Protein 2L4B (pdb70)

Nearest PDB structures (foldseek):
  2l4b-assembly1_A  TM=9.788E-01  e=1.046E-13  Anaplasma phagocytophilum str. HZ
  1x3o-assembly1_A  TM=8.972E-01  e=2.664E-04  Thermus thermophilus HB8
  2l0q-assembly1_A  TM=8.597E-01  e=4.102E-04  Vibrio harveyi 1DA3
  1f80-assembly1_D  TM=9.036E-01  e=7.149E-04  Bacillus subtilis
  7v2h-assembly1_G  TM=6.581E-01  e=4.364E-04  Sus scrofa

Secondary structure (DSSP, 8-state):
--SSS-HHHHHHHHHHHHHHHT--HHHHHS--TTS-TTTTTT--HHHHHHHHHHHHHHTT----HHHHHT--SHHHHHHHHHHHSS--

Sequence (88 aa):
PGSMVSEEIKAQVMESVIGCLKLNDEQKQILSGTTNLAKDFNLDSLDFVDLIMSLEERFSLEISDEDAQKLETVDDICRYIASKSSDAPGSMVSEEIKAQVMESVIGCLKLNDEQKQILSGTTNLAKDFNLDSLDFVDLIMSLEERFSLEISDEDAQKLETVDDICRYIASKSSDAPGSMVSEEIKAQVMESVIGCLKLNDEQKQILSGTTNLAKDFNLDSLDFVDLIMSLEERFSLEISDEDAQKLETVDDICRYIASKSSDAPGSMVSEEIKAQVMESVIGCLKLNDEQKQILSGTTNLAKDFNLDSLDFVDLIMSLEERFSLEISDEDAQKLETVDDICRYIASKSSDAPGSMVSEEIKAQVMESVIGCLKLNDEQKQILSGTTNLAKDFNLDSLDFVDLIMSLEERFSLEISDEDAQKLETVDDICRYIASKSSDAPGSMVSEEIKAQVMESVIGCLKLNDEQKQILSGTTNLAKDFNLDSLDFVDLIMSLEERFSLEISDEDAQKLETVDDICRYIASKSSDAPGSMVSEEIKAQVMESVIGCLKLNDEQKQILSGTTNLAKDFNLDSLDFVDLIMSLEERFSLEISDEDAQKLETVDDICRYIASKSSDAPGSMVSEEIKAQVMESVIGCLKLNDEQKQILSGTTNLAKDFNLDSLDFVDLIMSLEERFSLEISDEDAQKLETVDDICRYIASKSSDAPGSMVSEEIKAQVMESVIGCLKLNDEQKQILSGTTNLAKDFNLDSLDFVDLIMSLEERFSLEISDEDAQKLETVDDICRYIASKSSDAPGSMVSEEIKAQVMESVIGCLKLNDEQKQILSGTTNLAKDFNLDSLDFVDLIMSLEERFSLEISDEDAQKLETVDDICRYIASKSSDAPGSMVSEEIKAQVMESVIGCLKLNDEQKQILSGTTNLAKDFNLDSLDFVDLIMSLEERFSLEISDEDAQKLETVDDICRYIASKSSDAPGSMVSEEIKAQVMESVIGCLKLNDEQKQILSGTTNLAKDFNLDSLDFVDLIMSLEERFSLEISDEDAQKLETVDDICRYIASKSSDAPGSMVSEEIKAQVMESVIGCLKLNDEQKQILSGTTNLAKDFNLDSLDFVDLIMSLEERFSLEISDEDAQKLETVDDICRYIASKSSDAPGSMVSEEIKAQVMESVIGCLKLNDEQKQILSGTTNLAKDFNLDSLDFVDLIMSLEERFSLEISDEDAQKLETVDDICRYIASKSSDAPGSMVSEEIKAQVMESVIGCLKLNDEQKQILSGTTNLAKDFNLDSLDFVDLIMSLEERFSLEISDEDAQKLETVDDICRYIASKSSDAPGSMVSEEIKAQVMESVIGCLKLNDEQKQILSGTTNLAKDFNLDSLDFVDLIMSLEERFSLEISDEDAQKLETVDDICRYIASKSSDAPGSMVSEEIKAQVMESVIGCLKLNDEQKQILSGTTNLAKDFNLDSLDFVDLIMSLEERFSLEISDEDAQKLETVDDICRYIASKSSDAPGSMVSEEIKAQVMESVIGCLKLNDEQKQILSGTTNLAKDFNLDSLDFVDLIMSLEERFSLEISDEDAQKLETVDDICRYIASKSSDAPGSMVSEEIKAQVMESVIGCLKLNDEQKQILSGTTNLAKDFNLDSLDFVDLIMSLEERFSLEISDEDAQKLETVDDICRYIASKSSDAPGSMVSEEIKAQVMESVIGCLKLNDEQKQILSGTTNLAKDFNLDSLDFVDLIMSLEERFSLEISDEDAQKLETVDDICRYIASKSSDA

Radius of gyration: 12.13 Å; Cα contacts (8 Å, |Δi|>4): 78; chains: 1; bounding box: 30×27×28 Å

Solvent-accessible surface area: 6095 Å² total; per-residue (Å²): 175,56,89,184,26,1,134,120,3,78,45,49,3,67,108,30,8,39,49,37,28,166,21,100,113,130,52,103,158,99,51,48,22,101,27,28,8,28,156,81,35,119,34,84,83,130,42,51,70,88,12,51,103,37,8,55,132,140,64,94,21,149,36,63,136,132,34,16,142,138,13,59,28,6,50,57,30,1,152,28,3,15,72,112,54,115,80,97

Foldseek 3Di:
DPCLFDPVVLCVLVVCLCVLVVDDPVRVVPDDQQDFCCVVVVDDPVSVVCSCVVSCVVLVNDDDPVNCVQPGGNNRVRSVVSVVVVVD

Organism: Anaplasma phagocytophilum (strain HZ) (NCBI:txid212042)

InterPro domains:
  IPR003231 Acyl carrier protein [MF_01217] (4-81)
  IPR003231 Acyl carrier protein [PTHR20863] (6-81)
  IPR006162 Phosphopantetheine attachment site [PS00012] (36-51)
  IPR009081 Phosphopantetheine binding ACP domain [PF00550] (22-77)
  IPR009081 Phosphopantetheine binding ACP domain [PS50075] (1-81)
  IPR036736 ACP-like superfamily [G3DSA:1.10.1200.10] (1-84)
  IPR036736 ACP-like superfamily [SSF47336] (3-81)

CATH classification: 1.10.1200.10

B-factor: mean 38.67, std 22.73, range [0.03, 75.54]

Structure (mmCIF, N/CA/C/O backbone):
data_2L4B
#
_entry.id   2L4B
#
loop_
_atom_site.group_PDB
_atom_site.id
_atom_site.type_symbol
_atom_site.label_atom_id
_atom_site.label_alt_id
_atom_site.label_comp_id
_atom_site.label_asym_id
_atom_site.label_entity_id
_atom_site.label_seq_id
_atom_site.pdbx_PDB_ins_code
_atom_site.Cartn_x
_atom_site.Cartn_y
_atom_site.Cartn_z
_atom_site.occupancy
_atom_site.B_iso_or_equiv
_atom_site.auth_seq_id
_atom_site.auth_comp_id
_atom_site.auth_asym_id
_atom_site.auth_atom_id
_atom_site.pdbx_PDB_model_num
ATOM 1 N N . PRO A 1 1 ? 1.341 0.000 0.000 1.00 52.34 1 PRO A N 1
ATOM 2 C CA . PRO A 1 1 ? 2.133 -0.001 -1.234 1.00 33.32 1 PRO A CA 1
ATOM 3 C C . PRO A 1 1 ? 2.035 -1.325 -1.984 1.00 25.01 1 PRO A C 1
ATOM 4 O O . PRO A 1 1 ? 2.971 -1.730 -2.672 1.00 60.42 1 PRO A O 1
ATOM 15 N N . GLY A 1 2 ? 0.895 -1.995 -1.847 1.00 34.43 2 GLY A N 1
ATOM 16 C CA . GLY A 1 2 ? 0.697 -3.266 -2.518 1.00 52.43 2 GLY A CA 1
ATOM 17 C C . GLY A 1 2 ? -0.397 -4.097 -1.876 1.00 71.25 2 GLY A C 1
ATOM 18 O O . GLY A 1 2 ? -0.236 -4.589 -0.759 1.00 34.30 2 GLY A O 1
ATOM 22 N N . SER A 1 3 ? -1.512 -4.252 -2.582 1.00 72.21 3 SER A N 1
ATOM 23 C CA . SER A 1 3 ? -2.639 -5.024 -2.071 1.00 61.54 3 SER A CA 1
ATOM 24 C C . SER A 1 3 ? -2.896 -6.250 -2.941 1.00 62.44 3 SER A C 1
ATOM 25 O O . SER A 1 3 ? -3.271 -7.311 -2.443 1.00 61.12 3 SER A O 1
ATOM 33 N N . MET A 1 4 ? -2.693 -6.096 -4.245 1.00 71.22 4 MET A N 1
ATOM 34 C CA . MET A 1 4 ? -2.901 -7.190 -5.186 1.00 10.34 4 MET A CA 1
ATOM 35 C C . MET A 1 4 ? -2.072 -8.409 -4.795 1.00 13.52 4 MET A C 1
ATOM 36 O O . MET A 1 4 ? -2.421 -9.542 -5.126 1.00 10.30 4 MET A O 1
ATOM 50 N N . VAL A 1 5 ? -0.972 -8.169 -4.088 1.00 50.34 5 VAL A N 1
ATOM 51 C CA . VAL A 1 5 ? -0.094 -9.247 -3.651 1.00 72.33 5 VAL A CA 1
ATOM 52 C C . VAL A 1 5 ? -0.804 -10.171 -2.668 1.00 44.51 5 VAL A C 1
ATOM 53 O O . VAL A 1 5 ? -1.696 -9.745 -1.934 1.00 2.23 5 VAL A O 1
ATOM 66 N N . SER A 1 6 ? -0.403 -11.438 -2.660 1.00 10.42 6 SER A N 1
ATOM 67 C CA . SER A 1 6 ? -1.004 -12.424 -1.769 1.00 13.32 6 SER A CA 1
ATOM 68 C C . SER A 1 6 ? -0.750 -12.063 -0.309 1.00 1.55 6 SER A C 1
ATOM 69 O O . SER A 1 6 ? 0.284 -12.415 0.258 1.00 70.20 6 SER A O 1
ATOM 77 N N . GLU A 1 7 ? -1.703 -11.358 0.294 1.00 25.12 7 GLU A N 1
ATOM 78 C CA . GLU A 1 7 ? -1.582 -10.949 1.689 1.00 23.40 7 GLU A CA 1
ATOM 79 C C . GLU A 1 7 ? -1.427 -12.162 2.601 1.00 11.43 7 GLU A C 1
ATOM 80 O O . GLU A 1 7 ? -0.801 -12.081 3.657 1.00 4.20 7 GLU A O 1
ATOM 92 N N . GLU A 1 8 ? -2.003 -13.286 2.184 1.00 62.33 8 GLU A N 1
ATOM 93 C CA . GLU A 1 8 ? -1.930 -14.515 2.965 1.00 22.01 8 GLU A CA 1
ATOM 94 C C . GLU A 1 8 ? -0.490 -15.011 3.064 1.00 45.53 8 GLU A C 1
ATOM 95 O O . GLU A 1 8 ? 0.014 -15.271 4.158 1.00 0.33 8 GLU A O 1
ATOM 107 N N . ILE A 1 9 ? 0.166 -15.141 1.916 1.00 60.43 9 ILE A N 1
ATOM 108 C CA . ILE A 1 9 ? 1.547 -15.606 1.874 1.00 52.14 9 ILE A CA 1
ATOM 109 C C . ILE A 1 9 ? 2.503 -14.534 2.386 1.00 13.42 9 ILE A C 1
ATOM 110 O O . ILE A 1 9 ? 3.536 -14.841 2.981 1.00 51.22 9 ILE A O 1
ATOM 126 N N . LYS A 1 10 ? 2.151 -13.274 2.151 1.00 24.45 10 LYS A N 1
ATOM 127 C CA . LYS A 1 10 ? 2.975 -12.155 2.591 1.00 53.51 10 LYS A CA 1
ATOM 128 C C . LYS A 1 10 ? 3.319 -12.281 4.072 1.00 24.33 10 LYS A C 1
ATOM 129 O O . LYS A 1 10 ? 4.446 -12.005 4.482 1.00 33.51 10 LYS A O 1
ATOM 148 N N . ALA A 1 11 ? 2.341 -12.700 4.868 1.00 50.21 11 ALA A N 1
ATOM 149 C CA . ALA A 1 11 ? 2.542 -12.866 6.302 1.00 34.33 11 ALA A CA 1
ATOM 150 C C . ALA A 1 11 ? 3.467 -14.043 6.594 1.00 4.45 11 ALA A C 1
ATOM 151 O O . ALA A 1 11 ? 4.206 -14.033 7.578 1.00 53.20 11 ALA A O 1
ATOM 158 N N . GLN A 1 12 ? 3.418 -15.055 5.735 1.00 24.33 12 GLN A N 1
ATOM 159 C CA . GLN A 1 12 ? 4.251 -16.240 5.903 1.00 2.14 12 GLN A CA 1
ATOM 160 C C . GLN A 1 12 ? 5.697 -15.949 5.516 1.00 42.14 12 GLN A C 1
ATOM 161 O O . GLN A 1 12 ? 6.628 -16.308 6.238 1.00 75.20 12 GLN A O 1
ATOM 175 N N . VAL A 1 13 ? 5.879 -15.295 4.373 1.00 55.30 13 VAL A N 1
ATOM 176 C CA . VAL A 1 13 ? 7.212 -14.954 3.891 1.00 61.15 13 VAL A CA 1
ATOM 177 C C . VAL A 1 13 ? 7.904 -13.976 4.834 1.00 35.34 13 VAL A C 1
ATOM 178 O O . VAL A 1 13 ? 9.088 -14.122 5.137 1.00 43.12 13 VAL A O 1
ATOM 191 N N . MET A 1 14 ? 7.157 -12.978 5.294 1.00 13.51 14 MET A N 1
ATOM 192 C CA . MET A 1 14 ? 7.698 -11.975 6.205 1.00 42.15 14 MET A CA 1
ATOM 193 C C . MET A 1 14 ? 7.963 -12.577 7.581 1.00 13.12 14 MET A C 1
ATOM 194 O O . MET A 1 14 ? 8.947 -12.238 8.237 1.00 73.12 14 MET A O 1
ATOM 208 N N . GLU A 1 15 ? 7.078 -13.471 8.011 1.00 31.13 15 GLU A N 1
ATOM 209 C CA . GLU A 1 15 ? 7.217 -14.118 9.310 1.00 3.51 15 GLU A CA 1
ATOM 210 C C . GLU A 1 15 ? 8.423 -15.053 9.326 1.00 40.41 15 GLU A C 1
ATOM 211 O O . GLU A 1 15 ? 9.105 -15.186 10.343 1.00 50.11 15 GLU A O 1
ATOM 223 N N . SER A 1 16 ? 8.680 -15.698 8.193 1.00 34.34 16 SER A N 1
ATOM 224 C CA . SER A 1 16 ? 9.800 -16.623 8.077 1.00 4.21 16 SER A CA 1
ATOM 225 C C . SER A 1 16 ? 11.122 -15.867 7.982 1.00 25.30 16 SER A C 1
ATOM 226 O O . SER A 1 16 ? 12.117 -16.253 8.597 1.00 71.45 16 SER A O 1
ATOM 234 N N . VAL A 1 17 ? 11.125 -14.787 7.207 1.00 40.23 17 VAL A N 1
ATOM 235 C CA . VAL A 1 17 ? 12.322 -13.975 7.031 1.00 71.33 17 VAL A CA 1
ATOM 236 C C . VAL A 1 17 ? 12.759 -13.347 8.350 1.00 73.43 17 VAL A C 1
ATOM 237 O O . VAL A 1 17 ? 13.920 -13.453 8.745 1.00 75.50 17 VAL A O 1
ATOM 250 N N . ILE A 1 18 ? 11.821 -12.694 9.027 1.00 20.20 18 ILE A N 1
ATOM 251 C CA . ILE A 1 18 ? 12.108 -12.050 10.303 1.00 4.21 18 ILE A CA 1
ATOM 252 C C . ILE A 1 18 ? 12.841 -13.000 11.245 1.00 21.34 18 ILE A C 1
ATOM 253 O O . ILE A 1 18 ? 13.905 -12.674 11.769 1.00 62.42 18 ILE A O 1
ATOM 269 N N . GLY A 1 19 ? 12.263 -14.179 11.455 1.00 20.44 19 GLY A N 1
ATOM 270 C CA . GLY A 1 19 ? 12.875 -15.159 12.333 1.00 33.42 19 GLY A CA 1
ATOM 271 C C . GLY A 1 19 ? 14.084 -15.824 11.705 1.00 43.03 19 GLY A C 1
ATOM 272 O O . GLY A 1 19 ? 14.954 -16.338 12.410 1.00 24.14 19 GLY A O 1
ATOM 276 N N . CYS A 1 20 ? 14.139 -15.817 10.378 1.00 11.52 20 CYS A N 1
ATOM 277 C CA . CYS A 1 20 ? 15.250 -16.426 9.655 1.00 1.22 20 CYS A CA 1
ATOM 278 C C . CYS A 1 20 ? 16.561 -15.717 9.976 1.00 65.11 20 CYS A C 1
ATOM 279 O O . CYS A 1 20 ? 17.560 -16.357 10.310 1.00 25.20 20 CYS A O 1
ATOM 287 N N . LEU A 1 21 ? 16.553 -14.393 9.871 1.00 53.41 21 LEU A N 1
ATOM 288 C CA . LEU A 1 21 ? 17.743 -13.596 10.148 1.00 51.22 21 LEU A CA 1
ATOM 289 C C . LEU A 1 21 ? 17.617 -12.876 11.487 1.00 15.30 21 LEU A C 1
ATOM 290 O O . LEU A 1 21 ? 18.477 -12.079 11.859 1.00 53.22 21 LEU A O 1
ATOM 306 N N . LYS A 1 22 ? 16.538 -13.165 12.208 1.00 1.40 22 LYS A N 1
ATOM 307 C CA . LYS A 1 22 ? 16.299 -12.548 13.507 1.00 75.54 22 LYS A CA 1
ATOM 308 C C . LYS A 1 22 ? 16.444 -11.032 13.425 1.00 52.33 22 LYS A C 1
ATOM 309 O O . LYS A 1 22 ? 17.526 -10.488 13.647 1.00 32.45 22 LYS A O 1
ATOM 328 N N . LEU A 1 23 ? 15.346 -10.354 13.107 1.00 63.12 23 LEU A N 1
ATOM 329 C CA . LEU A 1 23 ? 15.350 -8.900 12.997 1.00 10.22 23 LEU A CA 1
ATOM 330 C C . LEU A 1 23 ? 14.969 -8.252 14.325 1.00 71.20 23 LEU A C 1
ATOM 331 O O . LEU A 1 23 ? 14.257 -8.845 15.134 1.00 42.11 23 LEU A O 1
ATOM 347 N N . ASN A 1 24 ? 15.446 -7.031 14.540 1.00 45.20 24 ASN A N 1
ATOM 348 C CA . ASN A 1 24 ? 15.154 -6.302 15.769 1.00 65.04 24 ASN A CA 1
ATOM 349 C C . ASN A 1 24 ? 14.055 -5.269 15.541 1.00 22.23 24 ASN A C 1
ATOM 350 O O . ASN A 1 24 ? 13.587 -5.083 14.417 1.00 61.52 24 ASN A O 1
ATOM 361 N N . ASP A 1 25 ? 13.647 -4.600 16.614 1.00 44.23 25 ASP A N 1
ATOM 362 C CA . ASP A 1 25 ? 12.604 -3.584 16.531 1.00 34.40 25 ASP A CA 1
ATOM 363 C C . ASP A 1 25 ? 12.927 -2.561 15.447 1.00 23.34 25 ASP A C 1
ATOM 364 O O . ASP A 1 25 ? 12.047 -2.141 14.695 1.00 45.40 25 ASP A O 1
ATOM 373 N N . GLU A 1 26 ? 14.193 -2.164 15.373 1.00 23.44 26 GLU A N 1
ATOM 374 C CA . GLU A 1 26 ? 14.631 -1.188 14.381 1.00 51.55 26 GLU A CA 1
ATOM 375 C C . GLU A 1 26 ? 14.456 -1.734 12.967 1.00 41.22 26 GLU A C 1
ATOM 376 O O . GLU A 1 26 ? 13.821 -1.104 12.122 1.00 64.53 26 GLU A O 1
ATOM 388 N N . GLN A 1 27 ? 15.026 -2.909 12.718 1.00 43.14 27 GLN A N 1
ATOM 389 C CA . GLN A 1 27 ? 14.935 -3.539 11.406 1.00 70.43 27 GLN A CA 1
ATOM 390 C C . GLN A 1 27 ? 13.479 -3.737 10.998 1.00 74.33 27 GLN A C 1
ATOM 391 O O . GLN A 1 27 ? 13.113 -3.525 9.841 1.00 70.11 27 GLN A O 1
ATOM 405 N N . LYS A 1 28 ? 12.652 -4.146 11.954 1.00 33.40 28 LYS A N 1
ATOM 406 C CA . LYS A 1 28 ? 11.235 -4.372 11.695 1.00 0.31 28 LYS A CA 1
ATOM 407 C C . LYS A 1 28 ? 10.505 -3.052 11.469 1.00 73.13 28 LYS A C 1
ATOM 408 O O . LYS A 1 28 ? 9.444 -3.018 10.847 1.00 33.23 28 LYS A O 1
ATOM 427 N N . GLN A 1 29 ? 11.082 -1.968 11.977 1.00 54.00 29 GLN A N 1
ATOM 428 C CA . GLN A 1 29 ? 10.486 -0.645 11.829 1.00 31.22 29 GLN A CA 1
ATOM 429 C C . GLN A 1 29 ? 10.971 0.031 10.551 1.00 50.15 29 GLN A C 1
ATOM 430 O O . GLN A 1 29 ? 10.321 0.939 10.032 1.00 72.44 29 GLN A O 1
ATOM 444 N N . ILE A 1 30 ? 12.118 -0.417 10.049 1.00 2.02 30 ILE A N 1
ATOM 445 C CA . ILE A 1 30 ? 12.689 0.145 8.832 1.00 13.22 30 ILE A CA 1
ATOM 446 C C . ILE A 1 30 ? 12.600 -0.844 7.675 1.00 11.13 30 ILE A C 1
ATOM 447 O O . ILE A 1 30 ? 13.362 -0.759 6.711 1.00 22.43 30 ILE A O 1
ATOM 463 N N . LEU A 1 31 ? 11.665 -1.782 7.777 1.00 64.14 31 LEU A N 1
ATOM 464 C CA . LEU A 1 31 ? 11.474 -2.788 6.738 1.00 21.12 31 LEU A CA 1
ATOM 465 C C . LEU A 1 31 ? 10.370 -2.371 5.772 1.00 14.43 31 LEU A C 1
ATOM 466 O O . LEU A 1 31 ? 9.479 -1.600 6.128 1.00 1.54 31 LEU A O 1
ATOM 482 N N . SER A 1 32 ? 10.433 -2.888 4.549 1.00 11.55 32 SER A N 1
ATOM 483 C CA . SER A 1 32 ? 9.440 -2.568 3.532 1.00 52.24 32 SER A CA 1
ATOM 484 C C . SER A 1 32 ? 9.386 -3.656 2.464 1.00 35.45 32 SER A C 1
ATOM 485 O O . SER A 1 32 ? 10.335 -4.420 2.291 1.00 30.51 32 SER A O 1
ATOM 493 N N . GLY A 1 33 ? 8.267 -3.720 1.748 1.00 1.31 33 GLY A N 1
ATOM 494 C CA . GLY A 1 33 ? 8.108 -4.718 0.706 1.00 55.30 33 GLY A CA 1
ATOM 495 C C . GLY A 1 33 ? 9.063 -4.504 -0.451 1.00 2.44 33 GLY A C 1
ATOM 496 O O . GLY A 1 33 ? 9.478 -5.458 -1.109 1.00 22.34 33 GLY A O 1
ATOM 500 N N . THR A 1 34 ? 9.414 -3.246 -0.703 1.00 51.35 34 THR A N 1
ATOM 501 C CA . THR A 1 34 ? 10.323 -2.909 -1.790 1.00 3.10 34 THR A CA 1
ATOM 502 C C . THR A 1 34 ? 11.739 -2.682 -1.273 1.00 64.01 34 THR A C 1
ATOM 503 O O . THR A 1 34 ? 12.446 -1.787 -1.737 1.00 73.14 34 THR A O 1
ATOM 514 N N . THR A 1 35 ? 12.150 -3.500 -0.308 1.00 44.01 35 THR A N 1
ATOM 515 C CA . THR A 1 35 ? 13.481 -3.389 0.273 1.00 42.43 35 THR A CA 1
ATOM 516 C C . THR A 1 35 ? 14.219 -4.721 0.217 1.00 0.31 35 THR A C 1
ATOM 517 O O . THR A 1 35 ? 13.895 -5.652 0.952 1.00 42.14 35 THR A O 1
ATOM 528 N N . ASN A 1 36 ? 15.214 -4.805 -0.661 1.00 22.34 36 ASN A N 1
ATOM 529 C CA . ASN A 1 36 ? 15.998 -6.025 -0.813 1.00 3.42 36 ASN A CA 1
ATOM 530 C C . ASN A 1 36 ? 16.564 -6.479 0.529 1.00 24.22 36 ASN A C 1
ATOM 531 O O . ASN A 1 36 ? 17.529 -5.903 1.034 1.00 54.35 36 ASN A O 1
ATOM 542 N N . LEU A 1 37 ? 15.959 -7.513 1.101 1.00 42.04 37 LEU A N 1
ATOM 543 C CA . LEU A 1 37 ? 16.403 -8.045 2.385 1.00 41.12 37 LEU A CA 1
ATOM 544 C C . LEU A 1 37 ? 17.776 -8.698 2.259 1.00 34.43 37 LEU A C 1
ATOM 545 O O . LEU A 1 37 ? 18.422 -9.004 3.260 1.00 41.43 37 LEU A O 1
ATOM 561 N N . ALA A 1 38 ? 18.215 -8.905 1.022 1.00 11.43 38 ALA A N 1
ATOM 562 C CA . ALA A 1 38 ? 19.513 -9.516 0.765 1.00 64.01 38 ALA A CA 1
ATOM 563 C C . ALA A 1 38 ? 20.626 -8.474 0.790 1.00 74.52 38 ALA A C 1
ATOM 564 O O . ALA A 1 38 ? 21.673 -8.683 1.402 1.00 11.43 38 ALA A O 1
ATOM 571 N N . LYS A 1 39 ? 20.393 -7.350 0.120 1.00 24.43 39 LYS A N 1
ATOM 572 C CA . LYS A 1 39 ? 21.375 -6.274 0.066 1.00 74.40 39 LYS A CA 1
ATOM 573 C C . LYS A 1 39 ? 21.248 -5.360 1.281 1.00 20.11 39 LYS A C 1
ATOM 574 O O . LYS A 1 39 ? 22.232 -5.087 1.968 1.00 33.41 39 LYS A O 1
ATOM 593 N N . ASP A 1 40 ? 20.032 -4.893 1.539 1.00 63.34 40 ASP A N 1
ATOM 594 C CA . ASP A 1 40 ? 19.777 -4.012 2.673 1.00 12.34 40 ASP A CA 1
ATOM 595 C C . ASP A 1 40 ? 20.355 -4.598 3.958 1.00 41.35 40 ASP A C 1
ATOM 596 O O . ASP A 1 40 ? 21.251 -4.016 4.570 1.00 11.14 40 ASP A O 1
ATOM 605 N N . PHE A 1 41 ? 19.835 -5.753 4.361 1.00 51.23 41 PHE A N 1
ATOM 606 C CA . PHE A 1 41 ? 20.298 -6.417 5.574 1.00 55.34 41 PHE A CA 1
ATOM 607 C C . PHE A 1 41 ? 21.615 -7.147 5.326 1.00 13.42 41 PHE A C 1
ATOM 608 O O . PHE A 1 41 ? 22.206 -7.713 6.245 1.00 4.32 41 PHE A O 1
ATOM 625 N N . ASN A 1 42 ? 22.068 -7.129 4.076 1.00 62.01 42 ASN A N 1
ATOM 626 C CA . ASN A 1 42 ? 23.314 -7.790 3.706 1.00 43.41 42 ASN A CA 1
ATOM 627 C C . ASN A 1 42 ? 23.332 -9.234 4.200 1.00 32.20 42 ASN A C 1
ATOM 628 O O . ASN A 1 42 ? 24.311 -9.685 4.796 1.00 14.03 42 ASN A O 1
ATOM 639 N N . LEU A 1 43 ? 22.244 -9.953 3.948 1.00 0.14 43 LEU A N 1
ATOM 640 C CA . LEU A 1 43 ? 22.134 -11.346 4.366 1.00 4.12 43 LEU A CA 1
ATOM 641 C C . LEU A 1 43 ? 23.252 -12.187 3.759 1.00 55.50 43 LEU A C 1
ATOM 642 O O . LEU A 1 43 ? 23.743 -11.891 2.669 1.00 12.51 43 LEU A O 1
ATOM 658 N N . ASP A 1 44 ? 23.649 -13.237 4.469 1.00 13.11 44 ASP A N 1
ATOM 659 C CA . ASP A 1 44 ? 24.707 -14.123 3.999 1.00 72.53 44 ASP A CA 1
ATOM 660 C C . ASP A 1 44 ? 24.147 -15.187 3.060 1.00 75.24 44 ASP A C 1
ATOM 661 O O . ASP A 1 44 ? 22.967 -15.532 3.129 1.00 40.44 44 ASP A O 1
ATOM 670 N N . SER A 1 45 ? 25.001 -15.703 2.181 1.00 65.32 45 SER A N 1
ATOM 671 C CA . SER A 1 45 ? 24.590 -16.724 1.225 1.00 60.12 45 SER A CA 1
ATOM 672 C C . SER A 1 45 ? 23.969 -17.920 1.940 1.00 31.24 45 SER A C 1
ATOM 673 O O . SER A 1 45 ? 23.154 -18.646 1.369 1.00 40.22 45 SER A O 1
ATOM 681 N N . LEU A 1 46 ? 24.359 -18.119 3.194 1.00 71.33 46 LEU A N 1
ATOM 682 C CA . LEU A 1 46 ? 23.841 -19.227 3.990 1.00 25.25 46 LEU A CA 1
ATOM 683 C C . LEU A 1 46 ? 22.396 -18.970 4.406 1.00 62.14 46 LEU A C 1
ATOM 684 O O . LEU A 1 46 ? 21.532 -19.833 4.251 1.00 62.33 46 LEU A O 1
ATOM 700 N N . ASP A 1 47 ? 22.141 -17.777 4.932 1.00 2.12 47 ASP A N 1
ATOM 701 C CA . ASP A 1 47 ? 20.800 -17.404 5.367 1.00 55.22 47 ASP A CA 1
ATOM 702 C C . ASP A 1 47 ? 19.811 -17.482 4.208 1.00 62.23 47 ASP A C 1
ATOM 703 O O . ASP A 1 47 ? 18.736 -18.069 4.334 1.00 64.30 47 ASP A O 1
ATOM 712 N N . PHE A 1 48 ? 20.182 -16.885 3.080 1.00 64.30 48 PHE A N 1
ATOM 713 C CA . PHE A 1 48 ? 19.327 -16.884 1.899 1.00 64.44 48 PHE A CA 1
ATOM 714 C C . PHE A 1 48 ? 18.878 -18.301 1.552 1.00 11.41 48 PHE A C 1
ATOM 715 O O . PHE A 1 48 ? 17.705 -18.540 1.267 1.00 74.22 48 PHE A O 1
ATOM 732 N N . VAL A 1 49 ? 19.822 -19.237 1.577 1.00 31.14 49 VAL A N 1
ATOM 733 C CA . VAL A 1 49 ? 19.525 -20.630 1.266 1.00 4.02 49 VAL A CA 1
ATOM 734 C C . VAL A 1 49 ? 18.411 -21.167 2.157 1.00 75.11 49 VAL A C 1
ATOM 735 O O . VAL A 1 49 ? 17.424 -21.718 1.671 1.00 13.45 49 VAL A O 1
ATOM 748 N N . ASP A 1 50 ? 18.577 -21.002 3.465 1.00 22.50 50 ASP A N 1
ATOM 749 C CA . ASP A 1 50 ? 17.585 -21.469 4.426 1.00 13.12 50 ASP A CA 1
ATOM 750 C C . ASP A 1 50 ? 16.244 -20.775 4.204 1.00 71.13 50 ASP A C 1
ATOM 751 O O . ASP A 1 50 ? 15.185 -21.352 4.456 1.00 54.43 50 ASP A O 1
ATOM 760 N N . LEU A 1 51 ? 16.298 -19.535 3.733 1.00 21.14 51 LEU A N 1
ATOM 761 C CA . LEU A 1 51 ? 15.088 -18.760 3.478 1.00 73.32 51 LEU A CA 1
ATOM 762 C C . LEU A 1 51 ? 14.284 -19.368 2.332 1.00 12.04 51 LEU A C 1
ATOM 763 O O . LEU A 1 51 ? 13.121 -19.735 2.503 1.00 41.05 51 LEU A O 1
ATOM 779 N N . ILE A 1 52 ? 14.912 -19.472 1.166 1.00 42.41 52 ILE A N 1
ATOM 780 C CA . ILE A 1 52 ? 14.257 -20.038 -0.006 1.00 64.52 52 ILE A CA 1
ATOM 781 C C . ILE A 1 52 ? 13.794 -21.466 0.259 1.00 62.04 52 ILE A C 1
ATOM 782 O O . ILE A 1 52 ? 12.725 -21.877 -0.192 1.00 73.21 52 ILE A O 1
ATOM 798 N N . MET A 1 53 ? 14.605 -22.219 0.995 1.00 51.11 53 MET A N 1
ATOM 799 C CA . MET A 1 53 ? 14.277 -23.601 1.323 1.00 32.40 53 MET A CA 1
ATOM 800 C C . MET A 1 53 ? 13.089 -23.666 2.277 1.00 13.42 53 MET A C 1
ATOM 801 O O . MET A 1 53 ? 12.222 -24.530 2.146 1.00 74.24 53 MET A O 1
ATOM 815 N N . SER A 1 54 ? 13.056 -22.748 3.238 1.00 2.33 54 SER A N 1
ATOM 816 C CA . SER A 1 54 ? 11.976 -22.704 4.217 1.00 62.54 54 SER A CA 1
ATOM 817 C C . SER A 1 54 ? 10.637 -22.436 3.537 1.00 44.30 54 SER A C 1
ATOM 818 O O . SER A 1 54 ? 9.674 -23.182 3.719 1.00 20.01 54 SER A O 1
ATOM 826 N N . LEU A 1 55 ? 10.584 -21.365 2.752 1.00 14.25 55 LEU A N 1
ATOM 827 C CA . LEU A 1 55 ? 9.363 -20.996 2.043 1.00 10.24 55 LEU A CA 1
ATOM 828 C C . LEU A 1 55 ? 8.994 -22.054 1.007 1.00 75.25 55 LEU A C 1
ATOM 829 O O . LEU A 1 55 ? 7.818 -22.352 0.804 1.00 71.11 55 LEU A O 1
ATOM 845 N N . GLU A 1 56 ? 10.008 -22.618 0.358 1.00 54.04 56 GLU A N 1
ATOM 846 C CA . GLU A 1 56 ? 9.789 -23.643 -0.656 1.00 2.32 56 GLU A CA 1
ATOM 847 C C . GLU A 1 56 ? 9.043 -24.838 -0.068 1.00 62.44 56 GLU A C 1
ATOM 848 O O . GLU A 1 56 ? 8.026 -25.273 -0.607 1.00 54.25 56 GLU A O 1
ATOM 860 N N . GLU A 1 57 ? 9.558 -25.363 1.039 1.00 54.50 57 GLU A N 1
ATOM 861 C CA . GLU A 1 57 ? 8.942 -26.509 1.698 1.00 24.33 57 GLU A CA 1
ATOM 862 C C . GLU A 1 57 ? 7.635 -26.108 2.377 1.00 63.24 57 GLU A C 1
ATOM 863 O O . GLU A 1 57 ? 6.719 -26.919 2.511 1.00 51.32 57 GLU A O 1
ATOM 875 N N . ARG A 1 58 ? 7.558 -24.851 2.804 1.00 53.32 58 ARG A N 1
ATOM 876 C CA . ARG A 1 58 ? 6.366 -24.342 3.470 1.00 13.33 58 ARG A CA 1
ATOM 877 C C . ARG A 1 58 ? 5.150 -24.430 2.551 1.00 74.53 58 ARG A C 1
ATOM 878 O O . ARG A 1 58 ? 4.150 -25.065 2.887 1.00 31.54 58 ARG A O 1
ATOM 899 N N . PHE A 1 59 ? 5.244 -23.789 1.391 1.00 13.35 59 PHE A N 1
ATOM 900 C CA . PHE A 1 59 ? 4.152 -23.793 0.425 1.00 45.43 59 PHE A CA 1
ATOM 901 C C . PHE A 1 59 ? 4.352 -24.890 -0.617 1.00 63.14 59 PHE A C 1
ATOM 902 O O . PHE A 1 59 ? 3.653 -24.935 -1.629 1.00 53.21 59 PHE A O 1
ATOM 919 N N . SER A 1 60 ? 5.313 -25.772 -0.362 1.00 31.03 60 SER A N 1
ATOM 920 C CA . SER A 1 60 ? 5.610 -26.866 -1.279 1.00 23.01 60 SER A CA 1
ATOM 921 C C . SER A 1 60 ? 5.814 -26.345 -2.698 1.00 74.45 60 SER A C 1
ATOM 922 O O . SER A 1 60 ? 5.528 -27.040 -3.674 1.00 64.52 60 SER A O 1
ATOM 930 N N . LEU A 1 61 ? 6.310 -25.118 -2.805 1.00 21.40 61 LEU A N 1
ATOM 931 C CA . LEU A 1 61 ? 6.554 -24.502 -4.105 1.00 71.22 61 LEU A CA 1
ATOM 932 C C . LEU A 1 61 ? 7.814 -25.070 -4.749 1.00 54.53 61 LEU A C 1
ATOM 933 O O . LEU A 1 61 ? 8.706 -25.563 -4.060 1.00 0.43 61 LEU A O 1
ATOM 949 N N . GLU A 1 62 ? 7.880 -24.995 -6.075 1.00 64.11 62 GLU A N 1
ATOM 950 C CA . GLU A 1 62 ? 9.032 -25.501 -6.812 1.00 40.54 62 GLU A CA 1
ATOM 951 C C . GLU A 1 62 ? 9.918 -24.354 -7.291 1.00 32.21 62 GLU A C 1
ATOM 952 O O . GLU A 1 62 ? 9.679 -23.772 -8.349 1.00 65.30 62 GLU A O 1
ATOM 964 N N . ILE A 1 63 ? 10.940 -24.036 -6.504 1.00 12.34 63 ILE A N 1
ATOM 965 C CA . ILE A 1 63 ? 11.861 -22.960 -6.847 1.00 13.42 63 ILE A CA 1
ATOM 966 C C . ILE A 1 63 ? 13.146 -23.510 -7.457 1.00 50.35 63 ILE A C 1
ATOM 967 O O . ILE A 1 63 ? 13.635 -24.565 -7.053 1.00 1.03 63 ILE A O 1
ATOM 983 N N . SER A 1 64 ? 13.690 -22.787 -8.430 1.00 62.12 64 SER A N 1
ATOM 984 C CA . SER A 1 64 ? 14.918 -23.203 -9.098 1.00 24.42 64 SER A CA 1
ATOM 985 C C . SER A 1 64 ? 16.064 -22.252 -8.769 1.00 43.13 64 SER A C 1
ATOM 986 O O . SER A 1 64 ? 15.912 -21.335 -7.962 1.00 51.43 64 SER A O 1
ATOM 994 N N . ASP A 1 65 ? 17.211 -22.478 -9.399 1.00 62.34 65 ASP A N 1
ATOM 995 C CA . ASP A 1 65 ? 18.385 -21.642 -9.176 1.00 23.42 65 ASP A CA 1
ATOM 996 C C . ASP A 1 65 ? 18.240 -20.301 -9.889 1.00 74.13 65 ASP A C 1
ATOM 997 O O . ASP A 1 65 ? 18.586 -19.256 -9.340 1.00 54.05 65 ASP A O 1
ATOM 1006 N N . GLU A 1 66 ? 17.728 -20.341 -11.115 1.00 21.54 66 GLU A N 1
ATOM 1007 C CA . GLU A 1 66 ? 17.541 -19.128 -11.903 1.00 3.53 66 GLU A CA 1
ATOM 1008 C C . GLU A 1 66 ? 16.343 -18.330 -11.396 1.00 44.45 66 GLU A C 1
ATOM 1009 O O . GLU A 1 66 ? 16.332 -17.100 -11.459 1.00 51.24 66 GLU A O 1
ATOM 1021 N N . ASP A 1 67 ? 15.337 -19.038 -10.894 1.00 50.34 67 ASP A N 1
ATOM 1022 C CA . ASP A 1 67 ? 14.135 -18.396 -10.376 1.00 4.40 67 ASP A CA 1
ATOM 1023 C C . ASP A 1 67 ? 14.483 -17.398 -9.276 1.00 63.04 67 ASP A C 1
ATOM 1024 O O . ASP A 1 67 ? 14.001 -16.265 -9.277 1.00 63.01 67 ASP A O 1
ATOM 1033 N N . ALA A 1 68 ? 15.321 -17.826 -8.338 1.00 50.52 68 ALA A N 1
ATOM 1034 C CA . ALA A 1 68 ? 15.734 -16.970 -7.234 1.00 14.12 68 ALA A CA 1
ATOM 1035 C C . ALA A 1 68 ? 16.645 -15.847 -7.720 1.00 75.14 68 ALA A C 1
ATOM 1036 O O . ALA A 1 68 ? 16.760 -14.806 -7.074 1.00 20.01 68 ALA A O 1
ATOM 1043 N N . GLN A 1 69 ? 17.290 -16.067 -8.861 1.00 33.43 69 GLN A N 1
ATOM 1044 C CA . GLN A 1 69 ? 18.192 -15.074 -9.432 1.00 50.50 69 GLN A CA 1
ATOM 1045 C C . GLN A 1 69 ? 17.472 -13.746 -9.648 1.00 42.43 69 GLN A C 1
ATOM 1046 O O . GLN A 1 69 ? 18.100 -12.688 -9.696 1.00 20.02 69 GLN A O 1
ATOM 1060 N N . LYS A 1 70 ? 16.152 -13.809 -9.780 1.00 74.45 70 LYS A N 1
ATOM 1061 C CA . LYS A 1 70 ? 15.345 -12.613 -9.991 1.00 1.53 70 LYS A CA 1
ATOM 1062 C C . LYS A 1 70 ? 14.473 -12.323 -8.773 1.00 1.43 70 LYS A C 1
ATOM 1063 O O . LYS A 1 70 ? 13.556 -11.504 -8.835 1.00 51.12 70 LYS A O 1
ATOM 1082 N N . LEU A 1 71 ? 14.766 -12.999 -7.667 1.00 13.15 71 LEU A N 1
ATOM 1083 C CA . LEU A 1 71 ? 14.009 -12.812 -6.434 1.00 10.42 71 LEU A CA 1
ATOM 1084 C C . LEU A 1 71 ? 14.924 -12.374 -5.295 1.00 61.30 71 LEU A C 1
ATOM 1085 O O . LEU A 1 71 ? 15.580 -13.199 -4.661 1.00 61.23 71 LEU A O 1
ATOM 1101 N N . GLU A 1 72 ? 14.960 -11.069 -5.040 1.00 14.33 72 GLU A N 1
ATOM 1102 C CA . GLU A 1 72 ? 15.793 -10.522 -3.976 1.00 73.52 72 GLU A CA 1
ATOM 1103 C C . GLU A 1 72 ? 14.965 -9.666 -3.022 1.00 43.43 72 GLU A C 1
ATOM 1104 O O . GLU A 1 72 ? 15.185 -9.674 -1.811 1.00 73.12 72 GLU A O 1
ATOM 1116 N N . THR A 1 73 ? 14.009 -8.927 -3.578 1.00 72.44 73 THR A N 1
ATOM 1117 C CA . THR A 1 73 ? 13.149 -8.064 -2.778 1.00 4.34 73 THR A CA 1
ATOM 1118 C C . THR A 1 73 ? 11.942 -8.829 -2.249 1.00 12.00 73 THR A C 1
ATOM 1119 O O . THR A 1 73 ? 11.561 -9.864 -2.797 1.00 42.34 73 THR A O 1
ATOM 1130 N N . VAL A 1 74 ? 11.342 -8.313 -1.181 1.00 44.25 74 VAL A N 1
ATOM 1131 C CA . VAL A 1 74 ? 10.176 -8.948 -0.578 1.00 71.10 74 VAL A CA 1
ATOM 1132 C C . VAL A 1 74 ? 9.023 -9.036 -1.572 1.00 60.12 74 VAL A C 1
ATOM 1133 O O . VAL A 1 74 ? 8.477 -10.113 -1.811 1.00 22.51 74 VAL A O 1
ATOM 1146 N N . ASP A 1 75 ? 8.658 -7.896 -2.149 1.00 22.54 75 ASP A N 1
ATOM 1147 C CA . ASP A 1 75 ? 7.571 -7.844 -3.119 1.00 40.14 75 ASP A CA 1
ATOM 1148 C C . ASP A 1 75 ? 7.789 -8.861 -4.235 1.00 70.00 75 ASP A C 1
ATOM 1149 O O . ASP A 1 75 ? 6.891 -9.635 -4.567 1.00 42.53 75 ASP A O 1
ATOM 1158 N N . ASP A 1 76 ? 8.986 -8.851 -4.811 1.00 53.01 76 ASP A N 1
ATOM 1159 C CA . ASP A 1 76 ? 9.322 -9.773 -5.890 1.00 32.13 76 ASP A CA 1
ATOM 1160 C C . ASP A 1 76 ? 9.108 -11.220 -5.456 1.00 4.15 76 ASP A C 1
ATOM 1161 O O . ASP A 1 76 ? 8.452 -11.995 -6.151 1.00 73.03 76 ASP A O 1
ATOM 1170 N N . ILE A 1 77 ? 9.667 -11.575 -4.304 1.00 33.41 77 ILE A N 1
ATOM 1171 C CA . ILE A 1 77 ? 9.537 -12.928 -3.778 1.00 42.01 77 ILE A CA 1
ATOM 1172 C C . ILE A 1 77 ? 8.073 -13.297 -3.565 1.00 14.23 77 ILE A C 1
ATOM 1173 O O . ILE A 1 77 ? 7.590 -14.298 -4.095 1.00 4.43 77 ILE A O 1
ATOM 1189 N N . CYS A 1 78 ? 7.370 -12.480 -2.787 1.00 61.25 78 CYS A N 1
ATOM 1190 C CA . CYS A 1 78 ? 5.959 -12.720 -2.505 1.00 2.14 78 CYS A CA 1
ATOM 1191 C C . CYS A 1 78 ? 5.161 -12.853 -3.797 1.00 72.24 78 CYS A C 1
ATOM 1192 O O . CYS A 1 78 ? 4.251 -13.676 -3.894 1.00 42.05 78 CYS A O 1
ATOM 1200 N N . ARG A 1 79 ? 5.506 -12.036 -4.787 1.00 42.12 79 ARG A N 1
ATOM 1201 C CA . ARG A 1 79 ? 4.819 -12.060 -6.073 1.00 32.51 79 ARG A CA 1
ATOM 1202 C C . ARG A 1 79 ? 5.019 -13.402 -6.770 1.00 62.11 79 ARG A C 1
ATOM 1203 O O . ARG A 1 79 ? 4.068 -13.999 -7.274 1.00 54.33 79 ARG A O 1
ATOM 1224 N N . TYR A 1 80 ? 6.262 -13.870 -6.796 1.00 65.34 80 TYR A N 1
ATOM 1225 C CA . TYR A 1 80 ? 6.588 -15.140 -7.435 1.00 50.23 80 TYR A CA 1
ATOM 1226 C C . TYR A 1 80 ? 5.863 -16.295 -6.751 1.00 33.42 80 TYR A C 1
ATOM 1227 O O . TYR A 1 80 ? 5.384 -17.219 -7.410 1.00 3.40 80 TYR A O 1
ATOM 1245 N N . ILE A 1 81 ? 5.785 -16.235 -5.426 1.00 75.45 81 ILE A N 1
ATOM 1246 C CA . ILE A 1 81 ? 5.117 -17.274 -4.652 1.00 44.21 81 ILE A CA 1
ATOM 1247 C C . ILE A 1 81 ? 3.602 -17.181 -4.799 1.00 45.44 81 ILE A C 1
ATOM 1248 O O . ILE A 1 81 ? 2.908 -18.196 -4.829 1.00 63.42 81 ILE A O 1
ATOM 1264 N N . ALA A 1 82 ? 3.097 -15.955 -4.893 1.00 24.44 82 ALA A N 1
ATOM 1265 C CA . ALA A 1 82 ? 1.665 -15.729 -5.041 1.00 74.32 82 ALA A CA 1
ATOM 1266 C C . ALA A 1 82 ? 1.170 -16.214 -6.399 1.00 1.20 82 ALA A C 1
ATOM 1267 O O . ALA A 1 82 ? 0.145 -16.890 -6.492 1.00 72.43 82 ALA A O 1
ATOM 1274 N N . SER A 1 83 ? 1.903 -15.864 -7.451 1.00 34.12 83 SER A N 1
ATOM 1275 C CA . SER A 1 83 ? 1.536 -16.260 -8.805 1.00 43.14 83 SER A CA 1
ATOM 1276 C C . SER A 1 83 ? 1.358 -17.772 -8.899 1.00 54.13 83 SER A C 1
ATOM 1277 O O . SER A 1 83 ? 0.607 -18.270 -9.739 1.00 22.31 83 SER A O 1
ATOM 1285 N N . LYS A 1 84 ? 2.053 -18.499 -8.031 1.00 42.25 84 LYS A N 1
ATOM 1286 C CA . LYS A 1 84 ? 1.973 -19.954 -8.014 1.00 0.24 84 LYS A CA 1
ATOM 1287 C C . LYS A 1 84 ? 0.740 -20.422 -7.247 1.00 65.15 84 LYS A C 1
ATOM 1288 O O . LYS A 1 84 ? 0.173 -21.472 -7.546 1.00 0.04 84 LYS A O 1
ATOM 1307 N N . SER A 1 85 ? 0.330 -19.634 -6.258 1.00 10.43 85 SER A N 1
ATOM 1308 C CA . SER A 1 85 ? -0.834 -19.969 -5.446 1.00 43.33 85 SER A CA 1
ATOM 1309 C C . SER A 1 85 ? -2.123 -19.551 -6.148 1.00 10.44 85 SER A C 1
ATOM 1310 O O . SER A 1 85 ? -2.106 -19.134 -7.306 1.00 32.24 85 SER A O 1
ATOM 1318 N N . SER A 1 86 ? -3.241 -19.667 -5.437 1.00 23.42 86 SER A N 1
ATOM 1319 C CA . SER A 1 86 ? -4.540 -19.306 -5.991 1.00 64.32 86 SER A CA 1
ATOM 1320 C C . SER A 1 86 ? -5.064 -18.022 -5.355 1.00 34.22 86 SER A C 1
ATOM 1321 O O . SER A 1 86 ? -5.682 -17.193 -6.023 1.00 3.04 86 SER A O 1
ATOM 1329 N N . ASP A 1 87 ? -4.813 -17.865 -4.060 1.00 33.10 87 ASP A N 1
ATOM 1330 C CA . ASP A 1 87 ? -5.258 -16.683 -3.333 1.00 34.24 87 ASP A CA 1
ATOM 1331 C C . ASP A 1 87 ? -4.732 -15.410 -3.990 1.00 52.42 87 ASP A C 1
ATOM 1332 O O . ASP A 1 87 ? -3.549 -15.310 -4.313 1.00 53.21 87 ASP A O 1
ATOM 1341 N N . ALA A 1 88 ? -5.620 -14.441 -4.186 1.00 51.22 88 ALA A N 1
ATOM 1342 C CA . ALA A 1 88 ? -5.246 -13.176 -4.804 1.00 24.22 88 ALA A CA 1
ATOM 1343 C C . ALA A 1 88 ? -4.546 -12.262 -3.804 1.00 25.02 88 ALA A C 1
ATOM 1344 O O . ALA A 1 88 ? -4.938 -11.108 -3.622 1.00 32.15 88 ALA A O 1
ATOM 1351 N N . PRO A 1 1 ? -8.583 -1.939 -7.504 1.00 52.34 1 PRO A N 2
ATOM 1352 C CA . PRO A 1 1 ? -9.263 -2.203 -6.232 1.00 33.32 1 PRO A CA 2
ATOM 1353 C C . PRO A 1 1 ? -8.587 -3.312 -5.432 1.00 25.01 1 PRO A C 2
ATOM 1354 O O . PRO A 1 1 ? -8.771 -3.416 -4.220 1.00 60.42 1 PRO A O 2
ATOM 1365 N N . GLY A 1 2 ? -7.803 -4.137 -6.118 1.00 34.43 2 GLY A N 2
ATOM 1366 C CA . GLY A 1 2 ? -7.111 -5.226 -5.455 1.00 52.43 2 GLY A CA 2
ATOM 1367 C C . GLY A 1 2 ? -5.629 -5.252 -5.772 1.00 71.25 2 GLY A C 2
ATOM 1368 O O . GLY A 1 2 ? -5.099 -4.312 -6.366 1.00 34.30 2 GLY A O 2
ATOM 1372 N N . SER A 1 3 ? -4.959 -6.328 -5.375 1.00 72.21 3 SER A N 2
ATOM 1373 C CA . SER A 1 3 ? -3.527 -6.468 -5.615 1.00 61.54 3 SER A CA 2
ATOM 1374 C C . SER A 1 3 ? -3.185 -7.894 -6.037 1.00 62.44 3 SER A C 2
ATOM 1375 O O . SER A 1 3 ? -3.913 -8.836 -5.727 1.00 61.12 3 SER A O 2
ATOM 1383 N N . MET A 1 4 ? -2.071 -8.043 -6.747 1.00 71.22 4 MET A N 2
ATOM 1384 C CA . MET A 1 4 ? -1.630 -9.354 -7.211 1.00 10.34 4 MET A CA 2
ATOM 1385 C C . MET A 1 4 ? -0.974 -10.139 -6.080 1.00 13.52 4 MET A C 2
ATOM 1386 O O . MET A 1 4 ? -1.070 -11.364 -6.024 1.00 10.30 4 MET A O 2
ATOM 1400 N N . VAL A 1 5 ? -0.306 -9.424 -5.179 1.00 50.34 5 VAL A N 2
ATOM 1401 C CA . VAL A 1 5 ? 0.366 -10.053 -4.049 1.00 72.33 5 VAL A CA 2
ATOM 1402 C C . VAL A 1 5 ? -0.630 -10.780 -3.152 1.00 44.51 5 VAL A C 2
ATOM 1403 O O . VAL A 1 5 ? -1.781 -10.365 -3.022 1.00 2.23 5 VAL A O 2
ATOM 1416 N N . SER A 1 6 ? -0.179 -11.867 -2.535 1.00 10.42 6 SER A N 2
ATOM 1417 C CA . SER A 1 6 ? -1.032 -12.655 -1.652 1.00 13.32 6 SER A CA 2
ATOM 1418 C C . SER A 1 6 ? -0.783 -12.292 -0.191 1.00 1.55 6 SER A C 2
ATOM 1419 O O . SER A 1 6 ? 0.210 -12.711 0.402 1.00 70.20 6 SER A O 2
ATOM 1427 N N . GLU A 1 7 ? -1.693 -11.511 0.382 1.00 25.12 7 GLU A N 2
ATOM 1428 C CA . GLU A 1 7 ? -1.572 -11.091 1.773 1.00 23.40 7 GLU A CA 2
ATOM 1429 C C . GLU A 1 7 ? -1.384 -12.296 2.690 1.00 11.43 7 GLU A C 2
ATOM 1430 O O . GLU A 1 7 ? -0.685 -12.217 3.700 1.00 4.20 7 GLU A O 2
ATOM 1442 N N . GLU A 1 8 ? -2.014 -13.411 2.330 1.00 62.33 8 GLU A N 2
ATOM 1443 C CA . GLU A 1 8 ? -1.917 -14.631 3.122 1.00 22.01 8 GLU A CA 2
ATOM 1444 C C . GLU A 1 8 ? -0.473 -15.119 3.195 1.00 45.53 8 GLU A C 2
ATOM 1445 O O . GLU A 1 8 ? 0.050 -15.382 4.278 1.00 0.33 8 GLU A O 2
ATOM 1457 N N . ILE A 1 9 ? 0.165 -15.237 2.035 1.00 60.43 9 ILE A N 2
ATOM 1458 C CA . ILE A 1 9 ? 1.548 -15.693 1.967 1.00 52.14 9 ILE A CA 2
ATOM 1459 C C . ILE A 1 9 ? 2.506 -14.617 2.466 1.00 13.42 9 ILE A C 2
ATOM 1460 O O . ILE A 1 9 ? 3.550 -14.919 3.043 1.00 51.22 9 ILE A O 2
ATOM 1476 N N . LYS A 1 10 ? 2.142 -13.359 2.242 1.00 24.45 10 LYS A N 2
ATOM 1477 C CA . LYS A 1 10 ? 2.967 -12.236 2.671 1.00 53.51 10 LYS A CA 2
ATOM 1478 C C . LYS A 1 10 ? 3.324 -12.356 4.149 1.00 24.33 10 LYS A C 2
ATOM 1479 O O . LYS A 1 10 ? 4.452 -12.070 4.550 1.00 33.51 10 LYS A O 2
ATOM 1498 N N . ALA A 1 11 ? 2.355 -12.781 4.954 1.00 50.21 11 ALA A N 2
ATOM 1499 C CA . ALA A 1 11 ? 2.570 -12.943 6.387 1.00 34.33 11 ALA A CA 2
ATOM 1500 C C . ALA A 1 11 ? 3.505 -14.113 6.674 1.00 4.45 11 ALA A C 2
ATOM 1501 O O . ALA A 1 11 ? 4.252 -14.094 7.651 1.00 53.20 11 ALA A O 2
ATOM 1508 N N . GLN A 1 12 ? 3.456 -15.127 5.817 1.00 24.33 12 GLN A N 2
ATOM 1509 C CA . GLN A 1 12 ? 4.298 -16.307 5.981 1.00 2.14 12 GLN A CA 2
ATOM 1510 C C . GLN A 1 12 ? 5.739 -16.006 5.580 1.00 42.14 12 GLN A C 2
ATOM 1511 O O . GLN A 1 12 ? 6.678 -16.353 6.296 1.00 75.20 12 GLN A O 2
ATOM 1525 N N . VAL A 1 13 ? 5.905 -15.357 4.432 1.00 55.30 13 VAL A N 2
ATOM 1526 C CA . VAL A 1 13 ? 7.231 -15.010 3.936 1.00 61.15 13 VAL A CA 2
ATOM 1527 C C . VAL A 1 13 ? 7.925 -14.023 4.869 1.00 35.34 13 VAL A C 2
ATOM 1528 O O . VAL A 1 13 ? 9.113 -14.161 5.160 1.00 43.12 13 VAL A O 2
ATOM 1541 N N . MET A 1 14 ? 7.177 -13.030 5.334 1.00 13.51 14 MET A N 2
ATOM 1542 C CA . MET A 1 14 ? 7.720 -12.020 6.236 1.00 42.15 14 MET A CA 2
ATOM 1543 C C . MET A 1 14 ? 8.004 -12.617 7.611 1.00 13.12 14 MET A C 2
ATOM 1544 O O . MET A 1 14 ? 8.992 -12.270 8.256 1.00 73.12 14 MET A O 2
ATOM 1558 N N . GLU A 1 15 ? 7.130 -13.516 8.053 1.00 31.13 15 GLU A N 2
ATOM 1559 C CA . GLU A 1 15 ? 7.286 -14.159 9.352 1.00 3.51 15 GLU A CA 2
ATOM 1560 C C . GLU A 1 15 ? 8.495 -15.090 9.356 1.00 40.41 15 GLU A C 2
ATOM 1561 O O . GLU A 1 15 ? 9.185 -15.226 10.367 1.00 50.11 15 GLU A O 2
ATOM 1573 N N . SER A 1 16 ? 8.746 -15.730 8.218 1.00 34.34 16 SER A N 2
ATOM 1574 C CA . SER A 1 16 ? 9.867 -16.653 8.090 1.00 4.21 16 SER A CA 2
ATOM 1575 C C . SER A 1 16 ? 11.186 -15.893 7.985 1.00 25.30 16 SER A C 2
ATOM 1576 O O . SER A 1 16 ? 12.187 -16.278 8.588 1.00 71.45 16 SER A O 2
ATOM 1584 N N . VAL A 1 17 ? 11.178 -14.810 7.214 1.00 40.23 17 VAL A N 2
ATOM 1585 C CA . VAL A 1 17 ? 12.372 -13.993 7.030 1.00 71.33 17 VAL A CA 2
ATOM 1586 C C . VAL A 1 17 ? 12.816 -13.364 8.346 1.00 73.43 17 VAL A C 2
ATOM 1587 O O . VAL A 1 17 ? 13.979 -13.474 8.737 1.00 75.50 17 VAL A O 2
ATOM 1600 N N . ILE A 1 18 ? 11.883 -12.705 9.024 1.00 20.20 18 ILE A N 2
ATOM 1601 C CA . ILE A 1 18 ? 12.177 -12.059 10.297 1.00 4.21 18 ILE A CA 2
ATOM 1602 C C . ILE A 1 18 ? 12.910 -13.009 11.240 1.00 21.34 18 ILE A C 2
ATOM 1603 O O . ILE A 1 18 ? 13.972 -12.681 11.766 1.00 62.42 18 ILE A O 2
ATOM 1619 N N . GLY A 1 19 ? 12.333 -14.190 11.445 1.00 20.44 19 GLY A N 2
ATOM 1620 C CA . GLY A 1 19 ? 12.946 -15.171 12.323 1.00 33.42 19 GLY A CA 2
ATOM 1621 C C . GLY A 1 19 ? 14.154 -15.836 11.694 1.00 43.03 19 GLY A C 2
ATOM 1622 O O . GLY A 1 19 ? 15.024 -16.351 12.398 1.00 24.14 19 GLY A O 2
ATOM 1626 N N . CYS A 1 20 ? 14.209 -15.828 10.367 1.00 11.52 20 CYS A N 2
ATOM 1627 C CA . CYS A 1 20 ? 15.319 -16.437 9.644 1.00 1.22 20 CYS A CA 2
ATOM 1628 C C . CYS A 1 20 ? 16.631 -15.729 9.965 1.00 65.11 20 CYS A C 2
ATOM 1629 O O . CYS A 1 20 ? 17.629 -16.369 10.300 1.00 25.20 20 CYS A O 2
ATOM 1637 N N . LEU A 1 21 ? 16.625 -14.405 9.857 1.00 53.41 21 LEU A N 2
ATOM 1638 C CA . LEU A 1 21 ? 17.815 -13.608 10.134 1.00 51.22 21 LEU A CA 2
ATOM 1639 C C . LEU A 1 21 ? 17.690 -12.890 11.473 1.00 15.30 21 LEU A C 2
ATOM 1640 O O . LEU A 1 21 ? 18.556 -12.100 11.850 1.00 53.22 21 LEU A O 2
ATOM 1656 N N . LYS A 1 22 ? 16.607 -13.170 12.190 1.00 1.40 22 LYS A N 2
ATOM 1657 C CA . LYS A 1 22 ? 16.368 -12.553 13.490 1.00 75.54 22 LYS A CA 2
ATOM 1658 C C . LYS A 1 22 ? 16.504 -11.037 13.406 1.00 52.33 22 LYS A C 2
ATOM 1659 O O . LYS A 1 22 ? 17.591 -10.489 13.596 1.00 32.45 22 LYS A O 2
ATOM 1678 N N . LEU A 1 23 ? 15.395 -10.364 13.122 1.00 63.12 23 LEU A N 2
ATOM 1679 C CA . LEU A 1 23 ? 15.389 -8.909 13.015 1.00 10.22 23 LEU A CA 2
ATOM 1680 C C . LEU A 1 23 ? 14.991 -8.267 14.340 1.00 71.20 23 LEU A C 2
ATOM 1681 O O . LEU A 1 23 ? 14.497 -8.939 15.243 1.00 42.11 23 LEU A O 2
ATOM 1697 N N . ASN A 1 24 ? 15.207 -6.959 14.446 1.00 45.20 24 ASN A N 2
ATOM 1698 C CA . ASN A 1 24 ? 14.868 -6.225 15.661 1.00 65.04 24 ASN A CA 2
ATOM 1699 C C . ASN A 1 24 ? 13.710 -5.264 15.411 1.00 22.23 24 ASN A C 2
ATOM 1700 O O . ASN A 1 24 ? 13.075 -5.303 14.357 1.00 61.52 24 ASN A O 2
ATOM 1711 N N . ASP A 1 25 ? 13.443 -4.403 16.385 1.00 44.23 25 ASP A N 2
ATOM 1712 C CA . ASP A 1 25 ? 12.362 -3.430 16.271 1.00 34.40 25 ASP A CA 2
ATOM 1713 C C . ASP A 1 25 ? 12.665 -2.407 15.180 1.00 23.34 25 ASP A C 2
ATOM 1714 O O . ASP A 1 25 ? 11.779 -2.009 14.426 1.00 45.40 25 ASP A O 2
ATOM 1723 N N . GLU A 1 26 ? 13.923 -1.984 15.106 1.00 23.44 26 GLU A N 2
ATOM 1724 C CA . GLU A 1 26 ? 14.342 -1.005 14.109 1.00 51.55 26 GLU A CA 2
ATOM 1725 C C . GLU A 1 26 ? 14.271 -1.595 12.704 1.00 41.22 26 GLU A C 2
ATOM 1726 O O . GLU A 1 26 ? 13.731 -0.976 11.787 1.00 64.53 26 GLU A O 2
ATOM 1738 N N . GLN A 1 27 ? 14.818 -2.795 12.543 1.00 43.14 27 GLN A N 2
ATOM 1739 C CA . GLN A 1 27 ? 14.818 -3.468 11.250 1.00 70.43 27 GLN A CA 2
ATOM 1740 C C . GLN A 1 27 ? 13.393 -3.693 10.754 1.00 74.33 27 GLN A C 2
ATOM 1741 O O . GLN A 1 27 ? 13.112 -3.566 9.562 1.00 70.11 27 GLN A O 2
ATOM 1755 N N . LYS A 1 28 ? 12.496 -4.026 11.676 1.00 33.40 28 LYS A N 2
ATOM 1756 C CA . LYS A 1 28 ? 11.099 -4.267 11.334 1.00 0.31 28 LYS A CA 2
ATOM 1757 C C . LYS A 1 28 ? 10.386 -2.960 11.005 1.00 73.13 28 LYS A C 2
ATOM 1758 O O . LYS A 1 28 ? 9.370 -2.955 10.311 1.00 33.23 28 LYS A O 2
ATOM 1777 N N . GLN A 1 29 ? 10.926 -1.854 11.508 1.00 54.00 29 GLN A N 2
ATOM 1778 C CA . GLN A 1 29 ? 10.340 -0.541 11.266 1.00 31.22 29 GLN A CA 2
ATOM 1779 C C . GLN A 1 29 ? 10.900 0.079 9.991 1.00 50.15 29 GLN A C 2
ATOM 1780 O O . GLN A 1 29 ? 10.237 0.883 9.337 1.00 72.44 29 GLN A O 2
ATOM 1794 N N . ILE A 1 30 ? 12.126 -0.300 9.643 1.00 2.02 30 ILE A N 2
ATOM 1795 C CA . ILE A 1 30 ? 12.775 0.219 8.446 1.00 13.22 30 ILE A CA 2
ATOM 1796 C C . ILE A 1 30 ? 12.720 -0.796 7.309 1.00 11.13 30 ILE A C 2
ATOM 1797 O O . ILE A 1 30 ? 13.524 -0.744 6.376 1.00 22.43 30 ILE A O 2
ATOM 1813 N N . LEU A 1 31 ? 11.765 -1.716 7.389 1.00 64.14 31 LEU A N 2
ATOM 1814 C CA . LEU A 1 31 ? 11.604 -2.743 6.366 1.00 21.12 31 LEU A CA 2
ATOM 1815 C C . LEU A 1 31 ? 10.532 -2.342 5.357 1.00 14.43 31 LEU A C 2
ATOM 1816 O O . LEU A 1 31 ? 9.616 -1.585 5.678 1.00 1.54 31 LEU A O 2
ATOM 1832 N N . SER A 1 32 ? 10.653 -2.855 4.137 1.00 11.55 32 SER A N 2
ATOM 1833 C CA . SER A 1 32 ? 9.695 -2.548 3.080 1.00 52.24 32 SER A CA 2
ATOM 1834 C C . SER A 1 32 ? 9.667 -3.657 2.035 1.00 35.45 32 SER A C 2
ATOM 1835 O O . SER A 1 32 ? 10.611 -4.437 1.915 1.00 30.51 32 SER A O 2
ATOM 1843 N N . GLY A 1 33 ? 8.576 -3.722 1.278 1.00 1.31 33 GLY A N 2
ATOM 1844 C CA . GLY A 1 33 ? 8.444 -4.739 0.251 1.00 55.30 33 GLY A CA 2
ATOM 1845 C C . GLY A 1 33 ? 9.421 -4.541 -0.890 1.00 2.44 33 GLY A C 2
ATOM 1846 O O . GLY A 1 33 ? 9.808 -5.499 -1.561 1.00 22.34 33 GLY A O 2
ATOM 1850 N N . THR A 1 34 ? 9.823 -3.294 -1.114 1.00 51.35 34 THR A N 2
ATOM 1851 C CA . THR A 1 34 ? 10.759 -2.973 -2.184 1.00 3.10 34 THR A CA 2
ATOM 1852 C C . THR A 1 34 ? 12.160 -2.730 -1.634 1.00 64.01 34 THR A C 2
ATOM 1853 O O . THR A 1 34 ? 12.875 -1.840 -2.097 1.00 73.14 34 THR A O 2
ATOM 1864 N N . THR A 1 35 ? 12.548 -3.527 -0.644 1.00 44.01 35 THR A N 2
ATOM 1865 C CA . THR A 1 35 ? 13.864 -3.398 -0.030 1.00 42.43 35 THR A CA 2
ATOM 1866 C C . THR A 1 35 ? 14.618 -4.722 -0.062 1.00 0.31 35 THR A C 2
ATOM 1867 O O . THR A 1 35 ? 14.287 -5.653 0.671 1.00 42.14 35 THR A O 2
ATOM 1878 N N . ASN A 1 36 ? 15.633 -4.800 -0.917 1.00 22.34 36 ASN A N 2
ATOM 1879 C CA . ASN A 1 36 ? 16.434 -6.011 -1.043 1.00 3.42 36 ASN A CA 2
ATOM 1880 C C . ASN A 1 36 ? 16.986 -6.444 0.312 1.00 24.22 36 ASN A C 2
ATOM 1881 O O . ASN A 1 36 ? 17.948 -5.864 0.817 1.00 54.35 36 ASN A O 2
ATOM 1892 N N . LEU A 1 37 ? 16.370 -7.466 0.896 1.00 42.04 37 LEU A N 2
ATOM 1893 C CA . LEU A 1 37 ? 16.799 -7.978 2.192 1.00 41.12 37 LEU A CA 2
ATOM 1894 C C . LEU A 1 37 ? 18.186 -8.605 2.099 1.00 34.43 37 LEU A C 2
ATOM 1895 O O . LEU A 1 37 ? 18.832 -8.860 3.115 1.00 41.43 37 LEU A O 2
ATOM 1911 N N . ALA A 1 38 ? 18.639 -8.848 0.873 1.00 11.43 38 ALA A N 2
ATOM 1912 C CA . ALA A 1 38 ? 19.951 -9.440 0.647 1.00 64.01 38 ALA A CA 2
ATOM 1913 C C . ALA A 1 38 ? 21.056 -8.398 0.790 1.00 74.52 38 ALA A C 2
ATOM 1914 O O . ALA A 1 38 ? 22.048 -8.620 1.485 1.00 11.43 38 ALA A O 2
ATOM 1921 N N . LYS A 1 39 ? 20.879 -7.261 0.125 1.00 24.43 39 LYS A N 2
ATOM 1922 C CA . LYS A 1 39 ? 21.860 -6.183 0.177 1.00 74.40 39 LYS A CA 2
ATOM 1923 C C . LYS A 1 39 ? 21.634 -5.301 1.402 1.00 20.11 39 LYS A C 2
ATOM 1924 O O . LYS A 1 39 ? 22.570 -5.001 2.143 1.00 33.41 39 LYS A O 2
ATOM 1943 N N . ASP A 1 40 ? 20.388 -4.889 1.606 1.00 63.34 40 ASP A N 2
ATOM 1944 C CA . ASP A 1 40 ? 20.039 -4.043 2.742 1.00 12.34 40 ASP A CA 2
ATOM 1945 C C . ASP A 1 40 ? 20.563 -4.640 4.045 1.00 41.35 40 ASP A C 2
ATOM 1946 O O . ASP A 1 40 ? 21.428 -4.060 4.702 1.00 11.14 40 ASP A O 2
ATOM 1955 N N . PHE A 1 41 ? 20.033 -5.802 4.413 1.00 51.23 41 PHE A N 2
ATOM 1956 C CA . PHE A 1 41 ? 20.446 -6.475 5.638 1.00 55.34 41 PHE A CA 2
ATOM 1957 C C . PHE A 1 41 ? 21.772 -7.202 5.440 1.00 13.42 41 PHE A C 2
ATOM 1958 O O . PHE A 1 41 ? 22.320 -7.783 6.375 1.00 4.32 41 PHE A O 2
ATOM 1975 N N . ASN A 1 42 ? 22.283 -7.164 4.214 1.00 62.01 42 ASN A N 2
ATOM 1976 C CA . ASN A 1 42 ? 23.545 -7.819 3.890 1.00 43.41 42 ASN A CA 2
ATOM 1977 C C . ASN A 1 42 ? 23.509 -9.293 4.281 1.00 32.20 42 ASN A C 2
ATOM 1978 O O . ASN A 1 42 ? 24.501 -9.844 4.759 1.00 14.03 42 ASN A O 2
ATOM 1989 N N . LEU A 1 43 ? 22.359 -9.926 4.075 1.00 0.14 43 LEU A N 2
ATOM 1990 C CA . LEU A 1 43 ? 22.193 -11.337 4.405 1.00 4.12 43 LEU A CA 2
ATOM 1991 C C . LEU A 1 43 ? 23.308 -12.176 3.789 1.00 55.50 43 LEU A C 2
ATOM 1992 O O . LEU A 1 43 ? 23.811 -11.861 2.711 1.00 12.51 43 LEU A O 2
ATOM 2008 N N . ASP A 1 44 ? 23.687 -13.245 4.480 1.00 13.11 44 ASP A N 2
ATOM 2009 C CA . ASP A 1 44 ? 24.739 -14.132 3.999 1.00 72.53 44 ASP A CA 2
ATOM 2010 C C . ASP A 1 44 ? 24.176 -15.175 3.039 1.00 75.24 44 ASP A C 2
ATOM 2011 O O . ASP A 1 44 ? 22.987 -15.492 3.080 1.00 40.44 44 ASP A O 2
ATOM 2020 N N . SER A 1 45 ? 25.037 -15.706 2.177 1.00 65.32 45 SER A N 2
ATOM 2021 C CA . SER A 1 45 ? 24.624 -16.710 1.204 1.00 60.12 45 SER A CA 2
ATOM 2022 C C . SER A 1 45 ? 23.952 -17.893 1.896 1.00 31.24 45 SER A C 2
ATOM 2023 O O . SER A 1 45 ? 23.129 -18.589 1.300 1.00 40.22 45 SER A O 2
ATOM 2031 N N . LEU A 1 46 ? 24.309 -18.112 3.156 1.00 71.33 46 LEU A N 2
ATOM 2032 C CA . LEU A 1 46 ? 23.742 -19.211 3.931 1.00 25.25 46 LEU A CA 2
ATOM 2033 C C . LEU A 1 46 ? 22.297 -18.915 4.320 1.00 62.14 46 LEU A C 2
ATOM 2034 O O . LEU A 1 46 ? 21.410 -19.748 4.134 1.00 62.33 46 LEU A O 2
ATOM 2050 N N . ASP A 1 47 ? 22.068 -17.722 4.857 1.00 2.12 47 ASP A N 2
ATOM 2051 C CA . ASP A 1 47 ? 20.730 -17.313 5.269 1.00 55.22 47 ASP A CA 2
ATOM 2052 C C . ASP A 1 47 ? 19.753 -17.399 4.102 1.00 62.23 47 ASP A C 2
ATOM 2053 O O . ASP A 1 47 ? 18.675 -17.984 4.222 1.00 64.30 47 ASP A O 2
ATOM 2062 N N . PHE A 1 48 ? 20.134 -16.812 2.972 1.00 64.30 48 PHE A N 2
ATOM 2063 C CA . PHE A 1 48 ? 19.290 -16.821 1.783 1.00 64.44 48 PHE A CA 2
ATOM 2064 C C . PHE A 1 48 ? 18.846 -18.241 1.441 1.00 11.41 48 PHE A C 2
ATOM 2065 O O . PHE A 1 48 ? 17.673 -18.487 1.163 1.00 74.22 48 PHE A O 2
ATOM 2082 N N . VAL A 1 49 ? 19.795 -19.172 1.463 1.00 31.14 49 VAL A N 2
ATOM 2083 C CA . VAL A 1 49 ? 19.505 -20.567 1.156 1.00 4.02 49 VAL A CA 2
ATOM 2084 C C . VAL A 1 49 ? 18.407 -21.111 2.062 1.00 75.11 49 VAL A C 2
ATOM 2085 O O . VAL A 1 49 ? 17.396 -21.631 1.587 1.00 13.45 49 VAL A O 2
ATOM 2098 N N . ASP A 1 50 ? 18.611 -20.989 3.369 1.00 22.50 50 ASP A N 2
ATOM 2099 C CA . ASP A 1 50 ? 17.637 -21.468 4.343 1.00 13.12 50 ASP A CA 2
ATOM 2100 C C . ASP A 1 50 ? 16.294 -20.767 4.160 1.00 71.13 50 ASP A C 2
ATOM 2101 O O . ASP A 1 50 ? 15.242 -21.330 4.460 1.00 54.43 50 ASP A O 2
ATOM 2110 N N . LEU A 1 51 ? 16.340 -19.534 3.666 1.00 21.14 51 LEU A N 2
ATOM 2111 C CA . LEU A 1 51 ? 15.126 -18.756 3.442 1.00 73.32 51 LEU A CA 2
ATOM 2112 C C . LEU A 1 51 ? 14.299 -19.349 2.307 1.00 12.04 51 LEU A C 2
ATOM 2113 O O . LEU A 1 51 ? 13.137 -19.710 2.497 1.00 41.05 51 LEU A O 2
ATOM 2129 N N . ILE A 1 52 ? 14.905 -19.449 1.130 1.00 42.41 52 ILE A N 2
ATOM 2130 C CA . ILE A 1 52 ? 14.225 -20.003 -0.035 1.00 64.52 52 ILE A CA 2
ATOM 2131 C C . ILE A 1 52 ? 13.781 -21.439 0.219 1.00 62.04 52 ILE A C 2
ATOM 2132 O O . ILE A 1 52 ? 12.718 -21.860 -0.236 1.00 73.21 52 ILE A O 2
ATOM 2148 N N . MET A 1 53 ? 14.601 -22.185 0.950 1.00 51.11 53 MET A N 2
ATOM 2149 C CA . MET A 1 53 ? 14.292 -23.575 1.267 1.00 32.40 53 MET A CA 2
ATOM 2150 C C . MET A 1 53 ? 13.112 -23.662 2.230 1.00 13.42 53 MET A C 2
ATOM 2151 O O . MET A 1 53 ? 12.236 -24.513 2.078 1.00 74.24 53 MET A O 2
ATOM 2165 N N . SER A 1 54 ? 13.096 -22.777 3.222 1.00 2.33 54 SER A N 2
ATOM 2166 C CA . SER A 1 54 ? 12.026 -22.757 4.212 1.00 62.54 54 SER A CA 2
ATOM 2167 C C . SER A 1 54 ? 10.682 -22.463 3.553 1.00 44.30 54 SER A C 2
ATOM 2168 O O . SER A 1 54 ? 9.703 -23.180 3.765 1.00 20.01 54 SER A O 2
ATOM 2176 N N . LEU A 1 55 ? 10.642 -21.404 2.751 1.00 14.25 55 LEU A N 2
ATOM 2177 C CA . LEU A 1 55 ? 9.418 -21.013 2.060 1.00 10.24 55 LEU A CA 2
ATOM 2178 C C . LEU A 1 55 ? 9.028 -22.054 1.015 1.00 75.25 55 LEU A C 2
ATOM 2179 O O . LEU A 1 55 ? 7.845 -22.333 0.817 1.00 71.11 55 LEU A O 2
ATOM 2195 N N . GLU A 1 56 ? 10.028 -22.626 0.353 1.00 54.04 56 GLU A N 2
ATOM 2196 C CA . GLU A 1 56 ? 9.788 -23.636 -0.670 1.00 2.32 56 GLU A CA 2
ATOM 2197 C C . GLU A 1 56 ? 9.036 -24.831 -0.089 1.00 62.44 56 GLU A C 2
ATOM 2198 O O . GLU A 1 56 ? 8.008 -25.248 -0.622 1.00 54.25 56 GLU A O 2
ATOM 2210 N N . GLU A 1 57 ? 9.557 -25.374 1.006 1.00 54.50 57 GLU A N 2
ATOM 2211 C CA . GLU A 1 57 ? 8.936 -26.521 1.658 1.00 24.33 57 GLU A CA 2
ATOM 2212 C C . GLU A 1 57 ? 7.641 -26.114 2.358 1.00 63.24 57 GLU A C 2
ATOM 2213 O O . GLU A 1 57 ? 6.706 -26.906 2.464 1.00 51.32 57 GLU A O 2
ATOM 2225 N N . ARG A 1 58 ? 7.598 -24.873 2.833 1.00 53.32 58 ARG A N 2
ATOM 2226 C CA . ARG A 1 58 ? 6.420 -24.361 3.524 1.00 13.33 58 ARG A CA 2
ATOM 2227 C C . ARG A 1 58 ? 5.192 -24.420 2.620 1.00 74.53 58 ARG A C 2
ATOM 2228 O O . ARG A 1 58 ? 4.178 -25.024 2.971 1.00 31.54 58 ARG A O 2
ATOM 2249 N N . PHE A 1 59 ? 5.290 -23.788 1.455 1.00 13.35 59 PHE A N 2
ATOM 2250 C CA . PHE A 1 59 ? 4.187 -23.766 0.502 1.00 45.43 59 PHE A CA 2
ATOM 2251 C C . PHE A 1 59 ? 4.362 -24.850 -0.558 1.00 63.14 59 PHE A C 2
ATOM 2252 O O . PHE A 1 59 ? 3.644 -24.879 -1.557 1.00 53.21 59 PHE A O 2
ATOM 2269 N N . SER A 1 60 ? 5.323 -25.741 -0.331 1.00 31.03 60 SER A N 2
ATOM 2270 C CA . SER A 1 60 ? 5.596 -26.824 -1.267 1.00 23.01 60 SER A CA 2
ATOM 2271 C C . SER A 1 60 ? 5.781 -26.286 -2.683 1.00 74.45 60 SER A C 2
ATOM 2272 O O . SER A 1 60 ? 5.490 -26.971 -3.664 1.00 64.52 60 SER A O 2
ATOM 2280 N N . LEU A 1 61 ? 6.269 -25.053 -2.782 1.00 21.40 61 LEU A N 2
ATOM 2281 C CA . LEU A 1 61 ? 6.494 -24.421 -4.077 1.00 71.22 61 LEU A CA 2
ATOM 2282 C C . LEU A 1 61 ? 7.738 -24.989 -4.752 1.00 54.53 61 LEU A C 2
ATOM 2283 O O . LEU A 1 61 ? 8.641 -25.494 -4.085 1.00 0.43 61 LEU A O 2
ATOM 2299 N N . GLU A 1 62 ? 7.778 -24.902 -6.077 1.00 64.11 62 GLU A N 2
ATOM 2300 C CA . GLU A 1 62 ? 8.913 -25.407 -6.841 1.00 40.54 62 GLU A CA 2
ATOM 2301 C C . GLU A 1 62 ? 9.802 -24.261 -7.316 1.00 32.21 62 GLU A C 2
ATOM 2302 O O . GLU A 1 62 ? 9.553 -23.660 -8.361 1.00 65.30 62 GLU A O 2
ATOM 2314 N N . ILE A 1 63 ? 10.839 -23.964 -6.540 1.00 12.34 63 ILE A N 2
ATOM 2315 C CA . ILE A 1 63 ? 11.765 -22.892 -6.880 1.00 13.42 63 ILE A CA 2
ATOM 2316 C C . ILE A 1 63 ? 13.025 -23.443 -7.540 1.00 50.35 63 ILE A C 2
ATOM 2317 O O . ILE A 1 63 ? 13.561 -24.469 -7.121 1.00 1.03 63 ILE A O 2
ATOM 2333 N N . SER A 1 64 ? 13.494 -22.753 -8.575 1.00 62.12 64 SER A N 2
ATOM 2334 C CA . SER A 1 64 ? 14.689 -23.174 -9.296 1.00 24.42 64 SER A CA 2
ATOM 2335 C C . SER A 1 64 ? 15.855 -22.231 -9.012 1.00 43.13 64 SER A C 2
ATOM 2336 O O . SER A 1 64 ? 15.765 -21.356 -8.149 1.00 51.43 64 SER A O 2
ATOM 2344 N N . ASP A 1 65 ? 16.948 -22.415 -9.743 1.00 62.34 65 ASP A N 2
ATOM 2345 C CA . ASP A 1 65 ? 18.132 -21.581 -9.571 1.00 23.42 65 ASP A CA 2
ATOM 2346 C C . ASP A 1 65 ? 17.945 -20.226 -10.248 1.00 74.13 65 ASP A C 2
ATOM 2347 O O . ASP A 1 65 ? 18.389 -19.199 -9.736 1.00 54.05 65 ASP A O 2
ATOM 2356 N N . GLU A 1 66 ? 17.287 -20.233 -11.403 1.00 21.54 66 GLU A N 2
ATOM 2357 C CA . GLU A 1 66 ? 17.043 -19.005 -12.150 1.00 3.53 66 GLU A CA 2
ATOM 2358 C C . GLU A 1 66 ? 15.943 -18.176 -11.492 1.00 44.45 66 GLU A C 2
ATOM 2359 O O . GLU A 1 66 ? 16.032 -16.950 -11.424 1.00 51.24 66 GLU A O 2
ATOM 2371 N N . ASP A 1 67 ? 14.909 -18.855 -11.009 1.00 50.34 67 ASP A N 2
ATOM 2372 C CA . ASP A 1 67 ? 13.792 -18.183 -10.355 1.00 4.40 67 ASP A CA 2
ATOM 2373 C C . ASP A 1 67 ? 14.286 -17.264 -9.242 1.00 63.04 67 ASP A C 2
ATOM 2374 O O . ASP A 1 67 ? 13.903 -16.097 -9.171 1.00 63.01 67 ASP A O 2
ATOM 2383 N N . ALA A 1 68 ? 15.138 -17.800 -8.374 1.00 50.52 68 ALA A N 2
ATOM 2384 C CA . ALA A 1 68 ? 15.685 -17.029 -7.265 1.00 14.12 68 ALA A CA 2
ATOM 2385 C C . ALA A 1 68 ? 16.669 -15.975 -7.763 1.00 75.14 68 ALA A C 2
ATOM 2386 O O . ALA A 1 68 ? 16.917 -14.976 -7.086 1.00 20.01 68 ALA A O 2
ATOM 2393 N N . GLN A 1 69 ? 17.226 -16.204 -8.947 1.00 33.43 69 GLN A N 2
ATOM 2394 C CA . GLN A 1 69 ? 18.184 -15.274 -9.534 1.00 50.50 69 GLN A CA 2
ATOM 2395 C C . GLN A 1 69 ? 17.558 -13.897 -9.726 1.00 42.43 69 GLN A C 2
ATOM 2396 O O . GLN A 1 69 ? 18.261 -12.893 -9.843 1.00 20.02 69 GLN A O 2
ATOM 2410 N N . LYS A 1 70 ? 16.230 -13.855 -9.757 1.00 74.45 70 LYS A N 2
ATOM 2411 C CA . LYS A 1 70 ? 15.507 -12.601 -9.934 1.00 1.53 70 LYS A CA 2
ATOM 2412 C C . LYS A 1 70 ? 14.810 -12.187 -8.641 1.00 1.43 70 LYS A C 2
ATOM 2413 O O . LYS A 1 70 ? 14.494 -11.014 -8.443 1.00 51.12 70 LYS A O 2
ATOM 2432 N N . LEU A 1 71 ? 14.576 -13.158 -7.765 1.00 13.15 71 LEU A N 2
ATOM 2433 C CA . LEU A 1 71 ? 13.918 -12.893 -6.490 1.00 10.42 71 LEU A CA 2
ATOM 2434 C C . LEU A 1 71 ? 14.908 -12.340 -5.471 1.00 61.30 71 LEU A C 2
ATOM 2435 O O . LEU A 1 71 ? 15.573 -13.096 -4.763 1.00 61.23 71 LEU A O 2
ATOM 2451 N N . GLU A 1 72 ? 15.000 -11.015 -5.400 1.00 14.33 72 GLU A N 2
ATOM 2452 C CA . GLU A 1 72 ? 15.908 -10.361 -4.466 1.00 73.52 72 GLU A CA 2
ATOM 2453 C C . GLU A 1 72 ? 15.138 -9.496 -3.474 1.00 43.43 72 GLU A C 2
ATOM 2454 O O . GLU A 1 72 ? 15.563 -9.309 -2.334 1.00 73.12 72 GLU A O 2
ATOM 2466 N N . THR A 1 73 ? 14.000 -8.969 -3.917 1.00 72.44 73 THR A N 2
ATOM 2467 C CA . THR A 1 73 ? 13.170 -8.121 -3.069 1.00 4.34 73 THR A CA 2
ATOM 2468 C C . THR A 1 73 ? 11.961 -8.886 -2.544 1.00 12.00 73 THR A C 2
ATOM 2469 O O . THR A 1 73 ? 11.473 -9.815 -3.186 1.00 42.34 73 THR A O 2
ATOM 2480 N N . VAL A 1 74 ? 11.480 -8.489 -1.369 1.00 44.25 74 VAL A N 2
ATOM 2481 C CA . VAL A 1 74 ? 10.326 -9.136 -0.757 1.00 71.10 74 VAL A CA 2
ATOM 2482 C C . VAL A 1 74 ? 9.143 -9.173 -1.718 1.00 60.12 74 VAL A C 2
ATOM 2483 O O . VAL A 1 74 ? 8.544 -10.225 -1.940 1.00 22.51 74 VAL A O 2
ATOM 2496 N N . ASP A 1 75 ? 8.813 -8.018 -2.284 1.00 22.54 75 ASP A N 2
ATOM 2497 C CA . ASP A 1 75 ? 7.701 -7.918 -3.223 1.00 40.14 75 ASP A CA 2
ATOM 2498 C C . ASP A 1 75 ? 7.840 -8.947 -4.341 1.00 70.00 75 ASP A C 2
ATOM 2499 O O . ASP A 1 75 ? 6.865 -9.588 -4.733 1.00 42.53 75 ASP A O 2
ATOM 2508 N N . ASP A 1 76 ? 9.057 -9.097 -4.851 1.00 53.01 76 ASP A N 2
ATOM 2509 C CA . ASP A 1 76 ? 9.324 -10.048 -5.924 1.00 32.13 76 ASP A CA 2
ATOM 2510 C C . ASP A 1 76 ? 9.118 -11.481 -5.445 1.00 4.15 76 ASP A C 2
ATOM 2511 O O . ASP A 1 76 ? 8.472 -12.285 -6.118 1.00 73.03 76 ASP A O 2
ATOM 2520 N N . ILE A 1 77 ? 9.671 -11.795 -4.279 1.00 33.41 77 ILE A N 2
ATOM 2521 C CA . ILE A 1 77 ? 9.548 -13.132 -3.709 1.00 42.01 77 ILE A CA 2
ATOM 2522 C C . ILE A 1 77 ? 8.087 -13.489 -3.459 1.00 14.23 77 ILE A C 2
ATOM 2523 O O . ILE A 1 77 ? 7.594 -14.505 -3.950 1.00 4.43 77 ILE A O 2
ATOM 2539 N N . CYS A 1 78 ? 7.401 -12.647 -2.694 1.00 61.25 78 CYS A N 2
ATOM 2540 C CA . CYS A 1 78 ? 5.994 -12.874 -2.379 1.00 2.14 78 CYS A CA 2
ATOM 2541 C C . CYS A 1 78 ? 5.159 -12.957 -3.652 1.00 72.24 78 CYS A C 2
ATOM 2542 O O . CYS A 1 78 ? 4.252 -13.783 -3.759 1.00 42.05 78 CYS A O 2
ATOM 2550 N N . ARG A 1 79 ? 5.468 -12.094 -4.614 1.00 42.12 79 ARG A N 2
ATOM 2551 C CA . ARG A 1 79 ? 4.743 -12.067 -5.879 1.00 32.51 79 ARG A CA 2
ATOM 2552 C C . ARG A 1 79 ? 4.925 -13.378 -6.637 1.00 62.11 79 ARG A C 2
ATOM 2553 O O . ARG A 1 79 ? 3.985 -13.893 -7.243 1.00 54.33 79 ARG A O 2
ATOM 2574 N N . TYR A 1 80 ? 6.141 -13.911 -6.601 1.00 65.34 80 TYR A N 2
ATOM 2575 C CA . TYR A 1 80 ? 6.448 -15.161 -7.287 1.00 50.23 80 TYR A CA 2
ATOM 2576 C C . TYR A 1 80 ? 5.753 -16.339 -6.612 1.00 33.42 80 TYR A C 2
ATOM 2577 O O . TYR A 1 80 ? 5.274 -17.257 -7.280 1.00 3.40 80 TYR A O 2
ATOM 2595 N N . ILE A 1 81 ? 5.700 -16.305 -5.285 1.00 75.45 81 ILE A N 2
ATOM 2596 C CA . ILE A 1 81 ? 5.061 -17.368 -4.518 1.00 44.21 81 ILE A CA 2
ATOM 2597 C C . ILE A 1 81 ? 3.543 -17.294 -4.636 1.00 45.44 81 ILE A C 2
ATOM 2598 O O . ILE A 1 81 ? 2.869 -18.317 -4.753 1.00 63.42 81 ILE A O 2
ATOM 2614 N N . ALA A 1 82 ? 3.011 -16.077 -4.606 1.00 24.44 82 ALA A N 2
ATOM 2615 C CA . ALA A 1 82 ? 1.572 -15.869 -4.714 1.00 74.32 82 ALA A CA 2
ATOM 2616 C C . ALA A 1 82 ? 1.062 -16.265 -6.095 1.00 1.20 82 ALA A C 2
ATOM 2617 O O . ALA A 1 82 ? 0.061 -16.971 -6.218 1.00 72.43 82 ALA A O 2
ATOM 2624 N N . SER A 1 83 ? 1.755 -15.806 -7.131 1.00 34.12 83 SER A N 2
ATOM 2625 C CA . SER A 1 83 ? 1.369 -16.108 -8.504 1.00 43.14 83 SER A CA 2
ATOM 2626 C C . SER A 1 83 ? 1.245 -17.615 -8.714 1.00 54.13 83 SER A C 2
ATOM 2627 O O . SER A 1 83 ? 0.492 -18.073 -9.573 1.00 22.31 83 SER A O 2
ATOM 2635 N N . LYS A 1 84 ? 1.989 -18.380 -7.923 1.00 42.25 84 LYS A N 2
ATOM 2636 C CA . LYS A 1 84 ? 1.963 -19.834 -8.018 1.00 0.24 84 LYS A CA 2
ATOM 2637 C C . LYS A 1 84 ? 0.716 -20.401 -7.347 1.00 65.15 84 LYS A C 2
ATOM 2638 O O . LYS A 1 84 ? 0.096 -21.334 -7.856 1.00 0.04 84 LYS A O 2
ATOM 2657 N N . SER A 1 85 ? 0.356 -19.831 -6.201 1.00 10.43 85 SER A N 2
ATOM 2658 C CA . SER A 1 85 ? -0.816 -20.282 -5.459 1.00 43.33 85 SER A CA 2
ATOM 2659 C C . SER A 1 85 ? -2.059 -20.264 -6.343 1.00 10.44 85 SER A C 2
ATOM 2660 O O . SER A 1 85 ? -2.634 -21.310 -6.648 1.00 32.24 85 SER A O 2
ATOM 2668 N N . SER A 1 86 ? -2.469 -19.068 -6.751 1.00 23.42 86 SER A N 2
ATOM 2669 C CA . SER A 1 86 ? -3.646 -18.911 -7.598 1.00 64.32 86 SER A CA 2
ATOM 2670 C C . SER A 1 86 ? -3.527 -19.763 -8.857 1.00 34.22 86 SER A C 2
ATOM 2671 O O . SER A 1 86 ? -4.391 -20.594 -9.144 1.00 3.04 86 SER A O 2
ATOM 2679 N N . ASP A 1 87 ? -2.452 -19.552 -9.607 1.00 33.10 87 ASP A N 2
ATOM 2680 C CA . ASP A 1 87 ? -2.217 -20.301 -10.837 1.00 34.24 87 ASP A CA 2
ATOM 2681 C C . ASP A 1 87 ? -0.960 -21.157 -10.720 1.00 52.42 87 ASP A C 2
ATOM 2682 O O . ASP A 1 87 ? 0.133 -20.727 -11.088 1.00 53.21 87 ASP A O 2
ATOM 2691 N N . ALA A 1 88 ? -1.124 -22.371 -10.205 1.00 51.22 88 ALA A N 2
ATOM 2692 C CA . ALA A 1 88 ? -0.003 -23.288 -10.041 1.00 24.22 88 ALA A CA 2
ATOM 2693 C C . ALA A 1 88 ? 0.206 -24.130 -11.295 1.00 25.02 88 ALA A C 2
ATOM 2694 O O . ALA A 1 88 ? -0.552 -24.024 -12.259 1.00 32.15 88 ALA A O 2
ATOM 2701 N N . PRO A 1 1 ? -4.798 -1.527 1.453 1.00 52.34 1 PRO A N 3
ATOM 2702 C CA . PRO A 1 1 ? -5.312 -2.889 1.625 1.00 33.32 1 PRO A CA 3
ATOM 2703 C C . PRO A 1 1 ? -5.625 -3.563 0.294 1.00 25.01 1 PRO A C 3
ATOM 2704 O O . PRO A 1 1 ? -5.462 -4.773 0.145 1.00 60.42 1 PRO A O 3
ATOM 2715 N N . GLY A 1 2 ? -6.076 -2.770 -0.674 1.00 34.43 2 GLY A N 3
ATOM 2716 C CA . GLY A 1 2 ? -6.405 -3.308 -1.982 1.00 52.43 2 GLY A CA 3
ATOM 2717 C C . GLY A 1 2 ? -5.172 -3.614 -2.809 1.00 71.25 2 GLY A C 3
ATOM 2718 O O . GLY A 1 2 ? -4.870 -2.908 -3.771 1.00 34.30 2 GLY A O 3
ATOM 2722 N N . SER A 1 3 ? -4.456 -4.669 -2.433 1.00 72.21 3 SER A N 3
ATOM 2723 C CA . SER A 1 3 ? -3.246 -5.064 -3.144 1.00 61.54 3 SER A CA 3
ATOM 2724 C C . SER A 1 3 ? -3.430 -6.420 -3.818 1.00 62.44 3 SER A C 3
ATOM 2725 O O . SER A 1 3 ? -4.140 -7.287 -3.309 1.00 61.12 3 SER A O 3
ATOM 2733 N N . MET A 1 4 ? -2.785 -6.596 -4.967 1.00 71.22 4 MET A N 3
ATOM 2734 C CA . MET A 1 4 ? -2.877 -7.846 -5.712 1.00 10.34 4 MET A CA 3
ATOM 2735 C C . MET A 1 4 ? -2.003 -8.922 -5.075 1.00 13.52 4 MET A C 3
ATOM 2736 O O . MET A 1 4 ? -2.268 -10.116 -5.218 1.00 10.30 4 MET A O 3
ATOM 2750 N N . VAL A 1 5 ? -0.960 -8.492 -4.372 1.00 50.34 5 VAL A N 3
ATOM 2751 C CA . VAL A 1 5 ? -0.048 -9.420 -3.713 1.00 72.33 5 VAL A CA 3
ATOM 2752 C C . VAL A 1 5 ? -0.797 -10.345 -2.762 1.00 44.51 5 VAL A C 3
ATOM 2753 O O . VAL A 1 5 ? -1.733 -9.926 -2.080 1.00 2.23 5 VAL A O 3
ATOM 2766 N N . SER A 1 6 ? -0.380 -11.606 -2.719 1.00 10.42 6 SER A N 3
ATOM 2767 C CA . SER A 1 6 ? -1.015 -12.593 -1.854 1.00 13.32 6 SER A CA 3
ATOM 2768 C C . SER A 1 6 ? -0.770 -12.264 -0.385 1.00 1.55 6 SER A C 3
ATOM 2769 O O . SER A 1 6 ? 0.208 -12.716 0.209 1.00 70.20 6 SER A O 3
ATOM 2777 N N . GLU A 1 7 ? -1.667 -11.473 0.196 1.00 25.12 7 GLU A N 3
ATOM 2778 C CA . GLU A 1 7 ? -1.548 -11.082 1.595 1.00 23.40 7 GLU A CA 3
ATOM 2779 C C . GLU A 1 7 ? -1.373 -12.306 2.489 1.00 11.43 7 GLU A C 3
ATOM 2780 O O . GLU A 1 7 ? -0.743 -12.232 3.543 1.00 4.20 7 GLU A O 3
ATOM 2792 N N . GLU A 1 8 ? -1.937 -13.430 2.060 1.00 62.33 8 GLU A N 3
ATOM 2793 C CA . GLU A 1 8 ? -1.844 -14.670 2.822 1.00 22.01 8 GLU A CA 3
ATOM 2794 C C . GLU A 1 8 ? -0.398 -15.148 2.911 1.00 45.53 8 GLU A C 3
ATOM 2795 O O . GLU A 1 8 ? 0.115 -15.409 3.999 1.00 0.33 8 GLU A O 3
ATOM 2807 N N . ILE A 1 9 ? 0.253 -15.260 1.758 1.00 60.43 9 ILE A N 3
ATOM 2808 C CA . ILE A 1 9 ? 1.641 -15.705 1.706 1.00 52.14 9 ILE A CA 3
ATOM 2809 C C . ILE A 1 9 ? 2.585 -14.623 2.219 1.00 13.42 9 ILE A C 3
ATOM 2810 O O . ILE A 1 9 ? 3.618 -14.919 2.821 1.00 51.22 9 ILE A O 3
ATOM 2826 N N . LYS A 1 10 ? 2.224 -13.368 1.979 1.00 24.45 10 LYS A N 3
ATOM 2827 C CA . LYS A 1 10 ? 3.037 -12.240 2.419 1.00 53.51 10 LYS A CA 3
ATOM 2828 C C . LYS A 1 10 ? 3.370 -12.357 3.904 1.00 24.33 10 LYS A C 3
ATOM 2829 O O . LYS A 1 10 ? 4.493 -12.073 4.321 1.00 33.51 10 LYS A O 3
ATOM 2848 N N . ALA A 1 11 ? 2.389 -12.776 4.695 1.00 50.21 11 ALA A N 3
ATOM 2849 C CA . ALA A 1 11 ? 2.581 -12.933 6.131 1.00 34.33 11 ALA A CA 3
ATOM 2850 C C . ALA A 1 11 ? 3.511 -14.103 6.436 1.00 4.45 11 ALA A C 3
ATOM 2851 O O . ALA A 1 11 ? 4.242 -14.083 7.426 1.00 53.20 11 ALA A O 3
ATOM 2858 N N . GLN A 1 12 ? 3.478 -15.119 5.580 1.00 24.33 12 GLN A N 3
ATOM 2859 C CA . GLN A 1 12 ? 4.318 -16.297 5.760 1.00 2.14 12 GLN A CA 3
ATOM 2860 C C . GLN A 1 12 ? 5.765 -15.995 5.387 1.00 42.14 12 GLN A C 3
ATOM 2861 O O . GLN A 1 12 ? 6.691 -16.338 6.122 1.00 75.20 12 GLN A O 3
ATOM 2875 N N . VAL A 1 13 ? 5.954 -15.351 4.240 1.00 55.30 13 VAL A N 3
ATOM 2876 C CA . VAL A 1 13 ? 7.289 -15.003 3.769 1.00 61.15 13 VAL A CA 3
ATOM 2877 C C . VAL A 1 13 ? 7.966 -14.018 4.717 1.00 35.34 13 VAL A C 3
ATOM 2878 O O . VAL A 1 13 ? 9.145 -14.162 5.039 1.00 43.12 13 VAL A O 3
ATOM 2891 N N . MET A 1 14 ? 7.211 -13.018 5.160 1.00 13.51 14 MET A N 3
ATOM 2892 C CA . MET A 1 14 ? 7.738 -12.010 6.073 1.00 42.15 14 MET A CA 3
ATOM 2893 C C . MET A 1 14 ? 7.996 -12.608 7.452 1.00 13.12 14 MET A C 3
ATOM 2894 O O . MET A 1 14 ? 8.972 -12.260 8.116 1.00 73.12 14 MET A O 3
ATOM 2908 N N . GLU A 1 15 ? 7.114 -13.507 7.878 1.00 31.13 15 GLU A N 3
ATOM 2909 C CA . GLU A 1 15 ? 7.247 -14.150 9.179 1.00 3.51 15 GLU A CA 3
ATOM 2910 C C . GLU A 1 15 ? 8.463 -15.071 9.209 1.00 40.41 15 GLU A C 3
ATOM 2911 O O . GLU A 1 15 ? 9.139 -15.191 10.231 1.00 50.11 15 GLU A O 3
ATOM 2923 N N . SER A 1 16 ? 8.736 -15.719 8.081 1.00 34.34 16 SER A N 3
ATOM 2924 C CA . SER A 1 16 ? 9.868 -16.632 7.978 1.00 4.21 16 SER A CA 3
ATOM 2925 C C . SER A 1 16 ? 11.182 -15.862 7.893 1.00 25.30 16 SER A C 3
ATOM 2926 O O . SER A 1 16 ? 12.182 -16.248 8.497 1.00 71.45 16 SER A O 3
ATOM 2934 N N . VAL A 1 17 ? 11.171 -14.768 7.138 1.00 40.23 17 VAL A N 3
ATOM 2935 C CA . VAL A 1 17 ? 12.360 -13.940 6.972 1.00 71.33 17 VAL A CA 3
ATOM 2936 C C . VAL A 1 17 ? 12.789 -13.323 8.299 1.00 73.43 17 VAL A C 3
ATOM 2937 O O . VAL A 1 17 ? 13.944 -13.448 8.709 1.00 75.50 17 VAL A O 3
ATOM 2950 N N . ILE A 1 18 ? 11.852 -12.658 8.966 1.00 20.20 18 ILE A N 3
ATOM 2951 C CA . ILE A 1 18 ? 12.133 -12.024 10.248 1.00 4.21 18 ILE A CA 3
ATOM 2952 C C . ILE A 1 18 ? 12.857 -12.981 11.188 1.00 21.34 18 ILE A C 3
ATOM 2953 O O . ILE A 1 18 ? 13.912 -12.656 11.730 1.00 62.42 18 ILE A O 3
ATOM 2969 N N . GLY A 1 19 ? 12.282 -14.165 11.377 1.00 20.44 19 GLY A N 3
ATOM 2970 C CA . GLY A 1 19 ? 12.888 -15.153 12.251 1.00 33.42 19 GLY A CA 3
ATOM 2971 C C . GLY A 1 19 ? 14.106 -15.807 11.630 1.00 43.03 19 GLY A C 3
ATOM 2972 O O . GLY A 1 19 ? 14.970 -16.325 12.340 1.00 24.14 19 GLY A O 3
ATOM 2976 N N . CYS A 1 20 ? 14.176 -15.785 10.304 1.00 11.52 20 CYS A N 3
ATOM 2977 C CA . CYS A 1 20 ? 15.297 -16.384 9.588 1.00 1.22 20 CYS A CA 3
ATOM 2978 C C . CYS A 1 20 ? 16.604 -15.678 9.937 1.00 65.11 20 CYS A C 3
ATOM 2979 O O . CYS A 1 20 ? 17.592 -16.322 10.291 1.00 25.20 20 CYS A O 3
ATOM 2987 N N . LEU A 1 21 ? 16.602 -14.355 9.832 1.00 53.41 21 LEU A N 3
ATOM 2988 C CA . LEU A 1 21 ? 17.788 -13.562 10.136 1.00 51.22 21 LEU A CA 3
ATOM 2989 C C . LEU A 1 21 ? 17.637 -12.845 11.473 1.00 15.30 21 LEU A C 3
ATOM 2990 O O . LEU A 1 21 ? 18.489 -12.044 11.861 1.00 53.22 21 LEU A O 3
ATOM 3006 N N . LYS A 1 22 ? 16.548 -13.138 12.176 1.00 1.40 22 LYS A N 3
ATOM 3007 C CA . LYS A 1 22 ? 16.285 -12.526 13.472 1.00 75.54 22 LYS A CA 3
ATOM 3008 C C . LYS A 1 22 ? 16.409 -11.007 13.392 1.00 52.33 22 LYS A C 3
ATOM 3009 O O . LYS A 1 22 ? 17.487 -10.449 13.603 1.00 32.45 22 LYS A O 3
ATOM 3028 N N . LEU A 1 23 ? 15.300 -10.344 13.087 1.00 63.12 23 LEU A N 3
ATOM 3029 C CA . LEU A 1 23 ? 15.283 -8.889 12.980 1.00 10.22 23 LEU A CA 3
ATOM 3030 C C . LEU A 1 23 ? 14.852 -8.252 14.296 1.00 71.20 23 LEU A C 3
ATOM 3031 O O . LEU A 1 23 ? 14.247 -8.905 15.146 1.00 42.11 23 LEU A O 3
ATOM 3047 N N . ASN A 1 24 ? 15.165 -6.970 14.458 1.00 45.20 24 ASN A N 3
ATOM 3048 C CA . ASN A 1 24 ? 14.809 -6.242 15.671 1.00 65.04 24 ASN A CA 3
ATOM 3049 C C . ASN A 1 24 ? 13.669 -5.264 15.403 1.00 22.23 24 ASN A C 3
ATOM 3050 O O . ASN A 1 24 ? 13.152 -5.188 14.289 1.00 61.52 24 ASN A O 3
ATOM 3061 N N . ASP A 1 25 ? 13.285 -4.516 16.432 1.00 44.23 25 ASP A N 3
ATOM 3062 C CA . ASP A 1 25 ? 12.208 -3.540 16.308 1.00 34.40 25 ASP A CA 3
ATOM 3063 C C . ASP A 1 25 ? 12.524 -2.518 15.220 1.00 23.34 25 ASP A C 3
ATOM 3064 O O . ASP A 1 25 ? 11.653 -2.150 14.432 1.00 45.40 25 ASP A O 3
ATOM 3073 N N . GLU A 1 26 ? 13.773 -2.066 15.184 1.00 23.44 26 GLU A N 3
ATOM 3074 C CA . GLU A 1 26 ? 14.201 -1.085 14.193 1.00 51.55 26 GLU A CA 3
ATOM 3075 C C . GLU A 1 26 ? 14.107 -1.660 12.783 1.00 41.22 26 GLU A C 3
ATOM 3076 O O . GLU A 1 26 ? 13.472 -1.075 11.906 1.00 64.53 26 GLU A O 3
ATOM 3088 N N . GLN A 1 27 ? 14.742 -2.809 12.574 1.00 43.14 27 GLN A N 3
ATOM 3089 C CA . GLN A 1 27 ? 14.731 -3.461 11.270 1.00 70.43 27 GLN A CA 3
ATOM 3090 C C . GLN A 1 27 ? 13.302 -3.725 10.806 1.00 74.33 27 GLN A C 3
ATOM 3091 O O . GLN A 1 27 ? 12.989 -3.602 9.622 1.00 70.11 27 GLN A O 3
ATOM 3105 N N . LYS A 1 28 ? 12.437 -4.090 11.747 1.00 33.40 28 LYS A N 3
ATOM 3106 C CA . LYS A 1 28 ? 11.041 -4.370 11.437 1.00 0.31 28 LYS A CA 3
ATOM 3107 C C . LYS A 1 28 ? 10.270 -3.080 11.179 1.00 73.13 28 LYS A C 3
ATOM 3108 O O . LYS A 1 28 ? 9.244 -3.084 10.500 1.00 33.23 28 LYS A O 3
ATOM 3127 N N . GLN A 1 29 ? 10.773 -1.977 11.726 1.00 54.00 29 GLN A N 3
ATOM 3128 C CA . GLN A 1 29 ? 10.131 -0.679 11.555 1.00 31.22 29 GLN A CA 3
ATOM 3129 C C . GLN A 1 29 ? 10.636 0.016 10.295 1.00 50.15 29 GLN A C 3
ATOM 3130 O O . GLN A 1 29 ? 9.973 0.903 9.757 1.00 72.44 29 GLN A O 3
ATOM 3144 N N . ILE A 1 30 ? 11.812 -0.394 9.830 1.00 2.02 30 ILE A N 3
ATOM 3145 C CA . ILE A 1 30 ? 12.404 0.190 8.632 1.00 13.22 30 ILE A CA 3
ATOM 3146 C C . ILE A 1 30 ? 12.358 -0.789 7.464 1.00 11.13 30 ILE A C 3
ATOM 3147 O O . ILE A 1 30 ? 13.139 -0.679 6.518 1.00 22.43 30 ILE A O 3
ATOM 3163 N N . LEU A 1 31 ? 11.440 -1.745 7.536 1.00 64.14 31 LEU A N 3
ATOM 3164 C CA . LEU A 1 31 ? 11.290 -2.744 6.484 1.00 21.12 31 LEU A CA 3
ATOM 3165 C C . LEU A 1 31 ? 10.194 -2.341 5.501 1.00 14.43 31 LEU A C 3
ATOM 3166 O O . LEU A 1 31 ? 9.321 -1.536 5.827 1.00 1.54 31 LEU A O 3
ATOM 3182 N N . SER A 1 32 ? 10.246 -2.907 4.300 1.00 11.55 32 SER A N 3
ATOM 3183 C CA . SER A 1 32 ? 9.259 -2.605 3.270 1.00 52.24 32 SER A CA 3
ATOM 3184 C C . SER A 1 32 ? 9.250 -3.685 2.193 1.00 35.45 32 SER A C 3
ATOM 3185 O O . SER A 1 32 ? 10.214 -4.436 2.043 1.00 30.51 32 SER A O 3
ATOM 3193 N N . GLY A 1 33 ? 8.154 -3.757 1.444 1.00 1.31 33 GLY A N 3
ATOM 3194 C CA . GLY A 1 33 ? 8.040 -4.748 0.390 1.00 55.30 33 GLY A CA 3
ATOM 3195 C C . GLY A 1 33 ? 9.009 -4.498 -0.748 1.00 2.44 33 GLY A C 3
ATOM 3196 O O . GLY A 1 33 ? 9.302 -5.400 -1.534 1.00 22.34 33 GLY A O 3
ATOM 3200 N N . THR A 1 34 ? 9.508 -3.269 -0.840 1.00 51.35 34 THR A N 3
ATOM 3201 C CA . THR A 1 34 ? 10.449 -2.903 -1.891 1.00 3.10 34 THR A CA 3
ATOM 3202 C C . THR A 1 34 ? 11.853 -2.710 -1.331 1.00 64.01 34 THR A C 3
ATOM 3203 O O . THR A 1 34 ? 12.578 -1.805 -1.744 1.00 73.14 34 THR A O 3
ATOM 3214 N N . THR A 1 35 ? 12.232 -3.569 -0.390 1.00 44.01 35 THR A N 3
ATOM 3215 C CA . THR A 1 35 ? 13.550 -3.493 0.227 1.00 42.43 35 THR A CA 3
ATOM 3216 C C . THR A 1 35 ? 14.270 -4.835 0.153 1.00 0.31 35 THR A C 3
ATOM 3217 O O . THR A 1 35 ? 13.887 -5.793 0.823 1.00 42.14 35 THR A O 3
ATOM 3228 N N . ASN A 1 36 ? 15.316 -4.895 -0.664 1.00 22.34 36 ASN A N 3
ATOM 3229 C CA . ASN A 1 36 ? 16.090 -6.121 -0.825 1.00 3.42 36 ASN A CA 3
ATOM 3230 C C . ASN A 1 36 ? 16.639 -6.598 0.516 1.00 24.22 36 ASN A C 3
ATOM 3231 O O . ASN A 1 36 ? 17.582 -6.018 1.055 1.00 54.35 36 ASN A O 3
ATOM 3242 N N . LEU A 1 37 ? 16.042 -7.658 1.050 1.00 42.04 37 LEU A N 3
ATOM 3243 C CA . LEU A 1 37 ? 16.472 -8.214 2.329 1.00 41.12 37 LEU A CA 3
ATOM 3244 C C . LEU A 1 37 ? 17.868 -8.819 2.218 1.00 34.43 37 LEU A C 3
ATOM 3245 O O . LEU A 1 37 ? 18.509 -9.113 3.226 1.00 41.43 37 LEU A O 3
ATOM 3261 N N . ALA A 1 38 ? 18.333 -8.998 0.986 1.00 11.43 38 ALA A N 3
ATOM 3262 C CA . ALA A 1 38 ? 19.655 -9.564 0.745 1.00 64.01 38 ALA A CA 3
ATOM 3263 C C . ALA A 1 38 ? 20.729 -8.481 0.779 1.00 74.52 38 ALA A C 3
ATOM 3264 O O . ALA A 1 38 ? 21.784 -8.658 1.388 1.00 11.43 38 ALA A O 3
ATOM 3271 N N . LYS A 1 39 ? 20.455 -7.361 0.119 1.00 24.43 39 LYS A N 3
ATOM 3272 C CA . LYS A 1 39 ? 21.397 -6.249 0.073 1.00 74.40 39 LYS A CA 3
ATOM 3273 C C . LYS A 1 39 ? 21.249 -5.360 1.305 1.00 20.11 39 LYS A C 3
ATOM 3274 O O . LYS A 1 39 ? 22.225 -5.081 2.002 1.00 33.41 39 LYS A O 3
ATOM 3293 N N . ASP A 1 40 ? 20.023 -4.919 1.566 1.00 63.34 40 ASP A N 3
ATOM 3294 C CA . ASP A 1 40 ? 19.748 -4.064 2.714 1.00 12.34 40 ASP A CA 3
ATOM 3295 C C . ASP A 1 40 ? 20.333 -4.661 3.990 1.00 41.35 40 ASP A C 3
ATOM 3296 O O . ASP A 1 40 ? 21.211 -4.069 4.619 1.00 11.14 40 ASP A O 3
ATOM 3305 N N . PHE A 1 41 ? 19.841 -5.836 4.367 1.00 51.23 41 PHE A N 3
ATOM 3306 C CA . PHE A 1 41 ? 20.314 -6.513 5.569 1.00 55.34 41 PHE A CA 3
ATOM 3307 C C . PHE A 1 41 ? 21.648 -7.208 5.312 1.00 13.42 41 PHE A C 3
ATOM 3308 O O . PHE A 1 41 ? 22.238 -7.794 6.219 1.00 4.32 41 PHE A O 3
ATOM 3325 N N . ASN A 1 42 ? 22.115 -7.139 4.071 1.00 62.01 42 ASN A N 3
ATOM 3326 C CA . ASN A 1 42 ? 23.378 -7.763 3.693 1.00 43.41 42 ASN A CA 3
ATOM 3327 C C . ASN A 1 42 ? 23.410 -9.228 4.120 1.00 32.20 42 ASN A C 3
ATOM 3328 O O . ASN A 1 42 ? 24.436 -9.729 4.582 1.00 14.03 42 ASN A O 3
ATOM 3339 N N . LEU A 1 43 ? 22.281 -9.910 3.960 1.00 0.14 43 LEU A N 3
ATOM 3340 C CA . LEU A 1 43 ? 22.179 -11.317 4.328 1.00 4.12 43 LEU A CA 3
ATOM 3341 C C . LEU A 1 43 ? 23.312 -12.126 3.705 1.00 55.50 43 LEU A C 3
ATOM 3342 O O . LEU A 1 43 ? 23.886 -11.728 2.691 1.00 12.51 43 LEU A O 3
ATOM 3358 N N . ASP A 1 44 ? 23.626 -13.263 4.316 1.00 13.11 44 ASP A N 3
ATOM 3359 C CA . ASP A 1 44 ? 24.687 -14.131 3.818 1.00 72.53 44 ASP A CA 3
ATOM 3360 C C . ASP A 1 44 ? 24.112 -15.272 2.985 1.00 75.24 44 ASP A C 3
ATOM 3361 O O . ASP A 1 44 ? 22.942 -15.626 3.125 1.00 40.44 44 ASP A O 3
ATOM 3370 N N . SER A 1 45 ? 24.942 -15.843 2.119 1.00 65.32 45 SER A N 3
ATOM 3371 C CA . SER A 1 45 ? 24.514 -16.940 1.260 1.00 60.12 45 SER A CA 3
ATOM 3372 C C . SER A 1 45 ? 23.947 -18.089 2.089 1.00 31.24 45 SER A C 3
ATOM 3373 O O . SER A 1 45 ? 23.135 -18.879 1.604 1.00 40.22 45 SER A O 3
ATOM 3381 N N . LEU A 1 46 ? 24.378 -18.175 3.342 1.00 71.33 46 LEU A N 3
ATOM 3382 C CA . LEU A 1 46 ? 23.913 -19.227 4.241 1.00 25.25 46 LEU A CA 3
ATOM 3383 C C . LEU A 1 46 ? 22.475 -18.973 4.678 1.00 62.14 46 LEU A C 3
ATOM 3384 O O . LEU A 1 46 ? 21.688 -19.907 4.830 1.00 62.33 46 LEU A O 3
ATOM 3400 N N . ASP A 1 47 ? 22.137 -17.703 4.876 1.00 2.12 47 ASP A N 3
ATOM 3401 C CA . ASP A 1 47 ? 20.791 -17.327 5.292 1.00 55.22 47 ASP A CA 3
ATOM 3402 C C . ASP A 1 47 ? 19.816 -17.414 4.123 1.00 62.23 47 ASP A C 3
ATOM 3403 O O . ASP A 1 47 ? 18.727 -17.974 4.251 1.00 64.30 47 ASP A O 3
ATOM 3412 N N . PHE A 1 48 ? 20.213 -16.858 2.983 1.00 64.30 48 PHE A N 3
ATOM 3413 C CA . PHE A 1 48 ? 19.374 -16.872 1.791 1.00 64.44 48 PHE A CA 3
ATOM 3414 C C . PHE A 1 48 ? 18.901 -18.288 1.477 1.00 11.41 48 PHE A C 3
ATOM 3415 O O . PHE A 1 48 ? 17.722 -18.515 1.203 1.00 74.22 48 PHE A O 3
ATOM 3432 N N . VAL A 1 49 ? 19.829 -19.239 1.517 1.00 31.14 49 VAL A N 3
ATOM 3433 C CA . VAL A 1 49 ? 19.509 -20.634 1.237 1.00 4.02 49 VAL A CA 3
ATOM 3434 C C . VAL A 1 49 ? 18.377 -21.128 2.131 1.00 75.11 49 VAL A C 3
ATOM 3435 O O . VAL A 1 49 ? 17.362 -21.628 1.647 1.00 13.45 49 VAL A O 3
ATOM 3448 N N . ASP A 1 50 ? 18.559 -20.983 3.439 1.00 22.50 50 ASP A N 3
ATOM 3449 C CA . ASP A 1 50 ? 17.553 -21.413 4.403 1.00 13.12 50 ASP A CA 3
ATOM 3450 C C . ASP A 1 50 ? 16.226 -20.702 4.158 1.00 71.13 50 ASP A C 3
ATOM 3451 O O . ASP A 1 50 ? 15.156 -21.261 4.397 1.00 54.43 50 ASP A O 3
ATOM 3460 N N . LEU A 1 51 ? 16.304 -19.464 3.681 1.00 21.14 51 LEU A N 3
ATOM 3461 C CA . LEU A 1 51 ? 15.108 -18.675 3.404 1.00 73.32 51 LEU A CA 3
ATOM 3462 C C . LEU A 1 51 ? 14.309 -19.281 2.254 1.00 12.04 51 LEU A C 3
ATOM 3463 O O . LEU A 1 51 ? 13.137 -19.622 2.413 1.00 41.05 51 LEU A O 3
ATOM 3479 N N . ILE A 1 52 ? 14.952 -19.413 1.098 1.00 42.41 52 ILE A N 3
ATOM 3480 C CA . ILE A 1 52 ? 14.302 -19.983 -0.076 1.00 64.52 52 ILE A CA 3
ATOM 3481 C C . ILE A 1 52 ? 13.879 -21.425 0.175 1.00 62.04 52 ILE A C 3
ATOM 3482 O O . ILE A 1 52 ? 12.826 -21.863 -0.288 1.00 73.21 52 ILE A O 3
ATOM 3498 N N . MET A 1 53 ? 14.706 -22.159 0.912 1.00 51.11 53 MET A N 3
ATOM 3499 C CA . MET A 1 53 ? 14.415 -23.553 1.228 1.00 32.40 53 MET A CA 3
ATOM 3500 C C . MET A 1 53 ? 13.216 -23.661 2.163 1.00 13.42 53 MET A C 3
ATOM 3501 O O . MET A 1 53 ? 12.353 -24.520 1.985 1.00 74.24 53 MET A O 3
ATOM 3515 N N . SER A 1 54 ? 13.168 -22.783 3.161 1.00 2.33 54 SER A N 3
ATOM 3516 C CA . SER A 1 54 ? 12.076 -22.782 4.127 1.00 62.54 54 SER A CA 3
ATOM 3517 C C . SER A 1 54 ? 10.744 -22.492 3.442 1.00 44.30 54 SER A C 3
ATOM 3518 O O . SER A 1 54 ? 9.772 -23.229 3.611 1.00 20.01 54 SER A O 3
ATOM 3526 N N . LEU A 1 55 ? 10.708 -21.414 2.667 1.00 14.25 55 LEU A N 3
ATOM 3527 C CA . LEU A 1 55 ? 9.496 -21.024 1.955 1.00 10.24 55 LEU A CA 3
ATOM 3528 C C . LEU A 1 55 ? 9.114 -22.073 0.915 1.00 75.25 55 LEU A C 3
ATOM 3529 O O . LEU A 1 55 ? 7.935 -22.360 0.714 1.00 71.11 55 LEU A O 3
ATOM 3545 N N . GLU A 1 56 ? 10.121 -22.644 0.261 1.00 54.04 56 GLU A N 3
ATOM 3546 C CA . GLU A 1 56 ? 9.889 -23.663 -0.756 1.00 2.32 56 GLU A CA 3
ATOM 3547 C C . GLU A 1 56 ? 9.146 -24.860 -0.169 1.00 62.44 56 GLU A C 3
ATOM 3548 O O . GLU A 1 56 ? 8.122 -25.288 -0.699 1.00 54.25 56 GLU A O 3
ATOM 3560 N N . GLU A 1 57 ? 9.671 -25.393 0.930 1.00 54.50 57 GLU A N 3
ATOM 3561 C CA . GLU A 1 57 ? 9.058 -26.541 1.589 1.00 24.33 57 GLU A CA 3
ATOM 3562 C C . GLU A 1 57 ? 7.760 -26.140 2.286 1.00 63.24 57 GLU A C 3
ATOM 3563 O O . GLU A 1 57 ? 6.855 -26.957 2.452 1.00 51.32 57 GLU A O 3
ATOM 3575 N N . ARG A 1 58 ? 7.679 -24.876 2.690 1.00 53.32 58 ARG A N 3
ATOM 3576 C CA . ARG A 1 58 ? 6.495 -24.367 3.369 1.00 13.33 58 ARG A CA 3
ATOM 3577 C C . ARG A 1 58 ? 5.271 -24.445 2.462 1.00 74.53 58 ARG A C 3
ATOM 3578 O O . ARG A 1 58 ? 4.266 -25.065 2.810 1.00 31.54 58 ARG A O 3
ATOM 3599 N N . PHE A 1 59 ? 5.363 -23.813 1.297 1.00 13.35 59 PHE A N 3
ATOM 3600 C CA . PHE A 1 59 ? 4.263 -23.809 0.340 1.00 45.43 59 PHE A CA 3
ATOM 3601 C C . PHE A 1 59 ? 4.444 -24.912 -0.700 1.00 63.14 59 PHE A C 3
ATOM 3602 O O . PHE A 1 59 ? 3.739 -24.950 -1.708 1.00 53.21 59 PHE A O 3
ATOM 3619 N N . SER A 1 60 ? 5.394 -25.805 -0.447 1.00 31.03 60 SER A N 3
ATOM 3620 C CA . SER A 1 60 ? 5.672 -26.906 -1.362 1.00 23.01 60 SER A CA 3
ATOM 3621 C C . SER A 1 60 ? 5.879 -26.392 -2.784 1.00 74.45 60 SER A C 3
ATOM 3622 O O . SER A 1 60 ? 5.597 -27.091 -3.757 1.00 64.52 60 SER A O 3
ATOM 3630 N N . LEU A 1 61 ? 6.373 -25.163 -2.895 1.00 21.40 61 LEU A N 3
ATOM 3631 C CA . LEU A 1 61 ? 6.619 -24.553 -4.197 1.00 71.22 61 LEU A CA 3
ATOM 3632 C C . LEU A 1 61 ? 7.867 -25.140 -4.847 1.00 54.53 61 LEU A C 3
ATOM 3633 O O . LEU A 1 61 ? 8.760 -25.637 -4.162 1.00 0.43 61 LEU A O 3
ATOM 3649 N N . GLU A 1 62 ? 7.923 -25.078 -6.174 1.00 64.11 62 GLU A N 3
ATOM 3650 C CA . GLU A 1 62 ? 9.062 -25.604 -6.916 1.00 40.54 62 GLU A CA 3
ATOM 3651 C C . GLU A 1 62 ? 9.984 -24.475 -7.370 1.00 32.21 62 GLU A C 3
ATOM 3652 O O . GLU A 1 62 ? 9.769 -23.868 -8.420 1.00 65.30 62 GLU A O 3
ATOM 3664 N N . ILE A 1 63 ? 11.009 -24.198 -6.570 1.00 12.34 63 ILE A N 3
ATOM 3665 C CA . ILE A 1 63 ? 11.962 -23.143 -6.890 1.00 13.42 63 ILE A CA 3
ATOM 3666 C C . ILE A 1 63 ? 13.220 -23.716 -7.535 1.00 50.35 63 ILE A C 3
ATOM 3667 O O . ILE A 1 63 ? 13.702 -24.779 -7.143 1.00 1.03 63 ILE A O 3
ATOM 3683 N N . SER A 1 64 ? 13.749 -23.002 -8.523 1.00 62.12 64 SER A N 3
ATOM 3684 C CA . SER A 1 64 ? 14.950 -23.440 -9.224 1.00 24.42 64 SER A CA 3
ATOM 3685 C C . SER A 1 64 ? 16.131 -22.531 -8.898 1.00 43.13 64 SER A C 3
ATOM 3686 O O . SER A 1 64 ? 16.044 -21.672 -8.020 1.00 51.43 64 SER A O 3
ATOM 3694 N N . ASP A 1 65 ? 17.236 -22.727 -9.609 1.00 62.34 65 ASP A N 3
ATOM 3695 C CA . ASP A 1 65 ? 18.435 -21.927 -9.396 1.00 23.42 65 ASP A CA 3
ATOM 3696 C C . ASP A 1 65 ? 18.295 -20.555 -10.048 1.00 74.13 65 ASP A C 3
ATOM 3697 O O . ASP A 1 65 ? 18.619 -19.533 -9.443 1.00 54.05 65 ASP A O 3
ATOM 3706 N N . GLU A 1 66 ? 17.811 -20.539 -11.286 1.00 21.54 66 GLU A N 3
ATOM 3707 C CA . GLU A 1 66 ? 17.629 -19.293 -12.020 1.00 3.53 66 GLU A CA 3
ATOM 3708 C C . GLU A 1 66 ? 16.418 -18.525 -11.498 1.00 44.45 66 GLU A C 3
ATOM 3709 O O . GLU A 1 66 ? 16.386 -17.296 -11.533 1.00 51.24 66 GLU A O 3
ATOM 3721 N N . ASP A 1 67 ? 15.422 -19.261 -11.016 1.00 50.34 67 ASP A N 3
ATOM 3722 C CA . ASP A 1 67 ? 14.208 -18.651 -10.487 1.00 4.40 67 ASP A CA 3
ATOM 3723 C C . ASP A 1 67 ? 14.538 -17.654 -9.380 1.00 63.04 67 ASP A C 3
ATOM 3724 O O . ASP A 1 67 ? 14.023 -16.537 -9.364 1.00 63.01 67 ASP A O 3
ATOM 3733 N N . ALA A 1 68 ? 15.400 -18.067 -8.456 1.00 50.52 68 ALA A N 3
ATOM 3734 C CA . ALA A 1 68 ? 15.800 -17.210 -7.347 1.00 14.12 68 ALA A CA 3
ATOM 3735 C C . ALA A 1 68 ? 16.651 -16.043 -7.835 1.00 75.14 68 ALA A C 3
ATOM 3736 O O . ALA A 1 68 ? 16.736 -15.008 -7.174 1.00 20.01 68 ALA A O 3
ATOM 3743 N N . GLN A 1 69 ? 17.278 -16.216 -8.994 1.00 33.43 69 GLN A N 3
ATOM 3744 C CA . GLN A 1 69 ? 18.123 -15.176 -9.567 1.00 50.50 69 GLN A CA 3
ATOM 3745 C C . GLN A 1 69 ? 17.325 -13.902 -9.817 1.00 42.43 69 GLN A C 3
ATOM 3746 O O . GLN A 1 69 ? 17.890 -12.815 -9.941 1.00 20.02 69 GLN A O 3
ATOM 3760 N N . LYS A 1 70 ? 16.005 -14.041 -9.891 1.00 74.45 70 LYS A N 3
ATOM 3761 C CA . LYS A 1 70 ? 15.126 -12.901 -10.125 1.00 1.53 70 LYS A CA 3
ATOM 3762 C C . LYS A 1 70 ? 14.290 -12.596 -8.886 1.00 1.43 70 LYS A C 3
ATOM 3763 O O . LYS A 1 70 ? 13.357 -11.793 -8.937 1.00 51.12 70 LYS A O 3
ATOM 3782 N N . LEU A 1 71 ? 14.631 -13.239 -7.775 1.00 13.15 71 LEU A N 3
ATOM 3783 C CA . LEU A 1 71 ? 13.912 -13.034 -6.522 1.00 10.42 71 LEU A CA 3
ATOM 3784 C C . LEU A 1 71 ? 14.858 -12.560 -5.423 1.00 61.30 71 LEU A C 3
ATOM 3785 O O . LEU A 1 71 ? 15.507 -13.368 -4.760 1.00 61.23 71 LEU A O 3
ATOM 3801 N N . GLU A 1 72 ? 14.927 -11.246 -5.235 1.00 14.33 72 GLU A N 3
ATOM 3802 C CA . GLU A 1 72 ? 15.793 -10.666 -4.215 1.00 73.52 72 GLU A CA 3
ATOM 3803 C C . GLU A 1 72 ? 14.991 -9.793 -3.253 1.00 43.43 72 GLU A C 3
ATOM 3804 O O . GLU A 1 72 ? 15.201 -9.830 -2.040 1.00 73.12 72 GLU A O 3
ATOM 3816 N N . THR A 1 73 ? 14.069 -9.009 -3.803 1.00 72.44 73 THR A N 3
ATOM 3817 C CA . THR A 1 73 ? 13.237 -8.125 -2.996 1.00 4.34 73 THR A CA 3
ATOM 3818 C C . THR A 1 73 ? 12.031 -8.869 -2.434 1.00 12.00 73 THR A C 3
ATOM 3819 O O . THR A 1 73 ? 11.683 -9.953 -2.903 1.00 42.34 73 THR A O 3
ATOM 3830 N N . VAL A 1 74 ? 11.396 -8.279 -1.426 1.00 44.25 74 VAL A N 3
ATOM 3831 C CA . VAL A 1 74 ? 10.226 -8.885 -0.800 1.00 71.10 74 VAL A CA 3
ATOM 3832 C C . VAL A 1 74 ? 9.086 -9.040 -1.800 1.00 60.12 74 VAL A C 3
ATOM 3833 O O . VAL A 1 74 ? 8.568 -10.140 -2.002 1.00 22.51 74 VAL A O 3
ATOM 3846 N N . ASP A 1 75 ? 8.702 -7.935 -2.426 1.00 22.54 75 ASP A N 3
ATOM 3847 C CA . ASP A 1 75 ? 7.623 -7.947 -3.409 1.00 40.14 75 ASP A CA 3
ATOM 3848 C C . ASP A 1 75 ? 7.895 -8.978 -4.501 1.00 70.00 75 ASP A C 3
ATOM 3849 O O . ASP A 1 75 ? 7.008 -9.740 -4.883 1.00 42.53 75 ASP A O 3
ATOM 3858 N N . ASP A 1 76 ? 9.127 -8.994 -4.998 1.00 53.01 76 ASP A N 3
ATOM 3859 C CA . ASP A 1 76 ? 9.515 -9.931 -6.046 1.00 32.13 76 ASP A CA 3
ATOM 3860 C C . ASP A 1 76 ? 9.313 -11.371 -5.590 1.00 4.15 76 ASP A C 3
ATOM 3861 O O . ASP A 1 76 ? 8.692 -12.174 -6.290 1.00 73.03 76 ASP A O 3
ATOM 3870 N N . ILE A 1 77 ? 9.839 -11.694 -4.413 1.00 33.41 77 ILE A N 3
ATOM 3871 C CA . ILE A 1 77 ? 9.715 -13.038 -3.864 1.00 42.01 77 ILE A CA 3
ATOM 3872 C C . ILE A 1 77 ? 8.254 -13.406 -3.635 1.00 14.23 77 ILE A C 3
ATOM 3873 O O . ILE A 1 77 ? 7.771 -14.417 -4.146 1.00 4.43 77 ILE A O 3
ATOM 3889 N N . CYS A 1 78 ? 7.554 -12.579 -2.866 1.00 61.25 78 CYS A N 3
ATOM 3890 C CA . CYS A 1 78 ? 6.145 -12.817 -2.571 1.00 2.14 78 CYS A CA 3
ATOM 3891 C C . CYS A 1 78 ? 5.336 -12.954 -3.856 1.00 72.24 78 CYS A C 3
ATOM 3892 O O . CYS A 1 78 ? 4.405 -13.756 -3.932 1.00 42.05 78 CYS A O 3
ATOM 3900 N N . ARG A 1 79 ? 5.696 -12.165 -4.863 1.00 42.12 79 ARG A N 3
ATOM 3901 C CA . ARG A 1 79 ? 5.001 -12.196 -6.144 1.00 32.51 79 ARG A CA 3
ATOM 3902 C C . ARG A 1 79 ? 5.189 -13.544 -6.832 1.00 62.11 79 ARG A C 3
ATOM 3903 O O . ARG A 1 79 ? 4.226 -14.161 -7.286 1.00 54.33 79 ARG A O 3
ATOM 3924 N N . TYR A 1 80 ? 6.437 -13.996 -6.906 1.00 65.34 80 TYR A N 3
ATOM 3925 C CA . TYR A 1 80 ? 6.752 -15.269 -7.541 1.00 50.23 80 TYR A CA 3
ATOM 3926 C C . TYR A 1 80 ? 6.043 -16.421 -6.835 1.00 33.42 80 TYR A C 3
ATOM 3927 O O . TYR A 1 80 ? 5.571 -17.361 -7.476 1.00 3.40 80 TYR A O 3
ATOM 3945 N N . ILE A 1 81 ? 5.971 -16.340 -5.511 1.00 75.45 81 ILE A N 3
ATOM 3946 C CA . ILE A 1 81 ? 5.318 -17.373 -4.717 1.00 44.21 81 ILE A CA 3
ATOM 3947 C C . ILE A 1 81 ? 3.800 -17.283 -4.840 1.00 45.44 81 ILE A C 3
ATOM 3948 O O . ILE A 1 81 ? 3.107 -18.300 -4.851 1.00 63.42 81 ILE A O 3
ATOM 3964 N N . ALA A 1 82 ? 3.291 -16.059 -4.932 1.00 24.44 82 ALA A N 3
ATOM 3965 C CA . ALA A 1 82 ? 1.856 -15.836 -5.057 1.00 74.32 82 ALA A CA 3
ATOM 3966 C C . ALA A 1 82 ? 1.350 -16.276 -6.427 1.00 1.20 82 ALA A C 3
ATOM 3967 O O . ALA A 1 82 ? 0.321 -16.943 -6.535 1.00 72.43 82 ALA A O 3
ATOM 3974 N N . SER A 1 83 ? 2.078 -15.895 -7.472 1.00 34.12 83 SER A N 3
ATOM 3975 C CA . SER A 1 83 ? 1.700 -16.247 -8.835 1.00 43.14 83 SER A CA 3
ATOM 3976 C C . SER A 1 83 ? 1.517 -17.755 -8.977 1.00 54.13 83 SER A C 3
ATOM 3977 O O . SER A 1 83 ? 0.764 -18.223 -9.831 1.00 22.31 83 SER A O 3
ATOM 3985 N N . LYS A 1 84 ? 2.213 -18.511 -8.134 1.00 42.25 84 LYS A N 3
ATOM 3986 C CA . LYS A 1 84 ? 2.128 -19.966 -8.162 1.00 0.24 84 LYS A CA 3
ATOM 3987 C C . LYS A 1 84 ? 0.890 -20.454 -7.416 1.00 65.15 84 LYS A C 3
ATOM 3988 O O . LYS A 1 84 ? 0.303 -21.477 -7.769 1.00 0.04 84 LYS A O 3
ATOM 4007 N N . SER A 1 85 ? 0.499 -19.715 -6.383 1.00 10.43 85 SER A N 3
ATOM 4008 C CA . SER A 1 85 ? -0.668 -20.073 -5.586 1.00 43.33 85 SER A CA 3
ATOM 4009 C C . SER A 1 85 ? -1.953 -19.598 -6.258 1.00 10.44 85 SER A C 3
ATOM 4010 O O . SER A 1 85 ? -1.931 -19.103 -7.385 1.00 32.24 85 SER A O 3
ATOM 4018 N N . SER A 1 86 ? -3.072 -19.752 -5.558 1.00 23.42 86 SER A N 3
ATOM 4019 C CA . SER A 1 86 ? -4.367 -19.342 -6.086 1.00 64.32 86 SER A CA 3
ATOM 4020 C C . SER A 1 86 ? -5.001 -18.272 -5.204 1.00 34.22 86 SER A C 3
ATOM 4021 O O . SER A 1 86 ? -6.224 -18.134 -5.157 1.00 3.04 86 SER A O 3
ATOM 4029 N N . ASP A 1 87 ? -4.161 -17.516 -4.506 1.00 33.10 87 ASP A N 3
ATOM 4030 C CA . ASP A 1 87 ? -4.636 -16.455 -3.625 1.00 34.24 87 ASP A CA 3
ATOM 4031 C C . ASP A 1 87 ? -4.386 -15.083 -4.242 1.00 52.42 87 ASP A C 3
ATOM 4032 O O . ASP A 1 87 ? -4.025 -14.134 -3.545 1.00 53.21 87 ASP A O 3
ATOM 4041 N N . ALA A 1 88 ? -4.577 -14.985 -5.553 1.00 51.22 88 ALA A N 3
ATOM 4042 C CA . ALA A 1 88 ? -4.372 -13.729 -6.264 1.00 24.22 88 ALA A CA 3
ATOM 4043 C C . ALA A 1 88 ? -5.693 -13.166 -6.776 1.00 25.02 88 ALA A C 3
ATOM 4044 O O . ALA A 1 88 ? -6.162 -13.540 -7.852 1.00 32.15 88 ALA A O 3
ATOM 4051 N N . PRO A 1 1 ? -3.240 -0.123 3.761 1.00 52.34 1 PRO A N 4
ATOM 4052 C CA . PRO A 1 1 ? -3.427 -1.566 3.585 1.00 33.32 1 PRO A CA 4
ATOM 4053 C C . PRO A 1 1 ? -4.082 -1.906 2.250 1.00 25.01 1 PRO A C 4
ATOM 4054 O O . PRO A 1 1 ? -4.348 -1.024 1.435 1.00 60.42 1 PRO A O 4
ATOM 4065 N N . GLY A 1 2 ? -4.339 -3.193 2.034 1.00 34.43 2 GLY A N 4
ATOM 4066 C CA . GLY A 1 2 ? -4.961 -3.626 0.797 1.00 52.43 2 GLY A CA 4
ATOM 4067 C C . GLY A 1 2 ? -3.996 -3.616 -0.373 1.00 71.25 2 GLY A C 4
ATOM 4068 O O . GLY A 1 2 ? -3.274 -2.641 -0.580 1.00 34.30 2 GLY A O 4
ATOM 4072 N N . SER A 1 3 ? -3.981 -4.703 -1.137 1.00 72.21 3 SER A N 4
ATOM 4073 C CA . SER A 1 3 ? -3.093 -4.817 -2.287 1.00 61.54 3 SER A CA 4
ATOM 4074 C C . SER A 1 3 ? -3.388 -6.088 -3.078 1.00 62.44 3 SER A C 4
ATOM 4075 O O . SER A 1 3 ? -4.087 -6.981 -2.598 1.00 61.12 3 SER A O 4
ATOM 4083 N N . MET A 1 4 ? -2.850 -6.162 -4.291 1.00 71.22 4 MET A N 4
ATOM 4084 C CA . MET A 1 4 ? -3.054 -7.325 -5.147 1.00 10.34 4 MET A CA 4
ATOM 4085 C C . MET A 1 4 ? -2.209 -8.504 -4.674 1.00 13.52 4 MET A C 4
ATOM 4086 O O . MET A 1 4 ? -2.618 -9.659 -4.791 1.00 10.30 4 MET A O 4
ATOM 4100 N N . VAL A 1 5 ? -1.029 -8.205 -4.140 1.00 50.34 5 VAL A N 4
ATOM 4101 C CA . VAL A 1 5 ? -0.128 -9.239 -3.648 1.00 72.33 5 VAL A CA 4
ATOM 4102 C C . VAL A 1 5 ? -0.845 -10.183 -2.690 1.00 44.51 5 VAL A C 4
ATOM 4103 O O . VAL A 1 5 ? -1.757 -9.777 -1.968 1.00 2.23 5 VAL A O 4
ATOM 4116 N N . SER A 1 6 ? -0.427 -11.445 -2.686 1.00 10.42 6 SER A N 4
ATOM 4117 C CA . SER A 1 6 ? -1.032 -12.448 -1.819 1.00 13.32 6 SER A CA 4
ATOM 4118 C C . SER A 1 6 ? -0.805 -12.104 -0.350 1.00 1.55 6 SER A C 4
ATOM 4119 O O . SER A 1 6 ? 0.222 -12.460 0.229 1.00 70.20 6 SER A O 4
ATOM 4127 N N . GLU A 1 7 ? -1.769 -11.410 0.246 1.00 25.12 7 GLU A N 4
ATOM 4128 C CA . GLU A 1 7 ? -1.673 -11.018 1.647 1.00 23.40 7 GLU A CA 4
ATOM 4129 C C . GLU A 1 7 ? -1.521 -12.242 2.546 1.00 11.43 7 GLU A C 4
ATOM 4130 O O . GLU A 1 7 ? -0.889 -12.176 3.599 1.00 4.20 7 GLU A O 4
ATOM 4142 N N . GLU A 1 8 ? -2.106 -13.357 2.121 1.00 62.33 8 GLU A N 4
ATOM 4143 C CA . GLU A 1 8 ? -2.037 -14.595 2.888 1.00 22.01 8 GLU A CA 4
ATOM 4144 C C . GLU A 1 8 ? -0.598 -15.091 2.993 1.00 45.53 8 GLU A C 4
ATOM 4145 O O . GLU A 1 8 ? -0.100 -15.356 4.088 1.00 0.33 8 GLU A O 4
ATOM 4157 N N . ILE A 1 9 ? 0.065 -15.213 1.848 1.00 60.43 9 ILE A N 4
ATOM 4158 C CA . ILE A 1 9 ? 1.446 -15.676 1.811 1.00 52.14 9 ILE A CA 4
ATOM 4159 C C . ILE A 1 9 ? 2.398 -14.607 2.336 1.00 13.42 9 ILE A C 4
ATOM 4160 O O . ILE A 1 9 ? 3.429 -14.917 2.934 1.00 51.22 9 ILE A O 4
ATOM 4176 N N . LYS A 1 10 ? 2.046 -13.346 2.110 1.00 24.45 10 LYS A N 4
ATOM 4177 C CA . LYS A 1 10 ? 2.866 -12.228 2.563 1.00 53.51 10 LYS A CA 4
ATOM 4178 C C . LYS A 1 10 ? 3.208 -12.369 4.042 1.00 24.33 10 LYS A C 4
ATOM 4179 O O . LYS A 1 10 ? 4.332 -12.092 4.459 1.00 33.51 10 LYS A O 4
ATOM 4198 N N . ALA A 1 11 ? 2.231 -12.803 4.832 1.00 50.21 11 ALA A N 4
ATOM 4199 C CA . ALA A 1 11 ? 2.430 -12.984 6.264 1.00 34.33 11 ALA A CA 4
ATOM 4200 C C . ALA A 1 11 ? 3.357 -14.161 6.546 1.00 4.45 11 ALA A C 4
ATOM 4201 O O . ALA A 1 11 ? 4.096 -14.157 7.530 1.00 53.20 11 ALA A O 4
ATOM 4208 N N . GLN A 1 12 ? 3.312 -15.165 5.677 1.00 24.33 12 GLN A N 4
ATOM 4209 C CA . GLN A 1 12 ? 4.149 -16.349 5.834 1.00 2.14 12 GLN A CA 4
ATOM 4210 C C . GLN A 1 12 ? 5.594 -16.048 5.453 1.00 42.14 12 GLN A C 4
ATOM 4211 O O . GLN A 1 12 ? 6.525 -16.413 6.171 1.00 75.20 12 GLN A O 4
ATOM 4225 N N . VAL A 1 13 ? 5.776 -15.380 4.318 1.00 55.30 13 VAL A N 4
ATOM 4226 C CA . VAL A 1 13 ? 7.109 -15.030 3.841 1.00 61.15 13 VAL A CA 4
ATOM 4227 C C . VAL A 1 13 ? 7.794 -14.057 4.792 1.00 35.34 13 VAL A C 4
ATOM 4228 O O . VAL A 1 13 ? 8.977 -14.202 5.100 1.00 43.12 13 VAL A O 4
ATOM 4241 N N . MET A 1 14 ? 7.042 -13.063 5.256 1.00 13.51 14 MET A N 4
ATOM 4242 C CA . MET A 1 14 ? 7.577 -12.064 6.174 1.00 42.15 14 MET A CA 4
ATOM 4243 C C . MET A 1 14 ? 7.846 -12.676 7.546 1.00 13.12 14 MET A C 4
ATOM 4244 O O . MET A 1 14 ? 8.827 -12.335 8.205 1.00 73.12 14 MET A O 4
ATOM 4258 N N . GLU A 1 15 ? 6.967 -13.580 7.968 1.00 31.13 15 GLU A N 4
ATOM 4259 C CA . GLU A 1 15 ? 7.111 -14.238 9.262 1.00 3.51 15 GLU A CA 4
ATOM 4260 C C . GLU A 1 15 ? 8.319 -15.170 9.268 1.00 40.41 15 GLU A C 4
ATOM 4261 O O . GLU A 1 15 ? 9.007 -15.305 10.280 1.00 50.11 15 GLU A O 4
ATOM 4273 N N . SER A 1 16 ? 8.571 -15.809 8.130 1.00 34.34 16 SER A N 4
ATOM 4274 C CA . SER A 1 16 ? 9.695 -16.731 8.005 1.00 4.21 16 SER A CA 4
ATOM 4275 C C . SER A 1 16 ? 11.014 -15.971 7.908 1.00 25.30 16 SER A C 4
ATOM 4276 O O . SER A 1 16 ? 12.016 -16.367 8.503 1.00 71.45 16 SER A O 4
ATOM 4284 N N . VAL A 1 17 ? 11.005 -14.877 7.154 1.00 40.23 17 VAL A N 4
ATOM 4285 C CA . VAL A 1 17 ? 12.201 -14.060 6.979 1.00 71.33 17 VAL A CA 4
ATOM 4286 C C . VAL A 1 17 ? 12.646 -13.447 8.302 1.00 73.43 17 VAL A C 4
ATOM 4287 O O . VAL A 1 17 ? 13.800 -13.589 8.707 1.00 75.50 17 VAL A O 4
ATOM 4300 N N . ILE A 1 18 ? 11.722 -12.768 8.973 1.00 20.20 18 ILE A N 4
ATOM 4301 C CA . ILE A 1 18 ? 12.019 -12.135 10.253 1.00 4.21 18 ILE A CA 4
ATOM 4302 C C . ILE A 1 18 ? 12.738 -13.099 11.190 1.00 21.34 18 ILE A C 4
ATOM 4303 O O . ILE A 1 18 ? 13.800 -12.785 11.725 1.00 62.42 18 ILE A O 4
ATOM 4319 N N . GLY A 1 19 ? 12.153 -14.277 11.380 1.00 20.44 19 GLY A N 4
ATOM 4320 C CA . GLY A 1 19 ? 12.753 -15.271 12.251 1.00 33.42 19 GLY A CA 4
ATOM 4321 C C . GLY A 1 19 ? 13.961 -15.939 11.623 1.00 43.03 19 GLY A C 4
ATOM 4322 O O . GLY A 1 19 ? 14.822 -16.468 12.327 1.00 24.14 19 GLY A O 4
ATOM 4326 N N . CYS A 1 20 ? 14.024 -15.916 10.297 1.00 11.52 20 CYS A N 4
ATOM 4327 C CA . CYS A 1 20 ? 15.135 -16.526 9.574 1.00 1.22 20 CYS A CA 4
ATOM 4328 C C . CYS A 1 20 ? 16.451 -15.834 9.914 1.00 65.11 20 CYS A C 4
ATOM 4329 O O . CYS A 1 20 ? 17.434 -16.486 10.269 1.00 25.20 20 CYS A O 4
ATOM 4337 N N . LEU A 1 21 ? 16.462 -14.511 9.803 1.00 53.41 21 LEU A N 4
ATOM 4338 C CA . LEU A 1 21 ? 17.659 -13.729 10.097 1.00 51.22 21 LEU A CA 4
ATOM 4339 C C . LEU A 1 21 ? 17.524 -13.010 11.436 1.00 15.30 21 LEU A C 4
ATOM 4340 O O . LEU A 1 21 ? 18.389 -12.223 11.820 1.00 53.22 21 LEU A O 4
ATOM 4356 N N . LYS A 1 22 ? 16.433 -13.287 12.143 1.00 1.40 22 LYS A N 4
ATOM 4357 C CA . LYS A 1 22 ? 16.185 -12.670 13.440 1.00 75.54 22 LYS A CA 4
ATOM 4358 C C . LYS A 1 22 ? 16.350 -11.156 13.363 1.00 52.33 22 LYS A C 4
ATOM 4359 O O . LYS A 1 22 ? 17.440 -10.627 13.590 1.00 32.45 22 LYS A O 4
ATOM 4378 N N . LEU A 1 23 ? 15.263 -10.462 13.045 1.00 63.12 23 LEU A N 4
ATOM 4379 C CA . LEU A 1 23 ? 15.287 -9.008 12.940 1.00 10.22 23 LEU A CA 4
ATOM 4380 C C . LEU A 1 23 ? 14.901 -8.360 14.265 1.00 71.20 23 LEU A C 4
ATOM 4381 O O . LEU A 1 23 ? 14.120 -8.917 15.036 1.00 42.11 23 LEU A O 4
ATOM 4397 N N . ASN A 1 24 ? 15.452 -7.178 14.523 1.00 45.20 24 ASN A N 4
ATOM 4398 C CA . ASN A 1 24 ? 15.164 -6.453 15.756 1.00 65.04 24 ASN A CA 4
ATOM 4399 C C . ASN A 1 24 ? 14.057 -5.428 15.537 1.00 22.23 24 ASN A C 4
ATOM 4400 O O . ASN A 1 24 ? 13.524 -5.298 14.435 1.00 61.52 24 ASN A O 4
ATOM 4411 N N . ASP A 1 25 ? 13.714 -4.700 16.595 1.00 44.23 25 ASP A N 4
ATOM 4412 C CA . ASP A 1 25 ? 12.671 -3.684 16.518 1.00 34.40 25 ASP A CA 4
ATOM 4413 C C . ASP A 1 25 ? 12.963 -2.688 15.400 1.00 23.34 25 ASP A C 4
ATOM 4414 O O . ASP A 1 25 ? 12.097 -2.393 14.578 1.00 45.40 25 ASP A O 4
ATOM 4423 N N . GLU A 1 26 ? 14.188 -2.173 15.378 1.00 23.44 26 GLU A N 4
ATOM 4424 C CA . GLU A 1 26 ? 14.593 -1.209 14.361 1.00 51.55 26 GLU A CA 4
ATOM 4425 C C . GLU A 1 26 ? 14.382 -1.776 12.959 1.00 41.22 26 GLU A C 4
ATOM 4426 O O . GLU A 1 26 ? 13.712 -1.165 12.128 1.00 64.53 26 GLU A O 4
ATOM 4438 N N . GLN A 1 27 ? 14.959 -2.946 12.708 1.00 43.14 27 GLN A N 4
ATOM 4439 C CA . GLN A 1 27 ? 14.836 -3.594 11.408 1.00 70.43 27 GLN A CA 4
ATOM 4440 C C . GLN A 1 27 ? 13.371 -3.755 11.016 1.00 74.33 27 GLN A C 4
ATOM 4441 O O . GLN A 1 27 ? 12.980 -3.445 9.891 1.00 70.11 27 GLN A O 4
ATOM 4455 N N . LYS A 1 28 ? 12.564 -4.241 11.952 1.00 33.40 28 LYS A N 4
ATOM 4456 C CA . LYS A 1 28 ? 11.141 -4.443 11.708 1.00 0.31 28 LYS A CA 4
ATOM 4457 C C . LYS A 1 28 ? 10.424 -3.107 11.533 1.00 73.13 28 LYS A C 4
ATOM 4458 O O . LYS A 1 28 ? 9.354 -3.041 10.928 1.00 33.23 28 LYS A O 4
ATOM 4477 N N . GLN A 1 29 ? 11.021 -2.047 12.066 1.00 54.00 29 GLN A N 4
ATOM 4478 C CA . GLN A 1 29 ? 10.439 -0.713 11.968 1.00 31.22 29 GLN A CA 4
ATOM 4479 C C . GLN A 1 29 ? 10.886 -0.017 10.687 1.00 50.15 29 GLN A C 4
ATOM 4480 O O . GLN A 1 29 ? 10.256 0.941 10.237 1.00 72.44 29 GLN A O 4
ATOM 4494 N N . ILE A 1 30 ? 11.976 -0.503 10.105 1.00 2.02 30 ILE A N 4
ATOM 4495 C CA . ILE A 1 30 ? 12.506 0.072 8.875 1.00 13.22 30 ILE A CA 4
ATOM 4496 C C . ILE A 1 30 ? 12.399 -0.913 7.716 1.00 11.13 30 ILE A C 4
ATOM 4497 O O . ILE A 1 30 ? 13.112 -0.795 6.718 1.00 22.43 30 ILE A O 4
ATOM 4513 N N . LEU A 1 31 ? 11.503 -1.884 7.853 1.00 64.14 31 LEU A N 4
ATOM 4514 C CA . LEU A 1 31 ? 11.300 -2.891 6.817 1.00 21.12 31 LEU A CA 4
ATOM 4515 C C . LEU A 1 31 ? 10.206 -2.459 5.846 1.00 14.43 31 LEU A C 4
ATOM 4516 O O . LEU A 1 31 ? 9.327 -1.672 6.195 1.00 1.54 31 LEU A O 4
ATOM 4532 N N . SER A 1 32 ? 10.266 -2.980 4.624 1.00 11.55 32 SER A N 4
ATOM 4533 C CA . SER A 1 32 ? 9.281 -2.647 3.602 1.00 52.24 32 SER A CA 4
ATOM 4534 C C . SER A 1 32 ? 9.231 -3.727 2.524 1.00 35.45 32 SER A C 4
ATOM 4535 O O . SER A 1 32 ? 10.174 -4.500 2.360 1.00 30.51 32 SER A O 4
ATOM 4543 N N . GLY A 1 33 ? 8.123 -3.772 1.791 1.00 1.31 33 GLY A N 4
ATOM 4544 C CA . GLY A 1 33 ? 7.969 -4.758 0.738 1.00 55.30 33 GLY A CA 4
ATOM 4545 C C . GLY A 1 33 ? 8.934 -4.537 -0.409 1.00 2.44 33 GLY A C 4
ATOM 4546 O O . GLY A 1 33 ? 9.351 -5.488 -1.072 1.00 22.34 33 GLY A O 4
ATOM 4550 N N . THR A 1 34 ? 9.290 -3.279 -0.647 1.00 51.35 34 THR A N 4
ATOM 4551 C CA . THR A 1 34 ? 10.210 -2.934 -1.724 1.00 3.10 34 THR A CA 4
ATOM 4552 C C . THR A 1 34 ? 11.619 -2.703 -1.191 1.00 64.01 34 THR A C 4
ATOM 4553 O O . THR A 1 34 ? 12.326 -1.803 -1.646 1.00 73.14 34 THR A O 4
ATOM 4564 N N . THR A 1 35 ? 12.023 -3.521 -0.223 1.00 44.01 35 THR A N 4
ATOM 4565 C CA . THR A 1 35 ? 13.348 -3.405 0.372 1.00 42.43 35 THR A CA 4
ATOM 4566 C C . THR A 1 35 ? 14.105 -4.726 0.291 1.00 0.31 35 THR A C 4
ATOM 4567 O O . THR A 1 35 ? 13.791 -5.677 1.005 1.00 42.14 35 THR A O 4
ATOM 4578 N N . ASN A 1 36 ? 15.104 -4.777 -0.584 1.00 22.34 36 ASN A N 4
ATOM 4579 C CA . ASN A 1 36 ? 15.906 -5.982 -0.759 1.00 3.42 36 ASN A CA 4
ATOM 4580 C C . ASN A 1 36 ? 16.473 -6.456 0.577 1.00 24.22 36 ASN A C 4
ATOM 4581 O O . ASN A 1 36 ? 17.432 -5.883 1.095 1.00 54.35 36 ASN A O 4
ATOM 4592 N N . LEU A 1 37 ? 15.874 -7.506 1.127 1.00 42.04 37 LEU A N 4
ATOM 4593 C CA . LEU A 1 37 ? 16.319 -8.058 2.401 1.00 41.12 37 LEU A CA 4
ATOM 4594 C C . LEU A 1 37 ? 17.698 -8.696 2.267 1.00 34.43 37 LEU A C 4
ATOM 4595 O O . LEU A 1 37 ? 18.345 -9.014 3.264 1.00 41.43 37 LEU A O 4
ATOM 4611 N N . ALA A 1 38 ? 18.143 -8.877 1.028 1.00 11.43 38 ALA A N 4
ATOM 4612 C CA . ALA A 1 38 ? 19.446 -9.472 0.763 1.00 64.01 38 ALA A CA 4
ATOM 4613 C C . ALA A 1 38 ? 20.549 -8.420 0.809 1.00 74.52 38 ALA A C 4
ATOM 4614 O O . ALA A 1 38 ? 21.596 -8.629 1.422 1.00 11.43 38 ALA A O 4
ATOM 4621 N N . LYS A 1 39 ? 20.308 -7.288 0.155 1.00 24.43 39 LYS A N 4
ATOM 4622 C CA . LYS A 1 39 ? 21.281 -6.202 0.121 1.00 74.40 39 LYS A CA 4
ATOM 4623 C C . LYS A 1 39 ? 21.141 -5.309 1.350 1.00 20.11 39 LYS A C 4
ATOM 4624 O O . LYS A 1 39 ? 22.117 -5.049 2.054 1.00 33.41 39 LYS A O 4
ATOM 4643 N N . ASP A 1 40 ? 19.923 -4.842 1.601 1.00 63.34 40 ASP A N 4
ATOM 4644 C CA . ASP A 1 40 ? 19.655 -3.980 2.746 1.00 12.34 40 ASP A CA 4
ATOM 4645 C C . ASP A 1 40 ? 20.225 -4.584 4.026 1.00 41.35 40 ASP A C 4
ATOM 4646 O O . ASP A 1 40 ? 21.117 -4.010 4.653 1.00 11.14 40 ASP A O 4
ATOM 4655 N N . PHE A 1 41 ? 19.703 -5.744 4.409 1.00 51.23 41 PHE A N 4
ATOM 4656 C CA . PHE A 1 41 ? 20.157 -6.426 5.616 1.00 55.34 41 PHE A CA 4
ATOM 4657 C C . PHE A 1 41 ? 21.475 -7.155 5.365 1.00 13.42 41 PHE A C 4
ATOM 4658 O O . PHE A 1 41 ? 22.052 -7.746 6.277 1.00 4.32 41 PHE A O 4
ATOM 4675 N N . ASN A 1 42 ? 21.944 -7.106 4.123 1.00 62.01 42 ASN A N 4
ATOM 4676 C CA . ASN A 1 42 ? 23.192 -7.763 3.752 1.00 43.41 42 ASN A CA 4
ATOM 4677 C C . ASN A 1 42 ? 23.192 -9.221 4.197 1.00 32.20 42 ASN A C 4
ATOM 4678 O O . ASN A 1 42 ? 24.161 -9.700 4.789 1.00 14.03 42 ASN A O 4
ATOM 4689 N N . LEU A 1 43 ? 22.103 -9.923 3.908 1.00 0.14 43 LEU A N 4
ATOM 4690 C CA . LEU A 1 43 ? 21.977 -11.329 4.277 1.00 4.12 43 LEU A CA 4
ATOM 4691 C C . LEU A 1 43 ? 23.094 -12.158 3.652 1.00 55.50 43 LEU A C 4
ATOM 4692 O O . LEU A 1 43 ? 23.518 -11.898 2.526 1.00 12.51 43 LEU A O 4
ATOM 4708 N N . ASP A 1 44 ? 23.564 -13.159 4.389 1.00 13.11 44 ASP A N 4
ATOM 4709 C CA . ASP A 1 44 ? 24.630 -14.029 3.906 1.00 72.53 44 ASP A CA 4
ATOM 4710 C C . ASP A 1 44 ? 24.069 -15.127 3.006 1.00 75.24 44 ASP A C 4
ATOM 4711 O O . ASP A 1 44 ? 22.899 -15.491 3.112 1.00 40.44 44 ASP A O 4
ATOM 4720 N N . SER A 1 45 ? 24.913 -15.648 2.122 1.00 65.32 45 SER A N 4
ATOM 4721 C CA . SER A 1 45 ? 24.501 -16.701 1.201 1.00 60.12 45 SER A CA 4
ATOM 4722 C C . SER A 1 45 ? 23.918 -17.889 1.960 1.00 31.24 45 SER A C 4
ATOM 4723 O O . SER A 1 45 ? 23.107 -18.645 1.425 1.00 40.22 45 SER A O 4
ATOM 4731 N N . LEU A 1 46 ? 24.339 -18.049 3.210 1.00 71.33 46 LEU A N 4
ATOM 4732 C CA . LEU A 1 46 ? 23.859 -19.145 4.045 1.00 25.25 46 LEU A CA 4
ATOM 4733 C C . LEU A 1 46 ? 22.418 -18.906 4.482 1.00 62.14 46 LEU A C 4
ATOM 4734 O O . LEU A 1 46 ? 21.603 -19.829 4.499 1.00 62.33 46 LEU A O 4
ATOM 4750 N N . ASP A 1 47 ? 22.109 -17.662 4.833 1.00 2.12 47 ASP A N 4
ATOM 4751 C CA . ASP A 1 47 ? 20.766 -17.301 5.268 1.00 55.22 47 ASP A CA 4
ATOM 4752 C C . ASP A 1 47 ? 19.775 -17.403 4.112 1.00 62.23 47 ASP A C 4
ATOM 4753 O O . ASP A 1 47 ? 18.702 -17.991 4.251 1.00 64.30 47 ASP A O 4
ATOM 4762 N N . PHE A 1 48 ? 20.141 -16.826 2.973 1.00 64.30 48 PHE A N 4
ATOM 4763 C CA . PHE A 1 48 ? 19.284 -16.850 1.794 1.00 64.44 48 PHE A CA 4
ATOM 4764 C C . PHE A 1 48 ? 18.843 -18.274 1.471 1.00 11.41 48 PHE A C 4
ATOM 4765 O O . PHE A 1 48 ? 17.659 -18.536 1.259 1.00 74.22 48 PHE A O 4
ATOM 4782 N N . VAL A 1 49 ? 19.804 -19.191 1.435 1.00 31.14 49 VAL A N 4
ATOM 4783 C CA . VAL A 1 49 ? 19.516 -20.589 1.139 1.00 4.02 49 VAL A CA 4
ATOM 4784 C C . VAL A 1 49 ? 18.423 -21.131 2.054 1.00 75.11 49 VAL A C 4
ATOM 4785 O O . VAL A 1 49 ? 17.440 -21.708 1.591 1.00 13.45 49 VAL A O 4
ATOM 4798 N N . ASP A 1 50 ? 18.603 -20.941 3.356 1.00 22.50 50 ASP A N 4
ATOM 4799 C CA . ASP A 1 50 ? 17.632 -21.409 4.339 1.00 13.12 50 ASP A CA 4
ATOM 4800 C C . ASP A 1 50 ? 16.281 -20.732 4.132 1.00 71.13 50 ASP A C 4
ATOM 4801 O O . ASP A 1 50 ? 15.233 -21.315 4.413 1.00 54.43 50 ASP A O 4
ATOM 4810 N N . LEU A 1 51 ? 16.312 -19.497 3.642 1.00 21.14 51 LEU A N 4
ATOM 4811 C CA . LEU A 1 51 ? 15.090 -18.740 3.399 1.00 73.32 51 LEU A CA 4
ATOM 4812 C C . LEU A 1 51 ? 14.292 -19.346 2.248 1.00 12.04 51 LEU A C 4
ATOM 4813 O O . LEU A 1 51 ? 13.134 -19.729 2.417 1.00 41.05 51 LEU A O 4
ATOM 4829 N N . ILE A 1 52 ? 14.921 -19.431 1.081 1.00 42.41 52 ILE A N 4
ATOM 4830 C CA . ILE A 1 52 ? 14.270 -19.995 -0.096 1.00 64.52 52 ILE A CA 4
ATOM 4831 C C . ILE A 1 52 ? 13.800 -21.421 0.165 1.00 62.04 52 ILE A C 4
ATOM 4832 O O . ILE A 1 52 ? 12.728 -21.823 -0.284 1.00 73.21 52 ILE A O 4
ATOM 4848 N N . MET A 1 53 ? 14.609 -22.181 0.897 1.00 51.11 53 MET A N 4
ATOM 4849 C CA . MET A 1 53 ? 14.273 -23.562 1.221 1.00 32.40 53 MET A CA 4
ATOM 4850 C C . MET A 1 53 ? 13.088 -23.623 2.179 1.00 13.42 53 MET A C 4
ATOM 4851 O O . MET A 1 53 ? 12.199 -24.461 2.028 1.00 74.24 53 MET A O 4
ATOM 4865 N N . SER A 1 54 ? 13.080 -22.729 3.163 1.00 2.33 54 SER A N 4
ATOM 4866 C CA . SER A 1 54 ? 12.006 -22.685 4.148 1.00 62.54 54 SER A CA 4
ATOM 4867 C C . SER A 1 54 ? 10.661 -22.431 3.472 1.00 44.30 54 SER A C 4
ATOM 4868 O O . SER A 1 54 ? 9.704 -23.182 3.665 1.00 20.01 54 SER A O 4
ATOM 4876 N N . LEU A 1 55 ? 10.596 -21.366 2.681 1.00 14.25 55 LEU A N 4
ATOM 4877 C CA . LEU A 1 55 ? 9.369 -21.010 1.977 1.00 10.24 55 LEU A CA 4
ATOM 4878 C C . LEU A 1 55 ? 9.010 -22.070 0.940 1.00 75.25 55 LEU A C 4
ATOM 4879 O O . LEU A 1 55 ? 7.837 -22.386 0.745 1.00 71.11 55 LEU A O 4
ATOM 4895 N N . GLU A 1 56 ? 10.027 -22.615 0.281 1.00 54.04 56 GLU A N 4
ATOM 4896 C CA . GLU A 1 56 ? 9.818 -23.640 -0.734 1.00 2.32 56 GLU A CA 4
ATOM 4897 C C . GLU A 1 56 ? 9.047 -24.825 -0.159 1.00 62.44 56 GLU A C 4
ATOM 4898 O O . GLU A 1 56 ? 8.035 -25.249 -0.716 1.00 54.25 56 GLU A O 4
ATOM 4910 N N . GLU A 1 57 ? 9.535 -25.356 0.958 1.00 54.50 57 GLU A N 4
ATOM 4911 C CA . GLU A 1 57 ? 8.893 -26.492 1.607 1.00 24.33 57 GLU A CA 4
ATOM 4912 C C . GLU A 1 57 ? 7.583 -26.073 2.267 1.00 63.24 57 GLU A C 4
ATOM 4913 O O . GLU A 1 57 ? 6.637 -26.857 2.347 1.00 51.32 57 GLU A O 4
ATOM 4925 N N . ARG A 1 58 ? 7.536 -24.832 2.740 1.00 53.32 58 ARG A N 4
ATOM 4926 C CA . ARG A 1 58 ? 6.344 -24.309 3.395 1.00 13.33 58 ARG A CA 4
ATOM 4927 C C . ARG A 1 58 ? 5.131 -24.404 2.474 1.00 74.53 58 ARG A C 4
ATOM 4928 O O . ARG A 1 58 ? 4.117 -25.006 2.826 1.00 31.54 58 ARG A O 4
ATOM 4949 N N . PHE A 1 59 ? 5.243 -23.804 1.293 1.00 13.35 59 PHE A N 4
ATOM 4950 C CA . PHE A 1 59 ? 4.156 -23.820 0.322 1.00 45.43 59 PHE A CA 4
ATOM 4951 C C . PHE A 1 59 ? 4.380 -24.903 -0.729 1.00 63.14 59 PHE A C 4
ATOM 4952 O O . PHE A 1 59 ? 3.694 -24.945 -1.750 1.00 53.21 59 PHE A O 4
ATOM 4969 N N . SER A 1 60 ? 5.347 -25.778 -0.470 1.00 31.03 60 SER A N 4
ATOM 4970 C CA . SER A 1 60 ? 5.666 -26.860 -1.395 1.00 23.01 60 SER A CA 4
ATOM 4971 C C . SER A 1 60 ? 5.884 -26.322 -2.806 1.00 74.45 60 SER A C 4
ATOM 4972 O O . SER A 1 60 ? 5.634 -27.015 -3.793 1.00 64.52 60 SER A O 4
ATOM 4980 N N . LEU A 1 61 ? 6.352 -25.082 -2.893 1.00 21.40 61 LEU A N 4
ATOM 4981 C CA . LEU A 1 61 ? 6.606 -24.449 -4.183 1.00 71.22 61 LEU A CA 4
ATOM 4982 C C . LEU A 1 61 ? 7.879 -24.998 -4.818 1.00 54.53 61 LEU A C 4
ATOM 4983 O O . LEU A 1 61 ? 8.766 -25.494 -4.124 1.00 0.43 61 LEU A O 4
ATOM 4999 N N . GLU A 1 62 ? 7.962 -24.903 -6.142 1.00 64.11 62 GLU A N 4
ATOM 5000 C CA . GLU A 1 62 ? 9.128 -25.390 -6.870 1.00 40.54 62 GLU A CA 4
ATOM 5001 C C . GLU A 1 62 ? 9.994 -24.227 -7.349 1.00 32.21 62 GLU A C 4
ATOM 5002 O O . GLU A 1 62 ? 9.751 -23.655 -8.412 1.00 65.30 62 GLU A O 4
ATOM 5014 N N . ILE A 1 63 ? 11.004 -23.885 -6.557 1.00 12.34 63 ILE A N 4
ATOM 5015 C CA . ILE A 1 63 ? 11.906 -22.793 -6.899 1.00 13.42 63 ILE A CA 4
ATOM 5016 C C . ILE A 1 63 ? 13.236 -23.321 -7.424 1.00 50.35 63 ILE A C 4
ATOM 5017 O O . ILE A 1 63 ? 13.793 -24.277 -6.883 1.00 1.03 63 ILE A O 4
ATOM 5033 N N . SER A 1 64 ? 13.742 -22.693 -8.481 1.00 62.12 64 SER A N 4
ATOM 5034 C CA . SER A 1 64 ? 15.006 -23.102 -9.081 1.00 24.42 64 SER A CA 4
ATOM 5035 C C . SER A 1 64 ? 16.076 -22.034 -8.875 1.00 43.13 64 SER A C 4
ATOM 5036 O O . SER A 1 64 ? 15.765 -20.868 -8.627 1.00 51.43 64 SER A O 4
ATOM 5044 N N . ASP A 1 65 ? 17.336 -22.439 -8.981 1.00 62.34 65 ASP A N 4
ATOM 5045 C CA . ASP A 1 65 ? 18.453 -21.517 -8.808 1.00 23.42 65 ASP A CA 4
ATOM 5046 C C . ASP A 1 65 ? 18.284 -20.287 -9.694 1.00 74.13 65 ASP A C 4
ATOM 5047 O O . ASP A 1 65 ? 18.698 -19.187 -9.330 1.00 54.05 65 ASP A O 4
ATOM 5056 N N . GLU A 1 66 ? 17.673 -20.482 -10.859 1.00 21.54 66 GLU A N 4
ATOM 5057 C CA . GLU A 1 66 ? 17.452 -19.387 -11.797 1.00 3.53 66 GLU A CA 4
ATOM 5058 C C . GLU A 1 66 ? 16.319 -18.483 -11.320 1.00 44.45 66 GLU A C 4
ATOM 5059 O O . GLU A 1 66 ? 16.431 -17.257 -11.357 1.00 51.24 66 GLU A O 4
ATOM 5071 N N . ASP A 1 67 ? 15.229 -19.097 -10.874 1.00 50.34 67 ASP A N 4
ATOM 5072 C CA . ASP A 1 67 ? 14.074 -18.349 -10.389 1.00 4.40 67 ASP A CA 4
ATOM 5073 C C . ASP A 1 67 ? 14.478 -17.388 -9.274 1.00 63.04 67 ASP A C 4
ATOM 5074 O O . ASP A 1 67 ? 13.997 -16.258 -9.211 1.00 63.01 67 ASP A O 4
ATOM 5083 N N . ALA A 1 68 ? 15.364 -17.848 -8.397 1.00 50.52 68 ALA A N 4
ATOM 5084 C CA . ALA A 1 68 ? 15.833 -17.030 -7.286 1.00 14.12 68 ALA A CA 4
ATOM 5085 C C . ALA A 1 68 ? 16.726 -15.897 -7.777 1.00 75.14 68 ALA A C 4
ATOM 5086 O O . ALA A 1 68 ? 16.876 -14.877 -7.103 1.00 20.01 68 ALA A O 4
ATOM 5093 N N . GLN A 1 69 ? 17.317 -16.081 -8.953 1.00 33.43 69 GLN A N 4
ATOM 5094 C CA . GLN A 1 69 ? 18.197 -15.074 -9.532 1.00 50.50 69 GLN A CA 4
ATOM 5095 C C . GLN A 1 69 ? 17.443 -13.772 -9.783 1.00 42.43 69 GLN A C 4
ATOM 5096 O O . GLN A 1 69 ? 18.047 -12.710 -9.927 1.00 20.02 69 GLN A O 4
ATOM 5110 N N . LYS A 1 70 ? 16.118 -13.862 -9.835 1.00 74.45 70 LYS A N 4
ATOM 5111 C CA . LYS A 1 70 ? 15.280 -12.693 -10.068 1.00 1.53 70 LYS A CA 4
ATOM 5112 C C . LYS A 1 70 ? 14.489 -12.332 -8.814 1.00 1.43 70 LYS A C 4
ATOM 5113 O O . LYS A 1 70 ? 13.671 -11.410 -8.828 1.00 51.12 70 LYS A O 4
ATOM 5132 N N . LEU A 1 71 ? 14.739 -13.061 -7.732 1.00 13.15 71 LEU A N 4
ATOM 5133 C CA . LEU A 1 71 ? 14.051 -12.816 -6.469 1.00 10.42 71 LEU A CA 4
ATOM 5134 C C . LEU A 1 71 ? 15.022 -12.297 -5.413 1.00 61.30 71 LEU A C 4
ATOM 5135 O O . LEU A 1 71 ? 15.907 -13.022 -4.961 1.00 61.23 71 LEU A O 4
ATOM 5151 N N . GLU A 1 72 ? 14.847 -11.038 -5.023 1.00 14.33 72 GLU A N 4
ATOM 5152 C CA . GLU A 1 72 ? 15.707 -10.423 -4.019 1.00 73.52 72 GLU A CA 4
ATOM 5153 C C . GLU A 1 72 ? 14.887 -9.597 -3.032 1.00 43.43 72 GLU A C 4
ATOM 5154 O O . GLU A 1 72 ? 15.127 -9.633 -1.825 1.00 73.12 72 GLU A O 4
ATOM 5166 N N . THR A 1 73 ? 13.916 -8.854 -3.554 1.00 72.44 73 THR A N 4
ATOM 5167 C CA . THR A 1 73 ? 13.061 -8.018 -2.721 1.00 4.34 73 THR A CA 4
ATOM 5168 C C . THR A 1 73 ? 11.857 -8.801 -2.210 1.00 12.00 73 THR A C 4
ATOM 5169 O O . THR A 1 73 ? 11.486 -9.828 -2.778 1.00 42.34 73 THR A O 4
ATOM 5180 N N . VAL A 1 74 ? 11.249 -8.309 -1.136 1.00 44.25 74 VAL A N 4
ATOM 5181 C CA . VAL A 1 74 ? 10.085 -8.961 -0.549 1.00 71.10 74 VAL A CA 4
ATOM 5182 C C . VAL A 1 74 ? 8.944 -9.059 -1.556 1.00 60.12 74 VAL A C 4
ATOM 5183 O O . VAL A 1 74 ? 8.415 -10.142 -1.807 1.00 22.51 74 VAL A O 4
ATOM 5196 N N . ASP A 1 75 ? 8.571 -7.921 -2.131 1.00 22.54 75 ASP A N 4
ATOM 5197 C CA . ASP A 1 75 ? 7.494 -7.877 -3.112 1.00 40.14 75 ASP A CA 4
ATOM 5198 C C . ASP A 1 75 ? 7.734 -8.890 -4.229 1.00 70.00 75 ASP A C 4
ATOM 5199 O O . ASP A 1 75 ? 6.844 -9.665 -4.577 1.00 42.53 75 ASP A O 4
ATOM 5208 N N . ASP A 1 76 ? 8.940 -8.876 -4.783 1.00 53.01 76 ASP A N 4
ATOM 5209 C CA . ASP A 1 76 ? 9.297 -9.793 -5.860 1.00 32.13 76 ASP A CA 4
ATOM 5210 C C . ASP A 1 76 ? 9.087 -11.242 -5.432 1.00 4.15 76 ASP A C 4
ATOM 5211 O O . ASP A 1 76 ? 8.446 -12.021 -6.137 1.00 73.03 76 ASP A O 4
ATOM 5220 N N . ILE A 1 77 ? 9.631 -11.596 -4.272 1.00 33.41 77 ILE A N 4
ATOM 5221 C CA . ILE A 1 77 ? 9.502 -12.951 -3.750 1.00 42.01 77 ILE A CA 4
ATOM 5222 C C . ILE A 1 77 ? 8.037 -13.326 -3.551 1.00 14.23 77 ILE A C 4
ATOM 5223 O O . ILE A 1 77 ? 7.564 -14.329 -4.088 1.00 4.43 77 ILE A O 4
ATOM 5239 N N . CYS A 1 78 ? 7.324 -12.515 -2.778 1.00 61.25 78 CYS A N 4
ATOM 5240 C CA . CYS A 1 78 ? 5.912 -12.761 -2.509 1.00 2.14 78 CYS A CA 4
ATOM 5241 C C . CYS A 1 78 ? 5.121 -12.871 -3.810 1.00 72.24 78 CYS A C 4
ATOM 5242 O O . CYS A 1 78 ? 4.204 -13.685 -3.923 1.00 42.05 78 CYS A O 4
ATOM 5250 N N . ARG A 1 79 ? 5.482 -12.046 -4.787 1.00 42.12 79 ARG A N 4
ATOM 5251 C CA . ARG A 1 79 ? 4.806 -12.050 -6.078 1.00 32.51 79 ARG A CA 4
ATOM 5252 C C . ARG A 1 79 ? 5.008 -13.381 -6.795 1.00 62.11 79 ARG A C 4
ATOM 5253 O O . ARG A 1 79 ? 4.062 -13.960 -7.328 1.00 54.33 79 ARG A O 4
ATOM 5274 N N . TYR A 1 80 ? 6.247 -13.859 -6.805 1.00 65.34 80 TYR A N 4
ATOM 5275 C CA . TYR A 1 80 ? 6.575 -15.121 -7.458 1.00 50.23 80 TYR A CA 4
ATOM 5276 C C . TYR A 1 80 ? 5.840 -16.283 -6.798 1.00 33.42 80 TYR A C 4
ATOM 5277 O O . TYR A 1 80 ? 5.364 -17.195 -7.474 1.00 3.40 80 TYR A O 4
ATOM 5295 N N . ILE A 1 81 ? 5.751 -16.242 -5.473 1.00 75.45 81 ILE A N 4
ATOM 5296 C CA . ILE A 1 81 ? 5.074 -17.290 -4.721 1.00 44.21 81 ILE A CA 4
ATOM 5297 C C . ILE A 1 81 ? 3.561 -17.186 -4.873 1.00 45.44 81 ILE A C 4
ATOM 5298 O O . ILE A 1 81 ? 2.860 -18.196 -4.925 1.00 63.42 81 ILE A O 4
ATOM 5314 N N . ALA A 1 82 ? 3.062 -15.956 -4.947 1.00 24.44 82 ALA A N 4
ATOM 5315 C CA . ALA A 1 82 ? 1.632 -15.719 -5.097 1.00 74.32 82 ALA A CA 4
ATOM 5316 C C . ALA A 1 82 ? 1.129 -16.229 -6.443 1.00 1.20 82 ALA A C 4
ATOM 5317 O O . ALA A 1 82 ? 0.095 -16.892 -6.520 1.00 72.43 82 ALA A O 4
ATOM 5324 N N . SER A 1 83 ? 1.868 -15.915 -7.503 1.00 34.12 83 SER A N 4
ATOM 5325 C CA . SER A 1 83 ? 1.495 -16.338 -8.847 1.00 43.14 83 SER A CA 4
ATOM 5326 C C . SER A 1 83 ? 1.294 -17.850 -8.905 1.00 54.13 83 SER A C 4
ATOM 5327 O O . SER A 1 83 ? 0.541 -18.357 -9.736 1.00 22.31 83 SER A O 4
ATOM 5335 N N . LYS A 1 84 ? 1.974 -18.566 -8.016 1.00 42.25 84 LYS A N 4
ATOM 5336 C CA . LYS A 1 84 ? 1.871 -20.019 -7.962 1.00 0.24 84 LYS A CA 4
ATOM 5337 C C . LYS A 1 84 ? 0.689 -20.449 -7.101 1.00 65.15 84 LYS A C 4
ATOM 5338 O O . LYS A 1 84 ? -0.146 -21.247 -7.529 1.00 0.04 84 LYS A O 4
ATOM 5357 N N . SER A 1 85 ? 0.621 -19.914 -5.885 1.00 10.43 85 SER A N 4
ATOM 5358 C CA . SER A 1 85 ? -0.459 -20.246 -4.963 1.00 43.33 85 SER A CA 4
ATOM 5359 C C . SER A 1 85 ? -1.328 -19.023 -4.683 1.00 10.44 85 SER A C 4
ATOM 5360 O O . SER A 1 85 ? -0.826 -17.962 -4.316 1.00 32.24 85 SER A O 4
ATOM 5368 N N . SER A 1 86 ? -2.635 -19.182 -4.861 1.00 23.42 86 SER A N 4
ATOM 5369 C CA . SER A 1 86 ? -3.576 -18.091 -4.632 1.00 64.32 86 SER A CA 4
ATOM 5370 C C . SER A 1 86 ? -4.560 -18.446 -3.522 1.00 34.22 86 SER A C 4
ATOM 5371 O O . SER A 1 86 ? -4.801 -17.651 -2.613 1.00 3.04 86 SER A O 4
ATOM 5379 N N . ASP A 1 87 ? -5.125 -19.646 -3.601 1.00 33.10 87 ASP A N 4
ATOM 5380 C CA . ASP A 1 87 ? -6.082 -20.109 -2.603 1.00 34.24 87 ASP A CA 4
ATOM 5381 C C . ASP A 1 87 ? -5.733 -21.515 -2.128 1.00 52.42 87 ASP A C 4
ATOM 5382 O O . ASP A 1 87 ? -6.581 -22.409 -2.130 1.00 53.21 87 ASP A O 4
ATOM 5391 N N . ALA A 1 88 ? -4.483 -21.704 -1.722 1.00 51.22 88 ALA A N 4
ATOM 5392 C CA . ALA A 1 88 ? -4.023 -23.002 -1.244 1.00 24.22 88 ALA A CA 4
ATOM 5393 C C . ALA A 1 88 ? -4.544 -23.286 0.162 1.00 25.02 88 ALA A C 4
ATOM 5394 O O . ALA A 1 88 ? -4.150 -24.267 0.794 1.00 32.15 88 ALA A O 4
ATOM 5401 N N . PRO A 1 1 ? -6.438 -2.867 -8.032 1.00 52.34 1 PRO A N 5
ATOM 5402 C CA . PRO A 1 1 ? -6.641 -2.173 -6.757 1.00 33.32 1 PRO A CA 5
ATOM 5403 C C . PRO A 1 1 ? -7.264 -3.075 -5.698 1.00 25.01 1 PRO A C 5
ATOM 5404 O O . PRO A 1 1 ? -7.777 -2.599 -4.687 1.00 60.42 1 PRO A O 5
ATOM 5415 N N . GLY A 1 2 ? -7.214 -4.383 -5.936 1.00 34.43 2 GLY A N 5
ATOM 5416 C CA . GLY A 1 2 ? -7.777 -5.331 -4.993 1.00 52.43 2 GLY A CA 5
ATOM 5417 C C . GLY A 1 2 ? -6.714 -6.018 -4.158 1.00 71.25 2 GLY A C 5
ATOM 5418 O O . GLY A 1 2 ? -6.174 -5.429 -3.222 1.00 34.30 2 GLY A O 5
ATOM 5422 N N . SER A 1 3 ? -6.415 -7.268 -4.497 1.00 72.21 3 SER A N 5
ATOM 5423 C CA . SER A 1 3 ? -5.414 -8.039 -3.768 1.00 61.54 3 SER A CA 5
ATOM 5424 C C . SER A 1 3 ? -4.293 -8.489 -4.698 1.00 62.44 3 SER A C 5
ATOM 5425 O O . SER A 1 3 ? -4.124 -9.682 -4.951 1.00 61.12 3 SER A O 5
ATOM 5433 N N . MET A 1 4 ? -3.529 -7.526 -5.204 1.00 71.22 4 MET A N 5
ATOM 5434 C CA . MET A 1 4 ? -2.422 -7.823 -6.107 1.00 10.34 4 MET A CA 5
ATOM 5435 C C . MET A 1 4 ? -1.487 -8.862 -5.495 1.00 13.52 4 MET A C 5
ATOM 5436 O O . MET A 1 4 ? -1.241 -9.914 -6.084 1.00 10.30 4 MET A O 5
ATOM 5450 N N . VAL A 1 5 ? -0.967 -8.558 -4.310 1.00 50.34 5 VAL A N 5
ATOM 5451 C CA . VAL A 1 5 ? -0.059 -9.465 -3.618 1.00 72.33 5 VAL A CA 5
ATOM 5452 C C . VAL A 1 5 ? -0.816 -10.374 -2.656 1.00 44.51 5 VAL A C 5
ATOM 5453 O O . VAL A 1 5 ? -1.732 -9.933 -1.961 1.00 2.23 5 VAL A O 5
ATOM 5466 N N . SER A 1 6 ? -0.428 -11.645 -2.622 1.00 10.42 6 SER A N 5
ATOM 5467 C CA . SER A 1 6 ? -1.073 -12.617 -1.747 1.00 13.32 6 SER A CA 5
ATOM 5468 C C . SER A 1 6 ? -0.837 -12.269 -0.280 1.00 1.55 6 SER A C 5
ATOM 5469 O O . SER A 1 6 ? 0.157 -12.684 0.314 1.00 70.20 6 SER A O 5
ATOM 5477 N N . GLU A 1 7 ? -1.759 -11.505 0.295 1.00 25.12 7 GLU A N 5
ATOM 5478 C CA . GLU A 1 7 ? -1.652 -11.099 1.692 1.00 23.40 7 GLU A CA 5
ATOM 5479 C C . GLU A 1 7 ? -1.483 -12.315 2.599 1.00 11.43 7 GLU A C 5
ATOM 5480 O O . GLU A 1 7 ? -0.852 -12.233 3.653 1.00 4.20 7 GLU A O 5
ATOM 5492 N N . GLU A 1 8 ? -2.053 -13.442 2.181 1.00 62.33 8 GLU A N 5
ATOM 5493 C CA . GLU A 1 8 ? -1.966 -14.673 2.957 1.00 22.01 8 GLU A CA 5
ATOM 5494 C C . GLU A 1 8 ? -0.521 -15.156 3.053 1.00 45.53 8 GLU A C 5
ATOM 5495 O O . GLU A 1 8 ? -0.010 -15.407 4.145 1.00 0.33 8 GLU A O 5
ATOM 5507 N N . ILE A 1 9 ? 0.131 -15.284 1.902 1.00 60.43 9 ILE A N 5
ATOM 5508 C CA . ILE A 1 9 ? 1.515 -15.736 1.855 1.00 52.14 9 ILE A CA 5
ATOM 5509 C C . ILE A 1 9 ? 2.464 -14.653 2.359 1.00 13.42 9 ILE A C 5
ATOM 5510 O O . ILE A 1 9 ? 3.503 -14.949 2.951 1.00 51.22 9 ILE A O 5
ATOM 5526 N N . LYS A 1 10 ? 2.101 -13.398 2.121 1.00 24.45 10 LYS A N 5
ATOM 5527 C CA . LYS A 1 10 ? 2.916 -12.270 2.553 1.00 53.51 10 LYS A CA 5
ATOM 5528 C C . LYS A 1 10 ? 3.260 -12.382 4.035 1.00 24.33 10 LYS A C 5
ATOM 5529 O O . LYS A 1 10 ? 4.384 -12.093 4.444 1.00 33.51 10 LYS A O 5
ATOM 5548 N N . ALA A 1 11 ? 2.287 -12.807 4.833 1.00 50.21 11 ALA A N 5
ATOM 5549 C CA . ALA A 1 11 ? 2.489 -12.962 6.268 1.00 34.33 11 ALA A CA 5
ATOM 5550 C C . ALA A 1 11 ? 3.424 -14.128 6.569 1.00 4.45 11 ALA A C 5
ATOM 5551 O O . ALA A 1 11 ? 4.162 -14.105 7.553 1.00 53.20 11 ALA A O 5
ATOM 5558 N N . GLN A 1 12 ? 3.386 -15.146 5.715 1.00 24.33 12 GLN A N 5
ATOM 5559 C CA . GLN A 1 12 ? 4.229 -16.323 5.892 1.00 2.14 12 GLN A CA 5
ATOM 5560 C C . GLN A 1 12 ? 5.673 -16.019 5.504 1.00 42.14 12 GLN A C 5
ATOM 5561 O O . GLN A 1 12 ? 6.607 -16.368 6.226 1.00 75.20 12 GLN A O 5
ATOM 5575 N N . VAL A 1 13 ? 5.850 -15.367 4.358 1.00 55.30 13 VAL A N 5
ATOM 5576 C CA . VAL A 1 13 ? 7.179 -15.017 3.876 1.00 61.15 13 VAL A CA 5
ATOM 5577 C C . VAL A 1 13 ? 7.864 -14.030 4.815 1.00 35.34 13 VAL A C 5
ATOM 5578 O O . VAL A 1 13 ? 9.047 -14.170 5.124 1.00 43.12 13 VAL A O 5
ATOM 5591 N N . MET A 1 14 ? 7.110 -13.034 5.269 1.00 13.51 14 MET A N 5
ATOM 5592 C CA . MET A 1 14 ? 7.644 -12.025 6.176 1.00 42.15 14 MET A CA 5
ATOM 5593 C C . MET A 1 14 ? 7.916 -12.621 7.553 1.00 13.12 14 MET A C 5
ATOM 5594 O O . MET A 1 14 ? 8.900 -12.276 8.205 1.00 73.12 14 MET A O 5
ATOM 5608 N N . GLU A 1 15 ? 7.036 -13.518 7.989 1.00 31.13 15 GLU A N 5
ATOM 5609 C CA . GLU A 1 15 ? 7.183 -14.161 9.290 1.00 3.51 15 GLU A CA 5
ATOM 5610 C C . GLU A 1 15 ? 8.390 -15.094 9.303 1.00 40.41 15 GLU A C 5
ATOM 5611 O O . GLU A 1 15 ? 9.073 -15.229 10.318 1.00 50.11 15 GLU A O 5
ATOM 5623 N N . SER A 1 16 ? 8.647 -15.735 8.168 1.00 34.34 16 SER A N 5
ATOM 5624 C CA . SER A 1 16 ? 9.769 -16.660 8.049 1.00 4.21 16 SER A CA 5
ATOM 5625 C C . SER A 1 16 ? 11.090 -15.901 7.959 1.00 25.30 16 SER A C 5
ATOM 5626 O O . SER A 1 16 ? 12.089 -16.300 8.557 1.00 71.45 16 SER A O 5
ATOM 5634 N N . VAL A 1 17 ? 11.086 -14.805 7.207 1.00 40.23 17 VAL A N 5
ATOM 5635 C CA . VAL A 1 17 ? 12.282 -13.990 7.038 1.00 71.33 17 VAL A CA 5
ATOM 5636 C C . VAL A 1 17 ? 12.722 -13.378 8.363 1.00 73.43 17 VAL A C 5
ATOM 5637 O O . VAL A 1 17 ? 13.876 -13.519 8.771 1.00 75.50 17 VAL A O 5
ATOM 5650 N N . ILE A 1 18 ? 11.795 -12.699 9.031 1.00 20.20 18 ILE A N 5
ATOM 5651 C CA . ILE A 1 18 ? 12.087 -12.067 10.313 1.00 4.21 18 ILE A CA 5
ATOM 5652 C C . ILE A 1 18 ? 12.793 -13.036 11.255 1.00 21.34 18 ILE A C 5
ATOM 5653 O O . ILE A 1 18 ? 13.848 -12.725 11.806 1.00 62.42 18 ILE A O 5
ATOM 5669 N N . GLY A 1 19 ? 12.203 -14.215 11.435 1.00 20.44 19 GLY A N 5
ATOM 5670 C CA . GLY A 1 19 ? 12.791 -15.212 12.310 1.00 33.42 19 GLY A CA 5
ATOM 5671 C C . GLY A 1 19 ? 14.004 -15.882 11.695 1.00 43.03 19 GLY A C 5
ATOM 5672 O O . GLY A 1 19 ? 14.855 -16.415 12.407 1.00 24.14 19 GLY A O 5
ATOM 5676 N N . CYS A 1 20 ? 14.083 -15.855 10.369 1.00 11.52 20 CYS A N 5
ATOM 5677 C CA . CYS A 1 20 ? 15.200 -16.466 9.658 1.00 1.22 20 CYS A CA 5
ATOM 5678 C C . CYS A 1 20 ? 16.513 -15.774 10.009 1.00 65.11 20 CYS A C 5
ATOM 5679 O O . CYS A 1 20 ? 17.498 -16.427 10.357 1.00 25.20 20 CYS A O 5
ATOM 5687 N N . LEU A 1 21 ? 16.521 -14.449 9.914 1.00 53.41 21 LEU A N 5
ATOM 5688 C CA . LEU A 1 21 ? 17.714 -13.667 10.221 1.00 51.22 21 LEU A CA 5
ATOM 5689 C C . LEU A 1 21 ? 17.571 -12.962 11.567 1.00 15.30 21 LEU A C 5
ATOM 5690 O O . LEU A 1 21 ? 18.437 -12.183 11.966 1.00 53.22 21 LEU A O 5
ATOM 5706 N N . LYS A 1 22 ? 16.475 -13.243 12.262 1.00 1.40 22 LYS A N 5
ATOM 5707 C CA . LYS A 1 22 ? 16.220 -12.638 13.565 1.00 75.54 22 LYS A CA 5
ATOM 5708 C C . LYS A 1 22 ? 16.350 -11.121 13.496 1.00 52.33 22 LYS A C 5
ATOM 5709 O O . LYS A 1 22 ? 17.437 -10.571 13.684 1.00 32.45 22 LYS A O 5
ATOM 5728 N N . LEU A 1 23 ? 15.237 -10.447 13.226 1.00 63.12 23 LEU A N 5
ATOM 5729 C CA . LEU A 1 23 ? 15.227 -8.991 13.135 1.00 10.22 23 LEU A CA 5
ATOM 5730 C C . LEU A 1 23 ? 14.779 -8.366 14.452 1.00 71.20 23 LEU A C 5
ATOM 5731 O O . LEU A 1 23 ? 14.237 -9.046 15.320 1.00 42.11 23 LEU A O 5
ATOM 5747 N N . ASN A 1 24 ? 15.009 -7.063 14.591 1.00 45.20 24 ASN A N 5
ATOM 5748 C CA . ASN A 1 24 ? 14.628 -6.345 15.801 1.00 65.04 24 ASN A CA 5
ATOM 5749 C C . ASN A 1 24 ? 13.557 -5.300 15.499 1.00 22.23 24 ASN A C 5
ATOM 5750 O O . ASN A 1 24 ? 13.222 -5.057 14.339 1.00 61.52 24 ASN A O 5
ATOM 5761 N N . ASP A 1 25 ? 13.025 -4.686 16.549 1.00 44.23 25 ASP A N 5
ATOM 5762 C CA . ASP A 1 25 ? 11.995 -3.664 16.397 1.00 34.40 25 ASP A CA 5
ATOM 5763 C C . ASP A 1 25 ? 12.465 -2.551 15.467 1.00 23.34 25 ASP A C 5
ATOM 5764 O O . ASP A 1 25 ? 11.656 -1.872 14.837 1.00 45.40 25 ASP A O 5
ATOM 5773 N N . GLU A 1 26 ? 13.780 -2.370 15.388 1.00 23.44 26 GLU A N 5
ATOM 5774 C CA . GLU A 1 26 ? 14.357 -1.337 14.535 1.00 51.55 26 GLU A CA 5
ATOM 5775 C C . GLU A 1 26 ? 14.335 -1.765 13.070 1.00 41.22 26 GLU A C 5
ATOM 5776 O O . GLU A 1 26 ? 13.995 -0.977 12.189 1.00 64.53 26 GLU A O 5
ATOM 5788 N N . GLN A 1 27 ? 14.700 -3.018 12.821 1.00 43.14 27 GLN A N 5
ATOM 5789 C CA . GLN A 1 27 ? 14.723 -3.551 11.464 1.00 70.43 27 GLN A CA 5
ATOM 5790 C C . GLN A 1 27 ? 13.307 -3.747 10.932 1.00 74.33 27 GLN A C 5
ATOM 5791 O O . GLN A 1 27 ? 13.079 -3.734 9.722 1.00 70.11 27 GLN A O 5
ATOM 5805 N N . LYS A 1 28 ? 12.358 -3.927 11.843 1.00 33.40 28 LYS A N 5
ATOM 5806 C CA . LYS A 1 28 ? 10.962 -4.126 11.467 1.00 0.31 28 LYS A CA 5
ATOM 5807 C C . LYS A 1 28 ? 10.323 -2.809 11.038 1.00 73.13 28 LYS A C 5
ATOM 5808 O O . LYS A 1 28 ? 9.621 -2.751 10.029 1.00 33.23 28 LYS A O 5
ATOM 5827 N N . GLN A 1 29 ? 10.572 -1.757 11.810 1.00 54.00 29 GLN A N 5
ATOM 5828 C CA . GLN A 1 29 ? 10.020 -0.441 11.508 1.00 31.22 29 GLN A CA 5
ATOM 5829 C C . GLN A 1 29 ? 10.602 0.109 10.210 1.00 50.15 29 GLN A C 5
ATOM 5830 O O . GLN A 1 29 ? 9.999 0.963 9.560 1.00 72.44 29 GLN A O 5
ATOM 5844 N N . ILE A 1 30 ? 11.779 -0.385 9.839 1.00 2.02 30 ILE A N 5
ATOM 5845 C CA . ILE A 1 30 ? 12.443 0.056 8.619 1.00 13.22 30 ILE A CA 5
ATOM 5846 C C . ILE A 1 30 ? 12.353 -1.007 7.529 1.00 11.13 30 ILE A C 5
ATOM 5847 O O . ILE A 1 30 ? 13.128 -0.997 6.572 1.00 22.43 30 ILE A O 5
ATOM 5863 N N . LEU A 1 31 ? 11.402 -1.922 7.679 1.00 64.14 31 LEU A N 5
ATOM 5864 C CA . LEU A 1 31 ? 11.209 -2.992 6.706 1.00 21.12 31 LEU A CA 5
ATOM 5865 C C . LEU A 1 31 ? 10.105 -2.634 5.716 1.00 14.43 31 LEU A C 5
ATOM 5866 O O . LEU A 1 31 ? 9.151 -1.937 6.060 1.00 1.54 31 LEU A O 5
ATOM 5882 N N . SER A 1 32 ? 10.242 -3.119 4.486 1.00 11.55 32 SER A N 5
ATOM 5883 C CA . SER A 1 32 ? 9.257 -2.849 3.445 1.00 52.24 32 SER A CA 5
ATOM 5884 C C . SER A 1 32 ? 9.294 -3.930 2.369 1.00 35.45 32 SER A C 5
ATOM 5885 O O . SER A 1 32 ? 10.285 -4.645 2.224 1.00 30.51 32 SER A O 5
ATOM 5893 N N . GLY A 1 33 ? 8.203 -4.045 1.616 1.00 1.31 33 GLY A N 5
ATOM 5894 C CA . GLY A 1 33 ? 8.130 -5.042 0.564 1.00 55.30 33 GLY A CA 5
ATOM 5895 C C . GLY A 1 33 ? 9.147 -4.800 -0.534 1.00 2.44 33 GLY A C 5
ATOM 5896 O O . GLY A 1 33 ? 9.695 -5.746 -1.102 1.00 22.34 33 GLY A O 5
ATOM 5900 N N . THR A 1 34 ? 9.399 -3.531 -0.837 1.00 51.35 34 THR A N 5
ATOM 5901 C CA . THR A 1 34 ? 10.354 -3.168 -1.877 1.00 3.10 34 THR A CA 5
ATOM 5902 C C . THR A 1 34 ? 11.736 -2.913 -1.288 1.00 64.01 34 THR A C 5
ATOM 5903 O O . THR A 1 34 ? 12.446 -2.001 -1.713 1.00 73.14 34 THR A O 5
ATOM 5914 N N . THR A 1 35 ? 12.116 -3.727 -0.307 1.00 44.01 35 THR A N 5
ATOM 5915 C CA . THR A 1 35 ? 13.415 -3.589 0.340 1.00 42.43 35 THR A CA 5
ATOM 5916 C C . THR A 1 35 ? 14.199 -4.895 0.282 1.00 0.31 35 THR A C 5
ATOM 5917 O O . THR A 1 35 ? 13.900 -5.843 1.008 1.00 42.14 35 THR A O 5
ATOM 5928 N N . ASN A 1 36 ? 15.204 -4.938 -0.587 1.00 22.34 36 ASN A N 5
ATOM 5929 C CA . ASN A 1 36 ? 16.032 -6.129 -0.739 1.00 3.42 36 ASN A CA 5
ATOM 5930 C C . ASN A 1 36 ? 16.600 -6.573 0.606 1.00 24.22 36 ASN A C 5
ATOM 5931 O O . ASN A 1 36 ? 17.527 -5.958 1.135 1.00 54.35 36 ASN A O 5
ATOM 5942 N N . LEU A 1 37 ? 16.037 -7.644 1.155 1.00 42.04 37 LEU A N 5
ATOM 5943 C CA . LEU A 1 37 ? 16.487 -8.172 2.438 1.00 41.12 37 LEU A CA 5
ATOM 5944 C C . LEU A 1 37 ? 17.900 -8.736 2.329 1.00 34.43 37 LEU A C 5
ATOM 5945 O O . LEU A 1 37 ? 18.550 -9.007 3.338 1.00 41.43 37 LEU A O 5
ATOM 5961 N N . ALA A 1 38 ? 18.371 -8.908 1.099 1.00 11.43 38 ALA A N 5
ATOM 5962 C CA . ALA A 1 38 ? 19.708 -9.435 0.858 1.00 64.01 38 ALA A CA 5
ATOM 5963 C C . ALA A 1 38 ? 20.759 -8.335 0.962 1.00 74.52 38 ALA A C 5
ATOM 5964 O O . ALA A 1 38 ? 21.787 -8.503 1.619 1.00 11.43 38 ALA A O 5
ATOM 5971 N N . LYS A 1 39 ? 20.495 -7.208 0.310 1.00 24.43 39 LYS A N 5
ATOM 5972 C CA . LYS A 1 39 ? 21.417 -6.079 0.329 1.00 74.40 39 LYS A CA 5
ATOM 5973 C C . LYS A 1 39 ? 21.189 -5.209 1.561 1.00 20.11 39 LYS A C 5
ATOM 5974 O O . LYS A 1 39 ? 22.127 -4.894 2.292 1.00 33.41 39 LYS A O 5
ATOM 5993 N N . ASP A 1 40 ? 19.936 -4.827 1.785 1.00 63.34 40 ASP A N 5
ATOM 5994 C CA . ASP A 1 40 ? 19.583 -3.997 2.931 1.00 12.34 40 ASP A CA 5
ATOM 5995 C C . ASP A 1 40 ? 20.149 -4.582 4.221 1.00 41.35 40 ASP A C 5
ATOM 5996 O O . ASP A 1 40 ? 20.999 -3.972 4.871 1.00 11.14 40 ASP A O 5
ATOM 6005 N N . PHE A 1 41 ? 19.673 -5.767 4.586 1.00 51.23 41 PHE A N 5
ATOM 6006 C CA . PHE A 1 41 ? 20.130 -6.434 5.800 1.00 55.34 41 PHE A CA 5
ATOM 6007 C C . PHE A 1 41 ? 21.484 -7.101 5.578 1.00 13.42 41 PHE A C 5
ATOM 6008 O O . PHE A 1 41 ? 22.065 -7.674 6.498 1.00 4.32 41 PHE A O 5
ATOM 6025 N N . ASN A 1 42 ? 21.981 -7.023 4.347 1.00 62.01 42 ASN A N 5
ATOM 6026 C CA . ASN A 1 42 ? 23.266 -7.619 4.001 1.00 43.41 42 ASN A CA 5
ATOM 6027 C C . ASN A 1 42 ? 23.304 -9.092 4.395 1.00 32.20 42 ASN A C 5
ATOM 6028 O O . ASN A 1 42 ? 24.321 -9.589 4.883 1.00 14.03 42 ASN A O 5
ATOM 6039 N N . LEU A 1 43 ? 22.192 -9.786 4.182 1.00 0.14 43 LEU A N 5
ATOM 6040 C CA . LEU A 1 43 ? 22.098 -11.204 4.514 1.00 4.12 43 LEU A CA 5
ATOM 6041 C C . LEU A 1 43 ? 23.247 -11.987 3.887 1.00 55.50 43 LEU A C 5
ATOM 6042 O O . LEU A 1 43 ? 23.817 -11.571 2.878 1.00 12.51 43 LEU A O 5
ATOM 6058 N N . ASP A 1 44 ? 23.580 -13.122 4.491 1.00 13.11 44 ASP A N 5
ATOM 6059 C CA . ASP A 1 44 ? 24.659 -13.967 3.990 1.00 72.53 44 ASP A CA 5
ATOM 6060 C C . ASP A 1 44 ? 24.117 -15.044 3.056 1.00 75.24 44 ASP A C 5
ATOM 6061 O O . ASP A 1 44 ? 22.937 -15.391 3.110 1.00 40.44 44 ASP A O 5
ATOM 6070 N N . SER A 1 45 ? 24.986 -15.570 2.200 1.00 65.32 45 SER A N 5
ATOM 6071 C CA . SER A 1 45 ? 24.594 -16.605 1.250 1.00 60.12 45 SER A CA 5
ATOM 6072 C C . SER A 1 45 ? 23.963 -17.792 1.971 1.00 31.24 45 SER A C 5
ATOM 6073 O O . SER A 1 45 ? 23.159 -18.527 1.396 1.00 40.22 45 SER A O 5
ATOM 6081 N N . LEU A 1 46 ? 24.335 -17.974 3.234 1.00 71.33 46 LEU A N 5
ATOM 6082 C CA . LEU A 1 46 ? 23.805 -19.073 4.035 1.00 25.25 46 LEU A CA 5
ATOM 6083 C C . LEU A 1 46 ? 22.354 -18.813 4.425 1.00 62.14 46 LEU A C 5
ATOM 6084 O O . LEU A 1 46 ? 21.493 -19.678 4.263 1.00 62.33 46 LEU A O 5
ATOM 6100 N N . ASP A 1 47 ? 22.089 -17.616 4.935 1.00 2.12 47 ASP A N 5
ATOM 6101 C CA . ASP A 1 47 ? 20.741 -17.240 5.345 1.00 55.22 47 ASP A CA 5
ATOM 6102 C C . ASP A 1 47 ? 19.770 -17.336 4.171 1.00 62.23 47 ASP A C 5
ATOM 6103 O O . ASP A 1 47 ? 18.696 -17.927 4.287 1.00 64.30 47 ASP A O 5
ATOM 6112 N N . PHE A 1 48 ? 20.154 -16.749 3.043 1.00 64.30 48 PHE A N 5
ATOM 6113 C CA . PHE A 1 48 ? 19.318 -16.765 1.848 1.00 64.44 48 PHE A CA 5
ATOM 6114 C C . PHE A 1 48 ? 18.884 -18.189 1.508 1.00 11.41 48 PHE A C 5
ATOM 6115 O O . PHE A 1 48 ? 17.707 -18.449 1.260 1.00 74.22 48 PHE A O 5
ATOM 6132 N N . VAL A 1 49 ? 19.845 -19.107 1.499 1.00 31.14 49 VAL A N 5
ATOM 6133 C CA . VAL A 1 49 ? 19.565 -20.504 1.190 1.00 4.02 49 VAL A CA 5
ATOM 6134 C C . VAL A 1 49 ? 18.472 -21.058 2.096 1.00 75.11 49 VAL A C 5
ATOM 6135 O O . VAL A 1 49 ? 17.488 -21.627 1.622 1.00 13.45 49 VAL A O 5
ATOM 6148 N N . ASP A 1 50 ? 18.651 -20.889 3.402 1.00 22.50 50 ASP A N 5
ATOM 6149 C CA . ASP A 1 50 ? 17.678 -21.371 4.375 1.00 13.12 50 ASP A CA 5
ATOM 6150 C C . ASP A 1 50 ? 16.326 -20.695 4.173 1.00 71.13 50 ASP A C 5
ATOM 6151 O O . ASP A 1 50 ? 15.278 -21.280 4.455 1.00 54.43 50 ASP A O 5
ATOM 6160 N N . LEU A 1 51 ? 16.355 -19.460 3.684 1.00 21.14 51 LEU A N 5
ATOM 6161 C CA . LEU A 1 51 ? 15.130 -18.703 3.445 1.00 73.32 51 LEU A CA 5
ATOM 6162 C C . LEU A 1 51 ? 14.330 -19.310 2.297 1.00 12.04 51 LEU A C 5
ATOM 6163 O O . LEU A 1 51 ? 13.172 -19.693 2.470 1.00 41.05 51 LEU A O 5
ATOM 6179 N N . ILE A 1 52 ? 14.955 -19.396 1.128 1.00 42.41 52 ILE A N 5
ATOM 6180 C CA . ILE A 1 52 ? 14.302 -19.960 -0.047 1.00 64.52 52 ILE A CA 5
ATOM 6181 C C . ILE A 1 52 ? 13.855 -21.395 0.208 1.00 62.04 52 ILE A C 5
ATOM 6182 O O . ILE A 1 52 ? 12.788 -21.813 -0.238 1.00 73.21 52 ILE A O 5
ATOM 6198 N N . MET A 1 53 ? 14.680 -22.146 0.932 1.00 51.11 53 MET A N 5
ATOM 6199 C CA . MET A 1 53 ? 14.369 -23.535 1.249 1.00 32.40 53 MET A CA 5
ATOM 6200 C C . MET A 1 53 ? 13.190 -23.621 2.214 1.00 13.42 53 MET A C 5
ATOM 6201 O O . MET A 1 53 ? 12.318 -24.477 2.069 1.00 74.24 53 MET A O 5
ATOM 6215 N N . SER A 1 54 ? 13.171 -22.728 3.199 1.00 2.33 54 SER A N 5
ATOM 6216 C CA . SER A 1 54 ? 12.101 -22.707 4.189 1.00 62.54 54 SER A CA 5
ATOM 6217 C C . SER A 1 54 ? 10.752 -22.451 3.527 1.00 44.30 54 SER A C 5
ATOM 6218 O O . SER A 1 54 ? 9.800 -23.210 3.714 1.00 20.01 54 SER A O 5
ATOM 6226 N N . LEU A 1 55 ? 10.675 -21.377 2.749 1.00 14.25 55 LEU A N 5
ATOM 6227 C CA . LEU A 1 55 ? 9.441 -21.019 2.057 1.00 10.24 55 LEU A CA 5
ATOM 6228 C C . LEU A 1 55 ? 9.077 -22.072 1.016 1.00 75.25 55 LEU A C 5
ATOM 6229 O O . LEU A 1 55 ? 7.904 -22.392 0.828 1.00 71.11 55 LEU A O 5
ATOM 6245 N N . GLU A 1 56 ? 10.091 -22.608 0.344 1.00 54.04 56 GLU A N 5
ATOM 6246 C CA . GLU A 1 56 ? 9.877 -23.627 -0.678 1.00 2.32 56 GLU A CA 5
ATOM 6247 C C . GLU A 1 56 ? 9.135 -24.828 -0.100 1.00 62.44 56 GLU A C 5
ATOM 6248 O O . GLU A 1 56 ? 8.119 -25.263 -0.643 1.00 54.25 56 GLU A O 5
ATOM 6260 N N . GLU A 1 57 ? 9.652 -25.361 1.003 1.00 54.50 57 GLU A N 5
ATOM 6261 C CA . GLU A 1 57 ? 9.040 -26.514 1.654 1.00 24.33 57 GLU A CA 5
ATOM 6262 C C . GLU A 1 57 ? 7.732 -26.122 2.336 1.00 63.24 57 GLU A C 5
ATOM 6263 O O . GLU A 1 57 ? 6.808 -26.930 2.441 1.00 51.32 57 GLU A O 5
ATOM 6275 N N . ARG A 1 58 ? 7.662 -24.879 2.799 1.00 53.32 58 ARG A N 5
ATOM 6276 C CA . ARG A 1 58 ? 6.470 -24.380 3.474 1.00 13.33 58 ARG A CA 5
ATOM 6277 C C . ARG A 1 58 ? 5.249 -24.476 2.563 1.00 74.53 58 ARG A C 5
ATOM 6278 O O . ARG A 1 58 ? 4.255 -25.115 2.906 1.00 31.54 58 ARG A O 5
ATOM 6299 N N . PHE A 1 59 ? 5.333 -23.837 1.400 1.00 13.35 59 PHE A N 5
ATOM 6300 C CA . PHE A 1 59 ? 4.236 -23.849 0.440 1.00 45.43 59 PHE A CA 5
ATOM 6301 C C . PHE A 1 59 ? 4.439 -24.944 -0.603 1.00 63.14 59 PHE A C 5
ATOM 6302 O O . PHE A 1 59 ? 3.738 -24.990 -1.614 1.00 53.21 59 PHE A O 5
ATOM 6319 N N . SER A 1 60 ? 5.403 -25.822 -0.351 1.00 31.03 60 SER A N 5
ATOM 6320 C CA . SER A 1 60 ? 5.702 -26.914 -1.270 1.00 23.01 60 SER A CA 5
ATOM 6321 C C . SER A 1 60 ? 5.902 -26.390 -2.689 1.00 74.45 60 SER A C 5
ATOM 6322 O O . SER A 1 60 ? 5.628 -27.090 -3.666 1.00 64.52 60 SER A O 5
ATOM 6330 N N . LEU A 1 61 ? 6.383 -25.157 -2.795 1.00 21.40 61 LEU A N 5
ATOM 6331 C CA . LEU A 1 61 ? 6.620 -24.537 -4.094 1.00 71.22 61 LEU A CA 5
ATOM 6332 C C . LEU A 1 61 ? 7.887 -25.091 -4.738 1.00 54.53 61 LEU A C 5
ATOM 6333 O O . LEU A 1 61 ? 8.782 -25.578 -4.049 1.00 0.43 61 LEU A O 5
ATOM 6349 N N . GLU A 1 62 ? 7.956 -25.009 -6.063 1.00 64.11 62 GLU A N 5
ATOM 6350 C CA . GLU A 1 62 ? 9.116 -25.501 -6.799 1.00 40.54 62 GLU A CA 5
ATOM 6351 C C . GLU A 1 62 ? 9.985 -24.343 -7.280 1.00 32.21 62 GLU A C 5
ATOM 6352 O O . GLU A 1 62 ? 9.739 -23.769 -8.340 1.00 65.30 62 GLU A O 5
ATOM 6364 N N . ILE A 1 63 ? 11.002 -24.007 -6.493 1.00 12.34 63 ILE A N 5
ATOM 6365 C CA . ILE A 1 63 ? 11.909 -22.921 -6.839 1.00 13.42 63 ILE A CA 5
ATOM 6366 C C . ILE A 1 63 ? 13.194 -23.453 -7.463 1.00 50.35 63 ILE A C 5
ATOM 6367 O O . ILE A 1 63 ? 13.752 -24.449 -7.003 1.00 1.03 63 ILE A O 5
ATOM 6383 N N . SER A 1 64 ? 13.658 -22.782 -8.513 1.00 62.12 64 SER A N 5
ATOM 6384 C CA . SER A 1 64 ? 14.877 -23.189 -9.202 1.00 24.42 64 SER A CA 5
ATOM 6385 C C . SER A 1 64 ? 15.987 -22.164 -8.992 1.00 43.13 64 SER A C 5
ATOM 6386 O O . SER A 1 64 ? 15.758 -21.087 -8.442 1.00 51.43 64 SER A O 5
ATOM 6394 N N . ASP A 1 65 ? 17.192 -22.508 -9.434 1.00 62.34 65 ASP A N 5
ATOM 6395 C CA . ASP A 1 65 ? 18.339 -21.618 -9.298 1.00 23.42 65 ASP A CA 5
ATOM 6396 C C . ASP A 1 65 ? 18.115 -20.320 -10.067 1.00 74.13 65 ASP A C 5
ATOM 6397 O O . ASP A 1 65 ? 18.471 -19.240 -9.596 1.00 54.05 65 ASP A O 5
ATOM 6406 N N . GLU A 1 66 ? 17.524 -20.435 -11.252 1.00 21.54 66 GLU A N 5
ATOM 6407 C CA . GLU A 1 66 ? 17.255 -19.269 -12.086 1.00 3.53 66 GLU A CA 5
ATOM 6408 C C . GLU A 1 66 ? 16.076 -18.470 -11.541 1.00 44.45 66 GLU A C 5
ATOM 6409 O O . GLU A 1 66 ? 16.043 -17.244 -11.642 1.00 51.24 66 GLU A O 5
ATOM 6421 N N . ASP A 1 67 ? 15.109 -19.174 -10.963 1.00 50.34 67 ASP A N 5
ATOM 6422 C CA . ASP A 1 67 ? 13.927 -18.531 -10.400 1.00 4.40 67 ASP A CA 5
ATOM 6423 C C . ASP A 1 67 ? 14.319 -17.482 -9.365 1.00 63.04 67 ASP A C 5
ATOM 6424 O O . ASP A 1 67 ? 13.829 -16.354 -9.392 1.00 63.01 67 ASP A O 5
ATOM 6433 N N . ALA A 1 68 ? 15.207 -17.863 -8.452 1.00 50.52 68 ALA A N 5
ATOM 6434 C CA . ALA A 1 68 ? 15.666 -16.955 -7.408 1.00 14.12 68 ALA A CA 5
ATOM 6435 C C . ALA A 1 68 ? 16.525 -15.837 -7.991 1.00 75.14 68 ALA A C 5
ATOM 6436 O O . ALA A 1 68 ? 16.657 -14.769 -7.394 1.00 20.01 68 ALA A O 5
ATOM 6443 N N . GLN A 1 69 ? 17.105 -16.091 -9.160 1.00 33.43 69 GLN A N 5
ATOM 6444 C CA . GLN A 1 69 ? 17.951 -15.106 -9.822 1.00 50.50 69 GLN A CA 5
ATOM 6445 C C . GLN A 1 69 ? 17.196 -13.799 -10.042 1.00 42.43 69 GLN A C 5
ATOM 6446 O O . GLN A 1 69 ? 17.799 -12.734 -10.165 1.00 20.02 69 GLN A O 5
ATOM 6460 N N . LYS A 1 70 ? 15.871 -13.889 -10.091 1.00 74.45 70 LYS A N 5
ATOM 6461 C CA . LYS A 1 70 ? 15.031 -12.715 -10.296 1.00 1.53 70 LYS A CA 5
ATOM 6462 C C . LYS A 1 70 ? 14.230 -12.393 -9.039 1.00 1.43 70 LYS A C 5
ATOM 6463 O O . LYS A 1 70 ? 13.288 -11.600 -9.076 1.00 51.12 70 LYS A O 5
ATOM 6482 N N . LEU A 1 71 ? 14.609 -13.011 -7.926 1.00 13.15 71 LEU A N 5
ATOM 6483 C CA . LEU A 1 71 ? 13.928 -12.789 -6.656 1.00 10.42 71 LEU A CA 5
ATOM 6484 C C . LEU A 1 71 ? 14.904 -12.302 -5.591 1.00 61.30 71 LEU A C 5
ATOM 6485 O O . LEU A 1 71 ? 15.624 -13.095 -4.987 1.00 61.23 71 LEU A O 5
ATOM 6501 N N . GLU A 1 72 ? 14.922 -10.991 -5.365 1.00 14.33 72 GLU A N 5
ATOM 6502 C CA . GLU A 1 72 ? 15.809 -10.399 -4.372 1.00 73.52 72 GLU A CA 5
ATOM 6503 C C . GLU A 1 72 ? 15.017 -9.597 -3.344 1.00 43.43 72 GLU A C 5
ATOM 6504 O O . GLU A 1 72 ? 15.341 -9.597 -2.156 1.00 73.12 72 GLU A O 5
ATOM 6516 N N . THR A 1 73 ? 13.977 -8.913 -3.810 1.00 72.44 73 THR A N 5
ATOM 6517 C CA . THR A 1 73 ? 13.139 -8.105 -2.932 1.00 4.34 73 THR A CA 5
ATOM 6518 C C . THR A 1 73 ? 11.940 -8.901 -2.431 1.00 12.00 73 THR A C 5
ATOM 6519 O O . THR A 1 73 ? 11.486 -9.839 -3.087 1.00 42.34 73 THR A O 5
ATOM 6530 N N . VAL A 1 74 ? 11.431 -8.523 -1.263 1.00 44.25 74 VAL A N 5
ATOM 6531 C CA . VAL A 1 74 ? 10.283 -9.201 -0.672 1.00 71.10 74 VAL A CA 5
ATOM 6532 C C . VAL A 1 74 ? 9.124 -9.280 -1.660 1.00 60.12 74 VAL A C 5
ATOM 6533 O O . VAL A 1 74 ? 8.576 -10.354 -1.904 1.00 22.51 74 VAL A O 5
ATOM 6546 N N . ASP A 1 75 ? 8.758 -8.135 -2.224 1.00 22.54 75 ASP A N 5
ATOM 6547 C CA . ASP A 1 75 ? 7.664 -8.073 -3.188 1.00 40.14 75 ASP A CA 5
ATOM 6548 C C . ASP A 1 75 ? 7.875 -9.079 -4.314 1.00 70.00 75 ASP A C 5
ATOM 6549 O O . ASP A 1 75 ? 6.933 -9.734 -4.760 1.00 42.53 75 ASP A O 5
ATOM 6558 N N . ASP A 1 76 ? 9.117 -9.195 -4.771 1.00 53.01 76 ASP A N 5
ATOM 6559 C CA . ASP A 1 76 ? 9.452 -10.122 -5.847 1.00 32.13 76 ASP A CA 5
ATOM 6560 C C . ASP A 1 76 ? 9.215 -11.565 -5.415 1.00 4.15 76 ASP A C 5
ATOM 6561 O O . ASP A 1 76 ? 8.582 -12.341 -6.129 1.00 73.03 76 ASP A O 5
ATOM 6570 N N . ILE A 1 77 ? 9.731 -11.917 -4.241 1.00 33.41 77 ILE A N 5
ATOM 6571 C CA . ILE A 1 77 ? 9.575 -13.267 -3.714 1.00 42.01 77 ILE A CA 5
ATOM 6572 C C . ILE A 1 77 ? 8.106 -13.600 -3.478 1.00 14.23 77 ILE A C 5
ATOM 6573 O O . ILE A 1 77 ? 7.595 -14.596 -3.990 1.00 4.43 77 ILE A O 5
ATOM 6589 N N . CYS A 1 78 ? 7.433 -12.759 -2.701 1.00 61.25 78 CYS A N 5
ATOM 6590 C CA . CYS A 1 78 ? 6.020 -12.962 -2.397 1.00 2.14 78 CYS A CA 5
ATOM 6591 C C . CYS A 1 78 ? 5.199 -13.068 -3.678 1.00 72.24 78 CYS A C 5
ATOM 6592 O O . CYS A 1 78 ? 4.321 -13.923 -3.795 1.00 42.05 78 CYS A O 5
ATOM 6600 N N . ARG A 1 79 ? 5.489 -12.193 -4.635 1.00 42.12 79 ARG A N 5
ATOM 6601 C CA . ARG A 1 79 ? 4.775 -12.185 -5.906 1.00 32.51 79 ARG A CA 5
ATOM 6602 C C . ARG A 1 79 ? 4.968 -13.506 -6.646 1.00 62.11 79 ARG A C 5
ATOM 6603 O O . ARG A 1 79 ? 4.011 -14.087 -7.158 1.00 54.33 79 ARG A O 5
ATOM 6624 N N . TYR A 1 80 ? 6.210 -13.972 -6.697 1.00 65.34 80 TYR A N 5
ATOM 6625 C CA . TYR A 1 80 ? 6.529 -15.223 -7.377 1.00 50.23 80 TYR A CA 5
ATOM 6626 C C . TYR A 1 80 ? 5.812 -16.398 -6.719 1.00 33.42 80 TYR A C 5
ATOM 6627 O O . TYR A 1 80 ? 5.348 -17.315 -7.398 1.00 3.40 80 TYR A O 5
ATOM 6645 N N . ILE A 1 81 ? 5.726 -16.363 -5.394 1.00 75.45 81 ILE A N 5
ATOM 6646 C CA . ILE A 1 81 ? 5.064 -17.424 -4.644 1.00 44.21 81 ILE A CA 5
ATOM 6647 C C . ILE A 1 81 ? 3.548 -17.328 -4.778 1.00 45.44 81 ILE A C 5
ATOM 6648 O O . ILE A 1 81 ? 2.854 -18.344 -4.833 1.00 63.42 81 ILE A O 5
ATOM 6664 N N . ALA A 1 82 ? 3.040 -16.102 -4.833 1.00 24.44 82 ALA A N 5
ATOM 6665 C CA . ALA A 1 82 ? 1.607 -15.873 -4.965 1.00 74.32 82 ALA A CA 5
ATOM 6666 C C . ALA A 1 82 ? 1.091 -16.380 -6.308 1.00 1.20 82 ALA A C 5
ATOM 6667 O O . ALA A 1 82 ? 0.060 -17.048 -6.376 1.00 72.43 82 ALA A O 5
ATOM 6674 N N . SER A 1 83 ? 1.817 -16.057 -7.374 1.00 34.12 83 SER A N 5
ATOM 6675 C CA . SER A 1 83 ? 1.429 -16.476 -8.717 1.00 43.14 83 SER A CA 5
ATOM 6676 C C . SER A 1 83 ? 1.236 -17.988 -8.779 1.00 54.13 83 SER A C 5
ATOM 6677 O O . SER A 1 83 ? 0.476 -18.496 -9.605 1.00 22.31 83 SER A O 5
ATOM 6685 N N . LYS A 1 84 ? 1.929 -18.704 -7.899 1.00 42.25 84 LYS A N 5
ATOM 6686 C CA . LYS A 1 84 ? 1.834 -20.158 -7.852 1.00 0.24 84 LYS A CA 5
ATOM 6687 C C . LYS A 1 84 ? 0.671 -20.599 -6.969 1.00 65.15 84 LYS A C 5
ATOM 6688 O O . LYS A 1 84 ? -0.209 -21.338 -7.410 1.00 0.04 84 LYS A O 5
ATOM 6707 N N . SER A 1 85 ? 0.674 -20.140 -5.721 1.00 10.43 85 SER A N 5
ATOM 6708 C CA . SER A 1 85 ? -0.380 -20.490 -4.776 1.00 43.33 85 SER A CA 5
ATOM 6709 C C . SER A 1 85 ? -1.338 -19.319 -4.574 1.00 10.44 85 SER A C 5
ATOM 6710 O O . SER A 1 85 ? -1.551 -18.865 -3.450 1.00 32.24 85 SER A O 5
ATOM 6718 N N . SER A 1 86 ? -1.912 -18.835 -5.671 1.00 23.42 86 SER A N 5
ATOM 6719 C CA . SER A 1 86 ? -2.844 -17.716 -5.615 1.00 64.32 86 SER A CA 5
ATOM 6720 C C . SER A 1 86 ? -4.177 -18.147 -5.011 1.00 34.22 86 SER A C 5
ATOM 6721 O O . SER A 1 86 ? -4.877 -17.349 -4.390 1.00 3.04 86 SER A O 5
ATOM 6729 N N . ASP A 1 87 ? -4.521 -19.417 -5.199 1.00 33.10 87 ASP A N 5
ATOM 6730 C CA . ASP A 1 87 ? -5.768 -19.957 -4.672 1.00 34.24 87 ASP A CA 5
ATOM 6731 C C . ASP A 1 87 ? -6.971 -19.259 -5.300 1.00 52.42 87 ASP A C 5
ATOM 6732 O O . ASP A 1 87 ? -7.910 -18.875 -4.606 1.00 53.21 87 ASP A O 5
ATOM 6741 N N . ALA A 1 88 ? -6.932 -19.100 -6.620 1.00 51.22 88 ALA A N 5
ATOM 6742 C CA . ALA A 1 88 ? -8.019 -18.450 -7.342 1.00 24.22 88 ALA A CA 5
ATOM 6743 C C . ALA A 1 88 ? -8.837 -19.464 -8.133 1.00 25.02 88 ALA A C 5
ATOM 6744 O O . ALA A 1 88 ? -9.628 -19.096 -9.002 1.00 32.15 88 ALA A O 5
ATOM 6751 N N . PRO A 1 1 ? -7.716 0.641 -1.906 1.00 52.34 1 PRO A N 6
ATOM 6752 C CA . PRO A 1 1 ? -7.779 0.399 -0.461 1.00 33.32 1 PRO A CA 6
ATOM 6753 C C . PRO A 1 1 ? -7.265 -0.987 -0.084 1.00 25.01 1 PRO A C 6
ATOM 6754 O O . PRO A 1 1 ? -7.632 -1.533 0.956 1.00 60.42 1 PRO A O 6
ATOM 6765 N N . GLY A 1 2 ? -6.415 -1.550 -0.935 1.00 34.43 2 GLY A N 6
ATOM 6766 C CA . GLY A 1 2 ? -5.865 -2.867 -0.672 1.00 52.43 2 GLY A CA 6
ATOM 6767 C C . GLY A 1 2 ? -4.623 -3.152 -1.494 1.00 71.25 2 GLY A C 6
ATOM 6768 O O . GLY A 1 2 ? -4.068 -2.252 -2.125 1.00 34.30 2 GLY A O 6
ATOM 6772 N N . SER A 1 3 ? -4.185 -4.407 -1.487 1.00 72.21 3 SER A N 6
ATOM 6773 C CA . SER A 1 3 ? -2.998 -4.806 -2.233 1.00 61.54 3 SER A CA 6
ATOM 6774 C C . SER A 1 3 ? -3.281 -6.041 -3.083 1.00 62.44 3 SER A C 6
ATOM 6775 O O . SER A 1 3 ? -3.990 -6.952 -2.657 1.00 61.12 3 SER A O 6
ATOM 6783 N N . MET A 1 4 ? -2.720 -6.063 -4.288 1.00 71.22 4 MET A N 6
ATOM 6784 C CA . MET A 1 4 ? -2.911 -7.186 -5.198 1.00 10.34 4 MET A CA 6
ATOM 6785 C C . MET A 1 4 ? -2.070 -8.384 -4.768 1.00 13.52 4 MET A C 6
ATOM 6786 O O . MET A 1 4 ? -2.402 -9.530 -5.071 1.00 10.30 4 MET A O 6
ATOM 6800 N N . VAL A 1 5 ? -0.978 -8.111 -4.060 1.00 50.34 5 VAL A N 6
ATOM 6801 C CA . VAL A 1 5 ? -0.090 -9.166 -3.588 1.00 72.33 5 VAL A CA 6
ATOM 6802 C C . VAL A 1 5 ? -0.808 -10.093 -2.613 1.00 44.51 5 VAL A C 6
ATOM 6803 O O . VAL A 1 5 ? -1.691 -9.666 -1.870 1.00 2.23 5 VAL A O 6
ATOM 6816 N N . SER A 1 6 ? -0.423 -11.366 -2.622 1.00 10.42 6 SER A N 6
ATOM 6817 C CA . SER A 1 6 ? -1.032 -12.355 -1.742 1.00 13.32 6 SER A CA 6
ATOM 6818 C C . SER A 1 6 ? -0.743 -12.033 -0.279 1.00 1.55 6 SER A C 6
ATOM 6819 O O . SER A 1 6 ? 0.287 -12.431 0.263 1.00 70.20 6 SER A O 6
ATOM 6827 N N . GLU A 1 7 ? -1.661 -11.307 0.352 1.00 25.12 7 GLU A N 6
ATOM 6828 C CA . GLU A 1 7 ? -1.504 -10.929 1.753 1.00 23.40 7 GLU A CA 6
ATOM 6829 C C . GLU A 1 7 ? -1.323 -12.163 2.632 1.00 11.43 7 GLU A C 6
ATOM 6830 O O . GLU A 1 7 ? -0.659 -12.107 3.667 1.00 4.20 7 GLU A O 6
ATOM 6842 N N . GLU A 1 8 ? -1.919 -13.274 2.212 1.00 62.33 8 GLU A N 6
ATOM 6843 C CA . GLU A 1 8 ? -1.823 -14.522 2.963 1.00 22.01 8 GLU A CA 6
ATOM 6844 C C . GLU A 1 8 ? -0.378 -15.006 3.030 1.00 45.53 8 GLU A C 6
ATOM 6845 O O . GLU A 1 8 ? 0.140 -15.295 4.109 1.00 0.33 8 GLU A O 6
ATOM 6857 N N . ILE A 1 9 ? 0.265 -15.095 1.871 1.00 60.43 9 ILE A N 6
ATOM 6858 C CA . ILE A 1 9 ? 1.650 -15.544 1.800 1.00 52.14 9 ILE A CA 6
ATOM 6859 C C . ILE A 1 9 ? 2.602 -14.481 2.336 1.00 13.42 9 ILE A C 6
ATOM 6860 O O . ILE A 1 9 ? 3.644 -14.797 2.910 1.00 51.22 9 ILE A O 6
ATOM 6876 N N . LYS A 1 10 ? 2.236 -13.217 2.146 1.00 24.45 10 LYS A N 6
ATOM 6877 C CA . LYS A 1 10 ? 3.055 -12.105 2.612 1.00 53.51 10 LYS A CA 6
ATOM 6878 C C . LYS A 1 10 ? 3.379 -12.252 4.095 1.00 24.33 10 LYS A C 6
ATOM 6879 O O . LYS A 1 10 ? 4.495 -11.964 4.528 1.00 33.51 10 LYS A O 6
ATOM 6898 N N . ALA A 1 11 ? 2.397 -12.703 4.869 1.00 50.21 11 ALA A N 6
ATOM 6899 C CA . ALA A 1 11 ? 2.579 -12.892 6.302 1.00 34.33 11 ALA A CA 6
ATOM 6900 C C . ALA A 1 11 ? 3.512 -14.064 6.588 1.00 4.45 11 ALA A C 6
ATOM 6901 O O . ALA A 1 11 ? 4.242 -14.060 7.579 1.00 53.20 11 ALA A O 6
ATOM 6908 N N . GLN A 1 12 ? 3.482 -15.064 5.714 1.00 24.33 12 GLN A N 6
ATOM 6909 C CA . GLN A 1 12 ? 4.324 -16.244 5.875 1.00 2.14 12 GLN A CA 6
ATOM 6910 C C . GLN A 1 12 ? 5.770 -15.934 5.501 1.00 42.14 12 GLN A C 6
ATOM 6911 O O . GLN A 1 12 ? 6.700 -16.300 6.220 1.00 75.20 12 GLN A O 6
ATOM 6925 N N . VAL A 1 13 ? 5.952 -15.258 4.371 1.00 55.30 13 VAL A N 6
ATOM 6926 C CA . VAL A 1 13 ? 7.285 -14.899 3.901 1.00 61.15 13 VAL A CA 6
ATOM 6927 C C . VAL A 1 13 ? 7.966 -13.935 4.866 1.00 35.34 13 VAL A C 6
ATOM 6928 O O . VAL A 1 13 ? 9.149 -14.079 5.170 1.00 43.12 13 VAL A O 6
ATOM 6941 N N . MET A 1 14 ? 7.211 -12.952 5.344 1.00 13.51 14 MET A N 6
ATOM 6942 C CA . MET A 1 14 ? 7.740 -11.965 6.277 1.00 42.15 14 MET A CA 6
ATOM 6943 C C . MET A 1 14 ? 7.998 -12.591 7.644 1.00 13.12 14 MET A C 6
ATOM 6944 O O . MET A 1 14 ? 8.976 -12.260 8.313 1.00 73.12 14 MET A O 6
ATOM 6958 N N . GLU A 1 15 ? 7.113 -13.496 8.051 1.00 31.13 15 GLU A N 6
ATOM 6959 C CA . GLU A 1 15 ? 7.245 -14.166 9.339 1.00 3.51 15 GLU A CA 6
ATOM 6960 C C . GLU A 1 15 ? 8.456 -15.095 9.348 1.00 40.41 15 GLU A C 6
ATOM 6961 O O . GLU A 1 15 ? 9.130 -15.244 10.366 1.00 50.11 15 GLU A O 6
ATOM 6973 N N . SER A 1 16 ? 8.724 -15.717 8.205 1.00 34.34 16 SER A N 6
ATOM 6974 C CA . SER A 1 16 ? 9.850 -16.635 8.080 1.00 4.21 16 SER A CA 6
ATOM 6975 C C . SER A 1 16 ? 11.169 -15.871 8.005 1.00 25.30 16 SER A C 6
ATOM 6976 O O . SER A 1 16 ? 12.168 -16.272 8.603 1.00 71.45 16 SER A O 6
ATOM 6984 N N . VAL A 1 17 ? 11.163 -14.766 7.266 1.00 40.23 17 VAL A N 6
ATOM 6985 C CA . VAL A 1 17 ? 12.358 -13.943 7.113 1.00 71.33 17 VAL A CA 6
ATOM 6986 C C . VAL A 1 17 ? 12.795 -13.356 8.450 1.00 73.43 17 VAL A C 6
ATOM 6987 O O . VAL A 1 17 ? 13.957 -13.476 8.841 1.00 75.50 17 VAL A O 6
ATOM 7000 N N . ILE A 1 18 ? 11.859 -12.722 9.147 1.00 20.20 18 ILE A N 6
ATOM 7001 C CA . ILE A 1 18 ? 12.148 -12.117 10.441 1.00 4.21 18 ILE A CA 6
ATOM 7002 C C . ILE A 1 18 ? 12.875 -13.096 11.355 1.00 21.34 18 ILE A C 6
ATOM 7003 O O . ILE A 1 18 ? 13.933 -12.786 11.899 1.00 62.42 18 ILE A O 6
ATOM 7019 N N . GLY A 1 19 ? 12.300 -14.284 11.519 1.00 20.44 19 GLY A N 6
ATOM 7020 C CA . GLY A 1 19 ? 12.908 -15.293 12.366 1.00 33.42 19 GLY A CA 6
ATOM 7021 C C . GLY A 1 19 ? 14.117 -15.940 11.722 1.00 43.03 19 GLY A C 6
ATOM 7022 O O . GLY A 1 19 ? 14.982 -16.481 12.412 1.00 24.14 19 GLY A O 6
ATOM 7026 N N . CYS A 1 20 ? 14.179 -15.886 10.395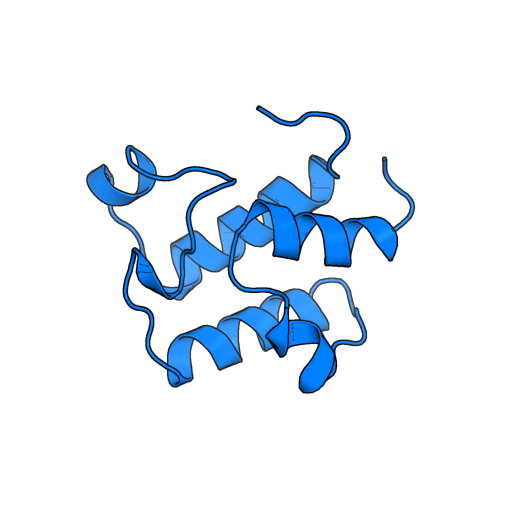 1.00 11.52 20 CYS A N 6
ATOM 7027 C CA . CYS A 1 20 ? 15.291 -16.474 9.657 1.00 1.22 20 CYS A CA 6
ATOM 7028 C C . CYS A 1 20 ? 16.603 -15.778 10.007 1.00 65.11 20 CYS A C 6
ATOM 7029 O O . CYS A 1 20 ? 17.596 -16.431 10.333 1.00 25.20 20 CYS A O 6
ATOM 7037 N N . LEU A 1 21 ? 16.601 -14.452 9.935 1.00 53.41 21 LEU A N 6
ATOM 7038 C CA . LEU A 1 21 ? 17.792 -13.668 10.242 1.00 51.22 21 LEU A CA 6
ATOM 7039 C C . LEU A 1 21 ? 17.661 -12.987 11.600 1.00 15.30 21 LEU A C 6
ATOM 7040 O O . LEU A 1 21 ? 18.535 -12.223 12.012 1.00 53.22 21 LEU A O 6
ATOM 7056 N N . LYS A 1 22 ? 16.563 -13.270 12.294 1.00 1.40 22 LYS A N 6
ATOM 7057 C CA . LYS A 1 22 ? 16.318 -12.688 13.609 1.00 75.54 22 LYS A CA 6
ATOM 7058 C C . LYS A 1 22 ? 16.437 -11.168 13.562 1.00 52.33 22 LYS A C 6
ATOM 7059 O O . LYS A 1 22 ? 17.525 -10.615 13.723 1.00 32.45 22 LYS A O 6
ATOM 7078 N N . LEU A 1 23 ? 15.311 -10.497 13.341 1.00 63.12 23 LEU A N 6
ATOM 7079 C CA . LEU A 1 23 ? 15.289 -9.040 13.275 1.00 10.22 23 LEU A CA 6
ATOM 7080 C C . LEU A 1 23 ? 14.832 -8.442 14.602 1.00 71.20 23 LEU A C 6
ATOM 7081 O O . LEU A 1 23 ? 14.338 -9.151 15.476 1.00 42.11 23 LEU A O 6
ATOM 7097 N N . ASN A 1 24 ? 15.001 -7.131 14.743 1.00 45.20 24 ASN A N 6
ATOM 7098 C CA . ASN A 1 24 ? 14.605 -6.436 15.962 1.00 65.04 24 ASN A CA 6
ATOM 7099 C C . ASN A 1 24 ? 13.518 -5.405 15.672 1.00 22.23 24 ASN A C 6
ATOM 7100 O O . ASN A 1 24 ? 13.080 -5.254 14.532 1.00 61.52 24 ASN A O 6
ATOM 7111 N N . ASP A 1 25 ? 13.088 -4.699 16.713 1.00 44.23 25 ASP A N 6
ATOM 7112 C CA . ASP A 1 25 ? 12.053 -3.682 16.569 1.00 34.40 25 ASP A CA 6
ATOM 7113 C C . ASP A 1 25 ? 12.478 -2.612 15.568 1.00 23.34 25 ASP A C 6
ATOM 7114 O O . ASP A 1 25 ? 11.643 -2.035 14.872 1.00 45.40 25 ASP A O 6
ATOM 7123 N N . GLU A 1 26 ? 13.780 -2.353 15.502 1.00 23.44 26 GLU A N 6
ATOM 7124 C CA . GLU A 1 26 ? 14.314 -1.352 14.588 1.00 51.55 26 GLU A CA 6
ATOM 7125 C C . GLU A 1 26 ? 14.249 -1.844 13.144 1.00 41.22 26 GLU A C 6
ATOM 7126 O O . GLU A 1 26 ? 13.673 -1.184 12.279 1.00 64.53 26 GLU A O 6
ATOM 7138 N N . GLN A 1 27 ? 14.844 -3.005 12.893 1.00 43.14 27 GLN A N 6
ATOM 7139 C CA . GLN A 1 27 ? 14.854 -3.584 11.556 1.00 70.43 27 GLN A CA 6
ATOM 7140 C C . GLN A 1 27 ? 13.434 -3.803 11.046 1.00 74.33 27 GLN A C 6
ATOM 7141 O O . GLN A 1 27 ? 13.162 -3.657 9.854 1.00 70.11 27 GLN A O 6
ATOM 7155 N N . LYS A 1 28 ? 12.531 -4.154 11.955 1.00 33.40 28 LYS A N 6
ATOM 7156 C CA . LYS A 1 28 ? 11.138 -4.391 11.599 1.00 0.31 28 LYS A CA 6
ATOM 7157 C C . LYS A 1 28 ? 10.421 -3.078 11.300 1.00 73.13 28 LYS A C 6
ATOM 7158 O O . LYS A 1 28 ? 9.409 -3.059 10.599 1.00 33.23 28 LYS A O 6
ATOM 7177 N N . GLN A 1 29 ? 10.953 -1.983 11.834 1.00 54.00 29 GLN A N 6
ATOM 7178 C CA . GLN A 1 29 ? 10.364 -0.667 11.623 1.00 31.22 29 GLN A CA 6
ATOM 7179 C C . GLN A 1 29 ? 10.931 -0.011 10.370 1.00 50.15 29 GLN A C 6
ATOM 7180 O O . GLN A 1 29 ? 10.266 0.802 9.727 1.00 72.44 29 GLN A O 6
ATOM 7194 N N . ILE A 1 30 ? 12.165 -0.368 10.029 1.00 2.02 30 ILE A N 6
ATOM 7195 C CA . ILE A 1 30 ? 12.822 0.186 8.851 1.00 13.22 30 ILE A CA 6
ATOM 7196 C C . ILE A 1 30 ? 12.774 -0.793 7.683 1.00 11.13 30 ILE A C 6
ATOM 7197 O O . ILE A 1 30 ? 13.589 -0.719 6.763 1.00 22.43 30 ILE A O 6
ATOM 7213 N N . LEU A 1 31 ? 11.813 -1.710 7.725 1.00 64.14 31 LEU A N 6
ATOM 7214 C CA . LEU A 1 31 ? 11.657 -2.704 6.669 1.00 21.12 31 LEU A CA 6
ATOM 7215 C C . LEU A 1 31 ? 10.610 -2.259 5.652 1.00 14.43 31 LEU A C 6
ATOM 7216 O O . LEU A 1 31 ? 9.706 -1.488 5.975 1.00 1.54 31 LEU A O 6
ATOM 7232 N N . SER A 1 32 ? 10.740 -2.749 4.424 1.00 11.55 32 SER A N 6
ATOM 7233 C CA . SER A 1 32 ? 9.806 -2.401 3.359 1.00 52.24 32 SER A CA 6
ATOM 7234 C C . SER A 1 32 ? 9.797 -3.472 2.273 1.00 35.45 32 SER A C 6
ATOM 7235 O O . SER A 1 32 ? 10.821 -4.090 1.985 1.00 30.51 32 SER A O 6
ATOM 7243 N N . GLY A 1 33 ? 8.630 -3.686 1.672 1.00 1.31 33 GLY A N 6
ATOM 7244 C CA . GLY A 1 33 ? 8.507 -4.683 0.625 1.00 55.30 33 GLY A CA 6
ATOM 7245 C C . GLY A 1 33 ? 9.460 -4.434 -0.527 1.00 2.44 33 GLY A C 6
ATOM 7246 O O . GLY A 1 33 ? 9.906 -5.373 -1.188 1.00 22.34 33 GLY A O 6
ATOM 7250 N N . THR A 1 34 ? 9.775 -3.166 -0.770 1.00 51.35 34 THR A N 6
ATOM 7251 C CA . THR A 1 34 ? 10.679 -2.795 -1.851 1.00 3.10 34 THR A CA 6
ATOM 7252 C C . THR A 1 34 ? 12.093 -2.564 -1.331 1.00 64.01 34 THR A C 6
ATOM 7253 O O . THR A 1 34 ? 12.789 -1.653 -1.779 1.00 73.14 34 THR A O 6
ATOM 7264 N N . THR A 1 35 ? 12.512 -3.396 -0.383 1.00 44.01 35 THR A N 6
ATOM 7265 C CA . THR A 1 35 ? 13.844 -3.282 0.200 1.00 42.43 35 THR A CA 6
ATOM 7266 C C . THR A 1 35 ? 14.582 -4.614 0.150 1.00 0.31 35 THR A C 6
ATOM 7267 O O . THR A 1 35 ? 14.243 -5.549 0.875 1.00 42.14 35 THR A O 6
ATOM 7278 N N . ASN A 1 36 ? 15.593 -4.695 -0.710 1.00 22.34 36 ASN A N 6
ATOM 7279 C CA . ASN A 1 36 ? 16.378 -5.915 -0.853 1.00 3.42 36 ASN A CA 6
ATOM 7280 C C . ASN A 1 36 ? 16.928 -6.370 0.495 1.00 24.22 36 ASN A C 6
ATOM 7281 O O . ASN A 1 36 ? 17.880 -5.790 1.019 1.00 54.35 36 ASN A O 6
ATOM 7292 N N . LEU A 1 37 ? 16.322 -7.412 1.053 1.00 42.04 37 LEU A N 6
ATOM 7293 C CA . LEU A 1 37 ? 16.749 -7.947 2.341 1.00 41.12 37 LEU A CA 6
ATOM 7294 C C . LEU A 1 37 ? 18.147 -8.551 2.243 1.00 34.43 37 LEU A C 6
ATOM 7295 O O . LEU A 1 37 ? 18.786 -8.830 3.257 1.00 41.43 37 LEU A O 6
ATOM 7311 N N . ALA A 1 38 ? 18.614 -8.749 1.015 1.00 11.43 38 ALA A N 6
ATOM 7312 C CA . ALA A 1 38 ? 19.937 -9.316 0.785 1.00 64.01 38 ALA A CA 6
ATOM 7313 C C . ALA A 1 38 ? 21.025 -8.262 0.960 1.00 74.52 38 ALA A C 6
ATOM 7314 O O . ALA A 1 38 ? 22.010 -8.482 1.665 1.00 11.43 38 ALA A O 6
ATOM 7321 N N . LYS A 1 39 ? 20.840 -7.115 0.316 1.00 24.43 39 LYS A N 6
ATOM 7322 C CA . LYS A 1 39 ? 21.806 -6.025 0.401 1.00 74.40 39 LYS A CA 6
ATOM 7323 C C . LYS A 1 39 ? 21.544 -5.161 1.631 1.00 20.11 39 LYS A C 6
ATOM 7324 O O . LYS A 1 39 ? 22.456 -4.879 2.409 1.00 33.41 39 LYS A O 6
ATOM 7343 N N . ASP A 1 40 ? 20.293 -4.746 1.801 1.00 63.34 40 ASP A N 6
ATOM 7344 C CA . ASP A 1 40 ? 19.912 -3.917 2.939 1.00 12.34 40 ASP A CA 6
ATOM 7345 C C . ASP A 1 40 ? 20.404 -4.529 4.247 1.00 41.35 40 ASP A C 6
ATOM 7346 O O . ASP A 1 40 ? 21.250 -3.955 4.934 1.00 11.14 40 ASP A O 6
ATOM 7355 N N . PHE A 1 41 ? 19.868 -5.697 4.586 1.00 51.23 41 PHE A N 6
ATOM 7356 C CA . PHE A 1 41 ? 20.251 -6.387 5.814 1.00 55.34 41 PHE A CA 6
ATOM 7357 C C . PHE A 1 41 ? 21.587 -7.101 5.641 1.00 13.42 41 PHE A C 6
ATOM 7358 O O . PHE A 1 41 ? 22.108 -7.702 6.580 1.00 4.32 41 PHE A O 6
ATOM 7375 N N . ASN A 1 42 ? 22.137 -7.033 4.433 1.00 62.01 42 ASN A N 6
ATOM 7376 C CA . ASN A 1 42 ? 23.413 -7.675 4.135 1.00 43.41 42 ASN A CA 6
ATOM 7377 C C . ASN A 1 42 ? 23.385 -9.148 4.530 1.00 32.20 42 ASN A C 6
ATOM 7378 O O . ASN A 1 42 ? 24.343 -9.666 5.106 1.00 14.03 42 ASN A O 6
ATOM 7389 N N . LEU A 1 43 ? 22.281 -9.818 4.217 1.00 0.14 43 LEU A N 6
ATOM 7390 C CA . LEU A 1 43 ? 22.129 -11.234 4.537 1.00 4.12 43 LEU A CA 6
ATOM 7391 C C . LEU A 1 43 ? 23.255 -12.057 3.920 1.00 55.50 43 LEU A C 6
ATOM 7392 O O . LEU A 1 43 ? 23.807 -11.691 2.882 1.00 12.51 43 LEU A O 6
ATOM 7408 N N . ASP A 1 44 ? 23.588 -13.170 4.564 1.00 13.11 44 ASP A N 6
ATOM 7409 C CA . ASP A 1 44 ? 24.646 -14.047 4.077 1.00 72.53 44 ASP A CA 6
ATOM 7410 C C . ASP A 1 44 ? 24.091 -15.073 3.093 1.00 75.24 44 ASP A C 6
ATOM 7411 O O . ASP A 1 44 ? 22.910 -15.415 3.139 1.00 40.44 44 ASP A O 6
ATOM 7420 N N . SER A 1 45 ? 24.952 -15.559 2.204 1.00 65.32 45 SER A N 6
ATOM 7421 C CA . SER A 1 45 ? 24.547 -16.542 1.206 1.00 60.12 45 SER A CA 6
ATOM 7422 C C . SER A 1 45 ? 23.877 -17.742 1.867 1.00 31.24 45 SER A C 6
ATOM 7423 O O . SER A 1 45 ? 23.049 -18.421 1.256 1.00 40.22 45 SER A O 6
ATOM 7431 N N . LEU A 1 46 ? 24.240 -18.000 3.118 1.00 71.33 46 LEU A N 6
ATOM 7432 C CA . LEU A 1 46 ? 23.676 -19.119 3.864 1.00 25.25 46 LEU A CA 6
ATOM 7433 C C . LEU A 1 46 ? 22.232 -18.834 4.265 1.00 62.14 46 LEU A C 6
ATOM 7434 O O . LEU A 1 46 ? 21.345 -19.663 4.061 1.00 62.33 46 LEU A O 6
ATOM 7450 N N . ASP A 1 47 ? 22.003 -17.654 4.833 1.00 2.12 47 ASP A N 6
ATOM 7451 C CA . ASP A 1 47 ? 20.666 -17.257 5.258 1.00 55.22 47 ASP A CA 6
ATOM 7452 C C . ASP A 1 47 ? 19.685 -17.312 4.091 1.00 62.23 47 ASP A C 6
ATOM 7453 O O . ASP A 1 47 ? 18.602 -17.885 4.203 1.00 64.30 47 ASP A O 6
ATOM 7462 N N . PHE A 1 48 ? 20.072 -16.711 2.971 1.00 64.30 48 PHE A N 6
ATOM 7463 C CA . PHE A 1 48 ? 19.226 -16.689 1.783 1.00 64.44 48 PHE A CA 6
ATOM 7464 C C . PHE A 1 48 ? 18.788 -18.099 1.402 1.00 11.41 48 PHE A C 6
ATOM 7465 O O . PHE A 1 48 ? 17.620 -18.338 1.096 1.00 74.22 48 PHE A O 6
ATOM 7482 N N . VAL A 1 49 ? 19.735 -19.033 1.421 1.00 31.14 49 VAL A N 6
ATOM 7483 C CA . VAL A 1 49 ? 19.449 -20.420 1.078 1.00 4.02 49 VAL A CA 6
ATOM 7484 C C . VAL A 1 49 ? 18.324 -20.979 1.942 1.00 75.11 49 VAL A C 6
ATOM 7485 O O . VAL A 1 49 ? 17.316 -21.466 1.429 1.00 13.45 49 VAL A O 6
ATOM 7498 N N . ASP A 1 50 ? 18.503 -20.905 3.256 1.00 22.50 50 ASP A N 6
ATOM 7499 C CA . ASP A 1 50 ? 17.502 -21.402 4.193 1.00 13.12 50 ASP A CA 6
ATOM 7500 C C . ASP A 1 50 ? 16.173 -20.678 4.004 1.00 71.13 50 ASP A C 6
ATOM 7501 O O . ASP A 1 50 ? 15.105 -21.247 4.234 1.00 54.43 50 ASP A O 6
ATOM 7510 N N . LEU A 1 51 ? 16.245 -19.421 3.582 1.00 21.14 51 LEU A N 6
ATOM 7511 C CA . LEU A 1 51 ? 15.047 -18.617 3.362 1.00 73.32 51 LEU A CA 6
ATOM 7512 C C . LEU A 1 51 ? 14.227 -19.170 2.202 1.00 12.04 51 LEU A C 6
ATOM 7513 O O . LEU A 1 51 ? 13.056 -19.513 2.365 1.00 41.05 51 LEU A O 6
ATOM 7529 N N . ILE A 1 52 ? 14.850 -19.255 1.031 1.00 42.41 52 ILE A N 6
ATOM 7530 C CA . ILE A 1 52 ? 14.178 -19.769 -0.156 1.00 64.52 52 ILE A CA 6
ATOM 7531 C C . ILE A 1 52 ? 13.763 -21.224 0.035 1.00 62.04 52 ILE A C 6
ATOM 7532 O O . ILE A 1 52 ? 12.703 -21.643 -0.428 1.00 73.21 52 ILE A O 6
ATOM 7548 N N . MET A 1 53 ? 14.607 -21.990 0.720 1.00 51.11 53 MET A N 6
ATOM 7549 C CA . MET A 1 53 ? 14.326 -23.398 0.974 1.00 32.40 53 MET A CA 6
ATOM 7550 C C . MET A 1 53 ? 13.144 -23.553 1.926 1.00 13.42 53 MET A C 6
ATOM 7551 O O . MET A 1 53 ? 12.287 -24.413 1.730 1.00 74.24 53 MET A O 6
ATOM 7565 N N . SER A 1 54 ? 13.106 -22.716 2.957 1.00 2.33 54 SER A N 6
ATOM 7566 C CA . SER A 1 54 ? 12.032 -22.763 3.941 1.00 62.54 54 SER A CA 6
ATOM 7567 C C . SER A 1 54 ? 10.689 -22.438 3.296 1.00 44.30 54 SER A C 6
ATOM 7568 O O . SER A 1 54 ? 9.721 -23.187 3.437 1.00 20.01 54 SER A O 6
ATOM 7576 N N . LEU A 1 55 ? 10.637 -21.316 2.586 1.00 14.25 55 LEU A N 6
ATOM 7577 C CA . LEU A 1 55 ? 9.413 -20.890 1.916 1.00 10.24 55 LEU A CA 6
ATOM 7578 C C . LEU A 1 55 ? 8.986 -21.906 0.861 1.00 75.25 55 LEU A C 6
ATOM 7579 O O . LEU A 1 55 ? 7.804 -22.223 0.733 1.00 71.11 55 LEU A O 6
ATOM 7595 N N . GLU A 1 56 ? 9.958 -22.415 0.110 1.00 54.04 56 GLU A N 6
ATOM 7596 C CA . GLU A 1 56 ? 9.683 -23.396 -0.933 1.00 2.32 56 GLU A CA 6
ATOM 7597 C C . GLU A 1 56 ? 8.988 -24.625 -0.353 1.00 62.44 56 GLU A C 6
ATOM 7598 O O . GLU A 1 56 ? 7.940 -25.045 -0.842 1.00 54.25 56 GLU A O 6
ATOM 7610 N N . GLU A 1 57 ? 9.581 -25.195 0.690 1.00 54.50 57 GLU A N 6
ATOM 7611 C CA . GLU A 1 57 ? 9.020 -26.377 1.336 1.00 24.33 57 GLU A CA 6
ATOM 7612 C C . GLU A 1 57 ? 7.769 -26.019 2.131 1.00 63.24 57 GLU A C 6
ATOM 7613 O O . GLU A 1 57 ? 6.925 -26.876 2.400 1.00 51.32 57 GLU A O 6
ATOM 7625 N N . ARG A 1 58 ? 7.655 -24.749 2.506 1.00 53.32 58 ARG A N 6
ATOM 7626 C CA . ARG A 1 58 ? 6.508 -24.279 3.273 1.00 13.33 58 ARG A CA 6
ATOM 7627 C C . ARG A 1 58 ? 5.234 -24.334 2.434 1.00 74.53 58 ARG A C 6
ATOM 7628 O O . ARG A 1 58 ? 4.247 -24.956 2.827 1.00 31.54 58 ARG A O 6
ATOM 7649 N N . PHE A 1 59 ? 5.263 -23.680 1.278 1.00 13.35 59 PHE A N 6
ATOM 7650 C CA . PHE A 1 59 ? 4.111 -23.653 0.386 1.00 45.43 59 PHE A CA 6
ATOM 7651 C C . PHE A 1 59 ? 4.196 -24.774 -0.647 1.00 63.14 59 PHE A C 6
ATOM 7652 O O . PHE A 1 59 ? 3.499 -24.753 -1.661 1.00 53.21 59 PHE A O 6
ATOM 7669 N N . SER A 1 60 ? 5.058 -25.750 -0.381 1.00 31.03 60 SER A N 6
ATOM 7670 C CA . SER A 1 60 ? 5.240 -26.877 -1.288 1.00 23.01 60 SER A CA 6
ATOM 7671 C C . SER A 1 60 ? 5.515 -26.393 -2.708 1.00 74.45 60 SER A C 6
ATOM 7672 O O . SER A 1 60 ? 5.226 -27.090 -3.681 1.00 64.52 60 SER A O 6
ATOM 7680 N N . LEU A 1 61 ? 6.075 -25.194 -2.820 1.00 21.40 61 LEU A N 6
ATOM 7681 C CA . LEU A 1 61 ? 6.390 -24.613 -4.121 1.00 71.22 61 LEU A CA 6
ATOM 7682 C C . LEU A 1 61 ? 7.621 -25.276 -4.728 1.00 54.53 61 LEU A C 6
ATOM 7683 O O . LEU A 1 61 ? 8.361 -25.980 -4.042 1.00 0.43 61 LEU A O 6
ATOM 7699 N N . GLU A 1 62 ? 7.835 -25.045 -6.019 1.00 64.11 62 GLU A N 6
ATOM 7700 C CA . GLU A 1 62 ? 8.978 -25.619 -6.719 1.00 40.54 62 GLU A CA 6
ATOM 7701 C C . GLU A 1 62 ? 9.913 -24.523 -7.224 1.00 32.21 62 GLU A C 6
ATOM 7702 O O . GLU A 1 62 ? 9.720 -23.981 -8.312 1.00 65.30 62 GLU A O 6
ATOM 7714 N N . ILE A 1 63 ? 10.926 -24.204 -6.425 1.00 12.34 63 ILE A N 6
ATOM 7715 C CA . ILE A 1 63 ? 11.891 -23.175 -6.791 1.00 13.42 63 ILE A CA 6
ATOM 7716 C C . ILE A 1 63 ? 13.171 -23.792 -7.343 1.00 50.35 63 ILE A C 6
ATOM 7717 O O . ILE A 1 63 ? 13.666 -24.790 -6.821 1.00 1.03 63 ILE A O 6
ATOM 7733 N N . SER A 1 64 ? 13.703 -23.189 -8.403 1.00 62.12 64 SER A N 6
ATOM 7734 C CA . SER A 1 64 ? 14.926 -23.682 -9.027 1.00 24.42 64 SER A CA 6
ATOM 7735 C C . SER A 1 64 ? 16.075 -22.700 -8.820 1.00 43.13 64 SER A C 6
ATOM 7736 O O . SER A 1 64 ? 15.944 -21.720 -8.087 1.00 51.43 64 SER A O 6
ATOM 7744 N N . ASP A 1 65 ? 17.201 -22.971 -9.470 1.00 62.34 65 ASP A N 6
ATOM 7745 C CA . ASP A 1 65 ? 18.374 -22.112 -9.359 1.00 23.42 65 ASP A CA 6
ATOM 7746 C C . ASP A 1 65 ? 18.174 -20.816 -10.138 1.00 74.13 65 ASP A C 6
ATOM 7747 O O . ASP A 1 65 ? 18.576 -19.743 -9.688 1.00 54.05 65 ASP A O 6
ATOM 7756 N N . GLU A 1 66 ? 17.553 -20.924 -11.308 1.00 21.54 66 GLU A N 6
ATOM 7757 C CA . GLU A 1 66 ? 17.302 -19.760 -12.149 1.00 3.53 66 GLU A CA 6
ATOM 7758 C C . GLU A 1 66 ? 16.161 -18.917 -11.587 1.00 44.45 66 GLU A C 6
ATOM 7759 O O . GLU A 1 66 ? 16.161 -17.691 -11.710 1.00 51.24 66 GLU A O 6
ATOM 7771 N N . ASP A 1 67 ? 15.192 -19.582 -10.968 1.00 50.34 67 ASP A N 6
ATOM 7772 C CA . ASP A 1 67 ? 14.046 -18.895 -10.384 1.00 4.40 67 ASP A CA 6
ATOM 7773 C C . ASP A 1 67 ? 14.495 -17.873 -9.345 1.00 63.04 67 ASP A C 6
ATOM 7774 O O . ASP A 1 67 ? 13.902 -16.803 -9.213 1.00 63.01 67 ASP A O 6
ATOM 7783 N N . ALA A 1 68 ? 15.547 -18.212 -8.606 1.00 50.52 68 ALA A N 6
ATOM 7784 C CA . ALA A 1 68 ? 16.076 -17.325 -7.578 1.00 14.12 68 ALA A CA 6
ATOM 7785 C C . ALA A 1 68 ? 16.758 -16.110 -8.200 1.00 75.14 68 ALA A C 6
ATOM 7786 O O . ALA A 1 68 ? 16.889 -15.067 -7.559 1.00 20.01 68 ALA A O 6
ATOM 7793 N N . GLN A 1 69 ? 17.189 -16.254 -9.448 1.00 33.43 69 GLN A N 6
ATOM 7794 C CA . GLN A 1 69 ? 17.858 -15.167 -10.154 1.00 50.50 69 GLN A CA 6
ATOM 7795 C C . GLN A 1 69 ? 16.935 -13.963 -10.301 1.00 42.43 69 GLN A C 6
ATOM 7796 O O . GLN A 1 69 ? 17.388 -12.847 -10.555 1.00 20.02 69 GLN A O 6
ATOM 7810 N N . LYS A 1 70 ? 15.637 -14.196 -10.140 1.00 74.45 70 LYS A N 6
ATOM 7811 C CA . LYS A 1 70 ? 14.648 -13.131 -10.254 1.00 1.53 70 LYS A CA 6
ATOM 7812 C C . LYS A 1 70 ? 14.012 -12.832 -8.900 1.00 1.43 70 LYS A C 6
ATOM 7813 O O . LYS A 1 70 ? 13.007 -12.124 -8.817 1.00 51.12 70 LYS A O 6
ATOM 7832 N N . LEU A 1 71 ? 14.605 -13.373 -7.842 1.00 13.15 71 LEU A N 6
ATOM 7833 C CA . LEU A 1 71 ? 14.097 -13.162 -6.490 1.00 10.42 71 LEU A CA 6
ATOM 7834 C C . LEU A 1 71 ? 15.168 -12.544 -5.596 1.00 61.30 71 LEU A C 6
ATOM 7835 O O . LEU A 1 71 ? 16.161 -13.191 -5.263 1.00 61.23 71 LEU A O 6
ATOM 7851 N N . GLU A 1 72 ? 14.959 -11.290 -5.211 1.00 14.33 72 GLU A N 6
ATOM 7852 C CA . GLU A 1 72 ? 15.906 -10.586 -4.355 1.00 73.52 72 GLU A CA 6
ATOM 7853 C C . GLU A 1 72 ? 15.176 -9.741 -3.314 1.00 43.43 72 GLU A C 6
ATOM 7854 O O . GLU A 1 72 ? 15.518 -9.760 -2.131 1.00 73.12 72 GLU A O 6
ATOM 7866 N N . THR A 1 73 ? 14.168 -9.000 -3.763 1.00 72.44 73 THR A N 6
ATOM 7867 C CA . THR A 1 73 ? 13.390 -8.148 -2.873 1.00 4.34 73 THR A CA 6
ATOM 7868 C C . THR A 1 73 ? 12.173 -8.887 -2.328 1.00 12.00 73 THR A C 6
ATOM 7869 O O . THR A 1 73 ? 11.731 -9.882 -2.902 1.00 42.34 73 THR A O 6
ATOM 7880 N N . VAL A 1 74 ? 11.636 -8.393 -1.218 1.00 44.25 74 VAL A N 6
ATOM 7881 C CA . VAL A 1 74 ? 10.467 -9.008 -0.596 1.00 71.10 74 VAL A CA 6
ATOM 7882 C C . VAL A 1 74 ? 9.291 -9.055 -1.565 1.00 60.12 74 VAL A C 6
ATOM 7883 O O . VAL A 1 74 ? 8.706 -10.113 -1.794 1.00 22.51 74 VAL A O 6
ATOM 7896 N N . ASP A 1 75 ? 8.951 -7.903 -2.131 1.00 22.54 75 ASP A N 6
ATOM 7897 C CA . ASP A 1 75 ? 7.845 -7.814 -3.077 1.00 40.14 75 ASP A CA 6
ATOM 7898 C C . ASP A 1 75 ? 8.005 -8.836 -4.198 1.00 70.00 75 ASP A C 6
ATOM 7899 O O . ASP A 1 75 ? 7.060 -9.548 -4.540 1.00 42.53 75 ASP A O 6
ATOM 7908 N N . ASP A 1 76 ? 9.204 -8.904 -4.765 1.00 53.01 76 ASP A N 6
ATOM 7909 C CA . ASP A 1 76 ? 9.487 -9.840 -5.847 1.00 32.13 76 ASP A CA 6
ATOM 7910 C C . ASP A 1 76 ? 9.238 -11.278 -5.400 1.00 4.15 76 ASP A C 6
ATOM 7911 O O . ASP A 1 76 ? 8.580 -12.049 -6.098 1.00 73.03 76 ASP A O 6
ATOM 7920 N N . ILE A 1 77 ? 9.771 -11.630 -4.236 1.00 33.41 77 ILE A N 6
ATOM 7921 C CA . ILE A 1 77 ? 9.606 -12.974 -3.696 1.00 42.01 77 ILE A CA 6
ATOM 7922 C C . ILE A 1 77 ? 8.133 -13.312 -3.501 1.00 14.23 77 ILE A C 6
ATOM 7923 O O . ILE A 1 77 ? 7.638 -14.310 -4.028 1.00 4.43 77 ILE A O 6
ATOM 7939 N N . CYS A 1 78 ? 7.435 -12.474 -2.742 1.00 61.25 78 CYS A N 6
ATOM 7940 C CA . CYS A 1 78 ? 6.016 -12.683 -2.477 1.00 2.14 78 CYS A CA 6
ATOM 7941 C C . CYS A 1 78 ? 5.233 -12.810 -3.780 1.00 72.24 78 CYS A C 6
ATOM 7942 O O . CYS A 1 78 ? 4.293 -13.599 -3.877 1.00 42.05 78 CYS A O 6
ATOM 7950 N N . ARG A 1 79 ? 5.626 -12.026 -4.779 1.00 42.12 79 ARG A N 6
ATOM 7951 C CA . ARG A 1 79 ? 4.959 -12.049 -6.075 1.00 32.51 79 ARG A CA 6
ATOM 7952 C C . ARG A 1 79 ? 5.149 -13.398 -6.761 1.00 62.11 79 ARG A C 6
ATOM 7953 O O . ARG A 1 79 ? 4.196 -13.984 -7.276 1.00 54.33 79 ARG A O 6
ATOM 7974 N N . TYR A 1 80 ? 6.385 -13.884 -6.764 1.00 65.34 80 TYR A N 6
ATOM 7975 C CA . TYR A 1 80 ? 6.701 -15.164 -7.390 1.00 50.23 80 TYR A CA 6
ATOM 7976 C C . TYR A 1 80 ? 5.945 -16.302 -6.713 1.00 33.42 80 TYR A C 6
ATOM 7977 O O . TYR A 1 80 ? 5.466 -17.225 -7.374 1.00 3.40 80 TYR A O 6
ATOM 7995 N N . ILE A 1 81 ? 5.840 -16.231 -5.391 1.00 75.45 81 ILE A N 6
ATOM 7996 C CA . ILE A 1 81 ? 5.141 -17.253 -4.623 1.00 44.21 81 ILE A CA 6
ATOM 7997 C C . ILE A 1 81 ? 3.629 -17.121 -4.780 1.00 45.44 81 ILE A C 6
ATOM 7998 O O . ILE A 1 81 ? 2.910 -18.119 -4.822 1.00 63.42 81 ILE A O 6
ATOM 8014 N N . ALA A 1 82 ? 3.155 -15.883 -4.866 1.00 24.44 82 ALA A N 6
ATOM 8015 C CA . ALA A 1 82 ? 1.730 -15.620 -5.023 1.00 74.32 82 ALA A CA 6
ATOM 8016 C C . ALA A 1 82 ? 1.231 -16.090 -6.385 1.00 1.20 82 ALA A C 6
ATOM 8017 O O . ALA A 1 82 ? 0.218 -16.782 -6.480 1.00 72.43 82 ALA A O 6
ATOM 8024 N N . SER A 1 83 ? 1.948 -15.708 -7.437 1.00 34.12 83 SER A N 6
ATOM 8025 C CA . SER A 1 83 ? 1.575 -16.087 -8.795 1.00 43.14 83 SER A CA 6
ATOM 8026 C C . SER A 1 83 ? 1.425 -17.601 -8.914 1.00 54.13 83 SER A C 6
ATOM 8027 O O . SER A 1 83 ? 0.683 -18.098 -9.762 1.00 22.31 83 SER A O 6
ATOM 8035 N N . LYS A 1 84 ? 2.134 -18.329 -8.059 1.00 42.25 84 LYS A N 6
ATOM 8036 C CA . LYS A 1 84 ? 2.080 -19.786 -8.065 1.00 0.24 84 LYS A CA 6
ATOM 8037 C C . LYS A 1 84 ? 0.881 -20.290 -7.267 1.00 65.15 84 LYS A C 6
ATOM 8038 O O . LYS A 1 84 ? 0.334 -21.354 -7.556 1.00 0.04 84 LYS A O 6
ATOM 8057 N N . SER A 1 85 ? 0.477 -19.517 -6.265 1.00 10.43 85 SER A N 6
ATOM 8058 C CA . SER A 1 85 ? -0.656 -19.887 -5.424 1.00 43.33 85 SER A CA 6
ATOM 8059 C C . SER A 1 85 ? -1.969 -19.421 -6.046 1.00 10.44 85 SER A C 6
ATOM 8060 O O . SER A 1 85 ? -1.996 -18.941 -7.179 1.00 32.24 85 SER A O 6
ATOM 8068 N N . SER A 1 86 ? -3.057 -19.567 -5.296 1.00 23.42 86 SER A N 6
ATOM 8069 C CA . SER A 1 86 ? -4.374 -19.166 -5.775 1.00 64.32 86 SER A CA 6
ATOM 8070 C C . SER A 1 86 ? -4.489 -17.646 -5.842 1.00 34.22 86 SER A C 6
ATOM 8071 O O . SER A 1 86 ? -5.199 -17.101 -6.687 1.00 3.04 86 SER A O 6
ATOM 8079 N N . ASP A 1 87 ? -3.783 -16.966 -4.945 1.00 33.10 87 ASP A N 6
ATOM 8080 C CA . ASP A 1 87 ? -3.802 -15.508 -4.901 1.00 34.24 87 ASP A CA 6
ATOM 8081 C C . ASP A 1 87 ? -5.227 -14.989 -4.732 1.00 52.42 87 ASP A C 6
ATOM 8082 O O . ASP A 1 87 ? -5.642 -14.054 -5.418 1.00 53.21 87 ASP A O 6
ATOM 8091 N N . ALA A 1 88 ? -5.971 -15.602 -3.818 1.00 51.22 88 ALA A N 6
ATOM 8092 C CA . ALA A 1 88 ? -7.348 -15.201 -3.559 1.00 24.22 88 ALA A CA 6
ATOM 8093 C C . ALA A 1 88 ? -7.456 -14.416 -2.256 1.00 25.02 88 ALA A C 6
ATOM 8094 O O . ALA A 1 88 ? -8.546 -14.006 -1.856 1.00 32.15 88 ALA A O 6
ATOM 8101 N N . PRO A 1 1 ? -9.854 -2.368 -6.139 1.00 52.34 1 PRO A N 7
ATOM 8102 C CA . PRO A 1 1 ? -9.263 -2.930 -4.919 1.00 33.32 1 PRO A CA 7
ATOM 8103 C C . PRO A 1 1 ? -8.734 -4.344 -5.130 1.00 25.01 1 PRO A C 7
ATOM 8104 O O . PRO A 1 1 ? -9.503 -5.278 -5.351 1.00 60.42 1 PRO A O 7
ATOM 8115 N N . GLY A 1 2 ? -7.415 -4.495 -5.059 1.00 34.43 2 GLY A N 7
ATOM 8116 C CA . GLY A 1 2 ? -6.807 -5.798 -5.244 1.00 52.43 2 GLY A CA 7
ATOM 8117 C C . GLY A 1 2 ? -5.370 -5.706 -5.718 1.00 71.25 2 GLY A C 7
ATOM 8118 O O . GLY A 1 2 ? -4.925 -4.651 -6.171 1.00 34.30 2 GLY A O 7
ATOM 8122 N N . SER A 1 3 ? -4.640 -6.812 -5.612 1.00 72.21 3 SER A N 7
ATOM 8123 C CA . SER A 1 3 ? -3.243 -6.849 -6.028 1.00 61.54 3 SER A CA 7
ATOM 8124 C C . SER A 1 3 ? -2.797 -8.282 -6.303 1.00 62.44 3 SER A C 7
ATOM 8125 O O . SER A 1 3 ? -3.410 -9.236 -5.828 1.00 61.12 3 SER A O 7
ATOM 8133 N N . MET A 1 4 ? -1.724 -8.422 -7.075 1.00 71.22 4 MET A N 7
ATOM 8134 C CA . MET A 1 4 ? -1.193 -9.739 -7.413 1.00 10.34 4 MET A CA 7
ATOM 8135 C C . MET A 1 4 ? -0.554 -10.397 -6.194 1.00 13.52 4 MET A C 7
ATOM 8136 O O . MET A 1 4 ? -0.470 -11.622 -6.110 1.00 10.30 4 MET A O 7
ATOM 8150 N N . VAL A 1 5 ? -0.102 -9.574 -5.252 1.00 50.34 5 VAL A N 7
ATOM 8151 C CA . VAL A 1 5 ? 0.530 -10.076 -4.038 1.00 72.33 5 VAL A CA 7
ATOM 8152 C C . VAL A 1 5 ? -0.489 -10.757 -3.129 1.00 44.51 5 VAL A C 7
ATOM 8153 O O . VAL A 1 5 ? -1.577 -10.230 -2.897 1.00 2.23 5 VAL A O 7
ATOM 8166 N N . SER A 1 6 ? -0.128 -11.929 -2.617 1.00 10.42 6 SER A N 7
ATOM 8167 C CA . SER A 1 6 ? -1.011 -12.683 -1.736 1.00 13.32 6 SER A CA 7
ATOM 8168 C C . SER A 1 6 ? -0.779 -12.301 -0.277 1.00 1.55 6 SER A C 7
ATOM 8169 O O . SER A 1 6 ? 0.267 -12.605 0.295 1.00 70.20 6 SER A O 7
ATOM 8177 N N . GLU A 1 7 ? -1.762 -11.632 0.316 1.00 25.12 7 GLU A N 7
ATOM 8178 C CA . GLU A 1 7 ? -1.664 -11.208 1.708 1.00 23.40 7 GLU A CA 7
ATOM 8179 C C . GLU A 1 7 ? -1.478 -12.408 2.631 1.00 11.43 7 GLU A C 7
ATOM 8180 O O . GLU A 1 7 ? -0.773 -12.327 3.636 1.00 4.20 7 GLU A O 7
ATOM 8192 N N . GLU A 1 8 ? -2.117 -13.520 2.282 1.00 62.33 8 GLU A N 7
ATOM 8193 C CA . GLU A 1 8 ? -2.023 -14.737 3.080 1.00 22.01 8 GLU A CA 7
ATOM 8194 C C . GLU A 1 8 ? -0.580 -15.225 3.161 1.00 45.53 8 GLU A C 7
ATOM 8195 O O . GLU A 1 8 ? -0.060 -15.482 4.248 1.00 0.33 8 GLU A O 7
ATOM 8207 N N . ILE A 1 9 ? 0.062 -15.349 2.004 1.00 60.43 9 ILE A N 7
ATOM 8208 C CA . ILE A 1 9 ? 1.444 -15.806 1.943 1.00 52.14 9 ILE A CA 7
ATOM 8209 C C . ILE A 1 9 ? 2.401 -14.727 2.440 1.00 13.42 9 ILE A C 7
ATOM 8210 O O . ILE A 1 9 ? 3.444 -15.027 3.021 1.00 51.22 9 ILE A O 7
ATOM 8226 N N . LYS A 1 10 ? 2.039 -13.471 2.207 1.00 24.45 10 LYS A N 7
ATOM 8227 C CA . LYS A 1 10 ? 2.863 -12.345 2.633 1.00 53.51 10 LYS A CA 7
ATOM 8228 C C . LYS A 1 10 ? 3.217 -12.458 4.113 1.00 24.33 10 LYS A C 7
ATOM 8229 O O . LYS A 1 10 ? 4.343 -12.168 4.515 1.00 33.51 10 LYS A O 7
ATOM 8248 N N . ALA A 1 11 ? 2.248 -12.883 4.917 1.00 50.21 11 ALA A N 7
ATOM 8249 C CA . ALA A 1 11 ? 2.458 -13.039 6.350 1.00 34.33 11 ALA A CA 7
ATOM 8250 C C . ALA A 1 11 ? 3.392 -14.208 6.645 1.00 4.45 11 ALA A C 7
ATOM 8251 O O . ALA A 1 11 ? 4.141 -14.184 7.622 1.00 53.20 11 ALA A O 7
ATOM 8258 N N . GLN A 1 12 ? 3.342 -15.228 5.795 1.00 24.33 12 GLN A N 7
ATOM 8259 C CA . GLN A 1 12 ? 4.182 -16.408 5.966 1.00 2.14 12 GLN A CA 7
ATOM 8260 C C . GLN A 1 12 ? 5.623 -16.113 5.559 1.00 42.14 12 GLN A C 7
ATOM 8261 O O . GLN A 1 12 ? 6.564 -16.476 6.264 1.00 75.20 12 GLN A O 7
ATOM 8275 N N . VAL A 1 13 ? 5.786 -15.452 4.417 1.00 55.30 13 VAL A N 7
ATOM 8276 C CA . VAL A 1 13 ? 7.111 -15.107 3.916 1.00 61.15 13 VAL A CA 7
ATOM 8277 C C . VAL A 1 13 ? 7.801 -14.103 4.833 1.00 35.34 13 VAL A C 7
ATOM 8278 O O . VAL A 1 13 ? 8.994 -14.221 5.112 1.00 43.12 13 VAL A O 7
ATOM 8291 N N . MET A 1 14 ? 7.042 -13.116 5.298 1.00 13.51 14 MET A N 7
ATOM 8292 C CA . MET A 1 14 ? 7.580 -12.092 6.186 1.00 42.15 14 MET A CA 7
ATOM 8293 C C . MET A 1 14 ? 7.870 -12.668 7.568 1.00 13.12 14 MET A C 7
ATOM 8294 O O . MET A 1 14 ? 8.856 -12.304 8.208 1.00 73.12 14 MET A O 7
ATOM 8308 N N . GLU A 1 15 ? 7.004 -13.568 8.022 1.00 31.13 15 GLU A N 7
ATOM 8309 C CA . GLU A 1 15 ? 7.167 -14.192 9.330 1.00 3.51 15 GLU A CA 7
ATOM 8310 C C . GLU A 1 15 ? 8.369 -15.132 9.338 1.00 40.41 15 GLU A C 7
ATOM 8311 O O . GLU A 1 15 ? 9.072 -15.251 10.342 1.00 50.11 15 GLU A O 7
ATOM 8323 N N . SER A 1 16 ? 8.599 -15.800 8.211 1.00 34.34 16 SER A N 7
ATOM 8324 C CA . SER A 1 16 ? 9.712 -16.732 8.089 1.00 4.21 16 SER A CA 7
ATOM 8325 C C . SER A 1 16 ? 11.035 -15.985 7.951 1.00 25.30 16 SER A C 7
ATOM 8326 O O . SER A 1 16 ? 12.039 -16.358 8.559 1.00 71.45 16 SER A O 7
ATOM 8334 N N . VAL A 1 17 ? 11.028 -14.926 7.147 1.00 40.23 17 VAL A N 7
ATOM 8335 C CA . VAL A 1 17 ? 12.226 -14.124 6.928 1.00 71.33 17 VAL A CA 7
ATOM 8336 C C . VAL A 1 17 ? 12.683 -13.457 8.221 1.00 73.43 17 VAL A C 7
ATOM 8337 O O . VAL A 1 17 ? 13.839 -13.589 8.623 1.00 75.50 17 VAL A O 7
ATOM 8350 N N . ILE A 1 18 ? 11.769 -12.742 8.867 1.00 20.20 18 ILE A N 7
ATOM 8351 C CA . ILE A 1 18 ? 12.079 -12.056 10.116 1.00 4.21 18 ILE A CA 7
ATOM 8352 C C . ILE A 1 18 ? 12.793 -12.985 11.091 1.00 21.34 18 ILE A C 7
ATOM 8353 O O . ILE A 1 18 ? 13.857 -12.656 11.613 1.00 62.42 18 ILE A O 7
ATOM 8369 N N . GLY A 1 19 ? 12.199 -14.150 11.332 1.00 20.44 19 GLY A N 7
ATOM 8370 C CA . GLY A 1 19 ? 12.792 -15.111 12.243 1.00 33.42 19 GLY A CA 7
ATOM 8371 C C . GLY A 1 19 ? 13.995 -15.813 11.643 1.00 43.03 19 GLY A C 7
ATOM 8372 O O . GLY A 1 19 ? 14.852 -16.319 12.369 1.00 24.14 19 GLY A O 7
ATOM 8376 N N . CYS A 1 20 ? 14.057 -15.846 10.317 1.00 11.52 20 CYS A N 7
ATOM 8377 C CA . CYS A 1 20 ? 15.162 -16.493 9.619 1.00 1.22 20 CYS A CA 7
ATOM 8378 C C . CYS A 1 20 ? 16.481 -15.788 9.916 1.00 65.11 20 CYS A C 7
ATOM 8379 O O . CYS A 1 20 ? 17.467 -16.423 10.290 1.00 25.20 20 CYS A O 7
ATOM 8387 N N . LEU A 1 21 ? 16.492 -14.471 9.744 1.00 53.41 21 LEU A N 7
ATOM 8388 C CA . LEU A 1 21 ? 17.692 -13.677 9.992 1.00 51.22 21 LEU A CA 7
ATOM 8389 C C . LEU A 1 21 ? 17.564 -12.890 11.292 1.00 15.30 21 LEU A C 7
ATOM 8390 O O . LEU A 1 21 ? 18.422 -12.070 11.621 1.00 53.22 21 LEU A O 7
ATOM 8406 N N . LYS A 1 22 ? 16.489 -13.145 12.030 1.00 1.40 22 LYS A N 7
ATOM 8407 C CA . LYS A 1 22 ? 16.250 -12.462 13.296 1.00 75.54 22 LYS A CA 7
ATOM 8408 C C . LYS A 1 22 ? 16.390 -10.953 13.136 1.00 52.33 22 LYS A C 7
ATOM 8409 O O . LYS A 1 22 ? 17.472 -10.395 13.320 1.00 32.45 22 LYS A O 7
ATOM 8428 N N . LEU A 1 23 ? 15.287 -10.294 12.792 1.00 63.12 23 LEU A N 7
ATOM 8429 C CA . LEU A 1 23 ? 15.286 -8.848 12.608 1.00 10.22 23 LEU A CA 7
ATOM 8430 C C . LEU A 1 23 ? 14.892 -8.135 13.898 1.00 71.20 23 LEU A C 7
ATOM 8431 O O . LEU A 1 23 ? 14.203 -8.701 14.745 1.00 42.11 23 LEU A O 7
ATOM 8447 N N . ASN A 1 24 ? 15.333 -6.889 14.038 1.00 45.20 24 ASN A N 7
ATOM 8448 C CA . ASN A 1 24 ? 15.025 -6.098 15.223 1.00 65.04 24 ASN A CA 7
ATOM 8449 C C . ASN A 1 24 ? 13.827 -5.187 14.974 1.00 22.23 24 ASN A C 7
ATOM 8450 O O . ASN A 1 24 ? 13.142 -5.310 13.958 1.00 61.52 24 ASN A O 7
ATOM 8461 N N . ASP A 1 25 ? 13.581 -4.273 15.906 1.00 44.23 25 ASP A N 7
ATOM 8462 C CA . ASP A 1 25 ? 12.466 -3.339 15.787 1.00 34.40 25 ASP A CA 7
ATOM 8463 C C . ASP A 1 25 ? 12.680 -2.386 14.615 1.00 23.34 25 ASP A C 7
ATOM 8464 O O . ASP A 1 25 ? 11.798 -2.214 13.775 1.00 45.40 25 ASP A O 7
ATOM 8473 N N . GLU A 1 26 ? 13.857 -1.769 14.567 1.00 23.44 26 GLU A N 7
ATOM 8474 C CA . GLU A 1 26 ? 14.184 -0.832 13.499 1.00 51.55 26 GLU A CA 7
ATOM 8475 C C . GLU A 1 26 ? 14.154 -1.524 12.139 1.00 41.22 26 GLU A C 7
ATOM 8476 O O . GLU A 1 26 ? 13.655 -0.971 11.161 1.00 64.53 26 GLU A O 7
ATOM 8488 N N . GLN A 1 27 ? 14.695 -2.738 12.088 1.00 43.14 27 GLN A N 7
ATOM 8489 C CA . GLN A 1 27 ? 14.732 -3.505 10.848 1.00 70.43 27 GLN A CA 7
ATOM 8490 C C . GLN A 1 27 ? 13.327 -3.709 10.292 1.00 74.33 27 GLN A C 7
ATOM 8491 O O . GLN A 1 27 ? 13.108 -3.625 9.084 1.00 70.11 27 GLN A O 7
ATOM 8505 N N . LYS A 1 28 ? 12.377 -3.978 11.182 1.00 33.40 28 LYS A N 7
ATOM 8506 C CA . LYS A 1 28 ? 10.991 -4.194 10.781 1.00 0.31 28 LYS A CA 7
ATOM 8507 C C . LYS A 1 28 ? 10.335 -2.881 10.366 1.00 73.13 28 LYS A C 7
ATOM 8508 O O . LYS A 1 28 ? 9.353 -2.876 9.624 1.00 33.23 28 LYS A O 7
ATOM 8527 N N . GLN A 1 29 ? 10.885 -1.771 10.847 1.00 54.00 29 GLN A N 7
ATOM 8528 C CA . GLN A 1 29 ? 10.352 -0.453 10.524 1.00 31.22 29 GLN A CA 7
ATOM 8529 C C . GLN A 1 29 ? 10.972 0.085 9.239 1.00 50.15 29 GLN A C 7
ATOM 8530 O O . GLN A 1 29 ? 10.377 0.916 8.552 1.00 72.44 29 GLN A O 7
ATOM 8544 N N . ILE A 1 30 ? 12.169 -0.395 8.920 1.00 2.02 30 ILE A N 7
ATOM 8545 C CA . ILE A 1 30 ? 12.869 0.038 7.716 1.00 13.22 30 ILE A CA 7
ATOM 8546 C C . ILE A 1 30 ? 12.751 -1.003 6.609 1.00 11.13 30 ILE A C 7
ATOM 8547 O O . ILE A 1 30 ? 13.587 -1.061 5.705 1.00 22.43 30 ILE A O 7
ATOM 8563 N N . LEU A 1 31 ? 11.709 -1.823 6.683 1.00 64.14 31 LEU A N 7
ATOM 8564 C CA . LEU A 1 31 ? 11.480 -2.862 5.685 1.00 21.12 31 LEU A CA 7
ATOM 8565 C C . LEU A 1 31 ? 10.428 -2.422 4.672 1.00 14.43 31 LEU A C 7
ATOM 8566 O O . LEU A 1 31 ? 9.525 -1.651 4.996 1.00 1.54 31 LEU A O 7
ATOM 8582 N N . SER A 1 32 ? 10.551 -2.919 3.445 1.00 11.55 32 SER A N 7
ATOM 8583 C CA . SER A 1 32 ? 9.612 -2.575 2.384 1.00 52.24 32 SER A CA 7
ATOM 8584 C C . SER A 1 32 ? 9.680 -3.592 1.249 1.00 35.45 32 SER A C 7
ATOM 8585 O O . SER A 1 32 ? 10.665 -4.315 1.105 1.00 30.51 32 SER A O 7
ATOM 8593 N N . GLY A 1 33 ? 8.623 -3.642 0.443 1.00 1.31 33 GLY A N 7
ATOM 8594 C CA . GLY A 1 33 ? 8.580 -4.573 -0.669 1.00 55.30 33 GLY A CA 7
ATOM 8595 C C . GLY A 1 33 ? 9.638 -4.276 -1.714 1.00 2.44 33 GLY A C 7
ATOM 8596 O O . GLY A 1 33 ? 9.946 -5.121 -2.555 1.00 22.34 33 GLY A O 7
ATOM 8600 N N . THR A 1 34 ? 10.194 -3.070 -1.664 1.00 51.35 34 THR A N 7
ATOM 8601 C CA . THR A 1 34 ? 11.220 -2.661 -2.616 1.00 3.10 34 THR A CA 7
ATOM 8602 C C . THR A 1 34 ? 12.574 -2.508 -1.932 1.00 64.01 34 THR A C 7
ATOM 8603 O O . THR A 1 34 ? 13.338 -1.592 -2.240 1.00 73.14 34 THR A O 7
ATOM 8614 N N . THR A 1 35 ? 12.868 -3.412 -1.002 1.00 44.01 35 THR A N 7
ATOM 8615 C CA . THR A 1 35 ? 14.130 -3.377 -0.275 1.00 42.43 35 THR A CA 7
ATOM 8616 C C . THR A 1 35 ? 14.818 -4.738 -0.303 1.00 0.31 35 THR A C 7
ATOM 8617 O O . THR A 1 35 ? 14.315 -5.709 0.259 1.00 42.14 35 THR A O 7
ATOM 8628 N N . ASN A 1 36 ? 15.973 -4.799 -0.959 1.00 22.34 36 ASN A N 7
ATOM 8629 C CA . ASN A 1 36 ? 16.731 -6.041 -1.059 1.00 3.42 36 ASN A CA 7
ATOM 8630 C C . ASN A 1 36 ? 17.115 -6.556 0.324 1.00 24.22 36 ASN A C 7
ATOM 8631 O O . ASN A 1 36 ? 18.006 -6.010 0.976 1.00 54.35 36 ASN A O 7
ATOM 8642 N N . LEU A 1 37 ? 16.438 -7.611 0.766 1.00 42.04 37 LEU A N 7
ATOM 8643 C CA . LEU A 1 37 ? 16.709 -8.202 2.071 1.00 41.12 37 LEU A CA 7
ATOM 8644 C C . LEU A 1 37 ? 18.089 -8.849 2.100 1.00 34.43 37 LEU A C 7
ATOM 8645 O O . LEU A 1 37 ? 18.621 -9.155 3.168 1.00 41.43 37 LEU A O 7
ATOM 8661 N N . ALA A 1 38 ? 18.667 -9.054 0.920 1.00 11.43 38 ALA A N 7
ATOM 8662 C CA . ALA A 1 38 ? 19.987 -9.661 0.810 1.00 64.01 38 ALA A CA 7
ATOM 8663 C C . ALA A 1 38 ? 21.086 -8.611 0.936 1.00 74.52 38 ALA A C 7
ATOM 8664 O O . ALA A 1 38 ? 22.079 -8.817 1.634 1.00 11.43 38 ALA A O 7
ATOM 8671 N N . LYS A 1 39 ? 20.901 -7.484 0.257 1.00 24.43 39 LYS A N 7
ATOM 8672 C CA . LYS A 1 39 ? 21.877 -6.400 0.293 1.00 74.40 39 LYS A CA 7
ATOM 8673 C C . LYS A 1 39 ? 21.675 -5.527 1.528 1.00 20.11 39 LYS A C 7
ATOM 8674 O O . LYS A 1 39 ? 22.611 -5.294 2.294 1.00 33.41 39 LYS A O 7
ATOM 8693 N N . ASP A 1 40 ? 20.450 -5.050 1.716 1.00 63.34 40 ASP A N 7
ATOM 8694 C CA . ASP A 1 40 ? 20.126 -4.205 2.860 1.00 12.34 40 ASP A CA 7
ATOM 8695 C C . ASP A 1 40 ? 20.600 -4.846 4.160 1.00 41.35 40 ASP A C 7
ATOM 8696 O O . ASP A 1 40 ? 21.440 -4.291 4.868 1.00 11.14 40 ASP A O 7
ATOM 8705 N N . PHE A 1 41 ? 20.054 -6.018 4.469 1.00 51.23 41 PHE A N 7
ATOM 8706 C CA . PHE A 1 41 ? 20.419 -6.734 5.686 1.00 55.34 41 PHE A CA 7
ATOM 8707 C C . PHE A 1 41 ? 21.750 -7.462 5.511 1.00 13.42 41 PHE A C 7
ATOM 8708 O O . PHE A 1 41 ? 22.256 -8.084 6.443 1.00 4.32 41 PHE A O 7
ATOM 8725 N N . ASN A 1 42 ? 22.308 -7.378 4.308 1.00 62.01 42 ASN A N 7
ATOM 8726 C CA . ASN A 1 42 ? 23.579 -8.029 4.009 1.00 43.41 42 ASN A CA 7
ATOM 8727 C C . ASN A 1 42 ? 23.541 -9.502 4.404 1.00 32.20 42 ASN A C 7
ATOM 8728 O O . ASN A 1 42 ? 24.488 -10.022 4.996 1.00 14.03 42 ASN A O 7
ATOM 8739 N N . LEU A 1 43 ? 22.442 -10.171 4.072 1.00 0.14 43 LEU A N 7
ATOM 8740 C CA . LEU A 1 43 ? 22.281 -11.584 4.391 1.00 4.12 43 LEU A CA 7
ATOM 8741 C C . LEU A 1 43 ? 23.403 -12.414 3.775 1.00 55.50 43 LEU A C 7
ATOM 8742 O O . LEU A 1 43 ? 23.990 -12.028 2.764 1.00 12.51 43 LEU A O 7
ATOM 8758 N N . ASP A 1 44 ? 23.697 -13.554 4.391 1.00 13.11 44 ASP A N 7
ATOM 8759 C CA . ASP A 1 44 ? 24.746 -14.438 3.901 1.00 72.53 44 ASP A CA 7
ATOM 8760 C C . ASP A 1 44 ? 24.165 -15.525 3.001 1.00 75.24 44 ASP A C 7
ATOM 8761 O O . ASP A 1 44 ? 22.985 -15.858 3.096 1.00 40.44 44 ASP A O 7
ATOM 8770 N N . SER A 1 45 ? 25.004 -16.073 2.127 1.00 65.32 45 SER A N 7
ATOM 8771 C CA . SER A 1 45 ? 24.573 -17.118 1.206 1.00 60.12 45 SER A CA 7
ATOM 8772 C C . SER A 1 45 ? 23.936 -18.280 1.963 1.00 31.24 45 SER A C 7
ATOM 8773 O O . SER A 1 45 ? 23.103 -19.007 1.420 1.00 40.22 45 SER A O 7
ATOM 8781 N N . LEU A 1 46 ? 24.334 -18.448 3.219 1.00 71.33 46 LEU A N 7
ATOM 8782 C CA . LEU A 1 46 ? 23.802 -19.521 4.053 1.00 25.25 46 LEU A CA 7
ATOM 8783 C C . LEU A 1 46 ? 22.366 -19.225 4.472 1.00 62.14 46 LEU A C 7
ATOM 8784 O O . LEU A 1 46 ? 21.501 -20.099 4.423 1.00 62.33 46 LEU A O 7
ATOM 8800 N N . ASP A 1 47 ? 22.119 -17.986 4.882 1.00 2.12 47 ASP A N 7
ATOM 8801 C CA . ASP A 1 47 ? 20.786 -17.573 5.307 1.00 55.22 47 ASP A CA 7
ATOM 8802 C C . ASP A 1 47 ? 19.799 -17.644 4.147 1.00 62.23 47 ASP A C 7
ATOM 8803 O O . ASP A 1 47 ? 18.715 -18.214 4.275 1.00 64.30 47 ASP A O 7
ATOM 8812 N N . PHE A 1 48 ? 20.181 -17.064 3.014 1.00 64.30 48 PHE A N 7
ATOM 8813 C CA . PHE A 1 48 ? 19.328 -17.060 1.831 1.00 64.44 48 PHE A CA 7
ATOM 8814 C C . PHE A 1 48 ? 18.864 -18.474 1.492 1.00 11.41 48 PHE A C 7
ATOM 8815 O O . PHE A 1 48 ? 17.673 -18.717 1.293 1.00 74.22 48 PHE A O 7
ATOM 8832 N N . VAL A 1 49 ? 19.812 -19.403 1.428 1.00 31.14 49 VAL A N 7
ATOM 8833 C CA . VAL A 1 49 ? 19.501 -20.793 1.113 1.00 4.02 49 VAL A CA 7
ATOM 8834 C C . VAL A 1 49 ? 18.405 -21.331 2.026 1.00 75.11 49 VAL A C 7
ATOM 8835 O O . VAL A 1 49 ? 17.406 -21.878 1.560 1.00 13.45 49 VAL A O 7
ATOM 8848 N N . ASP A 1 50 ? 18.600 -21.171 3.331 1.00 22.50 50 ASP A N 7
ATOM 8849 C CA . ASP A 1 50 ? 17.628 -21.640 4.312 1.00 13.12 50 ASP A CA 7
ATOM 8850 C C . ASP A 1 50 ? 16.286 -20.937 4.127 1.00 71.13 50 ASP A C 7
ATOM 8851 O O . ASP A 1 50 ? 15.230 -21.509 4.399 1.00 54.43 50 ASP A O 7
ATOM 8860 N N . LEU A 1 51 ? 16.335 -19.693 3.664 1.00 21.14 51 LEU A N 7
ATOM 8861 C CA . LEU A 1 51 ? 15.125 -18.910 3.443 1.00 73.32 51 LEU A CA 7
ATOM 8862 C C . LEU A 1 51 ? 14.307 -19.485 2.290 1.00 12.04 51 LEU A C 7
ATOM 8863 O O . LEU A 1 51 ? 13.144 -19.851 2.463 1.00 41.05 51 LEU A O 7
ATOM 8879 N N . ILE A 1 52 ? 14.924 -19.565 1.116 1.00 42.41 52 ILE A N 7
ATOM 8880 C CA . ILE A 1 52 ? 14.255 -20.099 -0.063 1.00 64.52 52 ILE A CA 7
ATOM 8881 C C . ILE A 1 52 ? 13.778 -21.527 0.174 1.00 62.04 52 ILE A C 7
ATOM 8882 O O . ILE A 1 52 ? 12.700 -21.915 -0.272 1.00 73.21 52 ILE A O 7
ATOM 8898 N N . MET A 1 53 ? 14.590 -22.306 0.882 1.00 51.11 53 MET A N 7
ATOM 8899 C CA . MET A 1 53 ? 14.250 -23.692 1.183 1.00 32.40 53 MET A CA 7
ATOM 8900 C C . MET A 1 53 ? 13.083 -23.764 2.162 1.00 13.42 53 MET A C 7
ATOM 8901 O O . MET A 1 53 ? 12.198 -24.610 2.027 1.00 74.24 53 MET A O 7
ATOM 8915 N N . SER A 1 54 ? 13.088 -22.874 3.149 1.00 2.33 54 SER A N 7
ATOM 8916 C CA . SER A 1 54 ? 12.031 -22.841 4.153 1.00 62.54 54 SER A CA 7
ATOM 8917 C C . SER A 1 54 ? 10.677 -22.557 3.509 1.00 44.30 54 SER A C 7
ATOM 8918 O O . SER A 1 54 ? 9.716 -23.304 3.703 1.00 20.01 54 SER A O 7
ATOM 8926 N N . LEU A 1 55 ? 10.609 -21.476 2.742 1.00 14.25 55 LEU A N 7
ATOM 8927 C CA . LEU A 1 55 ? 9.374 -21.092 2.068 1.00 10.24 55 LEU A CA 7
ATOM 8928 C C . LEU A 1 55 ? 8.989 -22.121 1.009 1.00 75.25 55 LEU A C 7
ATOM 8929 O O . LEU A 1 55 ? 7.811 -22.426 0.826 1.00 71.11 55 LEU A O 7
ATOM 8945 N N . GLU A 1 56 ? 9.991 -22.653 0.317 1.00 54.04 56 GLU A N 7
ATOM 8946 C CA . GLU A 1 56 ? 9.758 -23.649 -0.722 1.00 2.32 56 GLU A CA 7
ATOM 8947 C C . GLU A 1 56 ? 9.008 -24.854 -0.163 1.00 62.44 56 GLU A C 7
ATOM 8948 O O . GLU A 1 56 ? 7.985 -25.269 -0.707 1.00 54.25 56 GLU A O 7
ATOM 8960 N N . GLU A 1 57 ? 9.526 -25.411 0.928 1.00 54.50 57 GLU A N 7
ATOM 8961 C CA . GLU A 1 57 ? 8.905 -26.570 1.561 1.00 24.33 57 GLU A CA 7
ATOM 8962 C C . GLU A 1 57 ? 7.605 -26.178 2.257 1.00 63.24 57 GLU A C 7
ATOM 8963 O O . GLU A 1 57 ? 6.665 -26.970 2.328 1.00 51.32 57 GLU A O 7
ATOM 8975 N N . ARG A 1 58 ? 7.560 -24.952 2.767 1.00 53.32 58 ARG A N 7
ATOM 8976 C CA . ARG A 1 58 ? 6.376 -24.457 3.459 1.00 13.33 58 ARG A CA 7
ATOM 8977 C C . ARG A 1 58 ? 5.150 -24.520 2.553 1.00 74.53 58 ARG A C 7
ATOM 8978 O O . ARG A 1 58 ? 4.138 -25.128 2.902 1.00 31.54 58 ARG A O 7
ATOM 8999 N N . PHE A 1 59 ? 5.250 -23.889 1.388 1.00 13.35 59 PHE A N 7
ATOM 9000 C CA . PHE A 1 59 ? 4.148 -23.872 0.431 1.00 45.43 59 PHE A CA 7
ATOM 9001 C C . PHE A 1 59 ? 4.342 -24.941 -0.640 1.00 63.14 59 PHE A C 7
ATOM 9002 O O . PHE A 1 59 ? 3.629 -24.967 -1.643 1.00 53.21 59 PHE A O 7
ATOM 9019 N N . SER A 1 60 ? 5.313 -25.822 -0.419 1.00 31.03 60 SER A N 7
ATOM 9020 C CA . SER A 1 60 ? 5.603 -26.892 -1.366 1.00 23.01 60 SER A CA 7
ATOM 9021 C C . SER A 1 60 ? 5.784 -26.336 -2.776 1.00 74.45 60 SER A C 7
ATOM 9022 O O . SER A 1 60 ? 5.492 -27.010 -3.764 1.00 64.52 60 SER A O 7
ATOM 9030 N N . LEU A 1 61 ? 6.266 -25.101 -2.860 1.00 21.40 61 LEU A N 7
ATOM 9031 C CA . LEU A 1 61 ? 6.486 -24.452 -4.147 1.00 71.22 61 LEU A CA 7
ATOM 9032 C C . LEU A 1 61 ? 7.737 -25.000 -4.827 1.00 54.53 61 LEU A C 7
ATOM 9033 O O . LEU A 1 61 ? 8.642 -25.507 -4.165 1.00 0.43 61 LEU A O 7
ATOM 9049 N N . GLU A 1 62 ? 7.781 -24.892 -6.151 1.00 64.11 62 GLU A N 7
ATOM 9050 C CA . GLU A 1 62 ? 8.921 -25.376 -6.920 1.00 40.54 62 GLU A CA 7
ATOM 9051 C C . GLU A 1 62 ? 9.820 -24.219 -7.347 1.00 32.21 62 GLU A C 7
ATOM 9052 O O . GLU A 1 62 ? 9.581 -23.581 -8.373 1.00 65.30 62 GLU A O 7
ATOM 9064 N N . ILE A 1 63 ? 10.851 -23.954 -6.553 1.00 12.34 63 ILE A N 7
ATOM 9065 C CA . ILE A 1 63 ? 11.785 -22.874 -6.849 1.00 13.42 63 ILE A CA 7
ATOM 9066 C C . ILE A 1 63 ? 13.083 -23.416 -7.437 1.00 50.35 63 ILE A C 7
ATOM 9067 O O . ILE A 1 63 ? 13.566 -24.474 -7.033 1.00 1.03 63 ILE A O 7
ATOM 9083 N N . SER A 1 64 ? 13.644 -22.683 -8.394 1.00 62.12 64 SER A N 7
ATOM 9084 C CA . SER A 1 64 ? 14.887 -23.091 -9.040 1.00 24.42 64 SER A CA 7
ATOM 9085 C C . SER A 1 64 ? 16.025 -22.144 -8.676 1.00 43.13 64 SER A C 7
ATOM 9086 O O . SER A 1 64 ? 15.879 -21.287 -7.804 1.00 51.43 64 SER A O 7
ATOM 9094 N N . ASP A 1 65 ? 17.159 -22.304 -9.350 1.00 62.34 65 ASP A N 7
ATOM 9095 C CA . ASP A 1 65 ? 18.323 -21.463 -9.099 1.00 23.42 65 ASP A CA 7
ATOM 9096 C C . ASP A 1 65 ? 18.164 -20.102 -9.769 1.00 74.13 65 ASP A C 7
ATOM 9097 O O . ASP A 1 65 ? 18.458 -19.067 -9.170 1.00 54.05 65 ASP A O 7
ATOM 9106 N N . GLU A 1 66 ? 17.699 -20.111 -11.014 1.00 21.54 66 GLU A N 7
ATOM 9107 C CA . GLU A 1 66 ? 17.503 -18.876 -11.766 1.00 3.53 66 GLU A CA 7
ATOM 9108 C C . GLU A 1 66 ? 16.265 -18.131 -11.275 1.00 44.45 66 GLU A C 7
ATOM 9109 O O . GLU A 1 66 ? 16.179 -16.909 -11.387 1.00 51.24 66 GLU A O 7
ATOM 9121 N N . ASP A 1 67 ? 15.310 -18.878 -10.731 1.00 50.34 67 ASP A N 7
ATOM 9122 C CA . ASP A 1 67 ? 14.077 -18.290 -10.224 1.00 4.40 67 ASP A CA 7
ATOM 9123 C C . ASP A 1 67 ? 14.371 -17.285 -9.114 1.00 63.04 67 ASP A C 7
ATOM 9124 O O . ASP A 1 67 ? 13.785 -16.203 -9.070 1.00 63.01 67 ASP A O 7
ATOM 9133 N N . ALA A 1 68 ? 15.280 -17.651 -8.217 1.00 50.52 68 ALA A N 7
ATOM 9134 C CA . ALA A 1 68 ? 15.652 -16.782 -7.107 1.00 14.12 68 ALA A CA 7
ATOM 9135 C C . ALA A 1 68 ? 16.439 -15.571 -7.599 1.00 75.14 68 ALA A C 7
ATOM 9136 O O . ALA A 1 68 ? 16.485 -14.538 -6.930 1.00 20.01 68 ALA A O 7
ATOM 9143 N N . GLN A 1 69 ? 17.054 -15.706 -8.768 1.00 33.43 69 GLN A N 7
ATOM 9144 C CA . GLN A 1 69 ? 17.840 -14.622 -9.347 1.00 50.50 69 GLN A CA 7
ATOM 9145 C C . GLN A 1 69 ? 16.989 -13.370 -9.529 1.00 42.43 69 GLN A C 7
ATOM 9146 O O . GLN A 1 69 ? 17.511 -12.258 -9.612 1.00 20.02 69 GLN A O 7
ATOM 9160 N N . LYS A 1 70 ? 15.675 -13.558 -9.589 1.00 74.45 70 LYS A N 7
ATOM 9161 C CA . LYS A 1 70 ? 14.750 -12.444 -9.760 1.00 1.53 70 LYS A CA 7
ATOM 9162 C C . LYS A 1 70 ? 13.925 -12.223 -8.497 1.00 1.43 70 LYS A C 7
ATOM 9163 O O . LYS A 1 70 ? 12.924 -11.506 -8.514 1.00 51.12 70 LYS A O 7
ATOM 9182 N N . LEU A 1 71 ? 14.351 -12.842 -7.402 1.00 13.15 71 LEU A N 7
ATOM 9183 C CA . LEU A 1 71 ? 13.651 -12.713 -6.128 1.00 10.42 71 LEU A CA 7
ATOM 9184 C C . LEU A 1 71 ? 14.614 -12.298 -5.019 1.00 61.30 71 LEU A C 7
ATOM 9185 O O . LEU A 1 71 ? 15.186 -13.143 -4.334 1.00 61.23 71 LEU A O 7
ATOM 9201 N N . GLU A 1 72 ? 14.782 -10.990 -4.848 1.00 14.33 72 GLU A N 7
ATOM 9202 C CA . GLU A 1 72 ? 15.674 -10.464 -3.822 1.00 73.52 72 GLU A CA 7
ATOM 9203 C C . GLU A 1 72 ? 14.901 -9.622 -2.810 1.00 43.43 72 GLU A C 7
ATOM 9204 O O . GLU A 1 72 ? 15.268 -9.548 -1.636 1.00 73.12 72 GLU A O 7
ATOM 9216 N N . THR A 1 73 ? 13.828 -8.988 -3.273 1.00 72.44 73 THR A N 7
ATOM 9217 C CA . THR A 1 73 ? 13.003 -8.151 -2.410 1.00 4.34 73 THR A CA 7
ATOM 9218 C C . THR A 1 73 ? 11.762 -8.899 -1.942 1.00 12.00 73 THR A C 7
ATOM 9219 O O . THR A 1 73 ? 11.366 -9.900 -2.539 1.00 42.34 73 THR A O 7
ATOM 9230 N N . VAL A 1 74 ? 11.149 -8.408 -0.868 1.00 44.25 74 VAL A N 7
ATOM 9231 C CA . VAL A 1 74 ? 9.951 -9.029 -0.320 1.00 71.10 74 VAL A CA 7
ATOM 9232 C C . VAL A 1 74 ? 8.833 -9.074 -1.355 1.00 60.12 74 VAL A C 7
ATOM 9233 O O . VAL A 1 74 ? 8.172 -10.099 -1.527 1.00 22.51 74 VAL A O 7
ATOM 9246 N N . ASP A 1 75 ? 8.626 -7.957 -2.044 1.00 22.54 75 ASP A N 7
ATOM 9247 C CA . ASP A 1 75 ? 7.588 -7.870 -3.065 1.00 40.14 75 ASP A CA 7
ATOM 9248 C C . ASP A 1 75 ? 7.830 -8.888 -4.175 1.00 70.00 75 ASP A C 7
ATOM 9249 O O . ASP A 1 75 ? 6.922 -9.620 -4.568 1.00 42.53 75 ASP A O 7
ATOM 9258 N N . ASP A 1 76 ? 9.059 -8.927 -4.677 1.00 53.01 76 ASP A N 7
ATOM 9259 C CA . ASP A 1 76 ? 9.421 -9.855 -5.742 1.00 32.13 76 ASP A CA 7
ATOM 9260 C C . ASP A 1 76 ? 9.205 -11.299 -5.301 1.00 4.15 76 ASP A C 7
ATOM 9261 O O . ASP A 1 76 ? 8.565 -12.083 -6.002 1.00 73.03 76 ASP A O 7
ATOM 9270 N N . ILE A 1 77 ? 9.744 -11.643 -4.136 1.00 33.41 77 ILE A N 7
ATOM 9271 C CA . ILE A 1 77 ? 9.610 -12.993 -3.602 1.00 42.01 77 ILE A CA 7
ATOM 9272 C C . ILE A 1 77 ? 8.146 -13.354 -3.380 1.00 14.23 77 ILE A C 7
ATOM 9273 O O . ILE A 1 77 ? 7.657 -14.357 -3.901 1.00 4.43 77 ILE A O 7
ATOM 9289 N N . CYS A 1 78 ? 7.449 -12.528 -2.606 1.00 61.25 78 CYS A N 7
ATOM 9290 C CA . CYS A 1 78 ? 6.038 -12.759 -2.316 1.00 2.14 78 CYS A CA 7
ATOM 9291 C C . CYS A 1 78 ? 5.228 -12.858 -3.603 1.00 72.24 78 CYS A C 7
ATOM 9292 O O . CYS A 1 78 ? 4.329 -13.691 -3.721 1.00 42.05 78 CYS A O 7
ATOM 9300 N N . ARG A 1 79 ? 5.550 -12.000 -4.567 1.00 42.12 79 ARG A N 7
ATOM 9301 C CA . ARG A 1 79 ? 4.849 -11.989 -5.845 1.00 32.51 79 ARG A CA 7
ATOM 9302 C C . ARG A 1 79 ? 5.040 -13.311 -6.582 1.00 62.11 79 ARG A C 7
ATOM 9303 O O . ARG A 1 79 ? 4.094 -13.863 -7.144 1.00 54.33 79 ARG A O 7
ATOM 9324 N N . TYR A 1 80 ? 6.270 -13.814 -6.575 1.00 65.34 80 TYR A N 7
ATOM 9325 C CA . TYR A 1 80 ? 6.586 -15.069 -7.245 1.00 50.23 80 TYR A CA 7
ATOM 9326 C C . TYR A 1 80 ? 5.867 -16.238 -6.578 1.00 33.42 80 TYR A C 7
ATOM 9327 O O . TYR A 1 80 ? 5.392 -17.154 -7.251 1.00 3.40 80 TYR A O 7
ATOM 9345 N N . ILE A 1 81 ? 5.790 -16.199 -5.252 1.00 75.45 81 ILE A N 7
ATOM 9346 C CA . ILE A 1 81 ? 5.128 -17.254 -4.495 1.00 44.21 81 ILE A CA 7
ATOM 9347 C C . ILE A 1 81 ? 3.612 -17.162 -4.635 1.00 45.44 81 ILE A C 7
ATOM 9348 O O . ILE A 1 81 ? 2.921 -18.179 -4.683 1.00 63.42 81 ILE A O 7
ATOM 9364 N N . ALA A 1 82 ? 3.103 -15.936 -4.700 1.00 24.44 82 ALA A N 7
ATOM 9365 C CA . ALA A 1 82 ? 1.669 -15.712 -4.839 1.00 74.32 82 ALA A CA 7
ATOM 9366 C C . ALA A 1 82 ? 1.181 -16.123 -6.224 1.00 1.20 82 ALA A C 7
ATOM 9367 O O . ALA A 1 82 ? 0.157 -16.792 -6.358 1.00 72.43 82 ALA A O 7
ATOM 9374 N N . SER A 1 83 ? 1.919 -15.715 -7.252 1.00 34.12 83 SER A N 7
ATOM 9375 C CA . SER A 1 83 ? 1.558 -16.037 -8.627 1.00 43.14 83 SER A CA 7
ATOM 9376 C C . SER A 1 83 ? 1.382 -17.542 -8.805 1.00 54.13 83 SER A C 7
ATOM 9377 O O . SER A 1 83 ? 0.635 -17.995 -9.673 1.00 22.31 83 SER A O 7
ATOM 9385 N N . LYS A 1 84 ? 2.077 -18.314 -7.976 1.00 42.25 84 LYS A N 7
ATOM 9386 C CA . LYS A 1 84 ? 1.998 -19.769 -8.038 1.00 0.24 84 LYS A CA 7
ATOM 9387 C C . LYS A 1 84 ? 0.752 -20.278 -7.322 1.00 65.15 84 LYS A C 7
ATOM 9388 O O . LYS A 1 84 ? 0.149 -21.270 -7.734 1.00 0.04 84 LYS A O 7
ATOM 9407 N N . SER A 1 85 ? 0.367 -19.591 -6.251 1.00 10.43 85 SER A N 7
ATOM 9408 C CA . SER A 1 85 ? -0.808 -19.976 -5.477 1.00 43.33 85 SER A CA 7
ATOM 9409 C C . SER A 1 85 ? -2.073 -19.370 -6.074 1.00 10.44 85 SER A C 7
ATOM 9410 O O . SER A 1 85 ? -2.036 -18.747 -7.135 1.00 32.24 85 SER A O 7
ATOM 9418 N N . SER A 1 86 ? -3.194 -19.556 -5.384 1.00 23.42 86 SER A N 7
ATOM 9419 C CA . SER A 1 86 ? -4.473 -19.031 -5.846 1.00 64.32 86 SER A CA 7
ATOM 9420 C C . SER A 1 86 ? -5.051 -18.042 -4.838 1.00 34.22 86 SER A C 7
ATOM 9421 O O . SER A 1 86 ? -6.268 -17.889 -4.730 1.00 3.04 86 SER A O 7
ATOM 9429 N N . ASP A 1 87 ? -4.170 -17.375 -4.101 1.00 33.10 87 ASP A N 7
ATOM 9430 C CA . ASP A 1 87 ? -4.591 -16.400 -3.103 1.00 34.24 87 ASP A CA 7
ATOM 9431 C C . ASP A 1 87 ? -5.430 -17.064 -2.016 1.00 52.42 87 ASP A C 7
ATOM 9432 O O . ASP A 1 87 ? -6.302 -16.433 -1.418 1.00 53.21 87 ASP A O 7
ATOM 9441 N N . ALA A 1 88 ? -5.161 -18.340 -1.764 1.00 51.22 88 ALA A N 7
ATOM 9442 C CA . ALA A 1 88 ? -5.891 -19.090 -0.748 1.00 24.22 88 ALA A CA 7
ATOM 9443 C C . ALA A 1 88 ? -5.698 -18.473 0.633 1.00 25.02 88 ALA A C 7
ATOM 9444 O O . ALA A 1 88 ? -6.509 -18.682 1.535 1.00 32.15 88 ALA A O 7
ATOM 9451 N N . PRO A 1 1 ? 2.163 1.673 -0.599 1.00 52.34 1 PRO A N 8
ATOM 9452 C CA . PRO A 1 1 ? 0.820 2.258 -0.594 1.00 33.32 1 PRO A CA 8
ATOM 9453 C C . PRO A 1 1 ? -0.276 1.198 -0.602 1.00 25.01 1 PRO A C 8
ATOM 9454 O O . PRO A 1 1 ? -1.216 1.256 0.189 1.00 60.42 1 PRO A O 8
ATOM 9465 N N . GLY A 1 2 ? -0.148 0.228 -1.502 1.00 34.43 2 GLY A N 8
ATOM 9466 C CA . GLY A 1 2 ? -1.134 -0.832 -1.596 1.00 52.43 2 GLY A CA 8
ATOM 9467 C C . GLY A 1 2 ? -0.507 -2.212 -1.560 1.00 71.25 2 GLY A C 8
ATOM 9468 O O . GLY A 1 2 ? 0.716 -2.345 -1.533 1.00 34.30 2 GLY A O 8
ATOM 9472 N N . SER A 1 3 ? -1.347 -3.242 -1.559 1.00 72.21 3 SER A N 8
ATOM 9473 C CA . SER A 1 3 ? -0.869 -4.619 -1.521 1.00 61.54 3 SER A CA 8
ATOM 9474 C C . SER A 1 3 ? -1.659 -5.496 -2.487 1.00 62.44 3 SER A C 8
ATOM 9475 O O . SER A 1 3 ? -2.742 -5.979 -2.161 1.00 61.12 3 SER A O 8
ATOM 9483 N N . MET A 1 4 ? -1.107 -5.695 -3.680 1.00 71.22 4 MET A N 8
ATOM 9484 C CA . MET A 1 4 ? -1.759 -6.515 -4.696 1.00 10.34 4 MET A CA 8
ATOM 9485 C C . MET A 1 4 ? -1.325 -7.973 -4.578 1.00 13.52 4 MET A C 8
ATOM 9486 O O . MET A 1 4 ? -2.055 -8.881 -4.974 1.00 10.30 4 MET A O 8
ATOM 9500 N N . VAL A 1 5 ? -0.134 -8.190 -4.031 1.00 50.34 5 VAL A N 8
ATOM 9501 C CA . VAL A 1 5 ? 0.396 -9.537 -3.860 1.00 72.33 5 VAL A CA 8
ATOM 9502 C C . VAL A 1 5 ? -0.387 -10.305 -2.801 1.00 44.51 5 VAL A C 8
ATOM 9503 O O . VAL A 1 5 ? -1.007 -9.711 -1.920 1.00 2.23 5 VAL A O 8
ATOM 9516 N N . SER A 1 6 ? -0.353 -11.631 -2.894 1.00 10.42 6 SER A N 8
ATOM 9517 C CA . SER A 1 6 ? -1.062 -12.481 -1.946 1.00 13.32 6 SER A CA 8
ATOM 9518 C C . SER A 1 6 ? -0.721 -12.097 -0.510 1.00 1.55 6 SER A C 8
ATOM 9519 O O . SER A 1 6 ? 0.355 -12.423 -0.009 1.00 70.20 6 SER A O 8
ATOM 9527 N N . GLU A 1 7 ? -1.644 -11.403 0.147 1.00 25.12 7 GLU A N 8
ATOM 9528 C CA . GLU A 1 7 ? -1.440 -10.973 1.525 1.00 23.40 7 GLU A CA 8
ATOM 9529 C C . GLU A 1 7 ? -1.262 -12.175 2.448 1.00 11.43 7 GLU A C 8
ATOM 9530 O O . GLU A 1 7 ? -0.517 -12.114 3.426 1.00 4.20 7 GLU A O 8
ATOM 9542 N N . GLU A 1 8 ? -1.953 -13.265 2.130 1.00 62.33 8 GLU A N 8
ATOM 9543 C CA . GLU A 1 8 ? -1.872 -14.481 2.932 1.00 22.01 8 GLU A CA 8
ATOM 9544 C C . GLU A 1 8 ? -0.433 -14.983 3.017 1.00 45.53 8 GLU A C 8
ATOM 9545 O O . GLU A 1 8 ? 0.074 -15.266 4.102 1.00 0.33 8 GLU A O 8
ATOM 9557 N N . ILE A 1 9 ? 0.218 -15.091 1.863 1.00 60.43 9 ILE A N 8
ATOM 9558 C CA . ILE A 1 9 ? 1.597 -15.558 1.807 1.00 52.14 9 ILE A CA 8
ATOM 9559 C C . ILE A 1 9 ? 2.559 -14.498 2.332 1.00 13.42 9 ILE A C 8
ATOM 9560 O O . ILE A 1 9 ? 3.593 -14.818 2.918 1.00 51.22 9 ILE A O 8
ATOM 9576 N N . LYS A 1 10 ? 2.210 -13.233 2.122 1.00 24.45 10 LYS A N 8
ATOM 9577 C CA . LYS A 1 10 ? 3.038 -12.124 2.577 1.00 53.51 10 LYS A CA 8
ATOM 9578 C C . LYS A 1 10 ? 3.380 -12.271 4.056 1.00 24.33 10 LYS A C 8
ATOM 9579 O O . LYS A 1 10 ? 4.507 -12.005 4.473 1.00 33.51 10 LYS A O 8
ATOM 9598 N N . ALA A 1 11 ? 2.399 -12.697 4.845 1.00 50.21 11 ALA A N 8
ATOM 9599 C CA . ALA A 1 11 ? 2.597 -12.883 6.278 1.00 34.33 11 ALA A CA 8
ATOM 9600 C C . ALA A 1 11 ? 3.512 -14.071 6.556 1.00 4.45 11 ALA A C 8
ATOM 9601 O O . ALA A 1 11 ? 4.252 -14.077 7.539 1.00 53.20 11 ALA A O 8
ATOM 9608 N N . GLN A 1 12 ? 3.456 -15.072 5.684 1.00 24.33 12 GLN A N 8
ATOM 9609 C CA . GLN A 1 12 ? 4.280 -16.265 5.839 1.00 2.14 12 GLN A CA 8
ATOM 9610 C C . GLN A 1 12 ? 5.727 -15.981 5.452 1.00 42.14 12 GLN A C 8
ATOM 9611 O O . GLN A 1 12 ? 6.657 -16.361 6.163 1.00 75.20 12 GLN A O 8
ATOM 9625 N N . VAL A 1 13 ? 5.911 -15.309 4.319 1.00 55.30 13 VAL A N 8
ATOM 9626 C CA . VAL A 1 13 ? 7.245 -14.973 3.838 1.00 61.15 13 VAL A CA 8
ATOM 9627 C C . VAL A 1 13 ? 7.945 -14.005 4.787 1.00 35.34 13 VAL A C 8
ATOM 9628 O O . VAL A 1 13 ? 9.129 -14.158 5.084 1.00 43.12 13 VAL A O 8
ATOM 9641 N N . MET A 1 14 ? 7.203 -13.009 5.259 1.00 13.51 14 MET A N 8
ATOM 9642 C CA . MET A 1 14 ? 7.751 -12.017 6.175 1.00 42.15 14 MET A CA 8
ATOM 9643 C C . MET A 1 14 ? 8.021 -12.632 7.546 1.00 13.12 14 MET A C 8
ATOM 9644 O O . MET A 1 14 ? 9.009 -12.301 8.201 1.00 73.12 14 MET A O 8
ATOM 9658 N N . GLU A 1 15 ? 7.136 -13.528 7.971 1.00 31.13 15 GLU A N 8
ATOM 9659 C CA . GLU A 1 15 ? 7.279 -14.188 9.264 1.00 3.51 15 GLU A CA 8
ATOM 9660 C C . GLU A 1 15 ? 8.478 -15.133 9.262 1.00 40.41 15 GLU A C 8
ATOM 9661 O O . GLU A 1 15 ? 9.164 -15.284 10.273 1.00 50.11 15 GLU A O 8
ATOM 9673 N N . SER A 1 16 ? 8.724 -15.766 8.119 1.00 34.34 16 SER A N 8
ATOM 9674 C CA . SER A 1 16 ? 9.836 -16.699 7.986 1.00 4.21 16 SER A CA 8
ATOM 9675 C C . SER A 1 16 ? 11.163 -15.953 7.895 1.00 25.30 16 SER A C 8
ATOM 9676 O O . SER A 1 16 ? 12.157 -16.354 8.501 1.00 71.45 16 SER A O 8
ATOM 9684 N N . VAL A 1 17 ? 11.172 -14.864 7.134 1.00 40.23 17 VAL A N 8
ATOM 9685 C CA . VAL A 1 17 ? 12.376 -14.059 6.964 1.00 71.33 17 VAL A CA 8
ATOM 9686 C C . VAL A 1 17 ? 12.821 -13.449 8.288 1.00 73.43 17 VAL A C 8
ATOM 9687 O O . VAL A 1 17 ? 13.981 -13.572 8.681 1.00 75.50 17 VAL A O 8
ATOM 9700 N N . ILE A 1 18 ? 11.891 -12.790 8.972 1.00 20.20 18 ILE A N 8
ATOM 9701 C CA . ILE A 1 18 ? 12.187 -12.161 10.253 1.00 4.21 18 ILE A CA 8
ATOM 9702 C C . ILE A 1 18 ? 12.905 -13.130 11.187 1.00 21.34 18 ILE A C 8
ATOM 9703 O O . ILE A 1 18 ? 13.968 -12.820 11.721 1.00 62.42 18 ILE A O 8
ATOM 9719 N N . GLY A 1 19 ? 12.315 -14.306 11.379 1.00 20.44 19 GLY A N 8
ATOM 9720 C CA . GLY A 1 19 ? 12.913 -15.303 12.247 1.00 33.42 19 GLY A CA 8
ATOM 9721 C C . GLY A 1 19 ? 14.116 -15.975 11.617 1.00 43.03 19 GLY A C 8
ATOM 9722 O O . GLY A 1 19 ? 14.977 -16.508 12.318 1.00 24.14 19 GLY A O 8
ATOM 9726 N N . CYS A 1 20 ? 14.177 -15.952 10.290 1.00 11.52 20 CYS A N 8
ATOM 9727 C CA . CYS A 1 20 ? 15.283 -16.566 9.564 1.00 1.22 20 CYS A CA 8
ATOM 9728 C C . CYS A 1 20 ? 16.602 -15.875 9.898 1.00 65.11 20 CYS A C 8
ATOM 9729 O O . CYS A 1 20 ? 17.590 -16.530 10.233 1.00 25.20 20 CYS A O 8
ATOM 9737 N N . LEU A 1 21 ? 16.610 -14.551 9.803 1.00 53.41 21 LEU A N 8
ATOM 9738 C CA . LEU A 1 21 ? 17.809 -13.770 10.093 1.00 51.22 21 LEU A CA 8
ATOM 9739 C C . LEU A 1 21 ? 17.685 -13.063 11.438 1.00 15.30 21 LEU A C 8
ATOM 9740 O O . LEU A 1 21 ? 18.558 -12.287 11.827 1.00 53.22 21 LEU A O 8
ATOM 9756 N N . LYS A 1 22 ? 16.596 -13.338 12.148 1.00 1.40 22 LYS A N 8
ATOM 9757 C CA . LYS A 1 22 ? 16.358 -12.731 13.452 1.00 75.54 22 LYS A CA 8
ATOM 9758 C C . LYS A 1 22 ? 16.506 -11.214 13.382 1.00 52.33 22 LYS A C 8
ATOM 9759 O O . LYS A 1 22 ? 17.598 -10.677 13.578 1.00 32.45 22 LYS A O 8
ATOM 9778 N N . LEU A 1 23 ? 15.403 -10.529 13.104 1.00 63.12 23 LEU A N 8
ATOM 9779 C CA . LEU A 1 23 ? 15.410 -9.074 13.009 1.00 10.22 23 LEU A CA 8
ATOM 9780 C C . LEU A 1 23 ? 15.010 -8.440 14.338 1.00 71.20 23 LEU A C 8
ATOM 9781 O O . LEU A 1 23 ? 14.354 -9.072 15.165 1.00 42.11 23 LEU A O 8
ATOM 9797 N N . ASN A 1 24 ? 15.407 -7.187 14.534 1.00 45.20 24 ASN A N 8
ATOM 9798 C CA . ASN A 1 24 ? 15.088 -6.466 15.761 1.00 65.04 24 ASN A CA 8
ATOM 9799 C C . ASN A 1 24 ? 13.913 -5.518 15.545 1.00 22.23 24 ASN A C 8
ATOM 9800 O O . ASN A 1 24 ? 13.310 -5.494 14.472 1.00 61.52 24 ASN A O 8
ATOM 9811 N N . ASP A 1 25 ? 13.593 -4.737 16.572 1.00 44.23 25 ASP A N 8
ATOM 9812 C CA . ASP A 1 25 ? 12.491 -3.785 16.494 1.00 34.40 25 ASP A CA 8
ATOM 9813 C C . ASP A 1 25 ? 12.741 -2.753 15.399 1.00 23.34 25 ASP A C 8
ATOM 9814 O O . ASP A 1 25 ? 11.838 -2.414 14.636 1.00 45.40 25 ASP A O 8
ATOM 9823 N N . GLU A 1 26 ? 13.972 -2.257 15.330 1.00 23.44 26 GLU A N 8
ATOM 9824 C CA . GLU A 1 26 ? 14.340 -1.262 14.330 1.00 51.55 26 GLU A CA 8
ATOM 9825 C C . GLU A 1 26 ? 14.208 -1.832 12.921 1.00 41.22 26 GLU A C 8
ATOM 9826 O O . GLU A 1 26 ? 13.531 -1.257 12.069 1.00 64.53 26 GLU A O 8
ATOM 9838 N N . GLN A 1 27 ? 14.860 -2.966 12.685 1.00 43.14 27 GLN A N 8
ATOM 9839 C CA . GLN A 1 27 ? 14.817 -3.614 11.379 1.00 70.43 27 GLN A CA 8
ATOM 9840 C C . GLN A 1 27 ? 13.377 -3.833 10.927 1.00 74.33 27 GLN A C 8
ATOM 9841 O O . GLN A 1 27 ? 13.045 -3.638 9.758 1.00 70.11 27 GLN A O 8
ATOM 9855 N N . LYS A 1 28 ? 12.525 -4.240 11.862 1.00 33.40 28 LYS A N 8
ATOM 9856 C CA . LYS A 1 28 ? 11.120 -4.486 11.561 1.00 0.31 28 LYS A CA 8
ATOM 9857 C C . LYS A 1 28 ? 10.372 -3.174 11.344 1.00 73.13 28 LYS A C 8
ATOM 9858 O O . LYS A 1 28 ? 9.343 -3.141 10.669 1.00 33.23 28 LYS A O 8
ATOM 9877 N N . GLN A 1 29 ? 10.898 -2.097 11.917 1.00 54.00 29 GLN A N 8
ATOM 9878 C CA . GLN A 1 29 ? 10.281 -0.782 11.784 1.00 31.22 29 GLN A CA 8
ATOM 9879 C C . GLN A 1 29 ? 10.776 -0.072 10.528 1.00 50.15 29 GLN A C 8
ATOM 9880 O O . GLN A 1 29 ? 10.179 0.907 10.081 1.00 72.44 29 GLN A O 8
ATOM 9894 N N . ILE A 1 30 ? 11.871 -0.572 9.966 1.00 2.02 30 ILE A N 8
ATOM 9895 C CA . ILE A 1 30 ? 12.446 0.015 8.762 1.00 13.22 30 ILE A CA 8
ATOM 9896 C C . ILE A 1 30 ? 12.372 -0.955 7.588 1.00 11.13 30 ILE A C 8
ATOM 9897 O O . ILE A 1 30 ? 13.134 -0.844 6.628 1.00 22.43 30 ILE A O 8
ATOM 9913 N N . LEU A 1 31 ? 11.447 -1.905 7.670 1.00 64.14 31 LEU A N 8
ATOM 9914 C CA . LEU A 1 31 ? 11.269 -2.895 6.614 1.00 21.12 31 LEU A CA 8
ATOM 9915 C C . LEU A 1 31 ? 10.182 -2.460 5.636 1.00 14.43 31 LEU A C 8
ATOM 9916 O O . LEU A 1 31 ? 9.293 -1.684 5.987 1.00 1.54 31 LEU A O 8
ATOM 9932 N N . SER A 1 32 ? 10.260 -2.965 4.410 1.00 11.55 32 SER A N 8
ATOM 9933 C CA . SER A 1 32 ? 9.284 -2.627 3.380 1.00 52.24 32 SER A CA 8
ATOM 9934 C C . SER A 1 32 ? 9.238 -3.704 2.301 1.00 35.45 32 SER A C 8
ATOM 9935 O O . SER A 1 32 ? 10.181 -4.478 2.140 1.00 30.51 32 SER A O 8
ATOM 9943 N N . GLY A 1 33 ? 8.133 -3.747 1.562 1.00 1.31 33 GLY A N 8
ATOM 9944 C CA . GLY A 1 33 ? 7.984 -4.731 0.506 1.00 55.30 33 GLY A CA 8
ATOM 9945 C C . GLY A 1 33 ? 8.989 -4.539 -0.612 1.00 2.44 33 GLY A C 8
ATOM 9946 O O . GLY A 1 33 ? 9.434 -5.507 -1.230 1.00 22.34 33 GLY A O 8
ATOM 9950 N N . THR A 1 34 ? 9.349 -3.287 -0.875 1.00 51.35 34 THR A N 8
ATOM 9951 C CA . THR A 1 34 ? 10.305 -2.970 -1.927 1.00 3.10 34 THR A CA 8
ATOM 9952 C C . THR A 1 34 ? 11.703 -2.762 -1.356 1.00 64.01 34 THR A C 8
ATOM 9953 O O . THR A 1 34 ? 12.440 -1.880 -1.797 1.00 73.14 34 THR A O 8
ATOM 9964 N N . THR A 1 35 ? 12.063 -3.580 -0.373 1.00 44.01 35 THR A N 8
ATOM 9965 C CA . THR A 1 35 ? 13.372 -3.485 0.259 1.00 42.43 35 THR A CA 8
ATOM 9966 C C . THR A 1 35 ? 14.093 -4.828 0.236 1.00 0.31 35 THR A C 8
ATOM 9967 O O . THR A 1 35 ? 13.721 -5.755 0.954 1.00 42.14 35 THR A O 8
ATOM 9978 N N . ASN A 1 36 ? 15.127 -4.925 -0.593 1.00 22.34 36 ASN A N 8
ATOM 9979 C CA . ASN A 1 36 ? 15.901 -6.156 -0.710 1.00 3.42 36 ASN A CA 8
ATOM 9980 C C . ASN A 1 36 ? 16.441 -6.590 0.649 1.00 24.22 36 ASN A C 8
ATOM 9981 O O . ASN A 1 36 ? 17.387 -5.997 1.171 1.00 54.35 36 ASN A O 8
ATOM 9992 N N . LEU A 1 37 ? 15.836 -7.627 1.217 1.00 42.04 37 LEU A N 8
ATOM 9993 C CA . LEU A 1 37 ? 16.258 -8.141 2.516 1.00 41.12 37 LEU A CA 8
ATOM 9994 C C . LEU A 1 37 ? 17.643 -8.773 2.428 1.00 34.43 37 LEU A C 8
ATOM 9995 O O . LEU A 1 37 ? 18.272 -9.057 3.447 1.00 41.43 37 LEU A O 8
ATOM 10011 N N . ALA A 1 38 ? 18.114 -8.989 1.204 1.00 11.43 38 ALA A N 8
ATOM 10012 C CA . ALA A 1 38 ? 19.426 -9.583 0.984 1.00 64.01 38 ALA A CA 8
ATOM 10013 C C . ALA A 1 38 ? 20.520 -8.521 1.008 1.00 74.52 38 ALA A C 8
ATOM 10014 O O . ALA A 1 38 ? 21.566 -8.706 1.632 1.00 11.43 38 ALA A O 8
ATOM 10021 N N . LYS A 1 39 ? 20.274 -7.408 0.325 1.00 24.43 39 LYS A N 8
ATOM 10022 C CA . LYS A 1 39 ? 21.238 -6.315 0.269 1.00 74.40 39 LYS A CA 8
ATOM 10023 C C . LYS A 1 39 ? 21.082 -5.389 1.470 1.00 20.11 39 LYS A C 8
ATOM 10024 O O . LYS A 1 39 ? 22.052 -5.089 2.166 1.00 33.41 39 LYS A O 8
ATOM 10043 N N . ASP A 1 40 ? 19.854 -4.940 1.710 1.00 63.34 40 ASP A N 8
ATOM 10044 C CA . ASP A 1 40 ? 19.569 -4.050 2.829 1.00 12.34 40 ASP A CA 8
ATOM 10045 C C . ASP A 1 40 ? 20.130 -4.617 4.129 1.00 41.35 40 ASP A C 8
ATOM 10046 O O . ASP A 1 40 ? 21.014 -4.021 4.748 1.00 11.14 40 ASP A O 8
ATOM 10055 N N . PHE A 1 41 ? 19.613 -5.769 4.540 1.00 51.23 41 PHE A N 8
ATOM 10056 C CA . PHE A 1 41 ? 20.060 -6.414 5.768 1.00 55.34 41 PHE A CA 8
ATOM 10057 C C . PHE A 1 41 ? 21.388 -7.135 5.551 1.00 13.42 41 PHE A C 8
ATOM 10058 O O . PHE A 1 41 ? 21.964 -7.691 6.485 1.00 4.32 41 PHE A O 8
ATOM 10075 N N . ASN A 1 42 ? 21.867 -7.121 4.311 1.00 62.01 42 ASN A N 8
ATOM 10076 C CA . ASN A 1 42 ? 23.125 -7.773 3.970 1.00 43.41 42 ASN A CA 8
ATOM 10077 C C . ASN A 1 42 ? 23.139 -9.217 4.462 1.00 32.20 42 ASN A C 8
ATOM 10078 O O . ASN A 1 42 ? 23.959 -9.591 5.302 1.00 14.03 42 ASN A O 8
ATOM 10089 N N . LEU A 1 43 ? 22.228 -10.026 3.932 1.00 0.14 43 LEU A N 8
ATOM 10090 C CA . LEU A 1 43 ? 22.136 -11.431 4.316 1.00 4.12 43 LEU A CA 8
ATOM 10091 C C . LEU A 1 43 ? 23.292 -12.234 3.728 1.00 55.50 43 LEU A C 8
ATOM 10092 O O . LEU A 1 43 ? 23.873 -11.851 2.712 1.00 12.51 43 LEU A O 8
ATOM 10108 N N . ASP A 1 44 ? 23.619 -13.348 4.372 1.00 13.11 44 ASP A N 8
ATOM 10109 C CA . ASP A 1 44 ? 24.703 -14.207 3.910 1.00 72.53 44 ASP A CA 8
ATOM 10110 C C . ASP A 1 44 ? 24.178 -15.293 2.977 1.00 75.24 44 ASP A C 8
ATOM 10111 O O . ASP A 1 44 ? 23.007 -15.667 3.043 1.00 40.44 44 ASP A O 8
ATOM 10120 N N . SER A 1 45 ? 25.050 -15.793 2.108 1.00 65.32 45 SER A N 8
ATOM 10121 C CA . SER A 1 45 ? 24.673 -16.833 1.158 1.00 60.12 45 SER A CA 8
ATOM 10122 C C . SER A 1 45 ? 24.033 -18.018 1.876 1.00 31.24 45 SER A C 8
ATOM 10123 O O . SER A 1 45 ? 23.209 -18.734 1.305 1.00 40.22 45 SER A O 8
ATOM 10131 N N . LEU A 1 46 ? 24.420 -18.221 3.130 1.00 71.33 46 LEU A N 8
ATOM 10132 C CA . LEU A 1 46 ? 23.886 -19.320 3.928 1.00 25.25 46 LEU A CA 8
ATOM 10133 C C . LEU A 1 46 ? 22.445 -19.043 4.340 1.00 62.14 46 LEU A C 8
ATOM 10134 O O . LEU A 1 46 ? 21.569 -19.893 4.182 1.00 62.33 46 LEU A O 8
ATOM 10150 N N . ASP A 1 47 ? 22.205 -17.847 4.867 1.00 2.12 47 ASP A N 8
ATOM 10151 C CA . ASP A 1 47 ? 20.869 -17.457 5.299 1.00 55.22 47 ASP A CA 8
ATOM 10152 C C . ASP A 1 47 ? 19.872 -17.565 4.149 1.00 62.23 47 ASP A C 8
ATOM 10153 O O . ASP A 1 47 ? 18.800 -18.153 4.296 1.00 64.30 47 ASP A O 8
ATOM 10162 N N . PHE A 1 48 ? 20.232 -16.994 3.005 1.00 64.30 48 PHE A N 8
ATOM 10163 C CA . PHE A 1 48 ? 19.369 -17.025 1.830 1.00 64.44 48 PHE A CA 8
ATOM 10164 C C . PHE A 1 48 ? 18.922 -18.450 1.521 1.00 11.41 48 PHE A C 8
ATOM 10165 O O . PHE A 1 48 ? 17.739 -18.707 1.291 1.00 74.22 48 PHE A O 8
ATOM 10182 N N . VAL A 1 49 ? 19.876 -19.376 1.517 1.00 31.14 49 VAL A N 8
ATOM 10183 C CA . VAL A 1 49 ? 19.582 -20.776 1.237 1.00 4.02 49 VAL A CA 8
ATOM 10184 C C . VAL A 1 49 ? 18.454 -21.288 2.125 1.00 75.11 49 VAL A C 8
ATOM 10185 O O . VAL A 1 49 ? 17.471 -21.846 1.637 1.00 13.45 49 VAL A O 8
ATOM 10198 N N . ASP A 1 50 ? 18.602 -21.096 3.430 1.00 22.50 50 ASP A N 8
ATOM 10199 C CA . ASP A 1 50 ? 17.594 -21.537 4.388 1.00 13.12 50 ASP A CA 8
ATOM 10200 C C . ASP A 1 50 ? 16.268 -20.822 4.150 1.00 71.13 50 ASP A C 8
ATOM 10201 O O . ASP A 1 50 ? 15.197 -21.381 4.389 1.00 54.43 50 ASP A O 8
ATOM 10210 N N . LEU A 1 51 ? 16.347 -19.582 3.680 1.00 21.14 51 LEU A N 8
ATOM 10211 C CA . LEU A 1 51 ? 15.154 -18.787 3.411 1.00 73.32 51 LEU A CA 8
ATOM 10212 C C . LEU A 1 51 ? 14.349 -19.385 2.261 1.00 12.04 51 LEU A C 8
ATOM 10213 O O . LEU A 1 51 ? 13.177 -19.727 2.423 1.00 41.05 51 LEU A O 8
ATOM 10229 N N . ILE A 1 52 ? 14.987 -19.511 1.103 1.00 42.41 52 ILE A N 8
ATOM 10230 C CA . ILE A 1 52 ? 14.331 -20.072 -0.072 1.00 64.52 52 ILE A CA 8
ATOM 10231 C C . ILE A 1 52 ? 13.835 -21.488 0.198 1.00 62.04 52 ILE A C 8
ATOM 10232 O O . ILE A 1 52 ? 12.755 -21.874 -0.250 1.00 73.21 52 ILE A O 8
ATOM 10248 N N . MET A 1 53 ? 14.629 -22.257 0.936 1.00 51.11 53 MET A N 8
ATOM 10249 C CA . MET A 1 53 ? 14.268 -23.629 1.270 1.00 32.40 53 MET A CA 8
ATOM 10250 C C . MET A 1 53 ? 13.082 -23.663 2.228 1.00 13.42 53 MET A C 8
ATOM 10251 O O . MET A 1 53 ? 12.174 -24.480 2.080 1.00 74.24 53 MET A O 8
ATOM 10265 N N . SER A 1 54 ? 13.097 -22.768 3.213 1.00 2.33 54 SER A N 8
ATOM 10266 C CA . SER A 1 54 ? 12.024 -22.699 4.198 1.00 62.54 54 SER A CA 8
ATOM 10267 C C . SER A 1 54 ? 10.685 -22.415 3.524 1.00 44.30 54 SER A C 8
ATOM 10268 O O . SER A 1 54 ? 9.712 -23.145 3.719 1.00 20.01 54 SER A O 8
ATOM 10276 N N . LEU A 1 55 ? 10.643 -21.350 2.732 1.00 14.25 55 LEU A N 8
ATOM 10277 C CA . LEU A 1 55 ? 9.423 -20.968 2.028 1.00 10.24 55 LEU A CA 8
ATOM 10278 C C . LEU A 1 55 ? 9.033 -22.026 1.001 1.00 75.25 55 LEU A C 8
ATOM 10279 O O . LEU A 1 55 ? 7.852 -22.325 0.822 1.00 71.11 55 LEU A O 8
ATOM 10295 N N . GLU A 1 56 ? 10.033 -22.593 0.333 1.00 54.04 56 GLU A N 8
ATOM 10296 C CA . GLU A 1 56 ? 9.792 -23.619 -0.675 1.00 2.32 56 GLU A CA 8
ATOM 10297 C C . GLU A 1 56 ? 8.994 -24.780 -0.089 1.00 62.44 56 GLU A C 8
ATOM 10298 O O . GLU A 1 56 ? 7.968 -25.180 -0.638 1.00 54.25 56 GLU A O 8
ATOM 10310 N N . GLU A 1 57 ? 9.475 -25.316 1.028 1.00 54.50 57 GLU A N 8
ATOM 10311 C CA . GLU A 1 57 ? 8.807 -26.433 1.688 1.00 24.33 57 GLU A CA 8
ATOM 10312 C C . GLU A 1 57 ? 7.513 -25.975 2.355 1.00 63.24 57 GLU A C 8
ATOM 10313 O O . GLU A 1 57 ? 6.553 -26.737 2.458 1.00 51.32 57 GLU A O 8
ATOM 10325 N N . ARG A 1 58 ? 7.497 -24.725 2.807 1.00 53.32 58 ARG A N 8
ATOM 10326 C CA . ARG A 1 58 ? 6.323 -24.166 3.466 1.00 13.33 58 ARG A CA 8
ATOM 10327 C C . ARG A 1 58 ? 5.102 -24.240 2.555 1.00 74.53 58 ARG A C 8
ATOM 10328 O O . ARG A 1 58 ? 4.066 -24.787 2.933 1.00 31.54 58 ARG A O 8
ATOM 10349 N N . PHE A 1 59 ? 5.230 -23.687 1.355 1.00 13.35 59 PHE A N 8
ATOM 10350 C CA . PHE A 1 59 ? 4.136 -23.689 0.390 1.00 45.43 59 PHE A CA 8
ATOM 10351 C C . PHE A 1 59 ? 4.329 -24.790 -0.648 1.00 63.14 59 PHE A C 8
ATOM 10352 O O . PHE A 1 59 ? 3.635 -24.828 -1.665 1.00 53.21 59 PHE A O 8
ATOM 10369 N N . SER A 1 60 ? 5.277 -25.684 -0.385 1.00 31.03 60 SER A N 8
ATOM 10370 C CA . SER A 1 60 ? 5.566 -26.783 -1.299 1.00 23.01 60 SER A CA 8
ATOM 10371 C C . SER A 1 60 ? 5.790 -26.267 -2.717 1.00 74.45 60 SER A C 8
ATOM 10372 O O . SER A 1 60 ? 5.519 -26.965 -3.695 1.00 64.52 60 SER A O 8
ATOM 10380 N N . LEU A 1 61 ? 6.290 -25.040 -2.821 1.00 21.40 61 LEU A N 8
ATOM 10381 C CA . LEU A 1 61 ? 6.552 -24.428 -4.119 1.00 71.22 61 LEU A CA 8
ATOM 10382 C C . LEU A 1 61 ? 7.811 -25.013 -4.751 1.00 54.53 61 LEU A C 8
ATOM 10383 O O . LEU A 1 61 ? 8.690 -25.520 -4.055 1.00 0.43 61 LEU A O 8
ATOM 10399 N N . GLU A 1 62 ? 7.891 -24.937 -6.076 1.00 64.11 62 GLU A N 8
ATOM 10400 C CA . GLU A 1 62 ? 9.043 -25.458 -6.802 1.00 40.54 62 GLU A CA 8
ATOM 10401 C C . GLU A 1 62 ? 9.944 -24.322 -7.280 1.00 32.21 62 GLU A C 8
ATOM 10402 O O . GLU A 1 62 ? 9.720 -23.744 -8.344 1.00 65.30 62 GLU A O 8
ATOM 10414 N N . ILE A 1 63 ? 10.962 -24.009 -6.487 1.00 12.34 63 ILE A N 8
ATOM 10415 C CA . ILE A 1 63 ? 11.897 -22.943 -6.828 1.00 13.42 63 ILE A CA 8
ATOM 10416 C C . ILE A 1 63 ? 13.199 -23.511 -7.384 1.00 50.35 63 ILE A C 8
ATOM 10417 O O . ILE A 1 63 ? 13.693 -24.534 -6.911 1.00 1.03 63 ILE A O 8
ATOM 10433 N N . SER A 1 64 ? 13.749 -22.839 -8.390 1.00 62.12 64 SER A N 8
ATOM 10434 C CA . SER A 1 64 ? 14.992 -23.278 -9.012 1.00 24.42 64 SER A CA 8
ATOM 10435 C C . SER A 1 64 ? 16.121 -22.291 -8.724 1.00 43.13 64 SER A C 8
ATOM 10436 O O . SER A 1 64 ? 15.971 -21.378 -7.913 1.00 51.43 64 SER A O 8
ATOM 10444 N N . ASP A 1 65 ? 17.252 -22.484 -9.395 1.00 62.34 65 ASP A N 8
ATOM 10445 C CA . ASP A 1 65 ? 18.406 -21.612 -9.214 1.00 23.42 65 ASP A CA 8
ATOM 10446 C C . ASP A 1 65 ? 18.205 -20.286 -9.940 1.00 74.13 65 ASP A C 8
ATOM 10447 O O . ASP A 1 65 ? 18.522 -19.223 -9.408 1.00 54.05 65 ASP A O 8
ATOM 10456 N N . GLU A 1 66 ? 17.677 -20.358 -11.158 1.00 21.54 66 GLU A N 8
ATOM 10457 C CA . GLU A 1 66 ? 17.436 -19.162 -11.957 1.00 3.53 66 GLU A CA 8
ATOM 10458 C C . GLU A 1 66 ? 16.226 -18.394 -11.435 1.00 44.45 66 GLU A C 8
ATOM 10459 O O . GLU A 1 66 ? 16.171 -17.167 -11.524 1.00 51.24 66 GLU A O 8
ATOM 10471 N N . ASP A 1 67 ? 15.259 -19.124 -10.892 1.00 50.34 67 ASP A N 8
ATOM 10472 C CA . ASP A 1 67 ? 14.048 -18.512 -10.355 1.00 4.40 67 ASP A CA 8
ATOM 10473 C C . ASP A 1 67 ? 14.389 -17.497 -9.268 1.00 63.04 67 ASP A C 8
ATOM 10474 O O . ASP A 1 67 ? 13.865 -16.383 -9.260 1.00 63.01 67 ASP A O 8
ATOM 10483 N N . ALA A 1 68 ? 15.268 -17.890 -8.352 1.00 50.52 68 ALA A N 8
ATOM 10484 C CA . ALA A 1 68 ? 15.679 -17.015 -7.263 1.00 14.12 68 ALA A CA 8
ATOM 10485 C C . ALA A 1 68 ? 16.544 -15.867 -7.775 1.00 75.14 68 ALA A C 8
ATOM 10486 O O . ALA A 1 68 ? 16.656 -14.825 -7.130 1.00 20.01 68 ALA A O 8
ATOM 10493 N N . GLN A 1 69 ? 17.152 -16.067 -8.940 1.00 33.43 69 GLN A N 8
ATOM 10494 C CA . GLN A 1 69 ? 18.008 -15.048 -9.539 1.00 50.50 69 GLN A CA 8
ATOM 10495 C C . GLN A 1 69 ? 17.255 -13.732 -9.701 1.00 42.43 69 GLN A C 8
ATOM 10496 O O . GLN A 1 69 ? 17.860 -12.660 -9.745 1.00 20.02 69 GLN A O 8
ATOM 10510 N N . LYS A 1 70 ? 15.933 -13.819 -9.788 1.00 74.45 70 LYS A N 8
ATOM 10511 C CA . LYS A 1 70 ? 15.096 -12.635 -9.944 1.00 1.53 70 LYS A CA 8
ATOM 10512 C C . LYS A 1 70 ? 14.260 -12.391 -8.692 1.00 1.43 70 LYS A C 8
ATOM 10513 O O . LYS A 1 70 ? 13.347 -11.563 -8.694 1.00 51.12 70 LYS A O 8
ATOM 10532 N N . LEU A 1 71 ? 14.576 -13.116 -7.624 1.00 13.15 71 LEU A N 8
ATOM 10533 C CA . LEU A 1 71 ? 13.854 -12.977 -6.364 1.00 10.42 71 LEU A CA 8
ATOM 10534 C C . LEU A 1 71 ? 14.790 -12.525 -5.248 1.00 61.30 71 LEU A C 8
ATOM 10535 O O . LEU A 1 71 ? 15.474 -13.340 -4.630 1.00 61.23 71 LEU A O 8
ATOM 10551 N N . GLU A 1 72 ? 14.813 -11.220 -4.994 1.00 14.33 72 GLU A N 8
ATOM 10552 C CA . GLU A 1 72 ? 15.664 -10.660 -3.950 1.00 73.52 72 GLU A CA 8
ATOM 10553 C C . GLU A 1 72 ? 14.851 -9.796 -2.992 1.00 43.43 72 GLU A C 8
ATOM 10554 O O . GLU A 1 72 ? 15.090 -9.792 -1.783 1.00 73.12 72 GLU A O 8
ATOM 10566 N N . THR A 1 73 ? 13.888 -9.060 -3.538 1.00 72.44 73 THR A N 8
ATOM 10567 C CA . THR A 1 73 ? 13.041 -8.189 -2.734 1.00 4.34 73 THR A CA 8
ATOM 10568 C C . THR A 1 73 ? 11.794 -8.924 -2.256 1.00 12.00 73 THR A C 8
ATOM 10569 O O . THR A 1 73 ? 11.395 -9.933 -2.836 1.00 42.34 73 THR A O 8
ATOM 10580 N N . VAL A 1 74 ? 11.179 -8.409 -1.195 1.00 44.25 74 VAL A N 8
ATOM 10581 C CA . VAL A 1 74 ? 9.975 -9.017 -0.640 1.00 71.10 74 VAL A CA 8
ATOM 10582 C C . VAL A 1 74 ? 8.863 -9.080 -1.681 1.00 60.12 74 VAL A C 8
ATOM 10583 O O . VAL A 1 74 ? 8.256 -10.131 -1.892 1.00 22.51 74 VAL A O 8
ATOM 10596 N N . ASP A 1 75 ? 8.600 -7.951 -2.328 1.00 22.54 75 ASP A N 8
ATOM 10597 C CA . ASP A 1 75 ? 7.561 -7.878 -3.349 1.00 40.14 75 ASP A CA 8
ATOM 10598 C C . ASP A 1 75 ? 7.807 -8.907 -4.448 1.00 70.00 75 ASP A C 8
ATOM 10599 O O . ASP A 1 75 ? 6.887 -9.607 -4.874 1.00 42.53 75 ASP A O 8
ATOM 10608 N N . ASP A 1 76 ? 9.052 -8.992 -4.904 1.00 53.01 76 ASP A N 8
ATOM 10609 C CA . ASP A 1 76 ? 9.418 -9.935 -5.955 1.00 32.13 76 ASP A CA 8
ATOM 10610 C C . ASP A 1 76 ? 9.196 -11.372 -5.495 1.00 4.15 76 ASP A C 8
ATOM 10611 O O . ASP A 1 76 ? 8.561 -12.165 -6.192 1.00 73.03 76 ASP A O 8
ATOM 10620 N N . ILE A 1 77 ? 9.725 -11.701 -4.321 1.00 33.41 77 ILE A N 8
ATOM 10621 C CA . ILE A 1 77 ? 9.583 -13.043 -3.771 1.00 42.01 77 ILE A CA 8
ATOM 10622 C C . ILE A 1 77 ? 8.115 -13.407 -3.577 1.00 14.23 77 ILE A C 8
ATOM 10623 O O . ILE A 1 77 ? 7.642 -14.419 -4.095 1.00 4.43 77 ILE A O 8
ATOM 10639 N N . CYS A 1 78 ? 7.400 -12.575 -2.829 1.00 61.25 78 CYS A N 8
ATOM 10640 C CA . CYS A 1 78 ? 5.984 -12.808 -2.568 1.00 2.14 78 CYS A CA 8
ATOM 10641 C C . CYS A 1 78 ? 5.197 -12.894 -3.871 1.00 72.24 78 CYS A C 8
ATOM 10642 O O . CYS A 1 78 ? 4.227 -13.645 -3.974 1.00 42.05 78 CYS A O 8
ATOM 10650 N N . ARG A 1 79 ? 5.619 -12.118 -4.863 1.00 42.12 79 ARG A N 8
ATOM 10651 C CA . ARG A 1 79 ? 4.953 -12.104 -6.160 1.00 32.51 79 ARG A CA 8
ATOM 10652 C C . ARG A 1 79 ? 5.145 -13.434 -6.884 1.00 62.11 79 ARG A C 8
ATOM 10653 O O . ARG A 1 79 ? 4.211 -13.964 -7.486 1.00 54.33 79 ARG A O 8
ATOM 10674 N N . TYR A 1 80 ? 6.361 -13.964 -6.822 1.00 65.34 80 TYR A N 8
ATOM 10675 C CA . TYR A 1 80 ? 6.676 -15.229 -7.475 1.00 50.23 80 TYR A CA 8
ATOM 10676 C C . TYR A 1 80 ? 5.949 -16.387 -6.799 1.00 33.42 80 TYR A C 8
ATOM 10677 O O . TYR A 1 80 ? 5.482 -17.313 -7.463 1.00 3.40 80 TYR A O 8
ATOM 10695 N N . ILE A 1 81 ? 5.856 -16.327 -5.474 1.00 75.45 81 ILE A N 8
ATOM 10696 C CA . ILE A 1 81 ? 5.184 -17.368 -4.709 1.00 44.21 81 ILE A CA 8
ATOM 10697 C C . ILE A 1 81 ? 3.670 -17.266 -4.850 1.00 45.44 81 ILE A C 8
ATOM 10698 O O . ILE A 1 81 ? 2.983 -18.269 -5.040 1.00 63.42 81 ILE A O 8
ATOM 10714 N N . ALA A 1 82 ? 3.154 -16.043 -4.759 1.00 24.44 82 ALA A N 8
ATOM 10715 C CA . ALA A 1 82 ? 1.721 -15.808 -4.882 1.00 74.32 82 ALA A CA 8
ATOM 10716 C C . ALA A 1 82 ? 1.210 -16.230 -6.254 1.00 1.20 82 ALA A C 8
ATOM 10717 O O . ALA A 1 82 ? 0.187 -16.904 -6.367 1.00 72.43 82 ALA A O 8
ATOM 10724 N N . SER A 1 83 ? 1.929 -15.827 -7.298 1.00 34.12 83 SER A N 8
ATOM 10725 C CA . SER A 1 83 ? 1.546 -16.160 -8.665 1.00 43.14 83 SER A CA 8
ATOM 10726 C C . SER A 1 83 ? 1.375 -17.667 -8.829 1.00 54.13 83 SER A C 8
ATOM 10727 O O . SER A 1 83 ? 0.620 -18.128 -9.686 1.00 22.31 83 SER A O 8
ATOM 10735 N N . LYS A 1 84 ? 2.081 -18.430 -8.001 1.00 42.25 84 LYS A N 8
ATOM 10736 C CA . LYS A 1 84 ? 2.007 -19.886 -8.051 1.00 0.24 84 LYS A CA 8
ATOM 10737 C C . LYS A 1 84 ? 0.768 -20.394 -7.322 1.00 65.15 84 LYS A C 8
ATOM 10738 O O . LYS A 1 84 ? -0.008 -21.178 -7.870 1.00 0.04 84 LYS A O 8
ATOM 10757 N N . SER A 1 85 ? 0.587 -19.941 -6.086 1.00 10.43 85 SER A N 8
ATOM 10758 C CA . SER A 1 85 ? -0.557 -20.353 -5.281 1.00 43.33 85 SER A CA 8
ATOM 10759 C C . SER A 1 85 ? -1.862 -20.143 -6.044 1.00 10.44 85 SER A C 8
ATOM 10760 O O . SER A 1 85 ? -2.825 -20.888 -5.865 1.00 32.24 85 SER A O 8
ATOM 10768 N N . SER A 1 86 ? -1.884 -19.123 -6.896 1.00 23.42 86 SER A N 8
ATOM 10769 C CA . SER A 1 86 ? -3.069 -18.812 -7.685 1.00 64.32 86 SER A CA 8
ATOM 10770 C C . SER A 1 86 ? -3.512 -20.022 -8.501 1.00 34.22 86 SER A C 8
ATOM 10771 O O . SER A 1 86 ? -4.702 -20.210 -8.758 1.00 3.04 86 SER A O 8
ATOM 10779 N N . ASP A 1 87 ? -2.546 -20.839 -8.907 1.00 33.10 87 ASP A N 8
ATOM 10780 C CA . ASP A 1 87 ? -2.835 -22.033 -9.693 1.00 34.24 87 ASP A CA 8
ATOM 10781 C C . ASP A 1 87 ? -2.322 -23.285 -8.990 1.00 52.42 87 ASP A C 8
ATOM 10782 O O . ASP A 1 87 ? -1.452 -23.985 -9.506 1.00 53.21 87 ASP A O 8
ATOM 10791 N N . ALA A 1 88 ? -2.867 -23.559 -7.809 1.00 51.22 88 ALA A N 8
ATOM 10792 C CA . ALA A 1 88 ? -2.464 -24.727 -7.035 1.00 24.22 88 ALA A CA 8
ATOM 10793 C C . ALA A 1 88 ? -3.263 -25.960 -7.445 1.00 25.02 88 ALA A C 8
ATOM 10794 O O . ALA A 1 88 ? -2.708 -26.925 -7.972 1.00 32.15 88 ALA A O 8
ATOM 10801 N N . PRO A 1 1 ? -9.264 -0.805 -5.900 1.00 52.34 1 PRO A N 9
ATOM 10802 C CA . PRO A 1 1 ? -8.161 -1.698 -6.264 1.00 33.32 1 PRO A CA 9
ATOM 10803 C C . PRO A 1 1 ? -7.872 -2.734 -5.184 1.00 25.01 1 PRO A C 9
ATOM 10804 O O . PRO A 1 1 ? -7.640 -2.389 -4.026 1.00 60.42 1 PRO A O 9
ATOM 10815 N N . GLY A 1 2 ? -7.887 -4.006 -5.571 1.00 34.43 2 GLY A N 9
ATOM 10816 C CA . GLY A 1 2 ? -7.624 -5.073 -4.623 1.00 52.43 2 GLY A CA 9
ATOM 10817 C C . GLY A 1 2 ? -6.159 -5.461 -4.578 1.00 71.25 2 GLY A C 9
ATOM 10818 O O . GLY A 1 2 ? -5.486 -5.493 -5.607 1.00 34.30 2 GLY A O 9
ATOM 10822 N N . SER A 1 3 ? -5.663 -5.755 -3.380 1.00 72.21 3 SER A N 9
ATOM 10823 C CA . SER A 1 3 ? -4.268 -6.137 -3.204 1.00 61.54 3 SER A CA 9
ATOM 10824 C C . SER A 1 3 ? -3.905 -7.307 -4.113 1.00 62.44 3 SER A C 9
ATOM 10825 O O . SER A 1 3 ? -4.293 -8.447 -3.859 1.00 61.12 3 SER A O 9
ATOM 10833 N N . MET A 1 4 ? -3.160 -7.015 -5.173 1.00 71.22 4 MET A N 9
ATOM 10834 C CA . MET A 1 4 ? -2.744 -8.043 -6.121 1.00 10.34 4 MET A CA 9
ATOM 10835 C C . MET A 1 4 ? -1.875 -9.093 -5.437 1.00 13.52 4 MET A C 9
ATOM 10836 O O . MET A 1 4 ? -1.909 -10.270 -5.796 1.00 10.30 4 MET A O 9
ATOM 10850 N N . VAL A 1 5 ? -1.097 -8.660 -4.451 1.00 50.34 5 VAL A N 9
ATOM 10851 C CA . VAL A 1 5 ? -0.219 -9.563 -3.716 1.00 72.33 5 VAL A CA 9
ATOM 10852 C C . VAL A 1 5 ? -1.017 -10.461 -2.776 1.00 44.51 5 VAL A C 9
ATOM 10853 O O . VAL A 1 5 ? -2.066 -10.066 -2.266 1.00 2.23 5 VAL A O 9
ATOM 10866 N N . SER A 1 6 ? -0.512 -11.670 -2.550 1.00 10.42 6 SER A N 9
ATOM 10867 C CA . SER A 1 6 ? -1.179 -12.625 -1.674 1.00 13.32 6 SER A CA 9
ATOM 10868 C C . SER A 1 6 ? -0.919 -12.291 -0.208 1.00 1.55 6 SER A C 9
ATOM 10869 O O . SER A 1 6 ? 0.058 -12.753 0.379 1.00 70.20 6 SER A O 9
ATOM 10877 N N . GLU A 1 7 ? -1.802 -11.486 0.374 1.00 25.12 7 GLU A N 9
ATOM 10878 C CA . GLU A 1 7 ? -1.667 -11.090 1.771 1.00 23.40 7 GLU A CA 9
ATOM 10879 C C . GLU A 1 7 ? -1.493 -12.312 2.669 1.00 11.43 7 GLU A C 9
ATOM 10880 O O . GLU A 1 7 ? -0.847 -12.239 3.714 1.00 4.20 7 GLU A O 9
ATOM 10892 N N . GLU A 1 8 ? -2.074 -13.432 2.254 1.00 62.33 8 GLU A N 9
ATOM 10893 C CA . GLU A 1 8 ? -1.984 -14.669 3.021 1.00 22.01 8 GLU A CA 9
ATOM 10894 C C . GLU A 1 8 ? -0.542 -15.159 3.096 1.00 45.53 8 GLU A C 9
ATOM 10895 O O . GLU A 1 8 ? -0.020 -15.422 4.180 1.00 0.33 8 GLU A O 9
ATOM 10907 N N . ILE A 1 9 ? 0.098 -15.280 1.937 1.00 60.43 9 ILE A N 9
ATOM 10908 C CA . ILE A 1 9 ? 1.480 -15.738 1.871 1.00 52.14 9 ILE A CA 9
ATOM 10909 C C . ILE A 1 9 ? 2.439 -14.663 2.371 1.00 13.42 9 ILE A C 9
ATOM 10910 O O . ILE A 1 9 ? 3.477 -14.967 2.960 1.00 51.22 9 ILE A O 9
ATOM 10926 N N . LYS A 1 10 ? 2.084 -13.405 2.133 1.00 24.45 10 LYS A N 9
ATOM 10927 C CA . LYS A 1 10 ? 2.912 -12.283 2.561 1.00 53.51 10 LYS A CA 9
ATOM 10928 C C . LYS A 1 10 ? 3.246 -12.389 4.045 1.00 24.33 10 LYS A C 9
ATOM 10929 O O . LYS A 1 10 ? 4.369 -12.102 4.460 1.00 33.51 10 LYS A O 9
ATOM 10948 N N . ALA A 1 11 ? 2.267 -12.805 4.841 1.00 50.21 11 ALA A N 9
ATOM 10949 C CA . ALA A 1 11 ? 2.459 -12.952 6.278 1.00 34.33 11 ALA A CA 9
ATOM 10950 C C . ALA A 1 11 ? 3.381 -14.126 6.590 1.00 4.45 11 ALA A C 9
ATOM 10951 O O . ALA A 1 11 ? 4.113 -14.105 7.579 1.00 53.20 11 ALA A O 9
ATOM 10958 N N . GLN A 1 12 ? 3.338 -15.148 5.742 1.00 24.33 12 GLN A N 9
ATOM 10959 C CA . GLN A 1 12 ? 4.169 -16.331 5.930 1.00 2.14 12 GLN A CA 9
ATOM 10960 C C . GLN A 1 12 ? 5.616 -16.048 5.539 1.00 42.14 12 GLN A C 9
ATOM 10961 O O . GLN A 1 12 ? 6.547 -16.423 6.251 1.00 75.20 12 GLN A O 9
ATOM 10975 N N . VAL A 1 13 ? 5.797 -15.384 4.402 1.00 55.30 13 VAL A N 9
ATOM 10976 C CA . VAL A 1 13 ? 7.130 -15.050 3.917 1.00 61.15 13 VAL A CA 9
ATOM 10977 C C . VAL A 1 13 ? 7.828 -14.070 4.854 1.00 35.34 13 VAL A C 9
ATOM 10978 O O . VAL A 1 13 ? 9.017 -14.205 5.138 1.00 43.12 13 VAL A O 9
ATOM 10991 N N . MET A 1 14 ? 7.077 -13.083 5.332 1.00 13.51 14 MET A N 9
ATOM 10992 C CA . MET A 1 14 ? 7.623 -12.080 6.240 1.00 42.15 14 MET A CA 9
ATOM 10993 C C . MET A 1 14 ? 7.870 -12.675 7.623 1.00 13.12 14 MET A C 9
ATOM 10994 O O . MET A 1 14 ? 8.861 -12.356 8.278 1.00 73.12 14 MET A O 9
ATOM 11008 N N . GLU A 1 15 ? 6.961 -13.542 8.061 1.00 31.13 15 GLU A N 9
ATOM 11009 C CA . GLU A 1 15 ? 7.081 -14.180 9.366 1.00 3.51 15 GLU A CA 9
ATOM 11010 C C . GLU A 1 15 ? 8.278 -15.127 9.400 1.00 40.41 15 GLU A C 9
ATOM 11011 O O . GLU A 1 15 ? 8.956 -15.250 10.420 1.00 50.11 15 GLU A O 9
ATOM 11023 N N . SER A 1 16 ? 8.529 -15.795 8.278 1.00 34.34 16 SER A N 9
ATOM 11024 C CA . SER A 1 16 ? 9.639 -16.735 8.181 1.00 4.21 16 SER A CA 9
ATOM 11025 C C . SER A 1 16 ? 10.972 -15.995 8.098 1.00 25.30 16 SER A C 9
ATOM 11026 O O . SER A 1 16 ? 11.914 -16.303 8.827 1.00 71.45 16 SER A O 9
ATOM 11034 N N . VAL A 1 17 ? 11.042 -15.014 7.203 1.00 40.23 17 VAL A N 9
ATOM 11035 C CA . VAL A 1 17 ? 12.257 -14.228 7.023 1.00 71.33 17 VAL A CA 9
ATOM 11036 C C . VAL A 1 17 ? 12.690 -13.581 8.333 1.00 73.43 17 VAL A C 9
ATOM 11037 O O . VAL A 1 17 ? 13.845 -13.698 8.743 1.00 75.50 17 VAL A O 9
ATOM 11050 N N . ILE A 1 18 ? 11.756 -12.896 8.986 1.00 20.20 18 ILE A N 9
ATOM 11051 C CA . ILE A 1 18 ? 12.041 -12.230 10.250 1.00 4.21 18 ILE A CA 9
ATOM 11052 C C . ILE A 1 18 ? 12.775 -13.162 11.209 1.00 21.34 18 ILE A C 9
ATOM 11053 O O . ILE A 1 18 ? 13.808 -12.803 11.773 1.00 62.42 18 ILE A O 9
ATOM 11069 N N . GLY A 1 19 ? 12.236 -14.364 11.387 1.00 20.44 19 GLY A N 9
ATOM 11070 C CA . GLY A 1 19 ? 12.853 -15.331 12.276 1.00 33.42 19 GLY A CA 9
ATOM 11071 C C . GLY A 1 19 ? 14.088 -15.968 11.672 1.00 43.03 19 GLY A C 9
ATOM 11072 O O . GLY A 1 19 ? 14.956 -16.461 12.393 1.00 24.14 19 GLY A O 9
ATOM 11076 N N . CYS A 1 20 ? 14.167 -15.960 10.346 1.00 11.52 20 CYS A N 9
ATOM 11077 C CA . CYS A 1 20 ? 15.305 -16.545 9.645 1.00 1.22 20 CYS A CA 9
ATOM 11078 C C . CYS A 1 20 ? 16.589 -15.786 9.964 1.00 65.11 20 CYS A C 9
ATOM 11079 O O . CYS A 1 20 ? 17.605 -16.386 10.317 1.00 25.20 20 CYS A O 9
ATOM 11087 N N . LEU A 1 21 ? 16.536 -14.465 9.836 1.00 53.41 21 LEU A N 9
ATOM 11088 C CA . LEU A 1 21 ? 17.695 -13.623 10.110 1.00 51.22 21 LEU A CA 9
ATOM 11089 C C . LEU A 1 21 ? 17.544 -12.905 11.447 1.00 15.30 21 LEU A C 9
ATOM 11090 O O . LEU A 1 21 ? 18.396 -12.104 11.834 1.00 53.22 21 LEU A O 9
ATOM 11106 N N . LYS A 1 22 ? 16.456 -13.200 12.151 1.00 1.40 22 LYS A N 9
ATOM 11107 C CA . LYS A 1 22 ? 16.194 -12.587 13.448 1.00 75.54 22 LYS A CA 9
ATOM 11108 C C . LYS A 1 22 ? 16.333 -11.069 13.370 1.00 52.33 22 LYS A C 9
ATOM 11109 O O . LYS A 1 22 ? 17.413 -10.522 13.598 1.00 32.45 22 LYS A O 9
ATOM 11128 N N . LEU A 1 23 ? 15.235 -10.396 13.047 1.00 63.12 23 LEU A N 9
ATOM 11129 C CA . LEU A 1 23 ? 15.233 -8.941 12.941 1.00 10.22 23 LEU A CA 9
ATOM 11130 C C . LEU A 1 23 ? 14.872 -8.297 14.277 1.00 71.20 23 LEU A C 9
ATOM 11131 O O . LEU A 1 23 ? 14.394 -8.968 15.190 1.00 42.11 23 LEU A O 9
ATOM 11147 N N . ASN A 1 24 ? 15.102 -6.993 14.381 1.00 45.20 24 ASN A N 9
ATOM 11148 C CA . ASN A 1 24 ? 14.799 -6.259 15.604 1.00 65.04 24 ASN A CA 9
ATOM 11149 C C . ASN A 1 24 ? 13.652 -5.278 15.379 1.00 22.23 24 ASN A C 9
ATOM 11150 O O . ASN A 1 24 ? 13.009 -5.288 14.329 1.00 61.52 24 ASN A O 9
ATOM 11161 N N . ASP A 1 25 ? 13.401 -4.432 16.372 1.00 44.23 25 ASP A N 9
ATOM 11162 C CA . ASP A 1 25 ? 12.332 -3.443 16.284 1.00 34.40 25 ASP A CA 9
ATOM 11163 C C . ASP A 1 25 ? 12.641 -2.404 15.210 1.00 23.34 25 ASP A C 9
ATOM 11164 O O . ASP A 1 25 ? 11.739 -1.904 14.540 1.00 45.40 25 ASP A O 9
ATOM 11173 N N . GLU A 1 26 ? 13.922 -2.085 15.055 1.00 23.44 26 GLU A N 9
ATOM 11174 C CA . GLU A 1 26 ? 14.349 -1.103 14.064 1.00 51.55 26 GLU A CA 9
ATOM 11175 C C . GLU A 1 26 ? 14.226 -1.668 12.653 1.00 41.22 26 GLU A C 9
ATOM 11176 O O . GLU A 1 26 ? 13.661 -1.027 11.766 1.00 64.53 26 GLU A O 9
ATOM 11188 N N . GLN A 1 27 ? 14.759 -2.868 12.452 1.00 43.14 27 GLN A N 9
ATOM 11189 C CA . GLN A 1 27 ? 14.710 -3.518 11.148 1.00 70.43 27 GLN A CA 9
ATOM 11190 C C . GLN A 1 27 ? 13.269 -3.715 10.692 1.00 74.33 27 GLN A C 9
ATOM 11191 O O . GLN A 1 27 ? 12.934 -3.472 9.532 1.00 70.11 27 GLN A O 9
ATOM 11205 N N . LYS A 1 28 ? 12.418 -4.159 11.611 1.00 33.40 28 LYS A N 9
ATOM 11206 C CA . LYS A 1 28 ? 11.011 -4.389 11.305 1.00 0.31 28 LYS A CA 9
ATOM 11207 C C . LYS A 1 28 ? 10.291 -3.072 11.032 1.00 73.13 28 LYS A C 9
ATOM 11208 O O . LYS A 1 28 ? 9.272 -3.044 10.344 1.00 33.23 28 LYS A O 9
ATOM 11227 N N . GLN A 1 29 ? 10.830 -1.985 11.575 1.00 54.00 29 GLN A N 9
ATOM 11228 C CA . GLN A 1 29 ? 10.238 -0.665 11.386 1.00 31.22 29 GLN A CA 9
ATOM 11229 C C . GLN A 1 29 ? 10.744 -0.019 10.101 1.00 50.15 29 GLN A C 9
ATOM 11230 O O . GLN A 1 29 ? 10.044 0.781 9.481 1.00 72.44 29 GLN A O 9
ATOM 11244 N N . ILE A 1 30 ? 11.963 -0.371 9.708 1.00 2.02 30 ILE A N 9
ATOM 11245 C CA . ILE A 1 30 ? 12.562 0.173 8.496 1.00 13.22 30 ILE A CA 9
ATOM 11246 C C . ILE A 1 30 ? 12.477 -0.822 7.345 1.00 11.13 30 ILE A C 9
ATOM 11247 O O . ILE A 1 30 ? 13.226 -0.729 6.372 1.00 22.43 30 ILE A O 9
ATOM 11263 N N . LEU A 1 31 ? 11.559 -1.776 7.462 1.00 64.14 31 LEU A N 9
ATOM 11264 C CA . LEU A 1 31 ? 11.374 -2.791 6.429 1.00 21.12 31 LEU A CA 9
ATOM 11265 C C . LEU A 1 31 ? 10.322 -2.350 5.416 1.00 14.43 31 LEU A C 9
ATOM 11266 O O . LEU A 1 31 ? 9.441 -1.551 5.729 1.00 1.54 31 LEU A O 9
ATOM 11282 N N . SER A 1 32 ? 10.419 -2.881 4.202 1.00 11.55 32 SER A N 9
ATOM 11283 C CA . SER A 1 32 ? 9.476 -2.542 3.142 1.00 52.24 32 SER A CA 9
ATOM 11284 C C . SER A 1 32 ? 9.459 -3.621 2.064 1.00 35.45 32 SER A C 9
ATOM 11285 O O . SER A 1 32 ? 10.410 -4.389 1.923 1.00 30.51 32 SER A O 9
ATOM 11293 N N . GLY A 1 33 ? 8.369 -3.675 1.305 1.00 1.31 33 GLY A N 9
ATOM 11294 C CA . GLY A 1 33 ? 8.247 -4.663 0.250 1.00 55.30 33 GLY A CA 9
ATOM 11295 C C . GLY A 1 33 ? 9.255 -4.452 -0.862 1.00 2.44 33 GLY A C 9
ATOM 11296 O O . GLY A 1 33 ? 9.695 -5.407 -1.503 1.00 22.34 33 GLY A O 9
ATOM 11300 N N . THR A 1 34 ? 9.623 -3.195 -1.095 1.00 51.35 34 THR A N 9
ATOM 11301 C CA . THR A 1 34 ? 10.582 -2.861 -2.139 1.00 3.10 34 T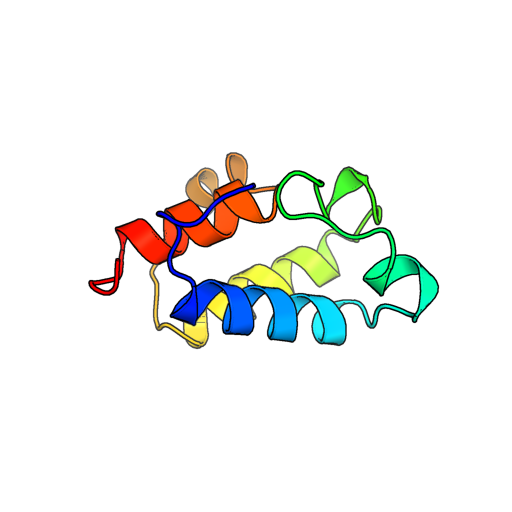HR A CA 9
ATOM 11302 C C . THR A 1 34 ? 11.973 -2.642 -1.557 1.00 64.01 34 THR A C 9
ATOM 11303 O O . THR A 1 34 ? 12.705 -1.749 -1.987 1.00 73.14 34 THR A O 9
ATOM 11314 N N . THR A 1 35 ? 12.336 -3.461 -0.574 1.00 44.01 35 THR A N 9
ATOM 11315 C CA . THR A 1 35 ? 13.640 -3.356 0.067 1.00 42.43 35 THR A CA 9
ATOM 11316 C C . THR A 1 35 ? 14.383 -4.686 0.024 1.00 0.31 35 THR A C 9
ATOM 11317 O O . THR A 1 35 ? 14.043 -5.622 0.747 1.00 42.14 35 THR A O 9
ATOM 11328 N N . ASN A 1 36 ? 15.399 -4.764 -0.830 1.00 22.34 36 ASN A N 9
ATOM 11329 C CA . ASN A 1 36 ? 16.191 -5.980 -0.967 1.00 3.42 36 ASN A CA 9
ATOM 11330 C C . ASN A 1 36 ? 16.729 -6.434 0.385 1.00 24.22 36 ASN A C 9
ATOM 11331 O O . ASN A 1 36 ? 17.681 -5.856 0.914 1.00 54.35 36 ASN A O 9
ATOM 11342 N N . LEU A 1 37 ? 16.118 -7.474 0.942 1.00 42.04 37 LEU A N 9
ATOM 11343 C CA . LEU A 1 37 ? 16.536 -8.007 2.234 1.00 41.12 37 LEU A CA 9
ATOM 11344 C C . LEU A 1 37 ? 17.923 -8.635 2.141 1.00 34.43 37 LEU A C 9
ATOM 11345 O O . LEU A 1 37 ? 18.553 -8.926 3.157 1.00 41.43 37 LEU A O 9
ATOM 11361 N N . ALA A 1 38 ? 18.393 -8.838 0.914 1.00 11.43 38 ALA A N 9
ATOM 11362 C CA . ALA A 1 38 ? 19.707 -9.427 0.688 1.00 64.01 38 ALA A CA 9
ATOM 11363 C C . ALA A 1 38 ? 20.807 -8.376 0.801 1.00 74.52 38 ALA A C 9
ATOM 11364 O O . ALA A 1 38 ? 21.816 -8.588 1.473 1.00 11.43 38 ALA A O 9
ATOM 11371 N N . LYS A 1 39 ? 20.605 -7.241 0.140 1.00 24.43 39 LYS A N 9
ATOM 11372 C CA . LYS A 1 39 ? 21.578 -6.156 0.166 1.00 74.40 39 LYS A CA 9
ATOM 11373 C C . LYS A 1 39 ? 21.372 -5.270 1.390 1.00 20.11 39 LYS A C 9
ATOM 11374 O O . LYS A 1 39 ? 22.314 -4.993 2.133 1.00 33.41 39 LYS A O 9
ATOM 11393 N N . ASP A 1 40 ? 20.135 -4.830 1.595 1.00 63.34 40 ASP A N 9
ATOM 11394 C CA . ASP A 1 40 ? 19.806 -3.978 2.732 1.00 12.34 40 ASP A CA 9
ATOM 11395 C C . ASP A 1 40 ? 20.328 -4.579 4.032 1.00 41.35 40 ASP A C 9
ATOM 11396 O O . ASP A 1 40 ? 21.194 -4.003 4.691 1.00 11.14 40 ASP A O 9
ATOM 11405 N N . PHE A 1 41 ? 19.795 -5.741 4.397 1.00 51.23 41 PHE A N 9
ATOM 11406 C CA . PHE A 1 41 ? 20.207 -6.420 5.621 1.00 55.34 41 PHE A CA 9
ATOM 11407 C C . PHE A 1 41 ? 21.533 -7.148 5.419 1.00 13.42 41 PHE A C 9
ATOM 11408 O O . PHE A 1 41 ? 22.072 -7.746 6.348 1.00 4.32 41 PHE A O 9
ATOM 11425 N N . ASN A 1 42 ? 22.051 -7.093 4.196 1.00 62.01 42 ASN A N 9
ATOM 11426 C CA . ASN A 1 42 ? 23.312 -7.748 3.870 1.00 43.41 42 ASN A CA 9
ATOM 11427 C C . ASN A 1 42 ? 23.288 -9.215 4.289 1.00 32.20 42 ASN A C 9
ATOM 11428 O O . ASN A 1 42 ? 24.258 -9.729 4.846 1.00 14.03 42 ASN A O 9
ATOM 11439 N N . LEU A 1 43 ? 22.174 -9.884 4.015 1.00 0.14 43 LEU A N 9
ATOM 11440 C CA . LEU A 1 43 ? 22.021 -11.292 4.362 1.00 4.12 43 LEU A CA 9
ATOM 11441 C C . LEU A 1 43 ? 23.156 -12.124 3.773 1.00 55.50 43 LEU A C 9
ATOM 11442 O O . LEU A 1 43 ? 23.664 -11.823 2.692 1.00 12.51 43 LEU A O 9
ATOM 11458 N N . ASP A 1 44 ? 23.551 -13.170 4.491 1.00 13.11 44 ASP A N 9
ATOM 11459 C CA . ASP A 1 44 ? 24.624 -14.047 4.039 1.00 72.53 44 ASP A CA 9
ATOM 11460 C C . ASP A 1 44 ? 24.096 -15.094 3.065 1.00 75.24 44 ASP A C 9
ATOM 11461 O O . ASP A 1 44 ? 22.911 -15.426 3.077 1.00 40.44 44 ASP A O 9
ATOM 11470 N N . SER A 1 45 ? 24.984 -15.611 2.221 1.00 65.32 45 SER A N 9
ATOM 11471 C CA . SER A 1 45 ? 24.606 -16.619 1.236 1.00 60.12 45 SER A CA 9
ATOM 11472 C C . SER A 1 45 ? 23.933 -17.811 1.908 1.00 31.24 45 SER A C 9
ATOM 11473 O O . SER A 1 45 ? 23.125 -18.511 1.296 1.00 40.22 45 SER A O 9
ATOM 11481 N N . LEU A 1 46 ? 24.270 -18.037 3.173 1.00 71.33 46 LEU A N 9
ATOM 11482 C CA . LEU A 1 46 ? 23.699 -19.145 3.932 1.00 25.25 46 LEU A CA 9
ATOM 11483 C C . LEU A 1 46 ? 22.245 -18.864 4.295 1.00 62.14 46 LEU A C 9
ATOM 11484 O O . LEU A 1 46 ? 21.370 -19.704 4.088 1.00 62.33 46 LEU A O 9
ATOM 11500 N N . ASP A 1 47 ? 21.994 -17.676 4.833 1.00 2.12 47 ASP A N 9
ATOM 11501 C CA . ASP A 1 47 ? 20.644 -17.282 5.222 1.00 55.22 47 ASP A CA 9
ATOM 11502 C C . ASP A 1 47 ? 19.686 -17.383 4.039 1.00 62.23 47 ASP A C 9
ATOM 11503 O O . ASP A 1 47 ? 18.605 -17.961 4.150 1.00 64.30 47 ASP A O 9
ATOM 11512 N N . PHE A 1 48 ? 20.091 -16.818 2.906 1.00 64.30 48 PHE A N 9
ATOM 11513 C CA . PHE A 1 48 ? 19.269 -16.843 1.702 1.00 64.44 48 PHE A CA 9
ATOM 11514 C C . PHE A 1 48 ? 18.855 -18.271 1.356 1.00 11.41 48 PHE A C 9
ATOM 11515 O O . PHE A 1 48 ? 17.710 -18.524 0.981 1.00 74.22 48 PHE A O 9
ATOM 11532 N N . VAL A 1 49 ? 19.795 -19.202 1.485 1.00 31.14 49 VAL A N 9
ATOM 11533 C CA . VAL A 1 49 ? 19.530 -20.604 1.187 1.00 4.02 49 VAL A CA 9
ATOM 11534 C C . VAL A 1 49 ? 18.385 -21.140 2.039 1.00 75.11 49 VAL A C 9
ATOM 11535 O O . VAL A 1 49 ? 17.408 -21.676 1.518 1.00 13.45 49 VAL A O 9
ATOM 11548 N N . ASP A 1 50 ? 18.513 -20.989 3.353 1.00 22.50 50 ASP A N 9
ATOM 11549 C CA . ASP A 1 50 ? 17.487 -21.457 4.279 1.00 13.12 50 ASP A CA 9
ATOM 11550 C C . ASP A 1 50 ? 16.167 -20.733 4.039 1.00 71.13 50 ASP A C 9
ATOM 11551 O O . ASP A 1 50 ? 15.092 -21.278 4.296 1.00 54.43 50 ASP A O 9
ATOM 11560 N N . LEU A 1 51 ? 16.255 -19.503 3.546 1.00 21.14 51 LEU A N 9
ATOM 11561 C CA . LEU A 1 51 ? 15.066 -18.702 3.271 1.00 73.32 51 LEU A CA 9
ATOM 11562 C C . LEU A 1 51 ? 14.243 -19.318 2.144 1.00 12.04 51 LEU A C 9
ATOM 11563 O O . LEU A 1 51 ? 13.071 -19.650 2.328 1.00 41.05 51 LEU A O 9
ATOM 11579 N N . ILE A 1 52 ? 14.864 -19.471 0.980 1.00 42.41 52 ILE A N 9
ATOM 11580 C CA . ILE A 1 52 ? 14.190 -20.049 -0.175 1.00 64.52 52 ILE A CA 9
ATOM 11581 C C . ILE A 1 52 ? 13.739 -21.478 0.110 1.00 62.04 52 ILE A C 9
ATOM 11582 O O . ILE A 1 52 ? 12.656 -21.892 -0.303 1.00 73.21 52 ILE A O 9
ATOM 11598 N N . MET A 1 53 ? 14.575 -22.226 0.822 1.00 51.11 53 MET A N 9
ATOM 11599 C CA . MET A 1 53 ? 14.260 -23.607 1.167 1.00 32.40 53 MET A CA 9
ATOM 11600 C C . MET A 1 53 ? 13.099 -23.670 2.153 1.00 13.42 53 MET A C 9
ATOM 11601 O O . MET A 1 53 ? 12.219 -24.524 2.036 1.00 74.24 53 MET A O 9
ATOM 11615 N N . SER A 1 54 ? 13.101 -22.762 3.122 1.00 2.33 54 SER A N 9
ATOM 11616 C CA . SER A 1 54 ? 12.048 -22.717 4.131 1.00 62.54 54 SER A CA 9
ATOM 11617 C C . SER A 1 54 ? 10.690 -22.454 3.487 1.00 44.30 54 SER A C 9
ATOM 11618 O O . SER A 1 54 ? 9.731 -23.193 3.711 1.00 20.01 54 SER A O 9
ATOM 11626 N N . LEU A 1 55 ? 10.617 -21.396 2.687 1.00 14.25 55 LEU A N 9
ATOM 11627 C CA . LEU A 1 55 ? 9.377 -21.034 2.010 1.00 10.24 55 LEU A CA 9
ATOM 11628 C C . LEU A 1 55 ? 8.993 -22.088 0.975 1.00 75.25 55 LEU A C 9
ATOM 11629 O O . LEU A 1 55 ? 7.815 -22.389 0.791 1.00 71.11 55 LEU A O 9
ATOM 11645 N N . GLU A 1 56 ? 9.997 -22.643 0.304 1.00 54.04 56 GLU A N 9
ATOM 11646 C CA . GLU A 1 56 ? 9.765 -23.664 -0.710 1.00 2.32 56 GLU A CA 9
ATOM 11647 C C . GLU A 1 56 ? 9.022 -24.859 -0.120 1.00 62.44 56 GLU A C 9
ATOM 11648 O O . GLU A 1 56 ? 8.001 -25.293 -0.653 1.00 54.25 56 GLU A O 9
ATOM 11660 N N . GLU A 1 57 ? 9.544 -25.387 0.983 1.00 54.50 57 GLU A N 9
ATOM 11661 C CA . GLU A 1 57 ? 8.931 -26.533 1.645 1.00 24.33 57 GLU A CA 9
ATOM 11662 C C . GLU A 1 57 ? 7.628 -26.133 2.331 1.00 63.24 57 GLU A C 9
ATOM 11663 O O . GLU A 1 57 ? 6.690 -26.926 2.416 1.00 51.32 57 GLU A O 9
ATOM 11675 N N . ARG A 1 58 ? 7.578 -24.897 2.817 1.00 53.32 58 ARG A N 9
ATOM 11676 C CA . ARG A 1 58 ? 6.391 -24.391 3.497 1.00 13.33 58 ARG A CA 9
ATOM 11677 C C . ARG A 1 58 ? 5.170 -24.468 2.587 1.00 74.53 58 ARG A C 9
ATOM 11678 O O . ARG A 1 58 ? 4.183 -25.132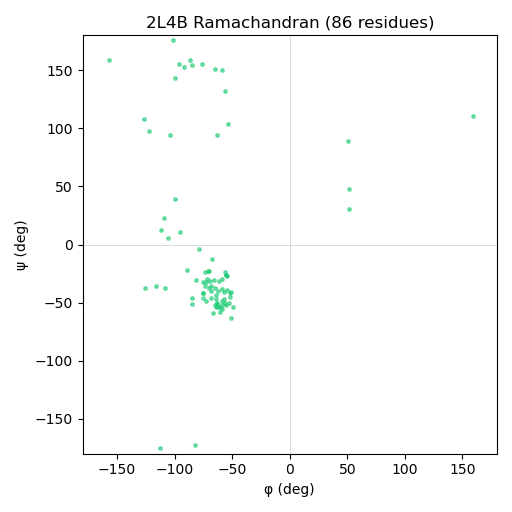 2.908 1.00 31.54 58 ARG A O 9
ATOM 11699 N N . PHE A 1 59 ? 5.241 -23.785 1.449 1.00 13.35 59 PHE A N 9
ATOM 11700 C CA . PHE A 1 59 ? 4.141 -23.774 0.493 1.00 45.43 59 PHE A CA 9
ATOM 11701 C C . PHE A 1 59 ? 4.327 -24.860 -0.563 1.00 63.14 59 PHE A C 9
ATOM 11702 O O . PHE A 1 59 ? 3.613 -24.895 -1.566 1.00 53.21 59 PHE A O 9
ATOM 11719 N N . SER A 1 60 ? 5.293 -25.743 -0.331 1.00 31.03 60 SER A N 9
ATOM 11720 C CA . SER A 1 60 ? 5.578 -26.827 -1.264 1.00 23.01 60 SER A CA 9
ATOM 11721 C C . SER A 1 60 ? 5.767 -26.291 -2.680 1.00 74.45 60 SER A C 9
ATOM 11722 O O . SER A 1 60 ? 5.482 -26.980 -3.660 1.00 64.52 60 SER A O 9
ATOM 11730 N N . LEU A 1 61 ? 6.249 -25.057 -2.778 1.00 21.40 61 LEU A N 9
ATOM 11731 C CA . LEU A 1 61 ? 6.477 -24.426 -4.073 1.00 71.22 61 LEU A CA 9
ATOM 11732 C C . LEU A 1 61 ? 7.723 -24.996 -4.745 1.00 54.53 61 LEU A C 9
ATOM 11733 O O . LEU A 1 61 ? 8.615 -25.519 -4.078 1.00 0.43 61 LEU A O 9
ATOM 11749 N N . GLU A 1 62 ? 7.777 -24.888 -6.068 1.00 64.11 62 GLU A N 9
ATOM 11750 C CA . GLU A 1 62 ? 8.915 -25.392 -6.830 1.00 40.54 62 GLU A CA 9
ATOM 11751 C C . GLU A 1 62 ? 9.794 -24.244 -7.318 1.00 32.21 62 GLU A C 9
ATOM 11752 O O . GLU A 1 62 ? 9.536 -23.655 -8.369 1.00 65.30 62 GLU A O 9
ATOM 11764 N N . ILE A 1 63 ? 10.831 -23.931 -6.548 1.00 12.34 63 ILE A N 9
ATOM 11765 C CA . ILE A 1 63 ? 11.747 -22.855 -6.902 1.00 13.42 63 ILE A CA 9
ATOM 11766 C C . ILE A 1 63 ? 13.037 -23.405 -7.500 1.00 50.35 63 ILE A C 9
ATOM 11767 O O . ILE A 1 63 ? 13.542 -24.441 -7.067 1.00 1.03 63 ILE A O 9
ATOM 11783 N N . SER A 1 64 ? 13.566 -22.705 -8.499 1.00 62.12 64 SER A N 9
ATOM 11784 C CA . SER A 1 64 ? 14.797 -23.125 -9.159 1.00 24.42 64 SER A CA 9
ATOM 11785 C C . SER A 1 64 ? 15.938 -22.165 -8.842 1.00 43.13 64 SER A C 9
ATOM 11786 O O . SER A 1 64 ? 15.801 -21.277 -7.998 1.00 51.43 64 SER A O 9
ATOM 11794 N N . ASP A 1 65 ? 17.064 -22.348 -9.522 1.00 62.34 65 ASP A N 9
ATOM 11795 C CA . ASP A 1 65 ? 18.230 -21.498 -9.314 1.00 23.42 65 ASP A CA 9
ATOM 11796 C C . ASP A 1 65 ? 18.068 -20.166 -10.040 1.00 74.13 65 ASP A C 9
ATOM 11797 O O . ASP A 1 65 ? 18.486 -19.122 -9.541 1.00 54.05 65 ASP A O 9
ATOM 11806 N N . GLU A 1 66 ? 17.462 -20.212 -11.222 1.00 21.54 66 GLU A N 9
ATOM 11807 C CA . GLU A 1 66 ? 17.247 -19.009 -12.017 1.00 3.53 66 GLU A CA 9
ATOM 11808 C C . GLU A 1 66 ? 16.116 -18.167 -11.435 1.00 44.45 66 GLU A C 9
ATOM 11809 O O . GLU A 1 66 ? 16.200 -16.939 -11.392 1.00 51.24 66 GLU A O 9
ATOM 11821 N N . ASP A 1 67 ? 15.058 -18.836 -10.988 1.00 50.34 67 ASP A N 9
ATOM 11822 C CA . ASP A 1 67 ? 13.909 -18.150 -10.408 1.00 4.40 67 ASP A CA 9
ATOM 11823 C C . ASP A 1 67 ? 14.345 -17.215 -9.285 1.00 63.04 67 ASP A C 9
ATOM 11824 O O . ASP A 1 67 ? 13.943 -16.052 -9.243 1.00 63.01 67 ASP A O 9
ATOM 11833 N N . ALA A 1 68 ? 15.166 -17.730 -8.378 1.00 50.52 68 ALA A N 9
ATOM 11834 C CA . ALA A 1 68 ? 15.657 -16.940 -7.255 1.00 14.12 68 ALA A CA 9
ATOM 11835 C C . ALA A 1 68 ? 16.646 -15.878 -7.722 1.00 75.14 68 ALA A C 9
ATOM 11836 O O . ALA A 1 68 ? 16.854 -14.871 -7.045 1.00 20.01 68 ALA A O 9
ATOM 11843 N N . GLN A 1 69 ? 17.253 -16.110 -8.881 1.00 33.43 69 GLN A N 9
ATOM 11844 C CA . GLN A 1 69 ? 18.222 -15.173 -9.436 1.00 50.50 69 GLN A CA 9
ATOM 11845 C C . GLN A 1 69 ? 17.593 -13.799 -9.644 1.00 42.43 69 GLN A C 9
ATOM 11846 O O . GLN A 1 69 ? 18.292 -12.789 -9.725 1.00 20.02 69 GLN A O 9
ATOM 11860 N N . LYS A 1 70 ? 16.266 -13.767 -9.730 1.00 74.45 70 LYS A N 9
ATOM 11861 C CA . LYS A 1 70 ? 15.541 -12.518 -9.928 1.00 1.53 70 LYS A CA 9
ATOM 11862 C C . LYS A 1 70 ? 14.797 -12.115 -8.659 1.00 1.43 70 LYS A C 9
ATOM 11863 O O . LYS A 1 70 ? 14.404 -10.959 -8.498 1.00 51.12 70 LYS A O 9
ATOM 11882 N N . LEU A 1 71 ? 14.607 -13.074 -7.759 1.00 13.15 71 LEU A N 9
ATOM 11883 C CA . LEU A 1 71 ? 13.911 -12.819 -6.503 1.00 10.42 71 LEU A CA 9
ATOM 11884 C C . LEU A 1 71 ? 14.877 -12.305 -5.440 1.00 61.30 71 LEU A C 9
ATOM 11885 O O . LEU A 1 71 ? 15.521 -13.088 -4.742 1.00 61.23 71 LEU A O 9
ATOM 11901 N N . GLU A 1 72 ? 14.971 -10.985 -5.322 1.00 14.33 72 GLU A N 9
ATOM 11902 C CA . GLU A 1 72 ? 15.857 -10.367 -4.342 1.00 73.52 72 GLU A CA 9
ATOM 11903 C C . GLU A 1 72 ? 15.069 -9.504 -3.362 1.00 43.43 72 GLU A C 9
ATOM 11904 O O . GLU A 1 72 ? 15.425 -9.392 -2.188 1.00 73.12 72 GLU A O 9
ATOM 11916 N N . THR A 1 73 ? 13.993 -8.895 -3.852 1.00 72.44 73 THR A N 9
ATOM 11917 C CA . THR A 1 73 ? 13.154 -8.040 -3.021 1.00 4.34 73 THR A CA 9
ATOM 11918 C C . THR A 1 73 ? 11.952 -8.807 -2.482 1.00 12.00 73 THR A C 9
ATOM 11919 O O . THR A 1 73 ? 11.505 -9.783 -3.085 1.00 42.34 73 THR A O 9
ATOM 11930 N N . VAL A 1 74 ? 11.431 -8.360 -1.344 1.00 44.25 74 VAL A N 9
ATOM 11931 C CA . VAL A 1 74 ? 10.279 -9.003 -0.724 1.00 71.10 74 VAL A CA 9
ATOM 11932 C C . VAL A 1 74 ? 9.106 -9.081 -1.695 1.00 60.12 74 VAL A C 9
ATOM 11933 O O . VAL A 1 74 ? 8.532 -10.149 -1.907 1.00 22.51 74 VAL A O 9
ATOM 11946 N N . ASP A 1 75 ? 8.755 -7.942 -2.283 1.00 22.54 75 ASP A N 9
ATOM 11947 C CA . ASP A 1 75 ? 7.650 -7.881 -3.232 1.00 40.14 75 ASP A CA 9
ATOM 11948 C C . ASP A 1 75 ? 7.823 -8.923 -4.334 1.00 70.00 75 ASP A C 9
ATOM 11949 O O . ASP A 1 75 ? 6.901 -9.681 -4.635 1.00 42.53 75 ASP A O 9
ATOM 11958 N N . ASP A 1 76 ? 9.009 -8.953 -4.932 1.00 53.01 76 ASP A N 9
ATOM 11959 C CA . ASP A 1 76 ? 9.303 -9.901 -6.000 1.00 32.13 76 ASP A CA 9
ATOM 11960 C C . ASP A 1 76 ? 9.100 -11.336 -5.524 1.00 4.15 76 ASP A C 9
ATOM 11961 O O . ASP A 1 76 ? 8.431 -12.132 -6.185 1.00 73.03 76 ASP A O 9
ATOM 11970 N N . ILE A 1 77 ? 9.681 -11.660 -4.374 1.00 33.41 77 ILE A N 9
ATOM 11971 C CA . ILE A 1 77 ? 9.564 -13.000 -3.810 1.00 42.01 77 ILE A CA 9
ATOM 11972 C C . ILE A 1 77 ? 8.105 -13.363 -3.555 1.00 14.23 77 ILE A C 9
ATOM 11973 O O . ILE A 1 77 ? 7.612 -14.377 -4.051 1.00 4.43 77 ILE A O 9
ATOM 11989 N N . CYS A 1 78 ? 7.419 -12.528 -2.783 1.00 61.25 78 CYS A N 9
ATOM 11990 C CA . CYS A 1 78 ? 6.015 -12.761 -2.463 1.00 2.14 78 CYS A CA 9
ATOM 11991 C C . CYS A 1 78 ? 5.182 -12.890 -3.734 1.00 72.24 78 CYS A C 9
ATOM 11992 O O . CYS A 1 78 ? 4.325 -13.768 -3.839 1.00 42.05 78 CYS A O 9
ATOM 12000 N N . ARG A 1 79 ? 5.440 -12.010 -4.696 1.00 42.12 79 ARG A N 9
ATOM 12001 C CA . ARG A 1 79 ? 4.712 -12.024 -5.959 1.00 32.51 79 ARG A CA 9
ATOM 12002 C C . ARG A 1 79 ? 4.900 -13.356 -6.680 1.00 62.11 79 ARG A C 9
ATOM 12003 O O . ARG A 1 79 ? 3.948 -13.920 -7.221 1.00 54.33 79 ARG A O 9
ATOM 12024 N N . TYR A 1 80 ? 6.132 -13.853 -6.684 1.00 65.34 80 TYR A N 9
ATOM 12025 C CA . TYR A 1 80 ? 6.444 -15.116 -7.340 1.00 50.23 80 TYR A CA 9
ATOM 12026 C C . TYR A 1 80 ? 5.732 -16.278 -6.654 1.00 33.42 80 TYR A C 9
ATOM 12027 O O . TYR A 1 80 ? 5.220 -17.184 -7.314 1.00 3.40 80 TYR A O 9
ATOM 12045 N N . ILE A 1 81 ? 5.702 -16.244 -5.327 1.00 75.45 81 ILE A N 9
ATOM 12046 C CA . ILE A 1 81 ? 5.050 -17.292 -4.551 1.00 44.21 81 ILE A CA 9
ATOM 12047 C C . ILE A 1 81 ? 3.533 -17.212 -4.684 1.00 45.44 81 ILE A C 9
ATOM 12048 O O . ILE A 1 81 ? 2.848 -18.235 -4.713 1.00 63.42 81 ILE A O 9
ATOM 12064 N N . ALA A 1 82 ? 3.014 -15.992 -4.767 1.00 24.44 82 ALA A N 9
ATOM 12065 C CA . ALA A 1 82 ? 1.579 -15.779 -4.902 1.00 74.32 82 ALA A CA 9
ATOM 12066 C C . ALA A 1 82 ? 1.083 -16.233 -6.271 1.00 1.20 82 ALA A C 9
ATOM 12067 O O . ALA A 1 82 ? 0.071 -16.925 -6.375 1.00 72.43 82 ALA A O 9
ATOM 12074 N N . SER A 1 83 ? 1.802 -15.837 -7.317 1.00 34.12 83 SER A N 9
ATOM 12075 C CA . SER A 1 83 ? 1.431 -16.201 -8.679 1.00 43.14 83 SER A CA 9
ATOM 12076 C C . SER A 1 83 ? 1.279 -17.713 -8.816 1.00 54.13 83 SER A C 9
ATOM 12077 O O . SER A 1 83 ? 0.536 -18.200 -9.668 1.00 22.31 83 SER A O 9
ATOM 12085 N N . LYS A 1 84 ? 1.990 -18.451 -7.971 1.00 42.25 84 LYS A N 9
ATOM 12086 C CA . LYS A 1 84 ? 1.936 -19.909 -7.994 1.00 0.24 84 LYS A CA 9
ATOM 12087 C C . LYS A 1 84 ? 0.728 -20.421 -7.216 1.00 65.15 84 LYS A C 9
ATOM 12088 O O . LYS A 1 84 ? 0.122 -21.425 -7.585 1.00 0.04 84 LYS A O 9
ATOM 12107 N N . SER A 1 85 ? 0.384 -19.721 -6.139 1.00 10.43 85 SER A N 9
ATOM 12108 C CA . SER A 1 85 ? -0.750 -20.107 -5.308 1.00 43.33 85 SER A CA 9
ATOM 12109 C C . SER A 1 85 ? -2.067 -19.845 -6.031 1.00 10.44 85 SER A C 9
ATOM 12110 O O . SER A 1 85 ? -2.083 -19.532 -7.221 1.00 32.24 85 SER A O 9
ATOM 12118 N N . SER A 1 86 ? -3.171 -19.973 -5.302 1.00 23.42 86 SER A N 9
ATOM 12119 C CA . SER A 1 86 ? -4.495 -19.754 -5.873 1.00 64.32 86 SER A CA 9
ATOM 12120 C C . SER A 1 86 ? -4.740 -18.269 -6.121 1.00 34.22 86 SER A C 9
ATOM 12121 O O . SER A 1 86 ? -5.534 -17.895 -6.984 1.00 3.04 86 SER A O 9
ATOM 12129 N N . ASP A 1 87 ? -4.051 -17.426 -5.359 1.00 33.10 87 ASP A N 9
ATOM 12130 C CA . ASP A 1 87 ? -4.192 -15.981 -5.495 1.00 34.24 87 ASP A CA 9
ATOM 12131 C C . ASP A 1 87 ? -5.637 -15.551 -5.261 1.00 52.42 87 ASP A C 9
ATOM 12132 O O . ASP A 1 87 ? -6.105 -14.571 -5.840 1.00 53.21 87 ASP A O 9
ATOM 12141 N N . ALA A 1 88 ? -6.339 -16.291 -4.409 1.00 51.22 88 ALA A N 9
ATOM 12142 C CA . ALA A 1 88 ? -7.729 -15.987 -4.098 1.00 24.22 88 ALA A CA 9
ATOM 12143 C C . ALA A 1 88 ? -7.848 -14.664 -3.349 1.00 25.02 88 ALA A C 9
ATOM 12144 O O . ALA A 1 88 ? -6.856 -14.135 -2.844 1.00 32.15 88 ALA A O 9
ATOM 12151 N N . PRO A 1 1 ? 1.037 -1.033 -4.872 1.00 52.34 1 PRO A N 10
ATOM 12152 C CA . PRO A 1 1 ? 1.409 -1.843 -6.036 1.00 33.32 1 PRO A CA 10
ATOM 12153 C C . PRO A 1 1 ? 0.286 -2.778 -6.473 1.00 25.01 1 PRO A C 10
ATOM 12154 O O . PRO A 1 1 ? 0.536 -3.872 -6.975 1.00 60.42 1 PRO A O 10
ATOM 12165 N N . GLY A 1 2 ? -0.954 -2.338 -6.280 1.00 34.43 2 GLY A N 10
ATOM 12166 C CA . GLY A 1 2 ? -2.096 -3.148 -6.660 1.00 52.43 2 GLY A CA 10
ATOM 12167 C C . GLY A 1 2 ? -2.529 -4.093 -5.556 1.00 71.25 2 GLY A C 10
ATOM 12168 O O . GLY A 1 2 ? -2.172 -3.906 -4.393 1.00 34.30 2 GLY A O 10
ATOM 12172 N N . SER A 1 3 ? -3.303 -5.111 -5.922 1.00 72.21 3 SER A N 10
ATOM 12173 C CA . SER A 1 3 ? -3.790 -6.086 -4.953 1.00 61.54 3 SER A CA 10
ATOM 12174 C C . SER A 1 3 ? -3.619 -7.507 -5.480 1.00 62.44 3 SER A C 10
ATOM 12175 O O . SER A 1 3 ? -4.447 -8.381 -5.222 1.00 61.12 3 SER A O 10
ATOM 12183 N N . MET A 1 4 ? -2.539 -7.731 -6.221 1.00 71.22 4 MET A N 10
ATOM 12184 C CA . MET A 1 4 ? -2.258 -9.046 -6.786 1.00 10.34 4 MET A CA 10
ATOM 12185 C C . MET A 1 4 ? -1.527 -9.926 -5.775 1.00 13.52 4 MET A C 10
ATOM 12186 O O . MET A 1 4 ? -1.808 -11.119 -5.658 1.00 10.30 4 MET A O 10
ATOM 12200 N N . VAL A 1 5 ? -0.588 -9.329 -5.047 1.00 50.34 5 VAL A N 10
ATOM 12201 C CA . VAL A 1 5 ? 0.182 -10.058 -4.046 1.00 72.33 5 VAL A CA 10
ATOM 12202 C C . VAL A 1 5 ? -0.735 -10.811 -3.089 1.00 44.51 5 VAL A C 10
ATOM 12203 O O . VAL A 1 5 ? -1.814 -10.331 -2.741 1.00 2.23 5 VAL A O 10
ATOM 12216 N N . SER A 1 6 ? -0.298 -11.992 -2.665 1.00 10.42 6 SER A N 10
ATOM 12217 C CA . SER A 1 6 ? -1.080 -12.814 -1.749 1.00 13.32 6 SER A CA 10
ATOM 12218 C C . SER A 1 6 ? -0.811 -12.419 -0.300 1.00 1.55 6 SER A C 10
ATOM 12219 O O . SER A 1 6 ? 0.247 -12.723 0.250 1.00 70.20 6 SER A O 10
ATOM 12227 N N . GLU A 1 7 ? -1.776 -11.740 0.311 1.00 25.12 7 GLU A N 10
ATOM 12228 C CA . GLU A 1 7 ? -1.644 -11.303 1.695 1.00 23.40 7 GLU A CA 10
ATOM 12229 C C . GLU A 1 7 ? -1.455 -12.497 2.627 1.00 11.43 7 GLU A C 10
ATOM 12230 O O . GLU A 1 7 ? -0.748 -12.407 3.631 1.00 4.20 7 GLU A O 10
ATOM 12242 N N . GLU A 1 8 ? -2.094 -13.612 2.287 1.00 62.33 8 GLU A N 10
ATOM 12243 C CA . GLU A 1 8 ? -1.998 -14.823 3.094 1.00 22.01 8 GLU A CA 10
ATOM 12244 C C . GLU A 1 8 ? -0.552 -15.303 3.184 1.00 45.53 8 GLU A C 10
ATOM 12245 O O . GLU A 1 8 ? -0.035 -15.550 4.274 1.00 0.33 8 GLU A O 10
ATOM 12257 N N . ILE A 1 9 ? 0.096 -15.433 2.030 1.00 60.43 9 ILE A N 10
ATOM 12258 C CA . ILE A 1 9 ? 1.481 -15.883 1.978 1.00 52.14 9 ILE A CA 10
ATOM 12259 C C . ILE A 1 9 ? 2.430 -14.797 2.473 1.00 13.42 9 ILE A C 10
ATOM 12260 O O . ILE A 1 9 ? 3.475 -15.089 3.057 1.00 51.22 9 ILE A O 10
ATOM 12276 N N . LYS A 1 10 ? 2.060 -13.544 2.238 1.00 24.45 10 LYS A N 10
ATOM 12277 C CA . LYS A 1 10 ? 2.876 -12.411 2.661 1.00 53.51 10 LYS A CA 10
ATOM 12278 C C . LYS A 1 10 ? 3.244 -12.528 4.137 1.00 24.33 10 LYS A C 10
ATOM 12279 O O . LYS A 1 10 ? 4.372 -12.234 4.530 1.00 33.51 10 LYS A O 10
ATOM 12298 N N . ALA A 1 11 ? 2.285 -12.961 4.948 1.00 50.21 11 ALA A N 10
ATOM 12299 C CA . ALA A 1 11 ? 2.508 -13.121 6.380 1.00 34.33 11 ALA A CA 10
ATOM 12300 C C . ALA A 1 11 ? 3.453 -14.284 6.662 1.00 4.45 11 ALA A C 10
ATOM 12301 O O . ALA A 1 11 ? 4.209 -14.260 7.632 1.00 53.20 11 ALA A O 10
ATOM 12308 N N . GLN A 1 12 ? 3.402 -15.302 5.808 1.00 24.33 12 GLN A N 10
ATOM 12309 C CA . GLN A 1 12 ? 4.252 -16.475 5.967 1.00 2.14 12 GLN A CA 10
ATOM 12310 C C . GLN A 1 12 ? 5.687 -16.168 5.551 1.00 42.14 12 GLN A C 10
ATOM 12311 O O . GLN A 1 12 ? 6.636 -16.525 6.251 1.00 75.20 12 GLN A O 10
ATOM 12325 N N . VAL A 1 13 ? 5.839 -15.505 4.410 1.00 55.30 13 VAL A N 10
ATOM 12326 C CA . VAL A 1 13 ? 7.158 -15.149 3.902 1.00 61.15 13 VAL A CA 10
ATOM 12327 C C . VAL A 1 13 ? 7.848 -14.146 4.818 1.00 35.34 13 VAL A C 10
ATOM 12328 O O . VAL A 1 13 ? 9.042 -14.258 5.092 1.00 43.12 13 VAL A O 10
ATOM 12341 N N . MET A 1 14 ? 7.086 -13.163 5.289 1.00 13.51 14 MET A N 10
ATOM 12342 C CA . MET A 1 14 ? 7.624 -12.139 6.177 1.00 42.15 14 MET A CA 10
ATOM 12343 C C . MET A 1 14 ? 7.927 -12.719 7.555 1.00 13.12 14 MET A C 10
ATOM 12344 O O . MET A 1 14 ? 8.914 -12.347 8.191 1.00 73.12 14 MET A O 10
ATOM 12358 N N . GLU A 1 15 ? 7.073 -13.630 8.010 1.00 31.13 15 GLU A N 10
ATOM 12359 C CA . GLU A 1 15 ? 7.250 -14.259 9.313 1.00 3.51 15 GLU A CA 10
ATOM 12360 C C . GLU A 1 15 ? 8.458 -15.191 9.307 1.00 40.41 15 GLU A C 10
ATOM 12361 O O . GLU A 1 15 ? 9.166 -15.313 10.308 1.00 50.11 15 GLU A O 10
ATOM 12373 N N . SER A 1 16 ? 8.687 -15.846 8.174 1.00 34.34 16 SER A N 10
ATOM 12374 C CA . SER A 1 16 ? 9.807 -16.772 8.040 1.00 4.21 16 SER A CA 10
ATOM 12375 C C . SER A 1 16 ? 11.124 -16.014 7.904 1.00 25.30 16 SER A C 10
ATOM 12376 O O . SER A 1 16 ? 12.133 -16.387 8.502 1.00 71.45 16 SER A O 10
ATOM 12384 N N . VAL A 1 17 ? 11.107 -14.946 7.113 1.00 40.23 17 VAL A N 10
ATOM 12385 C CA . VAL A 1 17 ? 12.298 -14.133 6.898 1.00 71.33 17 VAL A CA 10
ATOM 12386 C C . VAL A 1 17 ? 12.751 -13.471 8.194 1.00 73.43 17 VAL A C 10
ATOM 12387 O O . VAL A 1 17 ? 13.917 -13.570 8.579 1.00 75.50 17 VAL A O 10
ATOM 12400 N N . ILE A 1 18 ? 11.823 -12.795 8.863 1.00 20.20 18 ILE A N 10
ATOM 12401 C CA . ILE A 1 18 ? 12.128 -12.118 10.117 1.00 4.21 18 ILE A CA 10
ATOM 12402 C C . ILE A 1 18 ? 12.861 -13.046 11.079 1.00 21.34 18 ILE A C 10
ATOM 12403 O O . ILE A 1 18 ? 13.922 -12.704 11.601 1.00 62.42 18 ILE A O 10
ATOM 12419 N N . GLY A 1 19 ? 12.289 -14.223 11.309 1.00 20.44 19 GLY A N 10
ATOM 12420 C CA . GLY A 1 19 ? 12.902 -15.184 12.208 1.00 33.42 19 GLY A CA 10
ATOM 12421 C C . GLY A 1 19 ? 14.109 -15.864 11.593 1.00 43.03 19 GLY A C 10
ATOM 12422 O O . GLY A 1 19 ? 14.979 -16.363 12.307 1.00 24.14 19 GLY A O 10
ATOM 12426 N N . CYS A 1 20 ? 14.162 -15.885 10.266 1.00 11.52 20 CYS A N 10
ATOM 12427 C CA . CYS A 1 20 ? 15.270 -16.511 9.555 1.00 1.22 20 CYS A CA 10
ATOM 12428 C C . CYS A 1 20 ? 16.581 -15.792 9.850 1.00 65.11 20 CYS A C 10
ATOM 12429 O O . CYS A 1 20 ? 17.580 -16.418 10.208 1.00 25.20 20 CYS A O 10
ATOM 12437 N N . LEU A 1 21 ? 16.574 -14.471 9.697 1.00 53.41 21 LEU A N 10
ATOM 12438 C CA . LEU A 1 21 ? 17.763 -13.665 9.946 1.00 51.22 21 LEU A CA 10
ATOM 12439 C C . LEU A 1 21 ? 17.638 -12.901 11.260 1.00 15.30 21 LEU A C 10
ATOM 12440 O O . LEU A 1 21 ? 18.500 -12.094 11.605 1.00 53.22 21 LEU A O 10
ATOM 12456 N N . LYS A 1 22 ? 16.560 -13.163 11.990 1.00 1.40 22 LYS A N 10
ATOM 12457 C CA . LYS A 1 22 ? 16.323 -12.503 13.268 1.00 75.54 22 LYS A CA 10
ATOM 12458 C C . LYS A 1 22 ? 16.426 -10.989 13.127 1.00 52.33 22 LYS A C 10
ATOM 12459 O O . LYS A 1 22 ? 17.509 -10.415 13.256 1.00 32.45 22 LYS A O 10
ATOM 12478 N N . LEU A 1 23 ? 15.295 -10.345 12.862 1.00 63.12 23 LEU A N 10
ATOM 12479 C CA . LEU A 1 23 ? 15.258 -8.895 12.704 1.00 10.22 23 LEU A CA 10
ATOM 12480 C C . LEU A 1 23 ? 14.823 -8.217 14.000 1.00 71.20 23 LEU A C 10
ATOM 12481 O O . LEU A 1 23 ? 14.372 -8.876 14.935 1.00 42.11 23 LEU A O 10
ATOM 12497 N N . ASN A 1 24 ? 14.961 -6.896 14.046 1.00 45.20 24 ASN A N 10
ATOM 12498 C CA . ASN A 1 24 ? 14.579 -6.128 15.226 1.00 65.04 24 ASN A CA 10
ATOM 12499 C C . ASN A 1 24 ? 13.432 -5.176 14.908 1.00 22.23 24 ASN A C 10
ATOM 12500 O O . ASN A 1 24 ? 12.890 -5.187 13.802 1.00 61.52 24 ASN A O 10
ATOM 12511 N N . ASP A 1 25 ? 13.067 -4.352 15.883 1.00 44.23 25 ASP A N 10
ATOM 12512 C CA . ASP A 1 25 ? 11.984 -3.390 15.708 1.00 34.40 25 ASP A CA 10
ATOM 12513 C C . ASP A 1 25 ? 12.328 -2.377 14.620 1.00 23.34 25 ASP A C 10
ATOM 12514 O O . ASP A 1 25 ? 11.457 -1.939 13.870 1.00 45.40 25 ASP A O 10
ATOM 12523 N N . GLU A 1 26 ? 13.603 -2.011 14.541 1.00 23.44 26 GLU A N 10
ATOM 12524 C CA . GLU A 1 26 ? 14.062 -1.049 13.547 1.00 51.55 26 GLU A CA 10
ATOM 12525 C C . GLU A 1 26 ? 14.074 -1.670 12.153 1.00 41.22 26 GLU A C 10
ATOM 12526 O O . GLU A 1 26 ? 13.575 -1.081 11.195 1.00 64.53 26 GLU A O 10
ATOM 12538 N N . GLN A 1 27 ? 14.648 -2.865 12.050 1.00 43.14 27 GLN A N 10
ATOM 12539 C CA . GLN A 1 27 ? 14.727 -3.566 10.774 1.00 70.43 27 GLN A CA 10
ATOM 12540 C C . GLN A 1 27 ? 13.335 -3.800 10.195 1.00 74.33 27 GLN A C 10
ATOM 12541 O O . GLN A 1 27 ? 13.145 -3.775 8.979 1.00 70.11 27 GLN A O 10
ATOM 12555 N N . LYS A 1 28 ? 12.366 -4.030 11.073 1.00 33.40 28 LYS A N 10
ATOM 12556 C CA . LYS A 1 28 ? 10.990 -4.268 10.651 1.00 0.31 28 LYS A CA 10
ATOM 12557 C C . LYS A 1 28 ? 10.324 -2.969 10.208 1.00 73.13 28 LYS A C 10
ATOM 12558 O O . LYS A 1 28 ? 9.354 -2.986 9.451 1.00 33.23 28 LYS A O 10
ATOM 12577 N N . GLN A 1 29 ? 10.852 -1.847 10.684 1.00 54.00 29 GLN A N 10
ATOM 12578 C CA . GLN A 1 29 ? 10.308 -0.539 10.336 1.00 31.22 29 GLN A CA 10
ATOM 12579 C C . GLN A 1 29 ? 10.982 0.014 9.084 1.00 50.15 29 GLN A C 10
ATOM 12580 O O . GLN A 1 29 ? 10.370 0.758 8.317 1.00 72.44 29 GLN A O 10
ATOM 12594 N N . ILE A 1 30 ? 12.243 -0.352 8.886 1.00 2.02 30 ILE A N 10
ATOM 12595 C CA . ILE A 1 30 ? 12.998 0.108 7.727 1.00 13.22 30 ILE A CA 10
ATOM 12596 C C . ILE A 1 30 ? 12.912 -0.894 6.581 1.00 11.13 30 ILE A C 10
ATOM 12597 O O . ILE A 1 30 ? 13.731 -0.875 5.661 1.00 22.43 30 ILE A O 10
ATOM 12613 N N . LEU A 1 31 ? 11.912 -1.768 6.640 1.00 64.14 31 LEU A N 10
ATOM 12614 C CA . LEU A 1 31 ? 11.717 -2.778 5.606 1.00 21.12 31 LEU A CA 10
ATOM 12615 C C . LEU A 1 31 ? 10.682 -2.317 4.584 1.00 14.43 31 LEU A C 10
ATOM 12616 O O . LEU A 1 31 ? 9.825 -1.486 4.885 1.00 1.54 31 LEU A O 10
ATOM 12632 N N . SER A 1 32 ? 10.766 -2.865 3.376 1.00 11.55 32 SER A N 10
ATOM 12633 C CA . SER A 1 32 ? 9.839 -2.508 2.309 1.00 52.24 32 SER A CA 10
ATOM 12634 C C . SER A 1 32 ? 9.837 -3.570 1.214 1.00 35.45 32 SER A C 10
ATOM 12635 O O . SER A 1 32 ? 10.777 -4.354 1.092 1.00 30.51 32 SER A O 10
ATOM 12643 N N . GLY A 1 33 ? 8.771 -3.590 0.419 1.00 1.31 33 GLY A N 10
ATOM 12644 C CA . GLY A 1 33 ? 8.666 -4.559 -0.657 1.00 55.30 33 GLY A CA 10
ATOM 12645 C C . GLY A 1 33 ? 9.732 -4.368 -1.717 1.00 2.44 33 GLY A C 10
ATOM 12646 O O . GLY A 1 33 ? 10.013 -5.278 -2.497 1.00 22.34 33 GLY A O 10
ATOM 12650 N N . THR A 1 34 ? 10.328 -3.180 -1.747 1.00 51.35 34 THR A N 10
ATOM 12651 C CA . THR A 1 34 ? 11.367 -2.870 -2.721 1.00 3.10 34 THR A CA 10
ATOM 12652 C C . THR A 1 34 ? 12.715 -2.661 -2.039 1.00 64.01 34 THR A C 10
ATOM 12653 O O . THR A 1 34 ? 13.488 -1.783 -2.424 1.00 73.14 34 THR A O 10
ATOM 12664 N N . THR A 1 35 ? 12.992 -3.475 -1.024 1.00 44.01 35 THR A N 10
ATOM 12665 C CA . THR A 1 35 ? 14.247 -3.379 -0.288 1.00 42.43 35 THR A CA 10
ATOM 12666 C C . THR A 1 35 ? 14.996 -4.706 -0.304 1.00 0.31 35 THR A C 10
ATOM 12667 O O . THR A 1 35 ? 14.566 -5.678 0.316 1.00 42.14 35 THR A O 10
ATOM 12678 N N . ASN A 1 36 ? 16.118 -4.739 -1.015 1.00 22.34 36 ASN A N 10
ATOM 12679 C CA . ASN A 1 36 ? 16.927 -5.948 -1.111 1.00 3.42 36 ASN A CA 10
ATOM 12680 C C . ASN A 1 36 ? 17.311 -6.457 0.275 1.00 24.22 36 ASN A C 10
ATOM 12681 O O . ASN A 1 36 ? 18.194 -5.901 0.931 1.00 54.35 36 ASN A O 10
ATOM 12692 N N . LEU A 1 37 ? 16.642 -7.517 0.717 1.00 42.04 37 LEU A N 10
ATOM 12693 C CA . LEU A 1 37 ? 16.913 -8.101 2.026 1.00 41.12 37 LEU A CA 10
ATOM 12694 C C . LEU A 1 37 ? 18.295 -8.747 2.059 1.00 34.43 37 LEU A C 10
ATOM 12695 O O . LEU A 1 37 ? 18.822 -9.054 3.127 1.00 41.43 37 LEU A O 10
ATOM 12711 N N . ALA A 1 38 ? 18.876 -8.948 0.880 1.00 11.43 38 ALA A N 10
ATOM 12712 C CA . ALA A 1 38 ? 20.198 -9.553 0.775 1.00 64.01 38 ALA A CA 10
ATOM 12713 C C . ALA A 1 38 ? 21.295 -8.509 0.952 1.00 74.52 38 ALA A C 10
ATOM 12714 O O . ALA A 1 38 ? 22.276 -8.738 1.660 1.00 11.43 38 ALA A O 10
ATOM 12721 N N . LYS A 1 39 ? 21.123 -7.361 0.304 1.00 24.43 39 LYS A N 10
ATOM 12722 C CA . LYS A 1 39 ? 22.099 -6.280 0.391 1.00 74.40 39 LYS A CA 10
ATOM 12723 C C . LYS A 1 39 ? 21.851 -5.421 1.628 1.00 20.11 39 LYS A C 10
ATOM 12724 O O . LYS A 1 39 ? 22.762 -5.180 2.419 1.00 33.41 39 LYS A O 10
ATOM 12743 N N . ASP A 1 40 ? 20.614 -4.966 1.787 1.00 63.34 40 ASP A N 10
ATOM 12744 C CA . ASP A 1 40 ? 20.246 -4.136 2.929 1.00 12.34 40 ASP A CA 10
ATOM 12745 C C . ASP A 1 40 ? 20.685 -4.787 4.238 1.00 41.35 40 ASP A C 10
ATOM 12746 O O . ASP A 1 40 ? 21.513 -4.240 4.967 1.00 11.14 40 ASP A O 10
ATOM 12755 N N . PHE A 1 41 ? 20.124 -5.956 4.528 1.00 51.23 41 PHE A N 10
ATOM 12756 C CA . PHE A 1 41 ? 20.457 -6.680 5.749 1.00 55.34 41 PHE A CA 10
ATOM 12757 C C . PHE A 1 41 ? 21.789 -7.411 5.604 1.00 13.42 41 PHE A C 10
ATOM 12758 O O . PHE A 1 41 ? 22.272 -8.037 6.546 1.00 4.32 41 PHE A O 10
ATOM 12775 N N . ASN A 1 42 ? 22.376 -7.327 4.414 1.00 62.01 42 ASN A N 10
ATOM 12776 C CA . ASN A 1 42 ? 23.651 -7.980 4.143 1.00 43.41 42 ASN A CA 10
ATOM 12777 C C . ASN A 1 42 ? 23.594 -9.458 4.514 1.00 32.20 42 ASN A C 10
ATOM 12778 O O . ASN A 1 42 ? 24.500 -9.983 5.164 1.00 14.03 42 ASN A O 10
ATOM 12789 N N . LEU A 1 43 ? 22.525 -10.128 4.096 1.00 0.14 43 LEU A N 10
ATOM 12790 C CA . LEU A 1 43 ? 22.349 -11.546 4.384 1.00 4.12 43 LEU A CA 10
ATOM 12791 C C . LEU A 1 43 ? 23.489 -12.367 3.790 1.00 55.50 43 LEU A C 10
ATOM 12792 O O . LEU A 1 43 ? 24.114 -11.962 2.811 1.00 12.51 43 LEU A O 10
ATOM 12808 N N . ASP A 1 44 ? 23.752 -13.524 4.389 1.00 13.11 44 ASP A N 10
ATOM 12809 C CA . ASP A 1 44 ? 24.815 -14.404 3.917 1.00 72.53 44 ASP A CA 10
ATOM 12810 C C . ASP A 1 44 ? 24.262 -15.467 2.972 1.00 75.24 44 ASP A C 10
ATOM 12811 O O . ASP A 1 44 ? 23.077 -15.798 3.020 1.00 40.44 44 ASP A O 10
ATOM 12820 N N . SER A 1 45 ? 25.126 -15.995 2.112 1.00 65.32 45 SER A N 10
ATOM 12821 C CA . SER A 1 45 ? 24.723 -17.016 1.152 1.00 60.12 45 SER A CA 10
ATOM 12822 C C . SER A 1 45 ? 24.037 -18.182 1.856 1.00 31.24 45 SER A C 10
ATOM 12823 O O . SER A 1 45 ? 23.202 -18.872 1.269 1.00 40.22 45 SER A O 10
ATOM 12831 N N . LEU A 1 46 ? 24.396 -18.398 3.116 1.00 71.33 46 LEU A N 10
ATOM 12832 C CA . LEU A 1 46 ? 23.815 -19.481 3.903 1.00 25.25 46 LEU A CA 10
ATOM 12833 C C . LEU A 1 46 ? 22.380 -19.157 4.300 1.00 62.14 46 LEU A C 10
ATOM 12834 O O . LEU A 1 46 ? 21.475 -19.974 4.123 1.00 62.33 46 LEU A O 10
ATOM 12850 N N . ASP A 1 47 ? 22.176 -17.958 4.836 1.00 2.12 47 ASP A N 10
ATOM 12851 C CA . ASP A 1 47 ? 20.849 -17.524 5.256 1.00 55.22 47 ASP A CA 10
ATOM 12852 C C . ASP A 1 47 ? 19.860 -17.602 4.098 1.00 62.23 47 ASP A C 10
ATOM 12853 O O . ASP A 1 47 ? 18.774 -18.166 4.232 1.00 64.30 47 ASP A O 10
ATOM 12862 N N . PHE A 1 48 ? 20.242 -17.030 2.961 1.00 64.30 48 PHE A N 10
ATOM 12863 C CA . PHE A 1 48 ? 19.387 -17.033 1.779 1.00 64.44 48 PHE A CA 10
ATOM 12864 C C . PHE A 1 48 ? 18.929 -18.449 1.443 1.00 11.41 48 PHE A C 10
ATOM 12865 O O . PHE A 1 48 ? 17.742 -18.695 1.226 1.00 74.22 48 PHE A O 10
ATOM 12882 N N . VAL A 1 49 ? 19.879 -19.379 1.401 1.00 31.14 49 VAL A N 10
ATOM 12883 C CA . VAL A 1 49 ? 19.574 -20.771 1.093 1.00 4.02 49 VAL A CA 10
ATOM 12884 C C . VAL A 1 49 ? 18.476 -21.308 2.005 1.00 75.11 49 VAL A C 10
ATOM 12885 O O . VAL A 1 49 ? 17.483 -21.866 1.537 1.00 13.45 49 VAL A O 10
ATOM 12898 N N . ASP A 1 50 ? 18.662 -21.136 3.309 1.00 22.50 50 ASP A N 10
ATOM 12899 C CA . ASP A 1 50 ? 17.688 -21.603 4.288 1.00 13.12 50 ASP A CA 10
ATOM 12900 C C . ASP A 1 50 ? 16.344 -20.908 4.091 1.00 71.13 50 ASP A C 10
ATOM 12901 O O . ASP A 1 50 ? 15.289 -21.484 4.361 1.00 54.43 50 ASP A O 10
ATOM 12910 N N . LEU A 1 51 ? 16.389 -19.666 3.622 1.00 21.14 51 LEU A N 10
ATOM 12911 C CA . LEU A 1 51 ? 15.176 -18.891 3.388 1.00 73.32 51 LEU A CA 10
ATOM 12912 C C . LEU A 1 51 ? 14.364 -19.482 2.240 1.00 12.04 51 LEU A C 10
ATOM 12913 O O . LEU A 1 51 ? 13.202 -19.851 2.414 1.00 41.05 51 LEU A O 10
ATOM 12929 N N . ILE A 1 52 ? 14.984 -19.569 1.069 1.00 42.41 52 ILE A N 10
ATOM 12930 C CA . ILE A 1 52 ? 14.320 -20.119 -0.107 1.00 64.52 52 ILE A CA 10
ATOM 12931 C C . ILE A 1 52 ? 13.847 -21.547 0.145 1.00 62.04 52 ILE A C 10
ATOM 12932 O O . ILE A 1 52 ? 12.772 -21.943 -0.302 1.00 73.21 52 ILE A O 10
ATOM 12948 N N . MET A 1 53 ? 14.658 -22.315 0.866 1.00 51.11 53 MET A N 10
ATOM 12949 C CA . MET A 1 53 ? 14.321 -23.698 1.181 1.00 32.40 53 MET A CA 10
ATOM 12950 C C . MET A 1 53 ? 13.154 -23.763 2.163 1.00 13.42 53 MET A C 10
ATOM 12951 O O . MET A 1 53 ? 12.275 -24.616 2.040 1.00 74.24 53 MET A O 10
ATOM 12965 N N . SER A 1 54 ? 13.154 -22.858 3.136 1.00 2.33 54 SER A N 10
ATOM 12966 C CA . SER A 1 54 ? 12.098 -22.815 4.140 1.00 62.54 54 SER A CA 10
ATOM 12967 C C . SER A 1 54 ? 10.742 -22.554 3.491 1.00 44.30 54 SER A C 10
ATOM 12968 O O . SER A 1 54 ? 9.787 -23.304 3.698 1.00 20.01 54 SER A O 10
ATOM 12976 N N . LEU A 1 55 ? 10.664 -21.484 2.708 1.00 14.25 55 LEU A N 10
ATOM 12977 C CA . LEU A 1 55 ? 9.425 -21.121 2.028 1.00 10.24 55 LEU A CA 10
ATOM 12978 C C . LEU A 1 55 ? 9.053 -22.167 0.982 1.00 75.25 55 LEU A C 10
ATOM 12979 O O . LEU A 1 55 ? 7.880 -22.497 0.812 1.00 71.11 55 LEU A O 10
ATOM 12995 N N . GLU A 1 56 ? 10.059 -22.685 0.285 1.00 54.04 56 GLU A N 10
ATOM 12996 C CA . GLU A 1 56 ? 9.835 -23.694 -0.743 1.00 2.32 56 GLU A CA 10
ATOM 12997 C C . GLU A 1 56 ? 9.094 -24.899 -0.171 1.00 62.44 56 GLU A C 10
ATOM 12998 O O . GLU A 1 56 ? 8.072 -25.325 -0.710 1.00 54.25 56 GLU A O 10
ATOM 13010 N N . GLU A 1 57 ? 9.616 -25.443 0.924 1.00 54.50 57 GLU A N 10
ATOM 13011 C CA . GLU A 1 57 ? 9.003 -26.600 1.567 1.00 24.33 57 GLU A CA 10
ATOM 13012 C C . GLU A 1 57 ? 7.703 -26.208 2.266 1.00 63.24 57 GLU A C 10
ATOM 13013 O O . GLU A 1 57 ? 6.770 -27.006 2.355 1.00 51.32 57 GLU A O 10
ATOM 13025 N N . ARG A 1 58 ? 7.652 -24.976 2.760 1.00 53.32 58 ARG A N 10
ATOM 13026 C CA . ARG A 1 58 ? 6.469 -24.480 3.452 1.00 13.33 58 ARG A CA 10
ATOM 13027 C C . ARG A 1 58 ? 5.236 -24.576 2.558 1.00 74.53 58 ARG A C 10
ATOM 13028 O O . ARG A 1 58 ? 4.230 -25.180 2.932 1.00 31.54 58 ARG A O 10
ATOM 13049 N N . PHE A 1 59 ? 5.321 -23.976 1.375 1.00 13.35 59 PHE A N 10
ATOM 13050 C CA . PHE A 1 59 ? 4.211 -23.992 0.429 1.00 45.43 59 PHE A CA 10
ATOM 13051 C C . PHE A 1 59 ? 4.424 -25.061 -0.639 1.00 63.14 59 PHE A C 10
ATOM 13052 O O . PHE A 1 59 ? 3.713 -25.101 -1.643 1.00 53.21 59 PHE A O 10
ATOM 13069 N N . SER A 1 60 ? 5.409 -25.925 -0.415 1.00 31.03 60 SER A N 10
ATOM 13070 C CA . SER A 1 60 ? 5.720 -26.992 -1.359 1.00 23.01 60 SER A CA 10
ATOM 13071 C C . SER A 1 60 ? 5.895 -26.436 -2.769 1.00 74.45 60 SER A C 10
ATOM 13072 O O . SER A 1 60 ? 5.629 -27.121 -3.757 1.00 64.52 60 SER A O 10
ATOM 13080 N N . LEU A 1 61 ? 6.346 -25.188 -2.854 1.00 21.40 61 LEU A N 10
ATOM 13081 C CA . LEU A 1 61 ? 6.558 -24.538 -4.142 1.00 71.22 61 LEU A CA 10
ATOM 13082 C C . LEU A 1 61 ? 7.823 -25.062 -4.816 1.00 54.53 61 LEU A C 10
ATOM 13083 O O . LEU A 1 61 ? 8.734 -25.551 -4.149 1.00 0.43 61 LEU A O 10
ATOM 13099 N N . GLU A 1 62 ? 7.870 -24.954 -6.139 1.00 64.11 62 GLU A N 10
ATOM 13100 C CA . GLU A 1 62 ? 9.023 -25.417 -6.902 1.00 40.54 62 GLU A CA 10
ATOM 13101 C C . GLU A 1 62 ? 9.886 -24.241 -7.352 1.00 32.21 62 GLU A C 10
ATOM 13102 O O . GLU A 1 62 ? 9.628 -23.629 -8.389 1.00 65.30 62 GLU A O 10
ATOM 13114 N N . ILE A 1 63 ? 10.909 -23.930 -6.563 1.00 12.34 63 ILE A N 10
ATOM 13115 C CA . ILE A 1 63 ? 11.810 -22.828 -6.880 1.00 13.42 63 ILE A CA 10
ATOM 13116 C C . ILE A 1 63 ? 13.120 -23.340 -7.469 1.00 50.35 63 ILE A C 10
ATOM 13117 O O . ILE A 1 63 ? 13.665 -24.346 -7.014 1.00 1.03 63 ILE A O 10
ATOM 13133 N N . SER A 1 64 ? 13.620 -22.640 -8.482 1.00 62.12 64 SER A N 10
ATOM 13134 C CA . SER A 1 64 ? 14.866 -23.025 -9.136 1.00 24.42 64 SER A CA 10
ATOM 13135 C C . SER A 1 64 ? 15.960 -21.997 -8.868 1.00 43.13 64 SER A C 10
ATOM 13136 O O . SER A 1 64 ? 15.787 -21.087 -8.057 1.00 51.43 64 SER A O 10
ATOM 13144 N N . ASP A 1 65 ? 17.087 -22.148 -9.554 1.00 62.34 65 ASP A N 10
ATOM 13145 C CA . ASP A 1 65 ? 18.210 -21.233 -9.392 1.00 23.42 65 ASP A CA 10
ATOM 13146 C C . ASP A 1 65 ? 17.949 -19.918 -10.121 1.00 74.13 65 ASP A C 10
ATOM 13147 O O . ASP A 1 65 ? 18.354 -18.851 -9.660 1.00 54.05 65 ASP A O 10
ATOM 13156 N N . GLU A 1 66 ? 17.272 -20.004 -11.263 1.00 21.54 66 GLU A N 10
ATOM 13157 C CA . GLU A 1 66 ? 16.961 -18.821 -12.055 1.00 3.53 66 GLU A CA 10
ATOM 13158 C C . GLU A 1 66 ? 15.835 -18.017 -11.413 1.00 44.45 66 GLU A C 10
ATOM 13159 O O . GLU A 1 66 ? 15.883 -16.787 -11.368 1.00 51.24 66 GLU A O 10
ATOM 13171 N N . ASP A 1 67 ? 14.822 -18.719 -10.917 1.00 50.34 67 ASP A N 10
ATOM 13172 C CA . ASP A 1 67 ? 13.683 -18.072 -10.275 1.00 4.40 67 ASP A CA 10
ATOM 13173 C C . ASP A 1 67 ? 14.143 -17.173 -9.130 1.00 63.04 67 ASP A C 10
ATOM 13174 O O . ASP A 1 67 ? 13.795 -15.994 -9.076 1.00 63.01 67 ASP A O 10
ATOM 13183 N N . ALA A 1 68 ? 14.926 -17.740 -8.218 1.00 50.52 68 ALA A N 10
ATOM 13184 C CA . ALA A 1 68 ? 15.433 -16.991 -7.076 1.00 14.12 68 ALA A CA 10
ATOM 13185 C C . ALA A 1 68 ? 16.473 -15.964 -7.511 1.00 75.14 68 ALA A C 10
ATOM 13186 O O . ALA A 1 68 ? 16.714 -14.979 -6.813 1.00 20.01 68 ALA A O 10
ATOM 13193 N N . GLN A 1 69 ? 17.084 -16.201 -8.667 1.00 33.43 69 GLN A N 10
ATOM 13194 C CA . GLN A 1 69 ? 18.100 -15.296 -9.193 1.00 50.50 69 GLN A CA 10
ATOM 13195 C C . GLN A 1 69 ? 17.531 -13.893 -9.386 1.00 42.43 69 GLN A C 10
ATOM 13196 O O . GLN A 1 69 ? 18.276 -12.915 -9.455 1.00 20.02 69 GLN A O 10
ATOM 13210 N N . LYS A 1 70 ? 16.208 -13.804 -9.471 1.00 74.45 70 LYS A N 10
ATOM 13211 C CA . LYS A 1 70 ? 15.539 -12.521 -9.655 1.00 1.53 70 LYS A CA 10
ATOM 13212 C C . LYS A 1 70 ? 14.807 -12.102 -8.384 1.00 1.43 70 LYS A C 10
ATOM 13213 O O . LYS A 1 70 ? 14.459 -10.933 -8.212 1.00 51.12 70 LYS A O 10
ATOM 13232 N N . LEU A 1 71 ? 14.579 -13.062 -7.495 1.00 13.15 71 LEU A N 10
ATOM 13233 C CA . LEU A 1 71 ? 13.889 -12.793 -6.237 1.00 10.42 71 LEU A CA 10
ATOM 13234 C C . LEU A 1 71 ? 14.870 -12.319 -5.169 1.00 61.30 71 LEU A C 10
ATOM 13235 O O . LEU A 1 71 ? 15.460 -13.128 -4.454 1.00 61.23 71 LEU A O 10
ATOM 13251 N N . GLU A 1 72 ? 15.038 -11.005 -5.067 1.00 14.33 72 GLU A N 10
ATOM 13252 C CA . GLU A 1 72 ? 15.947 -10.425 -4.085 1.00 73.52 72 GLU A CA 10
ATOM 13253 C C . GLU A 1 72 ? 15.209 -9.451 -3.170 1.00 43.43 72 GLU A C 10
ATOM 13254 O O . GLU A 1 72 ? 15.782 -8.923 -2.216 1.00 73.12 72 GLU A O 10
ATOM 13266 N N . THR A 1 73 ? 13.935 -9.218 -3.468 1.00 72.44 73 THR A N 10
ATOM 13267 C CA . THR A 1 73 ? 13.119 -8.307 -2.675 1.00 4.34 73 THR A CA 10
ATOM 13268 C C . THR A 1 73 ? 11.875 -9.006 -2.142 1.00 12.00 73 THR A C 10
ATOM 13269 O O . THR A 1 73 ? 11.405 -9.986 -2.721 1.00 42.34 73 THR A O 10
ATOM 13280 N N . VAL A 1 74 ? 11.342 -8.497 -1.035 1.00 44.25 74 VAL A N 10
ATOM 13281 C CA . VAL A 1 74 ? 10.150 -9.071 -0.425 1.00 71.10 74 VAL A CA 10
ATOM 13282 C C . VAL A 1 74 ? 8.998 -9.133 -1.421 1.00 60.12 74 VAL A C 10
ATOM 13283 O O . VAL A 1 74 ? 8.413 -10.192 -1.645 1.00 22.51 74 VAL A O 10
ATOM 13296 N N . ASP A 1 75 ? 8.677 -7.989 -2.017 1.00 22.54 75 ASP A N 10
ATOM 13297 C CA . ASP A 1 75 ? 7.594 -7.913 -2.992 1.00 40.14 75 ASP A CA 10
ATOM 13298 C C . ASP A 1 75 ? 7.802 -8.923 -4.115 1.00 70.00 75 ASP A C 10
ATOM 13299 O O . ASP A 1 75 ? 6.877 -9.635 -4.503 1.00 42.53 75 ASP A O 10
ATOM 13308 N N . ASP A 1 76 ? 9.024 -8.976 -4.636 1.00 53.01 76 ASP A N 10
ATOM 13309 C CA . ASP A 1 76 ? 9.354 -9.899 -5.717 1.00 32.13 76 ASP A CA 10
ATOM 13310 C C . ASP A 1 76 ? 9.162 -11.346 -5.274 1.00 4.15 76 ASP A C 10
ATOM 13311 O O . ASP A 1 76 ? 8.504 -12.132 -5.956 1.00 73.03 76 ASP A O 10
ATOM 13320 N N . ILE A 1 77 ? 9.740 -11.691 -4.128 1.00 33.41 77 ILE A N 10
ATOM 13321 C CA . ILE A 1 77 ? 9.633 -13.042 -3.595 1.00 42.01 77 ILE A CA 10
ATOM 13322 C C . ILE A 1 77 ? 8.174 -13.433 -3.379 1.00 14.23 77 ILE A C 10
ATOM 13323 O O . ILE A 1 77 ? 7.708 -14.445 -3.903 1.00 4.43 77 ILE A O 10
ATOM 13339 N N . CYS A 1 78 ? 7.460 -12.625 -2.605 1.00 61.25 78 CYS A N 10
ATOM 13340 C CA . CYS A 1 78 ? 6.053 -12.885 -2.320 1.00 2.14 78 CYS A CA 10
ATOM 13341 C C . CYS A 1 78 ? 5.240 -12.954 -3.609 1.00 72.24 78 CYS A C 10
ATOM 13342 O O . CYS A 1 78 ? 4.384 -13.823 -3.768 1.00 42.05 78 CYS A O 10
ATOM 13350 N N . ARG A 1 79 ? 5.514 -12.031 -4.525 1.00 42.12 79 ARG A N 10
ATOM 13351 C CA . ARG A 1 79 ? 4.808 -11.986 -5.799 1.00 32.51 79 ARG A CA 10
ATOM 13352 C C . ARG A 1 79 ? 5.004 -13.284 -6.576 1.00 62.11 79 ARG A C 10
ATOM 13353 O O . ARG A 1 79 ? 4.076 -13.786 -7.211 1.00 54.33 79 ARG A O 10
ATOM 13374 N N . TYR A 1 80 ? 6.217 -13.821 -6.522 1.00 65.34 80 TYR A N 10
ATOM 13375 C CA . TYR A 1 80 ? 6.537 -15.059 -7.223 1.00 50.23 80 TYR A CA 10
ATOM 13376 C C . TYR A 1 80 ? 5.821 -16.247 -6.587 1.00 33.42 80 TYR A C 10
ATOM 13377 O O . TYR A 1 80 ? 5.307 -17.122 -7.284 1.00 3.40 80 TYR A O 10
ATOM 13395 N N . ILE A 1 81 ? 5.790 -16.268 -5.259 1.00 75.45 81 ILE A N 10
ATOM 13396 C CA . ILE A 1 81 ? 5.136 -17.346 -4.527 1.00 44.21 81 ILE A CA 10
ATOM 13397 C C . ILE A 1 81 ? 3.621 -17.272 -4.677 1.00 45.44 81 ILE A C 10
ATOM 13398 O O . ILE A 1 81 ? 2.945 -18.295 -4.768 1.00 63.42 81 ILE A O 10
ATOM 13414 N N . ALA A 1 82 ? 3.094 -16.051 -4.703 1.00 24.44 82 ALA A N 10
ATOM 13415 C CA . ALA A 1 82 ? 1.659 -15.842 -4.845 1.00 74.32 82 ALA A CA 10
ATOM 13416 C C . ALA A 1 82 ? 1.182 -16.239 -6.239 1.00 1.20 82 ALA A C 10
ATOM 13417 O O . ALA A 1 82 ? 0.170 -16.925 -6.388 1.00 72.43 82 ALA A O 10
ATOM 13424 N N . SER A 1 83 ? 1.916 -15.802 -7.256 1.00 34.12 83 SER A N 10
ATOM 13425 C CA . SER A 1 83 ? 1.565 -16.106 -8.639 1.00 43.14 83 SER A CA 10
ATOM 13426 C C . SER A 1 83 ? 1.421 -17.611 -8.843 1.00 54.13 83 SER A C 10
ATOM 13427 O O . SER A 1 83 ? 0.690 -18.063 -9.725 1.00 22.31 83 SER A O 10
ATOM 13435 N N . LYS A 1 84 ? 2.122 -18.383 -8.020 1.00 42.25 84 LYS A N 10
ATOM 13436 C CA . LYS A 1 84 ? 2.073 -19.838 -8.107 1.00 0.24 84 LYS A CA 10
ATOM 13437 C C . LYS A 1 84 ? 0.801 -20.379 -7.463 1.00 65.15 84 LYS A C 10
ATOM 13438 O O . LYS A 1 84 ? 0.136 -21.254 -8.018 1.00 0.04 84 LYS A O 10
ATOM 13457 N N . SER A 1 85 ? 0.467 -19.851 -6.290 1.00 10.43 85 SER A N 10
ATOM 13458 C CA . SER A 1 85 ? -0.726 -20.282 -5.569 1.00 43.33 85 SER A CA 10
ATOM 13459 C C . SER A 1 85 ? -1.972 -20.121 -6.435 1.00 10.44 85 SER A C 10
ATOM 13460 O O . SER A 1 85 ? -2.731 -21.071 -6.631 1.00 32.24 85 SER A O 10
ATOM 13468 N N . SER A 1 86 ? -2.176 -18.913 -6.949 1.00 23.42 86 SER A N 10
ATOM 13469 C CA . SER A 1 86 ? -3.332 -18.626 -7.790 1.00 64.32 86 SER A CA 10
ATOM 13470 C C . SER A 1 86 ? -3.397 -19.589 -8.971 1.00 34.22 86 SER A C 10
ATOM 13471 O O . SER A 1 86 ? -4.280 -20.445 -9.041 1.00 3.04 86 SER A O 10
ATOM 13479 N N . ASP A 1 87 ? -2.456 -19.443 -9.898 1.00 33.10 87 ASP A N 10
ATOM 13480 C CA . ASP A 1 87 ? -2.405 -20.301 -11.077 1.00 34.24 87 ASP A CA 10
ATOM 13481 C C . ASP A 1 87 ? -2.270 -21.767 -10.677 1.00 52.42 87 ASP A C 10
ATOM 13482 O O . ASP A 1 87 ? -1.989 -22.082 -9.521 1.00 53.21 87 ASP A O 10
ATOM 13491 N N . ALA A 1 88 ? -2.475 -22.659 -11.641 1.00 51.22 88 ALA A N 10
ATOM 13492 C CA . ALA A 1 88 ? -2.377 -24.092 -11.389 1.00 24.22 88 ALA A CA 10
ATOM 13493 C C . ALA A 1 88 ? -1.001 -24.624 -11.778 1.00 25.02 88 ALA A C 10
ATOM 13494 O O . ALA A 1 88 ? -0.602 -25.708 -11.353 1.00 32.15 88 ALA A O 10
ATOM 13501 N N . PRO A 1 1 ? -5.037 0.309 0.727 1.00 52.34 1 PRO A N 11
ATOM 13502 C CA . PRO A 1 1 ? -5.087 -1.153 0.640 1.00 33.32 1 PRO A CA 11
ATOM 13503 C C . PRO A 1 1 ? -5.277 -1.644 -0.791 1.00 25.01 1 PRO A C 11
ATOM 13504 O O . PRO A 1 1 ? -5.224 -0.860 -1.738 1.00 60.42 1 PRO A O 11
ATOM 13515 N N . GLY A 1 2 ? -5.496 -2.946 -0.942 1.00 34.43 2 GLY A N 11
ATOM 13516 C CA . GLY A 1 2 ? -5.691 -3.518 -2.262 1.00 52.43 2 GLY A CA 11
ATOM 13517 C C . GLY A 1 2 ? -4.382 -3.762 -2.987 1.00 71.25 2 GLY A C 11
ATOM 13518 O O . GLY A 1 2 ? -3.601 -2.835 -3.200 1.00 34.30 2 GLY A O 11
ATOM 13522 N N . SER A 1 3 ? -4.142 -5.013 -3.365 1.00 72.21 3 SER A N 11
ATOM 13523 C CA . SER A 1 3 ? -2.915 -5.377 -4.066 1.00 61.54 3 SER A CA 11
ATOM 13524 C C . SER A 1 3 ? -2.980 -6.819 -4.560 1.00 62.44 3 SER A C 11
ATOM 13525 O O . SER A 1 3 ? -3.409 -7.716 -3.835 1.00 61.12 3 SER A O 11
ATOM 13533 N N . MET A 1 4 ? -2.550 -7.033 -5.798 1.00 71.22 4 MET A N 11
ATOM 13534 C CA . MET A 1 4 ? -2.556 -8.366 -6.391 1.00 10.34 4 MET A CA 11
ATOM 13535 C C . MET A 1 4 ? -1.750 -9.343 -5.539 1.00 13.52 4 MET A C 11
ATOM 13536 O O . MET A 1 4 ? -1.986 -10.550 -5.572 1.00 10.30 4 MET A O 11
ATOM 13550 N N . VAL A 1 5 ? -0.799 -8.812 -4.778 1.00 50.34 5 VAL A N 11
ATOM 13551 C CA . VAL A 1 5 ? 0.041 -9.636 -3.918 1.00 72.33 5 VAL A CA 11
ATOM 13552 C C . VAL A 1 5 ? -0.804 -10.466 -2.958 1.00 44.51 5 VAL A C 11
ATOM 13553 O O . VAL A 1 5 ? -1.888 -10.050 -2.549 1.00 2.23 5 VAL A O 11
ATOM 13566 N N . SER A 1 6 ? -0.299 -11.643 -2.600 1.00 10.42 6 SER A N 11
ATOM 13567 C CA . SER A 1 6 ? -1.009 -12.534 -1.690 1.00 13.32 6 SER A CA 11
ATOM 13568 C C . SER A 1 6 ? -0.732 -12.160 -0.237 1.00 1.55 6 SER A C 11
ATOM 13569 O O . SER A 1 6 ? 0.341 -12.442 0.294 1.00 70.20 6 SER A O 11
ATOM 13577 N N . GLU A 1 7 ? -1.709 -11.522 0.399 1.00 25.12 7 GLU A N 11
ATOM 13578 C CA . GLU A 1 7 ? -1.571 -11.106 1.790 1.00 23.40 7 GLU A CA 11
ATOM 13579 C C . GLU A 1 7 ? -1.390 -12.316 2.702 1.00 11.43 7 GLU A C 11
ATOM 13580 O O . GLU A 1 7 ? -0.686 -12.246 3.709 1.00 4.20 7 GLU A O 11
ATOM 13592 N N . GLU A 1 8 ? -2.032 -13.423 2.343 1.00 62.33 8 GLU A N 11
ATOM 13593 C CA . GLU A 1 8 ? -1.943 -14.648 3.131 1.00 22.01 8 GLU A CA 11
ATOM 13594 C C . GLU A 1 8 ? -0.502 -15.143 3.204 1.00 45.53 8 GLU A C 11
ATOM 13595 O O . GLU A 1 8 ? 0.020 -15.411 4.288 1.00 0.33 8 GLU A O 11
ATOM 13607 N N . ILE A 1 9 ? 0.136 -15.263 2.045 1.00 60.43 9 ILE A N 11
ATOM 13608 C CA . ILE A 1 9 ? 1.517 -15.727 1.977 1.00 52.14 9 ILE A CA 11
ATOM 13609 C C . ILE A 1 9 ? 2.481 -14.657 2.479 1.00 13.42 9 ILE A C 11
ATOM 13610 O O . ILE A 1 9 ? 3.525 -14.966 3.053 1.00 51.22 9 ILE A O 11
ATOM 13626 N N . LYS A 1 10 ? 2.122 -13.396 2.261 1.00 24.45 10 LYS A N 11
ATOM 13627 C CA . LYS A 1 10 ? 2.953 -12.278 2.694 1.00 53.51 10 LYS A CA 11
ATOM 13628 C C . LYS A 1 10 ? 3.316 -12.411 4.169 1.00 24.33 10 LYS A C 11
ATOM 13629 O O . LYS A 1 10 ? 4.446 -12.127 4.567 1.00 33.51 10 LYS A O 11
ATOM 13648 N N . ALA A 1 11 ? 2.353 -12.844 4.975 1.00 50.21 11 ALA A N 11
ATOM 13649 C CA . ALA A 1 11 ? 2.574 -13.016 6.406 1.00 34.33 11 ALA A CA 11
ATOM 13650 C C . ALA A 1 11 ? 3.505 -14.192 6.679 1.00 4.45 11 ALA A C 11
ATOM 13651 O O . ALA A 1 11 ? 4.261 -14.184 7.649 1.00 53.20 11 ALA A O 11
ATOM 13658 N N . GLN A 1 12 ? 3.444 -15.202 5.818 1.00 24.33 12 GLN A N 11
ATOM 13659 C CA . GLN A 1 12 ? 4.281 -16.387 5.969 1.00 2.14 12 GLN A CA 11
ATOM 13660 C C . GLN A 1 12 ? 5.719 -16.093 5.554 1.00 42.14 12 GLN A C 11
ATOM 13661 O O . GLN A 1 12 ? 6.665 -16.472 6.245 1.00 75.20 12 GLN A O 11
ATOM 13675 N N . VAL A 1 13 ? 5.876 -15.415 4.422 1.00 55.30 13 VAL A N 11
ATOM 13676 C CA . VAL A 1 13 ? 7.198 -15.069 3.915 1.00 61.15 13 VAL A CA 11
ATOM 13677 C C . VAL A 1 13 ? 7.901 -14.081 4.840 1.00 35.34 13 VAL A C 11
ATOM 13678 O O . VAL A 1 13 ? 9.094 -14.208 5.109 1.00 43.12 13 VAL A O 11
ATOM 13691 N N . MET A 1 14 ? 7.150 -13.096 5.323 1.00 13.51 14 MET A N 11
ATOM 13692 C CA . MET A 1 14 ? 7.701 -12.087 6.220 1.00 42.15 14 MET A CA 11
ATOM 13693 C C . MET A 1 14 ? 7.998 -12.683 7.592 1.00 13.12 14 MET A C 11
ATOM 13694 O O . MET A 1 14 ? 8.991 -12.331 8.229 1.00 73.12 14 MET A O 11
ATOM 13708 N N . GLU A 1 15 ? 7.131 -13.585 8.041 1.00 31.13 15 GLU A N 11
ATOM 13709 C CA . GLU A 1 15 ? 7.302 -14.227 9.339 1.00 3.51 15 GLU A CA 11
ATOM 13710 C C . GLU A 1 15 ? 8.501 -15.171 9.325 1.00 40.41 15 GLU A C 11
ATOM 13711 O O . GLU A 1 15 ? 9.210 -15.306 10.322 1.00 50.11 15 GLU A O 11
ATOM 13723 N N . SER A 1 16 ? 8.720 -15.823 8.188 1.00 34.34 16 SER A N 11
ATOM 13724 C CA . SER A 1 16 ? 9.830 -16.757 8.044 1.00 4.21 16 SER A CA 11
ATOM 13725 C C . SER A 1 16 ? 11.155 -16.013 7.907 1.00 25.30 16 SER A C 11
ATOM 13726 O O . SER A 1 16 ? 12.163 -16.401 8.496 1.00 71.45 16 SER A O 11
ATOM 13734 N N . VAL A 1 17 ? 11.143 -14.938 7.125 1.00 40.23 17 VAL A N 11
ATOM 13735 C CA . VAL A 1 17 ? 12.342 -14.136 6.911 1.00 71.33 17 VAL A CA 11
ATOM 13736 C C . VAL A 1 17 ? 12.810 -13.490 8.209 1.00 73.43 17 VAL A C 11
ATOM 13737 O O . VAL A 1 17 ? 13.971 -13.623 8.597 1.00 75.50 17 VAL A O 11
ATOM 13750 N N . ILE A 1 18 ? 11.900 -12.790 8.877 1.00 20.20 18 ILE A N 11
ATOM 13751 C CA . ILE A 1 18 ? 12.221 -12.124 10.134 1.00 4.21 18 ILE A CA 11
ATOM 13752 C C . ILE A 1 18 ? 12.939 -13.070 11.090 1.00 21.34 18 ILE A C 11
ATOM 13753 O O . ILE A 1 18 ? 14.003 -12.747 11.615 1.00 62.42 18 ILE A O 11
ATOM 13769 N N . GLY A 1 19 ? 12.350 -14.241 11.309 1.00 20.44 19 GLY A N 11
ATOM 13770 C CA . GLY A 1 19 ? 12.950 -15.218 12.199 1.00 33.42 19 GLY A CA 11
ATOM 13771 C C . GLY A 1 19 ? 14.147 -15.910 11.580 1.00 43.03 19 GLY A C 11
ATOM 13772 O O . GLY A 1 19 ? 15.009 -16.428 12.291 1.00 24.14 19 GLY A O 11
ATOM 13776 N N . CYS A 1 20 ? 14.200 -15.921 10.253 1.00 11.52 20 CYS A N 11
ATOM 13777 C CA . CYS A 1 20 ? 15.301 -16.558 9.537 1.00 1.22 20 CYS A CA 11
ATOM 13778 C C . CYS A 1 20 ? 16.620 -15.850 9.829 1.00 65.11 20 CYS A C 11
ATOM 13779 O O . CYS A 1 20 ? 17.613 -16.487 10.183 1.00 25.20 20 CYS A O 11
ATOM 13787 N N . LEU A 1 21 ? 16.624 -14.530 9.676 1.00 53.41 21 LEU A N 11
ATOM 13788 C CA . LEU A 1 21 ? 17.823 -13.736 9.922 1.00 51.22 21 LEU A CA 11
ATOM 13789 C C . LEU A 1 21 ? 17.709 -12.971 11.236 1.00 15.30 21 LEU A C 11
ATOM 13790 O O . LEU A 1 21 ? 18.573 -12.161 11.573 1.00 53.22 21 LEU A O 11
ATOM 13806 N N . LYS A 1 22 ? 16.638 -13.233 11.977 1.00 1.40 22 LYS A N 11
ATOM 13807 C CA . LYS A 1 22 ? 16.412 -12.573 13.257 1.00 75.54 22 LYS A CA 11
ATOM 13808 C C . LYS A 1 22 ? 16.494 -11.057 13.109 1.00 52.33 22 LYS A C 11
ATOM 13809 O O . LYS A 1 22 ? 17.573 -10.471 13.212 1.00 32.45 22 LYS A O 11
ATOM 13828 N N . LEU A 1 23 ? 15.350 -10.427 12.870 1.00 63.12 23 LEU A N 11
ATOM 13829 C CA . LEU A 1 23 ? 15.293 -8.978 12.710 1.00 10.22 23 LEU A CA 11
ATOM 13830 C C . LEU A 1 23 ? 14.831 -8.306 13.999 1.00 71.20 23 LEU A C 11
ATOM 13831 O O . LEU A 1 23 ? 14.473 -8.976 14.966 1.00 42.11 23 LEU A O 11
ATOM 13847 N N . ASN A 1 24 ? 14.840 -6.977 14.003 1.00 45.20 24 ASN A N 11
ATOM 13848 C CA . ASN A 1 24 ? 14.420 -6.213 15.172 1.00 65.04 24 ASN A CA 11
ATOM 13849 C C . ASN A 1 24 ? 13.212 -5.340 14.846 1.00 22.23 24 ASN A C 11
ATOM 13850 O O . ASN A 1 24 ? 12.677 -5.390 13.739 1.00 61.52 24 ASN A O 11
ATOM 13861 N N . ASP A 1 25 ? 12.788 -4.541 15.819 1.00 44.23 25 ASP A N 11
ATOM 13862 C CA . ASP A 1 25 ? 11.643 -3.655 15.636 1.00 34.40 25 ASP A CA 11
ATOM 13863 C C . ASP A 1 25 ? 11.930 -2.613 14.561 1.00 23.34 25 ASP A C 11
ATOM 13864 O O . ASP A 1 25 ? 11.031 -2.196 13.832 1.00 45.40 25 ASP A O 11
ATOM 13873 N N . GLU A 1 26 ? 13.189 -2.194 14.469 1.00 23.44 26 GLU A N 11
ATOM 13874 C CA . GLU A 1 26 ? 13.592 -1.198 13.483 1.00 51.55 26 GLU A CA 11
ATOM 13875 C C . GLU A 1 26 ? 13.694 -1.819 12.092 1.00 41.22 26 GLU A C 11
ATOM 13876 O O . GLU A 1 26 ? 13.145 -1.292 11.125 1.00 64.53 26 GLU A O 11
ATOM 13888 N N . GLN A 1 27 ? 14.399 -2.942 12.002 1.00 43.14 27 GLN A N 11
ATOM 13889 C CA . GLN A 1 27 ? 14.572 -3.634 10.730 1.00 70.43 27 GLN A CA 11
ATOM 13890 C C . GLN A 1 27 ? 13.224 -3.923 10.080 1.00 74.33 27 GLN A C 11
ATOM 13891 O O . GLN A 1 27 ? 13.120 -4.019 8.857 1.00 70.11 27 GLN A O 11
ATOM 13905 N N . LYS A 1 28 ? 12.192 -4.064 10.904 1.00 33.40 28 LYS A N 11
ATOM 13906 C CA . LYS A 1 28 ? 10.849 -4.343 10.411 1.00 0.31 28 LYS A CA 11
ATOM 13907 C C . LYS A 1 28 ? 10.227 -3.095 9.793 1.00 73.13 28 LYS A C 11
ATOM 13908 O O . LYS A 1 28 ? 9.440 -3.184 8.852 1.00 33.23 28 LYS A O 11
ATOM 13927 N N . GLN A 1 29 ? 10.587 -1.933 10.327 1.00 54.00 29 GLN A N 11
ATOM 13928 C CA . GLN A 1 29 ? 10.064 -0.666 9.826 1.00 31.22 29 GLN A CA 11
ATOM 13929 C C . GLN A 1 29 ? 10.766 -0.261 8.534 1.00 50.15 29 GLN A C 11
ATOM 13930 O O . GLN A 1 29 ? 10.118 0.054 7.536 1.00 72.44 29 GLN A O 11
ATOM 13944 N N . ILE A 1 30 ? 12.095 -0.269 8.562 1.00 2.02 30 ILE A N 11
ATOM 13945 C CA . ILE A 1 30 ? 12.884 0.098 7.392 1.00 13.22 30 ILE A CA 11
ATOM 13946 C C . ILE A 1 30 ? 12.582 -0.822 6.214 1.00 11.13 30 ILE A C 11
ATOM 13947 O O . ILE A 1 30 ? 12.720 -0.430 5.055 1.00 22.43 30 ILE A O 11
ATOM 13963 N N . LEU A 1 31 ? 12.168 -2.046 6.518 1.00 64.14 31 LEU A N 11
ATOM 13964 C CA . LEU A 1 31 ? 11.844 -3.024 5.485 1.00 21.12 31 LEU A CA 11
ATOM 13965 C C . LEU A 1 31 ? 10.856 -2.443 4.477 1.00 14.43 31 LEU A C 11
ATOM 13966 O O . LEU A 1 31 ? 10.148 -1.480 4.772 1.00 1.54 31 LEU A O 11
ATOM 13982 N N . SER A 1 32 ? 10.813 -3.037 3.290 1.00 11.55 32 SER A N 11
ATOM 13983 C CA . SER A 1 32 ? 9.912 -2.578 2.238 1.00 52.24 32 SER A CA 11
ATOM 13984 C C . SER A 1 32 ? 9.866 -3.578 1.087 1.00 35.45 32 SER A C 11
ATOM 13985 O O . SER A 1 32 ? 10.770 -4.397 0.925 1.00 30.51 32 SER A O 11
ATOM 13993 N N . GLY A 1 33 ? 8.805 -3.505 0.288 1.00 1.31 33 GLY A N 11
ATOM 13994 C CA . GLY A 1 33 ? 8.660 -4.408 -0.837 1.00 55.30 33 GLY A CA 11
ATOM 13995 C C . GLY A 1 33 ? 9.721 -4.189 -1.898 1.00 2.44 33 GLY A C 11
ATOM 13996 O O . GLY A 1 33 ? 9.899 -5.018 -2.791 1.00 22.34 33 GLY A O 11
ATOM 14000 N N . THR A 1 34 ? 10.427 -3.067 -1.803 1.00 51.35 34 THR A N 11
ATOM 14001 C CA . THR A 1 34 ? 11.474 -2.738 -2.763 1.00 3.10 34 THR A CA 11
ATOM 14002 C C . THR A 1 34 ? 12.820 -2.562 -2.070 1.00 64.01 34 THR A C 11
ATOM 14003 O O . THR A 1 34 ? 13.604 -1.681 -2.428 1.00 73.14 34 THR A O 11
ATOM 14014 N N . THR A 1 35 ? 13.084 -3.403 -1.076 1.00 44.01 35 THR A N 11
ATOM 14015 C CA . THR A 1 35 ? 14.336 -3.339 -0.331 1.00 42.43 35 THR A CA 11
ATOM 14016 C C . THR A 1 35 ? 15.049 -4.687 -0.339 1.00 0.31 35 THR A C 11
ATOM 14017 O O . THR A 1 35 ? 14.608 -5.635 0.308 1.00 42.14 35 THR A O 11
ATOM 14028 N N . ASN A 1 36 ? 16.154 -4.762 -1.074 1.00 22.34 36 ASN A N 11
ATOM 14029 C CA . ASN A 1 36 ? 16.929 -5.994 -1.165 1.00 3.42 36 ASN A CA 11
ATOM 14030 C C . ASN A 1 36 ? 17.333 -6.486 0.222 1.00 24.22 36 ASN A C 11
ATOM 14031 O O . ASN A 1 36 ? 18.230 -5.926 0.854 1.00 54.35 36 ASN A O 11
ATOM 14042 N N . LEU A 1 37 ? 16.666 -7.535 0.689 1.00 42.04 37 LEU A N 11
ATOM 14043 C CA . LEU A 1 37 ? 16.956 -8.105 2.001 1.00 41.12 37 LEU A CA 11
ATOM 14044 C C . LEU A 1 37 ? 18.332 -8.762 2.017 1.00 34.43 37 LEU A C 11
ATOM 14045 O O . LEU A 1 37 ? 18.879 -9.053 3.080 1.00 41.43 37 LEU A O 11
ATOM 14061 N N . ALA A 1 38 ? 18.889 -8.989 0.832 1.00 11.43 38 ALA A N 11
ATOM 14062 C CA . ALA A 1 38 ? 20.203 -9.608 0.710 1.00 64.01 38 ALA A CA 11
ATOM 14063 C C . ALA A 1 38 ? 21.313 -8.574 0.867 1.00 74.52 38 ALA A C 11
ATOM 14064 O O . ALA A 1 38 ? 22.300 -8.809 1.564 1.00 11.43 38 ALA A O 11
ATOM 14071 N N . LYS A 1 39 ? 21.145 -7.429 0.215 1.00 24.43 39 LYS A N 11
ATOM 14072 C CA . LYS A 1 39 ? 22.131 -6.357 0.283 1.00 74.40 39 LYS A CA 11
ATOM 14073 C C . LYS A 1 39 ? 21.912 -5.492 1.519 1.00 20.11 39 LYS A C 11
ATOM 14074 O O . LYS A 1 39 ? 22.842 -5.239 2.285 1.00 33.41 39 LYS A O 11
ATOM 14093 N N . ASP A 1 40 ? 20.676 -5.042 1.709 1.00 63.34 40 ASP A N 11
ATOM 14094 C CA . ASP A 1 40 ? 20.333 -4.207 2.854 1.00 12.34 40 ASP A CA 11
ATOM 14095 C C . ASP A 1 40 ? 20.803 -4.850 4.155 1.00 41.35 40 ASP A C 11
ATOM 14096 O O . ASP A 1 40 ? 21.636 -4.293 4.870 1.00 11.14 40 ASP A O 11
ATOM 14105 N N . PHE A 1 41 ? 20.262 -6.026 4.458 1.00 51.23 41 PHE A N 11
ATOM 14106 C CA . PHE A 1 41 ? 20.623 -6.744 5.674 1.00 55.34 41 PHE A CA 11
ATOM 14107 C C . PHE A 1 41 ? 21.962 -7.458 5.506 1.00 13.42 41 PHE A C 11
ATOM 14108 O O . PHE A 1 41 ? 22.508 -8.007 6.461 1.00 4.32 41 PHE A O 11
ATOM 14125 N N . ASN A 1 42 ? 22.482 -7.446 4.284 1.00 62.01 42 ASN A N 11
ATOM 14126 C CA . ASN A 1 42 ? 23.756 -8.093 3.990 1.00 43.41 42 ASN A CA 11
ATOM 14127 C C . ASN A 1 42 ? 23.700 -9.581 4.321 1.00 32.20 42 ASN A C 11
ATOM 14128 O O . ASN A 1 42 ? 24.676 -10.158 4.802 1.00 14.03 42 ASN A O 11
ATOM 14139 N N . LEU A 1 43 ? 22.552 -10.196 4.063 1.00 0.14 43 LEU A N 11
ATOM 14140 C CA . LEU A 1 43 ? 22.367 -11.619 4.333 1.00 4.12 43 LEU A CA 11
ATOM 14141 C C . LEU A 1 43 ? 23.490 -12.441 3.712 1.00 55.50 43 LEU A C 11
ATOM 14142 O O . LEU A 1 43 ? 24.067 -12.055 2.695 1.00 12.51 43 LEU A O 11
ATOM 14158 N N . ASP A 1 44 ? 23.795 -13.578 4.328 1.00 13.11 44 ASP A N 11
ATOM 14159 C CA . ASP A 1 44 ? 24.846 -14.458 3.833 1.00 72.53 44 ASP A CA 11
ATOM 14160 C C . ASP A 1 44 ? 24.272 -15.522 2.902 1.00 75.24 44 ASP A C 11
ATOM 14161 O O . ASP A 1 44 ? 23.087 -15.846 2.970 1.00 40.44 44 ASP A O 11
ATOM 14170 N N . SER A 1 45 ? 25.122 -16.059 2.031 1.00 65.32 45 SER A N 11
ATOM 14171 C CA . SER A 1 45 ? 24.698 -17.083 1.083 1.00 60.12 45 SER A CA 11
ATOM 14172 C C . SER A 1 45 ? 24.017 -18.243 1.803 1.00 31.24 45 SER A C 11
ATOM 14173 O O . SER A 1 45 ? 23.175 -18.935 1.231 1.00 40.22 45 SER A O 11
ATOM 14181 N N . LEU A 1 46 ? 24.389 -18.449 3.061 1.00 71.33 46 LEU A N 11
ATOM 14182 C CA . LEU A 1 46 ? 23.816 -19.525 3.862 1.00 25.25 46 LEU A CA 11
ATOM 14183 C C . LEU A 1 46 ? 22.382 -19.199 4.267 1.00 62.14 46 LEU A C 11
ATOM 14184 O O . LEU A 1 46 ? 21.479 -20.021 4.107 1.00 62.33 46 LEU A O 11
ATOM 14200 N N . ASP A 1 47 ? 22.180 -17.993 4.788 1.00 2.12 47 ASP A N 11
ATOM 14201 C CA . ASP A 1 47 ? 20.854 -17.557 5.212 1.00 55.22 47 ASP A CA 11
ATOM 14202 C C . ASP A 1 47 ? 19.860 -17.641 4.059 1.00 62.23 47 ASP A C 11
ATOM 14203 O O . ASP A 1 47 ? 18.776 -18.208 4.200 1.00 64.30 47 ASP A O 11
ATOM 14212 N N . PHE A 1 48 ? 20.235 -17.072 2.918 1.00 64.30 48 PHE A N 11
ATOM 14213 C CA . PHE A 1 48 ? 19.376 -17.081 1.740 1.00 64.44 48 PHE A CA 11
ATOM 14214 C C . PHE A 1 48 ? 18.910 -18.498 1.417 1.00 11.41 48 PHE A C 11
ATOM 14215 O O . PHE A 1 48 ? 17.719 -18.743 1.220 1.00 74.22 48 PHE A O 11
ATOM 14232 N N . VAL A 1 49 ? 19.858 -19.428 1.362 1.00 31.14 49 VAL A N 11
ATOM 14233 C CA . VAL A 1 49 ? 19.547 -20.820 1.063 1.00 4.02 49 VAL A CA 11
ATOM 14234 C C . VAL A 1 49 ? 18.449 -21.347 1.980 1.00 75.11 49 VAL A C 11
ATOM 14235 O O . VAL A 1 49 ? 17.449 -21.895 1.516 1.00 13.45 49 VAL A O 11
ATOM 14248 N N . ASP A 1 50 ? 18.642 -21.177 3.283 1.00 22.50 50 ASP A N 11
ATOM 14249 C CA . ASP A 1 50 ? 17.667 -21.633 4.266 1.00 13.12 50 ASP A CA 11
ATOM 14250 C C . ASP A 1 50 ? 16.329 -20.925 4.076 1.00 71.13 50 ASP A C 11
ATOM 14251 O O . ASP A 1 50 ? 15.270 -21.490 4.351 1.00 54.43 50 ASP A O 11
ATOM 14260 N N . LEU A 1 51 ? 16.385 -19.685 3.603 1.00 21.14 51 LEU A N 11
ATOM 14261 C CA . LEU A 1 51 ? 15.178 -18.897 3.376 1.00 73.32 51 LEU A CA 11
ATOM 14262 C C . LEU A 1 51 ? 14.356 -19.479 2.229 1.00 12.04 51 LEU A C 11
ATOM 14263 O O . LEU A 1 51 ? 13.191 -19.834 2.406 1.00 41.05 51 LEU A O 11
ATOM 14279 N N . ILE A 1 52 ? 14.973 -19.573 1.056 1.00 42.41 52 ILE A N 11
ATOM 14280 C CA . ILE A 1 52 ? 14.299 -20.114 -0.118 1.00 64.52 52 ILE A CA 11
ATOM 14281 C C . ILE A 1 52 ? 13.815 -21.539 0.134 1.00 62.04 52 ILE A C 11
ATOM 14282 O O . ILE A 1 52 ? 12.735 -21.925 -0.311 1.00 73.21 52 ILE A O 11
ATOM 14298 N N . MET A 1 53 ? 14.621 -22.313 0.851 1.00 51.11 53 MET A N 11
ATOM 14299 C CA . MET A 1 53 ? 14.274 -23.695 1.166 1.00 32.40 53 MET A CA 11
ATOM 14300 C C . MET A 1 53 ? 13.107 -23.752 2.146 1.00 13.42 53 MET A C 11
ATOM 14301 O O . MET A 1 53 ? 12.232 -24.611 2.035 1.00 74.24 53 MET A O 11
ATOM 14315 N N . SER A 1 54 ? 13.100 -22.833 3.105 1.00 2.33 54 SER A N 11
ATOM 14316 C CA . SER A 1 54 ? 12.043 -22.782 4.108 1.00 62.54 54 SER A CA 11
ATOM 14317 C C . SER A 1 54 ? 10.692 -22.495 3.460 1.00 44.30 54 SER A C 11
ATOM 14318 O O . SER A 1 54 ? 9.725 -23.231 3.662 1.00 20.01 54 SER A O 11
ATOM 14326 N N . LEU A 1 55 ? 10.633 -21.423 2.679 1.00 14.25 55 LEU A N 11
ATOM 14327 C CA . LEU A 1 55 ? 9.402 -21.038 1.999 1.00 10.24 55 LEU A CA 11
ATOM 14328 C C . LEU A 1 55 ? 9.015 -22.072 0.947 1.00 75.25 55 LEU A C 11
ATOM 14329 O O . LEU A 1 55 ? 7.834 -22.364 0.756 1.00 71.11 55 LEU A O 11
ATOM 14345 N N . GLU A 1 56 ? 10.016 -22.624 0.270 1.00 54.04 56 GLU A N 11
ATOM 14346 C CA . GLU A 1 56 ? 9.779 -23.627 -0.761 1.00 2.32 56 GLU A CA 11
ATOM 14347 C C . GLU A 1 56 ? 9.038 -24.831 -0.189 1.00 62.44 56 GLU A C 11
ATOM 14348 O O . GLU A 1 56 ? 8.011 -25.251 -0.722 1.00 54.25 56 GLU A O 11
ATOM 14360 N N . GLU A 1 57 ? 9.565 -25.381 0.901 1.00 54.50 57 GLU A N 11
ATOM 14361 C CA . GLU A 1 57 ? 8.954 -26.538 1.544 1.00 24.33 57 GLU A CA 11
ATOM 14362 C C . GLU A 1 57 ? 7.660 -26.147 2.252 1.00 63.24 57 GLU A C 11
ATOM 14363 O O . GLU A 1 57 ? 6.728 -26.945 2.350 1.00 51.32 57 GLU A O 11
ATOM 14375 N N . ARG A 1 58 ? 7.610 -24.912 2.741 1.00 53.32 58 ARG A N 11
ATOM 14376 C CA . ARG A 1 58 ? 6.431 -24.414 3.441 1.00 13.33 58 ARG A CA 11
ATOM 14377 C C . ARG A 1 58 ? 5.200 -24.475 2.541 1.00 74.53 58 ARG A C 11
ATOM 14378 O O . ARG A 1 58 ? 4.193 -25.092 2.890 1.00 31.54 58 ARG A O 11
ATOM 14399 N N . PHE A 1 59 ? 5.287 -23.829 1.382 1.00 13.35 59 PHE A N 11
ATOM 14400 C CA . PHE A 1 59 ? 4.180 -23.808 0.434 1.00 45.43 59 PHE A CA 11
ATOM 14401 C C . PHE A 1 59 ? 4.360 -24.881 -0.636 1.00 63.14 59 PHE A C 11
ATOM 14402 O O . PHE A 1 59 ? 3.640 -24.905 -1.634 1.00 53.21 59 PHE A O 11
ATOM 14419 N N . SER A 1 60 ? 5.327 -25.767 -0.419 1.00 31.03 60 SER A N 11
ATOM 14420 C CA . SER A 1 60 ? 5.605 -26.840 -1.367 1.00 23.01 60 SER A CA 11
ATOM 14421 C C . SER A 1 60 ? 5.783 -26.287 -2.778 1.00 74.45 60 SER A C 11
ATOM 14422 O O . SER A 1 60 ? 5.492 -26.966 -3.764 1.00 64.52 60 SER A O 11
ATOM 14430 N N . LEU A 1 61 ? 6.262 -25.052 -2.866 1.00 21.40 61 LEU A N 11
ATOM 14431 C CA . LEU A 1 61 ? 6.480 -24.406 -4.156 1.00 71.22 61 LEU A CA 11
ATOM 14432 C C . LEU A 1 61 ? 7.736 -24.947 -4.831 1.00 54.53 61 LEU A C 11
ATOM 14433 O O . LEU A 1 61 ? 8.639 -25.456 -4.167 1.00 0.43 61 LEU A O 11
ATOM 14449 N N . GLU A 1 62 ? 7.785 -24.834 -6.155 1.00 64.11 62 GLU A N 11
ATOM 14450 C CA . GLU A 1 62 ? 8.932 -25.311 -6.919 1.00 40.54 62 GLU A CA 11
ATOM 14451 C C . GLU A 1 62 ? 9.805 -24.146 -7.377 1.00 32.21 62 GLU A C 11
ATOM 14452 O O . GLU A 1 62 ? 9.550 -23.536 -8.416 1.00 65.30 62 GLU A O 11
ATOM 14464 N N . ILE A 1 63 ? 10.833 -23.841 -6.594 1.00 12.34 63 ILE A N 11
ATOM 14465 C CA . ILE A 1 63 ? 11.744 -22.750 -6.918 1.00 13.42 63 ILE A CA 11
ATOM 14466 C C . ILE A 1 63 ? 13.055 -23.279 -7.488 1.00 50.35 63 ILE A C 11
ATOM 14467 O O . ILE A 1 63 ? 13.599 -24.271 -7.003 1.00 1.03 63 ILE A O 11
ATOM 14483 N N . SER A 1 64 ? 13.558 -22.609 -8.521 1.00 62.12 64 SER A N 11
ATOM 14484 C CA . SER A 1 64 ? 14.805 -23.014 -9.159 1.00 24.42 64 SER A CA 11
ATOM 14485 C C . SER A 1 64 ? 15.900 -21.977 -8.917 1.00 43.13 64 SER A C 11
ATOM 14486 O O . SER A 1 64 ? 15.616 -20.819 -8.611 1.00 51.43 64 SER A O 11
ATOM 14494 N N . ASP A 1 65 ? 17.150 -22.404 -9.058 1.00 62.34 65 ASP A N 11
ATOM 14495 C CA . ASP A 1 65 ? 18.288 -21.514 -8.856 1.00 23.42 65 ASP A CA 11
ATOM 14496 C C . ASP A 1 65 ? 18.137 -20.243 -9.685 1.00 74.13 65 ASP A C 11
ATOM 14497 O O . ASP A 1 65 ? 18.515 -19.157 -9.247 1.00 54.05 65 ASP A O 11
ATOM 14506 N N . GLU A 1 66 ? 17.584 -20.387 -10.885 1.00 21.54 66 GLU A N 11
ATOM 14507 C CA . GLU A 1 66 ? 17.386 -19.250 -11.776 1.00 3.53 66 GLU A CA 11
ATOM 14508 C C . GLU A 1 66 ? 16.216 -18.389 -11.309 1.00 44.45 66 GLU A C 11
ATOM 14509 O O . GLU A 1 66 ? 16.262 -17.162 -11.392 1.00 51.24 66 GLU A O 11
ATOM 14521 N N . ASP A 1 67 ? 15.169 -19.043 -10.815 1.00 50.34 67 ASP A N 11
ATOM 14522 C CA . ASP A 1 67 ? 13.986 -18.339 -10.333 1.00 4.40 67 ASP A CA 11
ATOM 14523 C C . ASP A 1 67 ? 14.349 -17.374 -9.208 1.00 63.04 67 ASP A C 11
ATOM 14524 O O . ASP A 1 67 ? 13.796 -16.280 -9.112 1.00 63.01 67 ASP A O 11
ATOM 14533 N N . ALA A 1 68 ? 15.282 -17.791 -8.357 1.00 50.52 68 ALA A N 11
ATOM 14534 C CA . ALA A 1 68 ? 15.718 -16.965 -7.238 1.00 14.12 68 ALA A CA 11
ATOM 14535 C C . ALA A 1 68 ? 16.523 -15.764 -7.725 1.00 75.14 68 ALA A C 11
ATOM 14536 O O . ALA A 1 68 ? 16.618 -14.751 -7.033 1.00 20.01 68 ALA A O 11
ATOM 14543 N N . GLN A 1 69 ? 17.098 -15.886 -8.916 1.00 33.43 69 GLN A N 11
ATOM 14544 C CA . GLN A 1 69 ? 17.895 -14.810 -9.493 1.00 50.50 69 GLN A CA 11
ATOM 14545 C C . GLN A 1 69 ? 17.058 -13.548 -9.673 1.00 42.43 69 GLN A C 11
ATOM 14546 O O . GLN A 1 69 ? 17.593 -12.446 -9.798 1.00 20.02 69 GLN A O 11
ATOM 14560 N N . LYS A 1 70 ? 15.740 -13.717 -9.688 1.00 74.45 70 LYS A N 11
ATOM 14561 C CA . LYS A 1 70 ? 14.826 -12.593 -9.854 1.00 1.53 70 LYS A CA 11
ATOM 14562 C C . LYS A 1 70 ? 14.050 -12.328 -8.567 1.00 1.43 70 LYS A C 11
ATOM 14563 O O . LYS A 1 70 ? 13.090 -11.556 -8.556 1.00 51.12 70 LYS A O 11
ATOM 14582 N N . LEU A 1 71 ? 14.472 -12.974 -7.485 1.00 13.15 71 LEU A N 11
ATOM 14583 C CA . LEU A 1 71 ? 13.816 -12.807 -6.192 1.00 10.42 71 LEU A CA 11
ATOM 14584 C C . LEU A 1 71 ? 14.810 -12.331 -5.136 1.00 61.30 71 LEU A C 11
ATOM 14585 O O . LEU A 1 71 ? 15.502 -13.137 -4.515 1.00 61.23 71 LEU A O 11
ATOM 14601 N N . GLU A 1 72 ? 14.871 -11.018 -4.937 1.00 14.33 72 GLU A N 11
ATOM 14602 C CA . GLU A 1 72 ? 15.778 -10.436 -3.956 1.00 73.52 72 GLU A CA 11
ATOM 14603 C C . GLU A 1 72 ? 15.014 -9.574 -2.953 1.00 43.43 72 GLU A C 11
ATOM 14604 O O . GLU A 1 72 ? 15.343 -9.542 -1.766 1.00 73.12 72 GLU A O 11
ATOM 14616 N N . THR A 1 73 ? 13.993 -8.876 -3.440 1.00 72.44 73 THR A N 11
ATOM 14617 C CA . THR A 1 73 ? 13.183 -8.013 -2.588 1.00 4.34 73 THR A CA 11
ATOM 14618 C C . THR A 1 73 ? 11.975 -8.761 -2.037 1.00 12.00 73 THR A C 11
ATOM 14619 O O . THR A 1 73 ? 11.615 -9.829 -2.532 1.00 42.34 73 THR A O 11
ATOM 14630 N N . VAL A 1 74 ? 11.353 -8.193 -1.009 1.00 44.25 74 VAL A N 11
ATOM 14631 C CA . VAL A 1 74 ? 10.182 -8.807 -0.391 1.00 71.10 74 VAL A CA 11
ATOM 14632 C C . VAL A 1 74 ? 9.034 -8.928 -1.387 1.00 60.12 74 VAL A C 11
ATOM 14633 O O . VAL A 1 74 ? 8.449 -9.999 -1.547 1.00 22.51 74 VAL A O 11
ATOM 14646 N N . ASP A 1 75 ? 8.719 -7.824 -2.055 1.00 22.54 75 ASP A N 11
ATOM 14647 C CA . ASP A 1 75 ? 7.642 -7.807 -3.038 1.00 40.14 75 ASP A CA 11
ATOM 14648 C C . ASP A 1 75 ? 7.904 -8.819 -4.148 1.00 70.00 75 ASP A C 11
ATOM 14649 O O . ASP A 1 75 ? 6.999 -9.541 -4.570 1.00 42.53 75 ASP A O 11
ATOM 14658 N N . ASP A 1 76 ? 9.145 -8.865 -4.620 1.00 53.01 76 ASP A N 11
ATOM 14659 C CA . ASP A 1 76 ? 9.526 -9.789 -5.682 1.00 32.13 76 ASP A CA 11
ATOM 14660 C C . ASP A 1 76 ? 9.298 -11.234 -5.252 1.00 4.15 76 ASP A C 11
ATOM 14661 O O . ASP A 1 76 ? 8.671 -12.014 -5.970 1.00 73.03 76 ASP A O 11
ATOM 14670 N N . ILE A 1 77 ? 9.811 -11.585 -4.078 1.00 33.41 77 ILE A N 11
ATOM 14671 C CA . ILE A 1 77 ? 9.664 -12.937 -3.553 1.00 42.01 77 ILE A CA 11
ATOM 14672 C C . ILE A 1 77 ? 8.195 -13.283 -3.331 1.00 14.23 77 ILE A C 11
ATOM 14673 O O . ILE A 1 77 ? 7.693 -14.275 -3.861 1.00 4.43 77 ILE A O 11
ATOM 14689 N N . CYS A 1 78 ? 7.511 -12.458 -2.545 1.00 61.25 78 CYS A N 11
ATOM 14690 C CA . CYS A 1 78 ? 6.099 -12.676 -2.253 1.00 2.14 78 CYS A CA 11
ATOM 14691 C C . CYS A 1 78 ? 5.287 -12.780 -3.540 1.00 72.24 78 CYS A C 11
ATOM 14692 O O . CYS A 1 78 ? 4.401 -13.627 -3.660 1.00 42.05 78 CYS A O 11
ATOM 14700 N N . ARG A 1 79 ? 5.594 -11.912 -4.498 1.00 42.12 79 ARG A N 11
ATOM 14701 C CA . ARG A 1 79 ? 4.891 -11.905 -5.776 1.00 32.51 79 ARG A CA 11
ATOM 14702 C C . ARG A 1 79 ? 5.058 -13.238 -6.496 1.00 62.11 79 ARG A C 11
ATOM 14703 O O . ARG A 1 79 ? 4.081 -13.845 -6.935 1.00 54.33 79 ARG A O 11
ATOM 14724 N N . TYR A 1 80 ? 6.302 -13.689 -6.615 1.00 65.34 80 TYR A N 11
ATOM 14725 C CA . TYR A 1 80 ? 6.598 -14.950 -7.286 1.00 50.23 80 TYR A CA 11
ATOM 14726 C C . TYR A 1 80 ? 5.854 -16.106 -6.624 1.00 33.42 80 TYR A C 11
ATOM 14727 O O . TYR A 1 80 ? 5.319 -16.984 -7.302 1.00 3.40 80 TYR A O 11
ATOM 14745 N N . ILE A 1 81 ? 5.826 -16.099 -5.295 1.00 75.45 81 ILE A N 11
ATOM 14746 C CA . ILE A 1 81 ? 5.148 -17.145 -4.540 1.00 44.21 81 ILE A CA 11
ATOM 14747 C C . ILE A 1 81 ? 3.634 -17.034 -4.686 1.00 45.44 81 ILE A C 11
ATOM 14748 O O . ILE A 1 81 ? 2.929 -18.042 -4.735 1.00 63.42 81 ILE A O 11
ATOM 14764 N N . ALA A 1 82 ? 3.140 -15.802 -4.757 1.00 24.44 82 ALA A N 11
ATOM 14765 C CA . ALA A 1 82 ? 1.710 -15.559 -4.902 1.00 74.32 82 ALA A CA 11
ATOM 14766 C C . ALA A 1 82 ? 1.216 -15.990 -6.279 1.00 1.20 82 ALA A C 11
ATOM 14767 O O . ALA A 1 82 ? 0.189 -16.657 -6.400 1.00 72.43 82 ALA A O 11
ATOM 14774 N N . SER A 1 83 ? 1.954 -15.603 -7.314 1.00 34.12 83 SER A N 11
ATOM 14775 C CA . SER A 1 83 ? 1.589 -15.944 -8.684 1.00 43.14 83 SER A CA 11
ATOM 14776 C C . SER A 1 83 ? 1.408 -17.451 -8.837 1.00 54.13 83 SER A C 11
ATOM 14777 O O . SER A 1 83 ? 0.653 -17.914 -9.693 1.00 22.31 83 SER A O 11
ATOM 14785 N N . LYS A 1 84 ? 2.107 -18.213 -8.002 1.00 42.25 84 LYS A N 11
ATOM 14786 C CA . LYS A 1 84 ? 2.024 -19.668 -8.043 1.00 0.24 84 LYS A CA 11
ATOM 14787 C C . LYS A 1 84 ? 0.774 -20.162 -7.321 1.00 65.15 84 LYS A C 11
ATOM 14788 O O . LYS A 1 84 ? -0.060 -20.853 -7.906 1.00 0.04 84 LYS A O 11
ATOM 14807 N N . SER A 1 85 ? 0.652 -19.803 -6.046 1.00 10.43 85 SER A N 11
ATOM 14808 C CA . SER A 1 85 ? -0.495 -20.212 -5.244 1.00 43.33 85 SER A CA 11
ATOM 14809 C C . SER A 1 85 ? -1.803 -19.864 -5.948 1.00 10.44 85 SER A C 11
ATOM 14810 O O . SER A 1 85 ? -2.813 -20.546 -5.780 1.00 32.24 85 SER A O 11
ATOM 14818 N N . SER A 1 86 ? -1.776 -18.795 -6.738 1.00 23.42 86 SER A N 11
ATOM 14819 C CA . SER A 1 86 ? -2.960 -18.351 -7.465 1.00 64.32 86 SER A CA 11
ATOM 14820 C C . SER A 1 86 ? -3.391 -19.396 -8.489 1.00 34.22 86 SER A C 11
ATOM 14821 O O . SER A 1 86 ? -4.583 -19.619 -8.700 1.00 3.04 86 SER A O 11
ATOM 14829 N N . ASP A 1 87 ? -2.412 -20.032 -9.123 1.00 33.10 87 ASP A N 11
ATOM 14830 C CA . ASP A 1 87 ? -2.688 -21.055 -10.126 1.00 34.24 87 ASP A CA 11
ATOM 14831 C C . ASP A 1 87 ? -1.394 -21.692 -10.624 1.00 52.42 87 ASP A C 11
ATOM 14832 O O . ASP A 1 87 ? -0.328 -21.080 -10.564 1.00 53.21 87 ASP A O 11
ATOM 14841 N N . ALA A 1 88 ? -1.497 -22.923 -11.113 1.00 51.22 88 ALA A N 11
ATOM 14842 C CA . ALA A 1 88 ? -0.336 -23.642 -11.622 1.00 24.22 88 ALA A CA 11
ATOM 14843 C C . ALA A 1 88 ? 0.188 -23.001 -12.903 1.00 25.02 88 ALA A C 11
ATOM 14844 O O . ALA A 1 88 ? 1.150 -23.484 -13.501 1.00 32.15 88 ALA A O 11
ATOM 14851 N N . PRO A 1 1 ? -6.998 -13.331 -3.269 1.00 52.34 1 PRO A N 12
ATOM 14852 C CA . PRO A 1 1 ? -7.969 -12.265 -3.004 1.00 33.32 1 PRO A CA 12
ATOM 14853 C C . PRO A 1 1 ? -8.260 -11.427 -4.245 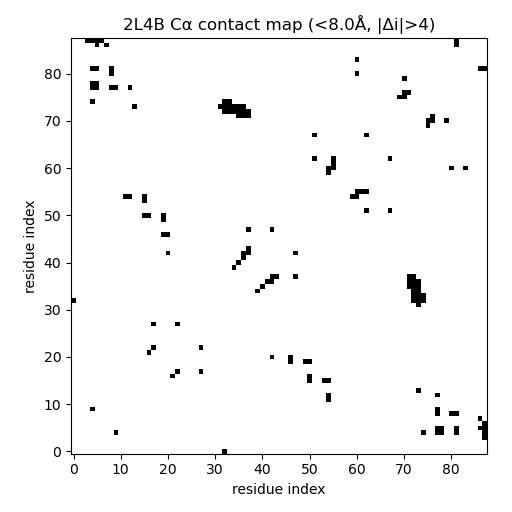1.00 25.01 1 PRO A C 12
ATOM 14854 O O . PRO A 1 1 ? -9.372 -10.932 -4.424 1.00 60.42 1 PRO A O 12
ATOM 14865 N N . GLY A 1 2 ? -7.252 -11.269 -5.097 1.00 34.43 2 GLY A N 12
ATOM 14866 C CA . GLY A 1 2 ? -7.422 -10.489 -6.310 1.00 52.43 2 GLY A CA 12
ATOM 14867 C C . GLY A 1 2 ? -6.150 -9.773 -6.720 1.00 71.25 2 GLY A C 12
ATOM 14868 O O . GLY A 1 2 ? -5.698 -9.898 -7.857 1.00 34.30 2 GLY A O 12
ATOM 14872 N N . SER A 1 3 ? -5.573 -9.017 -5.791 1.00 72.21 3 SER A N 12
ATOM 14873 C CA . SER A 1 3 ? -4.349 -8.272 -6.063 1.00 61.54 3 SER A CA 12
ATOM 14874 C C . SER A 1 3 ? -3.234 -9.208 -6.520 1.00 62.44 3 SER A C 12
ATOM 14875 O O . SER A 1 3 ? -3.354 -10.428 -6.420 1.00 61.12 3 SER A O 12
ATOM 14883 N N . MET A 1 4 ? -2.151 -8.626 -7.023 1.00 71.22 4 MET A N 12
ATOM 14884 C CA . MET A 1 4 ? -1.014 -9.406 -7.496 1.00 10.34 4 MET A CA 12
ATOM 14885 C C . MET A 1 4 ? -0.335 -10.134 -6.339 1.00 13.52 4 MET A C 12
ATOM 14886 O O . MET A 1 4 ? -0.121 -11.345 -6.394 1.00 10.30 4 MET A O 12
ATOM 14900 N N . VAL A 1 5 ? 0.001 -9.388 -5.291 1.00 50.34 5 VAL A N 12
ATOM 14901 C CA . VAL A 1 5 ? 0.654 -9.961 -4.122 1.00 72.33 5 VAL A CA 12
ATOM 14902 C C . VAL A 1 5 ? -0.359 -10.638 -3.204 1.00 44.51 5 VAL A C 12
ATOM 14903 O O . VAL A 1 5 ? -1.433 -10.097 -2.942 1.00 2.23 5 VAL A O 12
ATOM 14916 N N . SER A 1 6 ? -0.008 -11.825 -2.718 1.00 10.42 6 SER A N 12
ATOM 14917 C CA . SER A 1 6 ? -0.888 -12.577 -1.831 1.00 13.32 6 SER A CA 12
ATOM 14918 C C . SER A 1 6 ? -0.629 -12.213 -0.372 1.00 1.55 6 SER A C 12
ATOM 14919 O O . SER A 1 6 ? 0.345 -12.669 0.229 1.00 70.20 6 SER A O 12
ATOM 14927 N N . GLU A 1 7 ? -1.507 -11.389 0.191 1.00 25.12 7 GLU A N 12
ATOM 14928 C CA . GLU A 1 7 ? -1.373 -10.964 1.580 1.00 23.40 7 GLU A CA 12
ATOM 14929 C C . GLU A 1 7 ? -1.204 -12.167 2.503 1.00 11.43 7 GLU A C 12
ATOM 14930 O O . GLU A 1 7 ? -0.428 -12.125 3.457 1.00 4.20 7 GLU A O 12
ATOM 14942 N N . GLU A 1 8 ? -1.938 -13.236 2.213 1.00 62.33 8 GLU A N 12
ATOM 14943 C CA . GLU A 1 8 ? -1.871 -14.450 3.018 1.00 22.01 8 GLU A CA 12
ATOM 14944 C C . GLU A 1 8 ? -0.437 -14.968 3.103 1.00 45.53 8 GLU A C 12
ATOM 14945 O O . GLU A 1 8 ? 0.073 -15.234 4.191 1.00 0.33 8 GLU A O 12
ATOM 14957 N N . ILE A 1 9 ? 0.204 -15.109 1.948 1.00 60.43 9 ILE A N 12
ATOM 14958 C CA . ILE A 1 9 ? 1.577 -15.594 1.891 1.00 52.14 9 ILE A CA 12
ATOM 14959 C C . ILE A 1 9 ? 2.555 -14.535 2.390 1.00 13.42 9 ILE A C 12
ATOM 14960 O O . ILE A 1 9 ? 3.589 -14.855 2.976 1.00 51.22 9 ILE A O 12
ATOM 14976 N N . LYS A 1 10 ? 2.221 -13.271 2.154 1.00 24.45 10 LYS A N 12
ATOM 14977 C CA . LYS A 1 10 ? 3.067 -12.163 2.580 1.00 53.51 10 LYS A CA 12
ATOM 14978 C C . LYS A 1 10 ? 3.398 -12.271 4.064 1.00 24.33 10 LYS A C 12
ATOM 14979 O O . LYS A 1 10 ? 4.524 -11.997 4.481 1.00 33.51 10 LYS A O 12
ATOM 14998 N N . ALA A 1 11 ? 2.411 -12.672 4.859 1.00 50.21 11 ALA A N 12
ATOM 14999 C CA . ALA A 1 11 ? 2.599 -12.821 6.297 1.00 34.33 11 ALA A CA 12
ATOM 15000 C C . ALA A 1 11 ? 3.502 -14.008 6.613 1.00 4.45 11 ALA A C 12
ATOM 15001 O O . ALA A 1 11 ? 4.237 -13.993 7.600 1.00 53.20 11 ALA A O 12
ATOM 15008 N N . GLN A 1 12 ? 3.441 -15.033 5.770 1.00 24.33 12 GLN A N 12
ATOM 15009 C CA . GLN A 1 12 ? 4.253 -16.228 5.961 1.00 2.14 12 GLN A CA 12
ATOM 15010 C C . GLN A 1 12 ? 5.703 -15.971 5.567 1.00 42.14 12 GLN A C 12
ATOM 15011 O O . GLN A 1 12 ? 6.629 -16.354 6.281 1.00 75.20 12 GLN A O 12
ATOM 15025 N N . VAL A 1 13 ? 5.893 -15.319 4.424 1.00 55.30 13 VAL A N 12
ATOM 15026 C CA . VAL A 1 13 ? 7.231 -15.009 3.934 1.00 61.15 13 VAL A CA 12
ATOM 15027 C C . VAL A 1 13 ? 7.941 -14.028 4.859 1.00 35.34 13 VAL A C 12
ATOM 15028 O O . VAL A 1 13 ? 9.130 -14.175 5.141 1.00 43.12 13 VAL A O 12
ATOM 15041 N N . MET A 1 14 ? 7.204 -13.027 5.330 1.00 13.51 14 MET A N 12
ATOM 15042 C CA . MET A 1 14 ? 7.764 -12.022 6.226 1.00 42.15 14 MET A CA 12
ATOM 15043 C C . MET A 1 14 ? 8.006 -12.606 7.614 1.00 13.12 14 MET A C 12
ATOM 15044 O O . MET A 1 14 ? 8.997 -12.281 8.269 1.00 73.12 14 MET A O 12
ATOM 15058 N N . GLU A 1 15 ? 7.095 -13.466 8.057 1.00 31.13 15 GLU A N 12
ATOM 15059 C CA . GLU A 1 15 ? 7.211 -14.093 9.368 1.00 3.51 15 GLU A CA 12
ATOM 15060 C C . GLU A 1 15 ? 8.393 -15.057 9.408 1.00 40.41 15 GLU A C 12
ATOM 15061 O O . GLU A 1 15 ? 9.071 -15.184 10.428 1.00 50.11 15 GLU A O 12
ATOM 15073 N N . SER A 1 16 ? 8.636 -15.734 8.290 1.00 34.34 16 SER A N 12
ATOM 15074 C CA . SER A 1 16 ? 9.733 -16.690 8.196 1.00 4.21 16 SER A CA 12
ATOM 15075 C C . SER A 1 16 ? 11.073 -15.969 8.089 1.00 25.30 16 SER A C 12
ATOM 15076 O O . SER A 1 16 ? 12.026 -16.295 8.797 1.00 71.45 16 SER A O 12
ATOM 15084 N N . VAL A 1 17 ? 11.140 -14.987 7.196 1.00 40.23 17 VAL A N 12
ATOM 15085 C CA . VAL A 1 17 ? 12.362 -14.218 6.995 1.00 71.33 17 VAL A CA 12
ATOM 15086 C C . VAL A 1 17 ? 12.818 -13.560 8.293 1.00 73.43 17 VAL A C 12
ATOM 15087 O O . VAL A 1 17 ? 13.969 -13.710 8.705 1.00 75.50 17 VAL A O 12
ATOM 15100 N N . ILE A 1 18 ? 11.909 -12.834 8.933 1.00 20.20 18 ILE A N 12
ATOM 15101 C CA . ILE A 1 18 ? 12.218 -12.155 10.186 1.00 4.21 18 ILE A CA 12
ATOM 15102 C C . ILE A 1 18 ? 12.920 -13.093 11.161 1.00 21.34 18 ILE A C 12
ATOM 15103 O O . ILE A 1 18 ? 13.952 -12.749 11.736 1.00 62.42 18 ILE A O 12
ATOM 15119 N N . GLY A 1 19 ? 12.354 -14.283 11.342 1.00 20.44 19 GLY A N 12
ATOM 15120 C CA . GLY A 1 19 ? 12.942 -15.254 12.246 1.00 33.42 19 GLY A CA 12
ATOM 15121 C C . GLY A 1 19 ? 14.168 -15.926 11.660 1.00 43.03 19 GLY A C 12
ATOM 15122 O O . GLY A 1 19 ? 15.016 -16.433 12.394 1.00 24.14 19 GLY A O 12
ATOM 15126 N N . CYS A 1 20 ? 14.261 -15.930 10.335 1.00 11.52 20 CYS A N 12
ATOM 15127 C CA . CYS A 1 20 ? 15.392 -16.546 9.650 1.00 1.22 20 CYS A CA 12
ATOM 15128 C C . CYS A 1 20 ? 16.686 -15.801 9.959 1.00 65.11 20 CYS A C 12
ATOM 15129 O O . CYS A 1 20 ? 17.695 -16.410 10.318 1.00 25.20 20 CYS A O 12
ATOM 15137 N N . LEU A 1 21 ? 16.652 -14.481 9.815 1.00 53.41 21 LEU A N 12
ATOM 15138 C CA . LEU A 1 21 ? 17.822 -13.651 10.076 1.00 51.22 21 LEU A CA 12
ATOM 15139 C C . LEU A 1 21 ? 17.685 -12.919 11.407 1.00 15.30 21 LEU A C 12
ATOM 15140 O O . LEU A 1 21 ? 18.553 -12.133 11.790 1.00 53.22 21 LEU A O 12
ATOM 15156 N N . LYS A 1 22 ? 16.589 -13.182 12.110 1.00 1.40 22 LYS A N 12
ATOM 15157 C CA . LYS A 1 22 ? 16.337 -12.552 13.400 1.00 75.54 22 LYS A CA 12
ATOM 15158 C C . LYS A 1 22 ? 16.470 -11.035 13.300 1.00 52.33 22 LYS A C 12
ATOM 15159 O O . LYS A 1 22 ? 17.559 -10.485 13.466 1.00 32.45 22 LYS A O 12
ATOM 15178 N N . LEU A 1 23 ? 15.356 -10.365 13.030 1.00 63.12 23 LEU A N 12
ATOM 15179 C CA . LEU A 1 23 ? 15.347 -8.911 12.909 1.00 10.22 23 LEU A CA 12
ATOM 15180 C C . LEU A 1 23 ? 14.949 -8.257 14.228 1.00 71.20 23 LEU A C 12
ATOM 15181 O O . LEU A 1 23 ? 14.282 -8.871 15.060 1.00 42.11 23 LEU A O 12
ATOM 15197 N N . ASN A 1 24 ? 15.361 -7.007 14.411 1.00 45.20 24 ASN A N 12
ATOM 15198 C CA . ASN A 1 24 ? 15.045 -6.268 15.629 1.00 65.04 24 ASN A CA 12
ATOM 15199 C C . ASN A 1 24 ? 13.850 -5.346 15.411 1.00 22.23 24 ASN A C 12
ATOM 15200 O O . ASN A 1 24 ? 13.168 -5.428 14.390 1.00 61.52 24 ASN A O 12
ATOM 15211 N N . ASP A 1 25 ? 13.603 -4.469 16.378 1.00 44.23 25 ASP A N 12
ATOM 15212 C CA . ASP A 1 25 ? 12.491 -3.529 16.292 1.00 34.40 25 ASP A CA 12
ATOM 15213 C C . ASP A 1 25 ? 12.718 -2.520 15.171 1.00 23.34 25 ASP A C 12
ATOM 15214 O O . ASP A 1 25 ? 11.824 -2.261 14.366 1.00 45.40 25 ASP A O 12
ATOM 15223 N N . GLU A 1 26 ? 13.920 -1.952 15.126 1.00 23.44 26 GLU A N 12
ATOM 15224 C CA . GLU A 1 26 ? 14.263 -0.970 14.104 1.00 51.55 26 GLU A CA 12
ATOM 15225 C C . GLU A 1 26 ? 14.203 -1.590 12.712 1.00 41.22 26 GLU A C 12
ATOM 15226 O O . GLU A 1 26 ? 13.660 -0.998 11.780 1.00 64.53 26 GLU A O 12
ATOM 15238 N N . GLN A 1 27 ? 14.768 -2.786 12.579 1.00 43.14 27 GLN A N 12
ATOM 15239 C CA . GLN A 1 27 ? 14.782 -3.486 11.300 1.00 70.43 27 GLN A CA 12
ATOM 15240 C C . GLN A 1 27 ? 13.363 -3.687 10.774 1.00 74.33 27 GLN A C 12
ATOM 15241 O O . GLN A 1 27 ? 13.112 -3.574 9.574 1.00 70.11 27 GLN A O 12
ATOM 15255 N N . LYS A 1 28 ? 12.439 -3.985 11.681 1.00 33.40 28 LYS A N 12
ATOM 15256 C CA . LYS A 1 28 ? 11.045 -4.201 11.311 1.00 0.31 28 LYS A CA 12
ATOM 15257 C C . LYS A 1 28 ? 10.371 -2.885 10.938 1.00 73.13 28 LYS A C 12
ATOM 15258 O O . LYS A 1 28 ? 9.379 -2.871 10.210 1.00 33.23 28 LYS A O 12
ATOM 15277 N N . GLN A 1 29 ? 10.917 -1.783 11.442 1.00 54.00 29 GLN A N 12
ATOM 15278 C CA . GLN A 1 29 ? 10.367 -0.462 11.161 1.00 31.22 29 GLN A CA 12
ATOM 15279 C C . GLN A 1 29 ? 10.969 0.117 9.885 1.00 50.15 29 GLN A C 12
ATOM 15280 O O . GLN A 1 29 ? 10.346 0.938 9.210 1.00 72.44 29 GLN A O 12
ATOM 15294 N N . ILE A 1 30 ? 12.183 -0.315 9.559 1.00 2.02 30 ILE A N 12
ATOM 15295 C CA . ILE A 1 30 ? 12.867 0.161 8.363 1.00 13.22 30 ILE A CA 12
ATOM 15296 C C . ILE A 1 30 ? 12.799 -0.872 7.244 1.00 11.13 30 ILE A C 12
ATOM 15297 O O . ILE A 1 30 ? 13.630 -0.873 6.333 1.00 22.43 30 ILE A O 12
ATOM 15313 N N . LEU A 1 31 ? 11.805 -1.750 7.315 1.00 64.14 31 LEU A N 12
ATOM 15314 C CA . LEU A 1 31 ? 11.627 -2.788 6.305 1.00 21.12 31 LEU A CA 12
ATOM 15315 C C . LEU A 1 31 ? 10.584 -2.370 5.273 1.00 14.43 31 LEU A C 12
ATOM 15316 O O . LEU A 1 31 ? 9.687 -1.581 5.566 1.00 1.54 31 LEU A O 12
ATOM 15332 N N . SER A 1 32 ? 10.709 -2.907 4.064 1.00 11.55 32 SER A N 12
ATOM 15333 C CA . SER A 1 32 ? 9.779 -2.589 2.987 1.00 52.24 32 SER A CA 12
ATOM 15334 C C . SER A 1 32 ? 9.767 -3.694 1.935 1.00 35.45 32 SER A C 12
ATOM 15335 O O . SER A 1 32 ? 10.740 -4.431 1.781 1.00 30.51 32 SER A O 12
ATOM 15343 N N . GLY A 1 33 ? 8.655 -3.804 1.214 1.00 1.31 33 GLY A N 12
ATOM 15344 C CA . GLY A 1 33 ? 8.536 -4.822 0.185 1.00 55.30 33 GLY A CA 12
ATOM 15345 C C . GLY A 1 33 ? 9.533 -4.630 -0.939 1.00 2.44 33 GLY A C 12
ATOM 15346 O O . GLY A 1 33 ? 9.987 -5.598 -1.550 1.00 22.34 33 GLY A O 12
ATOM 15350 N N . THR A 1 34 ? 9.875 -3.376 -1.217 1.00 51.35 34 THR A N 12
ATOM 15351 C CA . THR A 1 34 ? 10.823 -3.059 -2.279 1.00 3.10 34 THR A CA 12
ATOM 15352 C C . THR A 1 34 ? 12.223 -2.839 -1.717 1.00 64.01 34 THR A C 12
ATOM 15353 O O . THR A 1 34 ? 12.959 -1.964 -2.178 1.00 73.14 34 THR A O 12
ATOM 15364 N N . THR A 1 35 ? 12.589 -3.637 -0.719 1.00 44.01 35 THR A N 12
ATOM 15365 C CA . THR A 1 35 ? 13.902 -3.529 -0.094 1.00 42.43 35 THR A CA 12
ATOM 15366 C C . THR A 1 35 ? 14.638 -4.863 -0.128 1.00 0.31 35 THR A C 12
ATOM 15367 O O . THR A 1 35 ? 14.303 -5.786 0.613 1.00 42.14 35 THR A O 12
ATOM 15378 N N . ASN A 1 36 ? 15.644 -4.957 -0.991 1.00 22.34 36 ASN A N 12
ATOM 15379 C CA . ASN A 1 36 ? 16.429 -6.180 -1.120 1.00 3.42 36 ASN A CA 12
ATOM 15380 C C . ASN A 1 36 ? 16.977 -6.619 0.235 1.00 24.22 36 ASN A C 12
ATOM 15381 O O . ASN A 1 36 ? 17.925 -6.030 0.753 1.00 54.35 36 ASN A O 12
ATOM 15392 N N . LEU A 1 37 ? 16.374 -7.660 0.801 1.00 42.04 37 LEU A N 12
ATOM 15393 C CA . LEU A 1 37 ? 16.802 -8.180 2.094 1.00 41.12 37 LEU A CA 12
ATOM 15394 C C . LEU A 1 37 ? 18.199 -8.787 2.003 1.00 34.43 37 LEU A C 12
ATOM 15395 O O . LEU A 1 37 ? 18.837 -9.055 3.020 1.00 41.43 37 LEU A O 12
ATOM 15411 N N . ALA A 1 38 ? 18.666 -8.999 0.777 1.00 11.43 38 ALA A N 12
ATOM 15412 C CA . ALA A 1 38 ? 19.989 -9.570 0.553 1.00 64.01 38 ALA A CA 12
ATOM 15413 C C . ALA A 1 38 ? 21.076 -8.512 0.706 1.00 74.52 38 ALA A C 12
ATOM 15414 O O . ALA A 1 38 ? 22.067 -8.722 1.408 1.00 11.43 38 ALA A O 12
ATOM 15421 N N . LYS A 1 39 ? 20.887 -7.375 0.047 1.00 24.43 39 LYS A N 12
ATOM 15422 C CA . LYS A 1 39 ? 21.851 -6.283 0.109 1.00 74.40 39 LYS A CA 12
ATOM 15423 C C . LYS A 1 39 ? 21.601 -5.406 1.332 1.00 20.11 39 LYS A C 12
ATOM 15424 O O . LYS A 1 39 ? 22.519 -5.121 2.102 1.00 33.41 39 LYS A O 12
ATOM 15443 N N . ASP A 1 40 ? 20.354 -4.982 1.505 1.00 63.34 40 ASP A N 12
ATOM 15444 C CA . ASP A 1 40 ? 19.983 -4.140 2.636 1.00 12.34 40 ASP A CA 12
ATOM 15445 C C . ASP A 1 40 ? 20.484 -4.738 3.947 1.00 41.35 40 ASP A C 12
ATOM 15446 O O . ASP A 1 40 ? 21.334 -4.156 4.621 1.00 11.14 40 ASP A O 12
ATOM 15455 N N . PHE A 1 41 ? 19.951 -5.902 4.302 1.00 51.23 41 PHE A N 12
ATOM 15456 C CA . PHE A 1 41 ? 20.344 -6.578 5.534 1.00 55.34 41 PHE A CA 12
ATOM 15457 C C . PHE A 1 41 ? 21.677 -7.299 5.358 1.00 13.42 41 PHE A C 12
ATOM 15458 O O . PHE A 1 41 ? 22.202 -7.892 6.299 1.00 4.32 41 PHE A O 12
ATOM 15475 N N . ASN A 1 42 ? 22.218 -7.242 4.145 1.00 62.01 42 ASN A N 12
ATOM 15476 C CA . ASN A 1 42 ? 23.489 -7.891 3.844 1.00 43.41 42 ASN A CA 12
ATOM 15477 C C . ASN A 1 42 ? 23.453 -9.366 4.232 1.00 32.20 42 ASN A C 12
ATOM 15478 O O . ASN A 1 42 ? 24.435 -9.910 4.739 1.00 14.03 42 ASN A O 12
ATOM 15489 N N . LEU A 1 43 ? 22.314 -10.007 3.992 1.00 0.14 43 LEU A N 12
ATOM 15490 C CA . LEU A 1 43 ? 22.150 -11.420 4.316 1.00 4.12 43 LEU A CA 12
ATOM 15491 C C . LEU A 1 43 ? 23.282 -12.251 3.722 1.00 55.50 43 LEU A C 12
ATOM 15492 O O . LEU A 1 43 ? 23.797 -11.938 2.648 1.00 12.51 43 LEU A O 12
ATOM 15508 N N . ASP A 1 44 ? 23.664 -13.311 4.425 1.00 13.11 44 ASP A N 12
ATOM 15509 C CA . ASP A 1 44 ? 24.733 -14.190 3.965 1.00 72.53 44 ASP A CA 12
ATOM 15510 C C . ASP A 1 44 ? 24.195 -15.243 3.001 1.00 75.24 44 ASP A C 12
ATOM 15511 O O . ASP A 1 44 ? 23.011 -15.580 3.033 1.00 40.44 44 ASP A O 12
ATOM 15520 N N . SER A 1 45 ? 25.071 -15.757 2.144 1.00 65.32 45 SER A N 12
ATOM 15521 C CA . SER A 1 45 ? 24.683 -16.767 1.168 1.00 60.12 45 SER A CA 12
ATOM 15522 C C . SER A 1 45 ? 24.010 -17.955 1.852 1.00 31.24 45 SER A C 12
ATOM 15523 O O . SER A 1 45 ? 23.201 -18.657 1.246 1.00 40.22 45 SER A O 12
ATOM 15531 N N . LEU A 1 46 ? 24.352 -18.171 3.118 1.00 71.33 46 LEU A N 12
ATOM 15532 C CA . LEU A 1 46 ? 23.783 -19.271 3.886 1.00 25.25 46 LEU A CA 12
ATOM 15533 C C . LEU A 1 46 ? 22.331 -18.983 4.257 1.00 62.14 46 LEU A C 12
ATOM 15534 O O . LEU A 1 46 ? 21.452 -19.821 4.059 1.00 62.33 46 LEU A O 12
ATOM 15550 N N . ASP A 1 47 ? 22.089 -17.793 4.795 1.00 2.12 47 ASP A N 12
ATOM 15551 C CA . ASP A 1 47 ? 20.744 -17.392 5.191 1.00 55.22 47 ASP A CA 12
ATOM 15552 C C . ASP A 1 47 ? 19.781 -17.481 4.011 1.00 62.23 47 ASP A C 12
ATOM 15553 O O . ASP A 1 47 ? 18.691 -18.043 4.127 1.00 64.30 47 ASP A O 12
ATOM 15562 N N . PHE A 1 48 ? 20.190 -16.923 2.877 1.00 64.30 48 PHE A N 12
ATOM 15563 C CA . PHE A 1 48 ? 19.363 -16.938 1.676 1.00 64.44 48 PHE A CA 12
ATOM 15564 C C . PHE A 1 48 ? 18.926 -18.359 1.334 1.00 11.41 48 PHE A C 12
ATOM 15565 O O . PHE A 1 48 ? 17.773 -18.597 0.971 1.00 74.22 48 PHE A O 12
ATOM 15582 N N . VAL A 1 49 ? 19.856 -19.302 1.451 1.00 31.14 49 VAL A N 12
ATOM 15583 C CA . VAL A 1 49 ? 19.568 -20.700 1.155 1.00 4.02 49 VAL A CA 12
ATOM 15584 C C . VAL A 1 49 ? 18.421 -21.219 2.014 1.00 75.11 49 VAL A C 12
ATOM 15585 O O . VAL A 1 49 ? 17.435 -21.746 1.499 1.00 13.45 49 VAL A O 12
ATOM 15598 N N . ASP A 1 50 ? 18.556 -21.066 3.327 1.00 22.50 50 ASP A N 12
ATOM 15599 C CA . ASP A 1 50 ? 17.529 -21.518 4.259 1.00 13.12 50 ASP A CA 12
ATOM 15600 C C . ASP A 1 50 ? 16.218 -20.774 4.026 1.00 71.13 50 ASP A C 12
ATOM 15601 O O . ASP A 1 50 ? 15.137 -21.300 4.294 1.00 54.43 50 ASP A O 12
ATOM 15610 N N . LEU A 1 51 ? 16.321 -19.547 3.528 1.00 21.14 51 LEU A N 12
ATOM 15611 C CA . LEU A 1 51 ? 15.143 -18.729 3.260 1.00 73.32 51 LEU A CA 12
ATOM 15612 C C . LEU A 1 51 ? 14.301 -19.336 2.142 1.00 12.04 51 LEU A C 12
ATOM 15613 O O . LEU A 1 51 ? 13.126 -19.648 2.336 1.00 41.05 51 LEU A O 12
ATOM 15629 N N . ILE A 1 52 ? 14.911 -19.503 0.973 1.00 42.41 52 ILE A N 12
ATOM 15630 C CA . ILE A 1 52 ? 14.219 -20.077 -0.175 1.00 64.52 52 ILE A CA 12
ATOM 15631 C C . ILE A 1 52 ? 13.762 -21.502 0.116 1.00 62.04 52 ILE A C 12
ATOM 15632 O O . ILE A 1 52 ? 12.677 -21.913 -0.295 1.00 73.21 52 ILE A O 12
ATOM 15648 N N . MET A 1 53 ? 14.597 -22.252 0.827 1.00 51.11 53 MET A N 12
ATOM 15649 C CA . MET A 1 53 ? 14.278 -23.632 1.174 1.00 32.40 53 MET A CA 12
ATOM 15650 C C . MET A 1 53 ? 13.120 -23.689 2.166 1.00 13.42 53 MET A C 12
ATOM 15651 O O . MET A 1 53 ? 12.230 -24.530 2.048 1.00 74.24 53 MET A O 12
ATOM 15665 N N . SER A 1 54 ? 13.139 -22.788 3.143 1.00 2.33 54 SER A N 12
ATOM 15666 C CA . SER A 1 54 ? 12.093 -22.738 4.158 1.00 62.54 54 SER A CA 12
ATOM 15667 C C . SER A 1 54 ? 10.733 -22.463 3.523 1.00 44.30 54 SER A C 12
ATOM 15668 O O . SER A 1 54 ? 9.774 -23.206 3.735 1.00 20.01 54 SER A O 12
ATOM 15676 N N . LEU A 1 55 ? 10.658 -21.390 2.743 1.00 14.25 55 LEU A N 12
ATOM 15677 C CA . LEU A 1 55 ? 9.416 -21.015 2.076 1.00 10.24 55 LEU A CA 12
ATOM 15678 C C . LEU A 1 55 ? 9.011 -22.067 1.048 1.00 75.25 55 LEU A C 12
ATOM 15679 O O . LEU A 1 55 ? 7.827 -22.353 0.873 1.00 71.11 55 LEU A O 12
ATOM 15695 N N . GLU A 1 56 ? 10.002 -22.639 0.371 1.00 54.04 56 GLU A N 12
ATOM 15696 C CA . GLU A 1 56 ? 9.748 -23.659 -0.638 1.00 2.32 56 GLU A CA 12
ATOM 15697 C C . GLU A 1 56 ? 8.996 -24.844 -0.037 1.00 62.44 56 GLU A C 12
ATOM 15698 O O . GLU A 1 56 ? 7.965 -25.266 -0.561 1.00 54.25 56 GLU A O 12
ATOM 15710 N N . GLU A 1 57 ? 9.519 -25.373 1.064 1.00 54.50 57 GLU A N 12
ATOM 15711 C CA . GLU A 1 57 ? 8.898 -26.509 1.734 1.00 24.33 57 GLU A CA 12
ATOM 15712 C C . GLU A 1 57 ? 7.604 -26.090 2.427 1.00 63.24 57 GLU A C 12
ATOM 15713 O O . GLU A 1 57 ? 6.667 -26.880 2.545 1.00 51.32 57 GLU A O 12
ATOM 15725 N N . ARG A 1 58 ? 7.561 -24.843 2.883 1.00 53.32 58 ARG A N 12
ATOM 15726 C CA . ARG A 1 58 ? 6.384 -24.320 3.566 1.00 13.33 58 ARG A CA 12
ATOM 15727 C C . ARG A 1 58 ? 5.156 -24.388 2.663 1.00 74.53 58 ARG A C 12
ATOM 15728 O O . ARG A 1 58 ? 4.153 -25.012 3.007 1.00 31.54 58 ARG A O 12
ATOM 15749 N N . PHE A 1 59 ? 5.243 -23.742 1.505 1.00 13.35 59 PHE A N 12
ATOM 15750 C CA . PHE A 1 59 ? 4.139 -23.728 0.552 1.00 45.43 59 PHE A CA 12
ATOM 15751 C C . PHE A 1 59 ? 4.310 -24.826 -0.494 1.00 63.14 59 PHE A C 12
ATOM 15752 O O . PHE A 1 59 ? 3.589 -24.866 -1.491 1.00 53.21 59 PHE A O 12
ATOM 15769 N N . SER A 1 60 ? 5.269 -25.716 -0.259 1.00 31.03 60 SER A N 12
ATOM 15770 C CA . SER A 1 60 ? 5.538 -26.812 -1.181 1.00 23.01 60 SER A CA 12
ATOM 15771 C C . SER A 1 60 ? 5.721 -26.292 -2.604 1.00 74.45 60 SER A C 12
ATOM 15772 O O . SER A 1 60 ? 5.422 -26.989 -3.576 1.00 64.52 60 SER A O 12
ATOM 15780 N N . LEU A 1 61 ? 6.213 -25.064 -2.720 1.00 21.40 61 LEU A N 12
ATOM 15781 C CA . LEU A 1 61 ? 6.435 -24.448 -4.023 1.00 71.22 61 LEU A CA 12
ATOM 15782 C C . LEU A 1 61 ? 7.681 -25.023 -4.691 1.00 54.53 61 LEU A C 12
ATOM 15783 O O . LEU A 1 61 ? 8.579 -25.528 -4.018 1.00 0.43 61 LEU A O 12
ATOM 15799 N N . GLU A 1 62 ? 7.728 -24.940 -6.016 1.00 64.11 62 GLU A N 12
ATOM 15800 C CA . GLU A 1 62 ? 8.864 -25.450 -6.774 1.00 40.54 62 GLU A CA 12
ATOM 15801 C C . GLU A 1 62 ? 9.749 -24.308 -7.265 1.00 32.21 62 GLU A C 12
ATOM 15802 O O . GLU A 1 62 ? 9.496 -23.722 -8.317 1.00 65.30 62 GLU A O 12
ATOM 15814 N N . ILE A 1 63 ? 10.785 -23.998 -6.493 1.00 12.34 63 ILE A N 12
ATOM 15815 C CA . ILE A 1 63 ? 11.708 -22.926 -6.848 1.00 13.42 63 ILE A CA 12
ATOM 15816 C C . ILE A 1 63 ? 12.999 -23.485 -7.436 1.00 50.35 63 ILE A C 12
ATOM 15817 O O . ILE A 1 63 ? 13.534 -24.483 -6.951 1.00 1.03 63 ILE A O 12
ATOM 15833 N N . SER A 1 64 ? 13.497 -22.834 -8.483 1.00 62.12 64 SER A N 12
ATOM 15834 C CA . SER A 1 64 ? 14.726 -23.267 -9.138 1.00 24.42 64 SER A CA 12
ATOM 15835 C C . SER A 1 64 ? 15.843 -22.250 -8.924 1.00 43.13 64 SER A C 12
ATOM 15836 O O . SER A 1 64 ? 15.655 -21.238 -8.250 1.00 51.43 64 SER A O 12
ATOM 15844 N N . ASP A 1 65 ? 17.005 -22.528 -9.504 1.00 62.34 65 ASP A N 12
ATOM 15845 C CA . ASP A 1 65 ? 18.154 -21.638 -9.378 1.00 23.42 65 ASP A CA 12
ATOM 15846 C C . ASP A 1 65 ? 17.915 -20.334 -10.133 1.00 74.13 65 ASP A C 12
ATOM 15847 O O . ASP A 1 65 ? 18.136 -19.247 -9.599 1.00 54.05 65 ASP A O 12
ATOM 15856 N N . GLU A 1 66 ? 17.467 -20.450 -11.379 1.00 21.54 66 GLU A N 12
ATOM 15857 C CA . GLU A 1 66 ? 17.202 -19.280 -12.207 1.00 3.53 66 GLU A CA 12
ATOM 15858 C C . GLU A 1 66 ? 16.076 -18.438 -11.615 1.00 44.45 66 GLU A C 12
ATOM 15859 O O . GLU A 1 66 ? 16.134 -17.208 -11.628 1.00 51.24 66 GLU A O 12
ATOM 15871 N N . ASP A 1 67 ? 15.053 -19.108 -11.096 1.00 50.34 67 ASP A N 12
ATOM 15872 C CA . ASP A 1 67 ? 13.914 -18.423 -10.498 1.00 4.40 67 ASP A CA 12
ATOM 15873 C C . ASP A 1 67 ? 14.369 -17.477 -9.390 1.00 63.04 67 ASP A C 12
ATOM 15874 O O . ASP A 1 67 ? 13.993 -16.306 -9.367 1.00 63.01 67 ASP A O 12
ATOM 15883 N N . ALA A 1 68 ? 15.181 -17.994 -8.474 1.00 50.52 68 ALA A N 12
ATOM 15884 C CA . ALA A 1 68 ? 15.689 -17.195 -7.365 1.00 14.12 68 ALA A CA 12
ATOM 15885 C C . ALA A 1 68 ? 16.657 -16.125 -7.857 1.00 75.14 68 ALA A C 12
ATOM 15886 O O . ALA A 1 68 ? 16.867 -15.112 -7.189 1.00 20.01 68 ALA A O 12
ATOM 15893 N N . GLN A 1 69 ? 17.240 -16.355 -9.029 1.00 33.43 69 GLN A N 12
ATOM 15894 C CA . GLN A 1 69 ? 18.187 -15.408 -9.608 1.00 50.50 69 GLN A CA 12
ATOM 15895 C C . GLN A 1 69 ? 17.544 -14.038 -9.790 1.00 42.43 69 GLN A C 12
ATOM 15896 O O . GLN A 1 69 ? 18.236 -13.023 -9.875 1.00 20.02 69 GLN A O 12
ATOM 15910 N N . LYS A 1 70 ? 16.217 -14.016 -9.850 1.00 74.45 70 LYS A N 12
ATOM 15911 C CA . LYS A 1 70 ? 15.479 -12.770 -10.021 1.00 1.53 70 LYS A CA 12
ATOM 15912 C C . LYS A 1 70 ? 14.756 -12.384 -8.735 1.00 1.43 70 LYS A C 12
ATOM 15913 O O . LYS A 1 70 ? 14.366 -11.231 -8.551 1.00 51.12 70 LYS A O 12
ATOM 15932 N N . LEU A 1 71 ? 14.581 -13.357 -7.847 1.00 13.15 71 LEU A N 12
ATOM 15933 C CA . LEU A 1 71 ? 13.906 -13.119 -6.576 1.00 10.42 71 LEU A CA 12
ATOM 15934 C C . LEU A 1 71 ? 14.885 -12.601 -5.526 1.00 61.30 71 LEU A C 12
ATOM 15935 O O . LEU A 1 71 ? 15.491 -13.379 -4.792 1.00 61.23 71 LEU A O 12
ATOM 15951 N N . GLU A 1 72 ? 15.031 -11.281 -5.463 1.00 14.33 72 GLU A N 12
ATOM 15952 C CA . GLU A 1 72 ? 15.937 -10.660 -4.503 1.00 73.52 72 GLU A CA 12
ATOM 15953 C C . GLU A 1 72 ? 15.167 -9.777 -3.524 1.00 43.43 72 GLU A C 12
ATOM 15954 O O . GLU A 1 72 ? 15.510 -9.694 -2.344 1.00 73.12 72 GLU A O 12
ATOM 15966 N N . THR A 1 73 ? 14.126 -9.117 -4.022 1.00 72.44 73 THR A N 12
ATOM 15967 C CA . THR A 1 73 ? 13.310 -8.241 -3.193 1.00 4.34 73 THR A CA 12
ATOM 15968 C C . THR A 1 73 ? 12.090 -8.975 -2.649 1.00 12.00 73 THR A C 12
ATOM 15969 O O . THR A 1 73 ? 11.585 -9.909 -3.274 1.00 42.34 73 THR A O 12
ATOM 15980 N N . VAL A 1 74 ? 11.620 -8.550 -1.481 1.00 44.25 74 VAL A N 12
ATOM 15981 C CA . VAL A 1 74 ? 10.457 -9.168 -0.854 1.00 71.10 74 VAL A CA 12
ATOM 15982 C C . VAL A 1 74 ? 9.263 -9.176 -1.799 1.00 60.12 74 VAL A C 12
ATOM 15983 O O . VAL A 1 74 ? 8.631 -10.212 -2.011 1.00 22.51 74 VAL A O 12
ATOM 15996 N N . ASP A 1 75 ? 8.955 -8.014 -2.366 1.00 22.54 75 ASP A N 12
ATOM 15997 C CA . ASP A 1 75 ? 7.836 -7.887 -3.292 1.00 40.14 75 ASP A CA 12
ATOM 15998 C C . ASP A 1 75 ? 7.934 -8.922 -4.409 1.00 70.00 75 ASP A C 12
ATOM 15999 O O . ASP A 1 75 ? 6.955 -9.593 -4.735 1.00 42.53 75 ASP A O 12
ATOM 16008 N N . ASP A 1 76 ? 9.121 -9.043 -4.993 1.00 53.01 76 ASP A N 12
ATOM 16009 C CA . ASP A 1 76 ? 9.348 -9.995 -6.073 1.00 32.13 76 ASP A CA 12
ATOM 16010 C C . ASP A 1 76 ? 9.137 -11.427 -5.590 1.00 4.15 76 ASP A C 12
ATOM 16011 O O . ASP A 1 76 ? 8.433 -12.210 -6.227 1.00 73.03 76 ASP A O 12
ATOM 16020 N N . ILE A 1 77 ? 9.752 -11.761 -4.460 1.00 33.41 77 ILE A N 12
ATOM 16021 C CA . ILE A 1 77 ? 9.632 -13.098 -3.892 1.00 42.01 77 ILE A CA 12
ATOM 16022 C C . ILE A 1 77 ? 8.174 -13.448 -3.614 1.00 14.23 77 ILE A C 12
ATOM 16023 O O . ILE A 1 77 ? 7.665 -14.459 -4.099 1.00 4.43 77 ILE A O 12
ATOM 16039 N N . CYS A 1 78 ? 7.507 -12.605 -2.835 1.00 61.25 78 CYS A N 12
ATOM 16040 C CA . CYS A 1 78 ? 6.106 -12.824 -2.493 1.00 2.14 78 CYS A CA 12
ATOM 16041 C C . CYS A 1 78 ? 5.252 -12.945 -3.751 1.00 72.24 78 CYS A C 12
ATOM 16042 O O . CYS A 1 78 ? 4.367 -13.795 -3.833 1.00 42.05 78 CYS A O 12
ATOM 16050 N N . ARG A 1 79 ? 5.524 -12.087 -4.729 1.00 42.12 79 ARG A N 12
ATOM 16051 C CA . ARG A 1 79 ? 4.779 -12.095 -5.982 1.00 32.51 79 ARG A CA 12
ATOM 16052 C C . ARG A 1 79 ? 4.941 -13.431 -6.701 1.00 62.11 79 ARG A C 12
ATOM 16053 O O . ARG A 1 79 ? 3.980 -13.974 -7.247 1.00 54.33 79 ARG A O 12
ATOM 16074 N N . TYR A 1 80 ? 6.161 -13.954 -6.699 1.00 65.34 80 TYR A N 12
ATOM 16075 C CA . TYR A 1 80 ? 6.450 -15.224 -7.354 1.00 50.23 80 TYR A CA 12
ATOM 16076 C C . TYR A 1 80 ? 5.742 -16.376 -6.646 1.00 33.42 80 TYR A C 12
ATOM 16077 O O . TYR A 1 80 ? 5.223 -17.289 -7.289 1.00 3.40 80 TYR A O 12
ATOM 16095 N N . ILE A 1 81 ? 5.722 -16.324 -5.318 1.00 75.45 81 ILE A N 12
ATOM 16096 C CA . ILE A 1 81 ? 5.076 -17.360 -4.523 1.00 44.21 81 ILE A CA 12
ATOM 16097 C C . ILE A 1 81 ? 3.558 -17.266 -4.628 1.00 45.44 81 ILE A C 12
ATOM 16098 O O . ILE A 1 81 ? 2.862 -18.282 -4.647 1.00 63.42 81 ILE A O 12
ATOM 16114 N N . ALA A 1 82 ? 3.049 -16.041 -4.698 1.00 24.44 82 ALA A N 12
ATOM 16115 C CA . ALA A 1 82 ? 1.613 -15.814 -4.804 1.00 74.32 82 ALA A CA 12
ATOM 16116 C C . ALA A 1 82 ? 1.090 -16.245 -6.170 1.00 1.20 82 ALA A C 12
ATOM 16117 O O . ALA A 1 82 ? 0.061 -16.913 -6.269 1.00 72.43 82 ALA A O 12
ATOM 16124 N N . SER A 1 83 ? 1.805 -15.859 -7.222 1.00 34.12 83 SER A N 12
ATOM 16125 C CA . SER A 1 83 ? 1.409 -16.202 -8.583 1.00 43.14 83 SER A CA 12
ATOM 16126 C C . SER A 1 83 ? 1.223 -17.709 -8.730 1.00 54.13 83 SER A C 12
ATOM 16127 O O . SER A 1 83 ? 0.453 -18.173 -9.572 1.00 22.31 83 SER A O 12
ATOM 16135 N N . LYS A 1 84 ? 1.934 -18.470 -7.906 1.00 42.25 84 LYS A N 12
ATOM 16136 C CA . LYS A 1 84 ? 1.849 -19.926 -7.941 1.00 0.24 84 LYS A CA 12
ATOM 16137 C C . LYS A 1 84 ? 0.627 -20.418 -7.171 1.00 65.15 84 LYS A C 12
ATOM 16138 O O . LYS A 1 84 ? -0.183 -21.182 -7.695 1.00 0.04 84 LYS A O 12
ATOM 16157 N N . SER A 1 85 ? 0.501 -19.973 -5.925 1.00 10.43 85 SER A N 12
ATOM 16158 C CA . SER A 1 85 ? -0.620 -20.371 -5.082 1.00 43.33 85 SER A CA 12
ATOM 16159 C C . SER A 1 85 ? -1.949 -20.114 -5.788 1.00 10.44 85 SER A C 12
ATOM 16160 O O . SER A 1 85 ? -2.930 -20.820 -5.563 1.00 32.24 85 SER A O 12
ATOM 16168 N N . SER A 1 86 ? -1.969 -19.095 -6.641 1.00 23.42 86 SER A N 12
ATOM 16169 C CA . SER A 1 86 ? -3.177 -18.740 -7.378 1.00 64.32 86 SER A CA 12
ATOM 16170 C C . SER A 1 86 ? -3.375 -19.665 -8.574 1.00 34.22 86 SER A C 12
ATOM 16171 O O . SER A 1 86 ? -4.403 -20.334 -8.693 1.00 3.04 86 SER A O 12
ATOM 16179 N N . ASP A 1 87 ? -2.385 -19.698 -9.459 1.00 33.10 87 ASP A N 12
ATOM 16180 C CA . ASP A 1 87 ? -2.450 -20.543 -10.646 1.00 34.24 87 ASP A CA 12
ATOM 16181 C C . ASP A 1 87 ? -1.143 -21.305 -10.843 1.00 52.42 87 ASP A C 12
ATOM 16182 O O . ASP A 1 87 ? -0.078 -20.704 -10.991 1.00 53.21 87 ASP A O 12
ATOM 16191 N N . ALA A 1 88 ? -1.231 -22.631 -10.841 1.00 51.22 88 ALA A N 12
ATOM 16192 C CA . ALA A 1 88 ? -0.056 -23.475 -11.019 1.00 24.22 88 ALA A CA 12
ATOM 16193 C C . ALA A 1 88 ? -0.314 -24.563 -12.055 1.00 25.02 88 ALA A C 12
ATOM 16194 O O . ALA A 1 88 ? -0.874 -25.614 -11.740 1.00 32.15 88 ALA A O 12
ATOM 16201 N N . PRO A 1 1 ? -10.299 -7.206 -3.871 1.00 52.34 1 PRO A N 13
ATOM 16202 C CA . PRO A 1 1 ? -10.491 -5.872 -3.293 1.00 33.32 1 PRO A CA 13
ATOM 16203 C C . PRO A 1 1 ? -9.185 -5.267 -2.788 1.00 25.01 1 PRO A C 13
ATOM 16204 O O . PRO A 1 1 ? -8.993 -4.053 -2.839 1.00 60.42 1 PRO A O 13
ATOM 16215 N N . GLY A 1 2 ? -8.292 -6.121 -2.298 1.00 34.43 2 GLY A N 13
ATOM 16216 C CA . GLY A 1 2 ? -7.016 -5.650 -1.791 1.00 52.43 2 GLY A CA 13
ATOM 16217 C C . GLY A 1 2 ? -5.957 -5.568 -2.872 1.00 71.25 2 GLY A C 13
ATOM 16218 O O . GLY A 1 2 ? -6.270 -5.340 -4.041 1.00 34.30 2 GLY A O 13
ATOM 16222 N N . SER A 1 3 ? -4.700 -5.750 -2.482 1.00 72.21 3 SER A N 13
ATOM 16223 C CA . SER A 1 3 ? -3.590 -5.688 -3.425 1.00 61.54 3 SER A CA 13
ATOM 16224 C C . SER A 1 3 ? -3.433 -7.013 -4.166 1.00 62.44 3 SER A C 13
ATOM 16225 O O . SER A 1 3 ? -3.729 -8.078 -3.625 1.00 61.12 3 SER A O 13
ATOM 16233 N N . MET A 1 4 ? -2.963 -6.938 -5.406 1.00 71.22 4 MET A N 13
ATOM 16234 C CA . MET A 1 4 ? -2.764 -8.132 -6.222 1.00 10.34 4 MET A CA 13
ATOM 16235 C C . MET A 1 4 ? -1.925 -9.165 -5.477 1.00 13.52 4 MET A C 13
ATOM 16236 O O . MET A 1 4 ? -2.086 -10.369 -5.675 1.00 10.30 4 MET A O 13
ATOM 16250 N N . VAL A 1 5 ? -1.030 -8.686 -4.618 1.00 50.34 5 VAL A N 13
ATOM 16251 C CA . VAL A 1 5 ? -0.166 -9.569 -3.843 1.00 72.33 5 VAL A CA 13
ATOM 16252 C C . VAL A 1 5 ? -0.982 -10.443 -2.896 1.00 44.51 5 VAL A C 13
ATOM 16253 O O . VAL A 1 5 ? -2.027 -10.027 -2.397 1.00 2.23 5 VAL A O 13
ATOM 16266 N N . SER A 1 6 ? -0.496 -11.656 -2.653 1.00 10.42 6 SER A N 13
ATOM 16267 C CA . SER A 1 6 ? -1.181 -12.591 -1.767 1.00 13.32 6 SER A CA 13
ATOM 16268 C C . SER A 1 6 ? -0.913 -12.250 -0.305 1.00 1.55 6 SER A C 13
ATOM 16269 O O . SER A 1 6 ? 0.061 -12.716 0.284 1.00 70.20 6 SER A O 13
ATOM 16277 N N . GLU A 1 7 ? -1.786 -11.432 0.275 1.00 25.12 7 GLU A N 13
ATOM 16278 C CA . GLU A 1 7 ? -1.643 -11.027 1.669 1.00 23.40 7 GLU A CA 13
ATOM 16279 C C . GLU A 1 7 ? -1.475 -12.244 2.575 1.00 11.43 7 GLU A C 13
ATOM 16280 O O . GLU A 1 7 ? -0.821 -12.170 3.614 1.00 4.20 7 GLU A O 13
ATOM 16292 N N . GLU A 1 8 ? -2.069 -13.362 2.170 1.00 62.33 8 GLU A N 13
ATOM 16293 C CA . GLU A 1 8 ? -1.987 -14.594 2.945 1.00 22.01 8 GLU A CA 13
ATOM 16294 C C . GLU A 1 8 ? -0.544 -15.084 3.034 1.00 45.53 8 GLU A C 13
ATOM 16295 O O . GLU A 1 8 ? -0.032 -15.346 4.124 1.00 0.33 8 GLU A O 13
ATOM 16307 N N . ILE A 1 9 ? 0.105 -15.207 1.881 1.00 60.43 9 ILE A N 13
ATOM 16308 C CA . ILE A 1 9 ? 1.487 -15.665 1.829 1.00 52.14 9 ILE A CA 13
ATOM 16309 C C . ILE A 1 9 ? 2.442 -14.591 2.338 1.00 13.42 9 ILE A C 13
ATOM 16310 O O . ILE A 1 9 ? 3.478 -14.896 2.929 1.00 51.22 9 ILE A O 13
ATOM 16326 N N . LYS A 1 10 ? 2.086 -13.332 2.106 1.00 24.45 10 LYS A N 13
ATOM 16327 C CA . LYS A 1 10 ? 2.909 -12.211 2.543 1.00 53.51 10 LYS A CA 13
ATOM 16328 C C . LYS A 1 10 ? 3.256 -12.336 4.024 1.00 24.33 10 LYS A C 13
ATOM 16329 O O . LYS A 1 10 ? 4.383 -12.059 4.431 1.00 33.51 10 LYS A O 13
ATOM 16348 N N . ALA A 1 11 ? 2.280 -12.756 4.822 1.00 50.21 11 ALA A N 13
ATOM 16349 C CA . ALA A 1 11 ? 2.484 -12.920 6.256 1.00 34.33 11 ALA A CA 13
ATOM 16350 C C . ALA A 1 11 ? 3.411 -14.095 6.547 1.00 4.45 11 ALA A C 13
ATOM 16351 O O . ALA A 1 11 ? 4.151 -14.084 7.530 1.00 53.20 11 ALA A O 13
ATOM 16358 N N . GLN A 1 12 ? 3.365 -15.107 5.687 1.00 24.33 12 GLN A N 13
ATOM 16359 C CA . GLN A 1 12 ? 4.200 -16.290 5.855 1.00 2.14 12 GLN A CA 13
ATOM 16360 C C . GLN A 1 12 ? 5.645 -15.995 5.469 1.00 42.14 12 GLN A C 13
ATOM 16361 O O . GLN A 1 12 ? 6.577 -16.347 6.193 1.00 75.20 12 GLN A O 13
ATOM 16375 N N . VAL A 1 13 ? 5.826 -15.346 4.323 1.00 55.30 13 VAL A N 13
ATOM 16376 C CA . VAL A 1 13 ? 7.159 -15.003 3.842 1.00 61.15 13 VAL A CA 13
ATOM 16377 C C . VAL A 1 13 ? 7.851 -14.029 4.789 1.00 35.34 13 VAL A C 13
ATOM 16378 O O . VAL A 1 13 ? 9.033 -14.182 5.097 1.00 43.12 13 VAL A O 13
ATOM 16391 N N . MET A 1 14 ? 7.107 -13.028 5.247 1.00 13.51 14 MET A N 13
ATOM 16392 C CA . MET A 1 14 ? 7.650 -12.029 6.162 1.00 42.15 14 MET A CA 13
ATOM 16393 C C . MET A 1 14 ? 7.916 -12.638 7.535 1.00 13.12 14 MET A C 13
ATOM 16394 O O . MET A 1 14 ? 8.901 -12.303 8.191 1.00 73.12 14 MET A O 13
ATOM 16408 N N . GLU A 1 15 ? 7.029 -13.531 7.963 1.00 31.13 15 GLU A N 13
ATOM 16409 C CA . GLU A 1 15 ? 7.168 -14.184 9.259 1.00 3.51 15 GLU A CA 13
ATOM 16410 C C . GLU A 1 15 ? 8.377 -15.116 9.273 1.00 40.41 15 GLU A C 13
ATOM 16411 O O . GLU A 1 15 ? 9.059 -15.251 10.288 1.00 50.11 15 GLU A O 13
ATOM 16423 N N . SER A 1 16 ? 8.635 -15.756 8.136 1.00 34.34 16 SER A N 13
ATOM 16424 C CA . SER A 1 16 ? 9.758 -16.679 8.018 1.00 4.21 16 SER A CA 13
ATOM 16425 C C . SER A 1 16 ? 11.078 -15.919 7.931 1.00 25.30 16 SER A C 13
ATOM 16426 O O . SER A 1 16 ? 12.077 -16.316 8.531 1.00 71.45 16 SER A O 13
ATOM 16434 N N . VAL A 1 17 ? 11.075 -14.823 7.179 1.00 40.23 17 VAL A N 13
ATOM 16435 C CA . VAL A 1 17 ? 12.271 -14.006 7.014 1.00 71.33 17 VAL A CA 13
ATOM 16436 C C . VAL A 1 17 ? 12.710 -13.400 8.342 1.00 73.43 17 VAL A C 13
ATOM 16437 O O . VAL A 1 17 ? 13.865 -13.537 8.746 1.00 75.50 17 VAL A O 13
ATOM 16450 N N . ILE A 1 18 ? 11.782 -12.729 9.017 1.00 20.20 18 ILE A N 13
ATOM 16451 C CA . ILE A 1 18 ? 12.073 -12.104 10.300 1.00 4.21 18 ILE A CA 13
ATOM 16452 C C . ILE A 1 18 ? 12.788 -13.073 11.234 1.00 21.34 18 ILE A C 13
ATOM 16453 O O . ILE A 1 18 ? 13.847 -12.762 11.779 1.00 62.42 18 ILE A O 13
ATOM 16469 N N . GLY A 1 19 ? 12.201 -14.253 11.416 1.00 20.44 19 GLY A N 13
ATOM 16470 C CA . GLY A 1 19 ? 12.797 -15.252 12.284 1.00 33.42 19 GLY A CA 13
ATOM 16471 C C . GLY A 1 19 ? 14.008 -15.915 11.660 1.00 43.03 19 GLY A C 13
ATOM 16472 O O . GLY A 1 19 ? 14.866 -16.448 12.366 1.00 24.14 19 GLY A O 13
ATOM 16476 N N . CYS A 1 20 ? 14.079 -15.885 10.334 1.00 11.52 20 CYS A N 13
ATOM 16477 C CA . CYS A 1 20 ? 15.193 -16.491 9.614 1.00 1.22 20 CYS A CA 13
ATOM 16478 C C . CYS A 1 20 ? 16.507 -15.801 9.965 1.00 65.11 20 CYS A C 13
ATOM 16479 O O . CYS A 1 20 ? 17.491 -16.454 10.314 1.00 25.20 20 CYS A O 13
ATOM 16487 N N . LEU A 1 21 ? 16.516 -14.475 9.870 1.00 53.41 21 LEU A N 13
ATOM 16488 C CA . LEU A 1 21 ? 17.710 -13.695 10.176 1.00 51.22 21 LEU A CA 13
ATOM 16489 C C . LEU A 1 21 ? 17.568 -12.988 11.520 1.00 15.30 21 LEU A C 13
ATOM 16490 O O . LEU A 1 21 ? 18.431 -12.202 11.914 1.00 53.22 21 LEU A O 13
ATOM 16506 N N . LYS A 1 22 ? 16.476 -13.273 12.220 1.00 1.40 22 LYS A N 13
ATOM 16507 C CA . LYS A 1 22 ? 16.221 -12.666 13.522 1.00 75.54 22 LYS A CA 13
ATOM 16508 C C . LYS A 1 22 ? 16.346 -11.149 13.449 1.00 52.33 22 LYS A C 13
ATOM 16509 O O . LYS A 1 22 ? 17.430 -10.594 13.642 1.00 32.45 22 LYS A O 13
ATOM 16528 N N . LEU A 1 23 ? 15.232 -10.480 13.172 1.00 63.12 23 LEU A N 13
ATOM 16529 C CA . LEU A 1 23 ? 15.216 -9.025 13.076 1.00 10.22 23 LEU A CA 13
ATOM 16530 C C . LEU A 1 23 ? 14.776 -8.397 14.395 1.00 71.20 23 LEU A C 13
ATOM 16531 O O . LEU A 1 23 ? 14.183 -9.061 15.243 1.00 42.11 23 LEU A O 13
ATOM 16547 N N . ASN A 1 24 ? 15.069 -7.110 14.559 1.00 45.20 24 ASN A N 13
ATOM 16548 C CA . ASN A 1 24 ? 14.702 -6.391 15.773 1.00 65.04 24 ASN A CA 13
ATOM 16549 C C . ASN A 1 24 ? 13.666 -5.313 15.475 1.00 22.23 24 ASN A C 13
ATOM 16550 O O . ASN A 1 24 ? 13.234 -5.150 14.332 1.00 61.52 24 ASN A O 13
ATOM 16561 N N . ASP A 1 25 ? 13.270 -4.577 16.507 1.00 44.23 25 ASP A N 13
ATOM 16562 C CA . ASP A 1 25 ? 12.286 -3.512 16.356 1.00 34.40 25 ASP A CA 13
ATOM 16563 C C . ASP A 1 25 ? 12.699 -2.543 15.253 1.00 23.34 25 ASP A C 13
ATOM 16564 O O . ASP A 1 25 ? 11.904 -2.215 14.373 1.00 45.40 25 ASP A O 13
ATOM 16573 N N . GLU A 1 26 ? 13.947 -2.088 15.309 1.00 23.44 26 GLU A N 13
ATOM 16574 C CA . GLU A 1 26 ? 14.464 -1.154 14.315 1.00 51.55 26 GLU A CA 13
ATOM 16575 C C . GLU A 1 26 ? 14.321 -1.725 12.906 1.00 41.22 26 GLU A C 13
ATOM 16576 O O . GLU A 1 26 ? 13.730 -1.097 12.028 1.00 64.53 26 GLU A O 13
ATOM 16588 N N . GLN A 1 27 ? 14.867 -2.919 12.700 1.00 43.14 27 GLN A N 13
ATOM 16589 C CA . GLN A 1 27 ? 14.803 -3.574 11.399 1.00 70.43 27 GLN A CA 13
ATOM 16590 C C . GLN A 1 27 ? 13.355 -3.748 10.948 1.00 74.33 27 GLN A C 13
ATOM 16591 O O . GLN A 1 27 ? 13.020 -3.502 9.789 1.00 70.11 27 GLN A O 13
ATOM 16605 N N . LYS A 1 28 ? 12.501 -4.174 11.873 1.00 33.40 28 LYS A N 13
ATOM 16606 C CA . LYS A 1 28 ? 11.089 -4.381 11.573 1.00 0.31 28 LYS A CA 13
ATOM 16607 C C . LYS A 1 28 ? 10.393 -3.054 11.288 1.00 73.13 28 LYS A C 13
ATOM 16608 O O . LYS A 1 28 ? 9.366 -3.015 10.611 1.00 33.23 28 LYS A O 13
ATOM 16627 N N . GLN A 1 29 ? 10.960 -1.970 11.807 1.00 54.00 29 GLN A N 13
ATOM 16628 C CA . GLN A 1 29 ? 10.395 -0.642 11.608 1.00 31.22 29 GLN A CA 13
ATOM 16629 C C . GLN A 1 29 ? 10.905 -0.021 10.312 1.00 50.15 29 GLN A C 13
ATOM 16630 O O . GLN A 1 29 ? 10.219 0.786 9.685 1.00 72.44 29 GLN A O 13
ATOM 16644 N N . ILE A 1 30 ? 12.116 -0.402 9.917 1.00 2.02 30 ILE A N 13
ATOM 16645 C CA . ILE A 1 30 ? 12.719 0.116 8.696 1.00 13.22 30 ILE A CA 13
ATOM 16646 C C . ILE A 1 30 ? 12.607 -0.891 7.556 1.00 11.13 30 ILE A C 13
ATOM 16647 O O . ILE A 1 30 ? 13.375 -0.845 6.594 1.00 22.43 30 ILE A O 13
ATOM 16663 N N . LEU A 1 31 ? 11.645 -1.799 7.670 1.00 64.14 31 LEU A N 13
ATOM 16664 C CA . LEU A 1 31 ? 11.431 -2.819 6.649 1.00 21.12 31 LEU A CA 13
ATOM 16665 C C . LEU A 1 31 ? 10.345 -2.386 5.667 1.00 14.43 31 LEU A C 13
ATOM 16666 O O . LEU A 1 31 ? 9.460 -1.603 6.012 1.00 1.54 31 LEU A O 13
ATOM 16682 N N . SER A 1 32 ? 10.418 -2.905 4.446 1.00 11.55 32 SER A N 13
ATOM 16683 C CA . SER A 1 32 ? 9.443 -2.571 3.415 1.00 52.24 32 SER A CA 13
ATOM 16684 C C . SER A 1 32 ? 9.404 -3.648 2.335 1.00 35.45 32 SER A C 13
ATOM 16685 O O . SER A 1 32 ? 10.352 -4.413 2.171 1.00 30.51 32 SER A O 13
ATOM 16693 N N . GLY A 1 33 ? 8.297 -3.701 1.600 1.00 1.31 33 GLY A N 13
ATOM 16694 C CA . GLY A 1 33 ? 8.153 -4.687 0.545 1.00 55.30 33 GLY A CA 13
ATOM 16695 C C . GLY A 1 33 ? 9.153 -4.488 -0.576 1.00 2.44 33 GLY A C 13
ATOM 16696 O O . GLY A 1 33 ? 9.625 -5.452 -1.178 1.00 22.34 33 GLY A O 13
ATOM 16700 N N . THR A 1 34 ? 9.478 -3.229 -0.860 1.00 51.35 34 THR A N 13
ATOM 16701 C CA . THR A 1 34 ? 10.426 -2.906 -1.919 1.00 3.10 34 THR A CA 13
ATOM 16702 C C . THR A 1 34 ? 11.825 -2.688 -1.356 1.00 64.01 34 THR A C 13
ATOM 16703 O O . THR A 1 34 ? 12.555 -1.800 -1.799 1.00 73.14 34 THR A O 13
ATOM 16714 N N . THR A 1 35 ? 12.197 -3.504 -0.374 1.00 44.01 35 THR A N 13
ATOM 16715 C CA . THR A 1 35 ? 13.510 -3.400 0.250 1.00 42.43 35 THR A CA 13
ATOM 16716 C C . THR A 1 35 ? 14.249 -4.733 0.202 1.00 0.31 35 THR A C 13
ATOM 16717 O O . THR A 1 35 ? 13.900 -5.673 0.916 1.00 42.14 35 THR A O 13
ATOM 16728 N N . ASN A 1 36 ? 15.272 -4.807 -0.643 1.00 22.34 36 ASN A N 13
ATOM 16729 C CA . ASN A 1 36 ? 16.059 -6.026 -0.784 1.00 3.42 36 ASN A CA 13
ATOM 16730 C C . ASN A 1 36 ? 16.590 -6.490 0.569 1.00 24.22 36 ASN A C 13
ATOM 16731 O O . ASN A 1 36 ? 17.522 -5.901 1.118 1.00 54.35 36 ASN A O 13
ATOM 16742 N N . LEU A 1 37 ? 15.991 -7.550 1.100 1.00 42.04 37 LEU A N 13
ATOM 16743 C CA . LEU A 1 37 ? 16.403 -8.095 2.390 1.00 41.12 37 LEU A CA 13
ATOM 16744 C C . LEU A 1 37 ? 17.801 -8.700 2.304 1.00 34.43 37 LEU A C 13
ATOM 16745 O O . LEU A 1 37 ? 18.422 -9.000 3.322 1.00 41.43 37 LEU A O 13
ATOM 16761 N N . ALA A 1 38 ? 18.290 -8.874 1.081 1.00 11.43 38 ALA A N 13
ATOM 16762 C CA . ALA A 1 38 ? 19.616 -9.439 0.862 1.00 64.01 38 ALA A CA 13
ATOM 16763 C C . ALA A 1 38 ? 20.692 -8.363 0.949 1.00 74.52 38 ALA A C 13
ATOM 16764 O O . ALA A 1 38 ? 21.720 -8.549 1.600 1.00 11.43 38 ALA A O 13
ATOM 16771 N N . LYS A 1 39 ? 20.450 -7.236 0.288 1.00 24.43 39 LYS A N 13
ATOM 16772 C CA . LYS A 1 39 ? 21.398 -6.128 0.290 1.00 74.40 39 LYS A CA 13
ATOM 16773 C C . LYS A 1 39 ? 21.198 -5.243 1.516 1.00 20.11 39 LYS A C 13
ATOM 16774 O O . LYS A 1 39 ? 22.146 -4.954 2.246 1.00 33.41 39 LYS A O 13
ATOM 16793 N N . ASP A 1 40 ? 19.958 -4.819 1.738 1.00 63.34 40 ASP A N 13
ATOM 16794 C CA . ASP A 1 40 ? 19.634 -3.970 2.879 1.00 12.34 40 ASP A CA 13
ATOM 16795 C C . ASP A 1 40 ? 20.182 -4.564 4.172 1.00 41.35 40 ASP A C 13
ATOM 16796 O O . ASP A 1 40 ? 21.039 -3.970 4.826 1.00 11.14 40 ASP A O 13
ATOM 16805 N N . PHE A 1 41 ? 19.680 -5.739 4.537 1.00 51.23 41 PHE A N 13
ATOM 16806 C CA . PHE A 1 41 ? 20.117 -6.412 5.754 1.00 55.34 41 PHE A CA 13
ATOM 16807 C C . PHE A 1 41 ? 21.459 -7.107 5.540 1.00 13.42 41 PHE A C 13
ATOM 16808 O O . PHE A 1 41 ? 22.023 -7.689 6.464 1.00 4.32 41 PHE A O 13
ATOM 16825 N N . ASN A 1 42 ? 21.962 -7.041 4.311 1.00 62.01 42 ASN A N 13
ATOM 16826 C CA . ASN A 1 42 ? 23.237 -7.665 3.972 1.00 43.41 42 ASN A CA 13
ATOM 16827 C C . ASN A 1 42 ? 23.258 -9.128 4.404 1.00 32.20 42 ASN A C 13
ATOM 16828 O O . ASN A 1 42 ? 24.227 -9.595 5.006 1.00 14.03 42 ASN A O 13
ATOM 16839 N N . LEU A 1 43 ? 22.184 -9.847 4.094 1.00 0.14 43 LEU A N 13
ATOM 16840 C CA . LEU A 1 43 ? 22.080 -11.257 4.449 1.00 4.12 43 LEU A CA 13
ATOM 16841 C C . LEU A 1 43 ? 23.228 -12.058 3.843 1.00 55.50 43 LEU A C 13
ATOM 16842 O O . LEU A 1 43 ? 23.805 -11.664 2.830 1.00 12.51 43 LEU A O 13
ATOM 16858 N N . ASP A 1 44 ? 23.551 -13.183 4.469 1.00 13.11 44 ASP A N 13
ATOM 16859 C CA . ASP A 1 44 ? 24.629 -14.043 3.991 1.00 72.53 44 ASP A CA 13
ATOM 16860 C C . ASP A 1 44 ? 24.091 -15.117 3.052 1.00 75.24 44 ASP A C 13
ATOM 16861 O O . ASP A 1 44 ? 22.911 -15.462 3.099 1.00 40.44 44 ASP A O 13
ATOM 16870 N N . SER A 1 45 ? 24.965 -15.642 2.199 1.00 65.32 45 SER A N 13
ATOM 16871 C CA . SER A 1 45 ? 24.577 -16.675 1.245 1.00 60.12 45 SER A CA 13
ATOM 16872 C C . SER A 1 45 ? 23.928 -17.856 1.958 1.00 31.24 45 SER A C 13
ATOM 16873 O O . SER A 1 45 ? 23.117 -18.579 1.377 1.00 40.22 45 SER A O 13
ATOM 16881 N N . LEU A 1 46 ? 24.289 -18.048 3.222 1.00 71.33 46 LEU A N 13
ATOM 16882 C CA . LEU A 1 46 ? 23.743 -19.142 4.017 1.00 25.25 46 LEU A CA 13
ATOM 16883 C C . LEU A 1 46 ? 22.292 -18.867 4.398 1.00 62.14 46 LEU A C 13
ATOM 16884 O O . LEU A 1 46 ? 21.422 -19.722 4.229 1.00 62.33 46 LEU A O 13
ATOM 16900 N N . ASP A 1 47 ? 22.037 -17.668 4.910 1.00 2.12 47 ASP A N 13
ATOM 16901 C CA . ASP A 1 47 ? 20.690 -17.278 5.311 1.00 55.22 47 ASP A CA 13
ATOM 16902 C C . ASP A 1 47 ? 19.723 -17.380 4.136 1.00 62.23 47 ASP A C 13
ATOM 16903 O O . ASP A 1 47 ? 18.645 -17.965 4.254 1.00 64.30 47 ASP A O 13
ATOM 16912 N N . PHE A 1 48 ? 20.112 -16.805 3.003 1.00 64.30 48 PHE A N 13
ATOM 16913 C CA . PHE A 1 48 ? 19.279 -16.829 1.807 1.00 64.44 48 PHE A CA 13
ATOM 16914 C C . PHE A 1 48 ? 18.842 -18.253 1.477 1.00 11.41 48 PHE A C 13
ATOM 16915 O O . PHE A 1 48 ? 17.664 -18.512 1.229 1.00 74.22 48 PHE A O 13
ATOM 16932 N N . VAL A 1 49 ? 19.800 -19.174 1.477 1.00 31.14 49 VAL A N 13
ATOM 16933 C CA . VAL A 1 49 ? 19.516 -20.573 1.177 1.00 4.02 49 VAL A CA 13
ATOM 16934 C C . VAL A 1 49 ? 18.412 -21.114 2.079 1.00 75.11 49 VAL A C 13
ATOM 16935 O O . VAL A 1 49 ? 17.427 -21.679 1.602 1.00 13.45 49 VAL A O 13
ATOM 16948 N N . ASP A 1 50 ? 18.582 -20.938 3.384 1.00 22.50 50 ASP A N 1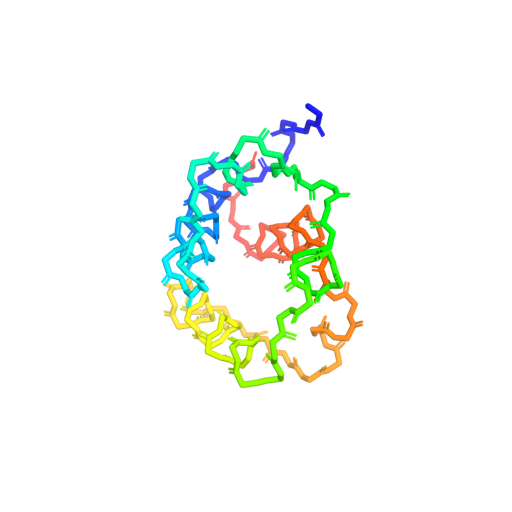3
ATOM 16949 C CA . ASP A 1 50 ? 17.600 -21.406 4.354 1.00 13.12 50 ASP A CA 13
ATOM 16950 C C . ASP A 1 50 ? 16.254 -20.718 4.142 1.00 71.13 50 ASP A C 13
ATOM 16951 O O . ASP A 1 50 ? 15.201 -21.292 4.419 1.00 54.43 50 ASP A O 13
ATOM 16960 N N . LEU A 1 51 ? 16.299 -19.484 3.651 1.00 21.14 51 LEU A N 13
ATOM 16961 C CA . LEU A 1 51 ? 15.083 -18.717 3.402 1.00 73.32 51 LEU A CA 13
ATOM 16962 C C . LEU A 1 51 ? 14.282 -19.321 2.254 1.00 12.04 51 LEU A C 13
ATOM 16963 O O . LEU A 1 51 ? 13.120 -19.691 2.423 1.00 41.05 51 LEU A O 13
ATOM 16979 N N . ILE A 1 52 ? 14.912 -19.421 1.088 1.00 42.41 52 ILE A N 13
ATOM 16980 C CA . ILE A 1 52 ? 14.258 -19.984 -0.086 1.00 64.52 52 ILE A CA 13
ATOM 16981 C C . ILE A 1 52 ? 13.803 -21.416 0.171 1.00 62.04 52 ILE A C 13
ATOM 16982 O O . ILE A 1 52 ? 12.733 -21.828 -0.277 1.00 73.21 52 ILE A O 13
ATOM 16998 N N . MET A 1 53 ? 14.620 -22.169 0.899 1.00 51.11 53 MET A N 13
ATOM 16999 C CA . MET A 1 53 ? 14.299 -23.555 1.220 1.00 32.40 53 MET A CA 13
ATOM 17000 C C . MET A 1 53 ? 13.118 -23.630 2.184 1.00 13.42 53 MET A C 13
ATOM 17001 O O . MET A 1 53 ? 12.242 -24.484 2.041 1.00 74.24 53 MET A O 13
ATOM 17015 N N . SER A 1 54 ? 13.102 -22.733 3.164 1.00 2.33 54 SER A N 13
ATOM 17016 C CA . SER A 1 54 ? 12.031 -22.701 4.153 1.00 62.54 54 SER A CA 13
ATOM 17017 C C . SER A 1 54 ? 10.684 -22.435 3.487 1.00 44.30 54 SER A C 13
ATOM 17018 O O . SER A 1 54 ? 9.726 -23.187 3.674 1.00 20.01 54 SER A O 13
ATOM 17026 N N . LEU A 1 55 ? 10.618 -21.361 2.708 1.00 14.25 55 LEU A N 13
ATOM 17027 C CA . LEU A 1 55 ? 9.389 -20.993 2.013 1.00 10.24 55 LEU A CA 13
ATOM 17028 C C . LEU A 1 55 ? 9.016 -22.046 0.975 1.00 75.25 55 LEU A C 13
ATOM 17029 O O . LEU A 1 55 ? 7.840 -22.359 0.790 1.00 71.11 55 LEU A O 13
ATOM 17045 N N . GLU A 1 56 ? 10.025 -22.589 0.301 1.00 54.04 56 GLU A N 13
ATOM 17046 C CA . GLU A 1 56 ? 9.802 -23.607 -0.719 1.00 2.32 56 GLU A CA 13
ATOM 17047 C C . GLU A 1 56 ? 9.056 -24.805 -0.137 1.00 62.44 56 GLU A C 13
ATOM 17048 O O . GLU A 1 56 ? 8.037 -25.235 -0.677 1.00 54.25 56 GLU A O 13
ATOM 17060 N N . GLU A 1 57 ? 9.571 -25.337 0.966 1.00 54.50 57 GLU A N 13
ATOM 17061 C CA . GLU A 1 57 ? 8.954 -26.485 1.620 1.00 24.33 57 GLU A CA 13
ATOM 17062 C C . GLU A 1 57 ? 7.649 -26.086 2.304 1.00 63.24 57 GLU A C 13
ATOM 17063 O O . GLU A 1 57 ? 6.725 -26.891 2.420 1.00 51.32 57 GLU A O 13
ATOM 17075 N N . ARG A 1 58 ? 7.584 -24.838 2.755 1.00 53.32 58 ARG A N 13
ATOM 17076 C CA . ARG A 1 58 ? 6.394 -24.331 3.430 1.00 13.33 58 ARG A CA 13
ATOM 17077 C C . ARG A 1 58 ? 5.173 -24.420 2.518 1.00 74.53 58 ARG A C 13
ATOM 17078 O O . ARG A 1 58 ? 4.181 -25.067 2.855 1.00 31.54 58 ARG A O 13
ATOM 17099 N N . PHE A 1 59 ? 5.253 -23.767 1.364 1.00 13.35 59 PHE A N 13
ATOM 17100 C CA . PHE A 1 59 ? 4.155 -23.771 0.405 1.00 45.43 59 PHE A CA 13
ATOM 17101 C C . PHE A 1 59 ? 4.351 -24.864 -0.642 1.00 63.14 59 PHE A C 13
ATOM 17102 O O . PHE A 1 59 ? 3.647 -24.907 -1.650 1.00 53.21 59 PHE A O 13
ATOM 17119 N N . SER A 1 60 ? 5.316 -25.745 -0.396 1.00 31.03 60 SER A N 13
ATOM 17120 C CA . SER A 1 60 ? 5.609 -26.835 -1.318 1.00 23.01 60 SER A CA 13
ATOM 17121 C C . SER A 1 60 ? 5.810 -26.307 -2.736 1.00 74.45 60 SER A C 13
ATOM 17122 O O . SER A 1 60 ? 5.534 -27.002 -3.714 1.00 64.52 60 SER A O 13
ATOM 17130 N N . LEU A 1 61 ? 6.293 -25.075 -2.838 1.00 21.40 61 LEU A N 13
ATOM 17131 C CA . LEU A 1 61 ? 6.532 -24.452 -4.136 1.00 71.22 61 LEU A CA 13
ATOM 17132 C C . LEU A 1 61 ? 7.792 -25.014 -4.787 1.00 54.53 61 LEU A C 13
ATOM 17133 O O . LEU A 1 61 ? 8.688 -25.507 -4.102 1.00 0.43 61 LEU A O 13
ATOM 17149 N N . GLU A 1 62 ? 7.853 -24.934 -6.112 1.00 64.11 62 GLU A N 13
ATOM 17150 C CA . GLU A 1 62 ? 9.005 -25.434 -6.854 1.00 40.54 62 GLU A CA 13
ATOM 17151 C C . GLU A 1 62 ? 9.891 -24.283 -7.323 1.00 32.21 62 GLU A C 13
ATOM 17152 O O . GLU A 1 62 ? 9.653 -23.693 -8.377 1.00 65.30 62 GLU A O 13
ATOM 17164 N N . ILE A 1 63 ? 10.914 -23.972 -6.533 1.00 12.34 63 ILE A N 13
ATOM 17165 C CA . ILE A 1 63 ? 11.835 -22.893 -6.867 1.00 13.42 63 ILE A CA 13
ATOM 17166 C C . ILE A 1 63 ? 13.124 -23.440 -7.473 1.00 50.35 63 ILE A C 13
ATOM 17167 O O . ILE A 1 63 ? 13.622 -24.486 -7.058 1.00 1.03 63 ILE A O 13
ATOM 17183 N N . SER A 1 64 ? 13.659 -22.722 -8.455 1.00 62.12 64 SER A N 13
ATOM 17184 C CA . SER A 1 64 ? 14.889 -23.135 -9.120 1.00 24.42 64 SER A CA 13
ATOM 17185 C C . SER A 1 64 ? 16.028 -22.170 -8.805 1.00 43.13 64 SER A C 13
ATOM 17186 O O . SER A 1 64 ? 15.886 -21.276 -7.971 1.00 51.43 64 SER A O 13
ATOM 17194 N N . ASP A 1 65 ? 17.157 -22.357 -9.481 1.00 62.34 65 ASP A N 13
ATOM 17195 C CA . ASP A 1 65 ? 18.321 -21.502 -9.274 1.00 23.42 65 ASP A CA 13
ATOM 17196 C C . ASP A 1 65 ? 18.154 -20.173 -10.004 1.00 74.13 65 ASP A C 13
ATOM 17197 O O . ASP A 1 65 ? 18.487 -19.115 -9.469 1.00 54.05 65 ASP A O 13
ATOM 17206 N N . GLU A 1 66 ? 17.638 -20.235 -11.227 1.00 21.54 66 GLU A N 13
ATOM 17207 C CA . GLU A 1 66 ? 17.430 -19.035 -12.030 1.00 3.53 66 GLU A CA 13
ATOM 17208 C C . GLU A 1 66 ? 16.223 -18.247 -11.528 1.00 44.45 66 GLU A C 13
ATOM 17209 O O . GLU A 1 66 ? 16.183 -17.021 -11.629 1.00 51.24 66 GLU A O 13
ATOM 17221 N N . ASP A 1 67 ? 15.242 -18.961 -10.986 1.00 50.34 67 ASP A N 13
ATOM 17222 C CA . ASP A 1 67 ? 14.035 -18.330 -10.467 1.00 4.40 67 ASP A CA 13
ATOM 17223 C C . ASP A 1 67 ? 14.369 -17.363 -9.337 1.00 63.04 67 ASP A C 13
ATOM 17224 O O . ASP A 1 67 ? 13.866 -16.240 -9.298 1.00 63.01 67 ASP A O 13
ATOM 17233 N N . ALA A 1 68 ? 15.220 -17.806 -8.417 1.00 50.52 68 ALA A N 13
ATOM 17234 C CA . ALA A 1 68 ? 15.623 -16.978 -7.287 1.00 14.12 68 ALA A CA 13
ATOM 17235 C C . ALA A 1 68 ? 16.520 -15.831 -7.738 1.00 75.14 68 ALA A C 13
ATOM 17236 O O . ALA A 1 68 ? 16.621 -14.808 -7.062 1.00 20.01 68 ALA A O 13
ATOM 17243 N N . GLN A 1 69 ? 17.168 -16.007 -8.885 1.00 33.43 69 GLN A N 13
ATOM 17244 C CA . GLN A 1 69 ? 18.056 -14.986 -9.425 1.00 50.50 69 GLN A CA 13
ATOM 17245 C C . GLN A 1 69 ? 17.297 -13.690 -9.694 1.00 42.43 69 GLN A C 13
ATOM 17246 O O . GLN A 1 69 ? 17.895 -12.620 -9.809 1.00 20.02 69 GLN A O 13
ATOM 17260 N N . LYS A 1 70 ? 15.977 -13.794 -9.794 1.00 74.45 70 LYS A N 13
ATOM 17261 C CA . LYS A 1 70 ? 15.134 -12.632 -10.049 1.00 1.53 70 LYS A CA 13
ATOM 17262 C C . LYS A 1 70 ? 14.284 -12.299 -8.826 1.00 1.43 70 LYS A C 13
ATOM 17263 O O . LYS A 1 70 ? 13.379 -11.465 -8.896 1.00 51.12 70 LYS A O 13
ATOM 17282 N N . LEU A 1 71 ? 14.581 -12.952 -7.709 1.00 13.15 71 LEU A N 13
ATOM 17283 C CA . LEU A 1 71 ? 13.844 -12.723 -6.471 1.00 10.42 71 LEU A CA 13
ATOM 17284 C C . LEU A 1 71 ? 14.784 -12.282 -5.351 1.00 61.30 71 LEU A C 13
ATOM 17285 O O . LEU A 1 71 ? 15.329 -13.112 -4.624 1.00 61.23 71 LEU A O 13
ATOM 17301 N N . GLU A 1 72 ? 14.965 -10.972 -5.220 1.00 14.33 72 GLU A N 13
ATOM 17302 C CA . GLU A 1 72 ? 15.837 -10.423 -4.188 1.00 73.52 72 GLU A CA 13
ATOM 17303 C C . GLU A 1 72 ? 15.047 -9.551 -3.215 1.00 43.43 72 GLU A C 13
ATOM 17304 O O . GLU A 1 72 ? 15.387 -9.451 -2.036 1.00 73.12 72 GLU A O 13
ATOM 17316 N N . THR A 1 73 ? 13.992 -8.919 -3.720 1.00 72.44 73 THR A N 13
ATOM 17317 C CA . THR A 1 73 ? 13.154 -8.055 -2.898 1.00 4.34 73 THR A CA 13
ATOM 17318 C C . THR A 1 73 ? 11.952 -8.815 -2.349 1.00 12.00 73 THR A C 13
ATOM 17319 O O . THR A 1 73 ? 11.547 -9.839 -2.899 1.00 42.34 73 THR A O 13
ATOM 17330 N N . VAL A 1 74 ? 11.383 -8.306 -1.260 1.00 44.25 74 VAL A N 13
ATOM 17331 C CA . VAL A 1 74 ? 10.225 -8.935 -0.638 1.00 71.10 74 VAL A CA 13
ATOM 17332 C C . VAL A 1 74 ? 9.060 -9.034 -1.617 1.00 60.12 74 VAL A C 13
ATOM 17333 O O . VAL A 1 74 ? 8.519 -10.115 -1.846 1.00 22.51 74 VAL A O 13
ATOM 17346 N N . ASP A 1 75 ? 8.681 -7.898 -2.191 1.00 22.54 75 ASP A N 13
ATOM 17347 C CA . ASP A 1 75 ? 7.580 -7.855 -3.147 1.00 40.14 75 ASP A CA 13
ATOM 17348 C C . ASP A 1 75 ? 7.790 -8.874 -4.263 1.00 70.00 75 ASP A C 13
ATOM 17349 O O . ASP A 1 75 ? 6.887 -9.646 -4.591 1.00 42.53 75 ASP A O 13
ATOM 17358 N N . ASP A 1 76 ? 8.985 -8.873 -4.842 1.00 53.01 76 ASP A N 13
ATOM 17359 C CA . ASP A 1 76 ? 9.314 -9.798 -5.920 1.00 32.13 76 ASP A CA 13
ATOM 17360 C C . ASP A 1 76 ? 9.111 -11.243 -5.478 1.00 4.15 76 ASP A C 13
ATOM 17361 O O . ASP A 1 76 ? 8.453 -12.026 -6.164 1.00 73.03 76 ASP A O 13
ATOM 17370 N N . ILE A 1 77 ? 9.680 -11.591 -4.328 1.00 33.41 77 ILE A N 13
ATOM 17371 C CA . ILE A 1 77 ? 9.562 -12.941 -3.794 1.00 42.01 77 ILE A CA 13
ATOM 17372 C C . ILE A 1 77 ? 8.101 -13.313 -3.558 1.00 14.23 77 ILE A C 13
ATOM 17373 O O . ILE A 1 77 ? 7.614 -14.317 -4.078 1.00 4.43 77 ILE A O 13
ATOM 17389 N N . CYS A 1 78 ? 7.409 -12.496 -2.773 1.00 61.25 78 CYS A N 13
ATOM 17390 C CA . CYS A 1 78 ? 6.003 -12.738 -2.468 1.00 2.14 78 CYS A CA 13
ATOM 17391 C C . CYS A 1 78 ? 5.185 -12.874 -3.749 1.00 72.24 78 CYS A C 13
ATOM 17392 O O . CYS A 1 78 ? 4.295 -13.718 -3.841 1.00 42.05 78 CYS A O 13
ATOM 17400 N N . ARG A 1 79 ? 5.491 -12.034 -4.733 1.00 42.12 79 ARG A N 13
ATOM 17401 C CA . ARG A 1 79 ? 4.783 -12.060 -6.007 1.00 32.51 79 ARG A CA 13
ATOM 17402 C C . ARG A 1 79 ? 4.981 -13.397 -6.713 1.00 62.11 79 ARG A C 13
ATOM 17403 O O . ARG A 1 79 ? 4.027 -13.996 -7.210 1.00 54.33 79 ARG A O 13
ATOM 17424 N N . TYR A 1 80 ? 6.226 -13.859 -6.754 1.00 65.34 80 TYR A N 13
ATOM 17425 C CA . TYR A 1 80 ? 6.550 -15.124 -7.402 1.00 50.23 80 TYR A CA 13
ATOM 17426 C C . TYR A 1 80 ? 5.845 -16.288 -6.711 1.00 33.42 80 TYR A C 13
ATOM 17427 O O . TYR A 1 80 ? 5.368 -17.216 -7.364 1.00 3.40 80 TYR A O 13
ATOM 17445 N N . ILE A 1 81 ? 5.784 -16.230 -5.385 1.00 75.45 81 ILE A N 13
ATOM 17446 C CA . ILE A 1 81 ? 5.135 -17.276 -4.603 1.00 44.21 81 ILE A CA 13
ATOM 17447 C C . ILE A 1 81 ? 3.619 -17.202 -4.738 1.00 45.44 81 ILE A C 13
ATOM 17448 O O . ILE A 1 81 ? 2.937 -18.227 -4.762 1.00 63.42 81 ILE A O 13
ATOM 17464 N N . ALA A 1 82 ? 3.096 -15.983 -4.826 1.00 24.44 82 ALA A N 13
ATOM 17465 C CA . ALA A 1 82 ? 1.660 -15.776 -4.962 1.00 74.32 82 ALA A CA 13
ATOM 17466 C C . ALA A 1 82 ? 1.172 -16.201 -6.343 1.00 1.20 82 ALA A C 13
ATOM 17467 O O . ALA A 1 82 ? 0.167 -16.902 -6.467 1.00 72.43 82 ALA A O 13
ATOM 17474 N N . SER A 1 83 ? 1.889 -15.774 -7.377 1.00 34.12 83 SER A N 13
ATOM 17475 C CA . SER A 1 83 ? 1.525 -16.107 -8.749 1.00 43.14 83 SER A CA 13
ATOM 17476 C C . SER A 1 83 ? 1.393 -17.617 -8.924 1.00 54.13 83 SER A C 13
ATOM 17477 O O . SER A 1 83 ? 0.653 -18.091 -9.786 1.00 22.31 83 SER A O 13
ATOM 17485 N N . LYS A 1 84 ? 2.116 -18.368 -8.100 1.00 42.25 84 LYS A N 13
ATOM 17486 C CA . LYS A 1 84 ? 2.081 -19.823 -8.161 1.00 0.24 84 LYS A CA 13
ATOM 17487 C C . LYS A 1 84 ? 0.816 -20.365 -7.501 1.00 65.15 84 LYS A C 13
ATOM 17488 O O . LYS A 1 84 ? 0.144 -21.238 -8.050 1.00 0.04 84 LYS A O 13
ATOM 17507 N N . SER A 1 85 ? 0.497 -19.840 -6.323 1.00 10.43 85 SER A N 13
ATOM 17508 C CA . SER A 1 85 ? -0.687 -20.271 -5.589 1.00 43.33 85 SER A CA 13
ATOM 17509 C C . SER A 1 85 ? -1.934 -20.170 -6.460 1.00 10.44 85 SER A C 13
ATOM 17510 O O . SER A 1 85 ? -2.675 -21.140 -6.617 1.00 32.24 85 SER A O 13
ATOM 17518 N N . SER A 1 86 ? -2.160 -18.988 -7.025 1.00 23.42 86 SER A N 13
ATOM 17519 C CA . SER A 1 86 ? -3.320 -18.758 -7.879 1.00 64.32 86 SER A CA 13
ATOM 17520 C C . SER A 1 86 ? -3.404 -19.812 -8.978 1.00 34.22 86 SER A C 13
ATOM 17521 O O . SER A 1 86 ? -4.443 -20.444 -9.170 1.00 3.04 86 SER A O 13
ATOM 17529 N N . ASP A 1 87 ? -2.302 -19.999 -9.697 1.00 33.10 87 ASP A N 13
ATOM 17530 C CA . ASP A 1 87 ? -2.249 -20.977 -10.776 1.00 34.24 87 ASP A CA 13
ATOM 17531 C C . ASP A 1 87 ? -2.053 -22.385 -10.224 1.00 52.42 87 ASP A C 13
ATOM 17532 O O . ASP A 1 87 ? -1.029 -23.022 -10.469 1.00 53.21 87 ASP A O 13
ATOM 17541 N N . ALA A 1 88 ? -3.041 -22.865 -9.476 1.00 51.22 88 ALA A N 13
ATOM 17542 C CA . ALA A 1 88 ? -2.978 -24.199 -8.890 1.00 24.22 88 ALA A CA 13
ATOM 17543 C C . ALA A 1 88 ? -2.726 -25.257 -9.959 1.00 25.02 88 ALA A C 13
ATOM 17544 O O . ALA A 1 88 ? -2.042 -26.250 -9.712 1.00 32.15 88 ALA A O 13
ATOM 17551 N N . PRO A 1 1 ? 4.369 0.959 2.859 1.00 52.34 1 PRO A N 14
ATOM 17552 C CA . PRO A 1 1 ? 2.971 0.599 3.115 1.00 33.32 1 PRO A CA 14
ATOM 17553 C C . PRO A 1 1 ? 2.210 0.278 1.833 1.00 25.01 1 PRO A C 14
ATOM 17554 O O . PRO A 1 1 ? 1.995 1.151 0.994 1.00 60.42 1 PRO A O 14
ATOM 17565 N N . GLY A 1 2 ? 1.805 -0.980 1.690 1.00 34.43 2 GLY A N 14
ATOM 17566 C CA . GLY A 1 2 ? 1.072 -1.393 0.506 1.00 52.43 2 GLY A CA 14
ATOM 17567 C C . GLY A 1 2 ? 1.540 -2.732 -0.027 1.00 71.25 2 GLY A C 14
ATOM 17568 O O . GLY A 1 2 ? 2.740 -2.969 -0.163 1.00 34.30 2 GLY A O 14
ATOM 17572 N N . SER A 1 3 ? 0.590 -3.612 -0.329 1.00 72.21 3 SER A N 14
ATOM 17573 C CA . SER A 1 3 ? 0.911 -4.937 -0.845 1.00 61.54 3 SER A CA 14
ATOM 17574 C C . SER A 1 3 ? -0.252 -5.501 -1.655 1.00 62.44 3 SER A C 14
ATOM 17575 O O . SER A 1 3 ? -1.312 -5.806 -1.110 1.00 61.12 3 SER A O 14
ATOM 17583 N N . MET A 1 4 ? -0.044 -5.636 -2.961 1.00 71.22 4 MET A N 14
ATOM 17584 C CA . MET A 1 4 ? -1.074 -6.165 -3.847 1.00 10.34 4 MET A CA 14
ATOM 17585 C C . MET A 1 4 ? -0.959 -7.681 -3.973 1.00 13.52 4 MET A C 14
ATOM 17586 O O . MET A 1 4 ? -1.940 -8.367 -4.256 1.00 10.30 4 MET A O 14
ATOM 17600 N N . VAL A 1 5 ? 0.248 -8.197 -3.760 1.00 50.34 5 VAL A N 14
ATOM 17601 C CA . VAL A 1 5 ? 0.491 -9.632 -3.849 1.00 72.33 5 VAL A CA 14
ATOM 17602 C C . VAL A 1 5 ? -0.382 -10.400 -2.862 1.00 44.51 5 VAL A C 14
ATOM 17603 O O . VAL A 1 5 ? -1.193 -9.812 -2.147 1.00 2.23 5 VAL A O 14
ATOM 17616 N N . SER A 1 6 ? -0.211 -11.717 -2.829 1.00 10.42 6 SER A N 14
ATOM 17617 C CA . SER A 1 6 ? -0.986 -12.567 -1.932 1.00 13.32 6 SER A CA 14
ATOM 17618 C C . SER A 1 6 ? -0.721 -12.202 -0.474 1.00 1.55 6 SER A C 14
ATOM 17619 O O . SER A 1 6 ? 0.247 -12.667 0.126 1.00 70.20 6 SER A O 14
ATOM 17627 N N . GLU A 1 7 ? -1.589 -11.366 0.086 1.00 25.12 7 GLU A N 14
ATOM 17628 C CA . GLU A 1 7 ? -1.450 -10.937 1.473 1.00 23.40 7 GLU A CA 14
ATOM 17629 C C . GLU A 1 7 ? -1.308 -12.140 2.402 1.00 11.43 7 GLU A C 14
ATOM 17630 O O . GLU A 1 7 ? -0.631 -12.067 3.427 1.00 4.20 7 GLU A O 14
ATOM 17642 N N . GLU A 1 8 ? -1.954 -13.242 2.036 1.00 62.33 8 GLU A N 14
ATOM 17643 C CA . GLU A 1 8 ? -1.901 -14.459 2.837 1.00 22.01 8 GLU A CA 14
ATOM 17644 C C . GLU A 1 8 ? -0.469 -14.969 2.960 1.00 45.53 8 GLU A C 14
ATOM 17645 O O . GLU A 1 8 ? 0.013 -15.241 4.060 1.00 0.33 8 GLU A O 14
ATOM 17657 N N . ILE A 1 9 ? 0.207 -15.098 1.822 1.00 60.43 9 ILE A N 14
ATOM 17658 C CA . ILE A 1 9 ? 1.583 -15.574 1.801 1.00 52.14 9 ILE A CA 14
ATOM 17659 C C . ILE A 1 9 ? 2.540 -14.513 2.333 1.00 13.42 9 ILE A C 14
ATOM 17660 O O . ILE A 1 9 ? 3.562 -14.832 2.941 1.00 51.22 9 ILE A O 14
ATOM 17676 N N . LYS A 1 10 ? 2.202 -13.250 2.103 1.00 24.45 10 LYS A N 14
ATOM 17677 C CA . LYS A 1 10 ? 3.028 -12.139 2.561 1.00 53.51 10 LYS A CA 14
ATOM 17678 C C . LYS A 1 10 ? 3.353 -12.279 4.045 1.00 24.33 10 LYS A C 14
ATOM 17679 O O . LYS A 1 10 ? 4.475 -12.012 4.472 1.00 33.51 10 LYS A O 14
ATOM 17698 N N . ALA A 1 11 ? 2.363 -12.700 4.825 1.00 50.21 11 ALA A N 14
ATOM 17699 C CA . ALA A 1 11 ? 2.544 -12.879 6.261 1.00 34.33 11 ALA A CA 14
ATOM 17700 C C . ALA A 1 11 ? 3.458 -14.063 6.556 1.00 4.45 11 ALA A C 14
ATOM 17701 O O . ALA A 1 11 ? 4.188 -14.064 7.546 1.00 53.20 11 ALA A O 14
ATOM 17708 N N . GLN A 1 12 ? 3.410 -15.071 5.690 1.00 24.33 12 GLN A N 14
ATOM 17709 C CA . GLN A 1 12 ? 4.233 -16.263 5.859 1.00 2.14 12 GLN A CA 14
ATOM 17710 C C . GLN A 1 12 ? 5.685 -15.979 5.487 1.00 42.14 12 GLN A C 14
ATOM 17711 O O . GLN A 1 12 ? 6.607 -16.349 6.213 1.00 75.20 12 GLN A O 14
ATOM 17725 N N . VAL A 1 13 ? 5.881 -15.320 4.349 1.00 55.30 13 VAL A N 14
ATOM 17726 C CA . VAL A 1 13 ? 7.221 -14.986 3.880 1.00 61.15 13 VAL A CA 14
ATOM 17727 C C . VAL A 1 13 ? 7.910 -14.016 4.833 1.00 35.34 13 VAL A C 14
ATOM 17728 O O . VAL A 1 13 ? 9.090 -14.174 5.149 1.00 43.12 13 VAL A O 14
ATOM 17741 N N . MET A 1 14 ? 7.167 -13.014 5.289 1.00 13.51 14 MET A N 14
ATOM 17742 C CA . MET A 1 14 ? 7.708 -12.019 6.208 1.00 42.15 14 MET A CA 14
ATOM 17743 C C . MET A 1 14 ? 7.960 -12.629 7.583 1.00 13.12 14 MET A C 14
ATOM 17744 O O . MET A 1 14 ? 8.942 -12.299 8.247 1.00 73.12 14 MET A O 14
ATOM 17758 N N . GLU A 1 15 ? 7.069 -13.521 8.003 1.00 31.13 15 GLU A N 14
ATOM 17759 C CA . GLU A 1 15 ? 7.196 -14.176 9.299 1.00 3.51 15 GLU A CA 14
ATOM 17760 C C . GLU A 1 15 ? 8.399 -15.114 9.319 1.00 40.41 15 GLU A C 14
ATOM 17761 O O . GLU A 1 15 ? 9.080 -15.247 10.337 1.00 50.11 15 GLU A O 14
ATOM 17773 N N . SER A 1 16 ? 8.655 -15.762 8.187 1.00 34.34 16 SER A N 14
ATOM 17774 C CA . SER A 1 16 ? 9.774 -16.691 8.075 1.00 4.21 16 SER A CA 14
ATOM 17775 C C . SER A 1 16 ? 11.098 -15.938 7.979 1.00 25.30 16 SER A C 14
ATOM 17776 O O . SER A 1 16 ? 12.098 -16.340 8.573 1.00 71.45 16 SER A O 14
ATOM 17784 N N . VAL A 1 17 ? 11.096 -14.844 7.225 1.00 40.23 17 VAL A N 14
ATOM 17785 C CA . VAL A 1 17 ? 12.295 -14.034 7.050 1.00 71.33 17 VAL A CA 14
ATOM 17786 C C . VAL A 1 17 ? 12.744 -13.424 8.374 1.00 73.43 17 VAL A C 14
ATOM 17787 O O . VAL A 1 17 ? 13.902 -13.560 8.770 1.00 75.50 17 VAL A O 14
ATOM 17800 N N . ILE A 1 18 ? 11.819 -12.754 9.055 1.00 20.20 18 ILE A N 14
ATOM 17801 C CA . ILE A 1 18 ? 12.121 -12.126 10.335 1.00 4.21 18 ILE A CA 14
ATOM 17802 C C . ILE A 1 18 ? 12.844 -13.093 11.266 1.00 21.34 18 ILE A C 14
ATOM 17803 O O . ILE A 1 18 ? 13.909 -12.781 11.796 1.00 62.42 18 ILE A O 14
ATOM 17819 N N . GLY A 1 19 ? 12.258 -14.271 11.458 1.00 20.44 19 GLY A N 14
ATOM 17820 C CA . GLY A 1 19 ? 12.862 -15.267 12.323 1.00 33.42 19 GLY A CA 14
ATOM 17821 C C . GLY A 1 19 ? 14.064 -15.936 11.688 1.00 43.03 19 GLY A C 14
ATOM 17822 O O . GLY A 1 19 ? 14.928 -16.468 12.385 1.00 24.14 19 GLY A O 14
ATOM 17826 N N . CYS A 1 20 ? 14.120 -15.911 10.361 1.00 11.52 20 CYS A N 14
ATOM 17827 C CA . CYS A 1 20 ? 15.225 -16.521 9.630 1.00 1.22 20 CYS A CA 14
ATOM 17828 C C . CYS A 1 20 ? 16.545 -15.834 9.966 1.00 65.11 20 CYS A C 14
ATOM 17829 O O . CYS A 1 20 ? 17.529 -16.490 10.311 1.00 25.20 20 CYS A O 14
ATOM 17837 N N . LEU A 1 21 ? 16.559 -14.509 9.860 1.00 53.41 21 LEU A N 14
ATOM 17838 C CA . LEU A 1 21 ? 17.759 -13.732 10.152 1.00 51.22 21 LEU A CA 14
ATOM 17839 C C . LEU A 1 21 ? 17.631 -13.016 11.492 1.00 15.30 21 LEU A C 14
ATOM 17840 O O . LEU A 1 21 ? 18.500 -12.232 11.875 1.00 53.22 21 LEU A O 14
ATOM 17856 N N . LYS A 1 22 ? 16.543 -13.292 12.203 1.00 1.40 22 LYS A N 14
ATOM 17857 C CA . LYS A 1 22 ? 16.303 -12.677 13.504 1.00 75.54 22 LYS A CA 14
ATOM 17858 C C . LYS A 1 22 ? 16.465 -11.163 13.428 1.00 52.33 22 LYS A C 14
ATOM 17859 O O . LYS A 1 22 ? 17.556 -10.634 13.648 1.00 32.45 22 LYS A O 14
ATOM 17878 N N . LEU A 1 23 ? 15.375 -10.470 13.117 1.00 63.12 23 LEU A N 14
ATOM 17879 C CA . LEU A 1 23 ? 15.397 -9.014 13.014 1.00 10.22 23 LEU A CA 14
ATOM 17880 C C . LEU A 1 23 ? 15.012 -8.370 14.342 1.00 71.20 23 LEU A C 14
ATOM 17881 O O . LEU A 1 23 ? 14.231 -8.928 15.110 1.00 42.11 23 LEU A O 14
ATOM 17897 N N . ASN A 1 24 ? 15.562 -7.188 14.602 1.00 45.20 24 ASN A N 14
ATOM 17898 C CA . ASN A 1 24 ? 15.274 -6.465 15.835 1.00 65.04 24 ASN A CA 14
ATOM 17899 C C . ASN A 1 24 ? 14.117 -5.491 15.637 1.00 22.23 24 ASN A C 14
ATOM 17900 O O . ASN A 1 24 ? 13.592 -5.351 14.532 1.00 61.52 24 ASN A O 14
ATOM 17911 N N . ASP A 1 25 ? 13.725 -4.819 16.714 1.00 44.23 25 ASP A N 14
ATOM 17912 C CA . ASP A 1 25 ? 12.632 -3.856 16.658 1.00 34.40 25 ASP A CA 14
ATOM 17913 C C . ASP A 1 25 ? 12.908 -2.780 15.614 1.00 23.34 25 ASP A C 14
ATOM 17914 O O . ASP A 1 25 ? 11.988 -2.276 14.971 1.00 45.40 25 ASP A O 14
ATOM 17923 N N . GLU A 1 26 ? 14.180 -2.431 15.453 1.00 23.44 26 GLU A N 14
ATOM 17924 C CA . GLU A 1 26 ? 14.576 -1.412 14.488 1.00 51.55 26 GLU A CA 14
ATOM 17925 C C . GLU A 1 26 ? 14.423 -1.927 13.060 1.00 41.22 26 GLU A C 14
ATOM 17926 O O . GLU A 1 26 ? 13.761 -1.301 12.232 1.00 64.53 26 GLU A O 14
ATOM 17938 N N . GLN A 1 27 ? 15.040 -3.070 12.779 1.00 43.14 27 GLN A N 14
ATOM 17939 C CA . GLN A 1 27 ? 14.973 -3.668 11.451 1.00 70.43 27 GLN A CA 14
ATOM 17940 C C . GLN A 1 27 ? 13.526 -3.901 11.031 1.00 74.33 27 GLN A C 14
ATOM 17941 O O . GLN A 1 27 ? 13.188 -3.802 9.851 1.00 70.11 27 GLN A O 14
ATOM 17955 N N . LYS A 1 28 ? 12.675 -4.211 12.004 1.00 33.40 28 LYS A N 14
ATOM 17956 C CA . LYS A 1 28 ? 11.263 -4.457 11.736 1.00 0.31 28 LYS A CA 14
ATOM 17957 C C . LYS A 1 28 ? 10.532 -3.153 11.433 1.00 73.13 28 LYS A C 14
ATOM 17958 O O . LYS A 1 28 ? 9.491 -3.154 10.778 1.00 33.23 28 LYS A O 14
ATOM 17977 N N . GLN A 1 29 ? 11.085 -2.044 11.913 1.00 54.00 29 GLN A N 14
ATOM 17978 C CA . GLN A 1 29 ? 10.485 -0.733 11.692 1.00 31.22 29 GLN A CA 14
ATOM 17979 C C . GLN A 1 29 ? 10.983 -0.120 10.387 1.00 50.15 29 GLN A C 14
ATOM 17980 O O . GLN A 1 29 ? 10.251 0.607 9.714 1.00 72.44 29 GLN A O 14
ATOM 17994 N N . ILE A 1 30 ? 12.230 -0.416 10.038 1.00 2.02 30 ILE A N 14
ATOM 17995 C CA . ILE A 1 30 ? 12.824 0.106 8.814 1.00 13.22 30 ILE A CA 14
ATOM 17996 C C . ILE A 1 30 ? 12.696 -0.895 7.670 1.00 11.13 30 ILE A C 14
ATOM 17997 O O . ILE A 1 30 ? 13.460 -0.850 6.705 1.00 22.43 30 ILE A O 14
ATOM 18013 N N . LEU A 1 31 ? 11.727 -1.794 7.785 1.00 64.14 31 LEU A N 14
ATOM 18014 C CA . LEU A 1 31 ? 11.497 -2.806 6.759 1.00 21.12 31 LEU A CA 14
ATOM 18015 C C . LEU A 1 31 ? 10.433 -2.346 5.768 1.00 14.43 31 LEU A C 14
ATOM 18016 O O . LEU A 1 31 ? 9.575 -1.528 6.099 1.00 1.54 31 LEU A O 14
ATOM 18032 N N . SER A 1 32 ? 10.494 -2.878 4.552 1.00 11.55 32 SER A N 14
ATOM 18033 C CA . SER A 1 32 ? 9.538 -2.521 3.511 1.00 52.24 32 SER A CA 14
ATOM 18034 C C . SER A 1 32 ? 9.513 -3.576 2.410 1.00 35.45 32 SER A C 14
ATOM 18035 O O . SER A 1 32 ? 10.499 -4.275 2.182 1.00 30.51 32 SER A O 14
ATOM 18043 N N . GLY A 1 33 ? 8.376 -3.683 1.728 1.00 1.31 33 GLY A N 14
ATOM 18044 C CA . GLY A 1 33 ? 8.243 -4.655 0.657 1.00 55.30 33 GLY A CA 14
ATOM 18045 C C . GLY A 1 33 ? 9.238 -4.424 -0.463 1.00 2.44 33 GLY A C 14
ATOM 18046 O O . GLY A 1 33 ? 9.737 -5.374 -1.067 1.00 22.34 33 GLY A O 14
ATOM 18050 N N . THR A 1 34 ? 9.529 -3.157 -0.743 1.00 51.35 34 THR A N 14
ATOM 18051 C CA . THR A 1 34 ? 10.468 -2.803 -1.799 1.00 3.10 34 THR A CA 14
ATOM 18052 C C . THR A 1 34 ? 11.873 -2.607 -1.242 1.00 64.01 34 THR A C 14
ATOM 18053 O O . THR A 1 34 ? 12.606 -1.717 -1.676 1.00 73.14 34 THR A O 14
ATOM 18064 N N . THR A 1 35 ? 12.245 -3.443 -0.278 1.00 44.01 35 THR A N 14
ATOM 18065 C CA . THR A 1 35 ? 13.563 -3.362 0.339 1.00 42.43 35 THR A CA 14
ATOM 18066 C C . THR A 1 35 ? 14.287 -4.701 0.270 1.00 0.31 35 THR A C 14
ATOM 18067 O O . THR A 1 35 ? 13.953 -5.636 0.997 1.00 42.14 35 THR A O 14
ATOM 18078 N N . ASN A 1 36 ? 15.280 -4.787 -0.608 1.00 22.34 36 ASN A N 14
ATOM 18079 C CA . ASN A 1 36 ? 16.053 -6.014 -0.772 1.00 3.42 36 ASN A CA 14
ATOM 18080 C C . ASN A 1 36 ? 16.609 -6.489 0.567 1.00 24.22 36 ASN A C 14
ATOM 18081 O O . ASN A 1 36 ? 17.562 -5.914 1.094 1.00 54.35 36 ASN A O 14
ATOM 18092 N N . LEU A 1 37 ? 16.008 -7.541 1.112 1.00 42.04 37 LEU A N 14
ATOM 18093 C CA . LEU A 1 37 ? 16.443 -8.094 2.389 1.00 41.12 37 LEU A CA 14
ATOM 18094 C C . LEU A 1 37 ? 17.828 -8.722 2.268 1.00 34.43 37 LEU A C 14
ATOM 18095 O O . LEU A 1 37 ? 18.467 -9.038 3.270 1.00 41.43 37 LEU A O 14
ATOM 18111 N N . ALA A 1 38 ? 18.286 -8.897 1.032 1.00 11.43 38 ALA A N 14
ATOM 18112 C CA . ALA A 1 38 ? 19.596 -9.482 0.779 1.00 64.01 38 ALA A CA 14
ATOM 18113 C C . ALA A 1 38 ? 20.692 -8.424 0.843 1.00 74.52 38 ALA A C 14
ATOM 18114 O O . ALA A 1 38 ? 21.731 -8.628 1.471 1.00 11.43 38 ALA A O 14
ATOM 18121 N N . LYS A 1 39 ? 20.453 -7.292 0.189 1.00 24.43 39 LYS A N 14
ATOM 18122 C CA . LYS A 1 39 ? 21.419 -6.199 0.172 1.00 74.40 39 LYS A CA 14
ATOM 18123 C C . LYS A 1 39 ? 21.259 -5.312 1.402 1.00 20.11 39 LYS A C 14
ATOM 18124 O O . LYS A 1 39 ? 22.225 -5.044 2.117 1.00 33.41 39 LYS A O 14
ATOM 18143 N N . ASP A 1 40 ? 20.033 -4.859 1.644 1.00 63.34 40 ASP A N 14
ATOM 18144 C CA . ASP A 1 40 ? 19.747 -4.004 2.790 1.00 12.34 40 ASP A CA 14
ATOM 18145 C C . ASP A 1 40 ? 20.307 -4.608 4.073 1.00 41.35 40 ASP A C 14
ATOM 18146 O O . ASP A 1 40 ? 21.189 -4.030 4.710 1.00 11.14 40 ASP A O 14
ATOM 18155 N N . PHE A 1 41 ? 19.791 -5.775 4.447 1.00 51.23 41 PHE A N 14
ATOM 18156 C CA . PHE A 1 41 ? 20.239 -6.457 5.656 1.00 55.34 41 PHE A CA 14
ATOM 18157 C C . PHE A 1 41 ? 21.563 -7.175 5.415 1.00 13.42 41 PHE A C 14
ATOM 18158 O O . PHE A 1 41 ? 22.135 -7.767 6.330 1.00 4.32 41 PHE A O 14
ATOM 18175 N N . ASN A 1 42 ? 22.044 -7.118 4.178 1.00 62.01 42 ASN A N 14
ATOM 18176 C CA . ASN A 1 42 ? 23.301 -7.765 3.816 1.00 43.41 42 ASN A CA 14
ATOM 18177 C C . ASN A 1 42 ? 23.304 -9.229 4.247 1.00 32.20 42 ASN A C 14
ATOM 18178 O O . ASN A 1 42 ? 24.285 -9.719 4.808 1.00 14.03 42 ASN A O 14
ATOM 18189 N N . LEU A 1 43 ? 22.201 -9.919 3.983 1.00 0.14 43 LEU A N 14
ATOM 18190 C CA . LEU A 1 43 ? 22.076 -11.328 4.344 1.00 4.12 43 LEU A CA 14
ATOM 18191 C C . LEU A 1 43 ? 23.195 -12.152 3.716 1.00 55.50 43 LEU A C 14
ATOM 18192 O O . LEU A 1 43 ? 23.655 -11.854 2.613 1.00 12.51 43 LEU A O 14
ATOM 18208 N N . ASP A 1 44 ? 23.628 -13.190 4.423 1.00 13.11 44 ASP A N 14
ATOM 18209 C CA . ASP A 1 44 ? 24.690 -14.060 3.934 1.00 72.53 44 ASP A CA 14
ATOM 18210 C C . ASP A 1 44 ? 24.126 -15.154 3.033 1.00 75.24 44 ASP A C 14
ATOM 18211 O O . ASP A 1 44 ? 22.955 -15.520 3.142 1.00 40.44 44 ASP A O 14
ATOM 18220 N N . SER A 1 45 ? 24.965 -15.671 2.141 1.00 65.32 45 SER A N 14
ATOM 18221 C CA . SER A 1 45 ? 24.549 -16.720 1.217 1.00 60.12 45 SER A CA 14
ATOM 18222 C C . SER A 1 45 ? 23.947 -17.900 1.971 1.00 31.24 45 SER A C 14
ATOM 18223 O O . SER A 1 45 ? 23.115 -18.635 1.436 1.00 40.22 45 SER A O 14
ATOM 18231 N N . LEU A 1 46 ? 24.373 -18.078 3.217 1.00 71.33 46 LEU A N 14
ATOM 18232 C CA . LEU A 1 46 ? 23.876 -19.170 4.047 1.00 25.25 46 LEU A CA 14
ATOM 18233 C C . LEU A 1 46 ? 22.433 -18.918 4.474 1.00 62.14 46 LEU A C 14
ATOM 18234 O O . LEU A 1 46 ? 21.600 -19.823 4.444 1.00 62.33 46 LEU A O 14
ATOM 18250 N N . ASP A 1 47 ? 22.146 -17.682 4.867 1.00 2.12 47 ASP A N 14
ATOM 18251 C CA . ASP A 1 47 ? 20.802 -17.310 5.296 1.00 55.22 47 ASP A CA 14
ATOM 18252 C C . ASP A 1 47 ? 19.815 -17.409 4.137 1.00 62.23 47 ASP A C 14
ATOM 18253 O O . ASP A 1 47 ? 18.741 -17.994 4.271 1.00 64.30 47 ASP A O 14
ATOM 18262 N N . PHE A 1 48 ? 20.186 -16.830 3.000 1.00 64.30 48 PHE A N 14
ATOM 18263 C CA . PHE A 1 48 ? 19.332 -16.851 1.817 1.00 64.44 48 PHE A CA 14
ATOM 18264 C C . PHE A 1 48 ? 18.889 -18.275 1.492 1.00 11.41 48 PHE A C 14
ATOM 18265 O O . PHE A 1 48 ? 17.703 -18.539 1.300 1.00 74.22 48 PHE A O 14
ATOM 18282 N N . VAL A 1 49 ? 19.853 -19.188 1.429 1.00 31.14 49 VAL A N 14
ATOM 18283 C CA . VAL A 1 49 ? 19.564 -20.585 1.127 1.00 4.02 49 VAL A CA 14
ATOM 18284 C C . VAL A 1 49 ? 18.476 -21.132 2.044 1.00 75.11 49 VAL A C 14
ATOM 18285 O O . VAL A 1 49 ? 17.492 -21.710 1.581 1.00 13.45 49 VAL A O 14
ATOM 18298 N N . ASP A 1 50 ? 18.658 -20.945 3.347 1.00 22.50 50 ASP A N 14
ATOM 18299 C CA . ASP A 1 50 ? 17.690 -21.418 4.330 1.00 13.12 50 ASP A CA 14
ATOM 18300 C C . ASP A 1 50 ? 16.339 -20.735 4.135 1.00 71.13 50 ASP A C 14
ATOM 18301 O O . ASP A 1 50 ? 15.292 -21.319 4.413 1.00 54.43 50 ASP A O 14
ATOM 18310 N N . LEU A 1 51 ? 16.373 -19.496 3.659 1.00 21.14 51 LEU A N 14
ATOM 18311 C CA . LEU A 1 51 ? 15.152 -18.732 3.428 1.00 73.32 51 LEU A CA 14
ATOM 18312 C C . LEU A 1 51 ? 14.350 -19.322 2.273 1.00 12.04 51 LEU A C 14
ATOM 18313 O O . LEU A 1 51 ? 13.190 -19.702 2.440 1.00 41.05 51 LEU A O 14
ATOM 18329 N N . ILE A 1 52 ? 14.976 -19.399 1.103 1.00 42.41 52 ILE A N 14
ATOM 18330 C CA . ILE A 1 52 ? 14.321 -19.946 -0.079 1.00 64.52 52 ILE A CA 14
ATOM 18331 C C . ILE A 1 52 ? 13.854 -21.376 0.166 1.00 62.04 52 ILE A C 14
ATOM 18332 O O . ILE A 1 52 ? 12.777 -21.773 -0.281 1.00 73.21 52 ILE A O 14
ATOM 18348 N N . MET A 1 53 ? 14.670 -22.147 0.878 1.00 51.11 53 MET A N 14
ATOM 18349 C CA . MET A 1 53 ? 14.337 -23.533 1.185 1.00 32.40 53 MET A CA 14
ATOM 18350 C C . MET A 1 53 ? 13.162 -23.609 2.154 1.00 13.42 53 MET A C 14
ATOM 18351 O O . MET A 1 53 ? 12.271 -24.445 1.999 1.00 74.24 53 MET A O 14
ATOM 18365 N N . SER A 1 54 ? 13.166 -22.732 3.152 1.00 2.33 54 SER A N 14
ATOM 18366 C CA . SER A 1 54 ? 12.101 -22.703 4.148 1.00 62.54 54 SER A CA 14
ATOM 18367 C C . SER A 1 54 ? 10.749 -22.437 3.492 1.00 44.30 54 SER A C 14
ATOM 18368 O O . SER A 1 54 ? 9.794 -23.191 3.682 1.00 20.01 54 SER A O 14
ATOM 18376 N N . LEU A 1 55 ? 10.677 -21.360 2.718 1.00 14.25 55 LEU A N 14
ATOM 18377 C CA . LEU A 1 55 ? 9.444 -20.992 2.033 1.00 10.24 55 LEU A CA 14
ATOM 18378 C C . LEU A 1 55 ? 9.073 -22.033 0.981 1.00 75.25 55 LEU A C 14
ATOM 18379 O O . LEU A 1 55 ? 7.899 -22.349 0.794 1.00 71.11 55 LEU A O 14
ATOM 18395 N N . GLU A 1 56 ? 10.084 -22.564 0.300 1.00 54.04 56 GLU A N 14
ATOM 18396 C CA . GLU A 1 56 ? 9.864 -23.570 -0.731 1.00 2.32 56 GLU A CA 14
ATOM 18397 C C . GLU A 1 56 ? 9.100 -24.766 -0.170 1.00 62.44 56 GLU A C 14
ATOM 18398 O O . GLU A 1 56 ? 8.083 -25.181 -0.725 1.00 54.25 56 GLU A O 14
ATOM 18410 N N . GLU A 1 57 ? 9.598 -25.314 0.934 1.00 54.50 57 GLU A N 14
ATOM 18411 C CA . GLU A 1 57 ? 8.963 -26.463 1.568 1.00 24.33 57 GLU A CA 14
ATOM 18412 C C . GLU A 1 57 ? 7.657 -26.057 2.245 1.00 63.24 57 GLU A C 14
ATOM 18413 O O . GLU A 1 57 ? 6.709 -26.840 2.311 1.00 51.32 57 GLU A O 14
ATOM 18425 N N . ARG A 1 58 ? 7.615 -24.828 2.749 1.00 53.32 58 ARG A N 14
ATOM 18426 C CA . ARG A 1 58 ? 6.427 -24.317 3.423 1.00 13.33 58 ARG A CA 14
ATOM 18427 C C . ARG A 1 58 ? 5.209 -24.394 2.509 1.00 74.53 58 ARG A C 14
ATOM 18428 O O . ARG A 1 58 ? 4.203 -25.017 2.848 1.00 31.54 58 ARG A O 14
ATOM 18449 N N . PHE A 1 59 ? 5.306 -23.755 1.347 1.00 13.35 59 PHE A N 14
ATOM 18450 C CA . PHE A 1 59 ? 4.211 -23.749 0.384 1.00 45.43 59 PHE A CA 14
ATOM 18451 C C . PHE A 1 59 ? 4.400 -24.845 -0.662 1.00 63.14 59 PHE A C 14
ATOM 18452 O O . PHE A 1 59 ? 3.701 -24.879 -1.674 1.00 53.21 59 PHE A O 14
ATOM 18469 N N . SER A 1 60 ? 5.352 -25.738 -0.409 1.00 31.03 60 SER A N 14
ATOM 18470 C CA . SER A 1 60 ? 5.638 -26.831 -1.330 1.00 23.01 60 SER A CA 14
ATOM 18471 C C . SER A 1 60 ? 5.855 -26.308 -2.745 1.00 74.45 60 SER A C 14
ATOM 18472 O O . SER A 1 60 ? 5.586 -27.004 -3.726 1.00 64.52 60 SER A O 14
ATOM 18480 N N . LEU A 1 61 ? 6.343 -25.076 -2.845 1.00 21.40 61 LEU A N 14
ATOM 18481 C CA . LEU A 1 61 ? 6.597 -24.457 -4.142 1.00 71.22 61 LEU A CA 14
ATOM 18482 C C . LEU A 1 61 ? 7.871 -25.011 -4.769 1.00 54.53 61 LEU A C 14
ATOM 18483 O O . LEU A 1 61 ? 8.753 -25.507 -4.071 1.00 0.43 61 LEU A O 14
ATOM 18499 N N . GLU A 1 62 ? 7.960 -24.921 -6.093 1.00 64.11 62 GLU A N 14
ATOM 18500 C CA . GLU A 1 62 ? 9.128 -25.413 -6.815 1.00 40.54 62 GLU A CA 14
ATOM 18501 C C . GLU A 1 62 ? 10.007 -24.255 -7.281 1.00 32.21 62 GLU A C 14
ATOM 18502 O O . GLU A 1 62 ? 9.778 -23.677 -8.343 1.00 65.30 62 GLU A O 14
ATOM 18514 N N . ILE A 1 63 ? 11.013 -23.923 -6.478 1.00 12.34 63 ILE A N 14
ATOM 18515 C CA . ILE A 1 63 ? 11.925 -22.836 -6.807 1.00 13.42 63 ILE A CA 14
ATOM 18516 C C . ILE A 1 63 ? 13.253 -23.373 -7.330 1.00 50.35 63 ILE A C 14
ATOM 18517 O O . ILE A 1 63 ? 13.845 -24.277 -6.739 1.00 1.03 63 ILE A O 14
ATOM 18533 N N . SER A 1 64 ? 13.718 -22.809 -8.440 1.00 62.12 64 SER A N 14
ATOM 18534 C CA . SER A 1 64 ? 14.976 -23.232 -9.044 1.00 24.42 64 SER A CA 14
ATOM 18535 C C . SER A 1 64 ? 16.024 -22.129 -8.943 1.00 43.13 64 SER A C 14
ATOM 18536 O O . SER A 1 64 ? 15.694 -20.955 -8.774 1.00 51.43 64 SER A O 14
ATOM 18544 N N . ASP A 1 65 ? 17.291 -22.515 -9.048 1.00 62.34 65 ASP A N 14
ATOM 18545 C CA . ASP A 1 65 ? 18.391 -21.560 -8.971 1.00 23.42 65 ASP A CA 14
ATOM 18546 C C . ASP A 1 65 ? 18.175 -20.403 -9.940 1.00 74.13 65 ASP A C 14
ATOM 18547 O O . ASP A 1 65 ? 18.564 -19.269 -9.664 1.00 54.05 65 ASP A O 14
ATOM 18556 N N . GLU A 1 66 ? 17.554 -20.698 -11.078 1.00 21.54 66 GLU A N 14
ATOM 18557 C CA . GLU A 1 66 ? 17.289 -19.682 -12.089 1.00 3.53 66 GLU A CA 14
ATOM 18558 C C . GLU A 1 66 ? 16.138 -18.776 -11.662 1.00 44.45 66 GLU A C 14
ATOM 18559 O O . GLU A 1 66 ? 16.132 -17.580 -11.956 1.00 51.24 66 GLU A O 14
ATOM 18571 N N . ASP A 1 67 ? 15.165 -19.355 -10.967 1.00 50.34 67 ASP A N 14
ATOM 18572 C CA . ASP A 1 67 ? 14.007 -18.600 -10.498 1.00 4.40 67 ASP A CA 14
ATOM 18573 C C . ASP A 1 67 ? 14.401 -17.641 -9.380 1.00 63.04 67 ASP A C 14
ATOM 18574 O O . ASP A 1 67 ? 13.922 -16.509 -9.322 1.00 63.01 67 ASP A O 14
ATOM 18583 N N . ALA A 1 68 ? 15.277 -18.101 -8.493 1.00 50.52 68 ALA A N 14
ATOM 18584 C CA . ALA A 1 68 ? 15.737 -17.283 -7.377 1.00 14.12 68 ALA A CA 14
ATOM 18585 C C . ALA A 1 68 ? 16.640 -16.153 -7.860 1.00 75.14 68 ALA A C 14
ATOM 18586 O O . ALA A 1 68 ? 16.791 -15.136 -7.184 1.00 20.01 68 ALA A O 14
ATOM 18593 N N . GLN A 1 69 ? 17.239 -16.339 -9.032 1.00 33.43 69 GLN A N 14
ATOM 18594 C CA . GLN A 1 69 ? 18.128 -15.336 -9.603 1.00 50.50 69 GLN A CA 14
ATOM 18595 C C . GLN A 1 69 ? 17.390 -14.021 -9.833 1.00 42.43 69 GLN A C 14
ATOM 18596 O O . GLN A 1 69 ? 18.008 -12.964 -9.959 1.00 20.02 69 GLN A O 14
ATOM 18610 N N . LYS A 1 70 ? 16.064 -14.094 -9.886 1.00 74.45 70 LYS A N 14
ATOM 18611 C CA . LYS A 1 70 ? 15.240 -12.910 -10.098 1.00 1.53 70 LYS A CA 14
ATOM 18612 C C . LYS A 1 70 ? 14.436 -12.576 -8.846 1.00 1.43 70 LYS A C 14
ATOM 18613 O O . LYS A 1 70 ? 13.509 -11.764 -8.889 1.00 51.12 70 LYS A O 14
ATOM 18632 N N . LEU A 1 71 ? 14.794 -13.203 -7.732 1.00 13.15 71 LEU A N 14
ATOM 18633 C CA . LEU A 1 71 ? 14.107 -12.970 -6.467 1.00 10.42 71 LEU A CA 14
ATOM 18634 C C . LEU A 1 71 ? 15.071 -12.436 -5.412 1.00 61.30 71 LEU A C 14
ATOM 18635 O O . LEU A 1 71 ? 15.957 -13.152 -4.948 1.00 61.23 71 LEU A O 14
ATOM 18651 N N . GLU A 1 72 ? 14.889 -11.173 -5.038 1.00 14.33 72 GLU A N 14
ATOM 18652 C CA . GLU A 1 72 ? 15.743 -10.543 -4.038 1.00 73.52 72 GLU A CA 14
ATOM 18653 C C . GLU A 1 72 ? 14.916 -9.706 -3.067 1.00 43.43 72 GLU A C 14
ATOM 18654 O O . GLU A 1 72 ? 15.066 -9.818 -1.849 1.00 73.12 72 GLU A O 14
ATOM 18666 N N . THR A 1 73 ? 14.043 -8.866 -3.613 1.00 72.44 73 THR A N 14
ATOM 18667 C CA . THR A 1 73 ? 13.194 -8.008 -2.796 1.00 4.34 73 THR A CA 14
ATOM 18668 C C . THR A 1 73 ? 11.966 -8.763 -2.301 1.00 12.00 73 THR A C 14
ATOM 18669 O O . THR A 1 73 ? 11.534 -9.739 -2.915 1.00 42.34 73 THR A O 14
ATOM 18680 N N . VAL A 1 74 ? 11.406 -8.305 -1.185 1.00 44.25 74 VAL A N 14
ATOM 18681 C CA . VAL A 1 74 ? 10.226 -8.937 -0.607 1.00 71.10 74 VAL A CA 14
ATOM 18682 C C . VAL A 1 74 ? 9.074 -8.968 -1.605 1.00 60.12 74 VAL A C 14
ATOM 18683 O O . VAL A 1 74 ? 8.440 -10.004 -1.805 1.00 22.51 74 VAL A O 14
ATOM 18696 N N . ASP A 1 75 ? 8.810 -7.826 -2.230 1.00 22.54 75 ASP A N 14
ATOM 18697 C CA . ASP A 1 75 ? 7.734 -7.722 -3.210 1.00 40.14 75 ASP A CA 14
ATOM 18698 C C . ASP A 1 75 ? 7.895 -8.770 -4.306 1.00 70.00 75 ASP A C 14
ATOM 18699 O O . ASP A 1 75 ? 6.975 -9.540 -4.582 1.00 42.53 75 ASP A O 14
ATOM 18708 N N . ASP A 1 76 ? 9.069 -8.795 -4.927 1.00 53.01 76 ASP A N 14
ATOM 18709 C CA . ASP A 1 76 ? 9.350 -9.749 -5.994 1.00 32.13 76 ASP A CA 14
ATOM 18710 C C . ASP A 1 76 ? 9.132 -11.180 -5.513 1.00 4.15 76 ASP A C 14
ATOM 18711 O O . ASP A 1 76 ? 8.439 -11.964 -6.163 1.00 73.03 76 ASP A O 14
ATOM 18720 N N . ILE A 1 77 ? 9.727 -11.514 -4.374 1.00 33.41 77 ILE A N 14
ATOM 18721 C CA . ILE A 1 77 ? 9.596 -12.851 -3.806 1.00 42.01 77 ILE A CA 14
ATOM 18722 C C . ILE A 1 77 ? 8.131 -13.226 -3.614 1.00 14.23 77 ILE A C 14
ATOM 18723 O O . ILE A 1 77 ? 7.671 -14.250 -4.120 1.00 4.43 77 ILE A O 14
ATOM 18739 N N . CYS A 1 78 ? 7.403 -12.390 -2.883 1.00 61.25 78 CYS A N 14
ATOM 18740 C CA . CYS A 1 78 ? 5.988 -12.632 -2.624 1.00 2.14 78 CYS A CA 14
ATOM 18741 C C . CYS A 1 78 ? 5.204 -12.717 -3.930 1.00 72.24 78 CYS A C 14
ATOM 18742 O O . CYS A 1 78 ? 4.218 -13.448 -4.028 1.00 42.05 78 CYS A O 14
ATOM 18750 N N . ARG A 1 79 ? 5.647 -11.962 -4.930 1.00 42.12 79 ARG A N 14
ATOM 18751 C CA . ARG A 1 79 ? 4.984 -11.949 -6.229 1.00 32.51 79 ARG A CA 14
ATOM 18752 C C . ARG A 1 79 ? 5.163 -13.286 -6.943 1.00 62.11 79 ARG A C 14
ATOM 18753 O O . ARG A 1 79 ? 4.241 -13.783 -7.591 1.00 54.33 79 ARG A O 14
ATOM 18774 N N . TYR A 1 80 ? 6.353 -13.862 -6.821 1.00 65.34 80 TYR A N 14
ATOM 18775 C CA . TYR A 1 80 ? 6.653 -15.140 -7.457 1.00 50.23 80 TYR A CA 14
ATOM 18776 C C . TYR A 1 80 ? 5.926 -16.282 -6.755 1.00 33.42 80 TYR A C 14
ATOM 18777 O O . TYR A 1 80 ? 5.428 -17.205 -7.399 1.00 3.40 80 TYR A O 14
ATOM 18795 N N . ILE A 1 81 ? 5.866 -16.211 -5.428 1.00 75.45 81 ILE A N 14
ATOM 18796 C CA . ILE A 1 81 ? 5.199 -17.237 -4.638 1.00 44.21 81 ILE A CA 14
ATOM 18797 C C . ILE A 1 81 ? 3.683 -17.117 -4.748 1.00 45.44 81 ILE A C 14
ATOM 18798 O O . ILE A 1 81 ? 2.975 -18.118 -4.842 1.00 63.42 81 ILE A O 14
ATOM 18814 N N . ALA A 1 82 ? 3.191 -15.881 -4.737 1.00 24.44 82 ALA A N 14
ATOM 18815 C CA . ALA A 1 82 ? 1.759 -15.629 -4.840 1.00 74.32 82 ALA A CA 14
ATOM 18816 C C . ALA A 1 82 ? 1.223 -16.051 -6.204 1.00 1.20 82 ALA A C 14
ATOM 18817 O O . ALA A 1 82 ? 0.187 -16.708 -6.298 1.00 72.43 82 ALA A O 14
ATOM 18824 N N . SER A 1 83 ? 1.937 -15.670 -7.259 1.00 34.12 83 SER A N 14
ATOM 18825 C CA . SER A 1 83 ? 1.530 -16.005 -8.619 1.00 43.14 83 SER A CA 14
ATOM 18826 C C . SER A 1 83 ? 1.329 -17.510 -8.769 1.00 54.13 83 SER A C 14
ATOM 18827 O O . SER A 1 83 ? 0.555 -17.964 -9.613 1.00 22.31 83 SER A O 14
ATOM 18835 N N . LYS A 1 84 ? 2.031 -18.280 -7.945 1.00 42.25 84 LYS A N 14
ATOM 18836 C CA . LYS A 1 84 ? 1.930 -19.734 -7.984 1.00 0.24 84 LYS A CA 14
ATOM 18837 C C . LYS A 1 84 ? 0.776 -20.223 -7.115 1.00 65.15 84 LYS A C 14
ATOM 18838 O O . LYS A 1 84 ? -0.126 -20.911 -7.594 1.00 0.04 84 LYS A O 14
ATOM 18857 N N . SER A 1 85 ? 0.809 -19.862 -5.836 1.00 10.43 85 SER A N 14
ATOM 18858 C CA . SER A 1 85 ? -0.235 -20.266 -4.901 1.00 43.33 85 SER A CA 14
ATOM 18859 C C . SER A 1 85 ? -1.322 -19.200 -4.807 1.00 10.44 85 SER A C 14
ATOM 18860 O O . SER A 1 85 ? -1.794 -18.874 -3.717 1.00 32.24 85 SER A O 14
ATOM 18868 N N . SER A 1 86 ? -1.715 -18.661 -5.956 1.00 23.42 86 SER A N 14
ATOM 18869 C CA . SER A 1 86 ? -2.744 -17.629 -6.004 1.00 64.32 86 S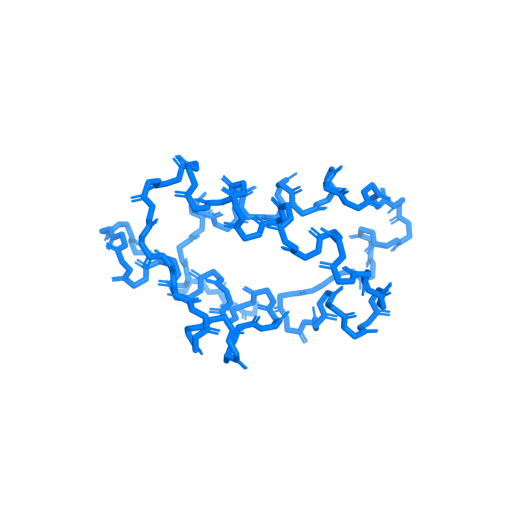ER A CA 14
ATOM 18870 C C . SER A 1 86 ? -4.124 -18.226 -5.742 1.00 34.22 86 SER A C 14
ATOM 18871 O O . SER A 1 86 ? -4.914 -17.676 -4.976 1.00 3.04 86 SER A O 14
ATOM 18879 N N . ASP A 1 87 ? -4.405 -19.354 -6.386 1.00 33.10 87 ASP A N 14
ATOM 18880 C CA . ASP A 1 87 ? -5.689 -20.027 -6.223 1.00 34.24 87 ASP A CA 14
ATOM 18881 C C . ASP A 1 87 ? -5.596 -21.127 -5.172 1.00 52.42 87 ASP A C 14
ATOM 18882 O O . ASP A 1 87 ? -4.517 -21.654 -4.904 1.00 53.21 87 ASP A O 14
ATOM 18891 N N . ALA A 1 88 ? -6.735 -21.468 -4.577 1.00 51.22 88 ALA A N 14
ATOM 18892 C CA . ALA A 1 88 ? -6.783 -22.506 -3.555 1.00 24.22 88 ALA A CA 14
ATOM 18893 C C . ALA A 1 88 ? -7.386 -23.794 -4.107 1.00 25.02 88 ALA A C 14
ATOM 18894 O O . ALA A 1 88 ? -6.989 -24.893 -3.718 1.00 32.15 88 ALA A O 14
ATOM 18901 N N . PRO A 1 1 ? -6.009 -2.692 -4.835 1.00 52.34 1 PRO A N 15
ATOM 18902 C CA . PRO A 1 1 ? -6.995 -3.744 -5.104 1.00 33.32 1 PRO A CA 15
ATOM 18903 C C . PRO A 1 1 ? -6.812 -4.372 -6.481 1.00 25.01 1 PRO A C 15
ATOM 18904 O O . PRO A 1 1 ? -7.451 -3.963 -7.451 1.00 60.42 1 PRO A O 15
ATOM 18915 N N . GLY A 1 2 ? -5.938 -5.371 -6.561 1.00 34.43 2 GLY A N 15
ATOM 18916 C CA . GLY A 1 2 ? -5.689 -6.039 -7.824 1.00 52.43 2 GLY A CA 15
ATOM 18917 C C . GLY A 1 2 ? -4.209 -6.213 -8.105 1.00 71.25 2 GLY A C 15
ATOM 18918 O O . GLY A 1 2 ? -3.639 -5.499 -8.931 1.00 34.30 2 GLY A O 15
ATOM 18922 N N . SER A 1 3 ? -3.585 -7.163 -7.417 1.00 72.21 3 SER A N 15
ATOM 18923 C CA . SER A 1 3 ? -2.161 -7.425 -7.593 1.00 61.54 3 SER A CA 15
ATOM 18924 C C . SER A 1 3 ? -1.854 -8.907 -7.406 1.00 62.44 3 SER A C 15
ATOM 18925 O O . SER A 1 3 ? -2.448 -9.573 -6.559 1.00 61.12 3 SER A O 15
ATOM 18933 N N . MET A 1 4 ? -0.921 -9.417 -8.204 1.00 71.22 4 MET A N 15
ATOM 18934 C CA . MET A 1 4 ? -0.533 -10.821 -8.125 1.00 10.34 4 MET A CA 15
ATOM 18935 C C . MET A 1 4 ? -0.125 -11.194 -6.703 1.00 13.52 4 MET A C 15
ATOM 18936 O O . MET A 1 4 ? -0.285 -12.339 -6.282 1.00 10.30 4 MET A O 15
ATOM 18950 N N . VAL A 1 5 ? 0.403 -10.220 -5.970 1.00 50.34 5 VAL A N 15
ATOM 18951 C CA . VAL A 1 5 ? 0.834 -10.446 -4.595 1.00 72.33 5 VAL A CA 15
ATOM 18952 C C . VAL A 1 5 ? -0.283 -11.069 -3.765 1.00 44.51 5 VAL A C 15
ATOM 18953 O O . VAL A 1 5 ? -1.462 -10.793 -3.984 1.00 2.23 5 VAL A O 15
ATOM 18966 N N . SER A 1 6 ? 0.097 -11.912 -2.810 1.00 10.42 6 SER A N 15
ATOM 18967 C CA . SER A 1 6 ? -0.873 -12.578 -1.948 1.00 13.32 6 SER A CA 15
ATOM 18968 C C . SER A 1 6 ? -0.646 -12.205 -0.486 1.00 1.55 6 SER A C 15
ATOM 18969 O O . SER A 1 6 ? 0.321 -12.644 0.135 1.00 70.20 6 SER A O 15
ATOM 18977 N N . GLU A 1 7 ? -1.546 -11.390 0.056 1.00 25.12 7 GLU A N 15
ATOM 18978 C CA . GLU A 1 7 ? -1.445 -10.957 1.445 1.00 23.40 7 GLU A CA 15
ATOM 18979 C C . GLU A 1 7 ? -1.281 -12.153 2.378 1.00 11.43 7 GLU A C 15
ATOM 18980 O O . GLU A 1 7 ? -0.523 -12.100 3.345 1.00 4.20 7 GLU A O 15
ATOM 18992 N N . GLU A 1 8 ? -2.000 -13.231 2.080 1.00 62.33 8 GLU A N 15
ATOM 18993 C CA . GLU A 1 8 ? -1.935 -14.440 2.893 1.00 22.01 8 GLU A CA 15
ATOM 18994 C C . GLU A 1 8 ? -0.500 -14.950 2.997 1.00 45.53 8 GLU A C 15
ATOM 18995 O O . GLU A 1 8 ? -0.005 -15.219 4.092 1.00 0.33 8 GLU A O 15
ATOM 19007 N N . ILE A 1 9 ? 0.160 -15.080 1.852 1.00 60.43 9 ILE A N 15
ATOM 19008 C CA . ILE A 1 9 ? 1.537 -15.556 1.814 1.00 52.14 9 ILE A CA 15
ATOM 19009 C C . ILE A 1 9 ? 2.501 -14.494 2.334 1.00 13.42 9 ILE A C 15
ATOM 19010 O O . ILE A 1 9 ? 3.528 -14.811 2.932 1.00 51.22 9 ILE A O 15
ATOM 19026 N N . LYS A 1 10 ? 2.160 -13.231 2.102 1.00 24.45 10 LYS A N 15
ATOM 19027 C CA . LYS A 1 10 ? 2.991 -12.119 2.549 1.00 53.51 10 LYS A CA 15
ATOM 19028 C C . LYS A 1 10 ? 3.335 -12.258 4.029 1.00 24.33 10 LYS A C 15
ATOM 19029 O O . LYS A 1 10 ? 4.465 -11.996 4.441 1.00 33.51 10 LYS A O 15
ATOM 19048 N N . ALA A 1 11 ? 2.353 -12.670 4.823 1.00 50.21 11 ALA A N 15
ATOM 19049 C CA . ALA A 1 11 ? 2.553 -12.847 6.256 1.00 34.33 11 ALA A CA 15
ATOM 19050 C C . ALA A 1 11 ? 3.467 -14.033 6.542 1.00 4.45 11 ALA A C 15
ATOM 19051 O O . ALA A 1 11 ? 4.207 -14.035 7.526 1.00 53.20 11 ALA A O 15
ATOM 19058 N N . GLN A 1 12 ? 3.410 -15.040 5.676 1.00 24.33 12 GLN A N 15
ATOM 19059 C CA . GLN A 1 12 ? 4.233 -16.232 5.837 1.00 2.14 12 GLN A CA 15
ATOM 19060 C C . GLN A 1 12 ? 5.683 -15.950 5.454 1.00 42.14 12 GLN A C 15
ATOM 19061 O O . GLN A 1 12 ? 6.609 -16.310 6.180 1.00 75.20 12 GLN A O 15
ATOM 19075 N N . VAL A 1 13 ? 5.871 -15.303 4.307 1.00 55.30 13 VAL A N 15
ATOM 19076 C CA . VAL A 1 13 ? 7.207 -14.972 3.827 1.00 61.15 13 VAL A CA 15
ATOM 19077 C C . VAL A 1 13 ? 7.908 -14.008 4.776 1.00 35.34 13 VAL A C 15
ATOM 19078 O O . VAL A 1 13 ? 9.089 -14.170 5.083 1.00 43.12 13 VAL A O 15
ATOM 19091 N N . MET A 1 14 ? 7.173 -13.001 5.239 1.00 13.51 14 MET A N 15
ATOM 19092 C CA . MET A 1 14 ? 7.725 -12.010 6.156 1.00 42.15 14 MET A CA 15
ATOM 19093 C C . MET A 1 14 ? 7.986 -12.625 7.527 1.00 13.12 14 MET A C 15
ATOM 19094 O O . MET A 1 14 ? 8.974 -12.300 8.184 1.00 73.12 14 MET A O 15
ATOM 19108 N N . GLU A 1 15 ? 7.093 -13.513 7.953 1.00 31.13 15 GLU A N 15
ATOM 19109 C CA . GLU A 1 15 ? 7.228 -14.171 9.247 1.00 3.51 15 GLU A CA 15
ATOM 19110 C C . GLU A 1 15 ? 8.431 -15.111 9.257 1.00 40.41 15 GLU A C 15
ATOM 19111 O O . GLU A 1 15 ? 9.111 -15.256 10.272 1.00 50.11 15 GLU A O 15
ATOM 19123 N N . SER A 1 16 ? 8.684 -15.749 8.118 1.00 34.34 16 SER A N 15
ATOM 19124 C CA . SER A 1 16 ? 9.802 -16.679 7.995 1.00 4.21 16 SER A CA 15
ATOM 19125 C C . SER A 1 16 ? 11.126 -15.928 7.905 1.00 25.30 16 SER A C 15
ATOM 19126 O O . SER A 1 16 ? 12.124 -16.331 8.504 1.00 71.45 16 SER A O 15
ATOM 19134 N N . VAL A 1 17 ? 11.128 -14.832 7.153 1.00 40.23 17 VAL A N 15
ATOM 19135 C CA . VAL A 1 17 ? 12.329 -14.023 6.984 1.00 71.33 17 VAL A CA 15
ATOM 19136 C C . VAL A 1 17 ? 12.777 -13.421 8.311 1.00 73.43 17 VAL A C 15
ATOM 19137 O O . VAL A 1 17 ? 13.934 -13.562 8.708 1.00 75.50 17 VAL A O 15
ATOM 19150 N N . ILE A 1 18 ? 11.854 -12.752 8.993 1.00 20.20 18 ILE A N 15
ATOM 19151 C CA . ILE A 1 18 ? 12.154 -12.131 10.277 1.00 4.21 18 ILE A CA 15
ATOM 19152 C C . ILE A 1 18 ? 12.872 -13.105 11.205 1.00 21.34 18 ILE A C 15
ATOM 19153 O O . ILE A 1 18 ? 13.938 -12.799 11.737 1.00 62.42 18 ILE A O 15
ATOM 19169 N N . GLY A 1 19 ? 12.281 -14.281 11.393 1.00 20.44 19 GLY A N 15
ATOM 19170 C CA . GLY A 1 19 ? 12.879 -15.282 12.256 1.00 33.42 19 GLY A CA 15
ATOM 19171 C C . GLY A 1 19 ? 14.083 -15.949 11.620 1.00 43.03 19 GLY A C 15
ATOM 19172 O O . GLY A 1 19 ? 14.945 -16.484 12.320 1.00 24.14 19 GLY A O 15
ATOM 19176 N N . CYS A 1 20 ? 14.144 -15.918 10.295 1.00 11.52 20 CYS A N 15
ATOM 19177 C CA . CYS A 1 20 ? 15.250 -16.527 9.565 1.00 1.22 20 CYS A CA 15
ATOM 19178 C C . CYS A 1 20 ? 16.569 -15.840 9.905 1.00 65.11 20 CYS A C 15
ATOM 19179 O O . CYS A 1 20 ? 17.553 -16.496 10.249 1.00 25.20 20 CYS A O 15
ATOM 19187 N N . LEU A 1 21 ? 16.582 -14.515 9.804 1.00 53.41 21 LEU A N 15
ATOM 19188 C CA . LEU A 1 21 ? 17.780 -13.738 10.100 1.00 51.22 21 LEU A CA 15
ATOM 19189 C C . LEU A 1 21 ? 17.650 -13.026 11.443 1.00 15.30 21 LEU A C 15
ATOM 19190 O O . LEU A 1 21 ? 18.511 -12.231 11.823 1.00 53.22 21 LEU A O 15
ATOM 19206 N N . LYS A 1 22 ? 16.570 -13.317 12.159 1.00 1.40 22 LYS A N 15
ATOM 19207 C CA . LYS A 1 22 ? 16.327 -12.707 13.460 1.00 75.54 22 LYS A CA 15
ATOM 19208 C C . LYS A 1 22 ? 16.452 -11.189 13.383 1.00 52.33 22 LYS A C 15
ATOM 19209 O O . LYS A 1 22 ? 17.535 -10.634 13.571 1.00 32.45 22 LYS A O 15
ATOM 19228 N N . LEU A 1 23 ? 15.337 -10.522 13.106 1.00 63.12 23 LEU A N 15
ATOM 19229 C CA . LEU A 1 23 ? 15.320 -9.067 13.006 1.00 10.22 23 LEU A CA 15
ATOM 19230 C C . LEU A 1 23 ? 14.892 -8.434 14.325 1.00 71.20 23 LEU A C 15
ATOM 19231 O O . LEU A 1 23 ? 14.343 -9.106 15.197 1.00 42.11 23 LEU A O 15
ATOM 19247 N N . ASN A 1 24 ? 15.145 -7.136 14.464 1.00 45.20 24 ASN A N 15
ATOM 19248 C CA . ASN A 1 24 ? 14.783 -6.412 15.677 1.00 65.04 24 ASN A CA 15
ATOM 19249 C C . ASN A 1 24 ? 13.654 -5.423 15.404 1.00 22.23 24 ASN A C 15
ATOM 19250 O O . ASN A 1 24 ? 13.121 -5.364 14.295 1.00 61.52 24 ASN A O 15
ATOM 19261 N N . ASP A 1 25 ? 13.295 -4.648 16.421 1.00 44.23 25 ASP A N 15
ATOM 19262 C CA . ASP A 1 25 ? 12.230 -3.660 16.291 1.00 34.40 25 ASP A CA 15
ATOM 19263 C C . ASP A 1 25 ? 12.579 -2.621 15.230 1.00 23.34 25 ASP A C 15
ATOM 19264 O O . ASP A 1 25 ? 11.718 -2.184 14.469 1.00 45.40 25 ASP A O 15
ATOM 19273 N N . GLU A 1 26 ? 13.849 -2.230 15.187 1.00 23.44 26 GLU A N 15
ATOM 19274 C CA . GLU A 1 26 ? 14.312 -1.241 14.220 1.00 51.55 26 GLU A CA 15
ATOM 19275 C C . GLU A 1 26 ? 14.238 -1.794 12.799 1.00 41.22 26 GLU A C 15
ATOM 19276 O O . GLU A 1 26 ? 13.698 -1.150 11.900 1.00 64.53 26 GLU A O 15
ATOM 19288 N N . GLN A 1 27 ? 14.784 -2.989 12.607 1.00 43.14 27 GLN A N 15
ATOM 19289 C CA . GLN A 1 27 ? 14.782 -3.628 11.295 1.00 70.43 27 GLN A CA 15
ATOM 19290 C C . GLN A 1 27 ? 13.357 -3.815 10.784 1.00 74.33 27 GLN A C 15
ATOM 19291 O O . GLN A 1 27 ? 13.075 -3.600 9.605 1.00 70.11 27 GLN A O 15
ATOM 19305 N N . LYS A 1 28 ? 12.460 -4.216 11.679 1.00 33.40 28 LYS A N 15
ATOM 19306 C CA . LYS A 1 28 ? 11.063 -4.432 11.320 1.00 0.31 28 LYS A CA 15
ATOM 19307 C C . LYS A 1 28 ? 10.367 -3.106 11.027 1.00 73.13 28 LYS A C 15
ATOM 19308 O O . LYS A 1 28 ? 9.358 -3.069 10.322 1.00 33.23 28 LYS A O 15
ATOM 19327 N N . GLN A 1 29 ? 10.911 -2.023 11.572 1.00 54.00 29 GLN A N 15
ATOM 19328 C CA . GLN A 1 29 ? 10.341 -0.697 11.368 1.00 31.22 29 GLN A CA 15
ATOM 19329 C C . GLN A 1 29 ? 10.906 -0.050 10.108 1.00 50.15 29 GLN A C 15
ATOM 19330 O O . GLN A 1 29 ? 10.240 0.761 9.462 1.00 72.44 29 GLN A O 15
ATOM 19344 N N . ILE A 1 30 ? 12.138 -0.412 9.764 1.00 2.02 30 ILE A N 15
ATOM 19345 C CA . ILE A 1 30 ? 12.792 0.134 8.581 1.00 13.22 30 ILE A CA 15
ATOM 19346 C C . ILE A 1 30 ? 12.707 -0.837 7.409 1.00 11.13 30 ILE A C 15
ATOM 19347 O O . ILE A 1 30 ? 13.516 -0.782 6.482 1.00 22.43 30 ILE A O 15
ATOM 19363 N N . LEU A 1 31 ? 11.720 -1.725 7.454 1.00 64.14 31 LEU A N 15
ATOM 19364 C CA . LEU A 1 31 ? 11.527 -2.709 6.394 1.00 21.12 31 LEU A CA 15
ATOM 19365 C C . LEU A 1 31 ? 10.451 -2.250 5.415 1.00 14.43 31 LEU A C 15
ATOM 19366 O O . LEU A 1 31 ? 9.609 -1.417 5.749 1.00 1.54 31 LEU A O 15
ATOM 19382 N N . SER A 1 32 ? 10.485 -2.800 4.206 1.00 11.55 32 SER A N 15
ATOM 19383 C CA . SER A 1 32 ? 9.515 -2.446 3.177 1.00 52.24 32 SER A CA 15
ATOM 19384 C C . SER A 1 32 ? 9.436 -3.533 2.107 1.00 35.45 32 SER A C 15
ATOM 19385 O O . SER A 1 32 ? 10.357 -4.331 1.949 1.00 30.51 32 SER A O 15
ATOM 19393 N N . GLY A 1 33 ? 8.325 -3.554 1.376 1.00 1.31 33 GLY A N 15
ATOM 19394 C CA . GLY A 1 33 ? 8.145 -4.545 0.331 1.00 55.30 33 GLY A CA 15
ATOM 19395 C C . GLY A 1 33 ? 9.123 -4.366 -0.813 1.00 2.44 33 GLY A C 15
ATOM 19396 O O . GLY A 1 33 ? 9.420 -5.314 -1.540 1.00 22.34 33 GLY A O 15
ATOM 19400 N N . THR A 1 34 ? 9.625 -3.145 -0.975 1.00 51.35 34 THR A N 15
ATOM 19401 C CA . THR A 1 34 ? 10.572 -2.844 -2.041 1.00 3.10 34 THR A CA 15
ATOM 19402 C C . THR A 1 34 ? 11.981 -2.662 -1.489 1.00 64.01 34 THR A C 15
ATOM 19403 O O . THR A 1 34 ? 12.728 -1.792 -1.938 1.00 73.14 34 THR A O 15
ATOM 19414 N N . THR A 1 35 ? 12.340 -3.489 -0.511 1.00 44.01 35 THR A N 15
ATOM 19415 C CA . THR A 1 35 ? 13.660 -3.418 0.103 1.00 42.43 35 THR A CA 15
ATOM 19416 C C . THR A 1 35 ? 14.374 -4.762 0.029 1.00 0.31 35 THR A C 15
ATOM 19417 O O . THR A 1 35 ? 13.928 -5.745 0.619 1.00 42.14 35 THR A O 15
ATOM 19428 N N . ASN A 1 36 ? 15.485 -4.798 -0.701 1.00 22.34 36 ASN A N 15
ATOM 19429 C CA . ASN A 1 36 ? 16.260 -6.024 -0.851 1.00 3.42 36 ASN A CA 15
ATOM 19430 C C . ASN A 1 36 ? 16.772 -6.514 0.500 1.00 24.22 36 ASN A C 15
ATOM 19431 O O . ASN A 1 36 ? 17.702 -5.942 1.069 1.00 54.35 36 ASN A O 15
ATOM 19442 N N . LEU A 1 37 ? 16.158 -7.578 1.008 1.00 42.04 37 LEU A N 15
ATOM 19443 C CA . LEU A 1 37 ? 16.550 -8.147 2.292 1.00 41.12 37 LEU A CA 15
ATOM 19444 C C . LEU A 1 37 ? 17.940 -8.770 2.210 1.00 34.43 37 LEU A C 15
ATOM 19445 O O . LEU A 1 37 ? 18.549 -9.088 3.231 1.00 41.43 37 LEU A O 15
ATOM 19461 N N . ALA A 1 38 ? 18.435 -8.939 0.989 1.00 11.43 38 ALA A N 15
ATOM 19462 C CA . ALA A 1 38 ? 19.755 -9.520 0.774 1.00 64.01 38 ALA A CA 15
ATOM 19463 C C . ALA A 1 38 ? 20.842 -8.454 0.849 1.00 74.52 38 ALA A C 15
ATOM 19464 O O . ALA A 1 38 ? 21.881 -8.654 1.480 1.00 11.43 38 ALA A O 15
ATOM 19471 N N . LYS A 1 39 ? 20.600 -7.321 0.199 1.00 24.43 39 LYS A N 15
ATOM 19472 C CA . LYS A 1 39 ? 21.558 -6.221 0.192 1.00 74.40 39 LYS A CA 15
ATOM 19473 C C . LYS A 1 39 ? 21.393 -5.349 1.433 1.00 20.11 39 LYS A C 15
ATOM 19474 O O . LYS A 1 39 ? 22.360 -5.076 2.144 1.00 33.41 39 LYS A O 15
ATOM 19493 N N . ASP A 1 40 ? 20.163 -4.915 1.686 1.00 63.34 40 ASP A N 15
ATOM 19494 C CA . ASP A 1 40 ? 19.872 -4.074 2.842 1.00 12.34 40 ASP A CA 15
ATOM 19495 C C . ASP A 1 40 ? 20.427 -4.696 4.119 1.00 41.35 40 ASP A C 15
ATOM 19496 O O . ASP A 1 40 ? 21.297 -4.121 4.774 1.00 11.14 40 ASP A O 15
ATOM 19505 N N . PHE A 1 41 ? 19.918 -5.872 4.468 1.00 51.23 41 PHE A N 15
ATOM 19506 C CA . PHE A 1 41 ? 20.362 -6.572 5.668 1.00 55.34 41 PHE A CA 15
ATOM 19507 C C . PHE A 1 41 ? 21.693 -7.278 5.427 1.00 13.42 41 PHE A C 15
ATOM 19508 O O . PHE A 1 41 ? 22.263 -7.878 6.336 1.00 4.32 41 PHE A O 15
ATOM 19525 N N . ASN A 1 42 ? 22.182 -7.199 4.194 1.00 62.01 42 ASN A N 15
ATOM 19526 C CA . ASN A 1 42 ? 23.445 -7.831 3.830 1.00 43.41 42 ASN A CA 15
ATOM 19527 C C . ASN A 1 42 ? 23.446 -9.307 4.218 1.00 32.20 42 ASN A C 15
ATOM 19528 O O . ASN A 1 42 ? 24.461 -9.841 4.669 1.00 14.03 42 ASN A O 15
ATOM 19539 N N . LEU A 1 43 ? 22.304 -9.961 4.037 1.00 0.14 43 LEU A N 15
ATOM 19540 C CA . LEU A 1 43 ? 22.173 -11.376 4.367 1.00 4.12 43 LEU A CA 15
ATOM 19541 C C . LEU A 1 43 ? 23.289 -12.191 3.721 1.00 55.50 43 LEU A C 15
ATOM 19542 O O . LEU A 1 43 ? 23.773 -11.854 2.641 1.00 12.51 43 LEU A O 15
ATOM 19558 N N . ASP A 1 44 ? 23.692 -13.265 4.391 1.00 13.11 44 ASP A N 15
ATOM 19559 C CA . ASP A 1 44 ? 24.749 -14.131 3.882 1.00 72.53 44 ASP A CA 15
ATOM 19560 C C . ASP A 1 44 ? 24.178 -15.196 2.950 1.00 75.24 44 ASP A C 15
ATOM 19561 O O . ASP A 1 44 ? 22.995 -15.527 3.021 1.00 40.44 44 ASP A O 15
ATOM 19570 N N . SER A 1 45 ? 25.027 -15.727 2.076 1.00 65.32 45 SER A N 15
ATOM 19571 C CA . SER A 1 45 ? 24.606 -16.750 1.126 1.00 60.12 45 SER A CA 15
ATOM 19572 C C . SER A 1 45 ? 23.970 -17.933 1.849 1.00 31.24 45 SER A C 15
ATOM 19573 O O . SER A 1 45 ? 23.151 -18.656 1.281 1.00 40.22 45 SER A O 15
ATOM 19581 N N . LEU A 1 46 ? 24.354 -18.126 3.107 1.00 71.33 46 LEU A N 15
ATOM 19582 C CA . LEU A 1 46 ? 23.823 -19.222 3.909 1.00 25.25 46 LEU A CA 15
ATOM 19583 C C . LEU A 1 46 ? 22.379 -18.946 4.319 1.00 62.14 46 LEU A C 15
ATOM 19584 O O . LEU A 1 46 ? 21.506 -19.799 4.164 1.00 62.33 46 LEU A O 15
ATOM 19600 N N . ASP A 1 47 ? 22.138 -17.749 4.842 1.00 2.12 47 ASP A N 15
ATOM 19601 C CA . ASP A 1 47 ? 20.799 -17.359 5.272 1.00 55.22 47 ASP A CA 15
ATOM 19602 C C . ASP A 1 47 ? 19.805 -17.465 4.120 1.00 62.23 47 ASP A C 15
ATOM 19603 O O . ASP A 1 47 ? 18.736 -18.059 4.261 1.00 64.30 47 ASP A O 15
ATOM 19612 N N . PHE A 1 48 ? 20.166 -16.885 2.979 1.00 64.30 48 PHE A N 15
ATOM 19613 C CA . PHE A 1 48 ? 19.305 -16.913 1.802 1.00 64.44 48 PHE A CA 15
ATOM 19614 C C . PHE A 1 48 ? 18.866 -18.339 1.483 1.00 11.41 48 PHE A C 15
ATOM 19615 O O . PHE A 1 48 ? 17.686 -18.600 1.248 1.00 74.22 48 PHE A O 15
ATOM 19632 N N . VAL A 1 49 ? 19.825 -19.259 1.475 1.00 31.14 49 VAL A N 15
ATOM 19633 C CA . VAL A 1 49 ? 19.539 -20.659 1.185 1.00 4.02 49 VAL A CA 15
ATOM 19634 C C . VAL A 1 49 ? 18.422 -21.188 2.078 1.00 75.11 49 VAL A C 15
ATOM 19635 O O . VAL A 1 49 ? 17.438 -21.748 1.593 1.00 13.45 49 VAL A O 15
ATOM 19648 N N . ASP A 1 50 ? 18.580 -21.007 3.383 1.00 22.50 50 ASP A N 15
ATOM 19649 C CA . ASP A 1 50 ? 17.584 -21.464 4.345 1.00 13.12 50 ASP A CA 15
ATOM 19650 C C . ASP A 1 50 ? 16.249 -20.759 4.122 1.00 71.13 50 ASP A C 15
ATOM 19651 O O . ASP A 1 50 ? 15.185 -21.327 4.372 1.00 54.43 50 ASP A O 15
ATOM 19660 N N . LEU A 1 51 ? 16.313 -19.518 3.652 1.00 21.14 51 LEU A N 15
ATOM 19661 C CA . LEU A 1 51 ? 15.110 -18.734 3.396 1.00 73.32 51 LEU A CA 15
ATOM 19662 C C . LEU A 1 51 ? 14.304 -19.333 2.248 1.00 12.04 51 LEU A C 15
ATOM 19663 O O . LEU A 1 51 ? 13.136 -19.686 2.414 1.00 41.05 51 LEU A O 15
ATOM 19679 N N . ILE A 1 52 ? 14.936 -19.444 1.084 1.00 42.41 52 ILE A N 15
ATOM 19680 C CA . ILE A 1 52 ? 14.278 -20.004 -0.091 1.00 64.52 52 ILE A CA 15
ATOM 19681 C C . ILE A 1 52 ? 13.809 -21.431 0.169 1.00 62.04 52 ILE A C 15
ATOM 19682 O O . ILE A 1 52 ? 12.735 -21.832 -0.275 1.00 73.21 52 ILE A O 15
ATOM 19698 N N . MET A 1 53 ? 14.623 -22.193 0.892 1.00 51.11 53 MET A N 15
ATOM 19699 C CA . MET A 1 53 ? 14.290 -23.576 1.214 1.00 32.40 53 MET A CA 15
ATOM 19700 C C . MET A 1 53 ? 13.108 -23.640 2.176 1.00 13.42 53 MET A C 15
ATOM 19701 O O . MET A 1 53 ? 12.220 -24.480 2.028 1.00 74.24 53 MET A O 15
ATOM 19715 N N . SER A 1 54 ? 13.105 -22.750 3.163 1.00 2.33 54 SER A N 15
ATOM 19716 C CA . SER A 1 54 ? 12.034 -22.708 4.152 1.00 62.54 54 SER A CA 15
ATOM 19717 C C . SER A 1 54 ? 10.689 -22.434 3.486 1.00 44.30 54 SER A C 15
ATOM 19718 O O . SER A 1 54 ? 9.726 -23.179 3.674 1.00 20.01 54 SER A O 15
ATOM 19726 N N . LEU A 1 55 ? 10.630 -21.360 2.706 1.00 14.25 55 LEU A N 15
ATOM 19727 C CA . LEU A 1 55 ? 9.403 -20.986 2.011 1.00 10.24 55 LEU A CA 15
ATOM 19728 C C . LEU A 1 55 ? 9.025 -22.034 0.970 1.00 75.25 55 LEU A C 15
ATOM 19729 O O . LEU A 1 55 ? 7.848 -22.336 0.779 1.00 71.11 55 LEU A O 15
ATOM 19745 N N . GLU A 1 56 ? 10.033 -22.589 0.303 1.00 54.04 56 GLU A N 15
ATOM 19746 C CA . GLU A 1 56 ? 9.805 -23.605 -0.717 1.00 2.32 56 GLU A CA 15
ATOM 19747 C C . GLU A 1 56 ? 9.039 -24.793 -0.140 1.00 62.44 56 GLU A C 15
ATOM 19748 O O . GLU A 1 56 ? 8.018 -25.210 -0.686 1.00 54.25 56 GLU A O 15
ATOM 19760 N N . GLU A 1 57 ? 9.542 -25.332 0.966 1.00 54.50 57 GLU A N 15
ATOM 19761 C CA . GLU A 1 57 ? 8.906 -26.472 1.616 1.00 24.33 57 GLU A CA 15
ATOM 19762 C C . GLU A 1 57 ? 7.604 -26.056 2.295 1.00 63.24 57 GLU A C 15
ATOM 19763 O O . GLU A 1 57 ? 6.664 -26.844 2.396 1.00 51.32 57 GLU A O 15
ATOM 19775 N N . ARG A 1 58 ? 7.558 -24.811 2.759 1.00 53.32 58 ARG A N 15
ATOM 19776 C CA . ARG A 1 58 ? 6.374 -24.289 3.430 1.00 13.33 58 ARG A CA 15
ATOM 19777 C C . ARG A 1 58 ? 5.152 -24.369 2.518 1.00 74.53 58 ARG A C 15
ATOM 19778 O O . ARG A 1 58 ? 4.146 -24.988 2.863 1.00 31.54 58 ARG A O 15
ATOM 19799 N N . PHE A 1 59 ? 5.250 -23.739 1.351 1.00 13.35 59 PHE A N 15
ATOM 19800 C CA . PHE A 1 59 ? 4.153 -23.739 0.390 1.00 45.43 59 PHE A CA 15
ATOM 19801 C C . PHE A 1 59 ? 4.345 -24.833 -0.655 1.00 63.14 59 PHE A C 15
ATOM 19802 O O . PHE A 1 59 ? 3.648 -24.867 -1.670 1.00 53.21 59 PHE A O 15
ATOM 19819 N N . SER A 1 60 ? 5.296 -25.727 -0.401 1.00 31.03 60 SER A N 15
ATOM 19820 C CA . SER A 1 60 ? 5.583 -26.821 -1.321 1.00 23.01 60 SER A CA 15
ATOM 19821 C C . SER A 1 60 ? 5.792 -26.298 -2.739 1.00 74.45 60 SER A C 15
ATOM 19822 O O . SER A 1 60 ? 5.500 -26.987 -3.716 1.00 64.52 60 SER A O 15
ATOM 19830 N N . LEU A 1 61 ? 6.298 -25.075 -2.842 1.00 21.40 61 LEU A N 15
ATOM 19831 C CA . LEU A 1 61 ? 6.546 -24.457 -4.141 1.00 71.22 61 LEU A CA 15
ATOM 19832 C C . LEU A 1 61 ? 7.805 -25.028 -4.783 1.00 54.53 61 LEU A C 15
ATOM 19833 O O . LEU A 1 61 ? 8.695 -25.525 -4.093 1.00 0.43 61 LEU A O 15
ATOM 19849 N N . GLU A 1 62 ? 7.875 -24.951 -6.108 1.00 64.11 62 GLU A N 15
ATOM 19850 C CA . GLU A 1 62 ? 9.027 -25.459 -6.843 1.00 40.54 62 GLU A CA 15
ATOM 19851 C C . GLU A 1 62 ? 9.932 -24.316 -7.294 1.00 32.21 62 GLU A C 15
ATOM 19852 O O . GLU A 1 62 ? 9.710 -23.711 -8.343 1.00 65.30 62 GLU A O 15
ATOM 19864 N N . ILE A 1 63 ? 10.952 -24.025 -6.492 1.00 12.34 63 ILE A N 15
ATOM 19865 C CA . ILE A 1 63 ? 11.890 -22.956 -6.809 1.00 13.42 63 ILE A CA 15
ATOM 19866 C C . ILE A 1 63 ? 13.212 -23.519 -7.322 1.00 50.35 63 ILE A C 15
ATOM 19867 O O . ILE A 1 63 ? 13.718 -24.514 -6.804 1.00 1.03 63 ILE A O 15
ATOM 19883 N N . SER A 1 64 ? 13.768 -22.873 -8.342 1.00 62.12 64 SER A N 15
ATOM 19884 C CA . SER A 1 64 ? 15.030 -23.309 -8.927 1.00 24.42 64 SER A CA 15
ATOM 19885 C C . SER A 1 64 ? 16.142 -22.308 -8.628 1.00 43.13 64 SER A C 15
ATOM 19886 O O . SER A 1 64 ? 15.915 -21.288 -7.978 1.00 51.43 64 SER A O 15
ATOM 19894 N N . ASP A 1 65 ? 17.344 -22.609 -9.109 1.00 62.34 65 ASP A N 15
ATOM 19895 C CA . ASP A 1 65 ? 18.492 -21.735 -8.896 1.00 23.42 65 ASP A CA 15
ATOM 19896 C C . ASP A 1 65 ? 18.359 -20.453 -9.712 1.00 74.13 65 ASP A C 15
ATOM 19897 O O . ASP A 1 65 ? 18.750 -19.377 -9.261 1.00 54.05 65 ASP A O 15
ATOM 19906 N N . GLU A 1 66 ? 17.806 -20.577 -10.914 1.00 21.54 66 GLU A N 15
ATOM 19907 C CA . GLU A 1 66 ? 17.625 -19.429 -11.794 1.00 3.53 66 GLU A CA 15
ATOM 19908 C C . GLU A 1 66 ? 16.477 -18.549 -11.307 1.00 44.45 66 GLU A C 15
ATOM 19909 O O . GLU A 1 66 ? 16.576 -17.321 -11.312 1.00 51.24 66 GLU A O 15
ATOM 19921 N N . ASP A 1 67 ? 15.388 -19.184 -10.889 1.00 50.34 67 ASP A N 15
ATOM 19922 C CA . ASP A 1 67 ? 14.221 -18.460 -10.399 1.00 4.40 67 ASP A CA 15
ATOM 19923 C C . ASP A 1 67 ? 14.604 -17.517 -9.263 1.00 63.04 67 ASP A C 15
ATOM 19924 O O . ASP A 1 67 ? 14.010 -16.451 -9.102 1.00 63.01 67 ASP A O 15
ATOM 19933 N N . ALA A 1 68 ? 15.598 -17.917 -8.478 1.00 50.52 68 ALA A N 15
ATOM 19934 C CA . ALA A 1 68 ? 16.061 -17.108 -7.358 1.00 14.12 68 ALA A CA 15
ATOM 19935 C C . ALA A 1 68 ? 16.798 -15.865 -7.846 1.00 75.14 68 ALA A C 15
ATOM 19936 O O . ALA A 1 68 ? 16.893 -14.869 -7.130 1.00 20.01 68 ALA A O 15
ATOM 19943 N N . GLN A 1 69 ? 17.316 -15.931 -9.068 1.00 33.43 69 GLN A N 15
ATOM 19944 C CA . GLN A 1 69 ? 18.046 -14.811 -9.650 1.00 50.50 69 GLN A CA 15
ATOM 19945 C C . GLN A 1 69 ? 17.137 -13.597 -9.815 1.00 42.43 69 GLN A C 15
ATOM 19946 O O . GLN A 1 69 ? 17.610 -12.469 -9.956 1.00 20.02 69 GLN A O 15
ATOM 19960 N N . LYS A 1 70 ? 15.830 -13.835 -9.794 1.00 74.45 70 LYS A N 15
ATOM 19961 C CA . LYS A 1 70 ? 14.854 -12.762 -9.939 1.00 1.53 70 LYS A CA 15
ATOM 19962 C C . LYS A 1 70 ? 14.118 -12.514 -8.627 1.00 1.43 70 LYS A C 15
ATOM 19963 O O . LYS A 1 70 ? 13.145 -11.758 -8.582 1.00 51.12 70 LYS A O 15
ATOM 19982 N N . LEU A 1 71 ? 14.588 -13.151 -7.560 1.00 13.15 71 LEU A N 15
ATOM 19983 C CA . LEU A 1 71 ? 13.975 -13.000 -6.246 1.00 10.42 71 LEU A CA 15
ATOM 19984 C C . LEU A 1 71 ? 14.954 -12.372 -5.258 1.00 61.30 71 LEU A C 15
ATOM 19985 O O . LEU A 1 71 ? 15.678 -13.077 -4.555 1.00 61.23 71 LEU A O 15
ATOM 20001 N N . GLU A 1 72 ? 14.969 -11.044 -5.210 1.00 14.33 72 GLU A N 15
ATOM 20002 C CA . GLU A 1 72 ? 15.857 -10.324 -4.306 1.00 73.52 72 GLU A CA 15
ATOM 20003 C C . GLU A 1 72 ? 15.063 -9.430 -3.358 1.00 43.43 72 GLU A C 15
ATOM 20004 O O . GLU A 1 72 ? 15.409 -9.287 -2.185 1.00 73.12 72 GLU A O 15
ATOM 20016 N N . THR A 1 73 ? 13.996 -8.830 -3.875 1.00 72.44 73 THR A N 15
ATOM 20017 C CA . THR A 1 73 ? 13.152 -7.949 -3.077 1.00 4.34 73 THR A CA 15
ATOM 20018 C C . THR A 1 73 ? 11.947 -8.699 -2.519 1.00 12.00 73 THR A C 15
ATOM 20019 O O . THR A 1 73 ? 11.553 -9.740 -3.045 1.00 42.34 73 THR A O 15
ATOM 20030 N N . VAL A 1 74 ? 11.365 -8.162 -1.452 1.00 44.25 74 VAL A N 15
ATOM 20031 C CA . VAL A 1 74 ? 10.203 -8.779 -0.824 1.00 71.10 74 VAL A CA 15
ATOM 20032 C C . VAL A 1 74 ? 9.053 -8.920 -1.815 1.00 60.12 74 VAL A C 15
ATOM 20033 O O . VAL A 1 74 ? 8.527 -10.014 -2.020 1.00 22.51 74 VAL A O 15
ATOM 20046 N N . ASP A 1 75 ? 8.666 -7.806 -2.426 1.00 22.54 75 ASP A N 15
ATOM 20047 C CA . ASP A 1 75 ? 7.578 -7.805 -3.397 1.00 40.14 75 ASP A CA 15
ATOM 20048 C C . ASP A 1 75 ? 7.815 -8.854 -4.479 1.00 70.00 75 ASP A C 15
ATOM 20049 O O . ASP A 1 75 ? 6.891 -9.561 -4.885 1.00 42.53 75 ASP A O 15
ATOM 20058 N N . ASP A 1 76 ? 9.056 -8.950 -4.942 1.00 53.01 76 ASP A N 15
ATOM 20059 C CA . ASP A 1 76 ? 9.414 -9.913 -5.978 1.00 32.13 76 ASP A CA 15
ATOM 20060 C C . ASP A 1 76 ? 9.197 -11.342 -5.488 1.00 4.15 76 ASP A C 15
ATOM 20061 O O . ASP A 1 76 ? 8.569 -12.153 -6.169 1.00 73.03 76 ASP A O 15
ATOM 20070 N N . ILE A 1 77 ? 9.722 -11.642 -4.304 1.00 33.41 77 ILE A N 15
ATOM 20071 C CA . ILE A 1 77 ? 9.586 -12.973 -3.725 1.00 42.01 77 ILE A CA 15
ATOM 20072 C C . ILE A 1 77 ? 8.119 -13.346 -3.542 1.00 14.23 77 ILE A C 15
ATOM 20073 O O . ILE A 1 77 ? 7.661 -14.373 -4.042 1.00 4.43 77 ILE A O 15
ATOM 20089 N N . CYS A 1 78 ? 7.386 -12.502 -2.822 1.00 61.25 78 CYS A N 15
ATOM 20090 C CA . CYS A 1 78 ? 5.969 -12.743 -2.573 1.00 2.14 78 CYS A CA 15
ATOM 20091 C C . CYS A 1 78 ? 5.195 -12.842 -3.884 1.00 72.24 78 CYS A C 15
ATOM 20092 O O . CYS A 1 78 ? 4.241 -13.612 -3.997 1.00 42.05 78 CYS A O 15
ATOM 20100 N N . ARG A 1 79 ? 5.613 -12.058 -4.872 1.00 42.12 79 ARG A N 15
ATOM 20101 C CA . ARG A 1 79 ? 4.958 -12.055 -6.174 1.00 32.51 79 ARG A CA 15
ATOM 20102 C C . ARG A 1 79 ? 5.163 -13.388 -6.889 1.00 62.11 79 ARG A C 15
ATOM 20103 O O . ARG A 1 79 ? 4.247 -13.912 -7.522 1.00 54.33 79 ARG A O 15
ATOM 20124 N N . TYR A 1 80 ? 6.371 -13.930 -6.782 1.00 65.34 80 TYR A N 15
ATOM 20125 C CA . TYR A 1 80 ? 6.698 -15.200 -7.420 1.00 50.23 80 TYR A CA 15
ATOM 20126 C C . TYR A 1 80 ? 5.961 -16.353 -6.748 1.00 33.42 80 TYR A C 15
ATOM 20127 O O . TYR A 1 80 ? 5.485 -17.273 -7.414 1.00 3.40 80 TYR A O 15
ATOM 20145 N N . ILE A 1 81 ? 5.870 -16.297 -5.424 1.00 75.45 81 ILE A N 15
ATOM 20146 C CA . ILE A 1 81 ? 5.190 -17.335 -4.660 1.00 44.21 81 ILE A CA 15
ATOM 20147 C C . ILE A 1 81 ? 3.676 -17.238 -4.827 1.00 45.44 81 ILE A C 15
ATOM 20148 O O . ILE A 1 81 ? 3.007 -18.235 -5.097 1.00 63.42 81 ILE A O 15
ATOM 20164 N N . ALA A 1 82 ? 3.146 -16.030 -4.667 1.00 24.44 82 ALA A N 15
ATOM 20165 C CA . ALA A 1 82 ? 1.712 -15.802 -4.804 1.00 74.32 82 ALA A CA 15
ATOM 20166 C C . ALA A 1 82 ? 1.228 -16.174 -6.202 1.00 1.20 82 ALA A C 15
ATOM 20167 O O . ALA A 1 82 ? 0.201 -16.835 -6.359 1.00 72.43 82 ALA A O 15
ATOM 20174 N N . SER A 1 83 ? 1.975 -15.746 -7.215 1.00 34.12 83 SER A N 15
ATOM 20175 C CA . SER A 1 83 ? 1.619 -16.030 -8.600 1.00 43.14 83 SER A CA 15
ATOM 20176 C C . SER A 1 83 ? 1.439 -17.529 -8.818 1.00 54.13 83 SER A C 15
ATOM 20177 O O . SER A 1 83 ? 0.698 -17.956 -9.704 1.00 22.31 83 SER A O 15
ATOM 20185 N N . LYS A 1 84 ? 2.122 -18.326 -8.002 1.00 42.25 84 LYS A N 15
ATOM 20186 C CA . LYS A 1 84 ? 2.038 -19.778 -8.102 1.00 0.24 84 LYS A CA 15
ATOM 20187 C C . LYS A 1 84 ? 0.768 -20.297 -7.434 1.00 65.15 84 LYS A C 15
ATOM 20188 O O . LYS A 1 84 ? 0.143 -21.242 -7.916 1.00 0.04 84 LYS A O 15
ATOM 20207 N N . SER A 1 85 ? 0.393 -19.673 -6.322 1.00 10.43 85 SER A N 15
ATOM 20208 C CA . SER A 1 85 ? -0.801 -20.075 -5.586 1.00 43.33 85 SER A CA 15
ATOM 20209 C C . SER A 1 85 ? -2.047 -19.929 -6.455 1.00 10.44 85 SER A C 15
ATOM 20210 O O . SER A 1 85 ? -2.616 -20.920 -6.913 1.00 32.24 85 SER A O 15
ATOM 20218 N N . SER A 1 86 ? -2.467 -18.688 -6.675 1.00 23.42 86 SER A N 15
ATOM 20219 C CA . SER A 1 86 ? -3.648 -18.412 -7.483 1.00 64.32 86 SER A CA 15
ATOM 20220 C C . SER A 1 86 ? -3.507 -19.021 -8.875 1.00 34.22 86 SER A C 15
ATOM 20221 O O . SER A 1 86 ? -4.140 -20.029 -9.191 1.00 3.04 86 SER A O 15
ATOM 20229 N N . ASP A 1 87 ? -2.674 -18.402 -9.703 1.00 33.10 87 ASP A N 15
ATOM 20230 C CA . ASP A 1 87 ? -2.449 -18.881 -11.061 1.00 34.24 87 ASP A CA 15
ATOM 20231 C C . ASP A 1 87 ? -1.595 -20.146 -11.056 1.00 52.42 87 ASP A C 15
ATOM 20232 O O . ASP A 1 87 ? -0.380 -20.085 -10.878 1.00 53.21 87 ASP A O 15
ATOM 20241 N N . ALA A 1 88 ? -2.242 -21.290 -11.252 1.00 51.22 88 ALA A N 15
ATOM 20242 C CA . ALA A 1 88 ? -1.543 -22.569 -11.271 1.00 24.22 88 ALA A CA 15
ATOM 20243 C C . ALA A 1 88 ? -0.373 -22.541 -12.248 1.00 25.02 88 ALA A C 15
ATOM 20244 O O . ALA A 1 88 ? -0.396 -21.808 -13.238 1.00 32.15 88 ALA A O 15
ATOM 20251 N N . PRO A 1 1 ? -5.677 -3.703 3.326 1.00 52.34 1 PRO A N 16
ATOM 20252 C CA . PRO A 1 1 ? -4.958 -4.002 2.084 1.00 33.32 1 PRO A CA 16
ATOM 20253 C C . PRO A 1 1 ? -5.889 -4.478 0.975 1.00 25.01 1 PRO A C 16
ATOM 20254 O O . PRO A 1 1 ? -7.097 -4.600 1.175 1.00 60.42 1 PRO A O 16
ATOM 20265 N N . GLY A 1 2 ? -5.319 -4.747 -0.195 1.00 34.43 2 GLY A N 16
ATOM 20266 C CA . GLY A 1 2 ? -6.113 -5.208 -1.320 1.00 52.43 2 GLY A CA 16
ATOM 20267 C C . GLY A 1 2 ? -5.396 -5.040 -2.644 1.00 71.25 2 GLY A C 16
ATOM 20268 O O . GLY A 1 2 ? -5.839 -4.281 -3.506 1.00 34.30 2 GLY A O 16
ATOM 20272 N N . SER A 1 3 ? -4.284 -5.749 -2.807 1.00 72.21 3 SER A N 16
ATOM 20273 C CA . SER A 1 3 ? -3.500 -5.671 -4.035 1.00 61.54 3 SER A CA 16
ATOM 20274 C C . SER A 1 3 ? -3.347 -7.050 -4.670 1.00 62.44 3 SER A C 16
ATOM 20275 O O . SER A 1 3 ? -3.773 -8.057 -4.105 1.00 61.12 3 SER A O 16
ATOM 20283 N N . MET A 1 4 ? -2.737 -7.087 -5.850 1.00 71.22 4 MET A N 16
ATOM 20284 C CA . MET A 1 4 ? -2.526 -8.341 -6.562 1.00 10.34 4 MET A CA 16
ATOM 20285 C C . MET A 1 4 ? -1.714 -9.317 -5.717 1.00 13.52 4 MET A C 16
ATOM 20286 O O . MET A 1 4 ? -1.876 -10.532 -5.827 1.00 10.30 4 MET A O 16
ATOM 20300 N N . VAL A 1 5 ? -0.839 -8.777 -4.874 1.00 50.34 5 VAL A N 16
ATOM 20301 C CA . VAL A 1 5 ? -0.003 -9.600 -4.009 1.00 72.33 5 VAL A CA 16
ATOM 20302 C C . VAL A 1 5 ? -0.850 -10.424 -3.048 1.00 44.51 5 VAL A C 16
ATOM 20303 O O . VAL A 1 5 ? -1.940 -10.010 -2.654 1.00 2.23 5 VAL A O 16
ATOM 20316 N N . SER A 1 6 ? -0.342 -11.593 -2.672 1.00 10.42 6 SER A N 16
ATOM 20317 C CA . SER A 1 6 ? -1.054 -12.479 -1.757 1.00 13.32 6 SER A CA 16
ATOM 20318 C C . SER A 1 6 ? -0.753 -12.117 -0.306 1.00 1.55 6 SER A C 16
ATOM 20319 O O . SER A 1 6 ? 0.285 -12.494 0.236 1.00 70.20 6 SER A O 16
ATOM 20327 N N . GLU A 1 7 ? -1.670 -11.382 0.315 1.00 25.12 7 GLU A N 16
ATOM 20328 C CA . GLU A 1 7 ? -1.503 -10.967 1.703 1.00 23.40 7 GLU A CA 16
ATOM 20329 C C . GLU A 1 7 ? -1.310 -12.177 2.613 1.00 11.43 7 GLU A C 16
ATOM 20330 O O . GLU A 1 7 ? -0.518 -12.139 3.553 1.00 4.20 7 GLU A O 16
ATOM 20342 N N . GLU A 1 8 ? -2.042 -13.249 2.325 1.00 62.33 8 GLU A N 16
ATOM 20343 C CA . GLU A 1 8 ? -1.953 -14.470 3.118 1.00 22.01 8 GLU A CA 16
ATOM 20344 C C . GLU A 1 8 ? -0.512 -14.968 3.188 1.00 45.53 8 GLU A C 16
ATOM 20345 O O . GLU A 1 8 ? 0.010 -15.237 4.271 1.00 0.33 8 GLU A O 16
ATOM 20357 N N . ILE A 1 9 ? 0.123 -15.090 2.027 1.00 60.43 9 ILE A N 16
ATOM 20358 C CA . ILE A 1 9 ? 1.503 -15.555 1.958 1.00 52.14 9 ILE A CA 16
ATOM 20359 C C . ILE A 1 9 ? 2.469 -14.488 2.461 1.00 13.42 9 ILE A C 16
ATOM 20360 O O . ILE A 1 9 ? 3.512 -14.800 3.036 1.00 51.22 9 ILE A O 16
ATOM 20376 N N . LYS A 1 10 ? 2.115 -13.226 2.242 1.00 24.45 10 LYS A N 16
ATOM 20377 C CA . LYS A 1 10 ? 2.948 -12.111 2.675 1.00 53.51 10 LYS A CA 16
ATOM 20378 C C . LYS A 1 10 ? 3.315 -12.246 4.149 1.00 24.33 10 LYS A C 16
ATOM 20379 O O . LYS A 1 10 ? 4.450 -11.977 4.543 1.00 33.51 10 LYS A O 16
ATOM 20398 N N . ALA A 1 11 ? 2.350 -12.669 4.959 1.00 50.21 11 ALA A N 16
ATOM 20399 C CA . ALA A 1 11 ? 2.573 -12.843 6.388 1.00 34.33 11 ALA A CA 16
ATOM 20400 C C . ALA A 1 11 ? 3.499 -14.024 6.659 1.00 4.45 11 ALA A C 16
ATOM 20401 O O . ALA A 1 11 ? 4.253 -14.022 7.631 1.00 53.20 11 ALA A O 16
ATOM 20408 N N . GLN A 1 12 ? 3.435 -15.030 5.793 1.00 24.33 12 GLN A N 16
ATOM 20409 C CA . GLN A 1 12 ? 4.267 -16.219 5.941 1.00 2.14 12 GLN A CA 16
ATOM 20410 C C . GLN A 1 12 ? 5.708 -15.928 5.533 1.00 42.14 12 GLN A C 16
ATOM 20411 O O . GLN A 1 12 ? 6.649 -16.292 6.238 1.00 75.20 12 GLN A O 16
ATOM 20425 N N . VAL A 1 13 ? 5.874 -15.270 4.390 1.00 55.30 13 VAL A N 16
ATOM 20426 C CA . VAL A 1 13 ? 7.199 -14.929 3.890 1.00 61.15 13 VAL A CA 16
ATOM 20427 C C . VAL A 1 13 ? 7.908 -13.957 4.826 1.00 35.34 13 VAL A C 16
ATOM 20428 O O . VAL A 1 13 ? 9.097 -14.107 5.108 1.00 43.12 13 VAL A O 16
ATOM 20441 N N . MET A 1 14 ? 7.171 -12.962 5.307 1.00 13.51 14 MET A N 16
ATOM 20442 C CA . MET A 1 14 ? 7.728 -11.966 6.215 1.00 42.15 14 MET A CA 16
ATOM 20443 C C . MET A 1 14 ? 8.013 -12.577 7.583 1.00 13.12 14 MET A C 16
ATOM 20444 O O . MET A 1 14 ? 9.008 -12.245 8.226 1.00 73.12 14 MET A O 16
ATOM 20458 N N . GLU A 1 15 ? 7.133 -13.472 8.022 1.00 31.13 15 GLU A N 16
ATOM 20459 C CA . GLU A 1 15 ? 7.291 -14.127 9.315 1.00 3.51 15 GLU A CA 16
ATOM 20460 C C . GLU A 1 15 ? 8.492 -15.069 9.304 1.00 40.41 15 GLU A C 16
ATOM 20461 O O . GLU A 1 15 ? 9.185 -15.221 10.310 1.00 50.11 15 GLU A O 16
ATOM 20473 N N . SER A 1 16 ? 8.730 -15.702 8.159 1.00 34.34 16 SER A N 16
ATOM 20474 C CA . SER A 1 16 ? 9.843 -16.632 8.018 1.00 4.21 16 SER A CA 16
ATOM 20475 C C . SER A 1 16 ? 11.168 -15.884 7.914 1.00 25.30 16 SER A C 16
ATOM 20476 O O . SER A 1 16 ? 12.164 -16.274 8.522 1.00 71.45 16 SER A O 16
ATOM 20484 N N . VAL A 1 17 ? 11.172 -14.804 7.139 1.00 40.23 17 VAL A N 16
ATOM 20485 C CA . VAL A 1 17 ? 12.373 -13.998 6.956 1.00 71.33 17 VAL A CA 16
ATOM 20486 C C . VAL A 1 17 ? 12.824 -13.376 8.273 1.00 73.43 17 VAL A C 16
ATOM 20487 O O . VAL A 1 17 ? 13.987 -13.494 8.660 1.00 75.50 17 VAL A O 16
ATOM 20500 N N . ILE A 1 18 ? 11.896 -12.716 8.957 1.00 20.20 18 ILE A N 16
ATOM 20501 C CA . ILE A 1 18 ? 12.198 -12.076 10.232 1.00 4.21 18 ILE A CA 16
ATOM 20502 C C . ILE A 1 18 ? 12.923 -13.035 11.169 1.00 21.34 18 ILE A C 16
ATOM 20503 O O . ILE A 1 18 ? 13.993 -12.721 11.689 1.00 62.42 18 ILE A O 16
ATOM 20519 N N . GLY A 1 19 ? 12.334 -14.209 11.379 1.00 20.44 19 GLY A N 16
ATOM 20520 C CA . GLY A 1 19 ? 12.940 -15.197 12.252 1.00 33.42 19 GLY A CA 16
ATOM 20521 C C . GLY A 1 19 ? 14.141 -15.872 11.620 1.00 43.03 19 GLY A C 16
ATOM 20522 O O . GLY A 1 19 ? 15.008 -16.396 12.321 1.00 24.14 19 GLY A O 16
ATOM 20526 N N . CYS A 1 20 ? 14.192 -15.860 10.293 1.00 11.52 20 CYS A N 16
ATOM 20527 C CA . CYS A 1 20 ? 15.296 -16.479 9.565 1.00 1.22 20 CYS A CA 16
ATOM 20528 C C . CYS A 1 20 ? 16.615 -15.781 9.882 1.00 65.11 20 CYS A C 16
ATOM 20529 O O . CYS A 1 20 ? 17.606 -16.429 10.219 1.00 25.20 20 CYS A O 16
ATOM 20537 N N . LEU A 1 21 ? 16.619 -14.458 9.772 1.00 53.41 21 LEU A N 16
ATOM 20538 C CA . LEU A 1 21 ? 17.817 -13.671 10.047 1.00 51.22 21 LEU A CA 16
ATOM 20539 C C . LEU A 1 21 ? 17.699 -12.947 11.384 1.00 15.30 21 LEU A C 16
ATOM 20540 O O . LEU A 1 21 ? 18.565 -12.152 11.750 1.00 53.22 21 LEU A O 16
ATOM 20556 N N . LYS A 1 22 ? 16.623 -13.228 12.110 1.00 1.40 22 LYS A N 16
ATOM 20557 C CA . LYS A 1 22 ? 16.392 -12.607 13.409 1.00 75.54 22 LYS A CA 16
ATOM 20558 C C . LYS A 1 22 ? 16.526 -11.091 13.318 1.00 52.33 22 LYS A C 16
ATOM 20559 O O . LYS A 1 22 ? 17.612 -10.540 13.503 1.00 32.45 22 LYS A O 16
ATOM 20578 N N . LEU A 1 23 ? 15.415 -10.420 13.032 1.00 63.12 23 LEU A N 16
ATOM 20579 C CA . LEU A 1 23 ? 15.407 -8.966 12.918 1.00 10.22 23 LEU A CA 16
ATOM 20580 C C . LEU A 1 23 ? 15.013 -8.318 14.242 1.00 71.20 23 LEU A C 16
ATOM 20581 O O . LEU A 1 23 ? 14.487 -8.979 15.135 1.00 42.11 23 LEU A O 16
ATOM 20597 N N . ASN A 1 24 ? 15.269 -7.019 14.359 1.00 45.20 24 ASN A N 16
ATOM 20598 C CA . ASN A 1 24 ? 14.939 -6.280 15.572 1.00 65.04 24 ASN A CA 16
ATOM 20599 C C . ASN A 1 24 ? 13.804 -5.293 15.317 1.00 22.23 24 ASN A C 16
ATOM 20600 O O . ASN A 1 24 ? 13.249 -5.240 14.219 1.00 61.52 24 ASN A O 16
ATOM 20611 N N . ASP A 1 25 ? 13.465 -4.513 16.338 1.00 44.23 25 ASP A N 16
ATOM 20612 C CA . ASP A 1 25 ? 12.398 -3.526 16.224 1.00 34.40 25 ASP A CA 16
ATOM 20613 C C . ASP A 1 25 ? 12.717 -2.503 15.140 1.00 23.34 25 ASP A C 16
ATOM 20614 O O . ASP A 1 25 ? 11.839 -2.095 14.380 1.00 45.40 25 ASP A O 16
ATOM 20623 N N . GLU A 1 26 ? 13.979 -2.091 15.074 1.00 23.44 26 GLU A N 16
ATOM 20624 C CA . GLU A 1 26 ? 14.414 -1.113 14.083 1.00 51.55 26 GLU A CA 16
ATOM 20625 C C . GLU A 1 26 ? 14.345 -1.698 12.676 1.00 41.22 26 GLU A C 16
ATOM 20626 O O . GLU A 1 26 ? 13.808 -1.076 11.761 1.00 64.53 26 GLU A O 16
ATOM 20638 N N . GLN A 1 27 ? 14.894 -2.897 12.513 1.00 43.14 27 GLN A N 16
ATOM 20639 C CA . GLN A 1 27 ? 14.897 -3.565 11.217 1.00 70.43 27 GLN A CA 16
ATOM 20640 C C . GLN A 1 27 ? 13.475 -3.762 10.703 1.00 74.33 27 GLN A C 16
ATOM 20641 O O . GLN A 1 27 ? 13.224 -3.706 9.499 1.00 70.11 27 GLN A O 16
ATOM 20655 N N . LYS A 1 28 ? 12.545 -3.995 11.623 1.00 33.40 28 LYS A N 16
ATOM 20656 C CA . LYS A 1 28 ? 11.147 -4.199 11.265 1.00 0.31 28 LYS A CA 16
ATOM 20657 C C . LYS A 1 28 ? 10.485 -2.880 10.878 1.00 73.13 28 LYS A C 16
ATOM 20658 O O . LYS A 1 28 ? 9.483 -2.865 10.163 1.00 33.23 28 LYS A O 16
ATOM 20677 N N . GLN A 1 29 ? 11.053 -1.777 11.353 1.00 54.00 29 GLN A N 16
ATOM 20678 C CA . GLN A 1 29 ? 10.518 -0.454 11.055 1.00 31.22 29 GLN A CA 16
ATOM 20679 C C . GLN A 1 29 ? 11.127 0.103 9.771 1.00 50.15 29 GLN A C 16
ATOM 20680 O O . GLN A 1 29 ? 10.486 0.871 9.053 1.00 72.44 29 GLN A O 16
ATOM 20694 N N . ILE A 1 30 ? 12.365 -0.288 9.491 1.00 2.02 30 ILE A N 16
ATOM 20695 C CA . ILE A 1 30 ? 13.058 0.172 8.294 1.00 13.22 30 ILE A CA 16
ATOM 20696 C C . ILE A 1 30 ? 12.938 -0.846 7.164 1.00 11.13 30 ILE A C 16
ATOM 20697 O O . ILE A 1 30 ? 13.772 -0.885 6.258 1.00 22.43 30 ILE A O 16
ATOM 20713 N N . LEU A 1 31 ? 11.896 -1.667 7.224 1.00 64.14 31 LEU A N 16
ATOM 20714 C CA . LEU A 1 31 ? 11.665 -2.684 6.205 1.00 21.12 31 LEU A CA 16
ATOM 20715 C C . LEU A 1 31 ? 10.586 -2.237 5.224 1.00 14.43 31 LEU A C 16
ATOM 20716 O O . LEU A 1 31 ? 9.730 -1.417 5.558 1.00 1.54 31 LEU A O 16
ATOM 20732 N N . SER A 1 32 ? 10.630 -2.782 4.012 1.00 11.55 32 SER A N 16
ATOM 20733 C CA . SER A 1 32 ? 9.657 -2.438 2.982 1.00 52.24 32 SER A CA 16
ATOM 20734 C C . SER A 1 32 ? 9.617 -3.507 1.895 1.00 35.45 32 SER A C 16
ATOM 20735 O O . SER A 1 32 ? 10.558 -4.283 1.735 1.00 30.51 32 SER A O 16
ATOM 20743 N N . GLY A 1 33 ? 8.517 -3.541 1.148 1.00 1.31 33 GLY A N 16
ATOM 20744 C CA . GLY A 1 33 ? 8.373 -4.518 0.084 1.00 55.30 33 GLY A CA 16
ATOM 20745 C C . GLY A 1 33 ? 9.398 -4.333 -1.016 1.00 2.44 33 GLY A C 16
ATOM 20746 O O . GLY A 1 33 ? 9.891 -5.306 -1.588 1.00 22.34 33 GLY A O 16
ATOM 20750 N N . THR A 1 34 ? 9.721 -3.078 -1.316 1.00 51.35 34 THR A N 16
ATOM 20751 C CA . THR A 1 34 ? 10.692 -2.767 -2.358 1.00 3.10 34 THR A CA 16
ATOM 20752 C C . THR A 1 34 ? 12.086 -2.576 -1.771 1.00 64.01 34 THR A C 16
ATOM 20753 O O . THR A 1 34 ? 12.838 -1.700 -2.201 1.00 73.14 34 THR A O 16
ATOM 20764 N N . THR A 1 35 ? 12.427 -3.400 -0.785 1.00 44.01 35 THR A N 16
ATOM 20765 C CA . THR A 1 35 ? 13.730 -3.321 -0.139 1.00 42.43 35 THR A CA 16
ATOM 20766 C C . THR A 1 35 ? 14.465 -4.655 -0.216 1.00 0.31 35 THR A C 16
ATOM 20767 O O . THR A 1 35 ? 13.912 -5.699 0.129 1.00 42.14 35 THR A O 16
ATOM 20778 N N . ASN A 1 36 ? 15.713 -4.612 -0.671 1.00 22.34 36 ASN A N 16
ATOM 20779 C CA . ASN A 1 36 ? 16.523 -5.818 -0.793 1.00 3.42 36 ASN A CA 16
ATOM 20780 C C . ASN A 1 36 ? 16.971 -6.315 0.578 1.00 24.22 36 ASN A C 16
ATOM 20781 O O . ASN A 1 36 ? 17.871 -5.742 1.195 1.00 54.35 36 ASN A O 16
ATOM 20792 N N . LEU A 1 37 ? 16.338 -7.383 1.051 1.00 42.04 37 LEU A N 16
ATOM 20793 C CA . LEU A 1 37 ? 16.670 -7.957 2.350 1.00 41.12 37 LEU A CA 16
ATOM 20794 C C . LEU A 1 37 ? 18.042 -8.622 2.316 1.00 34.43 37 LEU A C 16
ATOM 20795 O O . LEU A 1 37 ? 18.628 -8.914 3.359 1.00 41.43 37 LEU A O 16
ATOM 20811 N N . ALA A 1 38 ? 18.551 -8.856 1.111 1.00 11.43 38 ALA A N 16
ATOM 20812 C CA . ALA A 1 38 ? 19.857 -9.482 0.941 1.00 64.01 38 ALA A CA 16
ATOM 20813 C C . ALA A 1 38 ? 20.975 -8.447 1.010 1.00 74.52 38 ALA A C 16
ATOM 20814 O O . ALA A 1 38 ? 22.013 -8.680 1.630 1.00 11.43 38 ALA A O 16
ATOM 20821 N N . LYS A 1 39 ? 20.757 -7.304 0.369 1.00 24.43 39 LYS A N 16
ATOM 20822 C CA . LYS A 1 39 ? 21.745 -6.233 0.357 1.00 74.40 39 LYS A CA 16
ATOM 20823 C C . LYS A 1 39 ? 21.614 -5.358 1.599 1.00 20.11 39 LYS A C 16
ATOM 20824 O O . LYS A 1 39 ? 22.591 -5.124 2.311 1.00 33.41 39 LYS A O 16
ATOM 20843 N N . ASP A 1 40 ? 20.402 -4.879 1.853 1.00 63.34 40 ASP A N 16
ATOM 20844 C CA . ASP A 1 40 ? 20.142 -4.031 3.012 1.00 12.34 40 ASP A CA 16
ATOM 20845 C C . ASP A 1 40 ? 20.670 -4.678 4.288 1.00 41.35 40 ASP A C 16
ATOM 20846 O O . ASP A 1 40 ? 21.555 -4.137 4.952 1.00 11.14 40 ASP A O 16
ATOM 20855 N N . PHE A 1 41 ? 20.122 -5.841 4.627 1.00 51.23 41 PHE A N 16
ATOM 20856 C CA . PHE A 1 41 ? 20.536 -6.562 5.826 1.00 55.34 41 PHE A CA 16
ATOM 20857 C C . PHE A 1 41 ? 21.846 -7.307 5.586 1.00 13.42 41 PHE A C 16
ATOM 20858 O O . PHE A 1 41 ? 22.392 -7.932 6.494 1.00 4.32 41 PHE A O 16
ATOM 20875 N N . ASN A 1 42 ? 22.344 -7.235 4.356 1.00 62.01 42 ASN A N 16
ATOM 20876 C CA . ASN A 1 42 ? 23.589 -7.904 3.995 1.00 43.41 42 ASN A CA 16
ATOM 20877 C C . ASN A 1 42 ? 23.551 -9.377 4.393 1.00 32.20 42 ASN A C 16
ATOM 20878 O O . ASN A 1 42 ? 24.498 -9.896 4.985 1.00 14.03 42 ASN A O 16
ATOM 20889 N N . LEU A 1 43 ? 22.450 -10.044 4.064 1.00 0.14 43 LEU A N 16
ATOM 20890 C CA . LEU A 1 43 ? 22.288 -11.457 4.386 1.00 4.12 43 LEU A CA 16
ATOM 20891 C C . LEU A 1 43 ? 23.412 -12.288 3.775 1.00 55.50 43 LEU A C 16
ATOM 20892 O O . LEU A 1 43 ? 23.962 -11.934 2.732 1.00 12.51 43 LEU A O 16
ATOM 20908 N N . ASP A 1 44 ? 23.746 -13.394 4.430 1.00 13.11 44 ASP A N 16
ATOM 20909 C CA . ASP A 1 44 ? 24.802 -14.277 3.951 1.00 72.53 44 ASP A CA 16
ATOM 20910 C C . ASP A 1 44 ? 24.241 -15.329 2.999 1.00 75.24 44 ASP A C 16
ATOM 20911 O O . ASP A 1 44 ? 23.057 -15.661 3.054 1.00 40.44 44 ASP A O 16
ATOM 20920 N N . SER A 1 45 ? 25.099 -15.850 2.127 1.00 65.32 45 SER A N 16
ATOM 20921 C CA . SER A 1 45 ? 24.688 -16.861 1.160 1.00 60.12 45 SER A CA 16
ATOM 20922 C C . SER A 1 45 ? 24.014 -18.039 1.859 1.00 31.24 45 SER A C 16
ATOM 20923 O O . SER A 1 45 ? 23.176 -18.726 1.274 1.00 40.22 45 SER A O 16
ATOM 20931 N N . LEU A 1 46 ? 24.386 -18.265 3.114 1.00 71.33 46 LEU A N 16
ATOM 20932 C CA . LEU A 1 46 ? 23.819 -19.359 3.894 1.00 25.25 46 LEU A CA 16
ATOM 20933 C C . LEU A 1 46 ? 22.383 -19.050 4.302 1.00 62.14 46 LEU A C 16
ATOM 20934 O O . LEU A 1 46 ? 21.486 -19.875 4.128 1.00 62.33 46 LEU A O 16
ATOM 20950 N N . ASP A 1 47 ? 22.171 -17.855 4.845 1.00 2.12 47 ASP A N 16
ATOM 20951 C CA . ASP A 1 47 ? 20.843 -17.434 5.274 1.00 55.22 47 ASP A CA 16
ATOM 20952 C C . ASP A 1 47 ? 19.847 -17.514 4.121 1.00 62.23 47 ASP A C 16
ATOM 20953 O O . ASP A 1 47 ? 18.766 -18.086 4.259 1.00 64.30 47 ASP A O 16
ATOM 20962 N N . PHE A 1 48 ? 20.220 -16.937 2.983 1.00 64.30 48 PHE A N 16
ATOM 20963 C CA . PHE A 1 48 ? 19.360 -16.942 1.806 1.00 64.44 48 PHE A CA 16
ATOM 20964 C C . PHE A 1 48 ? 18.900 -18.358 1.474 1.00 11.41 48 PHE A C 16
ATOM 20965 O O . PHE A 1 48 ? 17.716 -18.599 1.239 1.00 74.22 48 PHE A O 16
ATOM 20982 N N . VAL A 1 49 ? 19.846 -19.292 1.456 1.00 31.14 49 VAL A N 16
ATOM 20983 C CA . VAL A 1 49 ? 19.540 -20.685 1.153 1.00 4.02 49 VAL A CA 16
ATOM 20984 C C . VAL A 1 49 ? 18.426 -21.211 2.052 1.00 75.11 49 VAL A C 16
ATOM 20985 O O . VAL A 1 49 ? 17.433 -21.758 1.572 1.00 13.45 49 VAL A O 16
ATOM 20998 N N . ASP A 1 50 ? 18.599 -21.042 3.359 1.00 22.50 50 ASP A N 16
ATOM 20999 C CA . ASP A 1 50 ? 17.608 -21.498 4.326 1.00 13.12 50 ASP A CA 16
ATOM 21000 C C . ASP A 1 50 ? 16.275 -20.785 4.116 1.00 71.13 50 ASP A C 16
ATOM 21001 O O . ASP A 1 50 ? 15.210 -21.351 4.368 1.00 54.43 50 ASP A O 16
ATOM 21010 N N . LEU A 1 51 ? 16.341 -19.543 3.653 1.00 21.14 51 LEU A N 16
ATOM 21011 C CA . LEU A 1 51 ? 15.139 -18.752 3.408 1.00 73.32 51 LEU A CA 16
ATOM 21012 C C . LEU A 1 51 ? 14.322 -19.343 2.264 1.00 12.04 51 LEU A C 16
ATOM 21013 O O . LEU A 1 51 ? 13.153 -19.691 2.439 1.00 41.05 51 LEU A O 16
ATOM 21029 N N . ILE A 1 52 ? 14.944 -19.455 1.095 1.00 42.41 52 ILE A N 16
ATOM 21030 C CA . ILE A 1 52 ? 14.274 -20.007 -0.076 1.00 64.52 52 ILE A CA 16
ATOM 21031 C C . ILE A 1 52 ? 13.794 -21.430 0.185 1.00 62.04 52 ILE A C 16
ATOM 21032 O O . ILE A 1 52 ? 12.716 -21.824 -0.260 1.00 73.21 52 ILE A O 16
ATOM 21048 N N . MET A 1 53 ? 14.599 -22.197 0.913 1.00 51.11 53 MET A N 16
ATOM 21049 C CA . MET A 1 53 ? 14.254 -23.576 1.237 1.00 32.40 53 MET A CA 16
ATOM 21050 C C . MET A 1 53 ? 13.081 -23.629 2.209 1.00 13.42 53 MET A C 16
ATOM 21051 O O . MET A 1 53 ? 12.202 -24.484 2.091 1.00 74.24 53 MET A O 16
ATOM 21065 N N . SER A 1 54 ? 13.072 -22.710 3.169 1.00 2.33 54 SER A N 16
ATOM 21066 C CA . SER A 1 54 ? 12.007 -22.655 4.164 1.00 62.54 54 SER A CA 16
ATOM 21067 C C . SER A 1 54 ? 10.661 -22.370 3.505 1.00 44.30 54 SER A C 16
ATOM 21068 O O . SER A 1 54 ? 9.692 -23.104 3.702 1.00 20.01 54 SER A O 16
ATOM 21076 N N . LEU A 1 55 ? 10.608 -21.299 2.721 1.00 14.25 55 LEU A N 16
ATOM 21077 C CA . LEU A 1 55 ? 9.381 -20.915 2.031 1.00 10.24 55 LEU A CA 16
ATOM 21078 C C . LEU A 1 55 ? 8.991 -21.961 0.993 1.00 75.25 55 LEU A C 16
ATOM 21079 O O . LEU A 1 55 ? 7.810 -22.253 0.807 1.00 71.11 55 LEU A O 16
ATOM 21095 N N . GLU A 1 56 ? 9.991 -22.523 0.321 1.00 54.04 56 GLU A N 16
ATOM 21096 C CA . GLU A 1 56 ? 9.751 -23.539 -0.698 1.00 2.32 56 GLU A CA 16
ATOM 21097 C C . GLU A 1 56 ? 9.003 -24.732 -0.111 1.00 62.44 56 GLU A C 16
ATOM 21098 O O . GLU A 1 56 ? 7.977 -25.156 -0.641 1.00 54.25 56 GLU A O 16
ATOM 21110 N N . GLU A 1 57 ? 9.526 -25.270 0.986 1.00 54.50 57 GLU A N 16
ATOM 21111 C CA . GLU A 1 57 ? 8.910 -26.415 1.644 1.00 24.33 57 GLU A CA 16
ATOM 21112 C C . GLU A 1 57 ? 7.614 -26.010 2.340 1.00 63.24 57 GLU A C 16
ATOM 21113 O O . GLU A 1 57 ? 6.684 -26.810 2.460 1.00 51.32 57 GLU A O 16
ATOM 21125 N N . ARG A 1 58 ? 7.560 -24.764 2.798 1.00 53.32 58 ARG A N 16
ATOM 21126 C CA . ARG A 1 58 ? 6.379 -24.253 3.484 1.00 13.33 58 ARG A CA 16
ATOM 21127 C C . ARG A 1 58 ? 5.152 -24.324 2.580 1.00 74.53 58 ARG A C 16
ATOM 21128 O O . ARG A 1 58 ? 4.144 -24.938 2.930 1.00 31.54 58 ARG A O 16
ATOM 21149 N N . PHE A 1 59 ? 5.244 -23.690 1.416 1.00 13.35 59 PHE A N 16
ATOM 21150 C CA . PHE A 1 59 ? 4.141 -23.680 0.462 1.00 45.43 59 PHE A CA 16
ATOM 21151 C C . PHE A 1 59 ? 4.325 -24.766 -0.595 1.00 63.14 59 PHE A C 16
ATOM 21152 O O . PHE A 1 59 ? 3.614 -24.797 -1.599 1.00 53.21 59 PHE A O 16
ATOM 21169 N N . SER A 1 60 ? 5.286 -25.654 -0.361 1.00 31.03 60 SER A N 16
ATOM 21170 C CA . SER A 1 60 ? 5.568 -26.738 -1.293 1.00 23.01 60 SER A CA 16
ATOM 21171 C C . SER A 1 60 ? 5.747 -26.204 -2.711 1.00 74.45 60 SER A C 16
ATOM 21172 O O . SER A 1 60 ? 5.442 -26.888 -3.688 1.00 64.52 60 SER A O 16
ATOM 21180 N N . LEU A 1 61 ? 6.246 -24.977 -2.815 1.00 21.40 61 LEU A N 16
ATOM 21181 C CA . LEU A 1 61 ? 6.466 -24.348 -4.112 1.00 71.22 61 LEU A CA 16
ATOM 21182 C C . LEU A 1 61 ? 7.712 -24.913 -4.786 1.00 54.53 61 LEU A C 16
ATOM 21183 O O . LEU A 1 61 ? 8.618 -25.410 -4.119 1.00 0.43 61 LEU A O 16
ATOM 21199 N N . GLU A 1 62 ? 7.750 -24.831 -6.113 1.00 64.11 62 GLU A N 16
ATOM 21200 C CA . GLU A 1 62 ? 8.886 -25.333 -6.876 1.00 40.54 62 GLU A CA 16
ATOM 21201 C C . GLU A 1 62 ? 9.783 -24.187 -7.336 1.00 32.21 62 GLU A C 16
ATOM 21202 O O . GLU A 1 62 ? 9.540 -23.574 -8.376 1.00 65.30 62 GLU A O 16
ATOM 21214 N N . ILE A 1 63 ? 10.818 -23.904 -6.553 1.00 12.34 63 ILE A N 16
ATOM 21215 C CA . ILE A 1 63 ? 11.751 -22.832 -6.879 1.00 13.42 63 ILE A CA 16
ATOM 21216 C C . ILE A 1 63 ? 13.018 -23.384 -7.524 1.00 50.35 63 ILE A C 16
ATOM 21217 O O . ILE A 1 63 ? 13.494 -24.458 -7.159 1.00 1.03 63 ILE A O 16
ATOM 21233 N N . SER A 1 64 ? 13.560 -22.639 -8.483 1.00 62.12 64 SER A N 16
ATOM 21234 C CA . SER A 1 64 ? 14.771 -23.055 -9.180 1.00 24.42 64 SER A CA 16
ATOM 21235 C C . SER A 1 64 ? 15.937 -22.131 -8.842 1.00 43.13 64 SER A C 16
ATOM 21236 O O . SER A 1 64 ? 15.837 -21.289 -7.949 1.00 51.43 64 SER A O 16
ATOM 21244 N N . ASP A 1 65 ? 17.041 -22.293 -9.562 1.00 62.34 65 ASP A N 16
ATOM 21245 C CA . ASP A 1 65 ? 18.226 -21.474 -9.340 1.00 23.42 65 ASP A CA 16
ATOM 21246 C C . ASP A 1 65 ? 18.066 -20.100 -9.983 1.00 74.13 65 ASP A C 16
ATOM 21247 O O . ASP A 1 65 ? 18.385 -19.079 -9.376 1.00 54.05 65 ASP A O 16
ATOM 21256 N N . GLU A 1 66 ? 17.569 -20.084 -11.217 1.00 21.54 66 GLU A N 16
ATOM 21257 C CA . GLU A 1 66 ? 17.368 -18.835 -11.941 1.00 3.53 66 GLU A CA 16
ATOM 21258 C C . GLU A 1 66 ? 16.153 -18.083 -11.405 1.00 44.45 66 GLU A C 16
ATOM 21259 O O . GLU A 1 66 ? 16.103 -16.853 -11.444 1.00 51.24 66 GLU A O 16
ATOM 21271 N N . ASP A 1 67 ? 15.176 -18.831 -10.904 1.00 50.34 67 ASP A N 16
ATOM 21272 C CA . ASP A 1 67 ? 13.961 -18.237 -10.357 1.00 4.40 67 ASP A CA 16
ATOM 21273 C C . ASP A 1 67 ? 14.292 -17.262 -9.231 1.00 63.04 67 ASP A C 16
ATOM 21274 O O . ASP A 1 67 ? 13.764 -16.152 -9.182 1.00 63.01 67 ASP A O 16
ATOM 21283 N N . ALA A 1 68 ? 15.169 -17.686 -8.328 1.00 50.52 68 ALA A N 16
ATOM 21284 C CA . ALA A 1 68 ? 15.570 -16.852 -7.202 1.00 14.12 68 ALA A CA 16
ATOM 21285 C C . ALA A 1 68 ? 16.401 -15.661 -7.671 1.00 75.14 68 ALA A C 16
ATOM 21286 O O . ALA A 1 68 ? 16.484 -14.642 -6.985 1.00 20.01 68 ALA A O 16
ATOM 21293 N N . GLN A 1 69 ? 17.015 -15.799 -8.841 1.00 33.43 69 GLN A N 16
ATOM 21294 C CA . GLN A 1 69 ? 17.841 -14.734 -9.399 1.00 50.50 69 GLN A CA 16
ATOM 21295 C C . GLN A 1 69 ? 17.038 -13.447 -9.554 1.00 42.43 69 GLN A C 16
ATOM 21296 O O . GLN A 1 69 ? 17.601 -12.353 -9.604 1.00 20.02 69 GLN A O 16
ATOM 21310 N N . LYS A 1 70 ? 15.718 -13.584 -9.629 1.00 74.45 70 LYS A N 16
ATOM 21311 C CA . LYS A 1 70 ? 14.836 -12.432 -9.777 1.00 1.53 70 LYS A CA 16
ATOM 21312 C C . LYS A 1 70 ? 14.010 -12.214 -8.514 1.00 1.43 70 LYS A C 16
ATOM 21313 O O . LYS A 1 70 ? 13.035 -11.462 -8.520 1.00 51.12 70 LYS A O 16
ATOM 21332 N N . LEU A 1 71 ? 14.407 -12.875 -7.432 1.00 13.15 71 LEU A N 16
ATOM 21333 C CA . LEU A 1 71 ? 13.703 -12.751 -6.160 1.00 10.42 71 LEU A CA 16
ATOM 21334 C C . LEU A 1 71 ? 14.670 -12.396 -5.035 1.00 61.30 71 LEU A C 16
ATOM 21335 O O . LEU A 1 71 ? 15.475 -13.223 -4.612 1.00 61.23 71 LEU A O 16
ATOM 21351 N N . GLU A 1 72 ? 14.582 -11.159 -4.555 1.00 14.33 72 GLU A N 16
ATOM 21352 C CA . GLU A 1 72 ? 15.448 -10.696 -3.479 1.00 73.52 72 GLU A CA 16
ATOM 21353 C C . GLU A 1 72 ? 14.658 -9.887 -2.453 1.00 43.43 72 GLU A C 16
ATOM 21354 O O . GLU A 1 72 ? 14.852 -10.035 -1.245 1.00 73.12 72 GLU A O 16
ATOM 21366 N N . THR A 1 73 ? 13.766 -9.032 -2.943 1.00 72.44 73 THR A N 16
ATOM 21367 C CA . THR A 1 73 ? 12.947 -8.199 -2.071 1.00 4.34 73 THR A CA 16
ATOM 21368 C C . THR A 1 73 ? 11.661 -8.915 -1.676 1.00 12.00 73 THR A C 16
ATOM 21369 O O . THR A 1 73 ? 11.206 -9.825 -2.370 1.00 42.34 73 THR A O 16
ATOM 21380 N N . VAL A 1 74 ? 11.076 -8.498 -0.557 1.00 44.25 74 VAL A N 16
ATOM 21381 C CA . VAL A 1 74 ? 9.840 -9.100 -0.070 1.00 71.10 74 VAL A CA 16
ATOM 21382 C C . VAL A 1 74 ? 8.754 -9.064 -1.139 1.00 60.12 74 VAL A C 16
ATOM 21383 O O . VAL A 1 74 ? 8.004 -10.026 -1.308 1.00 22.51 74 VAL A O 16
ATOM 21396 N N . ASP A 1 75 ? 8.676 -7.951 -1.859 1.00 22.54 75 ASP A N 16
ATOM 21397 C CA . ASP A 1 75 ? 7.681 -7.790 -2.914 1.00 40.14 75 ASP A CA 16
ATOM 21398 C C . ASP A 1 75 ? 7.915 -8.795 -4.037 1.00 70.00 75 ASP A C 16
ATOM 21399 O O . ASP A 1 75 ? 7.017 -9.556 -4.400 1.00 42.53 75 ASP A O 16
ATOM 21408 N N . ASP A 1 76 ? 9.125 -8.791 -4.586 1.00 53.01 76 ASP A N 16
ATOM 21409 C CA . ASP A 1 76 ? 9.477 -9.702 -5.669 1.00 32.13 76 ASP A CA 16
ATOM 21410 C C . ASP A 1 76 ? 9.236 -11.152 -5.260 1.00 4.15 76 ASP A C 16
ATOM 21411 O O . ASP A 1 76 ? 8.589 -11.911 -5.980 1.00 73.03 76 ASP A O 16
ATOM 21420 N N . ILE A 1 77 ? 9.761 -11.527 -4.098 1.00 33.41 77 ILE A N 16
ATOM 21421 C CA . ILE A 1 77 ? 9.604 -12.886 -3.593 1.00 42.01 77 ILE A CA 16
ATOM 21422 C C . ILE A 1 77 ? 8.133 -13.224 -3.376 1.00 14.23 77 ILE A C 16
ATOM 21423 O O . ILE A 1 77 ? 7.625 -14.206 -3.917 1.00 4.43 77 ILE A O 16
ATOM 21439 N N . CYS A 1 78 ? 7.454 -12.404 -2.581 1.00 61.25 78 CYS A N 16
ATOM 21440 C CA . CYS A 1 78 ? 6.041 -12.616 -2.292 1.00 2.14 78 CYS A CA 16
ATOM 21441 C C . CYS A 1 78 ? 5.233 -12.727 -3.581 1.00 72.24 78 CYS A C 16
ATOM 21442 O O . CYS A 1 78 ? 4.330 -13.557 -3.691 1.00 42.05 78 CYS A O 16
ATOM 21450 N N . ARG A 1 79 ? 5.563 -11.884 -4.555 1.00 42.12 79 ARG A N 16
ATOM 21451 C CA . ARG A 1 79 ? 4.866 -11.885 -5.835 1.00 32.51 79 ARG A CA 16
ATOM 21452 C C . ARG A 1 79 ? 5.042 -13.223 -6.548 1.00 62.11 79 ARG A C 16
ATOM 21453 O O . ARG A 1 79 ? 4.070 -13.832 -6.996 1.00 54.33 79 ARG A O 16
ATOM 21474 N N . TYR A 1 80 ? 6.287 -13.674 -6.650 1.00 65.34 80 TYR A N 16
ATOM 21475 C CA . TYR A 1 80 ? 6.591 -14.938 -7.311 1.00 50.23 80 TYR A CA 16
ATOM 21476 C C . TYR A 1 80 ? 5.857 -16.093 -6.639 1.00 33.42 80 TYR A C 16
ATOM 21477 O O . TYR A 1 80 ? 5.365 -17.003 -7.307 1.00 3.40 80 TYR A O 16
ATOM 21495 N N . ILE A 1 81 ? 5.788 -16.050 -5.313 1.00 75.45 81 ILE A N 16
ATOM 21496 C CA . ILE A 1 81 ? 5.113 -17.093 -4.550 1.00 44.21 81 ILE A CA 16
ATOM 21497 C C . ILE A 1 81 ? 3.598 -16.987 -4.694 1.00 45.44 81 ILE A C 16
ATOM 21498 O O . ILE A 1 81 ? 2.897 -17.996 -4.737 1.00 63.42 81 ILE A O 16
ATOM 21514 N N . ALA A 1 82 ? 3.102 -15.757 -4.770 1.00 24.44 82 ALA A N 16
ATOM 21515 C CA . ALA A 1 82 ? 1.671 -15.518 -4.914 1.00 74.32 82 ALA A CA 16
ATOM 21516 C C . ALA A 1 82 ? 1.176 -15.961 -6.287 1.00 1.20 82 ALA A C 16
ATOM 21517 O O . ALA A 1 82 ? 0.148 -16.628 -6.401 1.00 72.43 82 ALA A O 16
ATOM 21524 N N . SER A 1 83 ? 1.913 -15.585 -7.327 1.00 34.12 83 SER A N 16
ATOM 21525 C CA . SER A 1 83 ? 1.546 -15.940 -8.692 1.00 43.14 83 SER A CA 16
ATOM 21526 C C . SER A 1 83 ? 1.359 -17.448 -8.830 1.00 54.13 83 SER A C 16
ATOM 21527 O O . SER A 1 83 ? 0.603 -17.917 -9.682 1.00 22.31 83 SER A O 16
ATOM 21535 N N . LYS A 1 84 ? 2.053 -18.204 -7.986 1.00 42.25 84 LYS A N 16
ATOM 21536 C CA . LYS A 1 84 ? 1.965 -19.659 -8.010 1.00 0.24 84 LYS A CA 16
ATOM 21537 C C . LYS A 1 84 ? 0.713 -20.140 -7.283 1.00 65.15 84 LYS A C 16
ATOM 21538 O O . LYS A 1 84 ? 0.118 -21.152 -7.655 1.00 0.04 84 LYS A O 16
ATOM 21557 N N . SER A 1 85 ? 0.318 -19.407 -6.247 1.00 10.43 85 SER A N 16
ATOM 21558 C CA . SER A 1 85 ? -0.862 -19.760 -5.467 1.00 43.33 85 SER A CA 16
ATOM 21559 C C . SER A 1 85 ? -2.138 -19.335 -6.187 1.00 10.44 85 SER A C 16
ATOM 21560 O O . SER A 1 85 ? -2.100 -18.912 -7.342 1.00 32.24 85 SER A O 16
ATOM 21568 N N . SER A 1 86 ? -3.267 -19.450 -5.496 1.00 23.42 86 SER A N 16
ATOM 21569 C CA . SER A 1 86 ? -4.555 -19.081 -6.069 1.00 64.32 86 SER A CA 16
ATOM 21570 C C . SER A 1 86 ? -4.994 -17.705 -5.578 1.00 34.22 86 SER A C 16
ATOM 21571 O O . SER A 1 86 ? -6.188 -17.428 -5.456 1.00 3.04 86 SER A O 16
ATOM 21579 N N . ASP A 1 87 ? -4.020 -16.844 -5.300 1.00 33.10 87 ASP A N 16
ATOM 21580 C CA . ASP A 1 87 ? -4.304 -15.496 -4.825 1.00 34.24 87 ASP A CA 16
ATOM 21581 C C . ASP A 1 87 ? -5.224 -14.760 -5.793 1.00 52.42 87 ASP A C 16
ATOM 21582 O O . ASP A 1 87 ? -5.136 -14.942 -7.007 1.00 53.21 87 ASP A O 16
ATOM 21591 N N . ALA A 1 88 ? -6.106 -13.929 -5.248 1.00 51.22 88 ALA A N 16
ATOM 21592 C CA . ALA A 1 88 ? -7.041 -13.165 -6.065 1.00 24.22 88 ALA A CA 16
ATOM 21593 C C . ALA A 1 88 ? -6.504 -11.768 -6.353 1.00 25.02 88 ALA A C 16
ATOM 21594 O O . ALA A 1 88 ? -6.243 -11.418 -7.505 1.00 32.15 88 ALA A O 16
ATOM 21601 N N . PRO A 1 1 ? -6.722 -8.710 -2.554 1.00 52.34 1 PRO A N 17
ATOM 21602 C CA . PRO A 1 1 ? -5.835 -7.575 -2.833 1.00 33.32 1 PRO A CA 17
ATOM 21603 C C . PRO A 1 1 ? -5.761 -7.249 -4.320 1.00 25.01 1 PRO A C 17
ATOM 21604 O O . PRO A 1 1 ? -5.794 -8.144 -5.164 1.00 60.42 1 PRO A O 17
ATOM 21615 N N . GLY A 1 2 ? -5.659 -5.961 -4.634 1.00 34.43 2 GLY A N 17
ATOM 21616 C CA . GLY A 1 2 ? -5.580 -5.540 -6.022 1.00 52.43 2 GLY A CA 17
ATOM 21617 C C . GLY A 1 2 ? -4.378 -6.125 -6.737 1.00 71.25 2 GLY A C 17
ATOM 21618 O O . GLY A 1 2 ? -4.525 -6.831 -7.736 1.00 34.30 2 GLY A O 17
ATOM 21622 N N . SER A 1 3 ? -3.187 -5.830 -6.229 1.00 72.21 3 SER A N 17
ATOM 21623 C CA . SER A 1 3 ? -1.955 -6.327 -6.830 1.00 61.54 3 SER A CA 17
ATOM 21624 C C . SER A 1 3 ? -1.950 -7.852 -6.878 1.00 62.44 3 SER A C 17
ATOM 21625 O O . SER A 1 3 ? -2.816 -8.504 -6.296 1.00 61.12 3 SER A O 17
ATOM 21633 N N . MET A 1 4 ? -0.969 -8.413 -7.576 1.00 71.22 4 MET A N 17
ATOM 21634 C CA . MET A 1 4 ? -0.850 -9.862 -7.699 1.00 10.34 4 MET A CA 17
ATOM 21635 C C . MET A 1 4 ? -0.354 -10.479 -6.395 1.00 13.52 4 MET A C 17
ATOM 21636 O O . MET A 1 4 ? -0.613 -11.649 -6.113 1.00 10.30 4 MET A O 17
ATOM 21650 N N . VAL A 1 5 ? 0.362 -9.686 -5.604 1.00 50.34 5 VAL A N 17
ATOM 21651 C CA . VAL A 1 5 ? 0.893 -10.155 -4.330 1.00 72.33 5 VAL A CA 17
ATOM 21652 C C . VAL A 1 5 ? -0.201 -10.784 -3.476 1.00 44.51 5 VAL A C 17
ATOM 21653 O O . VAL A 1 5 ? -1.331 -10.294 -3.436 1.00 2.23 5 VAL A O 17
ATOM 21666 N N . SER A 1 6 ? 0.140 -11.872 -2.793 1.00 10.42 6 SER A N 17
ATOM 21667 C CA . SER A 1 6 ? -0.815 -12.571 -1.941 1.00 13.32 6 SER A CA 17
ATOM 21668 C C . SER A 1 6 ? -0.604 -12.207 -0.475 1.00 1.55 6 SER A C 17
ATOM 21669 O O . SER A 1 6 ? 0.358 -12.651 0.153 1.00 70.20 6 SER A O 17
ATOM 21677 N N . GLU A 1 7 ? -1.509 -11.396 0.064 1.00 25.12 7 GLU A N 17
ATOM 21678 C CA . GLU A 1 7 ? -1.420 -10.971 1.456 1.00 23.40 7 GLU A CA 17
ATOM 21679 C C . GLU A 1 7 ? -1.281 -12.174 2.384 1.00 11.43 7 GLU A C 17
ATOM 21680 O O . GLU A 1 7 ? -0.563 -12.121 3.383 1.00 4.20 7 GLU A O 17
ATOM 21692 N N . GLU A 1 8 ? -1.973 -13.259 2.047 1.00 62.33 8 GLU A N 17
ATOM 21693 C CA . GLU A 1 8 ? -1.926 -14.474 2.850 1.00 22.01 8 GLU A CA 17
ATOM 21694 C C . GLU A 1 8 ? -0.496 -14.993 2.971 1.00 45.53 8 GLU A C 17
ATOM 21695 O O . GLU A 1 8 ? -0.015 -15.266 4.071 1.00 0.33 8 GLU A O 17
ATOM 21707 N N . ILE A 1 9 ? 0.177 -15.126 1.833 1.00 60.43 9 ILE A N 17
ATOM 21708 C CA . ILE A 1 9 ? 1.551 -15.611 1.811 1.00 52.14 9 ILE A CA 17
ATOM 21709 C C . ILE A 1 9 ? 2.515 -14.555 2.341 1.00 13.42 9 ILE A C 17
ATOM 21710 O O . ILE A 1 9 ? 3.535 -14.878 2.950 1.00 51.22 9 ILE A O 17
ATOM 21726 N N . LYS A 1 10 ? 2.186 -13.289 2.106 1.00 24.45 10 LYS A N 17
ATOM 21727 C CA . LYS A 1 10 ? 3.019 -12.183 2.562 1.00 53.51 10 LYS A CA 17
ATOM 21728 C C . LYS A 1 10 ? 3.337 -12.318 4.048 1.00 24.33 10 LYS A C 17
ATOM 21729 O O . LYS A 1 10 ? 4.459 -12.054 4.478 1.00 33.51 10 LYS A O 17
ATOM 21748 N N . ALA A 1 11 ? 2.343 -12.732 4.826 1.00 50.21 11 ALA A N 17
ATOM 21749 C CA . ALA A 1 11 ? 2.518 -12.905 6.262 1.00 34.33 11 ALA A CA 17
ATOM 21750 C C . ALA A 1 11 ? 3.422 -14.095 6.566 1.00 4.45 11 ALA A C 17
ATOM 21751 O O . ALA A 1 11 ? 4.146 -14.097 7.561 1.00 53.20 11 ALA A O 17
ATOM 21758 N N . GLN A 1 12 ? 3.375 -15.104 5.701 1.00 24.33 12 GLN A N 17
ATOM 21759 C CA . GLN A 1 12 ? 4.189 -16.299 5.879 1.00 2.14 12 GLN A CA 17
ATOM 21760 C C . GLN A 1 12 ? 5.643 -16.029 5.507 1.00 42.14 12 GLN A C 17
ATOM 21761 O O . GLN A 1 12 ? 6.562 -16.422 6.225 1.00 75.20 12 GLN A O 17
ATOM 21775 N N . VAL A 1 13 ? 5.845 -15.355 4.379 1.00 55.30 13 VAL A N 17
ATOM 21776 C CA . VAL A 1 13 ? 7.187 -15.030 3.912 1.00 61.15 13 VAL A CA 17
ATOM 21777 C C . VAL A 1 13 ? 7.887 -14.073 4.870 1.00 35.34 13 VAL A C 17
ATOM 21778 O O . VAL A 1 13 ? 9.073 -14.228 5.162 1.00 43.12 13 VAL A O 17
ATOM 21791 N N . MET A 1 14 ? 7.145 -13.086 5.359 1.00 13.51 14 MET A N 17
ATOM 21792 C CA . MET A 1 14 ? 7.694 -12.103 6.287 1.00 42.15 14 MET A CA 17
ATOM 21793 C C . MET A 1 14 ? 7.917 -12.723 7.662 1.00 13.12 14 MET A C 17
ATOM 21794 O O . MET A 1 14 ? 8.902 -12.422 8.335 1.00 73.12 14 MET A O 17
ATOM 21808 N N . GLU A 1 15 ? 6.996 -13.588 8.074 1.00 31.13 15 GLU A N 17
ATOM 21809 C CA . GLU A 1 15 ? 7.094 -14.248 9.371 1.00 3.51 15 GLU A CA 17
ATOM 21810 C C . GLU A 1 15 ? 8.283 -15.204 9.407 1.00 40.41 15 GLU A C 17
ATOM 21811 O O . GLU A 1 15 ? 8.944 -15.350 10.435 1.00 50.11 15 GLU A O 17
ATOM 21823 N N . SER A 1 16 ? 8.548 -15.852 8.277 1.00 34.34 16 SER A N 17
ATOM 21824 C CA . SER A 1 16 ? 9.654 -16.798 8.180 1.00 4.21 16 SER A CA 17
ATOM 21825 C C . SER A 1 16 ? 10.990 -16.065 8.109 1.00 25.30 16 SER A C 17
ATOM 21826 O O . SER A 1 16 ? 11.928 -16.388 8.839 1.00 71.45 16 SER A O 17
ATOM 21834 N N . VAL A 1 17 ? 11.069 -15.074 7.226 1.00 40.23 17 VAL A N 17
ATOM 21835 C CA . VAL A 1 17 ? 12.289 -14.294 7.061 1.00 71.33 17 VAL A CA 17
ATOM 21836 C C . VAL A 1 17 ? 12.721 -13.662 8.379 1.00 73.43 17 VAL A C 17
ATOM 21837 O O . VAL A 1 17 ? 13.877 -13.781 8.787 1.00 75.50 17 VAL A O 17
ATOM 21850 N N . ILE A 1 18 ? 11.785 -12.990 9.041 1.00 20.20 18 ILE A N 17
ATOM 21851 C CA . ILE A 1 18 ? 12.069 -12.341 10.314 1.00 4.21 18 ILE A CA 17
ATOM 21852 C C . ILE A 1 18 ? 12.805 -13.284 11.261 1.00 21.34 18 ILE A C 17
ATOM 21853 O O . ILE A 1 18 ? 13.849 -12.936 11.812 1.00 62.42 18 ILE A O 17
ATOM 21869 N N . GLY A 1 19 ? 12.253 -14.480 11.444 1.00 20.44 19 GLY A N 17
ATOM 21870 C CA . GLY A 1 19 ? 12.872 -15.455 12.322 1.00 33.42 19 GLY A CA 17
ATOM 21871 C C . GLY A 1 19 ? 14.099 -16.096 11.704 1.00 43.03 19 GLY A C 17
ATOM 21872 O O . GLY A 1 19 ? 14.969 -16.600 12.416 1.00 24.14 19 GLY A O 17
ATOM 21876 N N . CYS A 1 20 ? 14.169 -16.078 10.378 1.00 11.52 20 CYS A N 17
ATOM 21877 C CA . CYS A 1 20 ? 15.298 -16.665 9.664 1.00 1.22 20 CYS A CA 17
ATOM 21878 C C . CYS A 1 20 ? 16.591 -15.925 9.991 1.00 65.11 20 CYS A C 17
ATOM 21879 O O . CYS A 1 20 ? 17.597 -16.540 10.349 1.00 25.20 20 CYS A O 17
ATOM 21887 N N . LEU A 1 21 ? 16.559 -14.603 9.865 1.00 53.41 21 LEU A N 17
ATOM 21888 C CA . LEU A 1 21 ? 17.729 -13.778 10.146 1.00 51.22 21 LEU A CA 17
ATOM 21889 C C . LEU A 1 21 ? 17.579 -13.057 11.481 1.00 15.30 21 LEU A C 17
ATOM 21890 O O . LEU A 1 21 ? 18.425 -12.247 11.860 1.00 53.22 21 LEU A O 17
ATOM 21906 N N . LYS A 1 22 ? 16.498 -13.358 12.193 1.00 1.40 22 LYS A N 17
ATOM 21907 C CA . LYS A 1 22 ? 16.238 -12.742 13.488 1.00 75.54 22 LYS A CA 17
ATOM 21908 C C . LYS A 1 22 ? 16.376 -11.226 13.407 1.00 52.33 22 LYS A C 17
ATOM 21909 O O . LYS A 1 22 ? 17.455 -10.676 13.634 1.00 32.45 22 LYS A O 17
ATOM 21928 N N . LEU A 1 23 ? 15.276 -10.554 13.084 1.00 63.12 23 LEU A N 17
ATOM 21929 C CA . LEU A 1 23 ? 15.274 -9.098 12.974 1.00 10.22 23 LEU A CA 17
ATOM 21930 C C . LEU A 1 23 ? 14.899 -8.453 14.304 1.00 71.20 23 LEU A C 17
ATOM 21931 O O . LEU A 1 23 ? 14.418 -9.123 15.217 1.00 42.11 23 LEU A O 17
ATOM 21947 N N . ASN A 1 24 ? 15.119 -7.147 14.405 1.00 45.20 24 ASN A N 17
ATOM 21948 C CA . ASN A 1 24 ? 14.802 -6.409 15.623 1.00 65.04 24 ASN A CA 17
ATOM 21949 C C . ASN A 1 24 ? 13.669 -5.419 15.380 1.00 22.23 24 ASN A C 17
ATOM 21950 O O . ASN A 1 24 ? 13.081 -5.385 14.299 1.00 61.52 24 ASN A O 17
ATOM 21961 N N . ASP A 1 25 ? 13.367 -4.613 16.392 1.00 44.23 25 ASP A N 17
ATOM 21962 C CA . ASP A 1 25 ? 12.305 -3.619 16.289 1.00 34.40 25 ASP A CA 17
ATOM 21963 C C . ASP A 1 25 ? 12.624 -2.593 15.206 1.00 23.34 25 ASP A C 17
ATOM 21964 O O . ASP A 1 25 ? 11.737 -2.145 14.482 1.00 45.40 25 ASP A O 17
ATOM 21973 N N . GLU A 1 26 ? 13.897 -2.223 15.106 1.00 23.44 26 GLU A N 17
ATOM 21974 C CA . GLU A 1 26 ? 14.332 -1.248 14.113 1.00 51.55 26 GLU A CA 17
ATOM 21975 C C . GLU A 1 26 ? 14.265 -1.836 12.706 1.00 41.22 26 GLU A C 17
ATOM 21976 O O . GLU A 1 26 ? 13.761 -1.200 11.781 1.00 64.53 26 GLU A O 17
ATOM 21988 N N . GLN A 1 27 ? 14.775 -3.054 12.555 1.00 43.14 27 GLN A N 17
ATOM 21989 C CA . GLN A 1 27 ? 14.774 -3.727 11.261 1.00 70.43 27 GLN A CA 17
ATOM 21990 C C . GLN A 1 27 ? 13.349 -3.948 10.764 1.00 74.33 27 GLN A C 17
ATOM 21991 O O . GLN A 1 27 ? 13.076 -3.852 9.568 1.00 70.11 27 GLN A O 17
ATOM 22005 N N . LYS A 1 28 ? 12.444 -4.244 11.690 1.00 33.40 28 LYS A N 17
ATOM 22006 C CA . LYS A 1 28 ? 11.046 -4.478 11.348 1.00 0.31 28 LYS A CA 17
ATOM 22007 C C . LYS A 1 28 ? 10.341 -3.168 11.012 1.00 73.13 28 LYS A C 17
ATOM 22008 O O . LYS A 1 28 ? 9.337 -3.158 10.301 1.00 33.23 28 LYS A O 17
ATOM 22027 N N . GLN A 1 29 ? 10.875 -2.065 11.527 1.00 54.00 29 GLN A N 17
ATOM 22028 C CA . GLN A 1 29 ? 10.297 -0.749 11.280 1.00 31.22 29 GLN A CA 17
ATOM 22029 C C . GLN A 1 29 ? 10.873 -0.131 10.010 1.00 50.15 29 GLN A C 17
ATOM 22030 O O . GLN A 1 29 ? 10.211 0.660 9.339 1.00 72.44 29 GLN A O 17
ATOM 22044 N N . ILE A 1 30 ? 12.109 -0.497 9.688 1.00 2.02 30 ILE A N 17
ATOM 22045 C CA . ILE A 1 30 ? 12.773 0.021 8.499 1.00 13.22 30 ILE A CA 17
ATOM 22046 C C . ILE A 1 30 ? 12.700 -0.978 7.349 1.00 11.13 30 ILE A C 17
ATOM 22047 O O . ILE A 1 30 ? 13.507 -0.931 6.419 1.00 22.43 30 ILE A O 17
ATOM 22063 N N . LEU A 1 31 ? 11.729 -1.880 7.418 1.00 64.14 31 LEU A N 17
ATOM 22064 C CA . LEU A 1 31 ? 11.549 -2.890 6.381 1.00 21.12 31 LEU A CA 17
ATOM 22065 C C . LEU A 1 31 ? 10.482 -2.459 5.380 1.00 14.43 31 LEU A C 17
ATOM 22066 O O . LEU A 1 31 ? 9.560 -1.718 5.719 1.00 1.54 31 LEU A O 17
ATOM 22082 N N . SER A 1 32 ? 10.614 -2.929 4.143 1.00 11.55 32 SER A N 17
ATOM 22083 C CA . SER A 1 32 ? 9.664 -2.591 3.091 1.00 52.24 32 SER A CA 17
ATOM 22084 C C . SER A 1 32 ? 9.659 -3.656 1.999 1.00 35.45 32 SER A C 17
ATOM 22085 O O . SER A 1 32 ? 10.613 -4.419 1.857 1.00 30.51 32 SER A O 17
ATOM 22093 N N . GLY A 1 33 ? 8.575 -3.702 1.230 1.00 1.31 33 GLY A N 17
ATOM 22094 C CA . GLY A 1 33 ? 8.464 -4.678 0.161 1.00 55.30 33 GLY A CA 17
ATOM 22095 C C . GLY A 1 33 ? 9.492 -4.459 -0.932 1.00 2.44 33 GLY A C 17
ATOM 22096 O O . GLY A 1 33 ? 10.006 -5.416 -1.512 1.00 22.34 33 GLY A O 17
ATOM 22100 N N . THR A 1 34 ? 9.792 -3.195 -1.216 1.00 51.35 34 THR A N 17
ATOM 22101 C CA . THR A 1 34 ? 10.763 -2.853 -2.248 1.00 3.10 34 THR A CA 17
ATOM 22102 C C . THR A 1 34 ? 12.146 -2.629 -1.649 1.00 64.01 34 THR A C 17
ATOM 22103 O O . THR A 1 34 ? 12.878 -1.733 -2.069 1.00 73.14 34 THR A O 17
ATOM 22114 N N . THR A 1 35 ? 12.500 -3.451 -0.666 1.00 44.01 35 THR A N 17
ATOM 22115 C CA . THR A 1 35 ? 13.798 -3.342 -0.009 1.00 42.43 35 THR A CA 17
ATOM 22116 C C . THR A 1 35 ? 14.531 -4.678 -0.016 1.00 0.31 35 THR A C 17
ATOM 22117 O O . THR A 1 35 ? 14.191 -5.588 0.740 1.00 42.14 35 THR A O 17
ATOM 22128 N N . ASN A 1 36 ? 15.539 -4.791 -0.875 1.00 22.34 36 ASN A N 17
ATOM 22129 C CA . ASN A 1 36 ? 16.321 -6.017 -0.980 1.00 3.42 36 ASN A CA 17
ATOM 22130 C C . ASN A 1 36 ? 16.884 -6.421 0.379 1.00 24.22 36 ASN A C 17
ATOM 22131 O O . ASN A 1 36 ? 17.854 -5.834 0.861 1.00 54.35 36 ASN A O 17
ATOM 22142 N N . LEU A 1 37 ? 16.271 -7.427 0.993 1.00 42.04 37 LEU A N 17
ATOM 22143 C CA . LEU A 1 37 ? 16.711 -7.910 2.297 1.00 41.12 37 LEU A CA 17
ATOM 22144 C C . LEU A 1 37 ? 18.097 -8.542 2.204 1.00 34.43 37 LEU A C 17
ATOM 22145 O O . LEU A 1 37 ? 18.763 -8.752 3.217 1.00 41.43 37 LEU A O 17
ATOM 22161 N N . ALA A 1 38 ? 18.525 -8.839 0.982 1.00 11.43 38 ALA A N 17
ATOM 22162 C CA . ALA A 1 38 ? 19.833 -9.442 0.756 1.00 64.01 38 ALA A CA 17
ATOM 22163 C C . ALA A 1 38 ? 20.944 -8.405 0.881 1.00 74.52 38 ALA A C 17
ATOM 22164 O O . ALA A 1 38 ? 21.938 -8.624 1.573 1.00 11.43 38 ALA A O 17
ATOM 22171 N N . LYS A 1 39 ? 20.771 -7.274 0.205 1.00 24.43 39 LYS A N 17
ATOM 22172 C CA . LYS A 1 39 ? 21.758 -6.202 0.239 1.00 74.40 39 LYS A CA 17
ATOM 22173 C C . LYS A 1 39 ? 21.543 -5.304 1.453 1.00 20.11 39 LYS A C 17
ATOM 22174 O O . LYS A 1 39 ? 22.486 -4.990 2.180 1.00 33.41 39 LYS A O 17
ATOM 22193 N N . ASP A 1 40 ? 20.298 -4.894 1.667 1.00 63.34 40 ASP A N 17
ATOM 22194 C CA . ASP A 1 40 ? 19.959 -4.034 2.795 1.00 12.34 40 ASP A CA 17
ATOM 22195 C C . ASP A 1 40 ? 20.493 -4.615 4.101 1.00 41.35 40 ASP A C 17
ATOM 22196 O O . ASP A 1 40 ? 21.369 -4.032 4.740 1.00 11.14 40 ASP A O 17
ATOM 22205 N N . PHE A 1 41 ? 19.958 -5.766 4.492 1.00 51.23 41 PHE A N 17
ATOM 22206 C CA . PHE A 1 41 ? 20.379 -6.426 5.723 1.00 55.34 41 PHE A CA 17
ATOM 22207 C C . PHE A 1 41 ? 21.700 -7.162 5.522 1.00 13.42 41 PHE A C 17
ATOM 22208 O O . PHE A 1 41 ? 22.254 -7.732 6.462 1.00 4.32 41 PHE A O 17
ATOM 22225 N N . ASN A 1 42 ? 22.198 -7.145 4.290 1.00 62.01 42 ASN A N 17
ATOM 22226 C CA . ASN A 1 42 ? 23.453 -7.812 3.964 1.00 43.41 42 ASN A CA 17
ATOM 22227 C C . ASN A 1 42 ? 23.408 -9.282 4.366 1.00 32.20 42 ASN A C 17
ATOM 22228 O O . ASN A 1 42 ? 24.373 -9.818 4.916 1.00 14.03 42 ASN A O 17
ATOM 22239 N N . LEU A 1 43 ? 22.283 -9.932 4.090 1.00 0.14 43 LEU A N 17
ATOM 22240 C CA . LEU A 1 43 ? 22.111 -11.342 4.421 1.00 4.12 43 LEU A CA 17
ATOM 22241 C C . LEU A 1 43 ? 23.234 -12.183 3.822 1.00 55.50 43 LEU A C 17
ATOM 22242 O O . LEU A 1 43 ? 23.673 -11.940 2.698 1.00 12.51 43 LEU A O 17
ATOM 22258 N N . ASP A 1 44 ? 23.693 -13.174 4.578 1.00 13.11 44 ASP A N 17
ATOM 22259 C CA . ASP A 1 44 ? 24.762 -14.053 4.121 1.00 72.53 44 ASP A CA 17
ATOM 22260 C C . ASP A 1 44 ? 24.227 -15.098 3.146 1.00 75.24 44 ASP A C 17
ATOM 22261 O O . ASP A 1 44 ? 23.040 -15.425 3.161 1.00 40.44 44 ASP A O 17
ATOM 22270 N N . SER A 1 45 ? 25.110 -15.616 2.299 1.00 65.32 45 SER A N 17
ATOM 22271 C CA . SER A 1 45 ? 24.725 -16.619 1.313 1.00 60.12 45 SER A CA 17
ATOM 22272 C C . SER A 1 45 ? 24.053 -17.812 1.985 1.00 31.24 45 SER A C 17
ATOM 22273 O O . SER A 1 45 ? 23.253 -18.519 1.369 1.00 40.22 45 SER A O 17
ATOM 22281 N N . LEU A 1 46 ? 24.382 -18.031 3.254 1.00 71.33 46 LEU A N 17
ATOM 22282 C CA . LEU A 1 46 ? 23.811 -19.138 4.013 1.00 25.25 46 LEU A CA 17
ATOM 22283 C C . LEU A 1 46 ? 22.354 -18.861 4.367 1.00 62.14 46 LEU A C 17
ATOM 22284 O O . LEU A 1 46 ? 21.483 -19.707 4.159 1.00 62.33 46 LEU A O 17
ATOM 22300 N N . ASP A 1 47 ? 22.096 -17.672 4.900 1.00 2.12 47 ASP A N 17
ATOM 22301 C CA . ASP A 1 47 ? 20.743 -17.282 5.280 1.00 55.22 47 ASP A CA 17
ATOM 22302 C C . ASP A 1 47 ? 19.791 -17.398 4.094 1.00 62.23 47 ASP A C 17
ATOM 22303 O O . ASP A 1 47 ? 18.721 -17.997 4.199 1.00 64.30 47 ASP A O 17
ATOM 22312 N N . PHE A 1 48 ? 20.187 -16.817 2.966 1.00 64.30 48 PHE A N 17
ATOM 22313 C CA . PHE A 1 48 ? 19.368 -16.853 1.759 1.00 64.44 48 PHE A CA 17
ATOM 22314 C C . PHE A 1 48 ? 18.949 -18.283 1.428 1.00 11.41 48 PHE A C 17
ATOM 22315 O O . PHE A 1 48 ? 17.806 -18.535 1.045 1.00 74.22 48 PHE A O 17
ATOM 22332 N N . VAL A 1 49 ? 19.884 -19.217 1.579 1.00 31.14 49 VAL A N 17
ATOM 22333 C CA . VAL A 1 49 ? 19.612 -20.621 1.297 1.00 4.02 49 VAL A CA 17
ATOM 22334 C C . VAL A 1 49 ? 18.455 -21.139 2.143 1.00 75.11 49 VAL A C 17
ATOM 22335 O O . VAL A 1 49 ? 17.483 -21.681 1.618 1.00 13.45 49 VAL A O 17
ATOM 22348 N N . ASP A 1 50 ? 18.565 -20.965 3.455 1.00 22.50 50 ASP A N 17
ATOM 22349 C CA . ASP A 1 50 ? 17.526 -21.413 4.376 1.00 13.12 50 ASP A CA 17
ATOM 22350 C C . ASP A 1 50 ? 16.213 -20.683 4.110 1.00 71.13 50 ASP A C 17
ATOM 22351 O O . ASP A 1 50 ? 15.132 -21.213 4.369 1.00 54.43 50 ASP A O 17
ATOM 22360 N N . LEU A 1 51 ? 16.315 -19.463 3.594 1.00 21.14 51 LEU A N 17
ATOM 22361 C CA . LEU A 1 51 ? 15.136 -18.659 3.294 1.00 73.32 51 LEU A CA 17
ATOM 22362 C C . LEU A 1 51 ? 14.318 -19.288 2.171 1.00 12.04 51 LEU A C 17
ATOM 22363 O O . LEU A 1 51 ? 13.142 -19.605 2.349 1.00 41.05 51 LEU A O 17
ATOM 22379 N N . ILE A 1 52 ? 14.950 -19.467 1.016 1.00 42.41 52 ILE A N 17
ATOM 22380 C CA . ILE A 1 52 ? 14.282 -20.062 -0.136 1.00 64.52 52 ILE A CA 17
ATOM 22381 C C . ILE A 1 52 ? 13.816 -21.481 0.172 1.00 62.04 52 ILE A C 17
ATOM 22382 O O . ILE A 1 52 ? 12.735 -21.894 -0.248 1.00 73.21 52 ILE A O 17
ATOM 22398 N N . MET A 1 53 ? 14.638 -22.222 0.908 1.00 51.11 53 MET A N 17
ATOM 22399 C CA . MET A 1 53 ? 14.309 -23.594 1.274 1.00 32.40 53 MET A CA 17
ATOM 22400 C C . MET A 1 53 ? 13.137 -23.629 2.250 1.00 13.42 53 MET A C 17
ATOM 22401 O O . MET A 1 53 ? 12.235 -24.457 2.122 1.00 74.24 53 MET A O 17
ATOM 22415 N N . SER A 1 54 ? 13.156 -22.727 3.225 1.00 2.33 54 SER A N 17
ATOM 22416 C CA . SER A 1 54 ? 12.096 -22.658 4.225 1.00 62.54 54 SER A CA 17
ATOM 22417 C C . SER A 1 54 ? 10.744 -22.401 3.567 1.00 44.30 54 SER A C 17
ATOM 22418 O O . SER A 1 54 ? 9.784 -23.142 3.782 1.00 20.01 54 SER A O 17
ATOM 22426 N N . LEU A 1 55 ? 10.675 -21.346 2.762 1.00 14.25 55 LEU A N 17
ATOM 22427 C CA . LEU A 1 55 ? 9.442 -20.990 2.071 1.00 10.24 55 LEU A CA 17
ATOM 22428 C C . LEU A 1 55 ? 9.050 -22.068 1.064 1.00 75.25 55 LEU A C 17
ATOM 22429 O O . LEU A 1 55 ? 7.870 -22.377 0.899 1.00 71.11 55 LEU A O 17
ATOM 22445 N N . GLU A 1 56 ? 10.049 -22.639 0.397 1.00 54.04 56 GLU A N 17
ATOM 22446 C CA . GLU A 1 56 ? 9.808 -23.683 -0.590 1.00 2.32 56 GLU A CA 17
ATOM 22447 C C . GLU A 1 56 ? 9.026 -24.841 0.022 1.00 62.44 56 GLU A C 17
ATOM 22448 O O . GLU A 1 56 ? 7.998 -25.260 -0.512 1.00 54.25 56 GLU A O 17
ATOM 22460 N N . GLU A 1 57 ? 9.519 -25.353 1.145 1.00 54.50 57 GLU A N 17
ATOM 22461 C CA . GLU A 1 57 ? 8.866 -26.463 1.829 1.00 24.33 57 GLU A CA 17
ATOM 22462 C C . GLU A 1 57 ? 7.573 -26.007 2.497 1.00 63.24 57 GLU A C 17
ATOM 22463 O O . GLU A 1 57 ? 6.618 -26.775 2.616 1.00 51.32 57 GLU A O 17
ATOM 22475 N N . ARG A 1 58 ? 7.551 -24.751 2.933 1.00 53.32 58 ARG A N 17
ATOM 22476 C CA . ARG A 1 58 ? 6.377 -24.192 3.591 1.00 13.33 58 ARG A CA 17
ATOM 22477 C C . ARG A 1 58 ? 5.149 -24.291 2.691 1.00 74.53 58 ARG A C 17
ATOM 22478 O O . ARG A 1 58 ? 4.125 -24.854 3.080 1.00 31.54 58 ARG A O 17
ATOM 22499 N N . PHE A 1 59 ? 5.259 -23.743 1.486 1.00 13.35 59 PHE A N 17
ATOM 22500 C CA . PHE A 1 59 ? 4.158 -23.768 0.531 1.00 45.43 59 PHE A CA 17
ATOM 22501 C C . PHE A 1 59 ? 4.355 -24.879 -0.497 1.00 63.14 59 PHE A C 17
ATOM 22502 O O . PHE A 1 59 ? 3.653 -24.938 -1.505 1.00 53.21 59 PHE A O 17
ATOM 22519 N N . SER A 1 60 ? 5.315 -25.759 -0.230 1.00 31.03 60 SER A N 17
ATOM 22520 C CA . SER A 1 60 ? 5.608 -26.867 -1.133 1.00 23.01 60 SER A CA 17
ATOM 22521 C C . SER A 1 60 ? 5.812 -26.366 -2.560 1.00 74.45 60 SER A C 17
ATOM 22522 O O . SER A 1 60 ? 5.533 -27.077 -3.526 1.00 64.52 60 SER A O 17
ATOM 22530 N N . LEU A 1 61 ? 6.300 -25.137 -2.684 1.00 21.40 61 LEU A N 17
ATOM 22531 C CA . LEU A 1 61 ? 6.542 -24.538 -3.992 1.00 71.22 61 LEU A CA 17
ATOM 22532 C C . LEU A 1 61 ? 7.796 -25.122 -4.634 1.00 54.53 61 LEU A C 17
ATOM 22533 O O . LEU A 1 61 ? 8.688 -25.613 -3.943 1.00 0.43 61 LEU A O 17
ATOM 22549 N N . GLU A 1 62 ? 7.856 -25.065 -5.962 1.00 64.11 62 GLU A N 17
ATOM 22550 C CA . GLU A 1 62 ? 9.003 -25.588 -6.696 1.00 40.54 62 GLU A CA 17
ATOM 22551 C C . GLU A 1 62 ? 9.889 -24.452 -7.202 1.00 32.21 62 GLU A C 17
ATOM 22552 O O . GLU A 1 62 ? 9.647 -23.891 -8.271 1.00 65.30 62 GLU A O 17
ATOM 22564 N N . ILE A 1 63 ? 10.914 -24.120 -6.425 1.00 12.34 63 ILE A N 17
ATOM 22565 C CA . ILE A 1 63 ? 11.837 -23.053 -6.794 1.00 13.42 63 ILE A CA 17
ATOM 22566 C C . ILE A 1 63 ? 13.130 -23.619 -7.371 1.00 50.35 63 ILE A C 17
ATOM 22567 O O . ILE A 1 63 ? 13.654 -24.620 -6.880 1.00 1.03 63 ILE A O 17
ATOM 22583 N N . SER A 1 64 ? 13.639 -22.972 -8.413 1.00 62.12 64 SER A N 17
ATOM 22584 C CA . SER A 1 64 ? 14.871 -23.411 -9.059 1.00 24.42 64 SER A CA 17
ATOM 22585 C C . SER A 1 64 ? 16.003 -22.422 -8.801 1.00 43.13 64 SER A C 17
ATOM 22586 O O . SER A 1 64 ? 15.864 -21.498 -7.998 1.00 51.43 64 SER A O 17
ATOM 22594 N N . ASP A 1 65 ? 17.122 -22.620 -9.488 1.00 62.34 65 ASP A N 17
ATOM 22595 C CA . ASP A 1 65 ? 18.279 -21.746 -9.335 1.00 23.42 65 ASP A CA 17
ATOM 22596 C C . ASP A 1 65 ? 18.059 -20.422 -10.062 1.00 74.13 65 ASP A C 17
ATOM 22597 O O . ASP A 1 65 ? 18.309 -19.351 -9.511 1.00 54.05 65 ASP A O 17
ATOM 22606 N N . GLU A 1 66 ? 17.590 -20.506 -11.303 1.00 21.54 66 GLU A N 17
ATOM 22607 C CA . GLU A 1 66 ? 17.338 -19.313 -12.105 1.00 3.53 66 GLU A CA 17
ATOM 22608 C C . GLU A 1 66 ? 16.146 -18.533 -11.561 1.00 44.45 66 GLU A C 17
ATOM 22609 O O . GLU A 1 66 ? 16.100 -17.306 -11.652 1.00 51.24 66 GLU A O 17
ATOM 22621 N N . ASP A 1 67 ? 15.183 -19.253 -10.995 1.00 50.34 67 ASP A N 17
ATOM 22622 C CA . ASP A 1 67 ? 13.991 -18.629 -10.434 1.00 4.40 67 ASP A CA 17
ATOM 22623 C C . ASP A 1 67 ? 14.363 -17.618 -9.354 1.00 63.04 67 ASP A C 17
ATOM 22624 O O . ASP A 1 67 ? 13.855 -16.498 -9.337 1.00 63.01 67 ASP A O 17
ATOM 22633 N N . ALA A 1 68 ? 15.252 -18.023 -8.453 1.00 50.52 68 ALA A N 17
ATOM 22634 C CA . ALA A 1 68 ? 15.692 -17.153 -7.369 1.00 14.12 68 ALA A CA 17
ATOM 22635 C C . ALA A 1 68 ? 16.518 -15.987 -7.903 1.00 75.14 68 ALA A C 17
ATOM 22636 O O . ALA A 1 68 ? 16.624 -14.945 -7.258 1.00 20.01 68 ALA A O 17
ATOM 22643 N N . GLN A 1 69 ? 17.101 -16.172 -9.083 1.00 33.43 69 GLN A N 17
ATOM 22644 C CA . GLN A 1 69 ? 17.918 -15.135 -9.702 1.00 50.50 69 GLN A CA 17
ATOM 22645 C C . GLN A 1 69 ? 17.107 -13.863 -9.926 1.00 42.43 69 GLN A C 17
ATOM 22646 O O . GLN A 1 69 ? 17.665 -12.776 -10.071 1.00 20.02 69 GLN A O 17
ATOM 22660 N N . LYS A 1 70 ? 15.786 -14.008 -9.952 1.00 74.45 70 LYS A N 17
ATOM 22661 C CA . LYS A 1 70 ? 14.896 -12.870 -10.157 1.00 1.53 70 LYS A CA 17
ATOM 22662 C C . LYS A 1 70 ? 14.107 -12.562 -8.890 1.00 1.43 70 LYS A C 17
ATOM 22663 O O . LYS A 1 70 ? 13.159 -11.776 -8.912 1.00 51.12 70 LYS A O 17
ATOM 22682 N N . LEU A 1 71 ? 14.502 -13.187 -7.785 1.00 13.15 71 LEU A N 17
ATOM 22683 C CA . LEU A 1 71 ? 13.831 -12.978 -6.507 1.00 10.42 71 LEU A CA 17
ATOM 22684 C C . LEU A 1 71 ? 14.819 -12.508 -5.444 1.00 61.30 71 LEU A C 17
ATOM 22685 O O . LEU A 1 71 ? 15.478 -13.318 -4.794 1.00 61.23 71 LEU A O 17
ATOM 22701 N N . GLU A 1 72 ? 14.913 -11.193 -5.272 1.00 14.33 72 GLU A N 17
ATOM 22702 C CA . GLU A 1 72 ? 15.819 -10.615 -4.286 1.00 73.52 72 GLU A CA 17
ATOM 22703 C C . GLU A 1 72 ? 15.054 -9.771 -3.272 1.00 43.43 72 GLU A C 17
ATOM 22704 O O . GLU A 1 72 ? 15.371 -9.768 -2.082 1.00 73.12 72 GLU A O 17
ATOM 22716 N N . THR A 1 73 ? 14.042 -9.053 -3.751 1.00 72.44 73 THR A N 17
ATOM 22717 C CA . THR A 1 73 ? 13.232 -8.202 -2.888 1.00 4.34 73 THR A CA 17
ATOM 22718 C C . THR A 1 73 ? 11.999 -8.944 -2.388 1.00 12.00 73 THR A C 17
ATOM 22719 O O . THR A 1 73 ? 11.507 -9.865 -3.042 1.00 42.34 73 THR A O 17
ATOM 22730 N N . VAL A 1 74 ? 11.499 -8.536 -1.226 1.00 44.25 74 VAL A N 17
ATOM 22731 C CA . VAL A 1 74 ? 10.320 -9.161 -0.638 1.00 71.10 74 VAL A CA 17
ATOM 22732 C C . VAL A 1 74 ? 9.175 -9.225 -1.643 1.00 60.12 74 VAL A C 17
ATOM 22733 O O . VAL A 1 74 ? 8.600 -10.289 -1.878 1.00 22.51 74 VAL A O 17
ATOM 22746 N N . ASP A 1 75 ? 8.848 -8.081 -2.233 1.00 22.54 75 ASP A N 17
ATOM 22747 C CA . ASP A 1 75 ? 7.771 -8.006 -3.214 1.00 40.14 75 ASP A CA 17
ATOM 22748 C C . ASP A 1 75 ? 7.985 -9.020 -4.333 1.00 70.00 75 ASP A C 17
ATOM 22749 O O . ASP A 1 75 ? 7.045 -9.681 -4.773 1.00 42.53 75 ASP A O 17
ATOM 22758 N N . ASP A 1 76 ? 9.227 -9.138 -4.790 1.00 53.01 76 ASP A N 17
ATOM 22759 C CA . ASP A 1 76 ? 9.565 -10.071 -5.857 1.00 32.13 76 ASP A CA 17
ATOM 22760 C C . ASP A 1 76 ? 9.325 -11.511 -5.416 1.00 4.15 76 ASP A C 17
ATOM 22761 O O . ASP A 1 76 ? 8.669 -12.284 -6.116 1.00 73.03 76 ASP A O 17
ATOM 22770 N N . ILE A 1 77 ? 9.861 -11.866 -4.253 1.00 33.41 77 ILE A N 17
ATOM 22771 C CA . ILE A 1 77 ? 9.705 -13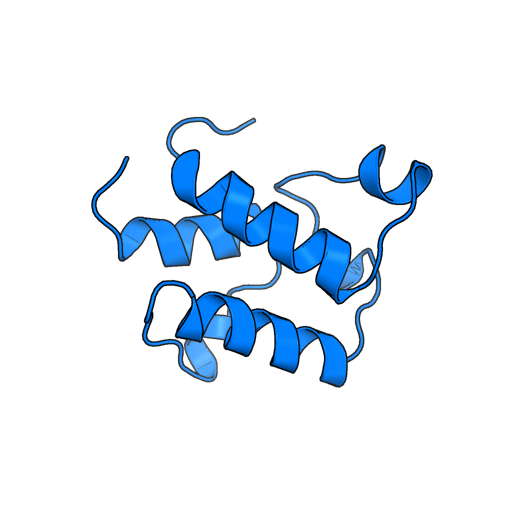.213 -3.719 1.00 42.01 77 ILE A CA 17
ATOM 22772 C C . ILE A 1 77 ? 8.235 -13.546 -3.489 1.00 14.23 77 ILE A C 17
ATOM 22773 O O . ILE A 1 77 ? 7.723 -14.537 -4.011 1.00 4.43 77 ILE A O 17
ATOM 22789 N N . CYS A 1 78 ? 7.561 -12.711 -2.706 1.00 61.25 78 CYS A N 17
ATOM 22790 C CA . CYS A 1 78 ? 6.147 -12.916 -2.408 1.00 2.14 78 CYS A CA 17
ATOM 22791 C C . CYS A 1 78 ? 5.327 -13.004 -3.691 1.00 72.24 78 CYS A C 17
ATOM 22792 O O . CYS A 1 78 ? 4.397 -13.804 -3.791 1.00 42.05 78 CYS A O 17
ATOM 22800 N N . ARG A 1 79 ? 5.678 -12.176 -4.668 1.00 42.12 79 ARG A N 17
ATOM 22801 C CA . ARG A 1 79 ? 4.973 -12.158 -5.945 1.00 32.51 79 ARG A CA 17
ATOM 22802 C C . ARG A 1 79 ? 5.138 -13.487 -6.676 1.00 62.11 79 ARG A C 17
ATOM 22803 O O . ARG A 1 79 ? 4.175 -14.038 -7.209 1.00 54.33 79 ARG A O 17
ATOM 22824 N N . TYR A 1 80 ? 6.366 -13.996 -6.698 1.00 65.34 80 TYR A N 17
ATOM 22825 C CA . TYR A 1 80 ? 6.658 -15.258 -7.365 1.00 50.23 80 TYR A CA 17
ATOM 22826 C C . TYR A 1 80 ? 5.927 -16.414 -6.689 1.00 33.42 80 TYR A C 17
ATOM 22827 O O . TYR A 1 80 ? 5.450 -17.335 -7.354 1.00 3.40 80 TYR A O 17
ATOM 22845 N N . ILE A 1 81 ? 5.843 -16.358 -5.365 1.00 75.45 81 ILE A N 17
ATOM 22846 C CA . ILE A 1 81 ? 5.169 -17.399 -4.599 1.00 44.21 81 ILE A CA 17
ATOM 22847 C C . ILE A 1 81 ? 3.654 -17.286 -4.732 1.00 45.44 81 ILE A C 17
ATOM 22848 O O . ILE A 1 81 ? 2.952 -18.294 -4.822 1.00 63.42 81 ILE A O 17
ATOM 22864 N N . ALA A 1 82 ? 3.156 -16.054 -4.747 1.00 24.44 82 ALA A N 17
ATOM 22865 C CA . ALA A 1 82 ? 1.725 -15.809 -4.874 1.00 74.32 82 ALA A CA 17
ATOM 22866 C C . ALA A 1 82 ? 1.206 -16.283 -6.227 1.00 1.20 82 ALA A C 17
ATOM 22867 O O . ALA A 1 82 ? 0.162 -16.930 -6.310 1.00 72.43 82 ALA A O 17
ATOM 22874 N N . SER A 1 83 ? 1.940 -15.955 -7.286 1.00 34.12 83 SER A N 17
ATOM 22875 C CA . SER A 1 83 ? 1.550 -16.343 -8.636 1.00 43.14 83 SER A CA 17
ATOM 22876 C C . SER A 1 83 ? 1.339 -17.851 -8.728 1.00 54.13 83 SER A C 17
ATOM 22877 O O . SER A 1 83 ? 0.577 -18.334 -9.567 1.00 22.31 83 SER A O 17
ATOM 22885 N N . LYS A 1 84 ? 2.020 -18.592 -7.861 1.00 42.25 84 LYS A N 17
ATOM 22886 C CA . LYS A 1 84 ? 1.909 -20.045 -7.842 1.00 0.24 84 LYS A CA 17
ATOM 22887 C C . LYS A 1 84 ? 0.741 -20.490 -6.968 1.00 65.15 84 LYS A C 17
ATOM 22888 O O . LYS A 1 84 ? -0.088 -21.298 -7.388 1.00 0.04 84 LYS A O 17
ATOM 22907 N N . SER A 1 85 ? 0.678 -19.955 -5.753 1.00 10.43 85 SER A N 17
ATOM 22908 C CA . SER A 1 85 ? -0.388 -20.299 -4.819 1.00 43.33 85 SER A CA 17
ATOM 22909 C C . SER A 1 85 ? -1.299 -19.101 -4.571 1.00 10.44 85 SER A C 17
ATOM 22910 O O . SER A 1 85 ? -1.416 -18.619 -3.444 1.00 32.24 85 SER A O 17
ATOM 22918 N N . SER A 1 86 ? -1.942 -18.624 -5.632 1.00 23.42 86 SER A N 17
ATOM 22919 C CA . SER A 1 86 ? -2.840 -17.479 -5.531 1.00 64.32 86 SER A CA 17
ATOM 22920 C C . SER A 1 86 ? -4.115 -17.853 -4.780 1.00 34.22 86 SER A C 17
ATOM 22921 O O . SER A 1 86 ? -4.756 -17.004 -4.162 1.00 3.04 86 SER A O 17
ATOM 22929 N N . ASP A 1 87 ? -4.475 -19.131 -4.839 1.00 33.10 87 ASP A N 17
ATOM 22930 C CA . ASP A 1 87 ? -5.671 -19.619 -4.164 1.00 34.24 87 ASP A CA 17
ATOM 22931 C C . ASP A 1 87 ? -5.306 -20.567 -3.026 1.00 52.42 87 ASP A C 17
ATOM 22932 O O . ASP A 1 87 ? -5.948 -20.569 -1.975 1.00 53.21 87 ASP A O 17
ATOM 22941 N N . ALA A 1 88 ? -4.270 -21.371 -3.242 1.00 51.22 88 ALA A N 17
ATOM 22942 C CA . ALA A 1 88 ? -3.817 -22.321 -2.233 1.00 24.22 88 ALA A CA 17
ATOM 22943 C C . ALA A 1 88 ? -3.040 -21.619 -1.125 1.00 25.02 88 ALA A C 17
ATOM 22944 O O . ALA A 1 88 ? -3.378 -21.736 0.053 1.00 32.15 88 ALA A O 17
ATOM 22951 N N . PRO A 1 1 ? 4.823 1.253 2.389 1.00 52.34 1 PRO A N 18
ATOM 22952 C CA . PRO A 1 1 ? 3.498 0.649 2.550 1.00 33.32 1 PRO A CA 18
ATOM 22953 C C . PRO A 1 1 ? 2.866 0.273 1.214 1.00 25.01 1 PRO A C 18
ATOM 22954 O O . PRO A 1 1 ? 3.243 0.798 0.168 1.00 60.42 1 PRO A O 18
ATOM 22965 N N . GLY A 1 2 ? 1.900 -0.641 1.257 1.00 34.43 2 GLY A N 18
ATOM 22966 C CA . GLY A 1 2 ? 1.231 -1.071 0.043 1.00 52.43 2 GLY A CA 18
ATOM 22967 C C . GLY A 1 2 ? 1.687 -2.441 -0.416 1.00 71.25 2 GLY A C 18
ATOM 22968 O O . GLY A 1 2 ? 2.886 -2.708 -0.500 1.00 34.30 2 GLY A O 18
ATOM 22972 N N . SER A 1 3 ? 0.729 -3.313 -0.712 1.00 72.21 3 SER A N 18
ATOM 22973 C CA . SER A 1 3 ? 1.038 -4.667 -1.159 1.00 61.54 3 SER A CA 18
ATOM 22974 C C . SER A 1 3 ? -0.189 -5.326 -1.781 1.00 62.44 3 SER A C 18
ATOM 22975 O O . SER A 1 3 ? -1.152 -5.650 -1.087 1.00 61.12 3 SER A O 18
ATOM 22983 N N . MET A 1 4 ? -0.145 -5.523 -3.095 1.00 71.22 4 MET A N 18
ATOM 22984 C CA . MET A 1 4 ? -1.252 -6.147 -3.811 1.00 10.34 4 MET A CA 18
ATOM 22985 C C . MET A 1 4 ? -1.072 -7.660 -3.881 1.00 13.52 4 MET A C 18
ATOM 22986 O O . MET A 1 4 ? -2.042 -8.406 -4.012 1.00 10.30 4 MET A O 18
ATOM 23000 N N . VAL A 1 5 ? 0.177 -8.107 -3.792 1.00 50.34 5 VAL A N 18
ATOM 23001 C CA . VAL A 1 5 ? 0.484 -9.532 -3.846 1.00 72.33 5 VAL A CA 18
ATOM 23002 C C . VAL A 1 5 ? -0.328 -10.308 -2.815 1.00 44.51 5 VAL A C 18
ATOM 23003 O O . VAL A 1 5 ? -1.025 -9.719 -1.987 1.00 2.23 5 VAL A O 18
ATOM 23016 N N . SER A 1 6 ? -0.234 -11.632 -2.871 1.00 10.42 6 SER A N 18
ATOM 23017 C CA . SER A 1 6 ? -0.963 -12.490 -1.944 1.00 13.32 6 SER A CA 18
ATOM 23018 C C . SER A 1 6 ? -0.676 -12.096 -0.499 1.00 1.55 6 SER A C 18
ATOM 23019 O O . SER A 1 6 ? 0.413 -12.340 0.017 1.00 70.20 6 SER A O 18
ATOM 23027 N N . GLU A 1 7 ? -1.664 -11.485 0.148 1.00 25.12 7 GLU A N 18
ATOM 23028 C CA . GLU A 1 7 ? -1.518 -11.056 1.535 1.00 23.40 7 GLU A CA 18
ATOM 23029 C C . GLU A 1 7 ? -1.354 -12.257 2.462 1.00 11.43 7 GLU A C 18
ATOM 23030 O O . GLU A 1 7 ? -0.645 -12.187 3.465 1.00 4.20 7 GLU A O 18
ATOM 23042 N N . GLU A 1 8 ? -2.015 -13.359 2.117 1.00 62.33 8 GLU A N 18
ATOM 23043 C CA . GLU A 1 8 ? -1.942 -14.573 2.918 1.00 22.01 8 GLU A CA 18
ATOM 23044 C C . GLU A 1 8 ? -0.503 -15.071 3.026 1.00 45.53 8 GLU A C 18
ATOM 23045 O O . GLU A 1 8 ? -0.011 -15.344 4.120 1.00 0.33 8 GLU A O 18
ATOM 23057 N N . ILE A 1 9 ? 0.163 -15.185 1.882 1.00 60.43 9 ILE A N 18
ATOM 23058 C CA . ILE A 1 9 ? 1.545 -15.649 1.847 1.00 52.14 9 ILE A CA 18
ATOM 23059 C C . ILE A 1 9 ? 2.495 -14.582 2.379 1.00 13.42 9 ILE A C 18
ATOM 23060 O O . ILE A 1 9 ? 3.525 -14.894 2.977 1.00 51.22 9 ILE A O 18
ATOM 23076 N N . LYS A 1 10 ? 2.143 -13.320 2.157 1.00 24.45 10 LYS A N 18
ATOM 23077 C CA . LYS A 1 10 ? 2.963 -12.204 2.616 1.00 53.51 10 LYS A CA 18
ATOM 23078 C C . LYS A 1 10 ? 3.295 -12.346 4.097 1.00 24.33 10 LYS A C 18
ATOM 23079 O O . LYS A 1 10 ? 4.415 -12.065 4.522 1.00 33.51 10 LYS A O 18
ATOM 23098 N N . ALA A 1 11 ? 2.313 -12.785 4.879 1.00 50.21 11 ALA A N 18
ATOM 23099 C CA . ALA A 1 11 ? 2.503 -12.967 6.313 1.00 34.33 11 ALA A CA 18
ATOM 23100 C C . ALA A 1 11 ? 3.430 -14.143 6.599 1.00 4.45 11 ALA A C 18
ATOM 23101 O O . ALA A 1 11 ? 4.163 -14.140 7.587 1.00 53.20 11 ALA A O 18
ATOM 23108 N N . GLN A 1 12 ? 3.390 -15.148 5.729 1.00 24.33 12 GLN A N 18
ATOM 23109 C CA . GLN A 1 12 ? 4.226 -16.331 5.891 1.00 2.14 12 GLN A CA 18
ATOM 23110 C C . GLN A 1 12 ? 5.672 -16.032 5.513 1.00 42.14 12 GLN A C 18
ATOM 23111 O O . GLN A 1 12 ? 6.602 -16.406 6.227 1.00 75.20 12 GLN A O 18
ATOM 23125 N N . VAL A 1 13 ? 5.856 -15.355 4.384 1.00 55.30 13 VAL A N 18
ATOM 23126 C CA . VAL A 1 13 ? 7.190 -15.003 3.910 1.00 61.15 13 VAL A CA 18
ATOM 23127 C C . VAL A 1 13 ? 7.870 -14.026 4.862 1.00 35.34 13 VAL A C 18
ATOM 23128 O O . VAL A 1 13 ? 9.055 -14.163 5.164 1.00 43.12 13 VAL A O 18
ATOM 23141 N N . MET A 1 14 ? 7.113 -13.040 5.330 1.00 13.51 14 MET A N 18
ATOM 23142 C CA . MET A 1 14 ? 7.643 -12.039 6.249 1.00 42.15 14 MET A CA 18
ATOM 23143 C C . MET A 1 14 ? 7.910 -12.649 7.622 1.00 13.12 14 MET A C 18
ATOM 23144 O O . MET A 1 14 ? 8.890 -12.306 8.282 1.00 73.12 14 MET A O 18
ATOM 23158 N N . GLU A 1 15 ? 7.033 -13.555 8.043 1.00 31.13 15 GLU A N 18
ATOM 23159 C CA . GLU A 1 15 ? 7.175 -14.210 9.338 1.00 3.51 15 GLU A CA 18
ATOM 23160 C C . GLU A 1 15 ? 8.374 -15.154 9.341 1.00 40.41 15 GLU A C 18
ATOM 23161 O O . GLU A 1 15 ? 9.057 -15.304 10.354 1.00 50.11 15 GLU A O 18
ATOM 23173 N N . SER A 1 16 ? 8.625 -15.787 8.200 1.00 34.34 16 SER A N 18
ATOM 23174 C CA . SER A 1 16 ? 9.738 -16.720 8.071 1.00 4.21 16 SER A CA 18
ATOM 23175 C C . SER A 1 16 ? 11.065 -15.971 7.980 1.00 25.30 16 SER A C 18
ATOM 23176 O O . SER A 1 16 ? 12.061 -16.373 8.584 1.00 71.45 16 SER A O 18
ATOM 23184 N N . VAL A 1 17 ? 11.072 -14.881 7.221 1.00 40.23 17 VAL A N 18
ATOM 23185 C CA . VAL A 1 17 ? 12.274 -14.074 7.051 1.00 71.33 17 VAL A CA 18
ATOM 23186 C C . VAL A 1 17 ? 12.713 -13.455 8.374 1.00 73.43 17 VAL A C 18
ATOM 23187 O O . VAL A 1 17 ? 13.866 -13.594 8.784 1.00 75.50 17 VAL A O 18
ATOM 23200 N N . ILE A 1 18 ? 11.786 -12.774 9.038 1.00 20.20 18 ILE A N 18
ATOM 23201 C CA . ILE A 1 18 ? 12.076 -12.135 10.315 1.00 4.21 18 ILE A CA 18
ATOM 23202 C C . ILE A 1 18 ? 12.791 -13.095 11.260 1.00 21.34 18 ILE A C 18
ATOM 23203 O O . ILE A 1 18 ? 13.850 -12.779 11.799 1.00 62.42 18 ILE A O 18
ATOM 23219 N N . GLY A 1 19 ? 12.203 -14.272 11.455 1.00 20.44 19 GLY A N 18
ATOM 23220 C CA . GLY A 1 19 ? 12.798 -15.263 12.333 1.00 33.42 19 GLY A CA 18
ATOM 23221 C C . GLY A 1 19 ? 14.005 -15.937 11.713 1.00 43.03 19 GLY A C 18
ATOM 23222 O O . GLY A 1 19 ? 14.865 -16.459 12.423 1.00 24.14 19 GLY A O 18
ATOM 23226 N N . CYS A 1 20 ? 14.070 -15.928 10.386 1.00 11.52 20 CYS A N 18
ATOM 23227 C CA . CYS A 1 20 ? 15.179 -16.547 9.671 1.00 1.22 20 CYS A CA 18
ATOM 23228 C C . CYS A 1 20 ? 16.497 -15.857 10.011 1.00 65.11 20 CYS A C 18
ATOM 23229 O O . CYS A 1 20 ? 17.479 -16.512 10.363 1.00 25.20 20 CYS A O 18
ATOM 23237 N N . LEU A 1 21 ? 16.512 -14.534 9.901 1.00 53.41 21 LEU A N 18
ATOM 23238 C CA . LEU A 1 21 ? 17.711 -13.755 10.196 1.00 51.22 21 LEU A CA 18
ATOM 23239 C C . LEU A 1 21 ? 17.576 -13.034 11.533 1.00 15.30 21 LEU A C 18
ATOM 23240 O O . LEU A 1 21 ? 18.446 -12.255 11.921 1.00 53.22 21 LEU A O 18
ATOM 23256 N N . LYS A 1 22 ? 16.480 -13.301 12.235 1.00 1.40 22 LYS A N 18
ATOM 23257 C CA . LYS A 1 22 ? 16.232 -12.681 13.532 1.00 75.54 22 LYS A CA 18
ATOM 23258 C C . LYS A 1 22 ? 16.403 -11.167 13.453 1.00 52.33 22 LYS A C 18
ATOM 23259 O O . LYS A 1 22 ? 17.492 -10.643 13.691 1.00 32.45 22 LYS A O 18
ATOM 23278 N N . LEU A 1 23 ? 15.323 -10.471 13.119 1.00 63.12 23 LEU A N 18
ATOM 23279 C CA . LEU A 1 23 ? 15.355 -9.016 13.010 1.00 10.22 23 LEU A CA 18
ATOM 23280 C C . LEU A 1 23 ? 14.972 -8.363 14.334 1.00 71.20 23 LEU A C 18
ATOM 23281 O O . LEU A 1 23 ? 14.272 -8.958 15.152 1.00 42.11 23 LEU A O 18
ATOM 23297 N N . ASN A 1 24 ? 15.437 -7.134 14.538 1.00 45.20 24 ASN A N 18
ATOM 23298 C CA . ASN A 1 24 ? 15.143 -6.399 15.762 1.00 65.04 24 ASN A CA 18
ATOM 23299 C C . ASN A 1 24 ? 14.038 -5.373 15.529 1.00 22.23 24 ASN A C 18
ATOM 23300 O O . ASN A 1 24 ? 13.472 -5.292 14.439 1.00 61.52 24 ASN A O 18
ATOM 23311 N N . ASP A 1 25 ? 13.739 -4.590 16.559 1.00 44.23 25 ASP A N 18
ATOM 23312 C CA . ASP A 1 25 ? 12.703 -3.567 16.467 1.00 34.40 25 ASP A CA 18
ATOM 23313 C C . ASP A 1 25 ? 13.012 -2.582 15.344 1.00 23.34 25 ASP A C 18
ATOM 23314 O O . ASP A 1 25 ? 12.145 -2.265 14.529 1.00 45.40 25 ASP A O 18
ATOM 23323 N N . GLU A 1 26 ? 14.250 -2.101 15.308 1.00 23.44 26 GLU A N 18
ATOM 23324 C CA . GLU A 1 26 ? 14.672 -1.150 14.287 1.00 51.55 26 GLU A CA 18
ATOM 23325 C C . GLU A 1 26 ? 14.467 -1.728 12.889 1.00 41.22 26 GLU A C 18
ATOM 23326 O O . GLU A 1 26 ? 13.813 -1.118 12.044 1.00 64.53 26 GLU A O 18
ATOM 23338 N N . GLN A 1 27 ? 15.032 -2.908 12.654 1.00 43.14 27 GLN A N 18
ATOM 23339 C CA . GLN A 1 27 ? 14.913 -3.567 11.359 1.00 70.43 27 GLN A CA 18
ATOM 23340 C C . GLN A 1 27 ? 13.449 -3.734 10.966 1.00 74.33 27 GLN A C 18
ATOM 23341 O O . GLN A 1 27 ? 13.073 -3.500 9.816 1.00 70.11 27 GLN A O 18
ATOM 23355 N N . LYS A 1 28 ? 12.625 -4.138 11.926 1.00 33.40 28 LYS A N 18
ATOM 23356 C CA . LYS A 1 28 ? 11.201 -4.335 11.682 1.00 0.31 28 LYS A CA 18
ATOM 23357 C C . LYS A 1 28 ? 10.496 -3.000 11.469 1.00 73.13 28 LYS A C 18
ATOM 23358 O O . LYS A 1 28 ? 9.433 -2.941 10.851 1.00 33.23 28 LYS A O 18
ATOM 23377 N N . GLN A 1 29 ? 11.096 -1.931 11.984 1.00 54.00 29 GLN A N 18
ATOM 23378 C CA . GLN A 1 29 ? 10.523 -0.597 11.849 1.00 31.22 29 GLN A CA 18
ATOM 23379 C C . GLN A 1 29 ? 10.939 0.043 10.528 1.00 50.15 29 GLN A C 18
ATOM 23380 O O . GLN A 1 29 ? 10.216 0.871 9.974 1.00 72.44 29 GLN A O 18
ATOM 23394 N N . ILE A 1 30 ? 12.106 -0.347 10.029 1.00 2.02 30 ILE A N 18
ATOM 23395 C CA . ILE A 1 30 ? 12.617 0.187 8.772 1.00 13.22 30 ILE A CA 18
ATOM 23396 C C . ILE A 1 30 ? 12.458 -0.821 7.641 1.00 11.13 30 ILE A C 18
ATOM 23397 O O . ILE A 1 30 ? 13.174 -0.767 6.640 1.00 22.43 30 ILE A O 18
ATOM 23413 N N . LEU A 1 31 ? 11.514 -1.741 7.804 1.00 64.14 31 LEU A N 18
ATOM 23414 C CA . LEU A 1 31 ? 11.257 -2.763 6.795 1.00 21.12 31 LEU A CA 18
ATOM 23415 C C . LEU A 1 31 ? 10.214 -2.286 5.790 1.00 14.43 31 LEU A C 18
ATOM 23416 O O . LEU A 1 31 ? 9.434 -1.377 6.073 1.00 1.54 31 LEU A O 18
ATOM 23432 N N . SER A 1 32 ? 10.203 -2.909 4.615 1.00 11.55 32 SER A N 18
ATOM 23433 C CA . SER A 1 32 ? 9.256 -2.547 3.567 1.00 52.24 32 SER A CA 18
ATOM 23434 C C . SER A 1 32 ? 9.321 -3.541 2.410 1.00 35.45 32 SER A C 18
ATOM 23435 O O . SER A 1 32 ? 10.385 -4.067 2.088 1.00 30.51 32 SER A O 18
ATOM 23443 N N . GLY A 1 33 ? 8.172 -3.791 1.789 1.00 1.31 33 GLY A N 18
ATOM 23444 C CA . GLY A 1 33 ? 8.119 -4.720 0.675 1.00 55.30 33 GLY A CA 18
ATOM 23445 C C . GLY A 1 33 ? 9.136 -4.395 -0.400 1.00 2.44 33 GLY A C 18
ATOM 23446 O O . GLY A 1 33 ? 9.664 -5.292 -1.059 1.00 22.34 33 GLY A O 18
ATOM 23450 N N . THR A 1 34 ? 9.413 -3.108 -0.581 1.00 51.35 34 THR A N 18
ATOM 23451 C CA . THR A 1 34 ? 10.371 -2.665 -1.586 1.00 3.10 34 THR A CA 18
ATOM 23452 C C . THR A 1 34 ? 11.759 -2.489 -0.982 1.00 64.01 34 THR A C 18
ATOM 23453 O O . THR A 1 34 ? 12.481 -1.552 -1.322 1.00 73.14 34 THR A O 18
ATOM 23464 N N . THR A 1 35 ? 12.129 -3.398 -0.084 1.00 44.01 35 THR A N 18
ATOM 23465 C CA . THR A 1 35 ? 13.430 -3.342 0.567 1.00 42.43 35 THR A CA 18
ATOM 23466 C C . THR A 1 35 ? 14.157 -4.678 0.460 1.00 0.31 35 THR A C 18
ATOM 23467 O O . THR A 1 35 ? 13.825 -5.633 1.160 1.00 42.14 35 THR A O 18
ATOM 23478 N N . ASN A 1 36 ? 15.149 -4.737 -0.423 1.00 22.34 36 ASN A N 18
ATOM 23479 C CA . ASN A 1 36 ? 15.923 -5.957 -0.621 1.00 3.42 36 ASN A CA 18
ATOM 23480 C C . ASN A 1 36 ? 16.485 -6.468 0.703 1.00 24.22 36 ASN A C 18
ATOM 23481 O O . ASN A 1 36 ? 17.432 -5.901 1.247 1.00 54.35 36 ASN A O 18
ATOM 23492 N N . LEU A 1 37 ? 15.894 -7.542 1.214 1.00 42.04 37 LEU A N 18
ATOM 23493 C CA . LEU A 1 37 ? 16.335 -8.130 2.474 1.00 41.12 37 LEU A CA 18
ATOM 23494 C C . LEU A 1 37 ? 17.730 -8.732 2.335 1.00 34.43 37 LEU A C 18
ATOM 23495 O O . LEU A 1 37 ? 18.369 -9.077 3.328 1.00 41.43 37 LEU A O 18
ATOM 23511 N N . ALA A 1 38 ? 18.196 -8.852 1.096 1.00 11.43 38 ALA A N 18
ATOM 23512 C CA . ALA A 1 38 ? 19.516 -9.408 0.828 1.00 64.01 38 ALA A CA 18
ATOM 23513 C C . ALA A 1 38 ? 20.592 -8.330 0.912 1.00 74.52 38 ALA A C 18
ATOM 23514 O O . ALA A 1 38 ? 21.635 -8.526 1.537 1.00 11.43 38 ALA A O 18
ATOM 23521 N N . LYS A 1 39 ? 20.334 -7.191 0.278 1.00 24.43 39 LYS A N 18
ATOM 23522 C CA . LYS A 1 39 ? 21.279 -6.081 0.281 1.00 74.40 39 LYS A CA 18
ATOM 23523 C C . LYS A 1 39 ? 21.098 -5.215 1.523 1.00 20.11 39 LYS A C 18
ATOM 23524 O O . LYS A 1 39 ? 22.051 -4.962 2.259 1.00 33.41 39 LYS A O 18
ATOM 23543 N N . ASP A 1 40 ? 19.869 -4.766 1.752 1.00 63.34 40 ASP A N 18
ATOM 23544 C CA . ASP A 1 40 ? 19.562 -3.931 2.907 1.00 12.34 40 ASP A CA 18
ATOM 23545 C C . ASP A 1 40 ? 20.116 -4.549 4.187 1.00 41.35 40 ASP A C 18
ATOM 23546 O O . ASP A 1 40 ? 20.980 -3.970 4.846 1.00 11.14 40 ASP A O 18
ATOM 23555 N N . PHE A 1 41 ? 19.612 -5.728 4.534 1.00 51.23 41 PHE A N 18
ATOM 23556 C CA . PHE A 1 41 ? 20.054 -6.425 5.737 1.00 55.34 41 PHE A CA 18
ATOM 23557 C C . PHE A 1 41 ? 21.398 -7.110 5.506 1.00 13.42 41 PHE A C 18
ATOM 23558 O O . PHE A 1 41 ? 21.974 -7.693 6.422 1.00 4.32 41 PHE A O 18
ATOM 23575 N N . ASN A 1 42 ? 21.888 -7.035 4.273 1.00 62.01 42 ASN A N 18
ATOM 23576 C CA . ASN A 1 42 ? 23.163 -7.650 3.919 1.00 43.41 42 ASN A CA 18
ATOM 23577 C C . ASN A 1 42 ? 23.202 -9.111 4.354 1.00 32.20 42 ASN A C 18
ATOM 23578 O O . ASN A 1 42 ? 24.196 -9.578 4.912 1.00 14.03 42 ASN A O 18
ATOM 23589 N N . LEU A 1 43 ? 22.114 -9.829 4.094 1.00 0.14 43 LEU A N 18
ATOM 23590 C CA . LEU A 1 43 ? 22.024 -11.239 4.459 1.00 4.12 43 LEU A CA 18
ATOM 23591 C C . LEU A 1 43 ? 23.168 -12.035 3.839 1.00 55.50 43 LEU A C 18
ATOM 23592 O O . LEU A 1 43 ? 23.687 -11.677 2.782 1.00 12.51 43 LEU A O 18
ATOM 23608 N N . ASP A 1 44 ? 23.556 -13.118 4.505 1.00 13.11 44 ASP A N 18
ATOM 23609 C CA . ASP A 1 44 ? 24.636 -13.969 4.018 1.00 72.53 44 ASP A CA 18
ATOM 23610 C C . ASP A 1 44 ? 24.104 -15.032 3.063 1.00 75.24 44 ASP A C 18
ATOM 23611 O O . ASP A 1 44 ? 22.930 -15.399 3.119 1.00 40.44 44 ASP A O 18
ATOM 23620 N N . SER A 1 45 ? 24.974 -15.521 2.185 1.00 65.32 45 SER A N 18
ATOM 23621 C CA . SER A 1 45 ? 24.589 -16.539 1.214 1.00 60.12 45 SER A CA 18
ATOM 23622 C C . SER A 1 45 ? 23.969 -17.746 1.909 1.00 31.24 45 SER A C 18
ATOM 23623 O O . SER A 1 45 ? 23.163 -18.470 1.321 1.00 40.22 45 SER A O 18
ATOM 23631 N N . LEU A 1 46 ? 24.348 -17.958 3.164 1.00 71.33 46 LEU A N 18
ATOM 23632 C CA . LEU A 1 46 ? 23.830 -19.078 3.943 1.00 25.25 46 LEU A CA 18
ATOM 23633 C C . LEU A 1 46 ? 22.378 -18.835 4.346 1.00 62.14 46 LEU A C 18
ATOM 23634 O O . LEU A 1 46 ? 21.521 -19.701 4.168 1.00 62.33 46 LEU A O 18
ATOM 23650 N N . ASP A 1 47 ? 22.110 -17.652 4.887 1.00 2.12 47 ASP A N 18
ATOM 23651 C CA . ASP A 1 47 ? 20.763 -17.294 5.313 1.00 55.22 47 ASP A CA 18
ATOM 23652 C C . ASP A 1 47 ? 19.780 -17.396 4.151 1.00 62.23 47 ASP A C 18
ATOM 23653 O O . ASP A 1 47 ? 18.717 -18.005 4.274 1.00 64.30 47 ASP A O 18
ATOM 23662 N N . PHE A 1 48 ? 20.143 -16.797 3.022 1.00 64.30 48 PHE A N 18
ATOM 23663 C CA . PHE A 1 48 ? 19.293 -16.819 1.837 1.00 64.44 48 PHE A CA 18
ATOM 23664 C C . PHE A 1 48 ? 18.873 -18.246 1.495 1.00 11.41 48 PHE A C 18
ATOM 23665 O O . PHE A 1 48 ? 17.702 -18.514 1.229 1.00 74.22 48 PHE A O 18
ATOM 23682 N N . VAL A 1 49 ? 19.840 -19.158 1.502 1.00 31.14 49 VAL A N 18
ATOM 23683 C CA . VAL A 1 49 ? 19.573 -20.558 1.193 1.00 4.02 49 VAL A CA 18
ATOM 23684 C C . VAL A 1 49 ? 18.463 -21.114 2.078 1.00 75.11 49 VAL A C 18
ATOM 23685 O O . VAL A 1 49 ? 17.480 -21.668 1.585 1.00 13.45 49 VAL A O 18
ATOM 23698 N N . ASP A 1 50 ? 18.626 -20.961 3.388 1.00 22.50 50 ASP A N 18
ATOM 23699 C CA . ASP A 1 50 ? 17.637 -21.446 4.343 1.00 13.12 50 ASP A CA 18
ATOM 23700 C C . ASP A 1 50 ? 16.295 -20.749 4.138 1.00 71.13 50 ASP A C 18
ATOM 23701 O O . ASP A 1 50 ? 15.239 -21.322 4.408 1.00 54.43 50 ASP A O 18
ATOM 23710 N N . LEU A 1 51 ? 16.345 -19.511 3.660 1.00 21.14 51 LEU A N 18
ATOM 23711 C CA . LEU A 1 51 ? 15.134 -18.734 3.419 1.00 73.32 51 LEU A CA 18
ATOM 23712 C C . LEU A 1 51 ? 14.330 -19.325 2.264 1.00 12.04 51 LEU A C 18
ATOM 23713 O O . LEU A 1 51 ? 13.167 -19.694 2.430 1.00 41.05 51 LEU A O 18
ATOM 23729 N N . ILE A 1 52 ? 14.957 -19.412 1.097 1.00 42.41 52 ILE A N 18
ATOM 23730 C CA . ILE A 1 52 ? 14.301 -19.960 -0.083 1.00 64.52 52 ILE A CA 18
ATOM 23731 C C . ILE A 1 52 ? 13.839 -21.393 0.160 1.00 62.04 52 ILE A C 18
ATOM 23732 O O . ILE A 1 52 ? 12.768 -21.796 -0.291 1.00 73.21 52 ILE A O 18
ATOM 23748 N N . MET A 1 53 ? 14.656 -22.157 0.877 1.00 51.11 53 MET A N 18
ATOM 23749 C CA . MET A 1 53 ? 14.330 -23.546 1.183 1.00 32.40 53 MET A CA 18
ATOM 23750 C C . MET A 1 53 ? 13.149 -23.627 2.144 1.00 13.42 53 MET A C 18
ATOM 23751 O O . MET A 1 53 ? 12.270 -24.477 1.992 1.00 74.24 53 MET A O 18
ATOM 23765 N N . SER A 1 54 ? 13.133 -22.740 3.133 1.00 2.33 54 SER A N 18
ATOM 23766 C CA . SER A 1 54 ? 12.061 -22.715 4.122 1.00 62.54 54 SER A CA 18
ATOM 23767 C C . SER A 1 54 ? 10.715 -22.444 3.456 1.00 44.30 54 SER A C 18
ATOM 23768 O O . SER A 1 54 ? 9.757 -23.196 3.639 1.00 20.01 54 SER A O 18
ATOM 23776 N N . LEU A 1 55 ? 10.651 -21.365 2.683 1.00 14.25 55 LEU A N 18
ATOM 23777 C CA . LEU A 1 55 ? 9.423 -20.994 1.990 1.00 10.24 55 LEU A CA 18
ATOM 23778 C C . LEU A 1 55 ? 9.059 -22.032 0.934 1.00 75.25 55 LEU A C 18
ATOM 23779 O O . LEU A 1 55 ? 7.884 -22.334 0.726 1.00 71.11 55 LEU A O 18
ATOM 23795 N N . GLU A 1 56 ? 10.074 -22.575 0.270 1.00 54.04 56 GLU A N 18
ATOM 23796 C CA . GLU A 1 56 ? 9.861 -23.582 -0.764 1.00 2.32 56 GLU A CA 18
ATOM 23797 C C . GLU A 1 56 ? 9.105 -24.784 -0.205 1.00 62.44 56 GLU A C 18
ATOM 23798 O O . GLU A 1 56 ? 8.089 -25.204 -0.759 1.00 54.25 56 GLU A O 18
ATOM 23810 N N . GLU A 1 57 ? 9.608 -25.332 0.896 1.00 54.50 57 GLU A N 18
ATOM 23811 C CA . GLU A 1 57 ? 8.982 -26.487 1.529 1.00 24.33 57 GLU A CA 18
ATOM 23812 C C . GLU A 1 57 ? 7.675 -26.091 2.210 1.00 63.24 57 GLU A C 18
ATOM 23813 O O . GLU A 1 57 ? 6.739 -26.887 2.293 1.00 51.32 57 GLU A O 18
ATOM 23825 N N . ARG A 1 58 ? 7.620 -24.856 2.698 1.00 53.32 58 ARG A N 18
ATOM 23826 C CA . ARG A 1 58 ? 6.429 -24.355 3.374 1.00 13.33 58 ARG A CA 18
ATOM 23827 C C . ARG A 1 58 ? 5.211 -24.426 2.456 1.00 74.53 58 ARG A C 18
ATOM 23828 O O . ARG A 1 58 ? 4.208 -25.058 2.787 1.00 31.54 58 ARG A O 18
ATOM 23849 N N . PHE A 1 59 ? 5.308 -23.774 1.303 1.00 13.35 59 PHE A N 18
ATOM 23850 C CA . PHE A 1 59 ? 4.215 -23.761 0.338 1.00 45.43 59 PHE A CA 18
ATOM 23851 C C . PHE A 1 59 ? 4.414 -24.840 -0.723 1.00 63.14 59 PHE A C 18
ATOM 23852 O O . PHE A 1 59 ? 3.716 -24.865 -1.737 1.00 53.21 59 PHE A O 18
ATOM 23869 N N . SER A 1 60 ? 5.372 -25.729 -0.483 1.00 31.03 60 SER A N 18
ATOM 23870 C CA . SER A 1 60 ? 5.668 -26.807 -1.418 1.00 23.01 60 SER A CA 18
ATOM 23871 C C . SER A 1 60 ? 5.878 -26.260 -2.827 1.00 74.45 60 SER A C 18
ATOM 23872 O O . SER A 1 60 ? 5.603 -26.941 -3.817 1.00 64.52 60 SER A O 18
ATOM 23880 N N . LEU A 1 61 ? 6.366 -25.028 -2.911 1.00 21.40 61 LEU A N 18
ATOM 23881 C CA . LEU A 1 61 ? 6.614 -24.389 -4.199 1.00 71.22 61 LEU A CA 18
ATOM 23882 C C . LEU A 1 61 ? 7.884 -24.935 -4.843 1.00 54.53 61 LEU A C 18
ATOM 23883 O O . LEU A 1 61 ? 8.772 -25.437 -4.156 1.00 0.43 61 LEU A O 18
ATOM 23899 N N . GLU A 1 62 ? 7.962 -24.830 -6.166 1.00 64.11 62 GLU A N 18
ATOM 23900 C CA . GLU A 1 62 ? 9.125 -25.313 -6.902 1.00 40.54 62 GLU A CA 18
ATOM 23901 C C . GLU A 1 62 ? 9.997 -24.150 -7.365 1.00 32.21 62 GLU A C 18
ATOM 23902 O O . GLU A 1 62 ? 9.756 -23.561 -8.420 1.00 65.30 62 GLU A O 18
ATOM 23914 N N . ILE A 1 63 ? 11.010 -23.825 -6.570 1.00 12.34 63 ILE A N 18
ATOM 23915 C CA . ILE A 1 63 ? 11.918 -22.733 -6.898 1.00 13.42 63 ILE A CA 18
ATOM 23916 C C . ILE A 1 63 ? 13.240 -23.262 -7.445 1.00 50.35 63 ILE A C 18
ATOM 23917 O O . ILE A 1 63 ? 13.818 -24.201 -6.898 1.00 1.03 63 ILE A O 18
ATOM 23933 N N . SER A 1 64 ? 13.712 -22.654 -8.529 1.00 62.12 64 SER A N 18
ATOM 23934 C CA . SER A 1 64 ? 14.964 -23.066 -9.152 1.00 24.42 64 SER A CA 18
ATOM 23935 C C . SER A 1 64 ? 16.028 -21.982 -9.000 1.00 43.13 64 SER A C 18
ATOM 23936 O O . SER A 1 64 ? 15.714 -20.821 -8.741 1.00 51.43 64 SER A O 18
ATOM 23944 N N . ASP A 1 65 ? 17.287 -22.372 -9.164 1.00 62.34 65 ASP A N 18
ATOM 23945 C CA . ASP A 1 65 ? 18.399 -21.435 -9.045 1.00 23.42 65 ASP A CA 18
ATOM 23946 C C . ASP A 1 65 ? 18.181 -20.218 -9.938 1.00 74.13 65 ASP A C 18
ATOM 23947 O O . ASP A 1 65 ? 18.521 -19.096 -9.567 1.00 54.05 65 ASP A O 18
ATOM 23956 N N . GLU A 1 66 ? 17.612 -20.449 -11.117 1.00 21.54 66 GLU A N 18
ATOM 23957 C CA . GLU A 1 66 ? 17.350 -19.371 -12.064 1.00 3.53 66 GLU A CA 18
ATOM 23958 C C . GLU A 1 66 ? 16.155 -18.534 -11.618 1.00 44.45 66 GLU A C 18
ATOM 23959 O O . GLU A 1 66 ? 16.075 -17.341 -11.911 1.00 51.24 66 GLU A O 18
ATOM 23971 N N . ASP A 1 67 ? 15.228 -19.168 -10.908 1.00 50.34 67 ASP A N 18
ATOM 23972 C CA . ASP A 1 67 ? 14.037 -18.482 -10.421 1.00 4.40 67 ASP A CA 18
ATOM 23973 C C . ASP A 1 67 ? 14.398 -17.466 -9.343 1.00 63.04 67 ASP A C 18
ATOM 23974 O O . ASP A 1 67 ? 13.854 -16.362 -9.310 1.00 63.01 67 ASP A O 18
ATOM 23983 N N . ALA A 1 68 ? 15.318 -17.846 -8.462 1.00 50.52 68 ALA A N 18
ATOM 23984 C CA . ALA A 1 68 ? 15.752 -16.966 -7.384 1.00 14.12 68 ALA A CA 18
ATOM 23985 C C . ALA A 1 68 ? 16.531 -15.773 -7.927 1.00 75.14 68 ALA A C 18
ATOM 23986 O O . ALA A 1 68 ? 16.620 -14.731 -7.278 1.00 20.01 68 ALA A O 18
ATOM 23993 N N . GLN A 1 69 ? 17.093 -15.933 -9.121 1.00 33.43 69 GLN A N 18
ATOM 23994 C CA . GLN A 1 69 ? 17.865 -14.869 -9.751 1.00 50.50 69 GLN A CA 18
ATOM 23995 C C . GLN A 1 69 ? 17.021 -13.610 -9.918 1.00 42.43 69 GLN A C 18
ATOM 23996 O O . GLN A 1 69 ? 17.552 -12.505 -10.034 1.00 20.02 69 GLN A O 18
ATOM 24010 N N . LYS A 1 70 ? 15.704 -13.784 -9.930 1.00 74.45 70 LYS A N 18
ATOM 24011 C CA . LYS A 1 70 ? 14.785 -12.662 -10.082 1.00 1.53 70 LYS A CA 18
ATOM 24012 C C . LYS A 1 70 ? 14.005 -12.420 -8.795 1.00 1.43 70 LYS A C 18
ATOM 24013 O O . LYS A 1 70 ? 13.013 -11.689 -8.785 1.00 51.12 70 LYS A O 18
ATOM 24032 N N . LEU A 1 71 ? 14.459 -13.035 -7.708 1.00 13.15 71 LEU A N 18
ATOM 24033 C CA . LEU A 1 71 ? 13.804 -12.885 -6.413 1.00 10.42 71 LEU A CA 18
ATOM 24034 C C . LEU A 1 71 ? 14.790 -12.396 -5.358 1.00 61.30 71 LEU A C 18
ATOM 24035 O O . LEU A 1 71 ? 15.520 -13.190 -4.763 1.00 61.23 71 LEU A O 18
ATOM 24051 N N . GLU A 1 72 ? 14.806 -11.087 -5.128 1.00 14.33 72 GLU A N 18
ATOM 24052 C CA . GLU A 1 72 ? 15.702 -10.495 -4.143 1.00 73.52 72 GLU A CA 18
ATOM 24053 C C . GLU A 1 72 ? 14.922 -9.658 -3.132 1.00 43.43 72 GLU A C 18
ATOM 24054 O O . GLU A 1 72 ? 15.244 -9.641 -1.943 1.00 73.12 72 GLU A O 18
ATOM 24066 N N . THR A 1 73 ? 13.896 -8.963 -3.614 1.00 72.44 73 THR A N 18
ATOM 24067 C CA . THR A 1 73 ? 13.072 -8.123 -2.754 1.00 4.34 73 THR A CA 18
ATOM 24068 C C . THR A 1 73 ? 11.847 -8.882 -2.255 1.00 12.00 73 THR A C 18
ATOM 24069 O O . THR A 1 73 ? 11.419 -9.861 -2.868 1.00 42.34 73 THR A O 18
ATOM 24080 N N . VAL A 1 74 ? 11.286 -8.424 -1.140 1.00 44.25 74 VAL A N 18
ATOM 24081 C CA . VAL A 1 74 ? 10.109 -9.059 -0.560 1.00 71.10 74 VAL A CA 18
ATOM 24082 C C . VAL A 1 74 ? 8.959 -9.102 -1.561 1.00 60.12 74 VAL A C 18
ATOM 24083 O O . VAL A 1 74 ? 8.372 -10.158 -1.801 1.00 22.51 74 VAL A O 18
ATOM 24096 N N . ASP A 1 75 ? 8.643 -7.950 -2.141 1.00 22.54 75 ASP A N 18
ATOM 24097 C CA . ASP A 1 75 ? 7.563 -7.858 -3.118 1.00 40.14 75 ASP A CA 18
ATOM 24098 C C . ASP A 1 75 ? 7.752 -8.879 -4.235 1.00 70.00 75 ASP A C 18
ATOM 24099 O O . ASP A 1 75 ? 6.843 -9.650 -4.544 1.00 42.53 75 ASP A O 18
ATOM 24108 N N . ASP A 1 76 ? 8.936 -8.879 -4.836 1.00 53.01 76 ASP A N 18
ATOM 24109 C CA . ASP A 1 76 ? 9.244 -9.807 -5.919 1.00 32.13 76 ASP A CA 18
ATOM 24110 C C . ASP A 1 76 ? 9.035 -11.251 -5.473 1.00 4.15 76 ASP A C 18
ATOM 24111 O O . ASP A 1 76 ? 8.364 -12.029 -6.151 1.00 73.03 76 ASP A O 18
ATOM 24120 N N . ILE A 1 77 ? 9.616 -11.601 -4.331 1.00 33.41 77 ILE A N 18
ATOM 24121 C CA . ILE A 1 77 ? 9.493 -12.952 -3.796 1.00 42.01 77 ILE A CA 18
ATOM 24122 C C . ILE A 1 77 ? 8.031 -13.334 -3.598 1.00 14.23 77 ILE A C 18
ATOM 24123 O O . ILE A 1 77 ? 7.567 -14.348 -4.121 1.00 4.43 77 ILE A O 18
ATOM 24139 N N . CYS A 1 78 ? 7.309 -12.516 -2.842 1.00 61.25 78 CYS A N 18
ATOM 24140 C CA . CYS A 1 78 ? 5.896 -12.767 -2.575 1.00 2.14 78 CYS A CA 18
ATOM 24141 C C . CYS A 1 78 ? 5.104 -12.851 -3.876 1.00 72.24 78 CYS A C 18
ATOM 24142 O O . CYS A 1 78 ? 4.149 -13.620 -3.984 1.00 42.05 78 CYS A O 18
ATOM 24150 N N . ARG A 1 79 ? 5.508 -12.056 -4.861 1.00 42.12 79 ARG A N 18
ATOM 24151 C CA . ARG A 1 79 ? 4.834 -12.039 -6.154 1.00 32.51 79 ARG A CA 18
ATOM 24152 C C . ARG A 1 79 ? 5.029 -13.364 -6.886 1.00 62.11 79 ARG A C 18
ATOM 24153 O O . ARG A 1 79 ? 4.098 -13.889 -7.498 1.00 54.33 79 ARG A O 18
ATOM 24174 N N . TYR A 1 80 ? 6.243 -13.898 -6.820 1.00 65.34 80 TYR A N 18
ATOM 24175 C CA . TYR A 1 80 ? 6.562 -15.158 -7.478 1.00 50.23 80 TYR A CA 18
ATOM 24176 C C . TYR A 1 80 ? 5.843 -16.322 -6.803 1.00 33.42 80 TYR A C 18
ATOM 24177 O O . TYR A 1 80 ? 5.356 -17.237 -7.469 1.00 3.40 80 TYR A O 18
ATOM 24195 N N . ILE A 1 81 ? 5.780 -16.280 -5.475 1.00 75.45 81 ILE A N 18
ATOM 24196 C CA . ILE A 1 81 ? 5.119 -17.330 -4.710 1.00 44.21 81 ILE A CA 18
ATOM 24197 C C . ILE A 1 81 ? 3.602 -17.221 -4.823 1.00 45.44 81 ILE A C 18
ATOM 24198 O O . ILE A 1 81 ? 2.900 -18.231 -4.860 1.00 63.42 81 ILE A O 18
ATOM 24214 N N . ALA A 1 82 ? 3.106 -15.990 -4.879 1.00 24.44 82 ALA A N 18
ATOM 24215 C CA . ALA A 1 82 ? 1.672 -15.750 -4.993 1.00 74.32 82 ALA A CA 18
ATOM 24216 C C . ALA A 1 82 ? 1.142 -16.218 -6.344 1.00 1.20 82 ALA A C 18
ATOM 24217 O O . ALA A 1 82 ? 0.132 -16.918 -6.417 1.00 72.43 82 ALA A O 18
ATOM 24224 N N . SER A 1 83 ? 1.830 -15.827 -7.413 1.00 34.12 83 SER A N 18
ATOM 24225 C CA . SER A 1 83 ? 1.426 -16.203 -8.762 1.00 43.14 83 SER A CA 18
ATOM 24226 C C . SER A 1 83 ? 1.283 -17.718 -8.884 1.00 54.13 83 SER A C 18
ATOM 24227 O O . SER A 1 83 ? 0.523 -18.217 -9.714 1.00 22.31 83 SER A O 18
ATOM 24235 N N . LYS A 1 84 ? 2.019 -18.444 -8.049 1.00 42.25 84 LYS A N 18
ATOM 24236 C CA . LYS A 1 84 ? 1.975 -19.902 -8.060 1.00 0.24 84 LYS A CA 18
ATOM 24237 C C . LYS A 1 84 ? 0.769 -20.416 -7.282 1.00 65.15 84 LYS A C 18
ATOM 24238 O O . LYS A 1 84 ? 0.122 -21.382 -7.687 1.00 0.04 84 LYS A O 18
ATOM 24257 N N . SER A 1 85 ? 0.470 -19.764 -6.162 1.00 10.43 85 SER A N 18
ATOM 24258 C CA . SER A 1 85 ? -0.657 -20.157 -5.326 1.00 43.33 85 SER A CA 18
ATOM 24259 C C . SER A 1 85 ? -1.974 -19.675 -5.928 1.00 10.44 85 SER A C 18
ATOM 24260 O O . SER A 1 85 ? -2.007 -19.158 -7.045 1.00 32.24 85 SER A O 18
ATOM 24268 N N . SER A 1 86 ? -3.059 -19.851 -5.180 1.00 23.42 86 SER A N 18
ATOM 24269 C CA . SER A 1 86 ? -4.379 -19.439 -5.640 1.00 64.32 86 SER A CA 18
ATOM 24270 C C . SER A 1 86 ? -4.977 -18.390 -4.707 1.00 34.22 86 SER A C 18
ATOM 24271 O O . SER A 1 86 ? -6.197 -18.266 -4.594 1.00 3.04 86 SER A O 18
ATOM 24279 N N . ASP A 1 87 ? -4.109 -17.637 -4.042 1.00 33.10 87 ASP A N 18
ATOM 24280 C CA . ASP A 1 87 ? -4.549 -16.597 -3.119 1.00 34.24 87 ASP A CA 18
ATOM 24281 C C . ASP A 1 87 ? -4.229 -15.211 -3.669 1.00 52.42 87 ASP A C 18
ATOM 24282 O O . ASP A 1 87 ? -3.271 -14.568 -3.241 1.00 53.21 87 ASP A O 18
ATOM 24291 N N . ALA A 1 88 ? -5.039 -14.757 -4.620 1.00 51.22 88 ALA A N 18
ATOM 24292 C CA . ALA A 1 88 ? -4.844 -13.446 -5.230 1.00 24.22 88 ALA A CA 18
ATOM 24293 C C . ALA A 1 88 ? -6.149 -12.659 -5.269 1.00 25.02 88 ALA A C 18
ATOM 24294 O O . ALA A 1 88 ? -6.273 -11.612 -4.632 1.00 32.15 88 ALA A O 18
ATOM 24301 N N . PRO A 1 1 ? -4.007 0.979 -3.521 1.00 52.34 1 PRO A N 19
ATOM 24302 C CA . PRO A 1 1 ? -5.388 0.580 -3.805 1.00 33.32 1 PRO A CA 19
ATOM 24303 C C . PRO A 1 1 ? -5.465 -0.736 -4.572 1.00 25.01 1 PRO A C 19
ATOM 24304 O O . PRO A 1 1 ? -5.081 -0.808 -5.739 1.00 60.42 1 PRO A O 19
ATOM 24315 N N . GLY A 1 2 ? -5.964 -1.775 -3.909 1.00 34.43 2 GLY A N 19
ATOM 24316 C CA . GLY A 1 2 ? -6.081 -3.073 -4.546 1.00 52.43 2 GLY A CA 19
ATOM 24317 C C . GLY A 1 2 ? -4.840 -3.924 -4.364 1.00 71.25 2 GLY A C 19
ATOM 24318 O O . GLY A 1 2 ? -4.026 -4.050 -5.279 1.00 34.30 2 GLY A O 19
ATOM 24322 N N . SER A 1 3 ? -4.692 -4.506 -3.179 1.00 72.21 3 SER A N 19
ATOM 24323 C CA . SER A 1 3 ? -3.537 -5.344 -2.878 1.00 61.54 3 SER A CA 19
ATOM 24324 C C . SER A 1 3 ? -3.601 -6.656 -3.653 1.00 62.44 3 SER A C 19
ATOM 24325 O O . SER A 1 3 ? -4.234 -7.617 -3.218 1.00 61.12 3 SER A O 19
ATOM 24333 N N . MET A 1 4 ? -2.939 -6.688 -4.806 1.00 71.22 4 MET A N 19
ATOM 24334 C CA . MET A 1 4 ? -2.919 -7.882 -5.643 1.00 10.34 4 MET A CA 19
ATOM 24335 C C . MET A 1 4 ? -2.032 -8.961 -5.030 1.00 13.52 4 MET A C 19
ATOM 24336 O O . MET A 1 4 ? -2.270 -10.154 -5.216 1.00 10.30 4 MET A O 19
ATOM 24350 N N . VAL A 1 5 ? -1.008 -8.533 -4.299 1.00 50.34 5 VAL A N 19
ATOM 24351 C CA . VAL A 1 5 ? -0.085 -9.462 -3.658 1.00 72.33 5 VAL A CA 19
ATOM 24352 C C . VAL A 1 5 ? -0.811 -10.357 -2.660 1.00 44.51 5 VAL A C 19
ATOM 24353 O O . VAL A 1 5 ? -1.643 -9.889 -1.881 1.00 2.23 5 VAL A O 19
ATOM 24366 N N . SER A 1 6 ? -0.492 -11.647 -2.689 1.00 10.42 6 SER A N 19
ATOM 24367 C CA . SER A 1 6 ? -1.117 -12.609 -1.787 1.00 13.32 6 SER A CA 19
ATOM 24368 C C . SER A 1 6 ? -0.787 -12.286 -0.334 1.00 1.55 6 SER A C 19
ATOM 24369 O O . SER A 1 6 ? 0.264 -12.673 0.176 1.00 70.20 6 SER A O 19
ATOM 24377 N N . GLU A 1 7 ? -1.694 -11.573 0.327 1.00 25.12 7 GLU A N 19
ATOM 24378 C CA . GLU A 1 7 ? -1.498 -11.196 1.723 1.00 23.40 7 GLU A CA 19
ATOM 24379 C C . GLU A 1 7 ? -1.262 -12.429 2.591 1.00 11.43 7 GLU A C 19
ATOM 24380 O O . GLU A 1 7 ? -0.448 -12.403 3.514 1.00 4.20 7 GLU A O 19
ATOM 24392 N N . GLU A 1 8 ? -1.979 -13.506 2.288 1.00 62.33 8 GLU A N 19
ATOM 24393 C CA . GLU A 1 8 ? -1.848 -14.748 3.042 1.00 22.01 8 GLU A CA 19
ATOM 24394 C C . GLU A 1 8 ? -0.395 -15.212 3.076 1.00 45.53 8 GLU A C 19
ATOM 24395 O O . GLU A 1 8 ? 0.153 -15.491 4.142 1.00 0.33 8 GLU A O 19
ATOM 24407 N N . ILE A 1 9 ? 0.222 -15.293 1.902 1.00 60.43 9 ILE A N 19
ATOM 24408 C CA . ILE A 1 9 ? 1.611 -15.723 1.797 1.00 52.14 9 ILE A CA 19
ATOM 24409 C C . ILE A 1 9 ? 2.560 -14.644 2.306 1.00 13.42 9 ILE A C 19
ATOM 24410 O O . ILE A 1 9 ? 3.587 -14.941 2.917 1.00 51.22 9 ILE A O 19
ATOM 24426 N N . LYS A 1 10 ? 2.209 -13.388 2.053 1.00 24.45 10 LYS A N 19
ATOM 24427 C CA . LYS A 1 10 ? 3.027 -12.262 2.488 1.00 53.51 10 LYS A CA 19
ATOM 24428 C C . LYS A 1 10 ? 3.350 -12.366 3.974 1.00 24.33 10 LYS A C 19
ATOM 24429 O O . LYS A 1 10 ? 4.470 -12.078 4.398 1.00 33.51 10 LYS A O 19
ATOM 24448 N N . ALA A 1 11 ? 2.363 -12.779 4.762 1.00 50.21 11 ALA A N 19
ATOM 24449 C CA . ALA A 1 11 ? 2.544 -12.925 6.202 1.00 34.33 11 ALA A CA 19
ATOM 24450 C C . ALA A 1 11 ? 3.466 -14.097 6.523 1.00 4.45 11 ALA A C 19
ATOM 24451 O O . ALA A 1 11 ? 4.188 -14.074 7.519 1.00 53.20 11 ALA A O 19
ATOM 24458 N N . GLN A 1 12 ? 3.433 -15.119 5.674 1.00 24.33 12 GLN A N 19
ATOM 24459 C CA . GLN A 1 12 ? 4.265 -16.300 5.870 1.00 2.14 12 GLN A CA 19
ATOM 24460 C C . GLN A 1 12 ? 5.715 -16.014 5.494 1.00 42.14 12 GLN A C 19
ATOM 24461 O O . GLN A 1 12 ? 6.640 -16.384 6.217 1.00 75.20 12 GLN A O 19
ATOM 24475 N N . VAL A 1 13 ? 5.906 -15.353 4.356 1.00 55.30 13 VAL A N 19
ATOM 24476 C CA . VAL A 1 13 ? 7.243 -15.017 3.883 1.00 61.15 13 VAL A CA 19
ATOM 24477 C C . VAL A 1 13 ? 7.929 -14.036 4.827 1.00 35.34 13 VAL A C 19
ATOM 24478 O O . VAL A 1 13 ? 9.118 -14.167 5.119 1.00 43.12 13 VAL A O 19
ATOM 24491 N N . MET A 1 14 ? 7.173 -13.050 5.299 1.00 13.51 14 MET A N 19
ATOM 24492 C CA . MET A 1 14 ? 7.706 -12.047 6.212 1.00 42.15 14 MET A CA 19
ATOM 24493 C C . MET A 1 14 ? 7.943 -12.641 7.597 1.00 13.12 14 MET A C 19
ATOM 24494 O O . MET A 1 14 ? 8.927 -12.318 8.261 1.00 73.12 14 MET A O 19
ATOM 24508 N N . GLU A 1 15 ? 7.033 -13.511 8.026 1.00 31.13 15 GLU A N 19
ATOM 24509 C CA . GLU A 1 15 ? 7.142 -14.149 9.332 1.00 3.51 15 GLU A CA 19
ATOM 24510 C C . GLU A 1 15 ? 8.340 -15.093 9.378 1.00 40.41 15 GLU A C 19
ATOM 24511 O O . GLU A 1 15 ? 9.006 -15.219 10.406 1.00 50.11 15 GLU A O 19
ATOM 24523 N N . SER A 1 16 ? 8.609 -15.753 8.257 1.00 34.34 16 SER A N 19
ATOM 24524 C CA . SER A 1 16 ? 9.723 -16.689 8.169 1.00 4.21 16 SER A CA 19
ATOM 24525 C C . SER A 1 16 ? 11.052 -15.945 8.091 1.00 25.30 16 SER A C 19
ATOM 24526 O O . SER A 1 16 ? 11.992 -16.249 8.826 1.00 71.45 16 SER A O 19
ATOM 24534 N N . VAL A 1 17 ? 11.125 -14.968 7.192 1.00 40.23 17 VAL A N 19
ATOM 24535 C CA . VAL A 1 17 ? 12.338 -14.178 7.017 1.00 71.33 17 VAL A CA 19
ATOM 24536 C C . VAL A 1 17 ? 12.763 -13.527 8.328 1.00 73.43 17 VAL A C 19
ATOM 24537 O O . VAL A 1 17 ? 13.919 -13.634 8.740 1.00 75.50 17 VAL A O 19
ATOM 24550 N N . ILE A 1 18 ? 11.822 -12.851 8.979 1.00 20.20 18 ILE A N 19
ATOM 24551 C CA . ILE A 1 18 ? 12.100 -12.183 10.244 1.00 4.21 18 ILE A CA 19
ATOM 24552 C C . ILE A 1 18 ? 12.840 -13.109 11.204 1.00 21.34 18 ILE A C 19
ATOM 24553 O O . ILE A 1 18 ? 13.878 -12.746 11.757 1.00 62.42 18 ILE A O 19
ATOM 24569 N N . GLY A 1 19 ? 12.299 -14.308 11.396 1.00 20.44 19 GLY A N 19
ATOM 24570 C CA . GLY A 1 19 ? 12.921 -15.268 12.288 1.00 33.42 19 GLY A CA 19
ATOM 24571 C C . GLY A 1 19 ? 14.158 -15.904 11.684 1.00 43.03 19 GLY A C 19
ATOM 24572 O O . GLY A 1 19 ? 15.030 -16.390 12.406 1.00 24.14 19 GLY A O 19
ATOM 24576 N N . CYS A 1 20 ? 14.234 -15.902 10.358 1.00 11.52 20 CYS A N 19
ATOM 24577 C CA . CYS A 1 20 ? 15.372 -16.484 9.656 1.00 1.22 20 CYS A CA 19
ATOM 24578 C C . CYS A 1 20 ? 16.659 -15.735 9.990 1.00 65.11 20 CYS A C 19
ATOM 24579 O O . CYS A 1 20 ? 17.668 -16.342 10.350 1.00 25.20 20 CYS A O 19
ATOM 24587 N N . LEU A 1 21 ? 16.615 -14.413 9.866 1.00 53.41 21 LEU A N 19
ATOM 24588 C CA . LEU A 1 21 ? 17.777 -13.579 10.152 1.00 51.22 21 LEU A CA 19
ATOM 24589 C C . LEU A 1 21 ? 17.612 -12.852 11.483 1.00 15.30 21 LEU A C 19
ATOM 24590 O O . LEU A 1 21 ? 18.451 -12.037 11.866 1.00 53.22 21 LEU A O 19
ATOM 24606 N N . LYS A 1 22 ? 16.524 -13.153 12.184 1.00 1.40 22 LYS A N 19
ATOM 24607 C CA . LYS A 1 22 ? 16.248 -12.531 13.474 1.00 75.54 22 LYS A CA 19
ATOM 24608 C C . LYS A 1 22 ? 16.376 -11.013 13.385 1.00 52.33 22 LYS A C 19
ATOM 24609 O O . LYS A 1 22 ? 17.444 -10.454 13.637 1.00 32.45 22 LYS A O 19
ATOM 24628 N N . LEU A 1 23 ? 15.281 -10.353 13.026 1.00 63.12 23 LEU A N 19
ATOM 24629 C CA . LEU A 1 23 ? 15.270 -8.899 12.905 1.00 10.22 23 LEU A CA 19
ATOM 24630 C C . LEU A 1 23 ? 14.889 -8.245 14.229 1.00 71.20 23 LEU A C 19
ATOM 24631 O O . LEU A 1 23 ? 14.512 -8.926 15.182 1.00 42.11 23 LEU A O 19
ATOM 24647 N N . ASN A 1 24 ? 14.986 -6.920 14.279 1.00 45.20 24 ASN A N 19
ATOM 24648 C CA . ASN A 1 24 ? 14.648 -6.175 15.486 1.00 65.04 24 ASN A CA 19
ATOM 24649 C C . ASN A 1 24 ? 13.546 -5.158 15.207 1.00 22.23 24 ASN A C 19
ATOM 24650 O O . ASN A 1 24 ? 13.056 -5.050 14.082 1.00 61.52 24 ASN A O 19
ATOM 24661 N N . ASP A 1 25 ? 13.162 -4.412 16.237 1.00 44.23 25 ASP A N 19
ATOM 24662 C CA . ASP A 1 25 ? 12.118 -3.402 16.102 1.00 34.40 25 ASP A CA 19
ATOM 24663 C C . ASP A 1 25 ? 12.489 -2.376 15.036 1.00 23.34 25 ASP A C 19
ATOM 24664 O O . ASP A 1 25 ? 11.631 -1.904 14.291 1.00 45.40 25 ASP A O 19
ATOM 24673 N N . GLU A 1 26 ? 13.773 -2.036 14.969 1.00 23.44 26 GLU A N 19
ATOM 24674 C CA . GLU A 1 26 ? 14.256 -1.065 13.995 1.00 51.55 26 GLU A CA 19
ATOM 24675 C C . GLU A 1 26 ? 14.224 -1.648 12.585 1.00 41.22 26 GLU A C 19
ATOM 24676 O O . GLU A 1 26 ? 13.747 -1.006 11.650 1.00 64.53 26 GLU A O 19
ATOM 24688 N N . GLN A 1 27 ? 14.735 -2.866 12.442 1.00 43.14 27 GLN A N 19
ATOM 24689 C CA . GLN A 1 27 ? 14.765 -3.534 11.146 1.00 70.43 27 GLN A CA 19
ATOM 24690 C C . GLN A 1 27 ? 13.354 -3.725 10.600 1.00 74.33 27 GLN A C 19
ATOM 24691 O O . GLN A 1 27 ? 13.120 -3.598 9.397 1.00 70.11 27 GLN A O 19
ATOM 24705 N N . LYS A 1 28 ? 12.417 -4.034 11.490 1.00 33.40 28 LYS A N 19
ATOM 24706 C CA . LYS A 1 28 ? 11.028 -4.242 11.097 1.00 0.31 28 LYS A CA 19
ATOM 24707 C C . LYS A 1 28 ? 10.354 -2.917 10.755 1.00 73.13 28 LYS A C 19
ATOM 24708 O O . LYS A 1 28 ? 9.377 -2.883 10.009 1.00 33.23 28 LYS A O 19
ATOM 24727 N N . GLN A 1 29 ? 10.884 -1.829 11.305 1.00 54.00 29 GLN A N 19
ATOM 24728 C CA . GLN A 1 29 ? 10.333 -0.503 11.056 1.00 31.22 29 GLN A CA 19
ATOM 24729 C C . GLN A 1 29 ? 10.939 0.111 9.797 1.00 50.15 29 GLN A C 19
ATOM 24730 O O . GLN A 1 29 ? 10.290 0.895 9.104 1.00 72.44 29 GLN A O 19
ATOM 24744 N N . ILE A 1 30 ? 12.184 -0.251 9.509 1.00 2.02 30 ILE A N 19
ATOM 24745 C CA . ILE A 1 30 ? 12.875 0.264 8.334 1.00 13.22 30 ILE A CA 19
ATOM 24746 C C . ILE A 1 30 ? 12.824 -0.737 7.183 1.00 11.13 30 ILE A C 19
ATOM 24747 O O . ILE A 1 30 ? 13.665 -0.708 6.283 1.00 22.43 30 ILE A O 19
ATOM 24763 N N . LEU A 1 31 ? 11.832 -1.618 7.218 1.00 64.14 31 LEU A N 19
ATOM 24764 C CA . LEU A 1 31 ? 11.668 -2.627 6.178 1.00 21.12 31 LEU A CA 19
ATOM 24765 C C . LEU A 1 31 ? 10.660 -2.169 5.128 1.00 14.43 31 LEU A C 19
ATOM 24766 O O . LEU A 1 31 ? 9.814 -1.315 5.395 1.00 1.54 31 LEU A O 19
ATOM 24782 N N . SER A 1 32 ? 10.755 -2.743 3.933 1.00 11.55 32 SER A N 19
ATOM 24783 C CA . SER A 1 32 ? 9.853 -2.393 2.842 1.00 52.24 32 SER A CA 19
ATOM 24784 C C . SER A 1 32 ? 9.857 -3.474 1.765 1.00 35.45 32 SER A C 19
ATOM 24785 O O . SER A 1 32 ? 10.786 -4.275 1.678 1.00 30.51 32 SER A O 19
ATOM 24793 N N . GLY A 1 33 ? 8.810 -3.488 0.946 1.00 1.31 33 GLY A N 19
ATOM 24794 C CA . GLY A 1 33 ? 8.711 -4.474 -0.115 1.00 55.30 33 GLY A CA 19
ATOM 24795 C C . GLY A 1 33 ? 9.804 -4.319 -1.154 1.00 2.44 33 GLY A C 19
ATOM 24796 O O . GLY A 1 33 ? 10.307 -5.307 -1.690 1.00 22.34 33 GLY A O 19
ATOM 24800 N N . THR A 1 34 ? 10.173 -3.074 -1.442 1.00 51.35 34 THR A N 19
ATOM 24801 C CA . THR A 1 34 ? 11.210 -2.793 -2.425 1.00 3.10 34 THR A CA 19
ATOM 24802 C C . THR A 1 34 ? 12.567 -2.610 -1.756 1.00 64.01 34 THR A C 19
ATOM 24803 O O . THR A 1 34 ? 13.355 -1.751 -2.152 1.00 73.14 34 THR A O 19
ATOM 24814 N N . THR A 1 35 ? 12.835 -3.424 -0.740 1.00 44.01 35 THR A N 19
ATOM 24815 C CA . THR A 1 35 ? 14.097 -3.352 -0.016 1.00 42.43 35 THR A CA 19
ATOM 24816 C C . THR A 1 35 ? 14.840 -4.682 -0.070 1.00 0.31 35 THR A C 19
ATOM 24817 O O . THR A 1 35 ? 14.458 -5.644 0.594 1.00 42.14 35 THR A O 19
ATOM 24828 N N . ASN A 1 36 ? 15.904 -4.728 -0.865 1.00 22.34 36 ASN A N 19
ATOM 24829 C CA . ASN A 1 36 ? 16.700 -5.942 -1.006 1.00 3.42 36 ASN A CA 19
ATOM 24830 C C . ASN A 1 36 ? 17.198 -6.426 0.353 1.00 24.22 36 ASN A C 19
ATOM 24831 O O . ASN A 1 36 ? 18.145 -5.872 0.913 1.00 54.35 36 ASN A O 19
ATOM 24842 N N . LEU A 1 37 ? 16.555 -7.463 0.876 1.00 42.04 37 LEU A N 19
ATOM 24843 C CA . LEU A 1 37 ? 16.932 -8.024 2.169 1.00 41.12 37 LEU A CA 19
ATOM 24844 C C . LEU A 1 37 ? 18.319 -8.655 2.105 1.00 34.43 37 LEU A C 19
ATOM 24845 O O . LEU A 1 37 ? 18.921 -8.959 3.135 1.00 41.43 37 LEU A O 19
ATOM 24861 N N . ALA A 1 38 ? 18.822 -8.846 0.890 1.00 11.43 38 ALA A N 19
ATOM 24862 C CA . ALA A 1 38 ? 20.140 -9.436 0.693 1.00 64.01 38 ALA A CA 19
ATOM 24863 C C . ALA A 1 38 ? 21.241 -8.396 0.879 1.00 74.52 38 ALA A C 19
ATOM 24864 O O . ALA A 1 38 ? 22.213 -8.629 1.596 1.00 11.43 38 ALA A O 19
ATOM 24871 N N . LYS A 1 39 ? 21.080 -7.249 0.228 1.00 24.43 39 LYS A N 19
ATOM 24872 C CA . LYS A 1 39 ? 22.059 -6.173 0.323 1.00 74.40 39 LYS A CA 19
ATOM 24873 C C . LYS A 1 39 ? 21.799 -5.308 1.552 1.00 20.11 39 LYS A C 19
ATOM 24874 O O . LYS A 1 39 ? 22.705 -5.054 2.346 1.00 33.41 39 LYS A O 19
ATOM 24893 N N . ASP A 1 40 ? 20.558 -4.858 1.703 1.00 63.34 40 ASP A N 19
ATOM 24894 C CA . ASP A 1 40 ? 20.180 -4.023 2.837 1.00 12.34 40 ASP A CA 19
ATOM 24895 C C . ASP A 1 40 ? 20.643 -4.647 4.150 1.00 41.35 40 ASP A C 19
ATOM 24896 O O . ASP A 1 40 ? 21.489 -4.090 4.850 1.00 11.14 40 ASP A O 19
ATOM 24905 N N . PHE A 1 41 ? 20.084 -5.807 4.477 1.00 51.23 41 PHE A N 19
ATOM 24906 C CA . PHE A 1 41 ? 20.438 -6.506 5.707 1.00 55.34 41 PHE A CA 19
ATOM 24907 C C . PHE A 1 41 ? 21.764 -7.245 5.550 1.00 13.42 41 PHE A C 19
ATOM 24908 O O . PHE A 1 41 ? 22.262 -7.856 6.495 1.00 4.32 41 PHE A O 19
ATOM 24925 N N . ASN A 1 42 ? 22.330 -7.185 4.349 1.00 62.01 42 ASN A N 19
ATOM 24926 C CA . ASN A 1 42 ? 23.597 -7.848 4.067 1.00 43.41 42 ASN A CA 19
ATOM 24927 C C . ASN A 1 42 ? 23.530 -9.328 4.432 1.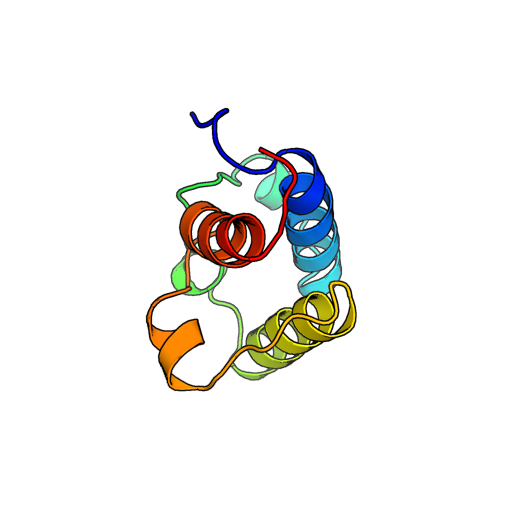00 32.20 42 ASN A C 19
ATOM 24928 O O . ASN A 1 42 ? 24.498 -9.899 4.936 1.00 14.03 42 ASN A O 19
ATOM 24939 N N . LEU A 1 43 ? 22.381 -9.943 4.174 1.00 0.14 43 LEU A N 19
ATOM 24940 C CA . LEU A 1 43 ? 22.187 -11.357 4.475 1.00 4.12 43 LEU A CA 19
ATOM 24941 C C . LEU A 1 43 ? 23.314 -12.199 3.887 1.00 55.50 43 LEU A C 19
ATOM 24942 O O . LEU A 1 43 ? 23.826 -11.902 2.808 1.00 12.51 43 LEU A O 19
ATOM 24958 N N . ASP A 1 44 ? 23.694 -13.252 4.603 1.00 13.11 44 ASP A N 19
ATOM 24959 C CA . ASP A 1 44 ? 24.759 -14.140 4.150 1.00 72.53 44 ASP A CA 19
ATOM 24960 C C . ASP A 1 44 ? 24.220 -15.181 3.175 1.00 75.24 44 ASP A C 19
ATOM 24961 O O . ASP A 1 44 ? 23.032 -15.499 3.184 1.00 40.44 44 ASP A O 19
ATOM 24970 N N . SER A 1 45 ? 25.104 -15.708 2.332 1.00 65.32 45 SER A N 19
ATOM 24971 C CA . SER A 1 45 ? 24.717 -16.710 1.347 1.00 60.12 45 SER A CA 19
ATOM 24972 C C . SER A 1 45 ? 24.020 -17.890 2.016 1.00 31.24 45 SER A C 19
ATOM 24973 O O . SER A 1 45 ? 23.213 -18.583 1.395 1.00 40.22 45 SER A O 19
ATOM 24981 N N . LEU A 1 46 ? 24.338 -18.113 3.287 1.00 71.33 46 LEU A N 19
ATOM 24982 C CA . LEU A 1 46 ? 23.742 -19.210 4.043 1.00 25.25 46 LEU A CA 19
ATOM 24983 C C . LEU A 1 46 ? 22.288 -18.906 4.390 1.00 62.14 46 LEU A C 19
ATOM 24984 O O . LEU A 1 46 ? 21.403 -19.735 4.178 1.00 62.33 46 LEU A O 19
ATOM 25000 N N . ASP A 1 47 ? 22.049 -17.712 4.922 1.00 2.12 47 ASP A N 19
ATOM 25001 C CA . ASP A 1 47 ? 20.703 -17.297 5.295 1.00 55.22 47 ASP A CA 19
ATOM 25002 C C . ASP A 1 47 ? 19.757 -17.382 4.101 1.00 62.23 47 ASP A C 19
ATOM 25003 O O . ASP A 1 47 ? 18.665 -17.942 4.199 1.00 64.30 47 ASP A O 19
ATOM 25012 N N . PHE A 1 48 ? 20.184 -16.821 2.975 1.00 64.30 48 PHE A N 19
ATOM 25013 C CA . PHE A 1 48 ? 19.375 -16.832 1.762 1.00 64.44 48 PHE A CA 19
ATOM 25014 C C . PHE A 1 48 ? 18.954 -18.254 1.399 1.00 11.41 48 PHE A C 19
ATOM 25015 O O . PHE A 1 48 ? 17.807 -18.497 1.027 1.00 74.22 48 PHE A O 19
ATOM 25032 N N . VAL A 1 49 ? 19.892 -19.188 1.513 1.00 31.14 49 VAL A N 19
ATOM 25033 C CA . VAL A 1 49 ? 19.621 -20.586 1.199 1.00 4.02 49 VAL A CA 19
ATOM 25034 C C . VAL A 1 49 ? 18.473 -21.126 2.045 1.00 75.11 49 VAL A C 19
ATOM 25035 O O . VAL A 1 49 ? 17.498 -21.662 1.518 1.00 13.45 49 VAL A O 19
ATOM 25048 N N . ASP A 1 50 ? 18.595 -20.981 3.360 1.00 22.50 50 ASP A N 19
ATOM 25049 C CA . ASP A 1 50 ? 17.568 -21.453 4.281 1.00 13.12 50 ASP A CA 19
ATOM 25050 C C . ASP A 1 50 ? 16.248 -20.727 4.040 1.00 71.13 50 ASP A C 19
ATOM 25051 O O . ASP A 1 50 ? 15.173 -21.274 4.285 1.00 54.43 50 ASP A O 19
ATOM 25060 N N . LEU A 1 51 ? 16.337 -19.491 3.560 1.00 21.14 51 LEU A N 19
ATOM 25061 C CA . LEU A 1 51 ? 15.149 -18.690 3.287 1.00 73.32 51 LEU A CA 19
ATOM 25062 C C . LEU A 1 51 ? 14.334 -19.295 2.150 1.00 12.04 51 LEU A C 19
ATOM 25063 O O . LEU A 1 51 ? 13.160 -19.626 2.322 1.00 41.05 51 LEU A O 19
ATOM 25079 N N . ILE A 1 52 ? 14.962 -19.439 0.988 1.00 42.41 52 ILE A N 19
ATOM 25080 C CA . ILE A 1 52 ? 14.296 -20.007 -0.177 1.00 64.52 52 ILE A CA 19
ATOM 25081 C C . ILE A 1 52 ? 13.852 -21.443 0.090 1.00 62.04 52 ILE A C 19
ATOM 25082 O O . ILE A 1 52 ? 12.777 -21.860 -0.337 1.00 73.21 52 ILE A O 19
ATOM 25098 N N . MET A 1 53 ? 14.690 -22.192 0.800 1.00 51.11 53 MET A N 19
ATOM 25099 C CA . MET A 1 53 ? 14.383 -23.580 1.127 1.00 32.40 53 MET A CA 19
ATOM 25100 C C . MET A 1 53 ? 13.213 -23.663 2.101 1.00 13.42 53 MET A C 19
ATOM 25101 O O . MET A 1 53 ? 12.334 -24.513 1.959 1.00 74.24 53 MET A O 19
ATOM 25115 N N . SER A 1 54 ? 13.207 -22.776 3.090 1.00 2.33 54 SER A N 19
ATOM 25116 C CA . SER A 1 54 ? 12.146 -22.752 4.090 1.00 62.54 54 SER A CA 19
ATOM 25117 C C . SER A 1 54 ? 10.793 -22.475 3.441 1.00 44.30 54 SER A C 19
ATOM 25118 O O . SER A 1 54 ? 9.836 -23.227 3.629 1.00 20.01 54 SER A O 19
ATOM 25126 N N . LEU A 1 55 ? 10.723 -21.392 2.676 1.00 14.25 55 LEU A N 19
ATOM 25127 C CA . LEU A 1 55 ? 9.487 -21.014 1.997 1.00 10.24 55 LEU A CA 19
ATOM 25128 C C . LEU A 1 55 ? 9.098 -22.055 0.954 1.00 75.25 55 LEU A C 19
ATOM 25129 O O . LEU A 1 55 ? 7.919 -22.350 0.767 1.00 71.11 55 LEU A O 19
ATOM 25145 N N . GLU A 1 56 ? 10.099 -22.612 0.278 1.00 54.04 56 GLU A N 19
ATOM 25146 C CA . GLU A 1 56 ? 9.861 -23.623 -0.745 1.00 2.32 56 GLU A CA 19
ATOM 25147 C C . GLU A 1 56 ? 9.113 -24.819 -0.164 1.00 62.44 56 GLU A C 19
ATOM 25148 O O . GLU A 1 56 ? 8.088 -25.241 -0.698 1.00 54.25 56 GLU A O 19
ATOM 25160 N N . GLU A 1 57 ? 9.635 -25.361 0.932 1.00 54.50 57 GLU A N 19
ATOM 25161 C CA . GLU A 1 57 ? 9.018 -26.510 1.584 1.00 24.33 57 GLU A CA 19
ATOM 25162 C C . GLU A 1 57 ? 7.721 -26.107 2.282 1.00 63.24 57 GLU A C 19
ATOM 25163 O O . GLU A 1 57 ? 6.798 -26.911 2.409 1.00 51.32 57 GLU A O 19
ATOM 25175 N N . ARG A 1 58 ? 7.662 -24.858 2.732 1.00 53.32 58 ARG A N 19
ATOM 25176 C CA . ARG A 1 58 ? 6.481 -24.349 3.418 1.00 13.33 58 ARG A CA 19
ATOM 25177 C C . ARG A 1 58 ? 5.254 -24.418 2.513 1.00 74.53 58 ARG A C 19
ATOM 25178 O O . ARG A 1 58 ? 4.267 -25.079 2.837 1.00 31.54 58 ARG A O 19
ATOM 25199 N N . PHE A 1 59 ? 5.324 -23.731 1.378 1.00 13.35 59 PHE A N 19
ATOM 25200 C CA . PHE A 1 59 ? 4.220 -23.712 0.426 1.00 45.43 59 PHE A CA 19
ATOM 25201 C C . PHE A 1 59 ? 4.391 -24.803 -0.627 1.00 63.14 59 PHE A C 19
ATOM 25202 O O . PHE A 1 59 ? 3.681 -24.827 -1.632 1.00 53.21 59 PHE A O 19
ATOM 25219 N N . SER A 1 60 ? 5.339 -25.703 -0.389 1.00 31.03 60 SER A N 19
ATOM 25220 C CA . SER A 1 60 ? 5.609 -26.794 -1.320 1.00 23.01 60 SER A CA 19
ATOM 25221 C C . SER A 1 60 ? 5.809 -26.264 -2.736 1.00 74.45 60 SER A C 19
ATOM 25222 O O . SER A 1 60 ? 5.512 -26.949 -3.716 1.00 64.52 60 SER A O 19
ATOM 25230 N N . LEU A 1 61 ? 6.315 -25.040 -2.836 1.00 21.40 61 LEU A N 19
ATOM 25231 C CA . LEU A 1 61 ? 6.557 -24.416 -4.133 1.00 71.22 61 LEU A CA 19
ATOM 25232 C C . LEU A 1 61 ? 7.812 -24.985 -4.786 1.00 54.53 61 LEU A C 19
ATOM 25233 O O . LEU A 1 61 ? 8.698 -25.501 -4.105 1.00 0.43 61 LEU A O 19
ATOM 25249 N N . GLU A 1 62 ? 7.881 -24.886 -6.109 1.00 64.11 62 GLU A N 19
ATOM 25250 C CA . GLU A 1 62 ? 9.030 -25.390 -6.853 1.00 40.54 62 GLU A CA 19
ATOM 25251 C C . GLU A 1 62 ? 9.917 -24.243 -7.328 1.00 32.21 62 GLU A C 19
ATOM 25252 O O . GLU A 1 62 ? 9.676 -23.654 -8.383 1.00 65.30 62 GLU A O 19
ATOM 25264 N N . ILE A 1 63 ? 10.942 -23.931 -6.544 1.00 12.34 63 ILE A N 19
ATOM 25265 C CA . ILE A 1 63 ? 11.865 -22.855 -6.884 1.00 13.42 63 ILE A CA 19
ATOM 25266 C C . ILE A 1 63 ? 13.176 -23.409 -7.433 1.00 50.35 63 ILE A C 19
ATOM 25267 O O . ILE A 1 63 ? 13.719 -24.381 -6.908 1.00 1.03 63 ILE A O 19
ATOM 25283 N N . SER A 1 64 ? 13.680 -22.782 -8.491 1.00 62.12 64 SER A N 19
ATOM 25284 C CA . SER A 1 64 ? 14.926 -23.212 -9.112 1.00 24.42 64 SER A CA 19
ATOM 25285 C C . SER A 1 64 ? 16.024 -22.173 -8.906 1.00 43.13 64 SER A C 19
ATOM 25286 O O . SER A 1 64 ? 15.828 -21.178 -8.208 1.00 51.43 64 SER A O 19
ATOM 25294 N N . ASP A 1 65 ? 17.180 -22.411 -9.517 1.00 62.34 65 ASP A N 19
ATOM 25295 C CA . ASP A 1 65 ? 18.309 -21.497 -9.401 1.00 23.42 65 ASP A CA 19
ATOM 25296 C C . ASP A 1 65 ? 18.068 -20.230 -10.216 1.00 74.13 65 ASP A C 19
ATOM 25297 O O . ASP A 1 65 ? 18.508 -19.145 -9.838 1.00 54.05 65 ASP A O 19
ATOM 25306 N N . GLU A 1 66 ? 17.366 -20.377 -11.336 1.00 21.54 66 GLU A N 19
ATOM 25307 C CA . GLU A 1 66 ? 17.069 -19.244 -12.204 1.00 3.53 66 GLU A CA 19
ATOM 25308 C C . GLU A 1 66 ? 15.976 -18.366 -11.599 1.00 44.45 66 GLU A C 19
ATOM 25309 O O . GLU A 1 66 ? 16.054 -17.139 -11.646 1.00 51.24 66 GLU A O 19
ATOM 25321 N N . ASP A 1 67 ? 14.961 -19.005 -11.030 1.00 50.34 67 ASP A N 19
ATOM 25322 C CA . ASP A 1 67 ? 13.852 -18.284 -10.415 1.00 4.40 67 ASP A CA 19
ATOM 25323 C C . ASP A 1 67 ? 14.359 -17.314 -9.351 1.00 63.04 67 ASP A C 19
ATOM 25324 O O . ASP A 1 67 ? 14.001 -16.137 -9.350 1.00 63.01 67 ASP A O 19
ATOM 25333 N N . ALA A 1 68 ? 15.192 -17.818 -8.447 1.00 50.52 68 ALA A N 19
ATOM 25334 C CA . ALA A 1 68 ? 15.748 -16.998 -7.379 1.00 14.12 68 ALA A CA 19
ATOM 25335 C C . ALA A 1 68 ? 16.755 -15.992 -7.927 1.00 75.14 68 ALA A C 19
ATOM 25336 O O . ALA A 1 68 ? 17.021 -14.965 -7.305 1.00 20.01 68 ALA A O 19
ATOM 25343 N N . GLN A 1 69 ? 17.312 -16.295 -9.095 1.00 33.43 69 GLN A N 19
ATOM 25344 C CA . GLN A 1 69 ? 18.290 -15.418 -9.726 1.00 50.50 69 GLN A CA 19
ATOM 25345 C C . GLN A 1 69 ? 17.703 -14.031 -9.966 1.00 42.43 69 GLN A C 19
ATOM 25346 O O . GLN A 1 69 ? 18.435 -13.052 -10.113 1.00 20.02 69 GLN A O 19
ATOM 25360 N N . LYS A 1 70 ? 16.377 -13.954 -10.005 1.00 74.45 70 LYS A N 19
ATOM 25361 C CA . LYS A 1 70 ? 15.690 -12.687 -10.227 1.00 1.53 70 LYS A CA 19
ATOM 25362 C C . LYS A 1 70 ? 15.017 -12.202 -8.946 1.00 1.43 70 LYS A C 19
ATOM 25363 O O . LYS A 1 70 ? 14.676 -11.026 -8.820 1.00 51.12 70 LYS A O 19
ATOM 25382 N N . LEU A 1 71 ? 14.832 -13.115 -7.999 1.00 13.15 71 LEU A N 19
ATOM 25383 C CA . LEU A 1 71 ? 14.201 -12.779 -6.726 1.00 10.42 71 LEU A CA 19
ATOM 25384 C C . LEU A 1 71 ? 15.223 -12.221 -5.742 1.00 61.30 71 LEU A C 19
ATOM 25385 O O . LEU A 1 71 ? 15.930 -12.973 -5.073 1.00 61.23 71 LEU A O 19
ATOM 25401 N N . GLU A 1 72 ? 15.296 -10.895 -5.660 1.00 14.33 72 GLU A N 19
ATOM 25402 C CA . GLU A 1 72 ? 16.231 -10.237 -4.756 1.00 73.52 72 GLU A CA 19
ATOM 25403 C C . GLU A 1 72 ? 15.522 -9.180 -3.915 1.00 43.43 72 GLU A C 19
ATOM 25404 O O . GLU A 1 72 ? 16.163 -8.377 -3.236 1.00 73.12 72 GLU A O 19
ATOM 25416 N N . THR A 1 73 ? 14.194 -9.184 -3.966 1.00 72.44 73 THR A N 19
ATOM 25417 C CA . THR A 1 73 ? 13.396 -8.226 -3.211 1.00 4.34 73 THR A CA 19
ATOM 25418 C C . THR A 1 73 ? 12.161 -8.888 -2.614 1.00 12.00 73 THR A C 19
ATOM 25419 O O . THR A 1 73 ? 11.624 -9.843 -3.175 1.00 42.34 73 THR A O 19
ATOM 25430 N N . VAL A 1 74 ? 11.712 -8.373 -1.473 1.00 44.25 74 VAL A N 19
ATOM 25431 C CA . VAL A 1 74 ? 10.537 -8.914 -0.800 1.00 71.10 74 VAL A CA 19
ATOM 25432 C C . VAL A 1 74 ? 9.340 -8.970 -1.744 1.00 60.12 74 VAL A C 19
ATOM 25433 O O . VAL A 1 74 ? 8.745 -10.029 -1.947 1.00 22.51 74 VAL A O 19
ATOM 25446 N N . ASP A 1 75 ? 8.994 -7.824 -2.318 1.00 22.54 75 ASP A N 19
ATOM 25447 C CA . ASP A 1 75 ? 7.869 -7.742 -3.242 1.00 40.14 75 ASP A CA 19
ATOM 25448 C C . ASP A 1 75 ? 8.001 -8.778 -4.353 1.00 70.00 75 ASP A C 19
ATOM 25449 O O . ASP A 1 75 ? 7.048 -9.491 -4.668 1.00 42.53 75 ASP A O 19
ATOM 25458 N N . ASP A 1 76 ? 9.188 -8.855 -4.945 1.00 53.01 76 ASP A N 19
ATOM 25459 C CA . ASP A 1 76 ? 9.446 -9.804 -6.021 1.00 32.13 76 ASP A CA 19
ATOM 25460 C C . ASP A 1 76 ? 9.237 -11.238 -5.543 1.00 4.15 76 ASP A C 19
ATOM 25461 O O . ASP A 1 76 ? 8.533 -12.019 -6.182 1.00 73.03 76 ASP A O 19
ATOM 25470 N N . ILE A 1 77 ? 9.855 -11.577 -4.416 1.00 33.41 77 ILE A N 19
ATOM 25471 C CA . ILE A 1 77 ? 9.737 -12.915 -3.853 1.00 42.01 77 ILE A CA 19
ATOM 25472 C C . ILE A 1 77 ? 8.276 -13.288 -3.622 1.00 14.23 77 ILE A C 19
ATOM 25473 O O . ILE A 1 77 ? 7.798 -14.306 -4.123 1.00 4.43 77 ILE A O 19
ATOM 25489 N N . CYS A 1 78 ? 7.573 -12.456 -2.862 1.00 61.25 78 CYS A N 19
ATOM 25490 C CA . CYS A 1 78 ? 6.165 -12.697 -2.565 1.00 2.14 78 CYS A CA 19
ATOM 25491 C C . CYS A 1 78 ? 5.350 -12.807 -3.849 1.00 72.24 78 CYS A C 19
ATOM 25492 O O . CYS A 1 78 ? 4.470 -13.660 -3.966 1.00 42.05 78 CYS A O 19
ATOM 25500 N N . ARG A 1 79 ? 5.647 -11.938 -4.809 1.00 42.12 79 ARG A N 19
ATOM 25501 C CA . ARG A 1 79 ? 4.940 -11.937 -6.084 1.00 32.51 79 ARG A CA 19
ATOM 25502 C C . ARG A 1 79 ? 5.119 -13.268 -6.807 1.00 62.11 79 ARG A C 19
ATOM 25503 O O . ARG A 1 79 ? 4.180 -13.789 -7.411 1.00 54.33 79 ARG A O 19
ATOM 25524 N N . TYR A 1 80 ? 6.328 -13.813 -6.741 1.00 65.34 80 TYR A N 19
ATOM 25525 C CA . TYR A 1 80 ? 6.630 -15.083 -7.391 1.00 50.23 80 TYR A CA 19
ATOM 25526 C C . TYR A 1 80 ? 5.904 -16.235 -6.703 1.00 33.42 80 TYR A C 19
ATOM 25527 O O . TYR A 1 80 ? 5.365 -17.125 -7.362 1.00 3.40 80 TYR A O 19
ATOM 25545 N N . ILE A 1 81 ? 5.893 -16.209 -5.375 1.00 75.45 81 ILE A N 19
ATOM 25546 C CA . ILE A 1 81 ? 5.232 -17.249 -4.597 1.00 44.21 81 ILE A CA 19
ATOM 25547 C C . ILE A 1 81 ? 3.716 -17.159 -4.736 1.00 45.44 81 ILE A C 19
ATOM 25548 O O . ILE A 1 81 ? 3.023 -18.177 -4.762 1.00 63.42 81 ILE A O 19
ATOM 25564 N N . ALA A 1 82 ? 3.207 -15.935 -4.827 1.00 24.44 82 ALA A N 19
ATOM 25565 C CA . ALA A 1 82 ? 1.774 -15.712 -4.967 1.00 74.32 82 ALA A CA 19
ATOM 25566 C C . ALA A 1 82 ? 1.284 -16.141 -6.346 1.00 1.20 82 ALA A C 19
ATOM 25567 O O . ALA A 1 82 ? 0.266 -16.822 -6.470 1.00 72.43 82 ALA A O 19
ATOM 25574 N N . SER A 1 83 ? 2.015 -15.737 -7.381 1.00 34.12 83 SER A N 19
ATOM 25575 C CA . SER A 1 83 ? 1.652 -16.076 -8.752 1.00 43.14 83 SER A CA 19
ATOM 25576 C C . SER A 1 83 ? 1.491 -17.585 -8.913 1.00 54.13 83 SER A C 19
ATOM 25577 O O . SER A 1 83 ? 0.747 -18.053 -9.776 1.00 22.31 83 SER A O 19
ATOM 25585 N N . LYS A 1 84 ? 2.194 -18.342 -8.078 1.00 42.25 84 LYS A N 19
ATOM 25586 C CA . LYS A 1 84 ? 2.129 -19.798 -8.125 1.00 0.24 84 LYS A CA 19
ATOM 25587 C C . LYS A 1 84 ? 0.895 -20.312 -7.390 1.00 65.15 84 LYS A C 19
ATOM 25588 O O . LYS A 1 84 ? 0.132 -21.117 -7.926 1.00 0.04 84 LYS A O 19
ATOM 25607 N N . SER A 1 85 ? 0.704 -19.841 -6.162 1.00 10.43 85 SER A N 19
ATOM 25608 C CA . SER A 1 85 ? -0.437 -20.256 -5.354 1.00 43.33 85 SER A CA 19
ATOM 25609 C C . SER A 1 85 ? -1.744 -20.050 -6.113 1.00 10.44 85 SER A C 19
ATOM 25610 O O . SER A 1 85 ? -2.714 -20.781 -5.910 1.00 32.24 85 SER A O 19
ATOM 25618 N N . SER A 1 86 ? -1.761 -19.050 -6.988 1.00 23.42 86 SER A N 19
ATOM 25619 C CA . SER A 1 86 ? -2.951 -18.744 -7.776 1.00 64.32 86 SER A CA 19
ATOM 25620 C C . SER A 1 86 ? -3.159 -19.785 -8.871 1.00 34.22 86 SER A C 19
ATOM 25621 O O . SER A 1 86 ? -4.291 -20.121 -9.217 1.00 3.04 86 SER A O 19
ATOM 25629 N N . ASP A 1 87 ? -2.057 -20.290 -9.415 1.00 33.10 87 ASP A N 19
ATOM 25630 C CA . ASP A 1 87 ? -2.116 -21.294 -10.471 1.00 34.24 87 ASP A CA 19
ATOM 25631 C C . ASP A 1 87 ? -1.382 -22.564 -10.056 1.00 52.42 87 ASP A C 19
ATOM 25632 O O . ASP A 1 87 ? -0.238 -22.789 -10.449 1.00 53.21 87 ASP A O 19
ATOM 25641 N N . ALA A 1 88 ? -2.048 -23.393 -9.259 1.00 51.22 88 ALA A N 19
ATOM 25642 C CA . ALA A 1 88 ? -1.460 -24.642 -8.790 1.00 24.22 88 ALA A CA 19
ATOM 25643 C C . ALA A 1 88 ? -1.367 -25.662 -9.920 1.00 25.02 88 ALA A C 19
ATOM 25644 O O . ALA A 1 88 ? -2.008 -25.510 -10.961 1.00 32.15 88 ALA A O 19
ATOM 25651 N N . PRO A 1 1 ? -4.739 -4.044 -12.874 1.00 52.34 1 PRO A N 20
ATOM 25652 C CA . PRO A 1 1 ? -4.531 -5.064 -11.843 1.00 33.32 1 PRO A CA 20
ATOM 25653 C C . PRO A 1 1 ? -5.097 -4.645 -10.490 1.00 25.01 1 PRO A C 20
ATOM 25654 O O . PRO A 1 1 ? -5.611 -3.538 -10.338 1.00 60.42 1 PRO A O 20
ATOM 25665 N N . GLY A 1 2 ? -4.996 -5.537 -9.510 1.00 34.43 2 GLY A N 20
ATOM 25666 C CA . GLY A 1 2 ? -5.502 -5.241 -8.182 1.00 52.43 2 GLY A CA 20
ATOM 25667 C C . GLY A 1 2 ? -4.521 -5.618 -7.089 1.00 71.25 2 GLY A C 20
ATOM 25668 O O . GLY A 1 2 ? -3.616 -4.849 -6.765 1.00 34.30 2 GLY A O 20
ATOM 25672 N N . SER A 1 3 ? -4.701 -6.805 -6.520 1.00 72.21 3 SER A N 20
ATOM 25673 C CA . SER A 1 3 ? -3.828 -7.282 -5.454 1.00 61.54 3 SER A CA 20
ATOM 25674 C C . SER A 1 3 ? -3.023 -8.494 -5.912 1.00 62.44 3 SER A C 20
ATOM 25675 O O . SER A 1 3 ? -3.236 -9.610 -5.438 1.00 61.12 3 SER A O 20
ATOM 25683 N N . MET A 1 4 ? -2.096 -8.266 -6.837 1.00 71.22 4 MET A N 20
ATOM 25684 C CA . MET A 1 4 ? -1.257 -9.339 -7.360 1.00 10.34 4 MET A CA 20
ATOM 25685 C C . MET A 1 4 ? -0.561 -10.086 -6.226 1.00 13.52 4 MET A C 20
ATOM 25686 O O . MET A 1 4 ? -0.479 -11.314 -6.237 1.00 10.30 4 MET A O 20
ATOM 25700 N N . VAL A 1 5 ? -0.062 -9.336 -5.248 1.00 50.34 5 VAL A N 20
ATOM 25701 C CA . VAL A 1 5 ? 0.626 -9.927 -4.106 1.00 72.33 5 VAL A CA 20
ATOM 25702 C C . VAL A 1 5 ? -0.357 -10.629 -3.175 1.00 44.51 5 VAL A C 20
ATOM 25703 O O . VAL A 1 5 ? -1.420 -10.093 -2.862 1.00 2.23 5 VAL A O 20
ATOM 25716 N N . SER A 1 6 ? 0.006 -11.829 -2.736 1.00 10.42 6 SER A N 20
ATOM 25717 C CA . SER A 1 6 ? -0.845 -12.606 -1.842 1.00 13.32 6 SER A CA 20
ATOM 25718 C C . SER A 1 6 ? -0.597 -12.223 -0.387 1.00 1.55 6 SER A C 20
ATOM 25719 O O . SER A 1 6 ? 0.385 -12.651 0.220 1.00 70.20 6 SER A O 20
ATOM 25727 N N . GLU A 1 7 ? -1.494 -11.413 0.168 1.00 25.12 7 GLU A N 20
ATOM 25728 C CA . GLU A 1 7 ? -1.372 -10.971 1.552 1.00 23.40 7 GLU A CA 20
ATOM 25729 C C . GLU A 1 7 ? -1.199 -12.164 2.490 1.00 11.43 7 GLU A C 20
ATOM 25730 O O . GLU A 1 7 ? -0.435 -12.104 3.452 1.00 4.20 7 GLU A O 20
ATOM 25742 N N . GLU A 1 8 ? -1.918 -13.244 2.203 1.00 62.33 8 GLU A N 20
ATOM 25743 C CA . GLU A 1 8 ? -1.846 -14.449 3.020 1.00 22.01 8 GLU A CA 20
ATOM 25744 C C . GLU A 1 8 ? -0.410 -14.955 3.119 1.00 45.53 8 GLU A C 20
ATOM 25745 O O . GLU A 1 8 ? 0.099 -15.200 4.213 1.00 0.33 8 GLU A O 20
ATOM 25757 N N . ILE A 1 9 ? 0.237 -15.108 1.969 1.00 60.43 9 ILE A N 20
ATOM 25758 C CA . ILE A 1 9 ? 1.614 -15.584 1.926 1.00 52.14 9 ILE A CA 20
ATOM 25759 C C . ILE A 1 9 ? 2.583 -14.512 2.412 1.00 13.42 9 ILE A C 20
ATOM 25760 O O . ILE A 1 9 ? 3.614 -14.816 3.011 1.00 51.22 9 ILE A O 20
ATOM 25776 N N . LYS A 1 10 ? 2.241 -13.253 2.153 1.00 24.45 10 LYS A N 20
ATOM 25777 C CA . LYS A 1 10 ? 3.078 -12.133 2.568 1.00 53.51 10 LYS A CA 20
ATOM 25778 C C . LYS A 1 10 ? 3.415 -12.225 4.052 1.00 24.33 10 LYS A C 20
ATOM 25779 O O . LYS A 1 10 ? 4.543 -11.945 4.460 1.00 33.51 10 LYS A O 20
ATOM 25798 N N . ALA A 1 11 ? 2.433 -12.622 4.854 1.00 50.21 11 ALA A N 20
ATOM 25799 C CA . ALA A 1 11 ? 2.628 -12.755 6.292 1.00 34.33 11 ALA A CA 20
ATOM 25800 C C . ALA A 1 11 ? 3.537 -13.936 6.616 1.00 4.45 11 ALA A C 20
ATOM 25801 O O . ALA A 1 11 ? 4.273 -13.911 7.603 1.00 53.20 11 ALA A O 20
ATOM 25808 N N . GLN A 1 12 ? 3.481 -14.966 5.780 1.00 24.33 12 GLN A N 20
ATOM 25809 C CA . GLN A 1 12 ? 4.299 -16.157 5.979 1.00 2.14 12 GLN A CA 20
ATOM 25810 C C . GLN A 1 12 ? 5.748 -15.894 5.582 1.00 42.14 12 GLN A C 20
ATOM 25811 O O . GLN A 1 12 ? 6.678 -16.273 6.295 1.00 75.20 12 GLN A O 20
ATOM 25825 N N . VAL A 1 13 ? 5.934 -15.244 4.438 1.00 55.30 13 VAL A N 20
ATOM 25826 C CA . VAL A 1 13 ? 7.269 -14.929 3.945 1.00 61.15 13 VAL A CA 20
ATOM 25827 C C . VAL A 1 13 ? 7.980 -13.946 4.868 1.00 35.34 13 VAL A C 20
ATOM 25828 O O . VAL A 1 13 ? 9.169 -14.090 5.147 1.00 43.12 13 VAL A O 20
ATOM 25841 N N . MET A 1 14 ? 7.241 -12.948 5.341 1.00 13.51 14 MET A N 20
ATOM 25842 C CA . MET A 1 14 ? 7.799 -11.942 6.237 1.00 42.15 14 MET A CA 20
ATOM 25843 C C . MET A 1 14 ? 8.040 -12.523 7.626 1.00 13.12 14 MET A C 20
ATOM 25844 O O . MET A 1 14 ? 9.035 -12.206 8.277 1.00 73.12 14 MET A O 20
ATOM 25858 N N . GLU A 1 15 ? 7.122 -13.374 8.073 1.00 31.13 15 GLU A N 20
ATOM 25859 C CA . GLU A 1 15 ? 7.235 -13.999 9.386 1.00 3.51 15 GLU A CA 20
ATOM 25860 C C . GLU A 1 15 ? 8.424 -14.955 9.434 1.00 40.41 15 GLU A C 20
ATOM 25861 O O . GLU A 1 15 ? 9.110 -15.058 10.450 1.00 50.11 15 GLU A O 20
ATOM 25873 N N . SER A 1 16 ? 8.660 -15.651 8.326 1.00 34.34 16 SER A N 20
ATOM 25874 C CA . SER A 1 16 ? 9.761 -16.602 8.242 1.00 4.21 16 SER A CA 20
ATOM 25875 C C . SER A 1 16 ? 11.097 -15.876 8.109 1.00 25.30 16 SER A C 20
ATOM 25876 O O . SER A 1 16 ? 12.061 -16.191 8.808 1.00 71.45 16 SER A O 20
ATOM 25884 N N . VAL A 1 17 ? 11.146 -14.902 7.206 1.00 40.23 17 VAL A N 20
ATOM 25885 C CA . VAL A 1 17 ? 12.362 -14.128 6.981 1.00 71.33 17 VAL A CA 20
ATOM 25886 C C . VAL A 1 17 ? 12.843 -13.472 8.270 1.00 73.43 17 VAL A C 20
ATOM 25887 O O . VAL A 1 17 ? 14.006 -13.608 8.651 1.00 75.50 17 VAL A O 20
ATOM 25900 N N . ILE A 1 18 ? 11.940 -12.760 8.936 1.00 20.20 18 ILE A N 20
ATOM 25901 C CA . ILE A 1 18 ? 12.272 -12.084 10.184 1.00 4.21 18 ILE A CA 20
ATOM 25902 C C . ILE A 1 18 ? 12.986 -13.025 11.147 1.00 21.34 18 ILE A C 20
ATOM 25903 O O . ILE A 1 18 ? 14.031 -12.688 11.703 1.00 62.42 18 ILE A O 20
ATOM 25919 N N . GLY A 1 19 ? 12.415 -14.210 11.339 1.00 20.44 19 GLY A N 20
ATOM 25920 C CA . GLY A 1 19 ? 13.012 -15.185 12.235 1.00 33.42 19 GLY A CA 20
ATOM 25921 C C . GLY A 1 19 ? 14.228 -15.858 11.632 1.00 43.03 19 GLY A C 20
ATOM 25922 O O . GLY A 1 19 ? 15.086 -16.367 12.354 1.00 24.14 19 GLY A O 20
ATOM 25926 N N . CYS A 1 20 ? 14.303 -15.864 10.305 1.00 11.52 20 CYS A N 20
ATOM 25927 C CA . CYS A 1 20 ? 15.423 -16.482 9.605 1.00 1.22 20 CYS A CA 20
ATOM 25928 C C . CYS A 1 20 ? 16.725 -15.749 9.909 1.00 65.11 20 CYS A C 20
ATOM 25929 O O . CYS A 1 20 ? 17.729 -16.367 10.266 1.00 25.20 20 CYS A O 20
ATOM 25937 N N . LEU A 1 21 ? 16.704 -14.429 9.763 1.00 53.41 21 LEU A N 20
ATOM 25938 C CA . LEU A 1 21 ? 17.884 -13.611 10.020 1.00 51.22 21 LEU A CA 20
ATOM 25939 C C . LEU A 1 21 ? 17.750 -12.861 11.341 1.00 15.30 21 LEU A C 20
ATOM 25940 O O . LEU A 1 21 ? 18.609 -12.056 11.701 1.00 53.22 21 LEU A O 20
ATOM 25956 N N . LYS A 1 22 ? 16.666 -13.132 12.061 1.00 1.40 22 LYS A N 20
ATOM 25957 C CA . LYS A 1 22 ? 16.419 -12.485 13.345 1.00 75.54 22 LYS A CA 20
ATOM 25958 C C . LYS A 1 22 ? 16.584 -10.974 13.234 1.00 52.33 22 LYS A C 20
ATOM 25959 O O . LYS A 1 22 ? 17.669 -10.438 13.466 1.00 32.45 22 LYS A O 20
ATOM 25978 N N . LEU A 1 23 ? 15.502 -10.289 12.878 1.00 63.12 23 LEU A N 20
ATOM 25979 C CA . LEU A 1 23 ? 15.527 -8.838 12.738 1.00 10.22 23 LEU A CA 20
ATOM 25980 C C . LEU A 1 23 ? 15.188 -8.156 14.060 1.00 71.20 23 LEU A C 20
ATOM 25981 O O . LEU A 1 23 ? 14.437 -8.696 14.872 1.00 42.11 23 LEU A O 20
ATOM 25997 N N . ASN A 1 24 ? 15.744 -6.968 14.267 1.00 45.20 24 ASN A N 20
ATOM 25998 C CA . ASN A 1 24 ? 15.499 -6.212 15.491 1.00 65.04 24 ASN A CA 20
ATOM 25999 C C . ASN A 1 24 ? 14.258 -5.335 15.349 1.00 22.23 24 ASN A C 20
ATOM 26000 O O . ASN A 1 24 ? 13.769 -5.108 14.243 1.00 61.52 24 ASN A O 20
ATOM 26011 N N . ASP A 1 25 ? 13.755 -4.846 16.477 1.00 44.23 25 ASP A N 20
ATOM 26012 C CA . ASP A 1 25 ? 12.573 -3.992 16.479 1.00 34.40 25 ASP A CA 20
ATOM 26013 C C . ASP A 1 25 ? 12.719 -2.857 15.470 1.00 23.34 25 ASP A C 20
ATOM 26014 O O . ASP A 1 25 ? 11.755 -2.477 14.807 1.00 45.40 25 ASP A O 20
ATOM 26023 N N . GLU A 1 26 ? 13.931 -2.321 15.361 1.00 23.44 26 GLU A N 20
ATOM 26024 C CA . GLU A 1 26 ? 14.202 -1.229 14.435 1.00 51.55 26 GLU A CA 20
ATOM 26025 C C . GLU A 1 26 ? 14.195 -1.725 12.992 1.00 41.22 26 GLU A C 20
ATOM 26026 O O . GLU A 1 26 ? 13.745 -1.023 12.087 1.00 64.53 26 GLU A O 20
ATOM 26038 N N . GLN A 1 27 ? 14.696 -2.939 12.788 1.00 43.14 27 GLN A N 20
ATOM 26039 C CA . GLN A 1 27 ? 14.749 -3.528 11.455 1.00 70.43 27 GLN A CA 20
ATOM 26040 C C . GLN A 1 27 ? 13.345 -3.785 10.918 1.00 74.33 27 GLN A C 20
ATOM 26041 O O . GLN A 1 27 ? 13.109 -3.722 9.711 1.00 70.11 27 GLN A O 20
ATOM 26055 N N . LYS A 1 28 ? 12.416 -4.076 11.821 1.00 33.40 28 LYS A N 20
ATOM 26056 C CA . LYS A 1 28 ? 11.034 -4.343 11.439 1.00 0.31 28 LYS A CA 20
ATOM 26057 C C . LYS A 1 28 ? 10.313 -3.050 11.070 1.00 73.13 28 LYS A C 20
ATOM 26058 O O . LYS A 1 28 ? 9.317 -3.070 10.347 1.00 33.23 28 LYS A O 20
ATOM 26077 N N . GLN A 1 29 ? 10.823 -1.930 11.571 1.00 54.00 29 GLN A N 20
ATOM 26078 C CA . GLN A 1 29 ? 10.227 -0.628 11.292 1.00 31.22 29 GLN A CA 20
ATOM 26079 C C . GLN A 1 29 ? 10.812 -0.023 10.021 1.00 50.15 29 GLN A C 20
ATOM 26080 O O . GLN A 1 29 ? 10.132 0.710 9.301 1.00 72.44 29 GLN A O 20
ATOM 26094 N N . ILE A 1 30 ? 12.075 -0.331 9.751 1.00 2.02 30 ILE A N 20
ATOM 26095 C CA . ILE A 1 30 ? 12.752 0.182 8.566 1.00 13.22 30 ILE A CA 20
ATOM 26096 C C . ILE A 1 30 ? 12.683 -0.818 7.417 1.00 11.13 30 ILE A C 20
ATOM 26097 O O . ILE A 1 30 ? 13.511 -0.791 6.506 1.00 22.43 30 ILE A O 20
ATOM 26113 N N . LEU A 1 31 ? 11.689 -1.698 7.466 1.00 64.14 31 LEU A N 20
ATOM 26114 C CA . LEU A 1 31 ? 11.510 -2.707 6.427 1.00 21.12 31 LEU A CA 20
ATOM 26115 C C . LEU A 1 31 ? 10.432 -2.284 5.435 1.00 14.43 31 LEU A C 20
ATOM 26116 O O . LEU A 1 31 ? 9.526 -1.522 5.776 1.00 1.54 31 LEU A O 20
ATOM 26132 N N . SER A 1 32 ? 10.534 -2.783 4.208 1.00 11.55 32 SER A N 20
ATOM 26133 C CA . SER A 1 32 ? 9.568 -2.454 3.167 1.00 52.24 32 SER A CA 20
ATOM 26134 C C . SER A 1 32 ? 9.533 -3.541 2.096 1.00 35.45 32 SER A C 20
ATOM 26135 O O . SER A 1 32 ? 10.526 -4.225 1.857 1.00 30.51 32 SER A O 20
ATOM 26143 N N . GLY A 1 33 ? 8.378 -3.694 1.455 1.00 1.31 33 GLY A N 20
ATOM 26144 C CA . GLY A 1 33 ? 8.233 -4.699 0.418 1.00 55.30 33 GLY A CA 20
ATOM 26145 C C . GLY A 1 33 ? 9.191 -4.484 -0.737 1.00 2.44 33 GLY A C 20
ATOM 26146 O O . GLY A 1 33 ? 9.674 -5.442 -1.340 1.00 22.34 33 GLY A O 20
ATOM 26150 N N . THR A 1 34 ? 9.467 -3.221 -1.047 1.00 51.35 34 THR A N 20
ATOM 26151 C CA . THR A 1 34 ? 10.371 -2.882 -2.139 1.00 3.10 34 THR A CA 20
ATOM 26152 C C . THR A 1 34 ? 11.785 -2.637 -1.625 1.00 64.01 34 THR A C 20
ATOM 26153 O O . THR A 1 34 ? 12.483 -1.739 -2.098 1.00 73.14 34 THR A O 20
ATOM 26164 N N . THR A 1 35 ? 12.205 -3.441 -0.653 1.00 44.01 35 THR A N 20
ATOM 26165 C CA . THR A 1 35 ? 13.536 -3.311 -0.074 1.00 42.43 35 THR A CA 20
ATOM 26166 C C . THR A 1 35 ? 14.267 -4.649 -0.070 1.00 0.31 35 THR A C 20
ATOM 26167 O O . THR A 1 35 ? 13.938 -5.543 0.708 1.00 42.14 35 THR A O 20
ATOM 26178 N N . ASN A 1 36 ? 15.261 -4.777 -0.943 1.00 22.34 36 ASN A N 20
ATOM 26179 C CA . ASN A 1 36 ? 16.039 -6.007 -1.039 1.00 3.42 36 ASN A CA 20
ATOM 26180 C C . ASN A 1 36 ? 16.605 -6.400 0.322 1.00 24.22 36 ASN A C 20
ATOM 26181 O O . ASN A 1 36 ? 17.561 -5.795 0.809 1.00 54.35 36 ASN A O 20
ATOM 26192 N N . LEU A 1 37 ? 16.009 -7.419 0.932 1.00 42.04 37 LEU A N 20
ATOM 26193 C CA . LEU A 1 37 ? 16.454 -7.895 2.237 1.00 41.12 37 LEU A CA 20
ATOM 26194 C C . LEU A 1 37 ? 17.849 -8.505 2.148 1.00 34.43 37 LEU A C 20
ATOM 26195 O O . LEU A 1 37 ? 18.503 -8.734 3.166 1.00 41.43 37 LEU A O 20
ATOM 26211 N N . ALA A 1 38 ? 18.299 -8.765 0.925 1.00 11.43 38 ALA A N 20
ATOM 26212 C CA . ALA A 1 38 ? 19.618 -9.344 0.703 1.00 64.01 38 ALA A CA 20
ATOM 26213 C C . ALA A 1 38 ? 20.707 -8.279 0.792 1.00 74.52 38 ALA A C 20
ATOM 26214 O O . ALA A 1 38 ? 21.716 -8.465 1.472 1.00 11.43 38 ALA A O 20
ATOM 26221 N N . LYS A 1 39 ? 20.495 -7.165 0.100 1.00 24.43 39 LYS A N 20
ATOM 26222 C CA . LYS A 1 39 ? 21.459 -6.069 0.101 1.00 74.40 39 LYS A CA 20
ATOM 26223 C C . LYS A 1 39 ? 21.236 -5.151 1.298 1.00 20.11 39 LYS A C 20
ATOM 26224 O O . LYS A 1 39 ? 22.175 -4.822 2.023 1.00 33.41 39 LYS A O 20
ATOM 26243 N N . ASP A 1 40 ? 19.988 -4.740 1.500 1.00 63.34 40 ASP A N 20
ATOM 26244 C CA . ASP A 1 40 ? 19.643 -3.862 2.610 1.00 12.34 40 ASP A CA 20
ATOM 26245 C C . ASP A 1 40 ? 20.183 -4.411 3.927 1.00 41.35 40 ASP A C 20
ATOM 26246 O O . ASP A 1 40 ? 21.047 -3.802 4.558 1.00 11.14 40 ASP A O 20
ATOM 26255 N N . PHE A 1 41 ? 19.668 -5.566 4.336 1.00 51.23 41 PHE A N 20
ATOM 26256 C CA . PHE A 1 41 ? 20.097 -6.197 5.579 1.00 55.34 41 PHE A CA 20
ATOM 26257 C C . PHE A 1 41 ? 21.432 -6.912 5.393 1.00 13.42 41 PHE A C 20
ATOM 26258 O O . PHE A 1 41 ? 21.987 -7.467 6.339 1.00 4.32 41 PHE A O 20
ATOM 26275 N N . ASN A 1 42 ? 21.940 -6.893 4.165 1.00 62.01 42 ASN A N 20
ATOM 26276 C CA . ASN A 1 42 ? 23.209 -7.541 3.854 1.00 43.41 42 ASN A CA 20
ATOM 26277 C C . ASN A 1 42 ? 23.213 -8.990 4.330 1.00 32.20 42 ASN A C 20
ATOM 26278 O O . ASN A 1 42 ? 24.038 -9.382 5.156 1.00 14.03 42 ASN A O 20
ATOM 26289 N N . LEU A 1 43 ? 22.285 -9.782 3.802 1.00 0.14 43 LEU A N 20
ATOM 26290 C CA . LEU A 1 43 ? 22.180 -11.189 4.173 1.00 4.12 43 LEU A CA 20
ATOM 26291 C C . LEU A 1 43 ? 23.318 -12.000 3.560 1.00 55.50 43 LEU A C 20
ATOM 26292 O O . LEU A 1 43 ? 23.856 -11.639 2.513 1.00 12.51 43 LEU A O 20
ATOM 26308 N N . ASP A 1 44 ? 23.677 -13.097 4.217 1.00 13.11 44 ASP A N 20
ATOM 26309 C CA . ASP A 1 44 ? 24.748 -13.960 3.735 1.00 72.53 44 ASP A CA 20
ATOM 26310 C C . ASP A 1 44 ? 24.190 -15.085 2.869 1.00 75.24 44 ASP A C 20
ATOM 26311 O O . ASP A 1 44 ? 23.024 -15.461 2.996 1.00 40.44 44 ASP A O 20
ATOM 26320 N N . SER A 1 45 ? 25.030 -15.619 1.987 1.00 65.32 45 SER A N 20
ATOM 26321 C CA . SER A 1 45 ? 24.620 -16.697 1.096 1.00 60.12 45 SER A CA 20
ATOM 26322 C C . SER A 1 45 ? 24.053 -17.871 1.888 1.00 31.24 45 SER A C 20
ATOM 26323 O O . SER A 1 45 ? 23.247 -18.651 1.377 1.00 40.22 45 SER A O 20
ATOM 26331 N N . LEU A 1 46 ? 24.478 -17.991 3.141 1.00 71.33 46 LEU A N 20
ATOM 26332 C CA . LEU A 1 46 ? 24.014 -19.070 4.006 1.00 25.25 46 LEU A CA 20
ATOM 26333 C C . LEU A 1 46 ? 22.572 -18.834 4.445 1.00 62.14 46 LEU A C 20
ATOM 26334 O O . LEU A 1 46 ? 21.788 -19.776 4.569 1.00 62.33 46 LEU A O 20
ATOM 26350 N N . ASP A 1 47 ? 22.228 -17.572 4.675 1.00 2.12 47 ASP A N 20
ATOM 26351 C CA . ASP A 1 47 ? 20.880 -17.212 5.096 1.00 55.22 47 ASP A CA 20
ATOM 26352 C C . ASP A 1 47 ? 19.903 -17.300 3.927 1.00 62.23 47 ASP A C 20
ATOM 26353 O O . ASP A 1 47 ? 18.813 -17.857 4.055 1.00 64.30 47 ASP A O 20
ATOM 26362 N N . PHE A 1 48 ? 20.302 -16.745 2.787 1.00 64.30 48 PHE A N 20
ATOM 26363 C CA . PHE A 1 48 ? 19.462 -16.758 1.595 1.00 64.44 48 PHE A CA 20
ATOM 26364 C C . PHE A 1 48 ? 19.014 -18.179 1.262 1.00 11.41 48 PHE A C 20
ATOM 26365 O O . PHE A 1 48 ? 17.849 -18.415 0.944 1.00 74.22 48 PHE A O 20
ATOM 26382 N N . VAL A 1 49 ? 19.949 -19.121 1.336 1.00 31.14 49 VAL A N 20
ATOM 26383 C CA . VAL A 1 49 ? 19.651 -20.518 1.044 1.00 4.02 49 VAL A CA 20
ATOM 26384 C C . VAL A 1 49 ? 18.534 -21.041 1.939 1.00 75.11 49 VAL A C 20
ATOM 26385 O O . VAL A 1 49 ? 17.545 -21.593 1.456 1.00 13.45 49 VAL A O 20
ATOM 26398 N N . ASP A 1 50 ? 18.698 -20.864 3.245 1.00 22.50 50 ASP A N 20
ATOM 26399 C CA . ASP A 1 50 ? 17.703 -21.317 4.210 1.00 13.12 50 ASP A CA 20
ATOM 26400 C C . ASP A 1 50 ? 16.374 -20.599 3.997 1.00 71.13 50 ASP A C 20
ATOM 26401 O O . ASP A 1 50 ? 15.308 -21.146 4.283 1.00 54.43 50 ASP A O 20
ATOM 26410 N N . LEU A 1 51 ? 16.444 -19.372 3.492 1.00 21.14 51 LEU A N 20
ATOM 26411 C CA . LEU A 1 51 ? 15.247 -18.578 3.241 1.00 73.32 51 LEU A CA 20
ATOM 26412 C C . LEU A 1 51 ? 14.405 -19.200 2.131 1.00 12.04 51 LEU A C 20
ATOM 26413 O O . LEU A 1 51 ? 13.237 -19.533 2.339 1.00 41.05 51 LEU A O 20
ATOM 26429 N N . ILE A 1 52 ? 15.004 -19.354 0.956 1.00 42.41 52 ILE A N 20
ATOM 26430 C CA . ILE A 1 52 ? 14.309 -19.938 -0.184 1.00 64.52 52 ILE A CA 20
ATOM 26431 C C . ILE A 1 52 ? 13.861 -21.364 0.117 1.00 62.04 52 ILE A C 20
ATOM 26432 O O . ILE A 1 52 ? 12.773 -21.780 -0.279 1.00 73.21 52 ILE A O 20
ATOM 26448 N N . MET A 1 53 ? 14.707 -22.108 0.822 1.00 51.11 53 MET A N 20
ATOM 26449 C CA . MET A 1 53 ? 14.396 -23.487 1.180 1.00 32.40 53 MET A CA 20
ATOM 26450 C C . MET A 1 53 ? 13.256 -23.543 2.191 1.00 13.42 53 MET A C 20
ATOM 26451 O O . MET A 1 53 ? 12.364 -24.385 2.090 1.00 74.24 53 MET A O 20
ATOM 26465 N N . SER A 1 54 ? 13.290 -22.640 3.166 1.00 2.33 54 SER A N 20
ATOM 26466 C CA . SER A 1 54 ? 12.261 -22.589 4.198 1.00 62.54 54 SER A CA 20
ATOM 26467 C C . SER A 1 54 ? 10.888 -22.337 3.584 1.00 44.30 54 SER A C 20
ATOM 26468 O O . SER A 1 54 ? 9.941 -23.088 3.821 1.00 20.01 54 SER A O 20
ATOM 26476 N N . LEU A 1 55 ? 10.787 -21.274 2.793 1.00 14.25 55 LEU A N 20
ATOM 26477 C CA . LEU A 1 55 ? 9.530 -20.920 2.143 1.00 10.24 55 LEU A CA 20
ATOM 26478 C C . LEU A 1 55 ? 9.123 -21.984 1.130 1.00 75.25 55 LEU A C 20
ATOM 26479 O O . LEU A 1 55 ? 7.942 -22.301 0.989 1.00 71.11 55 LEU A O 20
ATOM 26495 N N . GLU A 1 56 ? 10.109 -22.534 0.428 1.00 54.04 56 GLU A N 20
ATOM 26496 C CA . GLU A 1 56 ? 9.851 -23.565 -0.572 1.00 2.32 56 GLU A CA 20
ATOM 26497 C C . GLU A 1 56 ? 9.109 -24.747 0.044 1.00 62.44 56 GLU A C 20
ATOM 26498 O O . GLU A 1 56 ? 8.075 -25.176 -0.465 1.00 54.25 56 GLU A O 20
ATOM 26510 N N . GLU A 1 57 ? 9.647 -25.269 1.142 1.00 54.50 57 GLU A N 20
ATOM 26511 C CA . GLU A 1 57 ? 9.036 -26.402 1.826 1.00 24.33 57 GLU A CA 20
ATOM 26512 C C . GLU A 1 57 ? 7.752 -25.982 2.536 1.00 63.24 57 GLU A C 20
ATOM 26513 O O . GLU A 1 57 ? 6.814 -26.770 2.661 1.00 51.32 57 GLU A O 20
ATOM 26525 N N . ARG A 1 58 ? 7.719 -24.737 2.999 1.00 53.32 58 ARG A N 20
ATOM 26526 C CA . ARG A 1 58 ? 6.552 -24.213 3.697 1.00 13.33 58 ARG A CA 20
ATOM 26527 C C . ARG A 1 58 ? 5.305 -24.310 2.823 1.00 74.53 58 ARG A C 20
ATOM 26528 O O . ARG A 1 58 ? 4.305 -24.911 3.214 1.00 31.54 58 ARG A O 20
ATOM 26549 N N . PHE A 1 59 ? 5.373 -23.716 1.636 1.00 13.35 59 PHE A N 20
ATOM 26550 C CA . PHE A 1 59 ? 4.249 -23.735 0.707 1.00 45.43 59 PHE A CA 20
ATOM 26551 C C . PHE A 1 59 ? 4.412 -24.851 -0.320 1.00 63.14 59 PHE A C 20
ATOM 26552 O O . PHE A 1 59 ? 3.682 -24.912 -1.309 1.00 53.21 59 PHE A O 20
ATOM 26569 N N . SER A 1 60 ? 5.378 -25.733 -0.080 1.00 31.03 60 SER A N 20
ATOM 26570 C CA . SER A 1 60 ? 5.640 -26.846 -0.985 1.00 23.01 60 SER A CA 20
ATOM 26571 C C . SER A 1 60 ? 5.807 -26.351 -2.418 1.00 74.45 60 SER A C 20
ATOM 26572 O O . SER A 1 60 ? 5.507 -27.069 -3.373 1.00 64.52 60 SER A O 20
ATOM 26580 N N . LEU A 1 61 ? 6.285 -25.120 -2.562 1.00 21.40 61 LEU A N 20
ATOM 26581 C CA . LEU A 1 61 ? 6.492 -24.528 -3.879 1.00 71.22 61 LEU A CA 20
ATOM 26582 C C . LEU A 1 61 ? 7.744 -25.097 -4.541 1.00 54.53 61 LEU A C 20
ATOM 26583 O O . LEU A 1 61 ? 8.650 -25.581 -3.864 1.00 0.43 61 LEU A O 20
ATOM 26599 N N . GLU A 1 62 ? 7.785 -25.031 -5.868 1.00 64.11 62 GLU A N 20
ATOM 26600 C CA . GLU A 1 62 ? 8.927 -25.539 -6.621 1.00 40.54 62 GLU A CA 20
ATOM 26601 C C . GLU A 1 62 ? 9.805 -24.392 -7.115 1.00 32.21 62 GLU A C 20
ATOM 26602 O O . GLU A 1 62 ? 9.551 -23.813 -8.172 1.00 65.30 62 GLU A O 20
ATOM 26614 N N . ILE A 1 63 ? 10.837 -24.070 -6.343 1.00 12.34 63 ILE A N 20
ATOM 26615 C CA . ILE A 1 63 ? 11.753 -22.994 -6.702 1.00 13.42 63 ILE A CA 20
ATOM 26616 C C . ILE A 1 63 ? 13.063 -23.548 -7.251 1.00 50.35 63 ILE A C 20
ATOM 26617 O O . ILE A 1 63 ? 13.660 -24.451 -6.667 1.00 1.03 63 ILE A O 20
ATOM 26633 N N . SER A 1 64 ? 13.504 -22.998 -8.378 1.00 62.12 64 SER A N 20
ATOM 26634 C CA . SER A 1 64 ? 14.743 -23.438 -9.009 1.00 24.42 64 SER A CA 20
ATOM 26635 C C . SER A 1 64 ? 15.804 -22.344 -8.943 1.00 43.13 64 SER A C 20
ATOM 26636 O O . SER A 1 64 ? 15.487 -21.165 -8.789 1.00 51.43 64 SER A O 20
ATOM 26644 N N . ASP A 1 65 ? 17.065 -22.743 -9.062 1.00 62.34 65 ASP A N 20
ATOM 26645 C CA . ASP A 1 65 ? 18.175 -21.798 -9.018 1.00 23.42 65 ASP A CA 20
ATOM 26646 C C . ASP A 1 65 ? 17.960 -20.661 -10.012 1.00 74.13 65 ASP A C 20
ATOM 26647 O O . ASP A 1 65 ? 18.360 -19.524 -9.764 1.00 54.05 65 ASP A O 20
ATOM 26656 N N . GLU A 1 66 ? 17.327 -20.977 -11.138 1.00 21.54 66 GLU A N 20
ATOM 26657 C CA . GLU A 1 66 ? 17.061 -19.982 -12.169 1.00 3.53 66 GLU A CA 20
ATOM 26658 C C . GLU A 1 66 ? 15.921 -19.057 -11.752 1.00 44.45 66 GLU A C 20
ATOM 26659 O O . GLU A 1 66 ? 15.899 -17.880 -12.113 1.00 51.24 66 GLU A O 20
ATOM 26671 N N . ASP A 1 67 ? 14.978 -19.598 -10.990 1.00 50.34 67 ASP A N 20
ATOM 26672 C CA . ASP A 1 67 ? 13.834 -18.822 -10.523 1.00 4.40 67 ASP A CA 20
ATOM 26673 C C . ASP A 1 67 ? 14.263 -17.800 -9.474 1.00 63.04 67 ASP A C 20
ATOM 26674 O O . ASP A 1 67 ? 13.779 -16.668 -9.463 1.00 63.01 67 ASP A O 20
ATOM 26683 N N . ALA A 1 68 ? 15.174 -18.207 -8.596 1.00 50.52 68 ALA A N 20
ATOM 26684 C CA . ALA A 1 68 ? 15.669 -17.326 -7.546 1.00 14.12 68 ALA A CA 20
ATOM 26685 C C . ALA A 1 68 ? 16.545 -16.219 -8.123 1.00 75.14 68 ALA A C 20
ATOM 26686 O O . ALA A 1 68 ? 16.713 -15.165 -7.511 1.00 20.01 68 ALA A O 20
ATOM 26693 N N . GLN A 1 69 ? 17.099 -16.466 -9.306 1.00 33.43 69 GLN A N 20
ATOM 26694 C CA . GLN A 1 69 ? 17.959 -15.491 -9.965 1.00 50.50 69 GLN A CA 20
ATOM 26695 C C . GLN A 1 69 ? 17.211 -14.185 -10.210 1.00 42.43 69 GLN A C 20
ATOM 26696 O O . GLN A 1 69 ? 17.822 -13.131 -10.392 1.00 20.02 69 GLN A O 20
ATOM 26710 N N . LYS A 1 70 ? 15.885 -14.259 -10.213 1.00 74.45 70 LYS A N 20
ATOM 26711 C CA . LYS A 1 70 ? 15.051 -13.084 -10.436 1.00 1.53 70 LYS A CA 20
ATOM 26712 C C . LYS A 1 70 ? 14.295 -12.705 -9.166 1.00 1.43 70 LYS A C 20
ATOM 26713 O O . LYS A 1 70 ? 13.358 -11.907 -9.204 1.00 51.12 70 LYS A O 20
ATOM 26732 N N . LEU A 1 71 ? 14.709 -13.281 -8.043 1.00 13.15 71 LEU A N 20
ATOM 26733 C CA . LEU A 1 71 ? 14.071 -13.003 -6.761 1.00 10.42 71 LEU A CA 20
ATOM 26734 C C . LEU A 1 71 ? 15.083 -12.461 -5.756 1.00 61.30 71 LEU A C 20
ATOM 26735 O O . LEU A 1 71 ? 16.069 -13.123 -5.435 1.00 61.23 71 LEU A O 20
ATOM 26751 N N . GLU A 1 72 ? 14.830 -11.253 -5.262 1.00 14.33 72 GLU A N 20
ATOM 26752 C CA . GLU A 1 72 ? 15.719 -10.623 -4.292 1.00 73.52 72 GLU A CA 20
ATOM 26753 C C . GLU A 1 72 ? 14.927 -9.784 -3.294 1.00 43.43 72 GLU A C 20
ATOM 26754 O O . GLU A 1 72 ? 15.140 -9.871 -2.084 1.00 73.12 72 GLU A O 20
ATOM 26766 N N . THR A 1 73 ? 14.013 -8.967 -3.810 1.00 72.44 73 THR A N 20
ATOM 26767 C CA . THR A 1 73 ? 13.190 -8.110 -2.967 1.00 4.34 73 THR A CA 20
ATOM 26768 C C . THR A 1 73 ? 11.976 -8.862 -2.435 1.00 12.00 73 THR A C 20
ATOM 26769 O O . THR A 1 73 ? 11.550 -9.862 -3.014 1.00 42.34 73 THR A O 20
ATOM 26780 N N . VAL A 1 74 ? 11.421 -8.377 -1.329 1.00 44.25 74 VAL A N 20
ATOM 26781 C CA . VAL A 1 74 ? 10.253 -9.003 -0.721 1.00 71.10 74 VAL A CA 20
ATOM 26782 C C . VAL A 1 74 ? 9.099 -9.094 -1.713 1.00 60.12 74 VAL A C 20
ATOM 26783 O O . VAL A 1 74 ? 8.514 -10.160 -1.904 1.00 22.51 74 VAL A O 20
ATOM 26796 N N . ASP A 1 75 ? 8.777 -7.969 -2.342 1.00 22.54 75 ASP A N 20
ATOM 26797 C CA . ASP A 1 75 ? 7.693 -7.922 -3.316 1.00 40.14 75 ASP A CA 20
ATOM 26798 C C . ASP A 1 75 ? 7.918 -8.941 -4.429 1.00 70.00 75 ASP A C 20
ATOM 26799 O O . ASP A 1 75 ? 6.988 -9.629 -4.852 1.00 42.53 75 ASP A O 20
ATOM 26808 N N . ASP A 1 76 ? 9.158 -9.033 -4.899 1.00 53.01 76 ASP A N 20
ATOM 26809 C CA . ASP A 1 76 ? 9.505 -9.968 -5.963 1.00 32.13 76 ASP A CA 20
ATOM 26810 C C . ASP A 1 76 ? 9.299 -11.409 -5.508 1.00 4.15 76 ASP A C 20
ATOM 26811 O O . ASP A 1 76 ? 8.650 -12.200 -6.192 1.00 73.03 76 ASP A O 20
ATOM 26820 N N . ILE A 1 77 ? 9.858 -11.744 -4.350 1.00 33.41 77 ILE A N 20
ATOM 26821 C CA . ILE A 1 77 ? 9.735 -13.090 -3.804 1.00 42.01 77 ILE A CA 20
ATOM 26822 C C . ILE A 1 77 ? 8.277 -13.445 -3.538 1.00 14.23 77 ILE A C 20
ATOM 26823 O O . ILE A 1 77 ? 7.768 -14.448 -4.041 1.00 4.43 77 ILE A O 20
ATOM 26839 N N . CYS A 1 78 ? 7.607 -12.615 -2.745 1.00 61.25 78 CYS A N 20
ATOM 26840 C CA . CYS A 1 78 ? 6.204 -12.840 -2.413 1.00 2.14 78 CYS A CA 20
ATOM 26841 C C . CYS A 1 78 ? 5.361 -12.978 -3.676 1.00 72.24 78 CYS A C 20
ATOM 26842 O O . CYS A 1 78 ? 4.465 -13.819 -3.747 1.00 42.05 78 CYS A O 20
ATOM 26850 N N . ARG A 1 79 ? 5.654 -12.146 -4.670 1.00 42.12 79 ARG A N 20
ATOM 26851 C CA . ARG A 1 79 ? 4.921 -12.172 -5.930 1.00 32.51 79 ARG A CA 20
ATOM 26852 C C . ARG A 1 79 ? 5.082 -13.522 -6.624 1.00 62.11 79 ARG A C 20
ATOM 26853 O O . ARG A 1 79 ? 4.102 -14.135 -7.047 1.00 54.33 79 ARG A O 20
ATOM 26874 N N . TYR A 1 80 ? 6.324 -13.978 -6.736 1.00 65.34 80 TYR A N 20
ATOM 26875 C CA . TYR A 1 80 ? 6.614 -15.254 -7.381 1.00 50.23 80 TYR A CA 20
ATOM 26876 C C . TYR A 1 80 ? 5.904 -16.399 -6.668 1.00 33.42 80 TYR A C 20
ATOM 26877 O O . TYR A 1 80 ? 5.391 -17.320 -7.305 1.00 3.40 80 TYR A O 20
ATOM 26895 N N . ILE A 1 81 ? 5.878 -16.335 -5.340 1.00 75.45 81 ILE A N 20
ATOM 26896 C CA . ILE A 1 81 ? 5.229 -17.366 -4.539 1.00 44.21 81 ILE A CA 20
ATOM 26897 C C . ILE A 1 81 ? 3.710 -17.272 -4.647 1.00 45.44 81 ILE A C 20
ATOM 26898 O O . ILE A 1 81 ? 3.014 -18.286 -4.649 1.00 63.42 81 ILE A O 20
ATOM 26914 N N . ALA A 1 82 ? 3.204 -16.046 -4.741 1.00 24.44 82 ALA A N 20
ATOM 26915 C CA . ALA A 1 82 ? 1.769 -15.820 -4.853 1.00 74.32 82 ALA A CA 20
ATOM 26916 C C . ALA A 1 82 ? 1.248 -16.266 -6.216 1.00 1.20 82 ALA A C 20
ATOM 26917 O O . ALA A 1 82 ? 0.235 -16.957 -6.308 1.00 72.43 82 ALA A O 20
ATOM 26924 N N . SER A 1 83 ? 1.949 -15.863 -7.272 1.00 34.12 83 SER A N 20
ATOM 26925 C CA . SER A 1 83 ? 1.554 -16.217 -8.630 1.00 43.14 83 SER A CA 20
ATOM 26926 C C . SER A 1 83 ? 1.402 -17.728 -8.776 1.00 54.13 83 SER A C 20
ATOM 26927 O O . SER A 1 83 ? 0.634 -18.209 -9.609 1.00 22.31 83 SER A O 20
ATOM 26935 N N . LYS A 1 84 ? 2.140 -18.472 -7.959 1.00 42.25 84 LYS A N 20
ATOM 26936 C CA . LYS A 1 84 ? 2.089 -19.928 -7.994 1.00 0.24 84 LYS A CA 20
ATOM 26937 C C . LYS A 1 84 ? 0.823 -20.444 -7.316 1.00 65.15 84 LYS A C 20
ATOM 26938 O O . LYS A 1 84 ? 0.130 -21.309 -7.852 1.00 0.04 84 LYS A O 20
ATOM 26957 N N . SER A 1 85 ? 0.528 -19.908 -6.137 1.00 10.43 85 SER A N 20
ATOM 26958 C CA . SER A 1 85 ? -0.653 -20.316 -5.385 1.00 43.33 85 SER A CA 20
ATOM 26959 C C . SER A 1 85 ? -1.908 -20.207 -6.245 1.00 10.44 85 SER A C 20
ATOM 26960 O O . SER A 1 85 ? -2.675 -21.161 -6.367 1.00 32.24 85 SER A O 20
ATOM 26968 N N . SER A 1 86 ? -2.112 -19.034 -6.839 1.00 23.42 86 SER A N 20
ATOM 26969 C CA . SER A 1 86 ? -3.276 -18.798 -7.684 1.00 64.32 86 SER A CA 20
ATOM 26970 C C . SER A 1 86 ? -3.363 -19.842 -8.793 1.00 34.22 86 SER A C 20
ATOM 26971 O O . SER A 1 86 ? -4.414 -20.444 -9.013 1.00 3.04 86 SER A O 20
ATOM 26979 N N . ASP A 1 87 ? -2.251 -20.051 -9.489 1.00 33.10 87 ASP A N 20
ATOM 26980 C CA . ASP A 1 87 ? -2.199 -21.023 -10.575 1.00 34.24 87 ASP A CA 20
ATOM 26981 C C . ASP A 1 87 ? -2.626 -22.405 -10.088 1.00 52.42 87 ASP A C 20
ATOM 26982 O O . ASP A 1 87 ? -3.411 -23.090 -10.744 1.00 53.21 87 ASP A O 20
ATOM 26991 N N . ALA A 1 88 ? -2.104 -22.808 -8.935 1.00 51.22 88 ALA A N 20
ATOM 26992 C CA . ALA A 1 88 ? -2.432 -24.106 -8.360 1.00 24.22 88 ALA A CA 20
ATOM 26993 C C . ALA A 1 88 ? -3.679 -24.022 -7.487 1.00 25.02 88 ALA A C 20
ATOM 26994 O O . ALA A 1 88 ? -4.544 -24.896 -7.539 1.00 32.15 88 ALA A O 20
#